Protein 5H06 (pdb70)

B-factor: mean 14.95, std 8.51, range [2.79, 91.76]

Secondary structure (DSSP, 8-state):
-PPPHHHHHHHHT-EEEEE-GGGS----TT------SSSS-S---HHHHHTTHHHHHHTT--EEEEPP-EE----TT--HHHHHHHHHSSS-SEEEEE-TTT--HHHHHHHHHHHHHTT-EEEEEE--S---TT----TTS----B-SSSBPTTTTHHHHHHHHHHHHHHH---EEEETTGGGS-HHHHHHHHHHHHHHHHT--EE-TTS-EE----EEEE---S-HHHHIIIIIEETTEES-SEEE-HHHHHHHHHHHSB-TTS-B---HHHHHHHHHGGGGS-TT-EEEEES--TTS--HHHHHHHTTS--TTSHHHHHHHHHHHHHHHTSSS-EEEETTGGGT---TT--S---TTHHHHT-STTTTT-PPP--BTTTB---HHHHHHHHHHHHHHHHHHH-HHHHHPEEEEEEESSSEEEEEEEETTEEEEEEEE-SSS-EEEEEEGGGTTBSS-EEETTT--EE--BTTEEEEEE-TT-EEEEEESSB-S--/-PPPHHHHHHHHT-EEEEE-GGGS----TT------SSSS-S---HHHHHHHHHHHHHTT--EEEEPP-EE----TT--HHHHHHHHH-SS-SEEEEE-TTT--HHHHHHHHHHHHHHT-EEEEEE--S---TT----TTS----B-SSSBPTTTTHHHHHHHHHHHHHHH---EEEETTGGGS-HHHHHHHHHHHHHHHHT--EE-TTS-EE----EEEE---S-HHHHIIIII-STTS-S-SEEE-HHHHHHHHHHHSB-TT--B---HHHHHHHHHGGGGS-TT-EEEEES--TTS--HHHHHHHTTS--TTSHHHHHHHHHHHHHHHHSSS-EEEETTGGGT---TT--S---TTHHHHT--TTTTT-PPP--BTTTB---HHHHHHHHHHHHHHHHHHH-HHHHHPEEEEEEESSSEEEEEEEETTEEEEEEEE-SSS-EEEEEEGGGTTBSS-EEETTT--EE--BTTEEEEEE-TT-EEEEEESSB-TT---/-PPPHHHHHHHHT-EEEEE-GGGS----TT------SSSS-S---HHHHHHHHHHHHHTT--EEEEPP-EE-PPPTT--HHHHHHHHHSSS-SEEEEE-TTT--HHHHHHHHHHHHHTT-EEEEEE--S---TT----TTS----B-SSSBPTTTTHHHHHHHHHHHHHHH---EEEETTGGGS-HHHHHHHHHHHHHHHHT--EE-TTS-EE----EEEE---S-HHHHIIIII-STTS-S-SEEE-HHHHHHHHHHHSB-TT--B---HHHHHHHHHGGGGS-TT-EEEEES--TTS--HHHHHHHTTS--TTSHHHHHHHHHHHHHHHT-SS-EEEETTGGGT---TT--S---TTHHHHT-STTTTT-PPP--BTTTB---HHHHHHHHHHHHHHHHHHH-HHHHHPEEEEEEESSSEEEEEEEETTEEEEEEEE-SSS-EEEEEEGGGGTBSS-EEETTT-PEEPPBTTEEEEEE-TT-EEEEEESSB-TT-/-PPPHHHHHHHHT-EEEEE-TTTS----TT------SSSS-S---HHHHHTTHHHHHHTT--EEEEPP-EE-PPPTT--HHHHHHHHHSSS-SEEEEE-TTT--HHHHHHHHHHHHHTT-EEEEEE--S---TT----TTS----B-SSSBPTTTTHHHHHHHHHHHHHHH---EEEETTGGGS-HHHHHHHHHHHHHHHHT--EE-TTS-EE----EEEE---S-HHHHIIIIIEETTEES-SEEB-HHHHHHHHHHHSB-TTS-B---HHHHHHHHHGGGGS-TT---BEES--TTS--HHHHHHHTTS--TTSHHHHHHHHHHHHHHHT-SS-EEEETTGGGT---TT--S---TTHHHHT-STTTTT-PPP--BTTTB---HHHHHHHHHHHHHHHHHHH-HHHHHPEEEEEEESSSEEEEEEEETTEEEEEEEE-SSS-EEEEEEGGGGTB-S-EEETTT--EE--BTTEEEEEE-TT-EEEEEESSB-S--

Structure (mmCIF, N/CA/C/O backbone):
data_5H06
#
_entry.id   5H06
#
_cell.length_a   79.870
_cell.length_b   130.532
_cell.length_c   217.530
_cell.angle_alpha   90.000
_cell.angle_beta   90.000
_cell.angle_gamma   90.000
#
_symmetry.space_group_name_H-M   'P 21 21 21'
#
loop_
_entity.id
_entity.type
_entity.pdbx_description
1 polymer AmyP
2 branched alpha-D-glucopyranose-(1-4)-alpha-D-glucopyranose
3 non-polymer 'CALCIUM ION'
4 water water
#
loop_
_atom_site.group_PDB
_atom_site.id
_atom_site.type_symbol
_atom_site.label_atom_id
_atom_site.label_alt_id
_atom_site.label_comp_id
_atom_site.label_asym_id
_atom_site.label_entity_id
_atom_site.label_seq_id
_atom_site.pdbx_PDB_ins_code
_atom_site.Cartn_x
_atom_site.Cartn_y
_atom_site.Cartn_z
_atom_site.occupancy
_atom_site.B_iso_or_equiv
_atom_site.auth_seq_id
_atom_site.auth_comp_id
_atom_site.auth_asym_id
_atom_site.auth_atom_id
_atom_site.pdbx_PDB_model_num
ATOM 1 N N . HIS A 1 1 ? 13.793 -41.875 -18.962 1.00 27.05 0 HIS A N 1
ATOM 2 C CA . HIS A 1 1 ? 14.666 -41.908 -17.799 1.00 29.65 0 HIS A CA 1
ATOM 3 C C . HIS A 1 1 ? 15.377 -40.568 -17.623 1.00 27.42 0 HIS A C 1
ATOM 4 O O . HIS A 1 1 ? 15.325 -39.687 -18.488 1.00 23.38 0 HIS A O 1
ATOM 6 N N . MET A 1 2 ? 16.056 -40.442 -16.490 1.00 26.84 1 MET A N 1
ATOM 7 C CA . MET A 1 2 ? 16.547 -39.156 -16.024 1.00 23.85 1 MET A CA 1
ATOM 8 C C . MET A 1 2 ? 17.626 -38.588 -16.936 1.00 18.89 1 MET A C 1
ATOM 9 O O . MET A 1 2 ? 18.355 -39.315 -17.623 1.00 19.06 1 MET A O 1
ATOM 14 N N . CYS A 1 3 ? 17.726 -37.264 -16.920 1.00 18.01 2 CYS A N 1
ATOM 15 C CA . CYS A 1 3 ? 18.876 -36.583 -17.495 1.00 20.16 2 CYS A CA 1
ATOM 16 C C . CYS A 1 3 ? 20.138 -37.084 -16.814 1.00 25.55 2 CYS A C 1
ATOM 17 O O . CYS A 1 3 ? 20.247 -37.026 -15.584 1.00 27.21 2 CYS A O 1
ATOM 20 N N . ASP A 1 4 ? 21.081 -37.607 -17.594 1.00 33.77 3 ASP A N 1
ATOM 21 C CA . ASP A 1 4 ? 22.231 -38.246 -16.967 1.00 33.65 3 ASP A CA 1
ATOM 22 C C . ASP A 1 4 ? 23.112 -37.171 -16.335 1.00 37.24 3 ASP A C 1
ATOM 23 O O . ASP A 1 4 ? 23.473 -36.178 -16.979 1.00 27.90 3 ASP A O 1
ATOM 28 N N . SER A 1 5 ? 23.398 -37.345 -15.041 1.00 29.08 4 SER A N 1
ATOM 29 C CA . SER A 1 5 ? 23.845 -36.229 -14.216 1.00 31.05 4 SER A CA 1
ATOM 30 C C . SER A 1 5 ? 25.293 -35.831 -14.471 1.00 27.31 4 SER A C 1
ATOM 31 O O . SER A 1 5 ? 25.674 -34.703 -14.136 1.00 27.88 4 SER A O 1
ATOM 34 N N . ALA A 1 6 ? 26.105 -36.714 -15.057 1.00 22.84 5 ALA A N 1
ATOM 35 C CA . ALA A 1 6 ? 27.465 -36.322 -15.412 1.00 31.65 5 ALA A CA 1
ATOM 36 C C . ALA A 1 6 ? 27.457 -35.310 -16.550 1.00 21.94 5 ALA A C 1
ATOM 37 O O . ALA A 1 6 ? 28.216 -34.336 -16.532 1.00 20.27 5 ALA A O 1
ATOM 39 N N . LEU A 1 7 ? 26.610 -35.539 -17.554 1.00 24.08 6 LEU A N 1
ATOM 40 C CA . LEU A 1 7 ? 26.430 -34.567 -18.624 1.00 23.54 6 LEU A CA 1
ATOM 41 C C . LEU A 1 7 ? 25.964 -33.224 -18.077 1.00 13.89 6 LEU A C 1
ATOM 42 O O . LEU A 1 7 ? 26.397 -32.169 -18.555 1.00 12.98 6 LEU A O 1
ATOM 47 N N . THR A 1 8 ? 25.088 -33.238 -17.069 1.00 14.95 7 THR A N 1
ATOM 48 C CA . THR A 1 8 ? 24.553 -31.981 -16.553 1.00 20.50 7 THR A CA 1
ATOM 49 C C . THR A 1 8 ? 25.676 -31.045 -16.114 1.00 14.74 7 THR A C 1
ATOM 50 O O . THR A 1 8 ? 25.710 -29.871 -16.503 1.00 14.60 7 THR A O 1
ATOM 54 N N . ALA A 1 9 ? 26.632 -31.561 -15.341 1.00 19.31 8 ALA A N 1
ATOM 55 C CA . ALA A 1 9 ? 27.761 -30.733 -14.924 1.00 18.10 8 ALA A CA 1
ATOM 56 C C . ALA A 1 9 ? 28.570 -30.273 -16.124 1.00 17.83 8 ALA A C 1
ATOM 57 O O . ALA A 1 9 ? 28.997 -29.117 -16.185 1.00 20.62 8 ALA A O 1
ATOM 59 N N . GLN A 1 10 ? 28.789 -31.167 -17.092 1.00 14.99 9 GLN A N 1
ATOM 60 C CA . GLN A 1 10 ? 29.555 -30.792 -18.272 1.00 15.48 9 GLN A CA 1
ATOM 61 C C . GLN A 1 10 ? 28.826 -29.729 -19.075 1.00 14.49 9 GLN A C 1
ATOM 62 O O . GLN A 1 10 ? 29.445 -28.784 -19.570 1.00 15.38 9 GLN A O 1
ATOM 68 N N . ALA A 1 11 ? 27.503 -29.849 -19.181 1.00 10.83 10 ALA A N 1
ATOM 69 C CA . ALA A 1 11 ? 26.744 -28.934 -20.027 1.00 11.90 10 ALA A CA 1
ATOM 70 C C . ALA A 1 11 ? 26.788 -27.502 -19.505 1.00 12.66 10 ALA A C 1
ATOM 71 O O . ALA A 1 11 ? 26.795 -26.556 -20.303 1.00 10.14 10 ALA A O 1
ATOM 73 N N . ASN A 1 12 ? 26.825 -27.313 -18.181 1.00 12.69 11 ASN A N 1
ATOM 74 C CA . ASN A 1 12 ? 26.893 -25.951 -17.654 1.00 13.76 11 ASN A CA 1
ATOM 75 C C . ASN A 1 12 ? 28.177 -25.247 -18.054 1.00 9.37 11 ASN A C 1
ATOM 76 O O . ASN A 1 12 ? 28.235 -24.012 -18.018 1.00 13.87 11 ASN A O 1
ATOM 81 N N . ASP A 1 13 ? 29.199 -25.997 -18.447 1.00 11.27 12 ASP A N 1
ATOM 82 C CA . ASP A 1 13 ? 30.468 -25.427 -18.871 1.00 14.68 12 ASP A CA 1
ATOM 83 C C . ASP A 1 13 ? 30.552 -25.152 -20.362 1.00 12.30 12 ASP A C 1
ATOM 84 O O . ASP A 1 13 ? 31.620 -24.753 -20.831 1.00 11.40 12 ASP A O 1
ATOM 89 N N . LEU A 1 14 ? 29.485 -25.363 -21.124 1.00 8.18 13 LEU A N 1
ATOM 90 C CA . LEU A 1 14 ? 29.606 -25.252 -22.575 1.00 8.97 13 LEU A CA 1
ATOM 91 C C . LEU A 1 14 ? 29.614 -23.784 -22.998 1.00 5.47 13 LEU A C 1
ATOM 92 O O . LEU A 1 14 ? 28.785 -22.992 -22.546 1.00 6.43 13 LEU A O 1
ATOM 97 N N . ARG A 1 15 ? 30.570 -23.428 -23.856 1.00 4.00 14 ARG A N 1
ATOM 98 C CA . ARG A 1 15 ? 30.653 -22.116 -24.491 1.00 5.47 14 ARG A CA 1
ATOM 99 C C . ARG A 1 15 ? 30.719 -22.406 -25.988 1.00 7.50 14 ARG A C 1
ATOM 100 O O . ARG A 1 15 ? 31.785 -22.714 -26.521 1.00 7.65 14 ARG A O 1
ATOM 108 N N . ILE A 1 16 ? 29.581 -22.336 -26.658 1.00 8.18 15 ILE A N 1
ATOM 109 C CA . ILE A 1 16 ? 29.431 -22.867 -28.008 1.00 9.29 15 ILE A CA 1
ATOM 110 C C . ILE A 1 16 ? 29.549 -21.743 -29.020 1.00 8.24 15 ILE A C 1
ATOM 111 O O . ILE A 1 16 ? 28.954 -20.675 -28.846 1.00 12.12 15 ILE A O 1
ATOM 116 N N . TYR A 1 17 ? 30.278 -21.998 -30.100 1.00 6.57 16 TYR A N 1
ATOM 117 C CA . TYR A 1 17 ? 30.376 -21.083 -31.234 1.00 7.58 16 TYR A CA 1
ATOM 118 C C . TYR A 1 17 ? 29.577 -21.663 -32.391 1.00 8.03 16 TYR A C 1
ATOM 119 O O . TYR A 1 17 ? 29.888 -22.758 -32.864 1.00 8.85 16 TYR A O 1
ATOM 128 N N . GLN A 1 18 ? 28.554 -20.939 -32.844 1.00 8.08 17 GLN A N 1
ATOM 129 C CA . GLN A 1 18 ? 27.694 -21.423 -33.923 1.00 6.71 17 GLN A CA 1
ATOM 130 C C . GLN A 1 18 ? 28.210 -20.931 -35.269 1.00 7.10 17 GLN A C 1
ATOM 131 O O . GLN A 1 18 ? 28.431 -19.728 -35.441 1.00 7.65 17 GLN A O 1
ATOM 137 N N . VAL A 1 19 ? 28.379 -21.845 -36.230 1.00 6.38 18 VAL A N 1
ATOM 138 C CA . VAL A 1 19 ? 28.716 -21.471 -37.604 1.00 9.42 18 VAL A CA 1
ATOM 139 C C . VAL A 1 19 ? 27.597 -21.927 -38.532 1.00 9.62 18 VAL A C 1
ATOM 140 O O . VAL A 1 19 ? 27.143 -23.077 -38.458 1.00 9.64 18 VAL A O 1
ATOM 144 N N . MET A 1 20 ? 27.148 -21.019 -39.391 1.00 7.55 19 MET A N 1
ATOM 145 C CA . MET A 1 20 ? 26.342 -21.391 -40.556 1.00 8.76 19 MET A CA 1
ATOM 146 C C . MET A 1 20 ? 27.303 -21.776 -41.674 1.00 7.68 19 MET A C 1
ATOM 147 O O . MET A 1 20 ? 28.029 -20.923 -42.187 1.00 7.47 19 MET A O 1
ATOM 152 N N . VAL A 1 21 ? 27.303 -23.049 -42.069 1.00 11.33 20 VAL A N 1
ATOM 153 C CA . VAL A 1 21 ? 28.398 -23.557 -42.890 1.00 5.73 20 VAL A CA 1
ATOM 154 C C . VAL A 1 21 ? 28.518 -22.776 -44.196 1.00 8.26 20 VAL A C 1
ATOM 155 O O . VAL A 1 21 ? 29.584 -22.232 -44.505 1.00 7.98 20 VAL A O 1
ATOM 159 N N . GLU A 1 22 ? 27.419 -22.661 -44.961 1.00 6.39 21 GLU A N 1
ATOM 160 C CA . GLU A 1 22 ? 27.521 -22.114 -46.321 1.00 6.29 21 GLU A CA 1
ATOM 161 C C . GLU A 1 22 ? 27.981 -20.662 -46.332 1.00 10.17 21 GLU A C 1
ATOM 162 O O . GLU A 1 22 ? 28.597 -20.215 -47.310 1.00 9.15 21 GLU A O 1
ATOM 168 N N . SER A 1 23 ? 27.687 -19.908 -45.276 1.00 6.45 22 SER A N 1
ATOM 169 C CA . SER A 1 23 ? 28.041 -18.498 -45.218 1.00 9.47 22 SER A CA 1
ATOM 170 C C . SER A 1 23 ? 29.274 -18.211 -44.364 1.00 9.08 22 SER A C 1
ATOM 171 O O . SER A 1 23 ? 29.594 -17.038 -44.146 1.00 7.90 22 SER A O 1
ATOM 174 N N . PHE A 1 24 ? 29.972 -19.236 -43.875 1.00 7.11 23 PHE A N 1
ATOM 175 C CA . PHE A 1 24 ? 31.060 -18.996 -42.925 1.00 9.17 23 PHE A CA 1
ATOM 176 C C . PHE A 1 24 ? 32.384 -18.736 -43.650 1.00 10.61 23 PHE A C 1
ATOM 177 O O . PHE A 1 24 ? 32.672 -17.589 -44.006 1.00 8.81 23 PHE A O 1
ATOM 185 N N . VAL A 1 25 ? 33.201 -19.760 -43.897 1.00 9.11 24 VAL A N 1
ATOM 186 C CA . VAL A 1 25 ? 34.519 -19.534 -44.492 1.00 11.47 24 VAL A CA 1
ATOM 187 C C . VAL A 1 25 ? 34.703 -20.432 -45.712 1.00 10.09 24 VAL A C 1
ATOM 188 O O . VAL A 1 25 ? 34.704 -21.662 -45.591 1.00 9.03 24 VAL A O 1
ATOM 192 N N . ASN A 1 26 ? 34.902 -19.809 -46.876 1.00 10.20 25 ASN A N 1
ATOM 193 C CA . ASN A 1 26 ? 35.163 -20.512 -48.132 1.00 12.12 25 ASN A CA 1
ATOM 194 C C . ASN A 1 26 ? 36.618 -20.968 -48.104 1.00 8.75 25 ASN A C 1
ATOM 195 O O . ASN A 1 26 ? 37.527 -20.301 -48.606 1.00 12.63 25 ASN A O 1
ATOM 200 N N . GLY A 1 27 ? 36.839 -22.123 -47.471 1.00 8.75 26 GLY A N 1
ATOM 201 C CA . GLY A 1 27 ? 38.190 -22.630 -47.295 1.00 9.35 26 GLY A CA 1
ATOM 202 C C . GLY A 1 27 ? 38.748 -23.371 -48.490 1.00 13.83 26 GLY A C 1
ATOM 203 O O . GLY A 1 27 ? 39.970 -23.506 -48.603 1.00 15.61 26 GLY A O 1
ATOM 204 N N . ASP A 1 28 ? 37.887 -23.847 -49.390 1.00 12.04 27 ASP A N 1
ATOM 205 C CA . ASP A 1 28 ? 38.316 -24.535 -50.611 1.00 9.50 27 ASP A CA 1
ATOM 206 C C . ASP A 1 28 ? 37.494 -23.954 -51.760 1.00 11.91 27 ASP A C 1
ATOM 207 O O . ASP A 1 28 ? 36.342 -24.340 -51.958 1.00 15.87 27 ASP A O 1
ATOM 212 N N . ASP A 1 29 ? 38.090 -23.044 -52.532 1.00 9.00 28 ASP A N 1
ATOM 213 C CA . ASP A 1 29 ? 37.348 -22.308 -53.551 1.00 11.95 28 ASP A CA 1
ATOM 214 C C . ASP A 1 29 ? 36.893 -23.190 -54.707 1.00 17.31 28 ASP A C 1
ATOM 215 O O . ASP A 1 29 ? 36.126 -22.724 -55.560 1.00 14.36 28 ASP A O 1
ATOM 220 N N . ALA A 1 30 ? 37.330 -24.448 -54.753 1.00 12.47 29 ALA A N 1
ATOM 221 C CA . ALA A 1 30 ? 36.892 -25.348 -55.808 1.00 17.99 29 ALA A CA 1
ATOM 222 C C . ALA A 1 30 ? 35.485 -25.881 -55.582 1.00 19.70 29 ALA A C 1
ATOM 223 O O . ALA A 1 30 ? 34.879 -26.389 -56.527 1.00 18.74 29 ALA A O 1
ATOM 225 N N . ILE A 1 31 ? 34.950 -25.788 -54.362 1.00 17.64 30 ILE A N 1
ATOM 226 C CA . ILE A 1 31 ? 33.634 -26.336 -54.058 1.00 13.18 30 ILE A CA 1
ATOM 227 C C . ILE A 1 31 ? 32.795 -25.263 -53.377 1.00 17.41 30 ILE A C 1
ATOM 228 O O . ILE A 1 31 ? 33.313 -24.297 -52.815 1.00 9.90 30 ILE A O 1
ATOM 233 N N . GLY A 1 32 ? 31.492 -25.439 -53.441 1.00 11.60 31 GLY A N 1
ATOM 234 C CA . GLY A 1 32 ? 30.582 -24.579 -52.710 1.00 14.35 31 GLY A CA 1
ATOM 235 C C . GLY A 1 32 ? 29.274 -24.446 -53.453 1.00 12.94 31 GLY A C 1
ATOM 236 O O . GLY A 1 32 ? 29.199 -24.546 -54.671 1.00 6.64 31 GLY A O 1
ATOM 237 N N . HIS A 1 33 ? 28.202 -24.232 -52.690 1.00 8.12 32 HIS A N 1
ATOM 238 C CA . HIS A 1 33 ? 26.896 -24.065 -53.309 1.00 10.54 32 HIS A CA 1
ATOM 239 C C . HIS A 1 33 ? 26.888 -22.893 -54.284 1.00 10.57 32 HIS A C 1
ATOM 240 O O . HIS A 1 33 ? 26.379 -23.010 -55.405 1.00 9.43 32 HIS A O 1
ATOM 247 N N . GLY A 1 34 ? 27.471 -21.762 -53.892 1.00 11.81 33 GLY A N 1
ATOM 248 C CA . GLY A 1 34 ? 27.514 -20.606 -54.770 1.00 11.48 33 GLY A CA 1
ATOM 249 C C . GLY A 1 34 ? 26.220 -19.834 -54.859 1.00 15.08 33 GLY A C 1
ATOM 250 O O . GLY A 1 34 ? 26.186 -18.782 -55.512 1.00 14.66 33 GLY A O 1
ATOM 251 N N . THR A 1 35 ? 25.150 -20.335 -54.246 1.00 8.73 34 THR A N 1
ATOM 252 C CA . THR A 1 35 ? 23.905 -19.608 -54.093 1.00 8.86 34 THR A CA 1
ATOM 253 C C . THR A 1 35 ? 23.281 -20.041 -52.769 1.00 9.61 34 THR A C 1
ATOM 254 O O . THR A 1 35 ? 23.699 -21.027 -52.158 1.00 10.98 34 THR A O 1
ATOM 258 N N . GLY A 1 36 ? 22.290 -19.288 -52.310 1.00 13.00 35 GLY A N 1
ATOM 259 C CA . GLY A 1 36 ? 21.683 -19.586 -51.030 1.00 7.60 35 GLY A CA 1
ATOM 260 C C . GLY A 1 36 ? 20.809 -18.438 -50.569 1.00 11.28 35 GLY A C 1
ATOM 261 O O . GLY A 1 36 ? 20.493 -17.524 -51.339 1.00 11.53 35 GLY A O 1
ATOM 262 N N . TYR A 1 37 ? 20.443 -18.491 -49.288 1.00 7.90 36 TYR A N 1
ATOM 263 C CA . TYR A 1 37 ? 19.609 -17.463 -48.669 1.00 10.12 36 TYR A CA 1
ATOM 264 C C . TYR A 1 37 ? 20.502 -16.611 -47.773 1.00 9.98 36 TYR A C 1
ATOM 265 O O . TYR A 1 37 ? 20.923 -17.060 -46.704 1.00 9.15 36 TYR A O 1
ATOM 274 N N . GLY A 1 38 ? 20.799 -15.394 -48.219 1.00 11.89 37 GLY A N 1
ATOM 275 C CA . GLY A 1 38 ? 21.722 -14.529 -47.509 1.00 10.38 37 GLY A CA 1
ATOM 276 C C . GLY A 1 38 ? 22.607 -13.772 -48.476 1.00 11.60 37 GLY A C 1
ATOM 277 O O . GLY A 1 38 ? 22.509 -13.981 -49.688 1.00 10.56 37 GLY A O 1
ATOM 278 N N . THR A 1 39 ? 23.469 -12.892 -47.963 1.00 6.52 38 THR A N 1
ATOM 279 C CA . THR A 1 39 ? 24.348 -12.082 -48.803 1.00 10.51 38 THR A CA 1
ATOM 280 C C . THR A 1 39 ? 25.767 -12.620 -48.872 1.00 11.25 38 THR A C 1
ATOM 281 O O . THR A 1 39 ? 26.640 -11.961 -49.449 1.00 7.42 38 THR A O 1
ATOM 285 N N . SER A 1 40 ? 26.020 -13.794 -48.301 1.00 8.29 39 SER A N 1
ATOM 286 C CA . SER A 1 40 ? 27.369 -14.320 -48.184 1.00 9.10 39 SER A CA 1
ATOM 287 C C . SER A 1 40 ? 27.878 -14.839 -49.525 1.00 11.27 39 SER A C 1
ATOM 288 O O . SER A 1 40 ? 27.175 -14.848 -50.538 1.00 8.69 39 SER A O 1
ATOM 291 N N . HIS A 1 41 ? 29.124 -15.304 -49.516 1.00 7.19 40 HIS A N 1
ATOM 292 C CA . HIS A 1 41 ? 29.722 -15.932 -50.687 1.00 11.21 40 HIS A CA 1
ATOM 293 C C . HIS A 1 41 ? 29.092 -17.275 -51.033 1.00 8.55 40 HIS A C 1
ATOM 294 O O . HIS A 1 41 ? 29.352 -17.777 -52.124 1.00 7.92 40 HIS A O 1
ATOM 301 N N . HIS A 1 42 ? 28.301 -17.872 -50.133 1.00 10.42 41 HIS A N 1
ATOM 302 C CA . HIS A 1 42 ? 27.606 -19.146 -50.358 1.00 11.30 41 HIS A CA 1
ATOM 303 C C . HIS A 1 42 ? 28.561 -20.282 -50.733 1.00 13.90 41 HIS A C 1
ATOM 304 O O . HIS A 1 42 ? 28.123 -21.304 -51.293 1.00 10.50 41 HIS A O 1
ATOM 311 N N . LYS A 1 43 ? 29.857 -20.124 -50.453 1.00 9.07 42 LYS A N 1
ATOM 312 C CA . LYS A 1 43 ? 30.839 -21.179 -50.688 1.00 11.40 42 LYS A CA 1
ATOM 313 C C . LYS A 1 43 ? 31.534 -21.610 -49.402 1.00 12.85 42 LYS A C 1
ATOM 314 O O . LYS A 1 43 ? 32.643 -22.163 -49.457 1.00 10.15 42 LYS A O 1
ATOM 320 N N . GLY A 1 44 ? 30.903 -21.378 -48.247 1.00 5.42 43 GLY A N 1
ATOM 321 C CA . GLY A 1 44 ? 31.461 -21.879 -46.999 1.00 4.95 43 GLY A CA 1
ATOM 322 C C . GLY A 1 44 ? 31.503 -23.396 -46.976 1.00 9.30 43 GLY A C 1
ATOM 323 O O . GLY A 1 44 ? 30.637 -24.077 -47.534 1.00 9.19 43 GLY A O 1
ATOM 324 N N . ASP A 1 45 ? 32.528 -23.947 -46.324 1.00 9.05 44 ASP A N 1
ATOM 325 C CA . ASP A 1 45 ? 32.753 -25.382 -46.422 1.00 7.47 44 ASP A CA 1
ATOM 326 C C . ASP A 1 45 ? 33.446 -25.893 -45.164 1.00 10.59 44 ASP A C 1
ATOM 327 O O . ASP A 1 45 ? 33.751 -25.132 -44.241 1.00 10.43 44 ASP A O 1
ATOM 332 N N . LEU A 1 46 ? 33.707 -27.207 -45.140 1.00 8.60 45 LEU A N 1
ATOM 333 C CA . LEU A 1 46 ? 34.331 -27.803 -43.968 1.00 8.72 45 LEU A CA 1
ATOM 334 C C . LEU A 1 46 ? 35.783 -27.353 -43.818 1.00 11.43 45 LEU A C 1
ATOM 335 O O . LEU A 1 46 ? 36.258 -27.139 -42.695 1.00 11.62 45 LEU A O 1
ATOM 340 N N . GLN A 1 47 ? 36.507 -27.209 -44.930 1.00 12.87 46 GLN A N 1
ATOM 341 C CA . GLN A 1 47 ? 37.887 -26.750 -44.833 1.00 8.95 46 GLN A CA 1
ATOM 342 C C . GLN A 1 47 ? 37.956 -25.385 -44.159 1.00 8.98 46 GLN A C 1
ATOM 343 O O . GLN A 1 47 ? 38.839 -25.136 -43.328 1.00 11.66 46 GLN A O 1
ATOM 349 N N . GLY A 1 48 ? 37.017 -24.494 -44.489 1.00 8.11 47 GLY A N 1
ATOM 350 C CA . GLY A 1 48 ? 36.978 -23.191 -43.849 1.00 9.10 47 GLY A CA 1
ATOM 351 C C . GLY A 1 48 ? 36.757 -23.257 -42.350 1.00 13.25 47 GLY A C 1
ATOM 352 O O . GLY A 1 48 ? 37.259 -22.407 -41.605 1.00 7.60 47 GLY A O 1
ATOM 353 N N . ILE A 1 49 ? 35.994 -24.248 -41.885 1.00 7.30 48 ILE A N 1
ATOM 354 C CA . ILE A 1 49 ? 35.823 -24.430 -40.449 1.00 7.54 48 ILE A CA 1
ATOM 355 C C . ILE A 1 49 ? 37.101 -24.985 -39.847 1.00 11.02 48 ILE A C 1
ATOM 356 O O . ILE A 1 49 ? 37.577 -24.505 -38.810 1.00 9.50 48 ILE A O 1
ATOM 361 N N . ILE A 1 50 ? 37.687 -25.992 -40.506 1.00 10.21 49 ILE A N 1
ATOM 362 C CA . ILE A 1 50 ? 38.970 -26.518 -40.063 1.00 10.74 49 ILE A CA 1
ATOM 363 C C . ILE A 1 50 ? 39.989 -25.397 -39.948 1.00 8.43 49 ILE A C 1
ATOM 364 O O . ILE A 1 50 ? 40.745 -25.327 -38.972 1.00 13.52 49 ILE A O 1
ATOM 369 N N . ASP A 1 51 ? 40.003 -24.482 -40.925 1.00 7.77 50 ASP A N 1
ATOM 370 C CA . ASP A 1 51 ? 40.924 -23.354 -40.890 1.00 9.70 50 ASP A CA 1
ATOM 371 C C . ASP A 1 51 ? 40.641 -22.397 -39.735 1.00 9.19 50 ASP A C 1
ATOM 372 O O . ASP A 1 51 ? 41.512 -21.595 -39.389 1.00 10.19 50 ASP A O 1
ATOM 377 N N . SER A 1 52 ? 39.444 -22.437 -39.156 1.00 11.01 51 SER A N 1
ATOM 378 C CA . SER A 1 52 ? 39.058 -21.452 -38.155 1.00 8.73 51 SER A CA 1
ATOM 379 C C . SER A 1 52 ? 39.166 -21.970 -36.725 1.00 10.04 51 SER A C 1
ATOM 380 O O . SER A 1 52 ? 38.873 -21.219 -35.783 1.00 11.21 51 SER A O 1
ATOM 383 N N . LEU A 1 53 ? 39.603 -23.217 -36.529 1.00 9.27 52 LEU A N 1
ATOM 384 C CA . LEU A 1 53 ? 39.535 -23.811 -35.191 1.00 10.62 52 LEU A CA 1
ATOM 385 C C . LEU A 1 53 ? 40.477 -23.116 -34.211 1.00 14.50 52 LEU A C 1
ATOM 386 O O . LEU A 1 53 ? 40.154 -22.994 -33.024 1.00 10.88 52 LEU A O 1
ATOM 391 N N . ASP A 1 54 ? 41.658 -22.688 -34.673 1.00 12.17 53 ASP A N 1
ATOM 392 C CA . ASP A 1 54 ? 42.569 -21.952 -33.796 1.00 13.00 53 ASP A CA 1
ATOM 393 C C . ASP A 1 54 ? 41.940 -20.639 -33.336 1.00 16.84 53 ASP A C 1
ATOM 394 O O . ASP A 1 54 ? 42.037 -20.266 -32.156 1.00 9.72 53 ASP A O 1
ATOM 399 N N . TYR A 1 55 ? 41.288 -19.928 -34.261 1.00 11.61 54 TYR A N 1
ATOM 400 C CA . TYR A 1 55 ? 40.579 -18.703 -33.911 1.00 10.08 54 TYR A CA 1
ATOM 401 C C . TYR A 1 55 ? 39.478 -18.970 -32.894 1.00 13.08 54 TYR A C 1
ATOM 402 O O . TYR A 1 55 ? 39.313 -18.218 -31.925 1.00 8.37 54 TYR A O 1
ATOM 411 N N . ILE A 1 56 ? 38.683 -20.016 -33.117 1.00 7.79 55 ILE A N 1
ATOM 412 C CA . ILE A 1 56 ? 37.553 -20.259 -32.224 1.00 9.52 55 ILE A CA 1
ATOM 413 C C . ILE A 1 56 ? 38.050 -20.597 -30.828 1.00 9.37 55 ILE A C 1
ATOM 414 O O . ILE A 1 56 ? 37.516 -20.107 -29.826 1.00 9.89 55 ILE A O 1
ATOM 419 N N . GLU A 1 57 ? 39.108 -21.406 -30.742 1.00 12.08 56 GLU A N 1
ATOM 420 C CA . GLU A 1 57 ? 39.657 -21.762 -29.441 1.00 12.32 56 GLU A CA 1
ATOM 421 C C . GLU A 1 57 ? 40.245 -20.543 -28.736 1.00 11.09 56 GLU A C 1
ATOM 422 O O . GLU A 1 57 ? 40.053 -20.363 -27.525 1.00 12.81 56 GLU A O 1
ATOM 428 N N . SER A 1 58 ? 40.947 -19.681 -29.474 1.00 11.58 57 SER A N 1
ATOM 429 C CA . SER A 1 58 ? 41.563 -18.513 -28.850 1.00 12.81 57 SER A CA 1
ATOM 430 C C . SER A 1 58 ? 40.529 -17.536 -28.313 1.00 13.68 57 SER A C 1
ATOM 431 O O . SER A 1 58 ? 40.861 -16.687 -27.482 1.00 10.56 57 SER A O 1
ATOM 434 N N . LEU A 1 59 ? 39.299 -17.603 -28.810 1.00 8.01 58 LEU A N 1
ATOM 435 C CA . LEU A 1 59 ? 38.203 -16.808 -28.274 1.00 10.49 58 LEU A CA 1
ATOM 436 C C . LEU A 1 59 ? 37.784 -17.268 -26.881 1.00 10.38 58 LEU A C 1
ATOM 437 O O . LEU A 1 59 ? 37.079 -16.532 -26.181 1.00 12.72 58 LEU A O 1
ATOM 442 N N . GLY A 1 60 ? 38.221 -18.453 -26.451 1.00 14.69 59 GLY A N 1
ATOM 443 C CA . GLY A 1 60 ? 37.782 -19.042 -25.200 1.00 11.81 59 GLY A CA 1
ATOM 444 C C . GLY A 1 60 ? 36.568 -19.939 -25.299 1.00 11.14 59 GLY A C 1
ATOM 445 O O . GLY A 1 60 ? 36.052 -20.378 -24.257 1.00 6.78 59 GLY A O 1
ATOM 446 N N . MET A 1 61 ? 36.082 -20.209 -26.509 1.00 7.78 60 MET A N 1
ATOM 447 C CA . MET A 1 61 ? 35.023 -21.190 -26.702 1.00 10.17 60 MET A CA 1
ATOM 448 C C . MET A 1 61 ? 35.566 -22.591 -26.458 1.00 12.35 60 MET A C 1
ATOM 449 O O . MET A 1 61 ? 36.757 -22.846 -26.626 1.00 11.17 60 MET A O 1
ATOM 454 N N . ASN A 1 62 ? 34.685 -23.509 -26.043 1.00 10.88 61 ASN A N 1
ATOM 455 C CA . ASN A 1 62 ? 35.096 -24.902 -25.890 1.00 11.14 61 ASN A CA 1
ATOM 456 C C . ASN A 1 62 ? 34.206 -25.856 -26.678 1.00 7.51 61 ASN A C 1
ATOM 457 O O . ASN A 1 62 ? 34.203 -27.060 -26.398 1.00 7.98 61 ASN A O 1
ATOM 462 N N . ALA A 1 63 ? 33.460 -25.351 -27.662 1.00 9.69 62 ALA A N 1
ATOM 463 C CA . ALA A 1 63 ? 32.614 -26.212 -28.481 1.00 7.21 62 ALA A CA 1
ATOM 464 C C . ALA A 1 63 ? 32.211 -25.463 -29.742 1.00 8.10 62 ALA A C 1
ATOM 465 O O . ALA A 1 63 ? 32.184 -24.231 -29.754 1.00 8.58 62 ALA A O 1
ATOM 467 N N . ILE A 1 64 ? 31.893 -26.215 -30.802 1.00 7.38 63 ILE A N 1
ATOM 468 C CA . ILE A 1 64 ? 31.372 -25.638 -32.042 1.00 9.22 63 ILE A CA 1
ATOM 469 C C . ILE A 1 64 ? 30.099 -26.365 -32.449 1.00 7.33 63 ILE A C 1
ATOM 470 O O . ILE A 1 64 ? 30.019 -27.596 -32.380 1.00 8.66 63 ILE A O 1
ATOM 475 N N . TRP A 1 65 ? 29.114 -25.602 -32.899 1.00 6.50 64 TRP A N 1
ATOM 476 C CA . TRP A 1 65 ? 27.883 -26.149 -33.450 1.00 5.33 64 TRP A CA 1
ATOM 477 C C . TRP A 1 65 ? 27.834 -25.782 -34.930 1.00 10.12 64 TRP A C 1
ATOM 478 O O . TRP A 1 65 ? 27.856 -24.594 -35.276 1.00 6.59 64 TRP A O 1
ATOM 489 N N . LEU A 1 66 ? 27.804 -26.806 -35.795 1.00 4.58 65 LEU A N 1
ATOM 490 C CA . LEU A 1 66 ? 27.664 -26.638 -37.238 1.00 7.54 65 LEU A CA 1
ATOM 491 C C . LEU A 1 66 ? 26.212 -26.848 -37.637 1.00 6.56 65 LEU A C 1
ATOM 492 O O . LEU A 1 66 ? 25.568 -27.804 -37.186 1.00 7.48 65 LEU A O 1
ATOM 497 N N . THR A 1 67 ? 25.708 -25.973 -38.506 1.00 9.07 66 THR A N 1
ATOM 498 C CA . THR A 1 67 ? 24.418 -26.203 -39.131 1.00 5.82 66 THR A CA 1
ATOM 499 C C . THR A 1 67 ? 24.552 -27.445 -40.023 1.00 6.27 66 THR A C 1
ATOM 500 O O . THR A 1 67 ? 25.654 -27.969 -40.195 1.00 6.23 66 THR A O 1
ATOM 504 N N . PRO A 1 68 ? 23.444 -28.007 -40.522 1.00 10.43 67 PRO A N 1
ATOM 505 C CA . PRO A 1 68 ? 23.511 -29.375 -41.063 1.00 9.36 67 PRO A CA 1
ATOM 506 C C . PRO A 1 68 ? 24.474 -29.475 -42.236 1.00 10.85 67 PRO A C 1
ATOM 507 O O . PRO A 1 68 ? 24.510 -28.604 -43.105 1.00 7.76 67 PRO A O 1
ATOM 511 N N . ILE A 1 69 ? 25.272 -30.544 -42.249 1.00 8.33 68 ILE A N 1
ATOM 512 C CA . ILE A 1 69 ? 26.256 -30.753 -43.306 1.00 7.17 68 ILE A CA 1
ATOM 513 C C . ILE A 1 69 ? 25.924 -31.972 -44.155 1.00 9.80 68 ILE A C 1
ATOM 514 O O . ILE A 1 69 ? 26.771 -32.421 -44.927 1.00 9.58 68 ILE A O 1
ATOM 519 N N . PHE A 1 70 ? 24.713 -32.519 -44.035 1.00 8.08 69 PHE A N 1
ATOM 520 C CA . PHE A 1 70 ? 24.367 -33.749 -44.741 1.00 11.68 69 PHE A CA 1
ATOM 521 C C . PHE A 1 70 ? 23.947 -33.450 -46.185 1.00 13.62 69 PHE A C 1
ATOM 522 O O . PHE A 1 70 ? 23.703 -32.303 -46.569 1.00 13.24 69 PHE A O 1
ATOM 530 N N . ASP A 1 71 ? 23.851 -34.509 -46.992 1.00 13.27 70 ASP A N 1
ATOM 531 C CA . ASP A 1 71 ? 23.799 -34.383 -48.450 1.00 10.52 70 ASP A CA 1
ATOM 532 C C . ASP A 1 71 ? 22.392 -34.022 -48.929 1.00 10.18 70 ASP A C 1
ATOM 533 O O . ASP A 1 71 ? 21.494 -34.871 -48.952 1.00 10.15 70 ASP A O 1
ATOM 538 N N . SER A 1 72 ? 22.208 -32.770 -49.340 1.00 7.88 71 SER A N 1
ATOM 539 C CA . SER A 1 72 ? 20.952 -32.302 -49.926 1.00 10.43 71 SER A CA 1
ATOM 540 C C . SER A 1 72 ? 21.101 -32.442 -51.435 1.00 10.68 71 SER A C 1
ATOM 541 O O . SER A 1 72 ? 21.724 -31.601 -52.087 1.00 12.45 71 SER A O 1
ATOM 544 N N . ILE A 1 73 ? 20.540 -33.516 -51.987 1.00 12.20 72 ILE A N 1
ATOM 545 C CA . ILE A 1 73 ? 20.788 -33.902 -53.374 1.00 8.33 72 ILE A CA 1
ATOM 546 C C . ILE A 1 73 ? 19.876 -33.109 -54.304 1.00 10.84 72 ILE A C 1
ATOM 547 O O . ILE A 1 73 ? 18.645 -33.152 -54.159 1.00 11.11 72 ILE A O 1
ATOM 552 N N . PRO A 1 74 ? 20.426 -32.378 -55.268 1.00 15.36 73 PRO A N 1
ATOM 553 C CA . PRO A 1 74 ? 19.572 -31.640 -56.203 1.00 10.71 73 PRO A CA 1
ATOM 554 C C . PRO A 1 74 ? 18.866 -32.589 -57.156 1.00 15.53 73 PRO A C 1
ATOM 555 O O . PRO A 1 74 ? 19.401 -33.632 -57.551 1.00 12.28 73 PRO A O 1
ATOM 559 N N . VAL A 1 75 ? 17.642 -32.221 -57.513 1.00 16.50 74 VAL A N 1
ATOM 560 C CA . VAL A 1 75 ? 16.810 -32.999 -58.423 1.00 14.84 74 VAL A CA 1
ATOM 561 C C . VAL A 1 75 ? 16.794 -32.286 -59.762 1.00 15.19 74 VAL A C 1
ATOM 562 O O . VAL A 1 75 ? 16.705 -31.052 -59.811 1.00 12.25 74 VAL A O 1
ATOM 566 N N . GLU A 1 76 ? 16.884 -33.061 -60.847 1.00 20.23 75 GLU A N 1
ATOM 567 C CA . GLU A 1 76 ? 16.954 -32.487 -62.187 1.00 23.41 75 GLU A CA 1
ATOM 568 C C . GLU A 1 76 ? 15.814 -31.507 -62.418 1.00 15.78 75 GLU A C 1
ATOM 569 O O . GLU A 1 76 ? 14.645 -31.824 -62.178 1.00 19.47 75 GLU A O 1
ATOM 575 N N . GLY A 1 77 ? 16.162 -30.303 -62.855 1.00 19.47 76 GLY A N 1
ATOM 576 C CA . GLY A 1 77 ? 15.150 -29.307 -63.157 1.00 16.91 76 GLY A CA 1
ATOM 577 C C . GLY A 1 77 ? 14.566 -28.565 -61.974 1.00 15.59 76 GLY A C 1
ATOM 578 O O . GLY A 1 77 ? 13.593 -27.826 -62.154 1.00 15.19 76 GLY A O 1
ATOM 579 N N . GLN A 1 78 ? 15.115 -28.725 -60.771 1.00 13.95 77 GLN A N 1
ATOM 580 C CA . GLN A 1 78 ? 14.579 -27.983 -59.635 1.00 11.36 77 GLN A CA 1
ATOM 581 C C . GLN A 1 78 ? 14.859 -26.489 -59.795 1.00 10.27 77 GLN A C 1
ATOM 582 O O . GLN A 1 78 ? 15.774 -26.079 -60.510 1.00 13.66 77 GLN A O 1
ATOM 588 N N . ASP A 1 79 ? 14.051 -25.659 -59.129 1.00 9.51 78 ASP A N 1
ATOM 589 C CA . ASP A 1 79 ? 14.201 -24.224 -59.355 1.00 12.88 78 ASP A CA 1
ATOM 590 C C . ASP A 1 79 ? 15.303 -23.648 -58.465 1.00 9.51 78 ASP A C 1
ATOM 591 O O . ASP A 1 79 ? 15.934 -24.355 -57.670 1.00 8.82 78 ASP A O 1
ATOM 596 N N . HIS A 1 80 ? 15.553 -22.339 -58.610 1.00 4.95 79 HIS A N 1
ATOM 597 C CA . HIS A 1 80 ? 16.662 -21.741 -57.875 1.00 8.01 79 HIS A CA 1
ATOM 598 C C . HIS A 1 80 ? 16.363 -21.658 -56.383 1.00 7.57 79 HIS A C 1
ATOM 599 O O . HIS A 1 80 ? 17.288 -21.698 -55.566 1.00 12.47 79 HIS A O 1
ATOM 606 N N . TRP A 1 81 ? 15.089 -21.555 -56.008 1.00 9.55 80 TRP A N 1
ATOM 607 C CA . TRP A 1 81 ? 14.731 -21.625 -54.593 1.00 8.99 80 TRP A CA 1
ATOM 608 C C . TRP A 1 81 ? 15.190 -22.948 -53.996 1.00 12.36 80 TRP A C 1
ATOM 609 O O . TRP A 1 81 ? 15.691 -22.999 -52.862 1.00 8.85 80 TRP A O 1
ATOM 620 N N . ALA A 1 82 ? 15.015 -24.040 -54.746 1.00 8.05 81 ALA A N 1
ATOM 621 C CA . ALA A 1 82 ? 15.464 -25.332 -54.246 1.00 7.98 81 ALA A CA 1
ATOM 622 C C . ALA A 1 82 ? 16.985 -25.388 -54.181 1.00 6.32 81 ALA A C 1
ATOM 623 O O . ALA A 1 82 ? 17.550 -25.952 -53.231 1.00 10.51 81 ALA A O 1
ATOM 625 N N . ASP A 1 83 ? 17.665 -24.813 -55.177 1.00 9.68 82 ASP A N 1
ATOM 626 C CA . ASP A 1 83 ? 19.119 -24.682 -55.113 1.00 5.87 82 ASP A CA 1
ATOM 627 C C . ASP A 1 83 ? 19.544 -23.936 -53.847 1.00 6.84 82 ASP A C 1
ATOM 628 O O . ASP A 1 83 ? 20.509 -24.319 -53.174 1.00 7.81 82 ASP A O 1
ATOM 633 N N . ARG A 1 84 ? 18.853 -22.845 -53.530 1.00 4.02 83 ARG A N 1
ATOM 634 C CA . ARG A 1 84 ? 19.189 -22.089 -52.331 1.00 6.95 83 ARG A CA 1
ATOM 635 C C . ARG A 1 84 ? 18.895 -22.897 -51.072 1.00 7.43 83 ARG A C 1
ATOM 636 O O . ARG A 1 84 ? 19.678 -22.874 -50.117 1.00 7.05 83 ARG A O 1
ATOM 644 N N . LEU A 1 85 ? 17.791 -23.638 -51.056 1.00 7.80 84 LEU A N 1
ATOM 645 C CA . LEU A 1 85 ? 17.474 -24.414 -49.863 1.00 8.54 84 LEU A CA 1
ATOM 646 C C . LEU A 1 85 ? 18.505 -25.524 -49.630 1.00 7.43 84 LEU A C 1
ATOM 647 O O . LEU A 1 85 ? 18.852 -25.812 -48.477 1.00 5.73 84 LEU A O 1
ATOM 652 N N . ASP A 1 86 ? 19.019 -26.150 -50.701 1.00 6.84 85 ASP A N 1
ATOM 653 C CA . ASP A 1 86 ? 20.097 -27.133 -50.525 1.00 8.89 85 ASP A CA 1
ATOM 654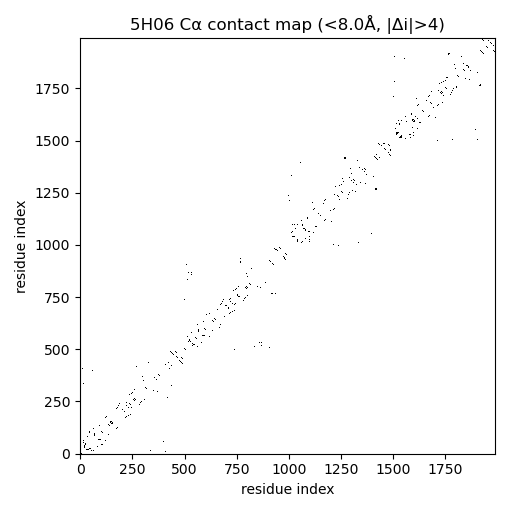 C C . ASP A 1 86 ? 21.289 -26.526 -49.806 1.00 7.68 85 ASP A C 1
ATOM 655 O O . ASP A 1 86 ? 21.965 -27.218 -49.040 1.00 10.73 85 ASP A O 1
ATOM 660 N N . ALA A 1 87 ? 21.571 -25.244 -50.043 1.00 4.90 86 ALA A N 1
ATOM 661 C CA . ALA A 1 87 ? 22.700 -24.613 -49.375 1.00 6.69 86 ALA A CA 1
ATOM 662 C C . ALA A 1 87 ? 22.497 -24.483 -47.864 1.00 6.96 86 ALA A C 1
ATOM 663 O O . ALA A 1 87 ? 23.488 -24.423 -47.128 1.00 11.43 86 ALA A O 1
ATOM 665 N N . THR A 1 88 ? 21.254 -24.446 -47.374 1.00 11.45 87 THR A N 1
ATOM 666 C CA . THR A 1 88 ? 21.056 -24.296 -45.929 1.00 7.28 87 THR A CA 1
ATOM 667 C C . THR A 1 88 ? 21.278 -25.583 -45.150 1.00 7.32 87 THR A C 1
ATOM 668 O O . THR A 1 88 ? 21.532 -25.515 -43.941 1.00 6.94 87 THR A O 1
ATOM 672 N N . GLY A 1 89 ? 21.145 -26.746 -45.787 1.00 7.10 88 GLY A N 1
ATOM 673 C CA . GLY A 1 89 ? 21.256 -28.014 -45.090 1.00 7.53 88 GLY A CA 1
ATOM 674 C C . GLY A 1 89 ? 20.020 -28.463 -44.333 1.00 8.07 88 GLY A C 1
ATOM 675 O O . GLY A 1 89 ? 19.990 -29.606 -43.843 1.00 5.87 88 GLY A O 1
ATOM 676 N N . TYR A 1 90 ? 18.991 -27.623 -44.215 1.00 7.08 89 TYR A N 1
ATOM 677 C CA . TYR A 1 90 ? 17.877 -27.966 -43.335 1.00 8.79 89 TYR A CA 1
ATOM 678 C C . TYR A 1 90 ? 16.809 -28.839 -43.994 1.00 7.88 89 TYR A C 1
ATOM 679 O O . TYR A 1 90 ? 15.890 -29.296 -43.295 1.00 9.70 89 TYR A O 1
ATOM 688 N N . PHE A 1 91 ? 16.900 -29.089 -45.298 1.00 5.59 90 PHE A N 1
ATOM 689 C CA . PHE A 1 91 ? 16.004 -30.017 -46.000 1.00 9.87 90 PHE A CA 1
ATOM 690 C C . PHE A 1 91 ? 16.892 -30.980 -46.776 1.00 10.53 90 PHE A C 1
ATOM 691 O O . PHE A 1 91 ? 17.171 -30.768 -47.958 1.00 11.65 90 PHE A O 1
ATOM 699 N N . THR A 1 92 ? 17.345 -32.031 -46.097 1.00 7.00 91 THR A N 1
ATOM 700 C CA . THR A 1 92 ? 18.405 -32.873 -46.618 1.00 10.48 91 THR A CA 1
ATOM 701 C C . THR A 1 92 ? 17.820 -34.121 -47.265 1.00 13.60 91 THR A C 1
ATOM 702 O O . THR A 1 92 ? 16.635 -34.426 -47.128 1.00 11.09 91 THR A O 1
ATOM 706 N N . SER A 1 93 ? 18.675 -34.838 -47.992 1.00 12.67 92 SER A N 1
ATOM 707 C CA . SER A 1 93 ? 18.298 -36.073 -48.664 1.00 8.11 92 SER A CA 1
ATOM 708 C C . SER A 1 93 ? 18.978 -37.286 -48.054 1.00 10.19 92 SER A C 1
ATOM 709 O O . SER A 1 93 ? 18.311 -38.272 -47.729 1.00 13.98 92 SER A O 1
ATOM 712 N N . ASN A 1 94 ? 20.288 -37.244 -47.882 1.00 9.70 93 ASN A N 1
ATOM 713 C CA . ASN A 1 94 ? 21.022 -38.377 -47.330 1.00 8.05 93 ASN A CA 1
ATOM 714 C C . ASN A 1 94 ? 21.598 -37.961 -45.983 1.00 9.26 93 ASN A C 1
ATOM 715 O O . ASN A 1 94 ? 22.635 -37.294 -45.921 1.00 8.98 93 ASN A O 1
ATOM 720 N N . TYR A 1 95 ? 20.930 -38.372 -44.907 1.00 7.98 94 TYR A N 1
ATOM 721 C CA . TYR A 1 95 ? 21.392 -38.032 -43.567 1.00 12.12 94 TYR A CA 1
ATOM 722 C C . TYR A 1 95 ? 22.718 -38.700 -43.207 1.00 13.86 94 TYR A C 1
ATOM 723 O O . TYR A 1 95 ? 23.331 -38.332 -42.196 1.00 10.16 94 TYR A O 1
ATOM 732 N N . PHE A 1 96 ? 23.175 -39.670 -43.995 1.00 7.58 95 PHE A N 1
ATOM 733 C CA . PHE A 1 96 ? 24.343 -40.464 -43.642 1.00 7.79 95 PHE A CA 1
ATOM 734 C C . PHE A 1 96 ? 25.556 -40.154 -44.516 1.00 15.43 95 PHE A C 1
ATOM 735 O O . PHE A 1 96 ? 26.548 -40.888 -44.470 1.00 11.74 95 PHE A O 1
ATOM 743 N N . ALA A 1 97 ? 25.511 -39.076 -45.296 1.00 10.25 96 ALA A N 1
ATOM 744 C CA . ALA A 1 97 ? 26.631 -38.662 -46.127 1.00 12.55 96 ALA A CA 1
ATOM 745 C C . ALA A 1 97 ? 26.829 -37.158 -45.996 1.00 10.15 96 ALA A C 1
ATOM 746 O O . ALA A 1 97 ? 25.908 -36.419 -45.637 1.00 12.60 96 ALA A O 1
ATOM 748 N N . VAL A 1 98 ? 28.029 -36.697 -46.320 1.00 10.78 97 VAL A N 1
ATOM 749 C CA . VAL A 1 98 ? 28.320 -35.265 -46.291 1.00 7.94 97 VAL A CA 1
ATOM 750 C C . VAL A 1 98 ? 27.972 -34.653 -47.640 1.00 9.87 97 VAL A C 1
ATOM 751 O O . VAL A 1 98 ? 28.285 -35.221 -48.688 1.00 9.20 97 VAL A O 1
ATOM 755 N N . ASP A 1 99 ? 27.317 -33.495 -47.626 1.00 9.56 98 ASP A N 1
ATOM 756 C CA . ASP A 1 99 ? 27.084 -32.762 -48.865 1.00 9.79 98 ASP A CA 1
ATOM 757 C C . ASP A 1 99 ? 28.420 -32.423 -49.532 1.00 12.51 98 ASP A C 1
ATOM 758 O O . ASP A 1 99 ? 29.273 -31.781 -48.898 1.00 11.66 98 ASP A O 1
ATOM 763 N N . PRO A 1 100 ? 28.640 -32.816 -50.794 1.00 15.47 99 PRO A N 1
ATOM 764 C CA . PRO A 1 100 ? 29.932 -32.528 -51.450 1.00 13.52 99 PRO A CA 1
ATOM 765 C C . PRO A 1 100 ? 30.193 -31.051 -51.704 1.00 13.76 99 PRO A C 1
ATOM 766 O O . PRO A 1 100 ? 31.334 -30.695 -52.044 1.00 13.65 99 PRO A O 1
ATOM 770 N N . ARG A 1 101 ? 29.194 -30.179 -51.571 1.00 11.05 100 ARG A N 1
ATOM 771 C CA . ARG A 1 101 ? 29.495 -28.758 -51.655 1.00 12.51 100 ARG A CA 1
ATOM 772 C C . ARG A 1 101 ? 30.147 -28.255 -50.371 1.00 12.43 100 ARG A C 1
ATOM 773 O O . ARG A 1 101 ? 30.762 -27.182 -50.386 1.00 12.47 100 ARG A O 1
ATOM 781 N N . PHE A 1 102 ? 30.041 -29.014 -49.276 1.00 12.22 101 PHE A N 1
ATOM 782 C CA . PHE A 1 102 ? 30.761 -28.749 -48.028 1.00 14.70 101 PHE A CA 1
ATOM 783 C C . PHE A 1 102 ? 32.067 -29.532 -47.908 1.00 10.65 101 PHE A C 1
ATOM 784 O O . PHE A 1 102 ? 33.062 -29.004 -47.400 1.00 10.19 101 PHE A O 1
ATOM 792 N N . GLY A 1 103 ? 32.092 -30.784 -48.340 1.00 11.65 102 GLY A N 1
ATOM 793 C CA . GLY A 1 103 ? 33.313 -31.565 -48.260 1.00 13.85 102 GLY A CA 1
ATOM 794 C C . GLY A 1 103 ? 32.995 -33.050 -48.304 1.00 18.54 102 GLY A C 1
ATOM 795 O O . GLY A 1 103 ? 31.927 -33.454 -48.755 1.00 12.56 102 GLY A O 1
ATOM 796 N N . THR A 1 104 ? 33.944 -33.842 -47.814 1.00 12.30 103 THR A N 1
ATOM 797 C CA . THR A 1 104 ? 33.842 -35.294 -47.820 1.00 13.34 103 THR A CA 1
ATOM 798 C C . THR A 1 104 ? 33.674 -35.833 -46.404 1.00 10.97 103 THR A C 1
ATOM 799 O O . THR A 1 104 ? 33.868 -35.126 -45.413 1.00 12.55 103 THR A O 1
ATOM 803 N N . MET A 1 105 ? 33.346 -37.124 -46.328 1.00 12.47 104 MET A N 1
ATOM 804 C CA . MET A 1 105 ? 33.310 -37.813 -45.043 1.00 10.44 104 MET A CA 1
ATOM 805 C C . MET A 1 105 ? 34.657 -37.722 -44.339 1.00 13.82 104 MET A C 1
ATOM 806 O O . MET A 1 105 ? 34.719 -37.492 -43.124 1.00 13.39 104 MET A O 1
ATOM 811 N N . GLU A 1 106 ? 35.750 -37.877 -45.097 1.00 15.61 105 GLU A N 1
ATOM 812 C CA . GLU A 1 106 ? 37.092 -37.812 -44.519 1.00 14.65 105 GLU A CA 1
ATOM 813 C C . GLU A 1 106 ? 37.389 -36.437 -43.924 1.00 16.93 105 GLU A C 1
ATOM 814 O O . GLU A 1 106 ? 38.046 -36.334 -42.878 1.00 15.10 105 GLU A O 1
ATOM 820 N N . GLN A 1 107 ? 36.942 -35.365 -44.588 1.00 12.43 106 GLN A N 1
ATOM 821 C CA . GLN A 1 107 ? 37.123 -34.024 -44.028 1.00 13.13 106 GLN A CA 1
ATOM 822 C C . GLN A 1 107 ? 36.237 -33.793 -42.812 1.00 12.06 106 GLN A C 1
ATOM 823 O O . GLN A 1 107 ? 36.629 -33.065 -41.895 1.00 14.29 106 GLN A O 1
ATOM 829 N N . ALA A 1 108 ? 35.034 -34.369 -42.792 1.00 10.90 107 ALA A N 1
ATOM 830 C CA . ALA A 1 108 ? 34.204 -34.260 -41.595 1.00 10.08 107 ALA A CA 1
ATOM 831 C C . ALA A 1 108 ? 34.842 -35.000 -40.429 1.00 17.19 107 ALA A C 1
ATOM 832 O O . ALA A 1 108 ? 34.808 -34.529 -39.287 1.00 9.73 107 ALA A O 1
ATOM 834 N N . LYS A 1 109 ? 35.433 -36.162 -40.703 1.00 12.94 108 LYS A N 1
ATOM 835 C CA . LYS A 1 109 ? 36.204 -36.867 -39.686 1.00 14.20 108 LYS A CA 1
ATOM 836 C C . LYS A 1 109 ? 37.391 -36.027 -39.219 1.00 17.96 108 LYS A C 1
ATOM 837 O O . LYS A 1 109 ? 37.592 -35.826 -38.014 1.00 12.37 108 LYS A O 1
ATOM 843 N N . GLU A 1 110 ? 38.177 -35.509 -40.173 1.00 14.71 109 GLU A N 1
ATOM 844 C CA . GLU A 1 110 ? 39.313 -34.646 -39.851 1.00 17.71 109 GLU A CA 1
ATOM 845 C C . GLU A 1 110 ? 38.892 -33.456 -38.991 1.00 15.52 109 GLU A C 1
ATOM 846 O O . GLU A 1 110 ? 39.587 -33.087 -38.036 1.00 11.37 109 GLU A O 1
ATOM 852 N N . LEU A 1 111 ? 37.757 -32.843 -39.317 1.00 10.57 110 LEU A N 1
ATOM 853 C CA . LEU A 1 111 ? 37.296 -31.685 -38.557 1.00 8.38 110 LEU A CA 1
ATOM 854 C C . LEU A 1 111 ? 37.042 -32.054 -37.102 1.00 11.10 110 LEU A C 1
ATOM 855 O O . LEU A 1 111 ? 37.463 -31.340 -36.187 1.00 6.88 110 LEU A O 1
ATOM 860 N N . VAL A 1 112 ? 36.340 -33.158 -36.867 1.00 9.72 111 VAL A N 1
ATOM 861 C CA . VAL A 1 112 ? 35.993 -33.500 -35.495 1.00 9.09 111 VAL A CA 1
ATOM 862 C C . VAL A 1 112 ? 37.241 -33.870 -34.703 1.00 12.78 111 VAL A C 1
ATOM 863 O O . VAL A 1 112 ? 37.397 -33.473 -33.537 1.00 9.99 111 VAL A O 1
ATOM 867 N N . GLU A 1 113 ? 38.153 -34.623 -35.324 1.00 10.79 112 GLU A N 1
ATOM 868 C CA . GLU A 1 113 ? 39.401 -34.997 -34.662 1.00 12.42 112 GLU A CA 1
ATOM 869 C C . GLU A 1 113 ? 40.230 -33.772 -34.296 1.00 13.82 112 GLU A C 1
ATOM 870 O O . GLU A 1 113 ? 40.770 -33.683 -33.187 1.00 11.38 112 GLU A O 1
ATOM 876 N N . LYS A 1 114 ? 40.369 -32.824 -35.227 1.00 10.32 113 LYS A N 1
ATOM 877 C CA . LYS A 1 114 ? 41.174 -31.645 -34.930 1.00 9.11 113 LYS A CA 1
ATOM 878 C C . LYS A 1 114 ? 40.494 -30.754 -33.896 1.00 13.57 113 LYS A C 1
ATOM 879 O O . LYS A 1 114 ? 41.166 -30.146 -33.053 1.00 12.19 113 LYS A O 1
ATOM 885 N N . ALA A 1 115 ? 39.164 -30.662 -33.940 1.00 10.00 114 ALA A N 1
ATOM 886 C CA . ALA A 1 115 ? 38.462 -29.903 -32.910 1.00 12.01 114 ALA A CA 1
ATOM 887 C C . ALA A 1 115 ? 38.722 -30.498 -31.533 1.00 9.83 114 ALA A C 1
ATOM 888 O O . ALA A 1 115 ? 39.114 -29.790 -30.598 1.00 7.76 114 ALA A O 1
ATOM 890 N N . HIS A 1 116 ? 38.547 -31.815 -31.402 1.00 10.26 115 HIS A N 1
ATOM 891 C CA . HIS A 1 116 ? 38.870 -32.488 -30.147 1.00 10.84 115 HIS A CA 1
ATOM 892 C C . HIS A 1 116 ? 40.326 -32.272 -29.748 1.00 12.25 115 HIS A C 1
ATOM 893 O O . HIS A 1 116 ? 40.617 -32.016 -28.574 1.00 13.04 115 HIS A O 1
ATOM 900 N N . GLU A 1 117 ? 41.252 -32.368 -30.709 1.00 12.61 116 GLU A N 1
ATOM 901 C CA . GLU A 1 117 ? 42.659 -32.083 -30.430 1.00 16.37 116 GLU A CA 1
ATOM 902 C C . GLU A 1 117 ? 42.834 -30.737 -29.748 1.00 16.89 116 GLU A C 1
ATOM 903 O O . GLU A 1 117 ? 43.627 -30.608 -28.809 1.00 13.82 116 GLU A O 1
ATOM 909 N N . LYS A 1 118 ? 42.105 -29.722 -30.210 1.00 12.68 117 LYS A N 1
ATOM 910 C CA . LYS A 1 118 ? 42.240 -28.377 -29.681 1.00 13.80 117 LYS A CA 1
ATOM 911 C C . LYS A 1 118 ? 41.313 -28.118 -28.502 1.00 15.52 117 LYS A C 1
ATOM 912 O O . LYS A 1 118 ? 41.215 -26.976 -28.052 1.00 15.03 117 LYS A O 1
ATOM 918 N N . GLY A 1 119 ? 40.645 -29.147 -27.987 1.00 9.15 118 GLY A N 1
ATOM 919 C CA . GLY A 1 119 ? 39.854 -28.989 -26.782 1.00 7.59 118 GLY A CA 1
ATOM 920 C C . GLY A 1 119 ? 38.450 -28.482 -27.000 1.00 9.57 118 GLY A C 1
ATOM 921 O O . GLY A 1 119 ? 37.867 -27.880 -26.087 1.00 12.62 118 GLY A O 1
ATOM 922 N N . LEU A 1 120 ? 37.879 -28.715 -28.179 1.00 7.27 119 LEU A N 1
ATOM 923 C CA . LEU A 1 120 ? 36.537 -28.260 -28.519 1.00 10.41 119 LEU A CA 1
ATOM 924 C C . LEU A 1 120 ? 35.597 -29.449 -28.659 1.00 12.95 119 LEU A C 1
ATOM 925 O O . LEU A 1 120 ? 35.938 -30.431 -29.326 1.00 12.31 119 LEU A O 1
ATOM 930 N N . TYR A 1 121 ? 34.413 -29.349 -28.054 1.00 7.49 120 TYR A N 1
ATOM 931 C CA . TYR A 1 121 ? 33.332 -30.263 -28.390 1.00 11.53 120 TYR A CA 1
ATOM 932 C C . TYR A 1 121 ? 32.757 -29.914 -29.760 1.00 9.42 120 TYR A C 1
ATOM 933 O O . TYR A 1 121 ? 32.813 -28.764 -30.202 1.00 7.11 120 TYR A O 1
ATOM 942 N N . VAL A 1 122 ? 32.197 -30.916 -30.443 1.00 9.08 121 VAL A N 1
ATOM 943 C CA . VAL A 1 122 ? 31.557 -30.712 -31.742 1.00 7.98 121 VAL A CA 1
ATOM 944 C C . VAL A 1 122 ? 30.110 -31.177 -31.669 1.00 9.14 121 VAL A C 1
ATOM 945 O O . VAL A 1 122 ? 29.847 -32.348 -31.368 1.00 8.01 121 VAL A O 1
ATOM 949 N N . PHE A 1 123 ? 29.183 -30.288 -32.034 1.00 7.57 122 PHE A N 1
ATOM 950 C CA . PHE A 1 123 ? 27.766 -30.618 -32.145 1.00 5.75 122 PHE A CA 1
ATOM 951 C C . PHE A 1 123 ? 27.312 -30.477 -33.593 1.00 10.28 122 PHE A C 1
ATOM 952 O O . PHE A 1 123 ? 27.630 -29.478 -34.255 1.00 5.37 122 PHE A O 1
ATOM 960 N N . PHE A 1 124 ? 26.572 -31.470 -34.080 1.00 5.35 123 PHE A N 1
ATOM 961 C CA . PHE A 1 124 ? 25.949 -31.396 -35.395 1.00 5.67 123 PHE A CA 1
ATOM 962 C C . PHE A 1 124 ? 24.492 -30.967 -35.260 1.00 5.67 123 PHE A C 1
ATOM 963 O O . PHE A 1 124 ? 23.933 -30.893 -34.165 1.00 8.16 123 PHE A O 1
ATOM 971 N N . ASP A 1 125 ? 23.871 -30.666 -36.400 1.00 8.55 124 ASP A N 1
ATOM 972 C CA . ASP A 1 125 ? 22.535 -30.080 -36.431 1.00 6.73 124 ASP A CA 1
ATOM 973 C C . ASP A 1 125 ? 21.582 -31.145 -36.976 1.00 8.46 124 ASP A C 1
ATOM 974 O O . ASP A 1 125 ? 21.683 -31.523 -38.150 1.00 9.57 124 ASP A O 1
ATOM 979 N N . GLY A 1 126 ? 20.689 -31.634 -36.128 1.00 7.61 125 GLY A N 1
ATOM 980 C CA . GLY A 1 126 ? 19.791 -32.711 -36.484 1.00 10.65 125 GLY A CA 1
ATOM 981 C C . GLY A 1 126 ? 18.386 -32.209 -36.737 1.00 9.84 125 GLY A C 1
ATOM 982 O O . GLY A 1 126 ? 17.746 -31.645 -35.849 1.00 8.40 125 GLY A O 1
ATOM 983 N N . VAL A 1 127 ? 17.914 -32.408 -37.956 1.00 5.83 126 VAL A N 1
ATOM 984 C CA . VAL A 1 127 ? 16.567 -32.014 -38.357 1.00 6.97 126 VAL A CA 1
ATOM 985 C C . VAL A 1 127 ? 15.752 -33.297 -38.406 1.00 12.84 126 VAL A C 1
ATOM 986 O O . VAL A 1 127 ? 15.788 -34.027 -39.396 1.00 6.92 126 VAL A O 1
ATOM 990 N N . PHE A 1 128 ? 15.044 -33.600 -37.318 1.00 8.79 127 PHE A N 1
ATOM 991 C CA . PHE A 1 128 ? 14.389 -34.893 -37.195 1.00 7.71 127 PHE A CA 1
ATOM 992 C C . PHE A 1 128 ? 12.884 -34.814 -37.439 1.00 7.68 127 PHE A C 1
ATOM 993 O O . PHE A 1 128 ? 12.184 -35.813 -37.256 1.00 11.70 127 PHE A O 1
ATOM 1001 N N . GLY A 1 129 ? 12.382 -33.667 -37.885 1.00 9.94 128 GLY A N 1
ATOM 1002 C CA . GLY A 1 129 ? 10.973 -33.508 -38.172 1.00 6.62 128 GLY A CA 1
ATOM 1003 C C . GLY A 1 129 ? 10.652 -33.343 -39.645 1.00 9.16 128 GLY A C 1
ATOM 1004 O O . GLY A 1 129 ? 9.483 -33.445 -40.028 1.00 10.08 128 GLY A O 1
ATOM 1005 N N . HIS A 1 130 ? 11.654 -33.074 -40.484 1.00 9.89 129 HIS A N 1
ATOM 1006 C CA . HIS A 1 130 ? 11.399 -32.829 -41.901 1.00 8.79 129 HIS A CA 1
ATOM 1007 C C . HIS A 1 130 ? 12.682 -33.038 -42.696 1.00 9.87 129 HIS A C 1
ATOM 1008 O O . HIS A 1 130 ? 13.780 -33.101 -42.138 1.00 8.18 129 HIS A O 1
ATOM 1015 N N . HIS A 1 131 ? 12.519 -33.131 -44.017 1.00 6.80 130 HIS A N 1
ATOM 1016 C CA . HIS A 1 131 ? 13.593 -33.462 -44.944 1.00 11.09 130 HIS A CA 1
ATOM 1017 C C . HIS A 1 131 ? 13.116 -33.151 -46.358 1.00 7.44 130 HIS A C 1
ATOM 1018 O O . HIS A 1 131 ? 11.946 -32.832 -46.582 1.00 8.43 130 HIS A O 1
ATOM 1025 N N . LYS A 1 132 ? 14.031 -33.266 -47.313 1.00 7.32 131 LYS A N 1
ATOM 1026 C CA . LYS A 1 132 ? 13.699 -33.052 -48.714 1.00 11.14 131 LYS A CA 1
ATOM 1027 C C . LYS A 1 132 ? 12.932 -34.257 -49.258 1.00 9.60 131 LYS A C 1
ATOM 1028 O O . LYS A 1 132 ? 13.064 -35.380 -48.763 1.00 13.90 131 LYS A O 1
ATOM 1034 N N . ASP A 1 133 ? 12.149 -34.021 -50.315 1.00 11.39 132 ASP A N 1
ATOM 1035 C CA . ASP A 1 133 ? 11.286 -35.081 -50.842 1.00 15.74 132 ASP A CA 1
ATOM 1036 C C . ASP A 1 133 ? 12.062 -36.311 -51.317 1.00 15.16 132 ASP A C 1
ATOM 1037 O O . ASP A 1 133 ? 11.522 -37.420 -51.298 1.00 19.73 132 ASP A O 1
ATOM 1042 N N . ASN A 1 134 ? 13.307 -36.149 -51.759 1.00 15.25 133 ASN A N 1
ATOM 1043 C CA . ASN A 1 134 ? 14.073 -37.272 -52.306 1.00 12.11 133 ASN A CA 1
ATOM 1044 C C . ASN A 1 134 ? 14.938 -37.962 -51.253 1.00 14.73 133 ASN A C 1
ATOM 1045 O O . ASN A 1 134 ? 16.062 -38.372 -51.556 1.00 14.24 133 ASN A O 1
ATOM 1050 N N . VAL A 1 135 ? 14.443 -38.104 -50.020 1.00 10.91 134 VAL A N 1
ATOM 1051 C CA . VAL A 1 135 ? 15.233 -38.711 -48.950 1.00 10.78 134 VAL A CA 1
ATOM 1052 C C . VAL A 1 135 ? 15.625 -40.137 -49.342 1.00 13.21 134 VAL A C 1
ATOM 1053 O O . VAL A 1 135 ? 14.887 -40.838 -50.042 1.00 16.42 134 VAL A O 1
ATOM 1057 N N . VAL A 1 136 ? 16.819 -40.554 -48.933 1.00 15.18 135 VAL A N 1
ATOM 1058 C CA . VAL A 1 136 ? 17.314 -41.865 -49.344 1.00 14.33 135 VAL A CA 1
ATOM 1059 C C . VAL A 1 136 ? 17.409 -42.783 -48.131 1.00 13.17 135 VAL A C 1
ATOM 1060 O O . VAL A 1 136 ? 17.582 -42.311 -46.998 1.00 11.87 135 VAL A O 1
ATOM 1064 N N . PRO A 1 137 ? 17.283 -44.090 -48.326 1.00 9.84 136 PRO A N 1
ATOM 1065 C CA . PRO A 1 137 ? 17.253 -45.008 -47.191 1.00 14.93 136 PRO A CA 1
ATOM 1066 C C . PRO A 1 137 ? 18.568 -45.017 -46.431 1.00 11.73 136 PRO A C 1
ATOM 1067 O O . PRO A 1 137 ? 19.648 -44.814 -46.991 1.00 10.21 136 PRO A O 1
ATOM 1071 N N . SER A 1 138 ? 18.448 -45.238 -45.128 1.00 11.68 137 SER A N 1
ATOM 1072 C CA . SER A 1 138 ? 19.565 -45.384 -44.208 1.00 12.32 137 SER A CA 1
ATOM 1073 C C . SER A 1 138 ? 20.433 -46.573 -44.601 1.00 16.78 137 SER A C 1
ATOM 1074 O O . SER A 1 138 ? 19.989 -47.427 -45.382 1.00 10.32 137 SER A O 1
ATOM 1077 N N . PRO A 1 139 ? 21.670 -46.661 -44.086 1.00 14.72 138 PRO A N 1
ATOM 1078 C CA . PRO A 1 139 ? 22.485 -47.859 -44.337 1.00 16.51 138 PRO A CA 1
ATOM 1079 C C . PRO A 1 139 ? 21.788 -49.142 -43.932 1.00 20.43 138 PRO A C 1
ATOM 1080 O O . PRO A 1 139 ? 21.975 -50.179 -44.582 1.00 19.73 138 PRO A O 1
ATOM 1084 N N . GLU A 1 140 ? 20.992 -49.106 -42.870 1.00 16.45 139 GLU A N 1
ATOM 1085 C CA . GLU A 1 140 ? 20.298 -50.287 -42.389 1.00 15.78 139 GLU A CA 1
ATOM 1086 C C . GLU A 1 140 ? 18.920 -50.455 -43.028 1.00 20.15 139 GLU A C 1
ATOM 1087 O O . GLU A 1 140 ? 18.126 -51.278 -42.555 1.00 21.06 139 GLU A O 1
ATOM 1093 N N . GLY A 1 141 ? 18.644 -49.712 -44.108 1.00 17.10 140 GLY A N 1
ATOM 1094 C CA . GLY A 1 141 ? 17.452 -49.899 -44.915 1.00 18.29 140 GLY A CA 1
ATOM 1095 C C . GLY A 1 141 ? 16.205 -49.206 -44.418 1.00 19.18 140 GLY A C 1
ATOM 1096 O O . GLY A 1 141 ? 15.096 -49.628 -44.760 1.00 17.53 140 GLY A O 1
ATOM 1097 N N . ARG A 1 142 ? 16.344 -48.152 -43.628 1.00 13.27 141 ARG A N 1
ATOM 1098 C CA . ARG A 1 142 ? 15.212 -47.497 -42.994 1.00 8.50 141 ARG A CA 1
ATOM 1099 C C . ARG A 1 142 ? 14.825 -46.228 -43.750 1.00 9.14 141 ARG A C 1
ATOM 1100 O O . ARG A 1 142 ? 15.646 -45.617 -44.433 1.00 11.92 141 ARG A O 1
ATOM 1108 N N . LEU A 1 143 ? 13.561 -45.835 -43.622 1.00 10.88 142 LEU A N 1
ATOM 1109 C CA . LEU A 1 143 ? 13.093 -44.565 -44.161 1.00 11.36 142 LEU A CA 1
ATOM 1110 C C . LEU A 1 143 ? 12.203 -43.878 -43.138 1.00 12.47 142 LEU A C 1
ATOM 1111 O O . LEU A 1 143 ? 11.534 -44.552 -42.340 1.00 17.38 142 LEU A O 1
ATOM 1116 N N . PRO A 1 144 ? 12.183 -42.543 -43.122 1.00 10.98 143 PRO A N 1
ATOM 1117 C CA . PRO A 1 144 ? 11.131 -41.842 -42.386 1.00 10.33 143 PRO A CA 1
ATOM 1118 C C . PRO A 1 144 ? 9.799 -42.085 -43.073 1.00 17.77 143 PRO A C 1
ATOM 1119 O O . PRO A 1 144 ? 9.738 -42.508 -44.229 1.00 11.45 143 PRO A O 1
ATOM 1123 N N . VAL A 1 145 ? 8.720 -41.845 -42.334 1.00 13.67 144 VAL A N 1
ATOM 1124 C CA . VAL A 1 145 ? 7.378 -42.196 -42.781 1.00 14.97 144 VAL A CA 1
ATOM 1125 C C . VAL A 1 145 ? 6.495 -40.957 -42.734 1.00 14.99 144 VAL A C 1
ATOM 1126 O O . VAL A 1 145 ? 6.557 -40.176 -41.778 1.00 13.86 144 VAL A O 1
ATOM 1130 N N . GLY A 1 146 ? 5.663 -40.786 -43.761 1.00 12.94 145 GLY A N 1
ATOM 1131 C CA . GLY A 1 146 ? 4.656 -39.745 -43.747 1.00 13.32 145 GLY A CA 1
ATOM 1132 C C . GLY A 1 146 ? 4.924 -38.627 -44.732 1.00 17.36 145 GLY A C 1
ATOM 1133 O O . GLY A 1 146 ? 5.518 -38.853 -45.786 1.00 20.53 145 GLY A O 1
ATOM 1134 N N . GLU A 1 147 ? 4.474 -37.420 -44.408 1.00 15.49 146 GLU A N 1
ATOM 1135 C CA . GLU A 1 147 ? 4.815 -36.256 -45.205 1.00 22.69 146 GLU A CA 1
ATOM 1136 C C . GLU A 1 147 ? 6.309 -35.967 -45.100 1.00 23.15 146 GLU A C 1
ATOM 1137 O O . GLU A 1 147 ? 7.011 -36.488 -44.231 1.00 18.45 146 GLU A O 1
ATOM 1143 N N . ASN A 1 148 ? 6.799 -35.122 -46.009 1.00 18.21 147 ASN A N 1
ATOM 1144 C CA . ASN A 1 148 ? 8.167 -34.635 -45.887 1.00 13.50 147 ASN A CA 1
ATOM 1145 C C . ASN A 1 148 ? 8.307 -33.618 -44.763 1.00 16.38 147 ASN A C 1
ATOM 1146 O O . ASN A 1 148 ? 9.406 -33.465 -44.220 1.00 11.90 147 ASN A O 1
ATOM 1151 N N . ASN A 1 149 ? 7.218 -32.940 -44.401 1.00 15.47 148 ASN A N 1
ATOM 1152 C CA . ASN A 1 149 ? 7.243 -31.881 -43.402 1.00 15.04 148 ASN A CA 1
ATOM 1153 C C . ASN A 1 149 ? 5.843 -31.610 -42.861 1.00 17.39 148 ASN A C 1
ATOM 1154 O O . ASN A 1 149 ? 5.035 -30.976 -43.533 1.00 21.68 148 ASN A O 1
ATOM 1159 N N . PRO A 1 150 ? 5.553 -32.066 -41.634 1.00 17.64 149 PRO A N 1
ATOM 1160 C CA . PRO A 1 150 ? 6.424 -32.857 -40.761 1.00 14.03 149 PRO A CA 1
ATOM 1161 C C . PRO A 1 150 ? 6.281 -34.365 -40.991 1.00 13.78 149 PRO A C 1
ATOM 1162 O O . PRO A 1 150 ? 5.231 -34.824 -41.452 1.00 13.81 149 PRO A O 1
ATOM 1166 N N . VAL A 1 151 ? 7.335 -35.122 -40.676 1.00 8.55 150 VAL A N 1
ATOM 1167 C CA . VAL A 1 151 ? 7.264 -36.583 -40.750 1.00 10.24 150 VAL A CA 1
ATOM 1168 C C . VAL A 1 151 ? 6.384 -37.123 -39.624 1.00 9.96 150 VAL A C 1
ATOM 1169 O O . VAL A 1 151 ? 6.115 -36.451 -38.625 1.00 9.83 150 VAL A O 1
ATOM 1173 N N . SER A 1 152 ? 5.941 -38.373 -39.780 1.00 12.28 151 SER A N 1
ATOM 1174 C CA . SER A 1 152 ? 5.038 -38.990 -38.810 1.00 10.02 151 SER A CA 1
ATOM 1175 C C . SER A 1 152 ? 5.810 -39.742 -37.740 1.00 11.98 151 SER A C 1
ATOM 1176 O O . SER A 1 152 ? 6.726 -40.513 -38.048 1.00 14.16 151 SER A O 1
ATOM 1179 N N . TYR A 1 153 ? 5.411 -39.532 -36.491 1.00 12.39 152 TYR A N 1
ATOM 1180 C CA . TYR A 1 153 ? 5.884 -40.305 -35.350 1.00 14.45 152 TYR A CA 1
ATOM 1181 C C . TYR A 1 153 ? 4.707 -41.089 -34.772 1.00 19.61 152 TYR A C 1
ATOM 1182 O O . TYR A 1 153 ? 3.579 -40.600 -34.765 1.00 17.87 152 TYR A O 1
ATOM 1191 N N . PRO A 1 154 ? 4.965 -42.293 -34.251 1.00 14.16 153 PRO A N 1
ATOM 1192 C CA . PRO A 1 154 ? 6.282 -42.904 -34.042 1.00 11.71 153 PRO A CA 1
ATOM 1193 C C . PRO A 1 154 ? 6.837 -43.651 -35.247 1.00 12.88 153 PRO A C 1
ATOM 1194 O O . PRO A 1 154 ? 7.894 -44.255 -35.133 1.00 11.50 153 PRO A O 1
ATOM 1198 N N . GLU A 1 155 ? 6.156 -43.603 -36.393 1.00 13.32 154 GLU A N 1
ATOM 1199 C CA . GLU A 1 155 ? 6.610 -44.400 -37.533 1.00 15.91 154 GLU A CA 1
ATOM 1200 C C . GLU A 1 155 ? 8.033 -44.052 -37.951 1.00 16.94 154 GLU A C 1
ATOM 1201 O O . GLU A 1 155 ? 8.791 -44.942 -38.360 1.00 14.20 154 GLU A O 1
ATOM 1207 N N . SER A 1 156 ? 8.425 -42.783 -37.834 1.00 10.64 155 SER A N 1
ATOM 1208 C CA . SER A 1 156 ? 9.744 -42.329 -38.252 1.00 9.72 155 SER A CA 1
ATOM 1209 C C . SER A 1 156 ? 10.820 -42.507 -37.186 1.00 10.29 155 SER A C 1
ATOM 1210 O O . SER A 1 156 ? 11.981 -42.200 -37.459 1.00 11.06 155 SER A O 1
ATOM 1213 N N . LEU A 1 157 ? 10.473 -42.992 -35.989 1.00 9.45 156 LEU A N 1
ATOM 1214 C CA . LEU A 1 157 ? 11.415 -42.959 -34.866 1.00 10.87 156 LEU A CA 1
ATOM 1215 C C . LEU A 1 157 ? 12.655 -43.808 -35.137 1.00 13.21 156 LEU A C 1
ATOM 1216 O O . LEU A 1 157 ? 13.787 -43.352 -34.926 1.00 10.12 156 LEU A O 1
ATOM 1221 N N . ALA A 1 158 ? 12.465 -45.049 -35.603 1.00 9.40 157 ALA A N 1
ATOM 1222 C CA . ALA A 1 158 ? 13.604 -45.936 -35.834 1.00 9.05 157 ALA A CA 1
ATOM 1223 C C . ALA A 1 158 ? 14.610 -45.307 -36.787 1.00 11.63 157 ALA A C 1
ATOM 1224 O O . ALA A 1 158 ? 15.822 -45.411 -36.580 1.00 9.73 157 ALA A O 1
ATOM 1226 N N . PHE A 1 159 ? 14.121 -44.640 -37.835 1.00 9.66 158 PHE A N 1
ATOM 1227 C CA . PHE A 1 159 ? 15.016 -43.981 -38.780 1.00 9.84 158 PHE A CA 1
ATOM 1228 C C . PHE A 1 159 ? 15.870 -42.923 -38.088 1.00 9.91 158 PHE A C 1
ATOM 1229 O O . PHE A 1 159 ? 17.091 -42.873 -38.278 1.00 10.18 158 PHE A O 1
ATOM 1237 N N . TYR A 1 160 ? 15.244 -42.062 -37.283 1.00 7.39 159 TYR A N 1
ATOM 1238 C CA . TYR A 1 160 ? 15.987 -40.946 -36.704 1.00 10.12 159 TYR A CA 1
ATOM 1239 C C . TYR A 1 160 ? 16.834 -41.379 -35.515 1.00 9.78 159 TYR A C 1
ATOM 1240 O O . TYR A 1 160 ? 17.854 -40.746 -35.225 1.00 11.27 159 TYR A O 1
ATOM 1249 N N . GLN A 1 161 ? 16.460 -42.466 -34.836 1.00 8.13 160 GLN A N 1
ATOM 1250 C CA . GLN A 1 161 ? 17.402 -43.075 -33.911 1.00 10.15 160 GLN A CA 1
ATOM 1251 C C . GLN A 1 161 ? 18.671 -43.502 -34.644 1.00 8.73 160 GLN A C 1
ATOM 1252 O O . GLN A 1 161 ? 19.786 -43.314 -34.140 1.00 7.16 160 GLN A O 1
ATOM 1258 N N . GLU A 1 162 ? 18.522 -44.047 -35.854 1.00 8.99 161 GLU A N 1
ATOM 1259 C CA . GLU A 1 162 ? 19.690 -44.485 -36.617 1.00 11.54 161 GLU A CA 1
ATOM 1260 C C . GLU A 1 162 ? 20.556 -43.305 -37.039 1.00 10.75 161 GLU A C 1
ATOM 1261 O O . GLU A 1 162 ? 21.791 -43.385 -36.981 1.00 8.43 161 GLU A O 1
ATOM 1267 N N . VAL A 1 163 ? 19.925 -42.222 -37.503 1.00 6.15 162 VAL A N 1
ATOM 1268 C CA . VAL A 1 163 ? 20.650 -40.986 -37.812 1.00 8.17 162 VAL A CA 1
ATOM 1269 C C . VAL A 1 163 ? 21.424 -40.501 -36.596 1.00 9.35 162 VAL A C 1
ATOM 1270 O O . VAL A 1 163 ? 22.620 -40.194 -36.676 1.00 10.04 162 VAL A O 1
ATOM 1274 N N . ALA A 1 164 ? 20.737 -40.391 -35.454 1.00 6.73 163 ALA A N 1
ATOM 1275 C CA . ALA A 1 164 ? 21.317 -39.724 -34.291 1.00 7.82 163 ALA A CA 1
ATOM 1276 C C . ALA A 1 164 ? 22.505 -40.490 -33.714 1.00 11.02 163 ALA A C 1
ATOM 1277 O O . ALA A 1 164 ? 23.441 -39.869 -33.188 1.00 9.21 163 ALA A O 1
ATOM 1279 N N . THR A 1 165 ? 22.496 -41.821 -33.798 1.00 8.81 164 THR A N 1
ATOM 1280 C CA . THR A 1 165 ? 23.604 -42.609 -33.271 1.00 7.40 164 THR A CA 1
ATOM 1281 C C . THR A 1 165 ? 24.713 -42.812 -34.290 1.00 8.76 164 THR A C 1
ATOM 1282 O O . THR A 1 165 ? 25.876 -42.951 -33.898 1.00 14.50 164 THR A O 1
ATOM 1286 N N . PHE A 1 166 ? 24.381 -42.807 -35.584 1.00 9.39 165 PHE A N 1
ATOM 1287 C CA . PHE A 1 166 ? 25.382 -42.993 -36.639 1.00 12.01 165 PHE A CA 1
ATOM 1288 C C . PHE A 1 166 ? 26.535 -41.996 -36.524 1.00 12.84 165 PHE A C 1
ATOM 1289 O O . PHE A 1 166 ? 27.709 -42.381 -36.547 1.00 11.23 165 PHE A O 1
ATOM 1297 N N . TRP A 1 167 ? 26.225 -40.704 -36.410 1.00 8.77 166 TRP A N 1
ATOM 1298 C CA . TRP A 1 167 ? 27.303 -39.722 -36.414 1.00 10.27 166 TRP A CA 1
ATOM 1299 C C . TRP A 1 167 ? 28.106 -39.763 -35.129 1.00 14.62 166 TRP A C 1
ATOM 1300 O O . TRP A 1 167 ? 29.296 -39.418 -35.133 1.00 12.94 166 TRP A O 1
ATOM 1311 N N . ILE A 1 168 ? 27.479 -40.175 -34.029 1.00 9.49 167 ILE A N 1
ATOM 1312 C CA . ILE A 1 168 ? 28.212 -40.369 -32.785 1.00 7.09 167 ILE A CA 1
ATOM 1313 C C . ILE A 1 168 ? 29.163 -41.555 -32.916 1.00 9.15 167 ILE A C 1
ATOM 1314 O O . ILE A 1 168 ? 30.353 -41.455 -32.603 1.00 11.21 167 ILE A O 1
ATOM 1319 N N . GLU A 1 169 ? 28.660 -42.690 -33.415 1.00 11.00 168 GLU A N 1
ATOM 1320 C CA . GLU A 1 169 ? 29.492 -43.887 -33.495 1.00 13.61 168 GLU A CA 1
ATOM 1321 C C . GLU A 1 169 ? 30.578 -43.762 -34.557 1.00 14.70 168 GLU A C 1
ATOM 1322 O O . GLU A 1 169 ? 31.670 -44.311 -34.380 1.00 16.03 168 GLU A O 1
ATOM 1328 N N . GLU A 1 170 ? 30.310 -43.046 -35.654 1.00 10.95 169 GLU A N 1
ATOM 1329 C CA . GLU A 1 170 ? 31.285 -42.949 -36.735 1.00 11.85 169 GLU A CA 1
ATOM 1330 C C . GLU A 1 170 ? 32.301 -41.832 -36.495 1.00 13.58 169 GLU A C 1
ATOM 1331 O O . GLU A 1 170 ? 33.507 -42.052 -36.638 1.00 14.45 169 GLU A O 1
ATOM 1337 N N . LEU A 1 171 ? 31.837 -40.627 -36.132 1.00 10.59 170 LEU A N 1
ATOM 1338 C CA . LEU A 1 171 ? 32.701 -39.452 -35.992 1.00 9.43 170 LEU A CA 1
ATOM 1339 C C . LEU A 1 171 ? 32.938 -39.008 -34.552 1.00 13.24 170 LEU A C 1
ATOM 1340 O O . LEU A 1 171 ? 33.705 -38.065 -34.333 1.00 10.22 170 LEU A O 1
ATOM 1345 N N . LYS A 1 172 ? 32.303 -39.644 -33.571 1.00 9.72 171 LYS A N 1
ATOM 1346 C CA . LYS A 1 172 ? 32.466 -39.277 -32.159 1.00 7.75 171 LYS A CA 1
ATOM 1347 C C . LYS A 1 172 ? 32.041 -37.831 -31.876 1.00 10.71 171 LYS A C 1
ATOM 1348 O O . LYS A 1 172 ? 32.630 -37.166 -31.015 1.00 9.36 171 LYS A O 1
ATOM 1354 N N . ILE A 1 173 ? 31.024 -37.317 -32.585 1.00 9.85 172 ILE A N 1
ATOM 1355 C CA . ILE A 1 173 ? 30.508 -35.985 -32.260 1.00 7.30 172 ILE A CA 1
ATOM 1356 C C . ILE A 1 173 ? 29.897 -36.001 -30.858 1.00 8.19 172 ILE A C 1
ATOM 1357 O O . ILE A 1 173 ? 29.413 -37.033 -30.369 1.00 8.40 172 ILE A O 1
ATOM 1362 N N . ASP A 1 174 ? 29.892 -34.842 -30.215 1.00 7.61 173 ASP A N 1
ATOM 1363 C CA . ASP A 1 174 ? 29.489 -34.737 -28.820 1.00 7.10 173 ASP A CA 1
ATOM 1364 C C . ASP A 1 174 ? 28.006 -34.447 -28.631 1.00 6.97 173 ASP A C 1
ATOM 1365 O O . ASP A 1 174 ? 27.567 -34.287 -27.490 1.00 7.65 173 ASP A O 1
ATOM 1370 N N . GLY A 1 175 ? 27.224 -34.387 -29.695 1.00 9.47 174 GLY A N 1
ATOM 1371 C CA . GLY A 1 175 ? 25.792 -34.293 -29.521 1.00 8.75 174 GLY A CA 1
ATOM 1372 C C . GLY A 1 175 ? 25.139 -33.538 -30.662 1.00 7.41 174 GLY A C 1
ATOM 1373 O O . GLY A 1 175 ? 25.730 -33.347 -31.721 1.00 6.52 174 GLY A O 1
ATOM 1374 N N . TRP A 1 176 ? 23.908 -33.098 -30.391 1.00 6.12 175 TRP A N 1
ATOM 1375 C CA . TRP A 1 176 ? 22.992 -32.627 -31.414 1.00 6.83 175 TRP A CA 1
ATOM 1376 C C . TRP A 1 176 ? 22.285 -31.355 -30.977 1.00 7.74 175 TRP A C 1
ATOM 1377 O O . TRP A 1 176 ? 21.740 -31.290 -29.876 1.00 6.67 175 TRP A O 1
ATOM 1388 N N . ARG A 1 177 ? 22.264 -30.364 -31.862 1.00 6.77 176 ARG A N 1
ATOM 1389 C CA . ARG A 1 177 ? 21.269 -29.311 -31.817 1.00 8.18 176 ARG A CA 1
ATOM 1390 C C . ARG A 1 177 ? 20.074 -29.802 -32.629 1.00 8.72 176 ARG A C 1
ATOM 1391 O O . ARG A 1 177 ? 20.246 -30.378 -33.707 1.00 8.40 176 ARG A O 1
ATOM 1399 N N . LEU A 1 178 ? 18.865 -29.612 -32.096 1.00 6.46 177 LEU A N 1
ATOM 1400 C CA . LEU A 1 178 ? 17.659 -30.238 -32.644 1.00 9.92 177 LEU A CA 1
ATOM 1401 C C . LEU A 1 178 ? 16.743 -29.169 -33.234 1.00 10.20 177 LEU A C 1
ATOM 1402 O O . LEU A 1 178 ? 16.085 -28.423 -32.500 1.00 8.32 177 LEU A O 1
ATOM 1407 N N . ASP A 1 179 ? 16.681 -29.128 -34.559 1.00 8.71 178 ASP A N 1
ATOM 1408 C CA . ASP A 1 179 ? 15.900 -28.126 -35.271 1.00 6.80 178 ASP A CA 1
ATOM 1409 C C . ASP A 1 179 ? 14.402 -28.333 -35.066 1.00 10.82 178 ASP A C 1
ATOM 1410 O O . ASP A 1 179 ? 13.902 -29.464 -35.130 1.00 9.72 178 ASP A O 1
ATOM 1415 N N . GLN A 1 180 ? 13.685 -27.233 -34.818 1.00 7.95 179 GLN A N 1
ATOM 1416 C CA . GLN A 1 180 ? 12.223 -27.238 -34.754 1.00 10.86 179 GLN A CA 1
ATOM 1417 C C . GLN A 1 180 ? 11.702 -28.429 -33.958 1.00 8.05 179 GLN A C 1
ATOM 1418 O O . GLN A 1 180 ? 10.885 -29.219 -34.438 1.00 8.17 179 GLN A O 1
ATOM 1424 N N . ALA A 1 181 ? 12.193 -28.552 -32.725 1.00 7.13 180 ALA A N 1
ATOM 1425 C CA . ALA A 1 181 ? 12.102 -29.816 -32.000 1.00 8.58 180 ALA A CA 1
ATOM 1426 C C . ALA A 1 181 ? 10.679 -30.182 -31.608 1.00 8.68 180 ALA A C 1
ATOM 1427 O O . ALA A 1 181 ? 10.413 -31.357 -31.321 1.00 6.63 180 ALA A O 1
ATOM 1429 N N . TYR A 1 182 ? 9.764 -29.214 -31.574 1.00 5.29 181 TYR A N 1
ATOM 1430 C CA . TYR A 1 182 ? 8.375 -29.531 -31.270 1.00 6.51 181 TYR A CA 1
ATOM 1431 C C . TYR A 1 182 ? 7.701 -30.337 -32.374 1.00 7.31 181 TYR A C 1
ATOM 1432 O O . TYR A 1 182 ? 6.576 -30.802 -32.169 1.00 9.17 181 TYR A O 1
ATOM 1441 N N . GLN A 1 183 ? 8.342 -30.503 -33.541 1.00 5.83 182 GLN A N 1
ATOM 1442 C CA . GLN A 1 183 ? 7.802 -31.405 -34.551 1.00 8.06 182 GLN A CA 1
ATOM 1443 C C . GLN A 1 183 ? 7.946 -32.867 -34.149 1.00 13.47 182 GLN A C 1
ATOM 1444 O O . GLN A 1 183 ? 7.299 -33.735 -34.751 1.00 10.84 182 GLN A O 1
ATOM 1450 N N . VAL A 1 184 ? 8.775 -33.153 -33.154 1.00 10.76 183 VAL A N 1
ATOM 1451 C CA . VAL A 1 184 ? 9.042 -34.503 -32.666 1.00 8.36 183 VAL A CA 1
ATOM 1452 C C . VAL A 1 184 ? 8.405 -34.616 -31.284 1.00 11.71 183 VAL A C 1
ATOM 1453 O O . VAL A 1 184 ? 8.729 -33.816 -30.394 1.00 9.46 183 VAL A O 1
ATOM 1457 N N . PRO A 1 185 ? 7.486 -35.550 -31.064 1.00 9.81 184 PRO A N 1
ATOM 1458 C CA . PRO A 1 185 ? 6.805 -35.629 -29.767 1.00 7.57 184 PRO A CA 1
ATOM 1459 C C . PRO A 1 185 ? 7.770 -36.001 -28.649 1.00 10.79 184 PRO A C 1
ATOM 1460 O O . PRO A 1 185 ? 8.823 -36.615 -28.867 1.00 10.15 184 PRO A O 1
ATOM 1464 N N . THR A 1 186 ? 7.385 -35.612 -27.426 1.00 8.08 185 THR A N 1
ATOM 1465 C CA . THR A 1 186 ? 8.251 -35.819 -26.267 1.00 11.36 185 THR A CA 1
ATOM 1466 C C . THR A 1 186 ? 8.579 -37.293 -26.045 1.00 12.72 185 THR A C 1
ATOM 1467 O O . THR A 1 186 ? 9.695 -37.618 -25.620 1.00 10.81 185 THR A O 1
ATOM 1471 N N . GLU A 1 187 ? 7.640 -38.203 -26.320 1.00 13.11 186 GLU A N 1
ATOM 1472 C CA . GLU A 1 187 ? 7.965 -39.622 -26.176 1.00 16.70 186 GLU A CA 1
ATOM 1473 C C . GLU A 1 187 ? 9.075 -40.026 -27.134 1.00 11.65 186 GLU A C 1
ATOM 1474 O O . GLU A 1 187 ? 9.932 -40.852 -26.799 1.00 13.53 186 GLU A O 1
ATOM 1480 N N . ALA A 1 188 ? 9.086 -39.451 -28.331 1.00 9.65 187 ALA A N 1
ATOM 1481 C CA . ALA A 1 188 ? 10.169 -39.766 -29.252 1.00 8.48 187 ALA A CA 1
ATOM 1482 C C . ALA A 1 188 ? 11.492 -39.173 -28.771 1.00 7.84 187 ALA A C 1
ATOM 1483 O O . ALA A 1 188 ? 12.533 -39.824 -28.879 1.00 9.75 187 ALA A O 1
ATOM 1485 N N . TRP A 1 189 ? 11.478 -37.945 -28.236 1.00 8.99 188 TRP A N 1
ATOM 1486 C CA . TRP A 1 189 ? 12.727 -37.367 -27.736 1.00 11.10 188 TRP A CA 1
ATOM 1487 C C . TRP A 1 189 ? 13.324 -38.218 -26.621 1.00 7.13 188 TRP A C 1
ATOM 1488 O O . TRP A 1 189 ? 14.544 -38.397 -26.560 1.00 9.20 188 TRP A O 1
ATOM 1499 N N . THR A 1 190 ? 12.484 -38.738 -25.723 1.00 7.79 189 THR A N 1
ATOM 1500 C CA . THR A 1 190 ? 12.995 -39.597 -24.660 1.00 11.12 189 THR A CA 1
ATOM 1501 C C . THR A 1 190 ? 13.731 -40.801 -25.239 1.00 13.32 189 THR A C 1
ATOM 1502 O O . THR A 1 190 ? 14.834 -41.139 -24.794 1.00 11.20 189 THR A O 1
ATOM 1506 N N . ALA A 1 191 ? 13.153 -41.430 -26.267 1.00 7.86 190 ALA A N 1
ATOM 1507 C CA . ALA A 1 191 ? 13.777 -42.600 -26.888 1.00 10.08 190 ALA A CA 1
ATOM 1508 C C . ALA A 1 191 ? 15.004 -42.219 -27.713 1.00 12.21 190 ALA A C 1
ATOM 1509 O O . ALA A 1 191 ? 15.998 -42.954 -27.727 1.00 11.09 190 ALA A O 1
ATOM 1511 N N . ILE A 1 192 ? 14.958 -41.078 -28.413 1.00 9.43 191 ILE A N 1
ATOM 1512 C CA . ILE A 1 192 ? 16.128 -40.641 -29.175 1.00 10.28 191 ILE A CA 1
ATOM 1513 C C . ILE A 1 192 ? 17.272 -40.302 -28.231 1.00 8.07 191 ILE A C 1
ATOM 1514 O O . ILE A 1 192 ? 18.432 -40.647 -28.490 1.00 9.41 191 ILE A O 1
ATOM 1519 N N . ARG A 1 193 ? 16.960 -39.640 -27.111 1.00 7.15 192 ARG A N 1
ATOM 1520 C CA . ARG A 1 193 ? 17.974 -39.336 -26.105 1.00 8.79 192 ARG A CA 1
ATOM 1521 C C . ARG A 1 193 ? 18.566 -40.603 -25.500 1.00 10.93 192 ARG A C 1
ATOM 1522 O O . ARG A 1 193 ? 19.766 -40.657 -25.211 1.00 9.11 192 ARG A O 1
ATOM 1530 N N . ALA A 1 194 ? 17.739 -41.632 -25.286 1.00 11.39 193 ALA A N 1
ATOM 1531 C CA . ALA A 1 194 ? 18.285 -42.904 -24.819 1.00 14.13 193 ALA A CA 1
ATOM 1532 C C . ALA A 1 194 ? 19.231 -43.496 -25.855 1.00 10.30 193 ALA A C 1
ATOM 1533 O O . ALA A 1 194 ? 20.319 -43.972 -25.509 1.00 11.37 193 ALA A O 1
ATOM 1535 N N . SER A 1 195 ? 18.846 -43.450 -27.139 1.00 6.86 194 SER A N 1
ATOM 1536 C CA . SER A 1 195 ? 19.740 -43.901 -28.202 1.00 14.96 194 SER A CA 1
ATOM 1537 C C . SER A 1 195 ? 21.043 -43.107 -28.208 1.00 13.45 194 SER A C 1
ATOM 1538 O O . SER A 1 195 ? 22.133 -43.681 -28.334 1.00 13.65 194 SER A O 1
ATOM 1541 N N . VAL A 1 196 ? 20.948 -41.779 -28.081 1.00 11.51 195 VAL A N 1
ATOM 1542 C CA . VAL A 1 196 ? 22.140 -40.926 -28.061 1.00 10.33 195 VAL A CA 1
ATOM 1543 C C . VAL A 1 196 ? 23.032 -41.258 -26.874 1.00 11.20 195 VAL A C 1
ATOM 1544 O O . VAL A 1 196 ? 24.262 -41.295 -27.005 1.00 9.16 195 VAL A O 1
ATOM 1548 N N . ASP A 1 197 ? 22.437 -41.457 -25.688 1.00 11.32 196 ASP A N 1
ATOM 1549 C CA . ASP A 1 197 ? 23.246 -41.749 -24.506 1.00 10.57 196 ASP A CA 1
ATOM 1550 C C . ASP A 1 197 ? 23.954 -43.084 -24.656 1.00 16.66 196 ASP A C 1
ATOM 1551 O O . ASP A 1 197 ? 25.142 -43.208 -24.328 1.00 12.09 196 ASP A O 1
ATOM 1556 N N . GLU A 1 198 ? 23.235 -44.091 -25.165 1.00 11.43 197 GLU A N 1
ATOM 1557 C CA . GLU A 1 198 ? 23.819 -45.414 -25.369 1.00 17.09 197 GLU A CA 1
ATOM 1558 C C . GLU A 1 198 ? 24.942 -45.386 -26.402 1.00 15.00 197 GLU A C 1
ATOM 1559 O O . GLU A 1 198 ? 25.992 -46.011 -26.205 1.00 11.20 197 GLU A O 1
ATOM 1565 N N . ALA A 1 199 ? 24.733 -44.694 -27.526 1.00 11.46 198 ALA A N 1
ATOM 1566 C CA . ALA A 1 199 ? 25.792 -44.607 -28.527 1.00 11.01 198 ALA A CA 1
ATOM 1567 C C . ALA A 1 199 ? 27.007 -43.867 -27.969 1.00 14.95 198 ALA A C 1
ATOM 1568 O O . ALA A 1 199 ? 28.154 -44.293 -28.165 1.00 16.31 198 ALA A O 1
ATOM 1570 N N . SER A 1 200 ? 26.775 -42.769 -27.249 1.00 6.85 199 SER A N 1
ATOM 1571 C CA . SER A 1 200 ? 27.887 -41.997 -26.703 1.00 10.01 199 SER A CA 1
ATOM 1572 C C . SER A 1 200 ? 28.703 -42.820 -25.711 1.00 12.84 199 SER A C 1
ATOM 1573 O O . SER A 1 200 ? 29.936 -42.755 -25.705 1.00 14.71 199 SER A O 1
ATOM 1576 N N . LYS A 1 201 ? 28.037 -43.601 -24.865 1.00 15.46 200 LYS A N 1
ATOM 1577 C CA . LYS A 1 201 ? 28.757 -44.403 -23.879 1.00 13.40 200 LYS A CA 1
ATOM 1578 C C . LYS A 1 201 ? 29.453 -45.601 -24.495 1.00 18.35 200 LYS A C 1
ATOM 1579 O O . LYS A 1 201 ? 30.214 -46.274 -23.796 1.00 18.66 200 LYS A O 1
ATOM 1585 N N . SER A 1 202 ? 29.200 -45.891 -25.769 1.00 15.94 201 SER A N 1
ATOM 1586 C CA . SER A 1 202 ? 29.771 -47.049 -26.435 1.00 15.78 201 SER A CA 1
ATOM 1587 C C . SER A 1 202 ? 31.071 -46.747 -27.180 1.00 17.77 201 SER A C 1
ATOM 1588 O O . SER A 1 202 ? 31.724 -47.682 -27.643 1.00 14.98 201 SER A O 1
ATOM 1591 N N . VAL A 1 203 ? 31.476 -45.480 -27.301 1.00 12.58 202 VAL A N 1
ATOM 1592 C CA . VAL A 1 203 ? 32.714 -45.111 -27.978 1.00 9.84 202 VAL A CA 1
ATOM 1593 C C . VAL A 1 203 ? 33.471 -44.116 -27.107 1.00 9.43 202 VAL A C 1
ATOM 1594 O O . VAL A 1 203 ? 32.905 -43.487 -26.208 1.00 11.49 202 VAL A O 1
ATOM 1598 N N . THR A 1 204 ? 34.768 -43.973 -27.382 1.00 8.09 203 THR A N 1
ATOM 1599 C CA . THR A 1 204 ? 35.560 -42.935 -26.726 1.00 10.69 203 THR A CA 1
ATOM 1600 C C . THR A 1 204 ? 36.453 -42.229 -27.735 1.00 11.79 203 THR A C 1
ATOM 1601 O O . THR A 1 204 ? 36.675 -42.704 -28.852 1.00 12.86 203 THR A O 1
ATOM 1605 N N . TYR A 1 205 ? 36.955 -41.068 -27.323 1.00 10.41 204 TYR A N 1
ATOM 1606 C CA . TYR A 1 205 ? 38.041 -40.393 -28.018 1.00 8.92 204 TYR A CA 1
ATOM 1607 C C . TYR A 1 205 ? 38.978 -39.810 -26.972 1.00 12.80 204 TYR A C 1
ATOM 1608 O O . TYR A 1 205 ? 38.623 -39.694 -25.796 1.00 12.00 204 TYR A O 1
ATOM 1617 N N . VAL A 1 206 ? 40.188 -39.465 -27.395 1.00 8.33 205 VAL A N 1
ATOM 1618 C CA . VAL A 1 206 ? 41.155 -38.829 -26.507 1.00 11.13 205 VAL A CA 1
ATOM 1619 C C . VAL A 1 206 ? 40.959 -37.318 -26.564 1.00 16.91 205 VAL A C 1
ATOM 1620 O O . VAL A 1 206 ? 41.151 -36.699 -27.622 1.00 14.74 205 VAL A O 1
ATOM 1624 N N . ASN A 1 207 ? 40.597 -36.718 -25.428 1.00 11.31 206 ASN A N 1
ATOM 1625 C CA . ASN A 1 207 ? 40.435 -35.273 -25.369 1.00 14.24 206 ASN A CA 1
ATOM 1626 C C . ASN A 1 207 ? 41.805 -34.596 -25.309 1.00 15.20 206 ASN A C 1
ATOM 1627 O O . ASN A 1 207 ? 42.853 -35.247 -25.274 1.00 12.50 206 ASN A O 1
ATOM 1632 N N . SER A 1 208 ? 41.799 -33.262 -25.289 1.00 12.98 207 SER A N 1
ATOM 1633 C CA . SER A 1 208 ? 43.056 -32.521 -25.321 1.00 13.03 207 SER A CA 1
ATOM 1634 C C . SER A 1 208 ? 43.873 -32.706 -24.051 1.00 16.47 207 SER A C 1
ATOM 1635 O O . SER A 1 208 ? 45.073 -32.415 -24.058 1.00 14.58 207 SER A O 1
ATOM 1638 N N . LYS A 1 209 ? 43.253 -33.166 -22.963 1.00 12.24 208 LYS A N 1
ATOM 1639 C CA . LYS A 1 209 ? 43.978 -33.407 -21.724 1.00 16.60 208 LYS A CA 1
ATOM 1640 C C . LYS A 1 209 ? 44.656 -34.767 -21.696 1.00 19.73 208 LYS A C 1
ATOM 1641 O O . LYS A 1 209 ? 45.390 -35.048 -20.743 1.00 18.97 208 LYS A O 1
ATOM 1647 N N . GLY A 1 210 ? 44.452 -35.595 -22.723 1.00 14.64 209 GLY A N 1
ATOM 1648 C CA . GLY A 1 210 ? 45.012 -36.928 -22.769 1.00 17.90 209 GLY A CA 1
ATOM 1649 C C . GLY A 1 210 ? 44.153 -38.018 -22.160 1.00 16.31 209 GLY A C 1
ATOM 1650 O O . GLY A 1 210 ? 44.651 -39.138 -21.967 1.00 13.77 209 GLY A O 1
ATOM 1651 N N . GLU A 1 211 ? 42.888 -37.734 -21.852 1.00 16.18 210 GLU A N 1
ATOM 1652 C CA . GLU A 1 211 ? 41.981 -38.705 -21.252 1.00 16.81 210 GLU A CA 1
ATOM 1653 C C . GLU A 1 211 ? 41.044 -39.271 -22.313 1.00 15.87 210 GLU A C 1
ATOM 1654 O O . GLU A 1 211 ? 40.551 -38.539 -23.178 1.00 13.53 210 GLU A O 1
ATOM 1660 N N . ALA A 1 212 ? 40.785 -40.577 -22.233 1.00 11.51 211 ALA A N 1
ATOM 1661 C CA . ALA A 1 212 ? 39.754 -41.197 -23.055 1.00 14.69 211 ALA A CA 1
ATOM 1662 C C . ALA A 1 212 ? 38.392 -40.852 -22.468 1.00 13.41 211 ALA A C 1
ATOM 1663 O O . ALA A 1 212 ? 38.120 -41.163 -21.304 1.00 13.76 211 ALA A O 1
ATOM 1665 N N . VAL A 1 213 ? 37.542 -40.198 -23.260 1.00 8.88 212 VAL A N 1
ATOM 1666 C CA . VAL A 1 213 ? 36.249 -39.724 -22.786 1.00 8.96 212 VAL A CA 1
ATOM 1667 C C . VAL A 1 213 ? 35.157 -40.196 -23.731 1.00 10.32 212 VAL A C 1
ATOM 1668 O O . VAL A 1 213 ? 35.389 -40.380 -24.930 1.00 11.26 212 VAL A O 1
ATOM 1672 N N . ASN A 1 214 ? 33.948 -40.398 -23.182 1.00 7.41 213 ASN A N 1
ATOM 1673 C CA . ASN A 1 214 ? 32.819 -40.603 -24.077 1.00 9.75 213 ASN A CA 1
ATOM 1674 C C . ASN A 1 214 ? 32.391 -39.264 -24.665 1.00 11.80 213 ASN A C 1
ATOM 1675 O O . ASN A 1 214 ? 32.531 -38.227 -24.014 1.00 12.57 213 ASN A O 1
ATOM 1680 N N . PRO A 1 215 ? 31.885 -39.258 -25.898 1.00 9.64 214 PRO A N 1
ATOM 1681 C CA . PRO A 1 215 ? 31.219 -38.056 -26.401 1.00 7.15 214 PRO A CA 1
ATOM 1682 C C . PRO A 1 215 ? 30.147 -37.612 -25.412 1.00 11.03 214 PRO A C 1
ATOM 1683 O O . PRO A 1 215 ? 29.549 -38.429 -24.709 1.00 10.12 214 PRO A O 1
ATOM 1687 N N . LEU A 1 216 ? 29.927 -36.295 -25.334 1.00 10.10 215 LEU A N 1
ATOM 1688 C CA . LEU A 1 216 ? 29.042 -35.762 -24.298 1.00 10.76 215 LEU A CA 1
ATOM 1689 C C . LEU A 1 216 ? 27.636 -36.352 -24.379 1.00 12.05 215 LEU A C 1
ATOM 1690 O O . LEU A 1 216 ? 27.014 -36.629 -23.347 1.00 9.28 215 LEU A O 1
ATOM 1695 N N . GLY A 1 217 ? 27.104 -36.528 -25.589 1.00 10.44 216 GLY A N 1
ATOM 1696 C CA . GLY A 1 217 ? 25.688 -36.838 -25.700 1.00 10.29 216 GLY A CA 1
ATOM 1697 C C . GLY A 1 217 ? 24.784 -35.644 -25.449 1.00 9.32 216 GLY A C 1
ATOM 1698 O O . GLY A 1 217 ? 23.613 -35.813 -25.099 1.00 8.87 216 GLY A O 1
ATOM 1699 N N . TYR A 1 218 ? 25.306 -34.434 -25.599 1.00 5.38 217 TYR A N 1
ATOM 1700 C CA . TYR A 1 218 ? 24.519 -33.239 -25.331 1.00 9.18 217 TYR A CA 1
ATOM 1701 C C . TYR A 1 218 ? 23.454 -33.076 -26.416 1.00 4.97 217 TYR A C 1
ATOM 1702 O O . TYR A 1 218 ? 23.704 -33.344 -27.588 1.00 8.02 217 TYR A O 1
ATOM 1711 N N . MET A 1 219 ? 22.248 -32.672 -26.016 1.00 9.32 218 MET A N 1
ATOM 1712 C CA . MET A 1 219 ? 21.165 -32.393 -26.960 1.00 10.78 218 MET A CA 1
ATOM 1713 C C . MET A 1 219 ? 20.471 -31.101 -26.549 1.00 11.21 218 MET A C 1
ATOM 1714 O O . MET A 1 219 ? 20.027 -30.974 -25.403 1.00 14.72 218 MET A O 1
ATOM 1719 N N . VAL A 1 220 ? 20.371 -30.143 -27.471 1.00 8.54 219 VAL A N 1
ATOM 1720 C CA . VAL A 1 220 ? 19.730 -28.868 -27.172 1.00 7.24 219 VAL A CA 1
ATOM 1721 C C . VAL A 1 220 ? 18.654 -28.614 -28.221 1.00 11.42 219 VAL A C 1
ATOM 1722 O O . VAL A 1 220 ? 18.930 -28.619 -29.430 1.00 10.12 219 VAL A O 1
ATOM 1726 N N . ALA A 1 221 ? 17.425 -28.408 -27.762 1.00 9.62 220 ALA A N 1
ATOM 1727 C CA . ALA A 1 221 ? 16.290 -28.235 -28.654 1.00 8.92 220 ALA A CA 1
ATOM 1728 C C . ALA A 1 221 ? 16.160 -26.778 -29.077 1.00 7.76 220 ALA A C 1
ATOM 1729 O O . ALA A 1 221 ? 16.371 -25.864 -28.273 1.00 6.06 220 ALA A O 1
ATOM 1731 N N . GLU A 1 222 ? 15.830 -26.565 -30.355 1.00 7.42 221 GLU A N 1
ATOM 1732 C CA . GLU A 1 222 ? 15.378 -25.259 -30.825 1.00 6.46 221 GLU A CA 1
ATOM 1733 C C . GLU A 1 222 ? 13.860 -25.255 -30.779 1.00 7.35 221 GLU A C 1
ATOM 1734 O O . GLU A 1 222 ? 13.209 -25.897 -31.613 1.00 9.06 221 GLU A O 1
ATOM 1740 N N . ILE A 1 223 ? 13.297 -24.518 -29.823 1.00 6.55 222 ILE A N 1
ATOM 1741 C CA . ILE A 1 223 ? 11.858 -24.330 -29.688 1.00 7.42 222 ILE A CA 1
ATOM 1742 C C . ILE A 1 223 ? 11.639 -22.829 -29.569 1.00 8.20 222 ILE A C 1
ATOM 1743 O O . ILE A 1 223 ? 11.780 -22.246 -28.487 1.00 5.90 222 ILE A O 1
ATOM 1748 N N . TRP A 1 224 ? 11.330 -22.196 -30.695 1.00 9.58 223 TRP A N 1
ATOM 1749 C CA . TRP A 1 224 ? 11.203 -20.747 -30.795 1.00 6.84 223 TRP A CA 1
ATOM 1750 C C . TRP A 1 224 ? 9.829 -20.362 -30.250 1.00 13.48 223 TRP A C 1
ATOM 1751 O O . TRP A 1 224 ? 8.847 -20.221 -30.985 1.00 10.25 223 TRP A O 1
ATOM 1762 N N . ASN A 1 225 ? 9.758 -20.216 -28.929 1.00 8.30 224 ASN A N 1
ATOM 1763 C CA . ASN A 1 225 ? 8.483 -19.993 -28.251 1.00 7.99 224 ASN A CA 1
ATOM 1764 C C . ASN A 1 225 ? 8.784 -19.603 -26.807 1.00 7.65 224 ASN A C 1
ATOM 1765 O O . ASN A 1 225 ? 9.944 -19.525 -26.403 1.00 10.24 224 ASN A O 1
ATOM 1770 N N . ASN A 1 226 ? 7.730 -19.353 -26.031 1.00 7.77 225 ASN A N 1
ATOM 1771 C CA . ASN A 1 226 ? 7.902 -18.950 -24.643 1.00 9.54 225 ASN A CA 1
ATOM 1772 C C . ASN A 1 226 ? 8.072 -20.176 -23.744 1.00 10.30 225 ASN A C 1
ATOM 1773 O O . ASN A 1 226 ? 7.990 -21.323 -24.192 1.00 9.52 225 ASN A O 1
ATOM 1778 N N . GLU A 1 227 ? 8.311 -19.924 -22.450 1.00 8.35 226 GLU A N 1
ATOM 1779 C CA . GLU A 1 227 ? 8.707 -20.986 -21.522 1.00 9.88 226 GLU A CA 1
ATOM 1780 C C . GLU A 1 227 ? 7.661 -22.091 -21.427 1.00 8.88 226 GLU A C 1
ATOM 1781 O O . GLU A 1 227 ? 8.003 -23.264 -21.235 1.00 7.14 226 GLU A O 1
ATOM 1787 N N . ASN A 1 228 ? 6.379 -21.741 -21.504 1.00 11.70 227 ASN A N 1
ATOM 1788 C CA . ASN A 1 228 ? 5.368 -22.785 -21.353 1.00 8.23 227 ASN A CA 1
ATOM 1789 C C . ASN A 1 228 ? 5.426 -23.784 -22.498 1.00 11.44 227 ASN A C 1
ATOM 1790 O O . ASN A 1 228 ? 5.200 -24.987 -22.285 1.00 8.37 227 ASN A O 1
ATOM 1795 N N . TYR A 1 229 ? 5.755 -23.310 -23.706 1.00 12.17 228 TYR A N 1
ATOM 1796 C CA . TYR A 1 229 ? 5.887 -24.197 -24.859 1.00 9.13 228 TYR A CA 1
ATOM 1797 C C . TYR A 1 229 ? 7.224 -24.930 -24.870 1.00 7.96 228 TYR A C 1
ATOM 1798 O O . TYR A 1 229 ? 7.290 -26.087 -25.294 1.00 5.68 228 TYR A O 1
ATOM 1807 N N . ILE A 1 230 ? 8.295 -24.287 -24.405 1.00 6.45 229 ILE A N 1
ATOM 1808 C CA . ILE A 1 230 ? 9.564 -24.993 -24.311 1.00 7.70 229 ILE A CA 1
ATOM 1809 C C . ILE A 1 230 ? 9.450 -26.126 -23.297 1.00 8.79 229 ILE A C 1
ATOM 1810 O O . ILE A 1 230 ? 10.011 -27.208 -23.490 1.00 8.65 229 ILE A O 1
ATOM 1815 N N . LYS A 1 231 ? 8.682 -25.915 -22.224 1.00 6.92 230 LYS A N 1
ATOM 1816 C CA . LYS A 1 231 ? 8.433 -27.007 -21.290 1.00 7.94 230 LYS A CA 1
ATOM 1817 C C . LYS A 1 231 ? 7.552 -28.080 -21.921 1.00 8.57 230 LYS A C 1
ATOM 1818 O O . LYS A 1 231 ? 7.900 -29.264 -21.911 1.00 7.66 230 LYS A O 1
ATOM 1824 N N . GLU A 1 232 ? 6.424 -27.680 -22.512 1.00 11.09 231 GLU A N 1
ATOM 1825 C CA . GLU A 1 232 ? 5.481 -28.660 -23.042 1.00 9.04 231 GLU A CA 1
ATOM 1826 C C . GLU A 1 232 ? 6.115 -29.551 -24.113 1.00 12.39 231 GLU A C 1
ATOM 1827 O O . GLU A 1 232 ? 5.876 -30.765 -24.135 1.00 9.93 231 GLU A O 1
ATOM 1833 N N . THR A 1 233 ? 6.937 -28.983 -25.002 1.00 9.85 232 THR A N 1
ATOM 1834 C CA . THR A 1 233 ? 7.411 -29.726 -26.169 1.00 6.90 232 THR A CA 1
ATOM 1835 C C . THR A 1 233 ? 8.900 -30.050 -26.128 1.00 10.55 232 THR A C 1
ATOM 1836 O O . THR A 1 233 ? 9.398 -30.736 -27.033 1.00 7.54 232 THR A O 1
ATOM 1840 N N . GLY A 1 234 ? 9.618 -29.612 -25.100 1.00 7.33 233 GLY A N 1
ATOM 1841 C CA . GLY A 1 234 ? 11.041 -29.856 -25.046 1.00 7.29 233 GLY A CA 1
ATOM 1842 C C . GLY A 1 234 ? 11.470 -30.522 -23.758 1.00 7.74 233 GLY A C 1
ATOM 1843 O O . GLY A 1 234 ? 11.929 -31.665 -23.789 1.00 11.15 233 GLY A O 1
ATOM 1844 N N . TYR A 1 235 ? 11.322 -29.834 -22.619 1.00 7.61 234 TYR A N 1
ATOM 1845 C CA . TYR A 1 235 ? 11.820 -30.397 -21.359 1.00 6.53 234 TYR A CA 1
ATOM 1846 C C . TYR A 1 235 ? 10.951 -31.539 -20.836 1.00 10.70 234 TYR A C 1
ATOM 1847 O O . TYR A 1 235 ? 11.463 -32.437 -20.158 1.00 10.71 234 TYR A O 1
ATOM 1856 N N . GLY A 1 236 ? 9.656 -31.526 -21.124 1.00 9.63 235 GLY A N 1
ATOM 1857 C CA . GLY A 1 236 ? 8.746 -32.479 -20.517 1.00 14.68 235 GLY A CA 1
ATOM 1858 C C . GLY A 1 236 ? 8.442 -32.148 -19.060 1.00 14.66 235 GLY A C 1
ATOM 1859 O O . GLY A 1 236 ? 8.913 -31.161 -18.480 1.00 13.56 235 GLY A O 1
ATOM 1860 N N . ALA A 1 237 ? 7.624 -33.007 -18.460 1.00 16.75 236 ALA A N 1
ATOM 1861 C CA . ALA A 1 237 ? 7.187 -32.775 -17.091 1.00 12.13 236 ALA A CA 1
ATOM 1862 C C . ALA A 1 237 ? 8.304 -33.055 -16.090 1.00 16.90 236 ALA A C 1
ATOM 1863 O O . ALA A 1 237 ? 9.256 -33.796 -16.357 1.00 13.64 236 ALA A O 1
ATOM 1865 N N . GLU A 1 238 ? 8.165 -32.449 -14.912 1.00 13.62 237 GLU A N 1
ATOM 1866 C CA . GLU A 1 238 ? 8.966 -32.824 -13.751 1.00 18.05 237 GLU A CA 1
ATOM 1867 C C . GLU A 1 238 ? 8.844 -34.323 -13.495 1.00 12.92 237 GLU A C 1
ATOM 1868 O O . GLU A 1 238 ? 7.744 -34.868 -13.446 1.00 15.66 237 GLU A O 1
ATOM 1874 N N . GLY A 1 239 ? 9.985 -34.991 -13.348 1.00 19.26 238 GLY A N 1
ATOM 1875 C CA . GLY A 1 239 ? 10.011 -36.419 -13.135 1.00 19.54 238 GLY A CA 1
ATOM 1876 C C . GLY A 1 239 ? 9.915 -37.266 -14.384 1.00 21.07 238 GLY A C 1
ATOM 1877 O O . GLY A 1 239 ? 10.182 -38.471 -14.315 1.00 20.07 238 GLY A O 1
ATOM 1878 N N . GLU A 1 240 ? 9.542 -36.686 -15.528 1.00 17.99 239 GLU A N 1
ATOM 1879 C CA . GLU A 1 240 ? 9.450 -37.414 -16.795 1.00 17.80 239 GLU A CA 1
ATOM 1880 C C . GLU A 1 240 ? 10.155 -36.618 -17.895 1.00 17.88 239 GLU A C 1
ATOM 1881 O O . GLU A 1 240 ? 9.514 -36.106 -18.816 1.00 17.80 239 GLU A O 1
ATOM 1883 N N . PRO A 1 241 ? 11.483 -36.494 -17.824 1.00 20.71 240 PRO A N 1
ATOM 1884 C CA . PRO A 1 241 ? 12.198 -35.619 -18.770 1.00 12.00 240 PRO A CA 1
ATOM 1885 C C . PRO A 1 241 ? 12.110 -36.119 -20.205 1.00 21.46 240 PRO A C 1
ATOM 1886 O O . PRO A 1 241 ? 12.265 -37.309 -20.480 1.00 16.14 240 PRO A O 1
ATOM 1890 N N . ALA A 1 242 ? 11.860 -35.186 -21.120 1.00 15.87 241 ALA A N 1
ATOM 1891 C CA . ALA A 1 242 ? 11.957 -35.460 -22.555 1.00 9.66 241 ALA A CA 1
ATOM 1892 C C . ALA A 1 242 ? 13.371 -35.127 -23.017 1.00 15.65 241 ALA A C 1
ATOM 1893 O O . ALA A 1 242 ? 14.186 -36.027 -23.238 1.00 14.77 241 ALA A O 1
ATOM 1895 N N . LEU A 1 243 ? 13.679 -33.834 -23.148 1.00 12.00 242 LEU A N 1
ATOM 1896 C CA . LEU A 1 243 ? 15.043 -33.371 -23.361 1.00 10.96 242 LEU A CA 1
ATOM 1897 C C . LEU A 1 243 ? 15.533 -32.588 -22.146 1.00 9.63 242 LEU A C 1
ATOM 1898 O O . LEU A 1 243 ? 14.748 -32.150 -21.295 1.00 11.43 242 LEU A O 1
ATOM 1903 N N . CYS A 1 244 ? 16.854 -32.406 -22.069 1.00 8.63 243 CYS A N 1
ATOM 1904 C CA . CYS A 1 244 ? 17.452 -31.761 -20.906 1.00 12.12 243 CYS A CA 1
ATOM 1905 C C . CYS A 1 244 ? 17.887 -30.323 -21.151 1.00 10.32 243 CYS A C 1
ATOM 1906 O O . CYS A 1 244 ? 18.106 -29.592 -20.180 1.00 12.59 243 CYS A O 1
ATOM 1909 N N . SER A 1 245 ? 18.004 -29.890 -22.408 1.00 10.83 244 SER A N 1
ATOM 1910 C CA . SER A 1 245 ? 18.472 -28.545 -22.710 1.00 9.05 244 SER A CA 1
ATOM 1911 C C . SER A 1 245 ? 17.715 -28.007 -23.915 1.00 6.48 244 SER A C 1
ATOM 1912 O O . SER A 1 245 ? 17.419 -28.753 -24.853 1.00 6.66 244 SER A O 1
ATOM 1915 N N . ALA A 1 246 ? 17.380 -26.717 -23.862 1.00 10.94 245 ALA A N 1
ATOM 1916 C CA . ALA A 1 246 ? 16.750 -26.006 -24.966 1.00 5.67 245 ALA A CA 1
ATOM 1917 C C . ALA A 1 246 ? 17.237 -24.561 -24.961 1.00 5.04 245 ALA A C 1
ATOM 1918 O O . ALA A 1 246 ? 17.616 -24.020 -23.915 1.00 5.42 245 ALA A O 1
ATOM 1920 N N . PHE A 1 247 ? 17.222 -23.937 -26.136 1.00 5.88 246 PHE A N 1
ATOM 1921 C CA . PHE A 1 247 ? 17.698 -22.565 -26.243 1.00 5.46 246 PHE A CA 1
ATOM 1922 C C . PHE A 1 247 ? 16.780 -21.630 -25.477 1.00 6.81 246 PHE A C 1
ATOM 1923 O O . PHE A 1 247 ? 15.557 -21.816 -25.444 1.00 5.54 246 PHE A O 1
ATOM 1931 N N . ASP A 1 248 ? 17.379 -20.629 -24.838 1.00 4.98 247 ASP A N 1
ATOM 1932 C CA . ASP A 1 248 ? 16.614 -19.683 -24.030 1.00 4.40 247 ASP A CA 1
ATOM 1933 C C . ASP A 1 248 ? 16.187 -18.508 -24.907 1.00 7.05 247 ASP A C 1
ATOM 1934 O O . ASP A 1 248 ? 16.671 -17.382 -24.780 1.00 7.27 247 ASP A O 1
ATOM 1939 N N . PHE A 1 249 ? 15.263 -18.794 -25.833 1.00 7.85 248 PHE A N 1
ATOM 1940 C CA . PHE A 1 249 ? 14.663 -17.705 -26.604 1.00 6.73 248 PHE A CA 1
ATOM 1941 C C . PHE A 1 249 ? 14.070 -16.619 -25.716 1.00 7.35 248 PHE A C 1
ATOM 1942 O O . PHE A 1 249 ? 14.335 -15.434 -25.977 1.00 8.46 248 PHE A O 1
ATOM 1950 N N . PRO A 1 250 ? 13.292 -16.930 -24.668 1.00 5.51 249 PRO A N 1
ATOM 1951 C CA . PRO A 1 250 ? 12.709 -15.842 -23.861 1.00 4.47 249 PRO A CA 1
ATOM 1952 C C . PRO A 1 250 ? 13.740 -14.871 -23.310 1.00 7.42 249 PRO A C 1
ATOM 1953 O O . PRO A 1 250 ? 13.553 -13.657 -23.428 1.00 6.16 249 PRO A O 1
ATOM 1957 N N . VAL A 1 251 ? 14.850 -15.364 -22.750 1.00 8.37 250 VAL A N 1
ATOM 1958 C CA . VAL A 1 251 ? 15.837 -14.433 -22.201 1.00 5.66 250 VAL A CA 1
ATOM 1959 C C . VAL A 1 251 ? 16.630 -13.744 -23.311 1.00 10.54 250 VAL A C 1
ATOM 1960 O O . VAL A 1 251 ? 17.003 -12.570 -23.169 1.00 6.50 250 VAL A O 1
ATOM 1964 N N . ARG A 1 252 ? 16.883 -14.433 -24.435 1.00 6.74 251 ARG A N 1
ATOM 1965 C CA . ARG A 1 252 ? 17.448 -13.749 -25.600 1.00 7.46 251 ARG A CA 1
ATOM 1966 C C . ARG A 1 252 ? 16.651 -12.495 -25.922 1.00 7.24 251 ARG A C 1
ATOM 1967 O O . ARG A 1 252 ? 17.217 -11.413 -26.133 1.00 8.05 251 ARG A O 1
ATOM 1975 N N . TYR A 1 253 ? 15.326 -12.631 -25.996 1.00 5.24 252 TYR A N 1
ATOM 1976 C CA . TYR A 1 253 ? 14.505 -11.473 -26.323 1.00 9.54 252 TYR A CA 1
ATOM 1977 C C . TYR A 1 253 ? 14.604 -10.413 -25.230 1.00 7.82 252 TYR A C 1
ATOM 1978 O O . TYR A 1 253 ? 14.714 -9.224 -25.533 1.00 6.85 252 TYR A O 1
ATOM 1987 N N . ARG A 1 254 ? 14.591 -10.820 -23.954 1.00 9.56 253 ARG A N 1
ATOM 1988 C CA . ARG A 1 254 ? 14.750 -9.830 -22.886 1.00 7.88 253 ARG A CA 1
ATOM 1989 C C . ARG A 1 254 ? 16.080 -9.089 -23.014 1.00 7.15 253 ARG A C 1
ATOM 1990 O O . ARG A 1 254 ? 16.153 -7.874 -22.792 1.00 3.99 253 ARG A O 1
ATOM 1998 N N . VAL A 1 255 ? 17.144 -9.799 -23.387 1.00 6.07 254 VAL A N 1
ATOM 1999 C CA . VAL A 1 255 ? 18.460 -9.168 -23.470 1.00 4.78 254 VAL A CA 1
ATOM 2000 C C . VAL A 1 255 ? 18.505 -8.164 -24.622 1.00 8.85 254 VAL A C 1
ATOM 2001 O O . VAL A 1 255 ? 18.943 -7.021 -24.445 1.00 5.84 254 VAL A O 1
ATOM 2005 N N . VAL A 1 256 ? 18.053 -8.561 -25.816 1.00 6.30 255 VAL A N 1
ATOM 2006 C CA . VAL A 1 256 ? 18.090 -7.608 -26.924 1.00 6.84 255 VAL A CA 1
ATOM 2007 C C . VAL A 1 256 ? 17.088 -6.476 -26.702 1.00 6.88 255 VAL A C 1
ATOM 2008 O O . VAL A 1 256 ? 17.287 -5.365 -27.197 1.00 7.69 255 VAL A O 1
ATOM 2012 N N . GLU A 1 257 ? 16.003 -6.726 -25.969 1.00 5.86 256 GLU A N 1
ATOM 2013 C CA . GLU A 1 257 ? 15.059 -5.654 -25.698 1.00 7.26 256 GLU A CA 1
ATOM 2014 C C . GLU A 1 257 ? 15.604 -4.676 -24.662 1.00 9.40 256 GLU A C 1
ATOM 2015 O O . GLU A 1 257 ? 15.141 -3.530 -24.599 1.00 9.07 256 GLU A O 1
ATOM 2021 N N . THR A 1 258 ? 16.594 -5.092 -23.877 1.00 8.48 257 THR A N 1
ATOM 2022 C CA . THR A 1 258 ? 17.251 -4.191 -22.938 1.00 9.07 257 THR A CA 1
ATOM 2023 C C . THR A 1 258 ? 18.396 -3.430 -23.597 1.00 9.82 257 THR A C 1
ATOM 2024 O O . THR A 1 258 ? 18.448 -2.197 -23.540 1.00 10.91 257 THR A O 1
ATOM 2028 N N . PHE A 1 259 ? 19.315 -4.144 -24.238 1.00 7.44 258 PHE A N 1
ATOM 2029 C CA . PHE A 1 259 ? 20.530 -3.508 -24.734 1.00 8.34 258 PHE A CA 1
ATOM 2030 C C . PHE A 1 259 ? 20.433 -3.047 -26.183 1.00 7.91 258 PHE A C 1
ATOM 2031 O O . PHE A 1 259 ? 21.313 -2.303 -26.642 1.00 8.29 258 PHE A O 1
ATOM 2039 N N . ALA A 1 260 ? 19.374 -3.436 -26.892 1.00 5.46 259 ALA A N 1
ATOM 2040 C CA . ALA A 1 260 ? 19.109 -2.988 -28.254 1.00 6.73 259 ALA A CA 1
ATOM 2041 C C . ALA A 1 260 ? 17.608 -2.783 -28.416 1.00 8.66 259 ALA A C 1
ATOM 2042 O O . ALA A 1 260 ? 16.973 -2.122 -27.587 1.00 5.21 259 ALA A O 1
ATOM 2044 N N . ALA A 1 261 ? 17.037 -3.345 -29.481 1.00 8.14 260 ALA A N 1
ATOM 2045 C CA . ALA A 1 261 ? 15.602 -3.562 -29.592 1.00 7.69 260 ALA A CA 1
ATOM 2046 C C . ALA A 1 261 ? 15.413 -4.846 -30.388 1.00 6.02 260 ALA A C 1
ATOM 2047 O O . ALA A 1 261 ? 16.292 -5.224 -31.156 1.00 9.35 260 ALA A O 1
ATOM 2049 N N . ASN A 1 262 ? 14.290 -5.534 -30.184 1.00 6.45 261 ASN A N 1
ATOM 2050 C CA . ASN A 1 262 ? 14.089 -6.785 -30.904 1.00 7.70 261 ASN A CA 1
ATOM 2051 C C . ASN A 1 262 ? 13.678 -6.488 -32.345 1.00 7.94 261 ASN A C 1
ATOM 2052 O O . ASN A 1 262 ? 13.581 -5.330 -32.761 1.00 8.95 261 ASN A O 1
ATOM 2057 N N . GLU A 1 263 ? 13.450 -7.550 -33.130 1.00 9.87 262 GLU A N 1
ATOM 2058 C CA . GLU A 1 263 ? 13.213 -7.362 -34.560 1.00 9.04 262 GLU A CA 1
ATOM 2059 C C . GLU A 1 263 ? 11.973 -6.510 -34.814 1.00 7.81 262 GLU A C 1
ATOM 2060 O O . GLU A 1 263 ? 11.926 -5.769 -35.803 1.00 6.49 262 GLU A O 1
ATOM 2066 N N . ASN A 1 264 ? 10.976 -6.590 -33.929 1.00 6.25 263 ASN A N 1
ATOM 2067 C CA . ASN A 1 264 ? 9.723 -5.846 -34.042 1.00 8.61 263 ASN A CA 1
ATOM 2068 C C . ASN A 1 264 ? 9.804 -4.453 -33.432 1.00 13.01 263 ASN A C 1
ATOM 2069 O O . ASN A 1 264 ? 8.820 -3.700 -33.493 1.00 10.88 263 ASN A O 1
ATOM 2074 N N . GLY A 1 265 ? 10.937 -4.096 -32.832 1.00 9.39 264 GLY A N 1
ATOM 2075 C CA . GLY A 1 265 ? 11.162 -2.741 -32.361 1.00 9.19 264 GLY A CA 1
ATOM 2076 C C . GLY A 1 265 ? 10.963 -2.502 -30.879 1.00 9.41 264 GLY A C 1
ATOM 2077 O O . GLY A 1 265 ? 11.105 -1.354 -30.437 1.00 7.76 264 GLY A O 1
ATOM 2078 N N . ILE A 1 266 ? 10.642 -3.530 -30.092 1.00 10.33 265 ILE A N 1
ATOM 2079 C CA . ILE A 1 266 ? 10.523 -3.352 -28.642 1.00 9.39 265 ILE A CA 1
ATOM 2080 C C . ILE A 1 266 ? 11.922 -3.273 -28.045 1.00 7.79 265 ILE A C 1
ATOM 2081 O O . ILE A 1 266 ? 12.731 -4.189 -28.224 1.00 8.25 265 ILE A O 1
ATOM 2086 N N . GLY A 1 267 ? 12.208 -2.184 -27.334 1.00 9.59 266 GLY A N 1
ATOM 2087 C CA . GLY A 1 267 ? 13.547 -1.944 -26.842 1.00 11.65 266 GLY A CA 1
ATOM 2088 C C . GLY A 1 267 ? 13.571 -0.887 -25.752 1.00 11.06 266 GLY A C 1
ATOM 2089 O O . GLY A 1 267 ? 12.531 -0.491 -25.219 1.00 8.77 266 GLY A O 1
ATOM 2090 N N . ASN A 1 268 ? 14.787 -0.452 -25.409 1.00 7.81 267 ASN A N 1
ATOM 2091 C CA . ASN A 1 268 ? 15.000 0.565 -24.376 1.00 11.56 267 ASN A CA 1
ATOM 2092 C C . ASN A 1 268 ? 14.506 0.089 -23.008 1.00 12.85 267 ASN A C 1
ATOM 2093 O O . ASN A 1 268 ? 14.099 0.894 -22.162 1.00 11.25 267 ASN A O 1
ATOM 2098 N N . LYS A 1 269 ? 14.516 -1.223 -22.772 1.00 8.86 268 LYS A N 1
ATOM 2099 C CA . LYS A 1 269 ? 14.116 -1.739 -21.468 1.00 11.76 268 LYS A CA 1
ATOM 2100 C C . LYS A 1 269 ? 15.285 -1.660 -20.482 1.00 9.98 268 LYS A C 1
ATOM 2101 O O . LYS A 1 269 ? 16.419 -1.333 -20.851 1.00 11.62 268 LYS A O 1
ATOM 2107 N N . GLY A 1 270 ? 15.002 -1.993 -19.213 1.00 12.49 269 GLY A N 1
ATOM 2108 C CA . GLY A 1 270 ? 16.000 -1.903 -18.155 1.00 8.41 269 GLY A CA 1
ATOM 2109 C C . GLY A 1 270 ? 16.269 -3.185 -17.379 1.00 8.11 269 GLY A C 1
ATOM 2110 O O . GLY A 1 270 ? 15.816 -4.268 -17.765 1.00 7.29 269 GLY A O 1
ATOM 2111 N N . GLY A 1 271 ? 17.016 -3.065 -16.272 1.00 9.70 270 GLY A N 1
ATOM 2112 C CA . GLY A 1 271 ? 17.305 -4.224 -15.439 1.00 8.15 270 GLY A CA 1
ATOM 2113 C C . GLY A 1 271 ? 16.062 -4.937 -14.941 1.00 10.16 270 GLY A C 1
ATOM 2114 O O . GLY A 1 271 ? 16.057 -6.162 -14.808 1.00 7.28 270 GLY A O 1
ATOM 2115 N N . LYS A 1 272 ? 14.992 -4.183 -14.667 1.00 7.91 271 LYS A N 1
ATOM 2116 C CA . LYS A 1 272 ? 13.738 -4.789 -14.227 1.00 9.74 271 LYS A CA 1
ATOM 2117 C C . LYS A 1 272 ? 13.214 -5.790 -15.255 1.00 11.95 271 LYS A C 1
ATOM 2118 O O . LYS A 1 272 ? 12.691 -6.856 -14.896 1.00 11.65 271 LYS A O 1
ATOM 2124 N N . TRP A 1 273 ? 13.349 -5.453 -16.543 1.00 8.97 272 TRP A N 1
ATOM 2125 C CA . TRP A 1 273 ? 12.911 -6.332 -17.619 1.00 6.92 272 TRP A CA 1
ATOM 2126 C C . TRP A 1 273 ? 13.755 -7.602 -17.655 1.00 9.60 272 TRP A C 1
ATOM 2127 O O . TRP A 1 273 ? 13.210 -8.709 -17.757 1.00 9.34 272 TRP A O 1
ATOM 2138 N N . LEU A 1 274 ? 15.083 -7.460 -17.540 1.00 5.89 273 LEU A N 1
ATOM 2139 C CA . LEU A 1 274 ? 15.972 -8.621 -17.532 1.00 8.13 273 LEU A CA 1
ATOM 2140 C C . LEU A 1 274 ? 15.666 -9.545 -16.360 1.00 9.25 273 LEU A C 1
ATOM 2141 O O . LEU A 1 274 ? 15.625 -10.774 -16.514 1.00 6.62 273 LEU A O 1
ATOM 2146 N N . ASP A 1 275 ? 15.511 -8.970 -15.160 1.00 10.89 274 ASP A N 1
ATOM 2147 C CA . ASP A 1 275 ? 15.227 -9.777 -13.975 1.00 7.44 274 ASP A CA 1
ATOM 2148 C C . ASP A 1 275 ? 13.932 -10.561 -14.152 1.00 8.14 274 ASP A C 1
ATOM 2149 O O . ASP A 1 275 ? 13.877 -11.762 -13.861 1.00 9.60 274 ASP A O 1
ATOM 2154 N N . GLU A 1 276 ? 12.879 -9.896 -14.645 1.00 8.91 275 GLU A N 1
ATOM 2155 C CA . GLU A 1 276 ? 11.603 -10.573 -14.873 1.00 10.58 275 GLU A CA 1
ATOM 2156 C C . GLU A 1 276 ? 11.771 -11.757 -15.812 1.00 11.84 275 GLU A C 1
ATOM 2157 O O . GLU A 1 276 ? 11.133 -12.801 -15.626 1.00 9.10 275 GLU A O 1
ATOM 2163 N N . GLY A 1 277 ? 12.633 -11.614 -16.820 1.00 11.42 276 GLY A N 1
ATOM 2164 C CA . GLY A 1 277 ? 12.867 -12.714 -17.741 1.00 8.99 276 GLY A CA 1
ATOM 2165 C C . GLY A 1 277 ? 13.600 -13.867 -17.084 1.00 10.92 276 GLY A C 1
ATOM 2166 O O . GLY A 1 277 ? 13.217 -15.024 -17.244 1.00 9.47 276 GLY A O 1
ATOM 2167 N N . MET A 1 278 ? 14.662 -13.564 -16.326 1.00 8.20 277 MET A N 1
ATOM 2168 C CA . MET A 1 278 ? 15.403 -14.613 -15.631 1.00 7.27 277 MET A CA 1
ATOM 2169 C C . MET A 1 278 ? 14.532 -15.320 -14.605 1.00 10.83 277 MET A C 1
ATOM 2170 O O . MET A 1 278 ? 14.683 -16.526 -14.379 1.00 7.19 277 MET A O 1
ATOM 2175 N N . ASN A 1 279 ? 13.630 -14.575 -13.956 1.00 8.62 278 ASN A N 1
ATOM 2176 C CA . ASN A 1 279 ? 12.759 -15.163 -12.948 1.00 11.02 278 ASN A CA 1
ATOM 2177 C C . ASN A 1 279 ? 11.817 -16.207 -13.533 1.00 10.07 278 ASN A C 1
ATOM 2178 O O . ASN A 1 279 ? 11.351 -17.082 -12.799 1.00 9.32 278 ASN A O 1
ATOM 2183 N N . LEU A 1 280 ? 11.512 -16.127 -14.832 1.00 8.02 279 LEU A N 1
ATOM 2184 C CA . LEU A 1 280 ? 10.617 -17.097 -15.442 1.00 9.80 279 LEU A CA 1
ATOM 2185 C C . LEU A 1 280 ? 11.258 -18.468 -15.588 1.00 10.27 279 LEU A C 1
ATOM 2186 O O . LEU A 1 280 ? 10.554 -19.426 -15.917 1.00 10.08 279 LEU A O 1
ATOM 2191 N N . HIS A 1 281 ? 12.556 -18.598 -15.305 1.00 9.62 280 HIS A N 1
ATOM 2192 C CA . HIS A 1 281 ? 13.153 -19.921 -15.224 1.00 11.06 280 HIS A CA 1
ATOM 2193 C C . HIS A 1 281 ? 12.460 -20.794 -14.188 1.00 13.28 280 HIS A C 1
ATOM 2194 O O . HIS A 1 281 ? 12.520 -22.022 -14.295 1.00 8.73 280 HIS A O 1
ATOM 2201 N N . ARG A 1 282 ? 11.784 -20.182 -13.206 1.00 10.08 281 ARG A N 1
ATOM 2202 C CA . ARG A 1 282 ? 11.018 -20.938 -12.216 1.00 13.60 281 ARG A CA 1
ATOM 2203 C C . ARG A 1 282 ? 9.912 -21.788 -12.841 1.00 11.83 281 ARG A C 1
ATOM 2204 O O . ARG A 1 282 ? 9.426 -22.717 -12.188 1.00 12.64 281 ARG A O 1
ATOM 2212 N N . LEU A 1 283 ? 9.496 -21.498 -14.077 1.00 7.68 282 LEU A N 1
ATOM 2213 C CA . LEU A 1 283 ? 8.467 -22.313 -14.712 1.00 10.10 282 LEU A CA 1
ATOM 2214 C C . LEU A 1 283 ? 9.004 -23.660 -15.175 1.00 13.43 282 LEU A C 1
ATOM 2215 O O . LEU A 1 283 ? 8.213 -24.586 -15.389 1.00 16.24 282 LEU A O 1
ATOM 2220 N N . TYR A 1 284 ? 10.320 -23.787 -15.344 1.00 10.16 283 TYR A N 1
ATOM 2221 C CA . TYR A 1 284 ? 10.915 -24.994 -15.899 1.00 6.81 283 TYR A CA 1
ATOM 2222 C C . TYR A 1 284 ? 11.017 -26.100 -14.848 1.00 9.06 283 TYR A C 1
ATOM 2223 O O . TYR A 1 284 ? 11.172 -25.820 -13.656 1.00 8.88 283 TYR A O 1
ATOM 2232 N N . PRO A 1 285 ? 10.962 -27.363 -15.266 1.00 10.75 284 PRO A N 1
ATOM 2233 C CA . PRO A 1 285 ? 11.212 -28.461 -14.323 1.00 10.95 284 PRO A CA 1
ATOM 2234 C C . PRO A 1 285 ? 12.663 -28.473 -13.866 1.00 15.16 284 PRO A C 1
ATOM 2235 O O . PRO A 1 285 ? 13.544 -27.842 -14.457 1.00 14.22 284 PRO A O 1
ATOM 2239 N N . SER A 1 286 ? 12.900 -29.224 -12.790 1.00 15.64 285 SER A N 1
ATOM 2240 C CA . SER A 1 286 ? 14.187 -29.169 -12.110 1.00 17.25 285 SER A CA 1
ATOM 2241 C C . SER A 1 286 ? 15.343 -29.572 -13.022 1.00 12.94 285 SER A C 1
ATOM 2242 O O . SER A 1 286 ? 16.475 -29.136 -12.803 1.00 12.16 285 SER A O 1
ATOM 2245 N N . HIS A 1 287 ? 15.088 -30.381 -14.051 1.00 13.16 286 HIS A N 1
ATOM 2246 C CA . HIS A 1 287 ? 16.161 -30.886 -14.900 1.00 11.32 286 HIS A CA 1
ATOM 2247 C C . HIS A 1 287 ? 16.483 -29.984 -16.088 1.00 9.16 286 HIS A C 1
ATOM 2248 O O . HIS A 1 287 ? 17.383 -30.309 -16.866 1.00 9.44 286 HIS A O 1
ATOM 2255 N N . ALA A 1 288 ? 15.757 -28.893 -16.271 1.00 10.35 287 ALA A N 1
ATOM 2256 C CA . ALA A 1 288 ? 15.962 -28.059 -17.447 1.00 8.70 287 ALA A CA 1
ATOM 2257 C C . ALA A 1 288 ? 17.282 -27.302 -17.352 1.00 11.94 287 ALA A C 1
ATOM 2258 O O . ALA A 1 288 ? 17.630 -26.778 -16.294 1.00 7.22 287 ALA A O 1
ATOM 2260 N N . GLN A 1 289 ? 18.021 -27.253 -18.470 1.00 9.25 288 GLN A N 1
ATOM 2261 C CA . GLN A 1 289 ? 19.270 -26.496 -18.584 1.00 8.46 288 GLN A CA 1
ATOM 2262 C C . GLN A 1 289 ? 19.173 -25.549 -19.771 1.00 8.77 288 GLN A C 1
ATOM 2263 O O . GLN A 1 289 ? 19.637 -25.866 -20.878 1.00 8.85 288 GLN A O 1
ATOM 2269 N N . PRO A 1 290 ? 18.581 -24.379 -19.576 1.00 7.94 289 PRO A N 1
ATOM 2270 C CA . PRO A 1 290 ? 18.410 -23.438 -20.692 1.00 6.79 289 PRO A CA 1
ATOM 2271 C C . PRO A 1 290 ? 19.759 -22.977 -21.220 1.00 8.99 289 PRO A C 1
ATOM 2272 O O . PRO A 1 290 ? 20.732 -22.839 -20.474 1.00 8.07 289 PRO A O 1
ATOM 2276 N N . ASN A 1 291 ? 19.804 -22.718 -22.523 1.00 8.60 290 ASN A N 1
ATOM 2277 C CA . ASN A 1 291 ? 21.036 -22.383 -23.231 1.00 6.55 290 ASN A CA 1
ATOM 2278 C C . ASN A 1 291 ? 20.837 -21.000 -23.834 1.00 7.82 290 ASN A C 1
ATOM 2279 O O . ASN A 1 291 ? 20.023 -20.833 -24.749 1.00 4.81 290 ASN A O 1
ATOM 2284 N N . LEU A 1 292 ? 21.558 -20.004 -23.321 1.00 7.73 291 LEU A N 1
ATOM 2285 C CA . LEU A 1 292 ? 21.338 -18.624 -23.751 1.00 8.08 291 LEU A CA 1
ATOM 2286 C C . LEU A 1 292 ? 22.192 -18.293 -24.969 1.00 7.81 291 LEU A C 1
ATOM 2287 O O . LEU A 1 292 ? 23.424 -18.411 -24.926 1.00 7.32 291 LEU A O 1
ATOM 2292 N N . MET A 1 293 ? 21.539 -17.845 -26.039 1.00 8.27 292 MET A N 1
ATOM 2293 C CA . MET A 1 293 ? 22.200 -17.194 -27.160 1.00 7.88 292 MET A CA 1
ATOM 2294 C C . MET A 1 293 ? 21.676 -15.771 -27.272 1.00 8.77 292 MET A C 1
ATOM 2295 O O . MET A 1 293 ? 20.620 -15.436 -26.735 1.00 7.65 292 MET A O 1
ATOM 2300 N N . LEU A 1 294 ? 22.431 -14.926 -27.969 1.00 7.37 293 LEU A N 1
ATOM 2301 C CA . LEU A 1 294 ? 21.963 -13.593 -28.309 1.00 8.64 293 LEU A CA 1
ATOM 2302 C C . LEU A 1 294 ? 21.375 -13.534 -29.707 1.00 8.49 293 LEU A C 1
ATOM 2303 O O . LEU A 1 294 ? 20.527 -12.679 -29.978 1.00 9.68 293 LEU A O 1
ATOM 2308 N N . GLY A 1 295 ? 21.806 -14.429 -30.587 1.00 9.00 294 GLY A N 1
ATOM 2309 C CA . GLY A 1 295 ? 21.366 -14.444 -31.969 1.00 6.33 294 GLY A CA 1
ATOM 2310 C C . GLY A 1 295 ? 21.625 -15.818 -32.543 1.00 5.43 294 GLY A C 1
ATOM 2311 O O . GLY A 1 295 ? 22.158 -16.706 -31.875 1.00 6.74 294 GLY A O 1
ATOM 2312 N N . ASN A 1 296 ? 21.212 -15.994 -33.792 1.00 8.25 295 ASN A N 1
ATOM 2313 C CA . ASN A 1 296 ? 21.552 -17.194 -34.550 1.00 8.85 295 ASN A CA 1
ATOM 2314 C C . ASN A 1 296 ? 21.336 -16.875 -36.030 1.00 8.07 295 ASN A C 1
ATOM 2315 O O . ASN A 1 296 ? 21.250 -15.702 -36.409 1.00 10.26 295 ASN A O 1
ATOM 2320 N N . HIS A 1 297 ? 21.258 -17.915 -36.859 1.00 5.60 296 HIS A N 1
ATOM 2321 C CA . HIS A 1 297 ? 21.131 -17.780 -38.304 1.00 7.28 296 HIS A CA 1
ATOM 2322 C C . HIS A 1 297 ? 19.716 -17.443 -38.756 1.00 9.78 296 HIS A C 1
ATOM 2323 O O . HIS A 1 297 ? 19.497 -17.275 -39.964 1.00 6.74 296 HIS A O 1
ATOM 2330 N N . ASP A 1 298 ? 18.758 -17.381 -37.831 1.00 7.89 297 ASP A N 1
ATOM 2331 C CA . ASP A 1 298 ? 17.369 -17.029 -38.117 1.00 9.93 297 ASP A CA 1
ATOM 2332 C C . ASP A 1 298 ? 16.982 -15.663 -37.558 1.00 10.70 297 ASP A C 1
ATOM 2333 O O . ASP A 1 298 ? 15.831 -15.253 -37.723 1.00 11.97 297 ASP A O 1
ATOM 2338 N N . LEU A 1 299 ? 17.894 -14.975 -36.863 1.00 8.72 298 LEU A N 1
ATOM 2339 C CA . LEU A 1 299 ? 17.620 -13.719 -36.170 1.00 5.89 298 LEU A CA 1
ATOM 2340 C C . LEU A 1 299 ? 18.538 -12.630 -36.712 1.00 8.96 298 LEU A C 1
ATOM 2341 O O . LEU A 1 299 ? 19.679 -12.901 -37.092 1.00 11.00 298 LEU A O 1
ATOM 2346 N N . VAL A 1 300 ? 18.037 -11.390 -36.736 1.00 6.21 299 VAL A N 1
ATOM 2347 C CA . VAL A 1 300 ? 18.852 -10.269 -37.190 1.00 5.60 299 VAL A CA 1
ATOM 2348 C C . VAL A 1 300 ? 20.063 -10.110 -36.278 1.00 7.38 299 VAL A C 1
ATOM 2349 O O . VAL A 1 300 ? 19.970 -10.275 -35.053 1.00 4.97 299 VAL A O 1
ATOM 2353 N N . ARG A 1 301 ? 21.219 -9.815 -36.876 1.00 5.74 300 ARG A N 1
ATOM 2354 C CA . ARG A 1 301 ? 22.414 -9.561 -36.077 1.00 7.52 300 ARG A CA 1
ATOM 2355 C C . ARG A 1 301 ? 22.160 -8.456 -35.060 1.00 8.52 300 ARG A C 1
ATOM 2356 O O . ARG A 1 301 ? 21.447 -7.488 -35.335 1.00 8.51 300 ARG A O 1
ATOM 2364 N N . PHE A 1 302 ? 22.748 -8.619 -33.874 1.00 4.46 301 PHE A N 1
ATOM 2365 C CA . PHE A 1 302 ? 22.595 -7.631 -32.805 1.00 8.58 301 PHE A CA 1
ATOM 2366 C C . PHE A 1 302 ? 22.928 -6.219 -33.285 1.00 6.98 301 PHE A C 1
ATOM 2367 O O . PHE A 1 302 ? 22.195 -5.267 -32.998 1.00 6.88 301 PHE A O 1
ATOM 2375 N N . GLY A 1 303 ? 24.025 -6.066 -34.036 1.00 7.84 302 GLY A N 1
ATOM 2376 C CA . GLY A 1 303 ? 24.414 -4.742 -34.516 1.00 7.70 302 GLY A CA 1
ATOM 2377 C C . GLY A 1 303 ? 23.449 -4.147 -35.527 1.00 8.64 302 GLY A C 1
ATOM 2378 O O . GLY A 1 303 ? 23.288 -2.921 -35.601 1.00 6.95 302 GLY A O 1
ATOM 2379 N N . ASP A 1 304 ? 22.815 -4.990 -36.339 1.00 7.48 303 ASP A N 1
ATOM 2380 C CA . ASP A 1 304 ? 21.774 -4.479 -37.221 1.00 6.52 303 ASP A CA 1
ATOM 2381 C C . ASP A 1 304 ? 20.519 -4.123 -36.439 1.00 6.22 303 ASP A C 1
ATOM 2382 O O . ASP A 1 304 ? 19.824 -3.164 -36.796 1.00 8.60 303 ASP A O 1
ATOM 2387 N N . LEU A 1 305 ? 20.218 -4.866 -35.368 1.00 6.98 304 LEU A N 1
ATOM 2388 C CA . LEU A 1 305 ? 19.117 -4.480 -34.489 1.00 6.65 304 LEU A CA 1
ATOM 2389 C C . LEU A 1 305 ? 19.365 -3.115 -33.872 1.00 6.73 304 LEU A C 1
ATOM 2390 O O . LEU A 1 305 ? 18.423 -2.337 -33.681 1.00 7.47 304 LEU A O 1
ATOM 2395 N N . LEU A 1 306 ? 20.621 -2.819 -33.522 1.00 3.49 305 LEU A N 1
ATOM 2396 C CA . LEU A 1 306 ? 20.928 -1.504 -32.960 1.00 6.13 305 LEU A CA 1
ATOM 2397 C C . LEU A 1 306 ? 20.651 -0.400 -33.974 1.00 9.65 305 LEU A C 1
ATOM 2398 O O . LEU A 1 306 ? 20.113 0.657 -33.625 1.00 9.36 305 LEU A O 1
ATOM 2403 N N . GLN A 1 307 ? 21.011 -0.631 -35.236 1.00 7.93 306 GLN A N 1
ATOM 2404 C CA . GLN A 1 307 ? 20.760 0.364 -36.273 1.00 8.58 306 GLN A CA 1
ATOM 2405 C C . GLN A 1 307 ? 19.274 0.446 -36.604 1.00 11.52 306 GLN A C 1
ATOM 2406 O O . GLN A 1 307 ? 18.742 1.537 -36.841 1.00 9.21 306 GLN A O 1
ATOM 2412 N N . ARG A 1 308 ? 18.591 -0.703 -36.631 1.00 7.92 307 ARG A N 1
ATOM 2413 C CA . ARG A 1 308 ? 17.167 -0.726 -36.944 1.00 10.36 307 ARG A CA 1
ATOM 2414 C C . ARG A 1 308 ? 16.370 0.105 -35.947 1.00 14.13 307 ARG A C 1
ATOM 2415 O O . ARG A 1 308 ? 15.414 0.794 -36.322 1.00 9.64 307 ARG A O 1
ATOM 2423 N N . GLY A 1 309 ? 16.727 0.033 -34.670 1.00 12.28 308 GLY A N 1
ATOM 2424 C CA . GLY A 1 309 ? 16.056 0.866 -33.698 1.00 15.69 308 GLY A CA 1
ATOM 2425 C C . GLY A 1 309 ? 16.597 2.269 -33.597 1.00 17.28 308 GLY A C 1
ATOM 2426 O O . GLY A 1 309 ? 16.242 2.996 -32.664 1.00 14.45 308 GLY A O 1
ATOM 2427 N N . ASN A 1 310 ? 17.459 2.667 -34.533 1.00 14.27 309 ASN A N 1
ATOM 2428 C CA . ASN A 1 310 ? 18.070 3.987 -34.521 1.00 16.87 309 ASN A CA 1
ATOM 2429 C C . ASN A 1 310 ? 18.742 4.258 -33.178 1.00 18.38 309 ASN A C 1
ATOM 2430 O O . ASN A 1 310 ? 18.722 5.376 -32.660 1.00 13.07 309 ASN A O 1
ATOM 2435 N N . ILE A 1 311 ? 19.322 3.207 -32.602 1.00 14.25 310 ILE A N 1
ATOM 2436 C CA . ILE A 1 311 ? 19.954 3.284 -31.290 1.00 11.40 310 ILE A CA 1
ATOM 2437 C C . ILE A 1 311 ? 21.429 3.627 -31.413 1.00 17.86 310 ILE A C 1
ATOM 2438 O O . ILE A 1 311 ? 21.919 4.538 -30.746 1.00 13.23 310 ILE A O 1
ATOM 2443 N N . ALA A 1 312 ? 22.151 2.918 -32.279 1.00 10.93 311 ALA A N 1
ATOM 2444 C CA . ALA A 1 312 ? 23.586 3.118 -32.438 1.00 9.91 311 ALA A CA 1
ATOM 2445 C C . ALA A 1 312 ? 24.031 2.440 -33.726 1.00 17.79 311 ALA A C 1
ATOM 2446 O O . ALA A 1 312 ? 23.363 1.532 -34.228 1.00 14.45 311 ALA A O 1
ATOM 2448 N N . SER A 1 313 ? 25.168 2.887 -34.248 1.00 12.84 312 SER A N 1
ATOM 2449 C CA . SER A 1 313 ? 25.813 2.318 -35.421 1.00 14.29 312 SER A CA 1
ATOM 2450 C C . SER A 1 313 ? 27.307 2.244 -35.139 1.00 14.69 312 SER A C 1
ATOM 2451 O O . SER A 1 313 ? 27.794 2.897 -34.208 1.00 15.63 312 SER A O 1
ATOM 2454 N N . PRO A 1 314 ? 28.059 1.435 -35.908 1.00 14.64 313 PRO A N 1
ATOM 2455 C CA . PRO A 1 314 ? 29.462 1.153 -35.535 1.00 11.53 313 PRO A CA 1
ATOM 2456 C C . PRO A 1 314 ? 30.352 2.377 -35.402 1.00 15.51 313 PRO A C 1
ATOM 2457 O O . PRO A 1 314 ? 31.406 2.284 -34.759 1.00 14.13 313 PRO A O 1
ATOM 2461 N N . GLU A 1 315 ? 29.989 3.516 -35.994 1.00 14.06 314 GLU A N 1
ATOM 2462 C CA . GLU A 1 315 ? 30.820 4.699 -35.826 1.00 18.69 314 GLU A CA 1
ATOM 2463 C C . GLU A 1 315 ? 30.722 5.304 -34.430 1.00 20.89 314 GLU A C 1
ATOM 2464 O O . GLU A 1 315 ? 31.546 6.158 -34.091 1.00 16.59 314 GLU A O 1
ATOM 2470 N N . GLN A 1 316 ? 29.780 4.862 -33.600 1.00 14.02 315 GLN A N 1
ATOM 2471 C CA . GLN A 1 316 ? 29.591 5.421 -32.267 1.00 15.52 315 GLN A CA 1
ATOM 2472 C C . GLN A 1 316 ? 30.071 4.465 -31.180 1.00 18.78 315 GLN A C 1
ATOM 2473 O O . GLN A 1 316 ? 29.868 3.247 -31.267 1.00 12.14 315 GLN A O 1
ATOM 2479 N N . ALA A 1 317 ? 30.685 5.031 -30.136 1.00 13.17 316 ALA A N 1
ATOM 2480 C CA . ALA A 1 317 ? 31.200 4.212 -29.043 1.00 11.18 316 ALA A CA 1
ATOM 2481 C C . ALA A 1 317 ? 30.096 3.369 -28.404 1.00 14.28 316 ALA A C 1
ATOM 2482 O O . ALA A 1 317 ? 30.326 2.209 -28.041 1.00 10.04 316 ALA A O 1
ATOM 2484 N N . GLU A 1 318 ? 28.883 3.926 -28.294 1.00 11.64 317 GLU A N 1
ATOM 2485 C CA . GLU A 1 318 ? 27.793 3.246 -27.592 1.00 9.92 317 GLU A CA 1
ATOM 2486 C C . GLU A 1 318 ? 27.390 1.943 -28.287 1.00 11.96 317 GLU A C 1
ATOM 2487 O O . GLU A 1 318 ? 26.910 1.012 -27.634 1.00 9.02 317 GLU A O 1
ATOM 2493 N N . TYR A 1 319 ? 27.544 1.875 -29.607 1.00 10.57 318 TYR A N 1
ATOM 2494 C CA . TYR A 1 319 ? 27.364 0.616 -30.323 1.00 7.75 318 TYR A CA 1
ATOM 2495 C C . TYR A 1 319 ? 28.186 -0.495 -29.690 1.00 9.04 318 TYR A C 1
ATOM 2496 O O . TYR A 1 319 ? 27.691 -1.608 -29.476 1.00 9.00 318 TYR A O 1
ATOM 2505 N N . TRP A 1 320 ? 29.431 -0.197 -29.345 1.00 8.85 319 TRP A N 1
ATOM 2506 C CA . TRP A 1 320 ? 30.304 -1.225 -28.800 1.00 11.23 319 TRP A CA 1
ATOM 2507 C C . TRP A 1 320 ? 30.014 -1.470 -27.321 1.00 11.74 319 TRP A C 1
ATOM 2508 O O . TRP A 1 320 ? 30.024 -2.624 -26.875 1.00 10.47 319 TRP A O 1
ATOM 2519 N N . GLU A 1 321 ? 29.703 -0.408 -26.563 1.00 10.66 320 GLU A N 1
ATOM 2520 C CA A GLU A 1 321 ? 29.321 -0.555 -25.156 0.44 10.21 320 GLU A CA 1
ATOM 2521 C CA B GLU A 1 321 ? 29.357 -0.606 -25.161 0.56 10.18 320 GLU A CA 1
ATOM 2522 C C . GLU A 1 321 ? 28.102 -1.459 -25.008 1.00 9.28 320 GLU A C 1
ATOM 2523 O O . GLU A 1 321 ? 28.039 -2.302 -24.106 1.00 8.24 320 GLU A O 1
ATOM 2534 N N . ARG A 1 322 ? 27.110 -1.283 -25.887 1.00 6.40 321 ARG A N 1
ATOM 2535 C CA . ARG A 1 322 ? 25.905 -2.105 -25.803 1.00 8.18 321 ARG A CA 1
ATOM 2536 C C . ARG A 1 322 ? 26.186 -3.563 -26.169 1.00 7.03 321 ARG A C 1
ATOM 2537 O O . ARG A 1 322 ? 25.622 -4.479 -25.548 1.00 6.99 321 ARG A O 1
ATOM 2545 N N . HIS A 1 323 ? 27.034 -3.807 -27.178 1.00 8.08 322 HIS A N 1
ATOM 2546 C CA . HIS A 1 323 ? 27.494 -5.176 -27.431 1.00 8.78 322 HIS A CA 1
ATOM 2547 C C . HIS A 1 323 ? 28.141 -5.766 -26.183 1.00 9.66 322 HIS A C 1
ATOM 2548 O O . HIS A 1 323 ? 27.822 -6.891 -25.766 1.00 6.98 322 HIS A O 1
ATOM 2555 N N . LYS A 1 324 ? 29.054 -5.013 -25.563 1.00 8.20 323 LYS A N 1
ATOM 2556 C CA . LYS A 1 324 ? 29.731 -5.518 -24.371 1.00 6.40 323 LYS A CA 1
ATOM 2557 C C . LYS A 1 324 ? 28.745 -5.819 -23.251 1.00 7.45 323 LYS A C 1
ATOM 2558 O O . LYS A 1 324 ? 28.888 -6.828 -22.549 1.00 6.71 323 LYS A O 1
ATOM 2564 N N . ALA A 1 325 ? 27.754 -4.952 -23.052 1.00 8.06 324 ALA A N 1
ATOM 2565 C CA . ALA A 1 325 ? 26.802 -5.186 -21.968 1.00 10.33 324 ALA A CA 1
ATOM 2566 C C . ALA A 1 325 ? 25.989 -6.449 -22.219 1.00 6.67 324 ALA A C 1
ATOM 2567 O O . ALA A 1 325 ? 25.780 -7.258 -21.306 1.00 4.10 324 ALA A O 1
ATOM 2569 N N . ALA A 1 326 ? 25.511 -6.627 -23.449 1.00 7.65 325 ALA A N 1
ATOM 2570 C CA . ALA A 1 326 ? 24.738 -7.821 -23.780 1.00 6.03 325 ALA A CA 1
ATOM 2571 C C . ALA A 1 326 ? 25.586 -9.081 -23.673 1.00 7.22 325 ALA A C 1
ATOM 2572 O O . ALA A 1 326 ? 25.129 -10.106 -23.144 1.00 5.46 325 ALA A O 1
ATOM 2574 N N . LEU A 1 327 ? 26.830 -9.025 -24.152 1.00 5.97 326 LEU A N 1
ATOM 2575 C CA . LEU A 1 327 ? 27.707 -10.190 -24.054 1.00 6.32 326 LEU A CA 1
ATOM 2576 C C . LEU A 1 327 ? 28.110 -10.460 -22.608 1.00 7.26 326 LEU A C 1
ATOM 2577 O O . LEU A 1 327 ? 28.260 -11.623 -22.212 1.00 9.80 326 LEU A O 1
ATOM 2582 N N . SER A 1 328 ? 28.261 -9.405 -21.803 1.00 8.14 327 SER A N 1
ATOM 2583 C CA . SER A 1 328 ? 28.556 -9.595 -20.387 1.00 6.60 327 SER A CA 1
ATOM 2584 C C . SER A 1 328 ? 27.405 -10.294 -19.674 1.00 5.35 327 SER A C 1
ATOM 2585 O O . SER A 1 328 ? 27.631 -11.109 -18.771 1.00 7.94 327 SER A O 1
ATOM 2588 N N . PHE A 1 329 ? 26.162 -9.992 -20.062 1.00 7.91 328 PHE A N 1
ATOM 2589 C CA . PHE A 1 329 ? 25.022 -10.672 -19.450 1.00 6.06 328 PHE A CA 1
ATOM 2590 C C . PHE A 1 329 ? 25.088 -12.164 -19.710 1.00 8.56 328 PHE A C 1
ATOM 2591 O O . PHE A 1 329 ? 24.855 -12.979 -18.805 1.00 11.10 328 PHE A O 1
ATOM 2599 N N . GLN A 1 330 ? 25.419 -12.538 -20.947 1.00 10.37 329 GLN A N 1
ATOM 2600 C CA . GLN A 1 330 ? 25.625 -13.939 -21.281 1.00 8.61 329 GLN A CA 1
ATOM 2601 C C . GLN A 1 330 ? 26.739 -14.554 -20.443 1.00 12.05 329 GLN A C 1
ATOM 2602 O O . GLN A 1 330 ? 26.613 -15.687 -19.964 1.00 7.74 329 GLN A O 1
ATOM 2608 N N . ALA A 1 331 ? 27.834 -13.817 -20.237 1.00 8.94 330 ALA A N 1
ATOM 2609 C CA . ALA A 1 331 ? 28.953 -14.348 -19.467 1.00 10.26 330 ALA A CA 1
ATOM 2610 C C . ALA A 1 331 ? 28.600 -14.603 -18.002 1.00 7.46 330 ALA A C 1
ATOM 2611 O O . ALA A 1 331 ? 29.235 -15.450 -17.378 1.00 10.40 330 ALA A O 1
ATOM 2613 N N . ALA A 1 332 ? 27.598 -13.911 -17.450 1.00 7.60 331 ALA A N 1
ATOM 2614 C CA . ALA A 1 332 ? 27.160 -14.115 -16.071 1.00 7.20 331 ALA A CA 1
ATOM 2615 C C . ALA A 1 332 ? 26.007 -15.106 -15.941 1.00 9.17 331 ALA A C 1
ATOM 2616 O O . ALA A 1 332 ? 25.530 -15.343 -14.825 1.00 10.89 331 ALA A O 1
ATOM 2618 N N . TYR A 1 333 ? 25.537 -15.670 -17.046 1.00 10.67 332 TYR A N 1
ATOM 2619 C CA . TYR A 1 333 ? 24.349 -16.513 -17.064 1.00 11.44 332 TYR A CA 1
ATOM 2620 C C . TYR A 1 333 ? 24.741 -17.964 -16.786 1.00 7.68 332 TYR A C 1
ATOM 2621 O O . TYR A 1 333 ? 25.577 -18.530 -17.498 1.00 8.95 332 TYR A O 1
ATOM 2630 N N . SER A 1 334 ? 24.133 -18.573 -15.768 1.00 9.67 333 SER A N 1
ATOM 2631 C CA . SER A 1 334 ? 24.469 -19.957 -15.432 1.00 6.58 333 SER A CA 1
ATOM 2632 C C . SER A 1 334 ? 23.898 -20.918 -16.471 1.00 9.94 333 SER A C 1
ATOM 2633 O O . SER A 1 334 ? 22.740 -20.790 -16.877 1.00 8.85 333 SER A O 1
ATOM 2636 N N . GLY A 1 335 ? 24.718 -21.880 -16.907 1.00 9.45 334 GLY A N 1
ATOM 2637 C CA . GLY A 1 335 ? 24.298 -22.877 -17.871 1.00 9.47 334 GLY A CA 1
ATOM 2638 C C . GLY A 1 335 ? 24.965 -22.687 -19.220 1.00 9.64 334 GLY A C 1
ATOM 2639 O O . GLY A 1 335 ? 25.742 -21.746 -19.425 1.00 7.28 334 GLY A O 1
ATOM 2640 N N . PRO A 1 336 ? 24.686 -23.583 -20.171 1.00 8.77 335 PRO A N 1
ATOM 2641 C CA . PRO A 1 336 ? 25.338 -23.480 -21.485 1.00 7.37 335 PRO A CA 1
ATOM 2642 C C . PRO A 1 336 ? 25.006 -22.156 -22.155 1.00 5.68 335 PRO A C 1
ATOM 2643 O O . PRO A 1 336 ? 23.910 -21.613 -21.992 1.00 6.06 335 PRO A O 1
ATOM 2647 N N . ILE A 1 337 ? 25.973 -21.634 -22.918 1.00 7.32 336 ILE A N 1
ATOM 2648 C CA . ILE A 1 337 ? 25.783 -20.424 -23.708 1.00 6.56 336 ILE A CA 1
ATOM 2649 C C . ILE A 1 337 ? 26.315 -20.643 -25.122 1.00 8.03 336 ILE A C 1
ATOM 2650 O O . ILE A 1 337 ? 27.210 -21.463 -25.355 1.00 7.13 336 ILE A O 1
ATOM 2655 N N . THR A 1 338 ? 25.770 -19.872 -26.067 1.00 4.28 337 THR A N 1
ATOM 2656 C CA . THR A 1 338 ? 26.061 -20.035 -27.488 1.00 6.21 337 THR A CA 1
ATOM 2657 C C . THR A 1 338 ? 26.288 -18.671 -28.123 1.00 6.96 337 THR A C 1
ATOM 2658 O O . THR A 1 338 ? 25.448 -17.769 -28.003 1.00 6.24 337 THR A O 1
ATOM 2662 N N . LEU A 1 339 ? 27.415 -18.527 -28.801 1.00 7.10 338 LEU A N 1
ATOM 2663 C CA . LEU A 1 339 ? 27.777 -17.297 -29.484 1.00 11.94 338 LEU A CA 1
ATOM 2664 C C . LEU A 1 339 ? 27.654 -17.513 -30.986 1.00 11.14 338 LEU A C 1
ATOM 2665 O O . LEU A 1 339 ? 28.169 -18.499 -31.518 1.00 11.10 338 LEU A O 1
ATOM 2670 N N . TYR A 1 340 ? 26.966 -16.601 -31.666 1.00 8.67 339 TYR A N 1
ATOM 2671 C CA . TYR A 1 340 ? 26.773 -16.700 -33.107 1.00 8.85 339 TYR A CA 1
ATOM 2672 C C . TYR A 1 340 ? 27.931 -15.997 -3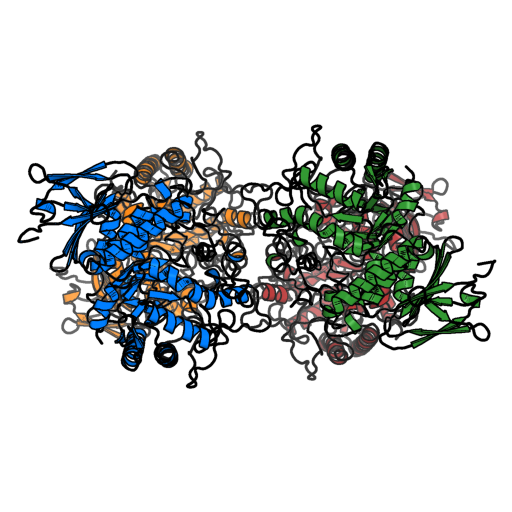3.801 1.00 10.86 339 TYR A C 1
ATOM 2673 O O . TYR A 1 340 ? 28.296 -14.883 -33.412 1.00 8.87 339 TYR A O 1
ATOM 2682 N N . TYR A 1 341 ? 28.506 -16.639 -34.823 1.00 4.80 340 TYR A N 1
ATOM 2683 C CA . TYR A 1 341 ? 29.754 -16.132 -35.393 1.00 6.86 340 TYR A CA 1
ATOM 2684 C C . TYR A 1 341 ? 29.594 -14.680 -35.824 1.00 8.96 340 TYR A C 1
ATOM 2685 O O . TYR A 1 341 ? 28.595 -14.302 -36.445 1.00 8.22 340 TYR A O 1
ATOM 2694 N N . GLY A 1 342 ? 30.563 -13.848 -35.441 1.00 7.91 341 GLY A N 1
ATOM 2695 C CA . GLY A 1 342 ? 30.548 -12.453 -35.783 1.00 7.76 341 GLY A CA 1
ATOM 2696 C C . GLY A 1 342 ? 30.033 -11.537 -34.693 1.00 9.64 341 GLY A C 1
ATOM 2697 O O . GLY A 1 342 ? 30.300 -10.335 -34.752 1.00 8.56 341 GLY A O 1
ATOM 2698 N N . GLU A 1 343 ? 29.310 -12.066 -33.699 1.00 8.17 342 GLU A N 1
ATOM 2699 C CA . GLU A 1 343 ? 28.908 -11.218 -32.578 1.00 9.97 342 GLU A CA 1
ATOM 2700 C C . GLU A 1 343 ? 30.127 -10.724 -31.809 1.00 11.01 342 GLU A C 1
ATOM 2701 O O . GLU A 1 343 ? 30.131 -9.591 -31.308 1.00 8.15 342 GLU A O 1
ATOM 2707 N N . GLU A 1 344 ? 31.183 -11.539 -31.753 1.00 8.95 343 GLU A N 1
ATOM 2708 C CA . GLU A 1 344 ? 32.396 -11.205 -31.023 1.00 6.78 343 GLU A CA 1
ATOM 2709 C C . GLU A 1 344 ? 33.153 -10.031 -31.629 1.00 8.87 343 GLU A C 1
ATOM 2710 O O . GLU A 1 344 ? 34.054 -9.507 -30.962 1.00 10.01 343 GLU A O 1
ATOM 2716 N N . ILE A 1 345 ? 32.815 -9.610 -32.857 1.00 6.11 344 ILE A N 1
ATOM 2717 C CA . ILE A 1 345 ? 33.401 -8.433 -33.486 1.00 10.22 344 ILE A CA 1
ATOM 2718 C C . ILE A 1 345 ? 32.348 -7.404 -33.878 1.00 10.67 344 ILE A C 1
ATOM 2719 O O . ILE A 1 345 ? 32.649 -6.477 -34.638 1.00 11.43 344 ILE A O 1
ATOM 2724 N N . GLY A 1 346 ? 31.127 -7.533 -33.370 1.00 7.63 345 GLY A N 1
ATOM 2725 C CA . GLY A 1 346 ? 30.103 -6.545 -33.665 1.00 8.58 345 GLY A CA 1
ATOM 2726 C C . GLY A 1 346 ? 29.716 -6.480 -35.127 1.00 8.20 345 GLY A C 1
ATOM 2727 O O . GLY A 1 346 ? 29.463 -5.386 -35.647 1.00 10.66 345 GLY A O 1
ATOM 2728 N N . ASP A 1 347 ? 29.648 -7.634 -35.800 1.00 8.30 346 ASP A N 1
ATOM 2729 C CA . ASP A 1 347 ? 29.271 -7.682 -37.213 1.00 7.56 346 ASP A CA 1
ATOM 2730 C C . ASP A 1 347 ? 27.902 -7.057 -37.460 1.00 8.01 346 ASP A C 1
ATOM 2731 O O . ASP A 1 347 ? 27.022 -7.048 -36.596 1.00 8.48 346 ASP A O 1
ATOM 2736 N N . GLU A 1 348 ? 27.725 -6.543 -38.674 1.00 10.78 347 GLU A N 1
ATOM 2737 C CA . GLU A 1 348 ? 26.459 -5.982 -39.115 1.00 10.12 347 GLU A CA 1
ATOM 2738 C C . GLU A 1 348 ? 26.546 -5.860 -40.627 1.00 10.43 347 GLU A C 1
ATOM 2739 O O . GLU A 1 348 ? 27.625 -5.647 -41.176 1.00 9.20 347 GLU A O 1
ATOM 2745 N N . LEU A 1 349 ? 25.415 -6.044 -41.290 1.00 8.89 348 LEU A N 1
ATOM 2746 C CA . LEU A 1 349 ? 25.378 -6.013 -42.743 1.00 11.83 348 LEU A CA 1
ATOM 2747 C C . LEU A 1 349 ? 25.398 -4.563 -43.221 1.00 9.57 348 LEU A C 1
ATOM 2748 O O . LEU A 1 349 ? 24.473 -3.794 -42.939 1.00 10.28 348 LEU A O 1
ATOM 2753 N N . GLU A 1 350 ? 26.459 -4.191 -43.927 1.00 14.31 349 GLU A N 1
ATOM 2754 C CA . GLU A 1 350 ? 26.556 -2.852 -44.498 1.00 12.55 349 GLU A CA 1
ATOM 2755 C C . GLU A 1 350 ? 25.389 -2.571 -45.442 1.00 14.62 349 GLU A C 1
ATOM 2756 O O . GLU A 1 350 ? 24.990 -3.422 -46.247 1.00 12.74 349 GLU A O 1
ATOM 2762 N N . GLY A 1 351 ? 24.833 -1.372 -45.330 1.00 10.43 350 GLY A N 1
ATOM 2763 C CA . GLY A 1 351 ? 23.743 -0.969 -46.197 1.00 12.80 350 GLY A CA 1
ATOM 2764 C C . GLY A 1 351 ? 22.389 -1.486 -45.787 1.00 10.93 350 GLY A C 1
ATOM 2765 O O . GLY A 1 351 ? 21.411 -1.258 -46.506 1.00 16.99 350 GLY A O 1
ATOM 2766 N N . TYR A 1 352 ? 22.293 -2.159 -44.644 1.00 9.07 351 TYR A N 1
ATOM 2767 C CA . TYR A 1 352 ? 21.072 -2.822 -44.217 1.00 12.88 351 TYR A CA 1
ATOM 2768 C C . TYR A 1 352 ? 20.774 -2.497 -42.759 1.00 8.56 351 TYR A C 1
ATOM 2769 O O . TYR A 1 352 ? 21.688 -2.454 -41.936 1.00 7.50 351 TYR A O 1
ATOM 2778 N N . ALA A 1 353 ? 19.496 -2.289 -42.432 1.00 7.59 352 ALA A N 1
ATOM 2779 C CA . ALA A 1 353 ? 19.097 -2.254 -41.025 1.00 10.56 352 ALA A CA 1
ATOM 2780 C C . ALA A 1 353 ? 17.598 -2.458 -40.879 1.00 11.39 352 ALA A C 1
ATOM 2781 O O . ALA A 1 353 ? 17.149 -3.375 -40.179 1.00 9.30 352 ALA A O 1
ATOM 2783 N N . GLN A 1 354 ? 16.823 -1.597 -41.531 1.00 9.39 353 GLN A N 1
ATOM 2784 C CA . GLN A 1 354 ? 15.376 -1.712 -41.493 1.00 11.30 353 GLN A CA 1
ATOM 2785 C C . GLN A 1 354 ? 14.929 -3.024 -42.121 1.00 14.23 353 GLN A C 1
ATOM 2786 O O . GLN A 1 354 ? 15.594 -3.574 -43.009 1.00 10.49 353 GLN A O 1
ATOM 2792 N N . LYS A 1 355 ? 13.791 -3.525 -41.641 1.00 12.05 354 LYS A N 1
ATOM 2793 C CA . LYS A 1 355 ? 13.253 -4.785 -42.138 1.00 10.68 354 LYS A CA 1
ATOM 2794 C C . LYS A 1 355 ? 12.947 -4.663 -43.624 1.00 14.22 354 LYS A C 1
ATOM 2795 O O . LYS A 1 355 ? 12.426 -3.643 -44.084 1.00 10.89 354 LYS A O 1
ATOM 2801 N N . VAL A 1 356 ? 13.300 -5.696 -44.382 1.00 7.51 355 VAL A N 1
ATOM 2802 C CA . VAL A 1 356 ? 13.049 -5.744 -45.817 1.00 13.12 355 VAL A CA 1
ATOM 2803 C C . VAL A 1 356 ? 12.079 -6.885 -46.077 1.00 12.46 355 VAL A C 1
ATOM 2804 O O . VAL A 1 356 ? 12.339 -8.025 -45.686 1.00 12.57 355 VAL A O 1
ATOM 2808 N N . GLU A 1 357 ? 10.965 -6.581 -46.738 1.00 10.97 356 GLU A N 1
ATOM 2809 C CA . GLU A 1 357 ? 9.901 -7.557 -46.933 1.00 14.94 356 GLU A CA 1
ATOM 2810 C C . GLU A 1 357 ? 9.774 -7.950 -48.399 1.00 12.80 356 GLU A C 1
ATOM 2811 O O . GLU A 1 357 ? 10.118 -9.080 -48.759 1.00 14.26 356 GLU A O 1
ATOM 2817 N N . GLN A 1 358 ? 9.319 -7.047 -49.267 1.00 10.85 357 GLN A N 1
ATOM 2818 C CA . GLN A 1 358 ? 9.110 -7.414 -50.663 1.00 9.75 357 GLN A CA 1
ATOM 2819 C C . GLN A 1 358 ? 10.416 -7.883 -51.303 1.00 12.15 357 GLN A C 1
ATOM 2820 O O . GLN A 1 358 ? 11.459 -7.243 -51.154 1.00 10.49 357 GLN A O 1
ATOM 2826 N N . ASP A 1 359 ? 10.360 -9.027 -51.997 1.00 11.18 358 ASP A N 1
ATOM 2827 C CA . ASP A 1 359 ? 11.520 -9.577 -52.705 1.00 9.29 358 ASP A CA 1
ATOM 2828 C C . ASP A 1 359 ? 12.725 -9.783 -51.790 1.00 10.36 358 ASP A C 1
ATOM 2829 O O . ASP A 1 359 ? 13.873 -9.731 -52.243 1.00 10.43 358 ASP A O 1
ATOM 2834 N N . CYS A 1 360 ? 12.507 -10.017 -50.498 1.00 8.10 359 CYS A N 1
ATOM 2835 C CA . CYS A 1 360 ? 13.665 -10.028 -49.607 1.00 5.89 359 CYS A CA 1
ATOM 2836 C C . CYS A 1 360 ? 14.542 -11.259 -49.837 1.00 6.34 359 CYS A C 1
ATOM 2837 O O . CYS A 1 360 ? 15.767 -11.173 -49.710 1.00 10.26 359 CYS A O 1
ATOM 2840 N N . ALA A 1 361 ? 13.947 -12.398 -50.216 1.00 10.00 360 ALA A N 1
ATOM 2841 C CA . ALA A 1 361 ? 14.707 -13.648 -50.245 1.00 8.60 360 ALA A CA 1
ATOM 2842 C C . ALA A 1 361 ? 15.723 -13.669 -51.383 1.00 10.34 360 ALA A C 1
ATOM 2843 O O . ALA A 1 361 ? 16.866 -14.087 -51.180 1.00 11.06 360 ALA A O 1
ATOM 2845 N N . VAL A 1 362 ? 15.337 -13.232 -52.586 1.00 8.27 361 VAL A N 1
ATOM 2846 C CA . VAL A 1 362 ? 16.309 -13.180 -53.675 1.00 11.36 361 VAL A CA 1
ATOM 2847 C C . VAL A 1 362 ? 17.430 -12.183 -53.377 1.00 11.09 361 VAL A C 1
ATOM 2848 O O . VAL A 1 362 ? 18.511 -12.276 -53.968 1.00 15.01 361 VAL A O 1
ATOM 2852 N N . GLN A 1 363 ? 17.213 -11.248 -52.449 1.00 7.90 362 GLN A N 1
ATOM 2853 C CA . GLN A 1 363 ? 18.242 -10.299 -52.044 1.00 10.93 362 GLN A CA 1
ATOM 2854 C C . GLN A 1 363 ? 19.088 -10.773 -50.867 1.00 10.83 362 GLN A C 1
ATOM 2855 O O . GLN A 1 363 ? 20.142 -10.183 -50.617 1.00 9.21 362 GLN A O 1
ATOM 2861 N N . GLY A 1 364 ? 18.674 -11.819 -50.155 1.00 10.43 363 GLY A N 1
ATOM 2862 C CA . GLY A 1 364 ? 19.385 -12.223 -48.961 1.00 9.48 363 GLY A CA 1
ATOM 2863 C C . GLY A 1 364 ? 19.101 -11.369 -47.748 1.00 12.12 363 GLY A C 1
ATOM 2864 O O . GLY A 1 364 ? 19.882 -11.390 -46.789 1.00 9.75 363 GLY A O 1
ATOM 2865 N N . LEU A 1 365 ? 17.979 -10.646 -47.746 1.00 8.55 364 LEU A N 1
ATOM 2866 C CA . LEU A 1 365 ? 17.701 -9.620 -46.754 1.00 6.77 364 LEU A CA 1
ATOM 2867 C C . LEU A 1 365 ? 16.494 -9.894 -45.852 1.00 9.01 364 LEU A C 1
ATOM 2868 O O . LEU A 1 365 ? 16.182 -9.045 -45.013 1.00 9.80 364 LEU A O 1
ATOM 2873 N N . CYS A 1 366 ? 15.803 -11.028 -45.987 1.00 6.42 365 CYS A N 1
ATOM 2874 C CA . CYS A 1 366 ? 14.711 -11.327 -45.056 1.00 6.08 365 CYS A CA 1
ATOM 2875 C C . CYS A 1 366 ? 15.236 -11.464 -43.628 1.00 7.16 365 CYS A C 1
ATOM 2876 O O . CYS A 1 366 ? 16.364 -11.899 -43.403 1.00 6.02 365 CYS A O 1
ATOM 2879 N N . ASP A 1 367 ? 14.387 -11.119 -42.648 1.00 7.15 366 ASP A N 1
ATOM 2880 C CA . ASP A 1 367 ? 14.805 -11.226 -41.249 1.00 8.87 366 ASP A CA 1
ATOM 2881 C C . ASP A 1 367 ? 15.280 -12.631 -40.898 1.00 8.09 366 ASP A C 1
ATOM 2882 O O . ASP A 1 367 ? 16.179 -12.786 -40.066 1.00 8.62 366 ASP A O 1
ATOM 2887 N N . ASP A 1 368 ? 14.717 -13.663 -41.528 1.00 8.99 367 ASP A N 1
ATOM 2888 C CA . ASP A 1 368 ? 15.022 -15.022 -41.089 1.00 10.37 367 ASP A CA 1
ATOM 2889 C C . ASP A 1 368 ? 16.309 -15.583 -41.689 1.00 8.44 367 ASP A C 1
ATOM 2890 O O . ASP A 1 368 ? 16.664 -16.726 -41.380 1.00 6.68 367 ASP A O 1
ATOM 2895 N N . HIS A 1 369 ? 17.015 -14.826 -42.534 1.00 6.43 368 HIS A N 1
ATOM 2896 C CA . HIS A 1 369 ? 18.334 -15.273 -42.971 1.00 7.12 368 HIS A CA 1
ATOM 2897 C C . HIS A 1 369 ? 19.335 -14.144 -43.182 1.00 8.92 368 HIS A C 1
ATOM 2898 O O . HIS A 1 369 ? 20.477 -14.429 -43.552 1.00 7.70 368 HIS A O 1
ATOM 2905 N N . VAL A 1 370 ? 18.957 -12.880 -42.977 1.00 6.88 369 VAL A N 1
ATOM 2906 C CA . VAL A 1 370 ? 19.869 -11.769 -43.247 1.00 8.34 369 VAL A CA 1
ATOM 2907 C C . VAL A 1 370 ? 21.155 -11.869 -42.428 1.00 7.32 369 VAL A C 1
ATOM 2908 O O . VAL A 1 370 ? 22.190 -11.336 -42.838 1.00 8.43 369 VAL A O 1
ATOM 2912 N N . ALA A 1 371 ? 21.139 -12.585 -41.299 1.00 5.30 370 ALA A N 1
ATOM 2913 C CA . ALA A 1 371 ? 22.368 -12.696 -40.520 1.00 10.11 370 ALA A CA 1
ATOM 2914 C C . ALA A 1 371 ? 23.376 -13.661 -41.128 1.00 9.04 370 ALA A C 1
ATOM 2915 O O . ALA A 1 371 ? 24.468 -13.807 -40.572 1.00 8.30 370 ALA A O 1
ATOM 2917 N N . ARG A 1 372 ? 23.042 -14.336 -42.229 1.00 7.20 371 ARG A N 1
ATOM 2918 C CA . ARG A 1 372 ? 23.949 -15.324 -42.817 1.00 7.59 371 ARG A CA 1
ATOM 2919 C C . ARG A 1 372 ? 24.924 -14.604 -43.748 1.00 9.64 371 ARG A C 1
ATOM 2920 O O . ARG A 1 372 ? 24.899 -14.739 -44.974 1.00 9.22 371 ARG A O 1
ATOM 2928 N N . THR A 1 373 ? 25.773 -13.797 -43.122 1.00 5.70 372 THR A N 1
ATOM 2929 C CA . THR A 1 373 ? 26.733 -12.950 -43.811 1.00 9.59 372 THR A CA 1
ATOM 2930 C C . THR A 1 373 ? 28.100 -13.627 -43.848 1.00 9.36 372 THR A C 1
ATOM 2931 O O . THR A 1 373 ? 28.404 -14.490 -43.019 1.00 9.67 372 THR A O 1
ATOM 2935 N N . SER A 1 374 ? 28.923 -13.235 -44.828 1.00 7.87 373 SER A N 1
ATOM 2936 C CA . SER A 1 374 ? 30.265 -13.805 -44.943 1.00 7.83 373 SER A CA 1
ATOM 2937 C C . SER A 1 374 ? 31.043 -13.569 -43.652 1.00 5.93 373 SER A C 1
ATOM 2938 O O . SER A 1 374 ? 31.082 -12.450 -43.140 1.00 10.63 373 SER A O 1
ATOM 2941 N N . ALA A 1 375 ? 31.651 -14.628 -43.116 1.00 11.02 374 ALA A N 1
ATOM 2942 C CA . ALA A 1 375 ? 32.326 -14.511 -41.829 1.00 11.52 374 ALA A CA 1
ATOM 2943 C C . ALA A 1 375 ? 33.601 -13.677 -41.934 1.00 9.77 374 ALA A C 1
ATOM 2944 O O . ALA A 1 375 ? 34.351 -13.769 -42.910 1.00 10.32 374 ALA A O 1
ATOM 2946 N N . ASN A 1 376 ? 33.858 -12.890 -40.895 1.00 8.80 375 ASN A N 1
ATOM 2947 C CA . ASN A 1 376 ? 35.048 -12.050 -40.772 1.00 8.33 375 ASN A CA 1
ATOM 2948 C C . ASN A 1 376 ? 35.929 -12.676 -39.692 1.00 9.91 375 ASN A C 1
ATOM 2949 O O . ASN A 1 376 ? 35.770 -12.398 -38.505 1.00 9.08 375 ASN A O 1
ATOM 2954 N N . ILE A 1 377 ? 36.843 -13.545 -40.107 1.00 11.44 376 ILE A N 1
ATOM 2955 C CA . ILE A 1 377 ? 37.694 -14.296 -39.189 1.00 11.82 376 ILE A CA 1
ATOM 2956 C C . ILE A 1 377 ? 39.093 -13.694 -39.259 1.00 10.78 376 ILE A C 1
ATOM 2957 O O . ILE A 1 377 ? 39.786 -13.817 -40.278 1.00 12.94 376 ILE A O 1
ATOM 2962 N N . ASP A 1 378 ? 39.507 -13.058 -38.163 1.00 12.99 377 ASP A N 1
ATOM 2963 C CA . ASP A 1 378 ? 40.789 -12.365 -38.096 1.00 17.58 377 ASP A CA 1
ATOM 2964 C C . ASP A 1 378 ? 41.933 -13.252 -38.566 1.00 19.33 377 ASP A C 1
ATOM 2965 O O . ASP A 1 378 ? 42.059 -14.401 -38.139 1.00 17.81 377 ASP A O 1
ATOM 2970 N N . GLY A 1 379 ? 42.770 -12.709 -39.455 1.00 23.27 378 GLY A N 1
ATOM 2971 C CA . GLY A 1 379 ? 43.895 -13.441 -39.993 1.00 18.93 378 GLY A CA 1
ATOM 2972 C C . GLY A 1 379 ? 43.554 -14.438 -41.076 1.00 24.99 378 GLY A C 1
ATOM 2973 O O . GLY A 1 379 ? 44.467 -14.972 -41.715 1.00 28.19 378 GLY A O 1
ATOM 2974 N N . LEU A 1 380 ? 42.278 -14.696 -41.317 1.00 18.01 379 LEU A N 1
ATOM 2975 C CA . LEU A 1 380 ? 41.833 -15.663 -42.307 1.00 18.39 379 LEU A CA 1
ATOM 2976 C C . LEU A 1 380 ? 41.058 -15.007 -43.436 1.00 20.20 379 LEU A C 1
ATOM 2977 O O . LEU A 1 380 ? 41.391 -15.198 -44.611 1.00 18.37 379 LEU A O 1
ATOM 2982 N N . THR A 1 381 ? 40.041 -14.205 -43.117 1.00 16.60 380 THR A N 1
ATOM 2983 C CA . THR A 1 381 ? 39.261 -13.520 -44.138 1.00 12.70 380 THR A CA 1
ATOM 2984 C C . THR A 1 381 ? 39.172 -12.019 -43.933 1.00 16.27 380 THR A C 1
ATOM 2985 O O . THR A 1 381 ? 38.473 -11.346 -44.698 1.00 17.02 380 THR A O 1
ATOM 2989 N N . VAL A 1 382 ? 39.849 -11.470 -42.927 1.00 15.05 381 VAL A N 1
ATOM 2990 C CA . VAL A 1 382 ? 39.696 -10.062 -42.595 1.00 15.87 381 VAL A CA 1
ATOM 2991 C C . VAL A 1 382 ? 40.885 -9.652 -41.742 1.00 17.90 381 VAL A C 1
ATOM 2992 O O . VAL A 1 382 ? 41.502 -10.482 -41.069 1.00 15.48 381 VAL A O 1
ATOM 2996 N N . ASN A 1 383 ? 41.223 -8.374 -41.789 1.00 20.96 382 ASN A N 1
ATOM 2997 C CA . ASN A 1 383 ? 42.081 -7.762 -40.780 1.00 22.27 382 ASN A CA 1
ATOM 2998 C C . ASN A 1 383 ? 41.206 -6.819 -39.963 1.00 18.95 382 ASN A C 1
ATOM 2999 O O . ASN A 1 383 ? 40.678 -5.835 -40.494 1.00 19.50 382 ASN A O 1
ATOM 3004 N N . LEU A 1 384 ? 41.029 -7.141 -38.686 1.00 13.25 383 LEU A N 1
ATOM 3005 C CA . LEU A 1 384 ? 40.108 -6.390 -37.848 1.00 13.26 383 LEU A CA 1
ATOM 3006 C C . LEU A 1 384 ? 40.611 -4.968 -37.618 1.00 17.32 383 LEU A C 1
ATOM 3007 O O . LEU A 1 384 ? 41.817 -4.701 -37.618 1.00 15.84 383 LEU A O 1
ATOM 3012 N N . ASN A 1 385 ? 39.667 -4.053 -37.412 1.00 15.00 384 ASN A N 1
ATOM 3013 C CA . ASN A 1 385 ? 40.004 -2.696 -37.008 1.00 16.93 384 ASN A CA 1
ATOM 3014 C C . ASN A 1 385 ? 40.106 -2.624 -35.481 1.00 17.41 384 ASN A C 1
ATOM 3015 O O . ASN A 1 385 ? 39.904 -3.615 -34.767 1.00 12.48 384 ASN A O 1
ATOM 3020 N N . GLU A 1 386 ? 40.420 -1.427 -34.974 1.00 14.57 385 GLU A N 1
ATOM 3021 C CA . GLU A 1 386 ? 40.698 -1.262 -33.550 1.00 17.28 385 GLU A CA 1
ATOM 3022 C C . GLU A 1 386 ? 39.484 -1.612 -32.689 1.00 13.66 385 GLU A C 1
ATOM 3023 O O . GLU A 1 386 ? 39.617 -2.312 -31.678 1.00 13.23 385 GLU A O 1
ATOM 3029 N N . LYS A 1 387 ? 38.292 -1.120 -33.058 1.00 11.75 386 LYS A N 1
ATOM 3030 C CA . LYS A 1 387 ? 37.093 -1.412 -32.265 1.00 9.73 386 LYS A CA 1
ATOM 3031 C C . LYS A 1 387 ? 36.722 -2.887 -32.335 1.00 12.84 386 LYS A C 1
ATOM 3032 O O . LYS A 1 387 ? 36.294 -3.473 -31.331 1.00 11.89 386 LYS A O 1
ATOM 3038 N N . GLN A 1 388 ? 36.855 -3.496 -33.520 1.00 11.63 387 GLN A N 1
ATOM 3039 C CA . GLN A 1 388 ? 36.615 -4.927 -33.648 1.00 14.16 387 GLN A CA 1
ATOM 3040 C C . GLN A 1 388 ? 37.588 -5.723 -32.791 1.00 14.63 387 GLN A C 1
ATOM 3041 O O . GLN A 1 388 ? 37.194 -6.680 -32.115 1.00 14.98 387 GLN A O 1
ATOM 3047 N N . ARG A 1 389 ? 38.876 -5.369 -32.834 1.00 12.04 388 ARG A N 1
ATOM 3048 C CA . ARG A 1 389 ? 39.839 -6.067 -31.987 1.00 12.30 388 ARG A CA 1
ATOM 3049 C C . ARG A 1 389 ? 39.517 -5.872 -30.511 1.00 16.05 388 ARG A C 1
ATOM 3050 O O . ARG A 1 389 ? 39.706 -6.787 -29.704 1.00 11.75 388 ARG A O 1
ATOM 3058 N N . ASP A 1 390 ? 39.036 -4.680 -30.139 1.00 10.41 389 ASP A N 1
ATOM 3059 C CA . ASP A 1 390 ? 38.746 -4.398 -28.735 1.00 8.99 389 ASP A CA 1
ATOM 3060 C C . ASP A 1 390 ? 37.585 -5.240 -28.220 1.00 10.47 389 ASP A C 1
ATOM 3061 O O . ASP A 1 390 ? 37.620 -5.716 -27.082 1.00 9.69 389 ASP A O 1
ATOM 3066 N N . LEU A 1 391 ? 36.537 -5.424 -29.033 1.00 8.81 390 LEU A N 1
ATOM 3067 C CA . LEU A 1 391 ? 35.414 -6.243 -28.584 1.00 9.16 390 LEU A CA 1
ATOM 3068 C C . LEU A 1 391 ? 35.804 -7.712 -28.530 1.00 7.89 390 LEU A C 1
ATOM 3069 O O . LEU A 1 391 ? 35.449 -8.422 -27.581 1.00 8.80 390 LEU A O 1
ATOM 3074 N N . LYS A 1 392 ? 36.549 -8.185 -29.536 1.00 7.84 391 LYS A N 1
ATOM 3075 C CA . LYS A 1 392 ? 36.956 -9.589 -29.560 1.00 10.61 391 LYS A CA 1
ATOM 3076 C C . LYS A 1 392 ? 37.857 -9.927 -28.381 1.00 14.31 391 LYS A C 1
ATOM 3077 O O . LYS A 1 392 ? 37.783 -11.027 -27.820 1.00 9.77 391 LYS A O 1
ATOM 3083 N N . GLN A 1 393 ? 38.730 -9.002 -27.998 1.00 12.57 392 GLN A N 1
ATOM 3084 C CA . GLN A 1 393 ? 39.534 -9.222 -26.803 1.00 13.06 392 GLN A CA 1
ATOM 3085 C C . GLN A 1 393 ? 38.660 -9.219 -25.548 1.00 9.17 392 GLN A C 1
ATOM 3086 O O . GLN A 1 393 ? 38.895 -9.992 -24.611 1.00 8.58 392 GLN A O 1
ATOM 3092 N N . TYR A 1 394 ? 37.633 -8.367 -25.514 1.00 8.49 393 TYR A N 1
ATOM 3093 C CA . TYR A 1 394 ? 36.722 -8.368 -24.368 1.00 9.78 393 TYR A CA 1
ATOM 3094 C C . TYR A 1 394 ? 35.995 -9.704 -24.240 1.00 10.62 393 TYR A C 1
ATOM 3095 O O . TYR A 1 394 ? 35.867 -10.250 -23.135 1.00 11.10 393 TYR A O 1
ATOM 3104 N N . VAL A 1 395 ? 35.524 -10.253 -25.363 1.00 7.34 394 VAL A N 1
ATOM 3105 C CA . VAL A 1 395 ? 34.828 -11.536 -25.333 1.00 7.72 394 VAL A CA 1
ATOM 3106 C C . VAL A 1 395 ? 35.764 -12.643 -24.872 1.00 7.78 394 VAL A C 1
ATOM 3107 O O . VAL A 1 395 ? 35.382 -13.505 -24.070 1.00 10.52 394 VAL A O 1
ATOM 3111 N N . SER A 1 396 ? 37.010 -12.625 -25.352 1.00 7.63 395 SER A N 1
ATOM 3112 C CA . SER A 1 396 ? 38.006 -13.579 -24.868 1.00 10.87 395 SER A CA 1
ATOM 3113 C C . SER A 1 396 ? 38.192 -13.466 -23.362 1.00 9.78 395 SER A C 1
ATOM 3114 O O . SER A 1 396 ? 38.327 -14.482 -22.666 1.00 15.10 395 SER A O 1
ATOM 3117 N N . GLN A 1 397 ? 38.196 -12.237 -22.837 1.00 10.06 396 GLN A N 1
ATOM 3118 C CA . GLN A 1 397 ? 38.264 -12.049 -21.390 1.00 10.48 396 GLN A CA 1
ATOM 3119 C C . GLN A 1 397 ? 37.060 -12.666 -20.684 1.00 12.12 396 GLN A C 1
ATOM 3120 O O . GLN A 1 397 ? 37.213 -13.321 -19.646 1.00 11.89 396 GLN A O 1
ATOM 3126 N N . LEU A 1 398 ? 35.852 -12.454 -21.221 1.00 12.56 397 LEU A N 1
ATOM 3127 C CA . LEU A 1 398 ? 34.642 -13.007 -20.607 1.00 8.08 397 LEU A CA 1
ATOM 3128 C C . LEU A 1 398 ? 34.663 -14.530 -20.592 1.00 9.98 397 LEU A C 1
ATOM 3129 O O . LEU A 1 398 ? 34.324 -15.159 -19.583 1.00 9.90 397 LEU A O 1
ATOM 3134 N N . MET A 1 399 ? 35.009 -15.147 -21.725 1.00 11.02 398 MET A N 1
ATOM 3135 C CA . MET A 1 399 ? 35.039 -16.605 -21.789 1.00 7.61 398 MET A CA 1
ATOM 3136 C C . MET A 1 399 ? 36.109 -17.170 -20.869 1.00 12.38 398 MET A C 1
ATOM 3137 O O . MET A 1 399 ? 35.901 -18.206 -20.227 1.00 12.92 398 MET A O 1
ATOM 3142 N N . THR A 1 400 ? 37.256 -16.494 -20.787 1.00 12.63 399 THR A N 1
ATOM 3143 C CA . THR A 1 400 ? 38.294 -16.901 -19.847 1.00 12.59 399 THR A CA 1
ATOM 3144 C C . THR A 1 400 ? 37.813 -16.770 -18.404 1.00 10.10 399 THR A C 1
ATOM 3145 O O . THR A 1 400 ? 37.950 -17.705 -17.606 1.00 9.13 399 THR A O 1
ATOM 3149 N N . LEU A 1 401 ? 37.245 -15.612 -18.051 1.00 8.78 400 LEU A N 1
ATOM 3150 C CA . LEU A 1 401 ? 36.687 -15.423 -16.710 1.00 8.21 400 LEU A CA 1
ATOM 3151 C C . LEU A 1 401 ? 35.662 -16.494 -16.380 1.00 7.88 400 LEU A C 1
ATOM 3152 O O . LEU A 1 401 ? 35.651 -17.051 -15.273 1.00 10.19 400 LEU A O 1
ATOM 3157 N N . ARG A 1 402 ? 34.787 -16.790 -17.337 1.00 9.19 401 ARG A N 1
ATOM 3158 C CA . ARG A 1 402 ? 33.763 -17.803 -17.147 1.00 8.47 401 ARG A CA 1
ATOM 3159 C C . ARG A 1 402 ? 34.378 -19.163 -16.850 1.00 11.38 401 ARG A C 1
ATOM 3160 O O . ARG A 1 402 ? 33.925 -19.881 -15.946 1.00 10.58 401 ARG A O 1
ATOM 3168 N N . ALA A 1 403 ? 35.420 -19.531 -17.597 1.00 9.37 402 ALA A N 1
ATOM 3169 C CA . ALA A 1 403 ? 36.080 -20.812 -17.383 1.00 11.71 402 ALA A CA 1
ATOM 3170 C C . ALA A 1 403 ? 36.671 -20.926 -15.984 1.00 9.42 402 ALA A C 1
ATOM 3171 O O . ALA A 1 403 ? 36.686 -22.018 -15.408 1.00 14.90 402 ALA A O 1
ATOM 3173 N N . ALA A 1 404 ? 37.155 -19.824 -15.421 1.00 16.27 403 ALA A N 1
ATOM 3174 C CA . ALA A 1 404 ? 37.844 -19.852 -14.137 1.00 12.25 403 ALA A CA 1
ATOM 3175 C C . ALA A 1 404 ? 36.917 -19.714 -12.935 1.00 17.40 403 ALA A C 1
ATOM 3176 O O . ALA A 1 404 ? 37.373 -19.907 -11.801 1.00 17.05 403 ALA A O 1
ATOM 3178 N N . HIS A 1 405 ? 35.644 -19.381 -13.138 1.00 13.62 404 HIS A N 1
ATOM 3179 C CA . HIS A 1 405 ? 34.756 -19.016 -12.035 1.00 11.10 404 HIS A CA 1
ATOM 3180 C C . HIS A 1 405 ? 33.451 -19.791 -12.084 1.00 14.98 404 HIS A C 1
ATOM 3181 O O . HIS A 1 405 ? 32.526 -19.402 -12.820 1.00 13.07 404 HIS A O 1
ATOM 3188 N N . PRO A 1 406 ? 33.329 -20.853 -11.277 1.00 12.60 405 PRO A N 1
ATOM 3189 C CA . PRO A 1 406 ? 32.072 -21.618 -11.220 1.00 14.34 405 PRO A CA 1
ATOM 3190 C C . PRO A 1 406 ? 30.850 -20.787 -10.889 1.00 14.08 405 PRO A C 1
ATOM 3191 O O . PRO A 1 406 ? 29.743 -21.156 -11.299 1.00 14.18 405 PRO A O 1
ATOM 3195 N N . ALA A 1 407 ? 31.007 -19.696 -10.131 1.00 9.58 406 ALA A N 1
ATOM 3196 C CA . ALA A 1 407 ? 29.883 -18.802 -9.871 1.00 9.11 406 ALA A CA 1
ATOM 3197 C C . ALA A 1 407 ? 29.229 -18.299 -11.159 1.00 10.38 406 ALA A C 1
ATOM 3198 O O . ALA A 1 407 ? 28.020 -18.042 -11.178 1.00 8.27 406 ALA A O 1
ATOM 3200 N N . LEU A 1 408 ? 30.000 -18.136 -12.241 1.00 8.34 407 LEU A N 1
ATOM 3201 C CA . LEU A 1 408 ? 29.398 -17.632 -13.472 1.00 6.34 407 LEU A CA 1
ATOM 3202 C C . LEU A 1 408 ? 28.655 -18.731 -14.217 1.00 6.76 407 LEU A C 1
ATOM 3203 O O . LEU A 1 408 ? 27.525 -18.524 -14.665 1.00 8.96 407 LEU A O 1
ATOM 3208 N N . SER A 1 409 ? 29.271 -19.905 -14.365 1.00 11.14 408 SER A N 1
ATOM 3209 C CA . SER A 1 409 ? 28.702 -20.950 -15.209 1.00 11.09 408 SER A CA 1
ATOM 3210 C C . SER A 1 409 ? 27.693 -21.827 -14.481 1.00 9.66 408 SER A C 1
ATOM 3211 O O . SER A 1 409 ? 26.771 -22.353 -15.113 1.00 9.01 408 SER A O 1
ATOM 3214 N N . ARG A 1 410 ? 27.855 -22.033 -13.175 1.00 10.98 409 ARG A N 1
ATOM 3215 C CA . ARG A 1 410 ? 26.904 -22.886 -12.472 1.00 7.36 409 ARG A CA 1
ATOM 3216 C C . ARG A 1 410 ? 26.501 -22.302 -11.124 1.00 10.06 409 ARG A C 1
ATOM 3217 O O . ARG A 1 410 ? 26.009 -23.042 -10.263 1.00 11.22 409 ARG A O 1
ATOM 3225 N N . GLY A 1 411 ? 26.670 -20.990 -10.923 1.00 7.58 410 GLY A N 1
ATOM 3226 C CA . GLY A 1 411 ? 26.350 -20.397 -9.642 1.00 11.63 410 GLY A CA 1
ATOM 3227 C C . GLY A 1 411 ? 24.858 -20.192 -9.439 1.00 14.90 410 GLY A C 1
ATOM 3228 O O . GLY A 1 411 ? 24.075 -20.076 -10.381 1.00 8.69 410 GLY A O 1
ATOM 3229 N N . GLU A 1 412 ? 24.455 -20.161 -8.171 1.00 10.81 411 GLU A N 1
ATOM 3230 C CA . GLU A 1 412 ? 23.090 -19.784 -7.831 1.00 14.42 411 GLU A CA 1
ATOM 3231 C C . GLU A 1 412 ? 22.926 -18.276 -7.984 1.00 13.01 411 GLU A C 1
ATOM 3232 O O . GLU A 1 412 ? 23.756 -17.498 -7.512 1.00 10.26 411 GLU A O 1
ATOM 3238 N N . ARG A 1 413 ? 21.851 -17.867 -8.635 1.00 8.48 412 ARG A N 1
ATOM 3239 C CA . ARG A 1 413 ? 21.599 -16.470 -8.932 1.00 9.98 412 ARG A CA 1
ATOM 3240 C C . ARG A 1 413 ? 20.689 -15.882 -7.865 1.00 9.58 412 ARG A C 1
ATOM 3241 O O . ARG A 1 413 ? 19.665 -16.482 -7.526 1.00 10.42 412 ARG A O 1
ATOM 3249 N N . THR A 1 414 ? 21.059 -14.719 -7.331 1.00 9.41 413 THR A N 1
ATOM 3250 C CA . THR A 1 414 ? 20.158 -13.933 -6.487 1.00 9.02 413 THR A CA 1
ATOM 3251 C C . THR A 1 414 ? 20.193 -12.498 -6.979 1.00 11.92 413 THR A C 1
ATOM 3252 O O . THR A 1 414 ? 21.250 -11.858 -6.942 1.00 11.01 413 THR A O 1
ATOM 3256 N N . ASN A 1 415 ? 19.053 -11.981 -7.430 1.00 10.31 414 ASN A N 1
ATOM 3257 C CA . ASN A 1 415 ? 19.059 -10.607 -7.914 1.00 15.03 414 ASN A CA 1
ATOM 3258 C C . ASN A 1 415 ? 19.105 -9.638 -6.744 1.00 11.25 414 ASN A C 1
ATOM 3259 O O . ASN A 1 415 ? 18.369 -9.801 -5.767 1.00 11.13 414 ASN A O 1
ATOM 3264 N N . ILE A 1 416 ? 19.973 -8.637 -6.846 1.00 8.44 415 ILE A N 1
ATOM 3265 C CA . ILE A 1 416 ? 20.142 -7.619 -5.812 1.00 13.73 415 ILE A CA 1
ATOM 3266 C C . ILE A 1 416 ? 19.430 -6.322 -6.187 1.00 15.37 415 ILE A C 1
ATOM 3267 O O . ILE A 1 416 ? 18.728 -5.731 -5.368 1.00 7.89 415 ILE A O 1
ATOM 3272 N N . VAL A 1 417 ? 19.626 -5.848 -7.419 1.00 8.33 416 VAL A N 1
ATOM 3273 C CA . VAL A 1 417 ? 18.960 -4.649 -7.922 1.00 8.88 416 VAL A CA 1
ATOM 3274 C C . VAL A 1 417 ? 18.507 -4.915 -9.351 1.00 10.30 416 VAL A C 1
ATOM 3275 O O . VAL A 1 417 ? 19.242 -5.511 -10.144 1.00 13.32 416 VAL A O 1
ATOM 3279 N N . ALA A 1 418 ? 17.296 -4.468 -9.686 1.00 6.73 417 ALA A N 1
ATOM 3280 C CA . ALA A 1 418 ? 16.824 -4.539 -11.070 1.00 10.40 417 ALA A CA 1
ATOM 3281 C C . ALA A 1 418 ? 15.854 -3.372 -11.263 1.00 9.63 417 ALA A C 1
ATOM 3282 O O . ALA A 1 418 ? 14.667 -3.489 -10.971 1.00 8.92 417 ALA A O 1
ATOM 3284 N N . ASN A 1 419 ? 16.375 -2.243 -11.729 1.00 8.57 418 ASN A N 1
ATOM 3285 C CA . ASN A 1 419 ? 15.542 -1.058 -11.908 1.00 9.10 418 ASN A CA 1
ATOM 3286 C C . ASN A 1 419 ? 15.762 -0.572 -13.338 1.00 11.19 418 ASN A C 1
ATOM 3287 O O . ASN A 1 419 ? 16.220 -1.316 -14.210 1.00 10.66 418 ASN A O 1
ATOM 3292 N N . GLU A 1 420 ? 15.433 0.692 -13.607 1.00 10.54 419 GLU A N 1
ATOM 3293 C CA . GLU A 1 420 ? 15.536 1.141 -14.988 1.00 13.79 419 GLU A CA 1
ATOM 3294 C C . GLU A 1 420 ? 16.974 1.392 -15.424 1.00 13.72 419 GLU A C 1
ATOM 3295 O O . GLU A 1 420 ? 17.236 1.435 -16.630 1.00 12.14 419 GLU A O 1
ATOM 3301 N N . THR A 1 421 ? 17.914 1.539 -14.489 1.00 9.30 420 THR A N 1
ATOM 3302 C CA . THR A 1 421 ? 19.262 1.967 -14.845 1.00 8.44 420 THR A CA 1
ATOM 3303 C C . THR A 1 421 ? 20.361 0.946 -14.563 1.00 7.79 420 THR A C 1
ATOM 3304 O O . THR A 1 421 ? 21.486 1.130 -15.045 1.00 9.52 420 THR A O 1
ATOM 3308 N N . VAL A 1 422 ? 20.100 -0.102 -13.787 1.00 7.44 421 VAL A N 1
ATOM 3309 C CA . VAL A 1 422 ? 21.153 -1.045 -13.428 1.00 8.71 421 VAL A CA 1
ATOM 3310 C C . VAL A 1 422 ? 20.534 -2.403 -13.135 1.00 9.32 421 VAL A C 1
ATOM 3311 O O . VAL A 1 422 ? 19.360 -2.519 -12.789 1.00 9.70 421 VAL A O 1
ATOM 3315 N N . TYR A 1 423 ? 21.349 -3.437 -13.286 1.00 7.21 422 TYR A N 1
ATOM 3316 C CA . TYR A 1 423 ? 20.974 -4.811 -13.004 1.00 8.65 422 TYR A CA 1
ATOM 3317 C C . TYR A 1 423 ? 22.143 -5.396 -12.231 1.00 6.65 422 TYR A C 1
ATOM 3318 O O . TYR A 1 423 ? 23.282 -5.323 -12.694 1.00 8.25 422 TYR A O 1
ATOM 3327 N N . ILE A 1 424 ? 21.879 -5.916 -11.040 1.00 6.47 423 ILE A N 1
ATOM 3328 C CA . ILE A 1 424 ? 22.928 -6.453 -10.184 1.00 8.69 423 ILE A CA 1
ATOM 3329 C C . ILE A 1 424 ? 22.487 -7.821 -9.704 1.00 10.42 423 ILE A C 1
ATOM 3330 O O . ILE A 1 424 ? 21.481 -7.933 -8.990 1.00 9.86 423 ILE A O 1
ATOM 3335 N N . ASP A 1 425 ? 23.246 -8.857 -10.080 1.00 10.17 424 ASP A N 1
ATOM 3336 C CA . ASP A 1 425 ? 23.041 -10.216 -9.600 1.00 6.08 424 ASP A CA 1
ATOM 3337 C C . ASP A 1 425 ? 24.176 -10.641 -8.680 1.00 8.44 424 ASP A C 1
ATOM 3338 O O . ASP A 1 425 ? 25.344 -10.341 -8.928 1.00 10.12 424 ASP A O 1
ATOM 3343 N N . HIS A 1 426 ? 23.824 -11.353 -7.625 1.00 5.70 425 HIS A N 1
ATOM 3344 C CA . HIS A 1 426 ? 24.796 -12.072 -6.814 1.00 8.76 425 HIS A CA 1
ATOM 3345 C C . HIS A 1 426 ? 24.903 -13.496 -7.356 1.00 5.29 425 HIS A C 1
ATOM 3346 O O . HIS A 1 426 ? 23.887 -14.176 -7.504 1.00 7.95 425 HIS A O 1
ATOM 3353 N N . LYS A 1 427 ? 26.115 -13.941 -7.681 1.00 7.37 426 LYS A N 1
ATOM 3354 C CA . LYS A 1 427 ? 26.336 -15.307 -8.161 1.00 7.58 426 LYS A CA 1
ATOM 3355 C C . LYS A 1 427 ? 27.229 -16.046 -7.169 1.00 11.43 426 LYS A C 1
ATOM 3356 O O . LYS A 1 427 ? 28.267 -15.525 -6.751 1.00 8.68 426 LYS A O 1
ATOM 3362 N N . GLN A 1 428 ? 26.842 -17.260 -6.796 1.00 12.31 427 GLN A N 1
ATOM 3363 C CA . GLN A 1 428 ? 27.647 -18.014 -5.845 1.00 11.25 427 GLN A CA 1
ATOM 3364 C C . GLN A 1 428 ? 27.648 -19.488 -6.203 1.00 9.23 427 GLN A C 1
ATOM 3365 O O . GLN A 1 428 ? 26.587 -20.073 -6.421 1.00 8.78 427 GLN A O 1
ATOM 3371 N N . ALA A 1 429 ? 28.840 -20.079 -6.248 1.00 13.81 428 ALA A N 1
ATOM 3372 C CA . ALA A 1 429 ? 29.007 -21.525 -6.345 1.00 14.44 428 ALA A CA 1
ATOM 3373 C C . ALA A 1 429 ? 30.083 -21.915 -5.348 1.00 16.32 428 ALA A C 1
ATOM 3374 O O . ALA A 1 429 ? 31.188 -21.363 -5.391 1.00 22.36 428 ALA A O 1
ATOM 3376 N N . ASP A 1 430 ? 29.750 -22.833 -4.437 1.00 21.25 429 ASP A N 1
ATOM 3377 C CA . ASP A 1 430 ? 30.661 -23.245 -3.371 1.00 29.71 429 ASP A CA 1
ATOM 3378 C C . ASP A 1 430 ? 31.337 -22.058 -2.689 1.00 29.21 429 ASP A C 1
ATOM 3379 O O . ASP A 1 430 ? 30.676 -21.260 -2.016 1.00 33.15 429 ASP A O 1
ATOM 3384 N N . ASP A 1 431 ? 32.655 -21.933 -2.866 1.00 28.19 430 ASP A N 1
ATOM 3385 C CA . ASP A 1 431 ? 33.425 -20.853 -2.254 1.00 44.45 430 ASP A CA 1
ATOM 3386 C C . ASP A 1 431 ? 33.857 -19.830 -3.300 1.00 40.70 430 ASP A C 1
ATOM 3387 O O . ASP A 1 431 ? 35.021 -19.410 -3.346 1.00 44.00 430 ASP A O 1
ATOM 3392 N N . ASP A 1 432 ? 32.915 -19.427 -4.142 1.00 32.83 431 ASP A N 1
ATOM 3393 C CA . ASP A 1 432 ? 33.157 -18.491 -5.236 1.00 27.32 431 ASP A CA 1
ATOM 3394 C C . ASP A 1 432 ? 31.906 -17.621 -5.248 1.00 20.93 431 ASP A C 1
ATOM 3395 O O . ASP A 1 432 ? 30.835 -18.099 -5.633 1.00 19.89 431 ASP A O 1
ATOM 3400 N N . ALA A 1 433 ? 32.019 -16.383 -4.753 1.00 16.11 432 ALA A N 1
ATOM 3401 C CA . ALA A 1 433 ? 30.885 -15.467 -4.714 1.00 14.77 432 ALA A CA 1
ATOM 3402 C C . ALA A 1 433 ? 31.300 -14.159 -5.357 1.00 9.79 432 ALA A C 1
ATOM 3403 O O . ALA A 1 433 ? 32.392 -13.649 -5.086 1.00 12.38 432 ALA A O 1
ATOM 3405 N N . LEU A 1 434 ? 30.442 -13.631 -6.222 1.00 9.00 433 LEU A N 1
ATOM 3406 C CA . LEU A 1 434 ? 30.769 -12.420 -6.954 1.00 9.07 433 LEU A CA 1
ATOM 3407 C C . LEU A 1 434 ? 29.494 -11.640 -7.215 1.00 7.83 433 LEU A C 1
ATOM 3408 O O . LEU A 1 434 ? 28.381 -12.159 -7.100 1.00 8.98 433 LEU A O 1
ATOM 3413 N N . ILE A 1 435 ? 29.675 -10.390 -7.617 1.00 8.25 434 ILE A N 1
ATOM 3414 C CA . ILE A 1 435 ? 28.589 -9.531 -8.058 1.00 9.22 434 ILE A CA 1
ATOM 3415 C C . ILE A 1 435 ? 28.748 -9.307 -9.557 1.00 8.59 434 ILE A C 1
ATOM 3416 O O . ILE A 1 435 ? 29.842 -8.983 -10.023 1.00 12.34 434 ILE A O 1
ATOM 3421 N N . TYR A 1 436 ? 27.664 -9.466 -10.306 1.00 5.78 435 TYR A N 1
ATOM 3422 C CA . TYR A 1 436 ? 27.607 -9.036 -11.694 1.00 7.71 435 TYR A CA 1
ATOM 3423 C C . TYR A 1 436 ? 26.733 -7.797 -11.751 1.00 7.20 435 TYR A C 1
ATOM 3424 O O . TYR A 1 436 ? 25.567 -7.848 -11.343 1.00 12.57 435 TYR A O 1
ATOM 3433 N N . MET A 1 437 ? 27.283 -6.685 -12.230 1.00 7.75 436 MET A N 1
ATOM 3434 C CA . MET A 1 437 ? 26.479 -5.480 -12.388 1.00 6.46 436 MET A CA 1
ATOM 3435 C C . MET A 1 437 ? 26.693 -4.870 -13.767 1.00 9.98 436 MET A C 1
ATOM 3436 O O . MET A 1 437 ? 27.819 -4.800 -14.264 1.00 9.09 436 MET A O 1
ATOM 3441 N N . VAL A 1 438 ? 25.594 -4.439 -14.385 1.00 8.80 437 VAL A N 1
ATOM 3442 C CA . VAL A 1 438 ? 25.616 -3.876 -15.728 1.00 7.62 437 VAL A CA 1
ATOM 3443 C C . VAL A 1 438 ? 24.649 -2.700 -15.780 1.00 10.59 437 VAL A C 1
ATOM 3444 O O . VAL A 1 438 ? 23.520 -2.785 -15.279 1.00 9.53 437 VAL A O 1
ATOM 3448 N N . SER A 1 439 ? 25.117 -1.587 -16.342 1.00 7.41 438 SER A N 1
ATOM 3449 C CA . SER A 1 439 ? 24.273 -0.428 -16.564 1.00 10.90 438 SER A CA 1
ATOM 3450 C C . SER A 1 439 ? 23.285 -0.720 -17.684 1.00 9.91 438 SER A C 1
ATOM 3451 O O . SER A 1 439 ? 23.625 -1.376 -18.671 1.00 11.48 438 SER A O 1
ATOM 3454 N N . THR A 1 440 ? 22.056 -0.224 -17.535 1.00 8.86 439 THR A N 1
ATOM 3455 C CA . THR A 1 440 ? 21.041 -0.360 -18.577 1.00 11.29 439 THR A CA 1
ATOM 3456 C C . THR A 1 440 ? 20.554 1.006 -19.059 1.00 13.21 439 THR A C 1
ATOM 3457 O O . THR A 1 440 ? 19.400 1.153 -19.469 1.00 14.10 439 THR A O 1
ATOM 3461 N N . THR A 1 441 ? 21.440 2.005 -19.032 1.00 11.51 440 THR A N 1
ATOM 3462 C CA . THR A 1 441 ? 21.093 3.386 -19.328 1.00 9.31 440 THR A CA 1
ATOM 3463 C C . THR A 1 441 ? 22.259 4.063 -20.037 1.00 15.34 440 THR A C 1
ATOM 3464 O O . THR A 1 441 ? 23.427 3.724 -19.820 1.00 11.79 440 THR A O 1
ATOM 3468 N N . ALA A 1 442 ? 21.932 5.017 -20.902 1.00 13.81 441 ALA A N 1
ATOM 3469 C CA . ALA A 1 442 ? 22.958 5.790 -21.591 1.00 17.22 441 ALA A CA 1
ATOM 3470 C C . ALA A 1 442 ? 23.584 6.865 -20.710 1.00 21.40 441 ALA A C 1
ATOM 3471 O O . ALA A 1 442 ? 24.443 7.610 -21.193 1.00 21.48 441 ALA A O 1
ATOM 3473 N N . ASP A 1 443 ? 23.185 6.954 -19.441 1.00 18.90 442 ASP A N 1
ATOM 3474 C CA . ASP A 1 443 ? 23.708 7.935 -18.498 1.00 17.70 442 ASP A CA 1
ATOM 3475 C C . ASP A 1 443 ? 24.712 7.286 -17.558 1.00 20.09 442 ASP A C 1
ATOM 3476 O O . ASP A 1 443 ? 24.441 6.222 -16.988 1.00 19.82 442 ASP A O 1
ATOM 3481 N N . GLN A 1 444 ? 25.850 7.947 -17.374 1.00 17.55 443 GLN A N 1
ATOM 3482 C CA . GLN A 1 444 ? 26.730 7.638 -16.256 1.00 19.41 443 GLN A CA 1
ATOM 3483 C C . GLN A 1 444 ? 25.951 7.697 -14.946 1.00 18.53 443 GLN A C 1
ATOM 3484 O O . GLN A 1 444 ? 25.065 8.538 -14.770 1.00 18.12 443 GLN A O 1
ATOM 3490 N N . ASP A 1 445 ? 26.265 6.789 -14.027 1.00 15.26 444 ASP A N 1
ATOM 3491 C CA . ASP A 1 445 ? 25.616 6.806 -12.724 1.00 20.40 444 ASP A CA 1
ATOM 3492 C C . ASP A 1 445 ? 26.564 6.198 -11.702 1.00 16.22 444 ASP A C 1
ATOM 3493 O O . ASP A 1 445 ? 27.474 5.440 -12.042 1.00 21.79 444 ASP A O 1
ATOM 3498 N N . THR A 1 446 ? 26.352 6.553 -10.445 1.00 19.36 445 THR A N 1
ATOM 3499 C CA . THR A 1 446 ? 27.135 6.008 -9.346 1.00 16.53 445 THR A CA 1
ATOM 3500 C C . THR A 1 446 ? 26.199 5.200 -8.464 1.00 19.78 445 THR A C 1
ATOM 3501 O O . THR A 1 446 ? 25.195 5.728 -7.973 1.00 17.04 445 THR A O 1
ATOM 3505 N N . VAL A 1 447 ? 26.522 3.925 -8.273 1.00 17.11 446 VAL A N 1
ATOM 3506 C CA . VAL A 1 447 ? 25.636 2.984 -7.598 1.00 15.12 446 VAL A CA 1
ATOM 3507 C C . VAL A 1 447 ? 26.048 2.869 -6.143 1.00 17.90 446 VAL A C 1
ATOM 3508 O O . VAL A 1 447 ? 27.186 2.494 -5.837 1.00 17.43 446 VAL A O 1
ATOM 3512 N N . GLU A 1 448 ? 25.119 3.185 -5.249 1.00 15.51 447 GLU A N 1
ATOM 3513 C CA . GLU A 1 448 ? 25.311 3.002 -3.816 1.00 14.49 447 GLU A CA 1
ATOM 3514 C C . GLU A 1 448 ? 24.807 1.613 -3.437 1.00 18.86 447 GLU A C 1
ATOM 3515 O O . GLU A 1 448 ? 23.640 1.289 -3.680 1.00 13.32 447 GLU A O 1
ATOM 3521 N N . LEU A 1 449 ? 25.688 0.790 -2.859 1.00 15.85 448 LEU A N 1
ATOM 3522 C CA . LEU A 1 449 ? 25.397 -0.618 -2.611 1.00 13.08 448 LEU A CA 1
ATOM 3523 C C . LEU A 1 449 ? 25.871 -0.995 -1.212 1.00 13.04 448 LEU A C 1
ATOM 3524 O O . LEU A 1 449 ? 27.057 -0.847 -0.899 1.00 12.92 448 LEU A O 1
ATOM 3529 N N . LYS A 1 450 ? 24.946 -1.471 -0.374 1.00 10.13 449 LYS A N 1
ATOM 3530 C CA . LYS A 1 450 ? 25.269 -1.871 0.990 1.00 10.29 449 LYS A CA 1
ATOM 3531 C C . LYS A 1 450 ? 25.980 -3.211 0.989 1.00 12.56 449 LYS A C 1
ATOM 3532 O O . LYS A 1 450 ? 25.514 -4.167 0.360 1.00 14.61 449 LYS A O 1
ATOM 3538 N N . ALA A 1 451 ? 27.104 -3.288 1.701 1.00 10.69 450 ALA A N 1
ATOM 3539 C CA . ALA A 1 451 ? 27.778 -4.574 1.846 1.00 12.41 450 ALA A CA 1
ATOM 3540 C C . ALA A 1 451 ? 26.850 -5.612 2.462 1.00 13.99 450 ALA A C 1
ATOM 3541 O O . ALA A 1 451 ? 26.922 -6.801 2.120 1.00 12.69 450 ALA A O 1
ATOM 3543 N N . SER A 1 452 ? 25.968 -5.176 3.362 1.00 13.73 451 SER A N 1
ATOM 3544 C CA . SER A 1 452 ? 25.026 -6.071 4.019 1.00 14.56 451 SER A CA 1
ATOM 3545 C C . SER A 1 452 ? 23.946 -6.568 3.071 1.00 12.84 451 SER A C 1
ATOM 3546 O O . SER A 1 452 ? 23.289 -7.569 3.373 1.00 14.40 451 SER A O 1
ATOM 3549 N N . ASP A 1 453 ? 23.752 -5.910 1.932 1.00 10.59 452 ASP A N 1
ATOM 3550 C CA . ASP A 1 453 ? 22.801 -6.414 0.957 1.00 13.35 452 ASP A CA 1
ATOM 3551 C C . ASP A 1 453 ? 23.405 -7.470 0.038 1.00 12.36 452 ASP A C 1
ATOM 3552 O O . ASP A 1 453 ? 22.665 -8.069 -0.745 1.00 14.40 452 ASP A O 1
ATOM 3557 N N . ILE A 1 454 ? 24.715 -7.721 0.111 1.00 14.08 453 ILE A N 1
ATOM 3558 C CA . ILE A 1 454 ? 25.337 -8.681 -0.798 1.00 13.42 453 ILE A CA 1
ATOM 3559 C C . ILE A 1 454 ? 26.203 -9.686 -0.047 1.00 11.17 453 ILE A C 1
ATOM 3560 O O . ILE A 1 454 ? 26.987 -10.413 -0.662 1.00 14.16 453 ILE A O 1
ATOM 3565 N N . ALA A 1 455 ? 26.053 -9.755 1.274 1.00 12.70 454 ALA A N 1
ATOM 3566 C CA . ALA A 1 455 ? 26.828 -10.676 2.104 1.00 15.55 454 ALA A CA 1
ATOM 3567 C C . ALA A 1 455 ? 28.322 -10.523 1.839 1.00 14.58 454 ALA A C 1
ATOM 3568 O O . ALA A 1 455 ? 29.045 -11.490 1.609 1.00 13.83 454 ALA A O 1
ATOM 3570 N N . SER A 1 456 ? 28.783 -9.280 1.847 1.00 16.74 455 SER A N 1
ATOM 3571 C CA . SER A 1 456 ? 30.199 -8.975 1.716 1.00 13.50 455 SER A CA 1
ATOM 3572 C C . SER A 1 456 ? 30.720 -8.466 3.054 1.00 17.11 455 SER A C 1
ATOM 3573 O O . SER A 1 456 ? 30.164 -7.517 3.621 1.00 18.23 455 SER A O 1
ATOM 3576 N N . ASP A 1 457 ? 31.772 -9.111 3.558 1.00 14.30 456 ASP A N 1
ATOM 3577 C CA . ASP A 1 457 ? 32.437 -8.724 4.799 1.00 26.68 456 ASP A CA 1
ATOM 3578 C C . ASP A 1 457 ? 33.700 -7.908 4.568 1.00 24.71 456 ASP A C 1
ATOM 3579 O O . ASP A 1 457 ? 34.355 -7.522 5.541 1.00 23.35 456 ASP A O 1
ATOM 3584 N N . GLY A 1 458 ? 34.075 -7.658 3.317 1.00 16.93 457 GLY A N 1
ATOM 3585 C CA . GLY A 1 458 ? 35.287 -6.909 3.054 1.00 19.54 457 GLY A CA 1
ATOM 3586 C C . GLY A 1 458 ? 35.215 -6.055 1.805 1.00 20.60 457 GLY A C 1
ATOM 3587 O O . GLY A 1 458 ? 34.234 -5.338 1.601 1.00 23.81 457 GLY A O 1
ATOM 3588 N N . GLN A 1 459 ? 36.248 -6.125 0.966 1.00 15.20 458 GLN A N 1
ATOM 3589 C CA . GLN A 1 459 ? 36.315 -5.365 -0.277 1.00 25.90 458 GLN A CA 1
ATOM 3590 C C . GLN A 1 459 ? 35.690 -6.145 -1.427 1.00 15.92 458 GLN A C 1
ATOM 3591 O O . GLN A 1 459 ? 35.505 -7.360 -1.353 1.00 15.70 458 GLN A O 1
ATOM 3597 N N . LEU A 1 460 ? 35.424 -5.430 -2.519 1.00 13.87 459 LEU A N 1
ATOM 3598 C CA . LEU A 1 460 ? 35.100 -6.028 -3.808 1.00 15.15 459 LEU A CA 1
ATOM 3599 C C . LEU A 1 460 ? 36.249 -5.745 -4.768 1.00 16.20 459 LEU A C 1
ATOM 3600 O O . LEU A 1 460 ? 36.800 -4.639 -4.775 1.00 14.69 459 LEU A O 1
ATOM 3605 N N . VAL A 1 461 ? 36.611 -6.737 -5.581 1.00 12.56 460 VAL A N 1
ATOM 3606 C CA . VAL A 1 461 ? 37.727 -6.616 -6.514 1.00 13.43 460 VAL A CA 1
ATOM 3607 C C . VAL A 1 461 ? 37.242 -6.933 -7.925 1.00 11.70 460 VAL A C 1
ATOM 3608 O O . VAL A 1 461 ? 36.732 -8.032 -8.178 1.00 8.76 460 VAL A O 1
ATOM 3612 N N . ASP A 1 462 ? 37.443 -5.990 -8.845 1.00 12.34 461 ASP A N 1
ATOM 3613 C CA . ASP A 1 462 ? 37.104 -6.212 -10.242 1.00 14.13 461 ASP A CA 1
ATOM 3614 C C . ASP A 1 462 ? 37.934 -7.358 -10.805 1.00 19.03 461 ASP A C 1
ATOM 3615 O O . ASP A 1 462 ? 39.167 -7.322 -10.769 1.00 15.37 461 ASP A O 1
ATOM 3620 N N . LEU A 1 463 ? 37.261 -8.374 -11.335 1.00 13.61 462 LEU A N 1
ATOM 3621 C CA . LEU A 1 463 ? 37.979 -9.553 -11.804 1.00 14.00 462 LEU A CA 1
ATOM 3622 C C . LEU A 1 463 ? 38.659 -9.361 -13.150 1.00 20.04 462 LEU A C 1
ATOM 3623 O O . LEU A 1 463 ? 39.473 -10.212 -13.528 1.00 19.19 462 LEU A O 1
ATOM 3628 N N . LEU A 1 464 ? 38.345 -8.296 -13.887 1.00 12.83 463 LEU A N 1
ATOM 3629 C CA . LEU A 1 464 ? 39.009 -8.034 -15.157 1.00 16.08 463 LEU A CA 1
ATOM 3630 C C . LEU A 1 464 ? 40.056 -6.932 -15.078 1.00 21.91 463 LEU A C 1
ATOM 3631 O O . LEU A 1 464 ? 41.070 -7.014 -15.776 1.00 20.19 463 LEU A O 1
ATOM 3636 N N . THR A 1 465 ? 39.847 -5.907 -14.246 1.00 14.68 464 THR A N 1
ATOM 3637 C CA . THR A 1 465 ? 40.791 -4.806 -14.138 1.00 20.70 464 THR A CA 1
ATOM 3638 C C . THR A 1 465 ? 41.557 -4.788 -12.830 1.00 22.80 464 THR A C 1
ATOM 3639 O O . THR A 1 465 ? 42.581 -4.107 -12.748 1.00 23.18 464 THR A O 1
ATOM 3643 N N . GLY A 1 466 ? 41.089 -5.507 -11.810 1.00 16.31 465 GLY A N 1
ATOM 3644 C CA . GLY A 1 466 ? 41.753 -5.518 -10.525 1.00 18.78 465 GLY A CA 1
ATOM 3645 C C . GLY A 1 466 ? 41.506 -4.298 -9.665 1.00 17.48 465 GLY A C 1
ATOM 3646 O O . GLY A 1 466 ? 42.084 -4.210 -8.573 1.00 18.62 465 GLY A O 1
ATOM 3647 N N . LYS A 1 467 ? 40.672 -3.358 -10.111 1.00 18.90 466 LYS A N 1
ATOM 3648 C CA . LYS A 1 467 ? 40.321 -2.216 -9.271 1.00 17.72 466 LYS A CA 1
ATOM 3649 C C . LYS A 1 467 ? 39.636 -2.686 -7.995 1.00 16.87 466 LYS A C 1
ATOM 3650 O O . LYS A 1 467 ? 38.748 -3.539 -8.032 1.00 15.50 466 LYS A O 1
ATOM 3656 N N . VAL A 1 468 ? 40.068 -2.141 -6.860 1.00 12.83 467 VAL A N 1
ATOM 3657 C CA . VAL A 1 468 ? 39.527 -2.494 -5.555 1.00 15.17 467 VAL A CA 1
ATOM 3658 C C . VAL A 1 468 ? 38.465 -1.474 -5.188 1.00 19.51 467 VAL A C 1
ATOM 3659 O O . VAL A 1 468 ? 38.667 -0.264 -5.359 1.00 20.18 467 VAL A O 1
ATOM 3663 N N . HIS A 1 469 ? 37.329 -1.955 -4.701 1.00 13.28 468 HIS A N 1
ATOM 3664 C CA . HIS A 1 469 ? 36.229 -1.091 -4.294 1.00 17.51 468 HIS A CA 1
ATOM 3665 C C . HIS A 1 469 ? 36.015 -1.290 -2.799 1.00 17.05 468 HIS A C 1
ATOM 3666 O O . HIS A 1 469 ? 35.548 -2.347 -2.375 1.00 16.64 468 HIS A O 1
ATOM 3673 N N . SER A 1 470 ? 36.377 -0.286 -2.001 1.00 19.48 469 SER A N 1
ATOM 3674 C CA . SER A 1 470 ? 36.283 -0.346 -0.548 1.00 17.90 469 SER A CA 1
ATOM 3675 C C . SER A 1 470 ? 34.987 0.286 -0.060 1.00 15.77 469 SER A C 1
ATOM 3676 O O . SER A 1 470 ? 34.462 1.219 -0.671 1.00 19.70 469 SER A O 1
ATOM 3679 N N . ALA A 1 471 ? 34.492 -0.211 1.072 1.00 23.11 470 ALA A N 1
ATOM 3680 C CA . ALA A 1 471 ? 33.291 0.334 1.687 1.00 15.88 470 ALA A CA 1
ATOM 3681 C C . ALA A 1 471 ? 33.627 1.443 2.681 1.00 19.09 470 ALA A C 1
ATOM 3682 O O . ALA A 1 471 ? 34.657 1.419 3.360 1.00 15.92 470 ALA A O 1
ATOM 3684 N N . ILE A 1 472 ? 32.744 2.432 2.742 1.00 9.20 471 ILE A N 1
ATOM 3685 C CA . ILE A 1 472 ? 32.754 3.462 3.771 1.00 14.82 471 ILE A CA 1
ATOM 3686 C C . ILE A 1 472 ? 31.425 3.363 4.500 1.00 15.01 471 ILE A C 1
ATOM 3687 O O . ILE A 1 472 ? 30.357 3.463 3.875 1.00 12.36 471 ILE A O 1
ATOM 3692 N N . ASN A 1 473 ? 31.485 3.123 5.809 1.00 13.96 472 ASN A N 1
ATOM 3693 C CA . ASN A 1 473 ? 30.281 2.937 6.618 1.00 14.49 472 ASN A CA 1
ATOM 3694 C C . ASN A 1 473 ? 29.416 1.812 6.051 1.00 14.64 472 ASN A C 1
ATOM 3695 O O . ASN A 1 473 ? 28.188 1.904 6.018 1.00 18.79 472 ASN A O 1
ATOM 3700 N N . GLY A 1 474 ? 30.065 0.751 5.574 1.00 10.88 473 GLY A N 1
ATOM 3701 C CA . GLY A 1 474 ? 29.348 -0.405 5.070 1.00 15.55 473 GLY A CA 1
ATOM 3702 C C . GLY A 1 474 ? 28.721 -0.254 3.700 1.00 16.08 473 GLY A C 1
ATOM 3703 O O . GLY A 1 474 ? 27.915 -1.108 3.312 1.00 15.14 473 GLY A O 1
ATOM 3704 N N . GLU A 1 475 ? 29.073 0.785 2.943 1.00 13.72 474 GLU A N 1
ATOM 3705 C CA . GLU A 1 475 ? 28.462 1.047 1.645 1.00 14.38 474 GLU A CA 1
ATOM 3706 C C . GLU A 1 475 ? 29.533 1.277 0.591 1.00 14.76 474 GLU A C 1
ATOM 3707 O O . GLU A 1 475 ? 30.480 2.034 0.824 1.00 16.99 474 GLU A O 1
ATOM 3713 N N . TYR A 1 476 ? 29.384 0.632 -0.565 1.00 12.38 475 TYR A N 1
ATOM 3714 C CA . TYR A 1 476 ? 30.242 0.908 -1.716 1.00 13.14 475 TYR A CA 1
ATOM 3715 C C . TYR A 1 476 ? 29.598 1.942 -2.630 1.00 14.67 475 TYR A C 1
ATOM 3716 O O . TYR A 1 476 ? 28.376 1.978 -2.791 1.00 19.64 475 TYR A O 1
ATOM 3725 N N . GLN A 1 477 ? 30.435 2.778 -3.241 1.00 11.26 476 GLN A N 1
ATOM 3726 C CA . GLN A 1 477 ? 30.005 3.729 -4.263 1.00 15.22 476 GLN A CA 1
ATOM 3727 C C . GLN A 1 477 ? 30.711 3.338 -5.557 1.00 19.59 476 GLN A C 1
ATOM 3728 O O . GLN A 1 477 ? 31.927 3.506 -5.673 1.00 16.30 476 GLN A O 1
ATOM 3734 N N . ILE A 1 478 ? 29.964 2.787 -6.513 1.00 15.03 477 ILE A N 1
ATOM 3735 C CA . ILE A 1 478 ? 30.535 2.232 -7.735 1.00 16.30 477 ILE A CA 1
ATOM 3736 C C . ILE A 1 478 ? 30.090 3.088 -8.911 1.00 17.55 477 ILE A C 1
ATOM 3737 O O . ILE A 1 478 ? 28.892 3.179 -9.206 1.00 17.57 477 ILE A O 1
ATOM 3742 N N . SER A 1 479 ? 31.053 3.691 -9.599 1.00 21.73 478 SER A N 1
ATOM 3743 C CA . SER A 1 479 ? 30.759 4.471 -10.792 1.00 19.36 478 SER A CA 1
ATOM 3744 C C . SER A 1 479 ? 30.582 3.530 -11.982 1.00 20.85 478 SER A C 1
ATOM 3745 O O . SER A 1 479 ? 31.498 2.773 -12.321 1.00 19.00 478 SER A O 1
ATOM 3748 N N . LEU A 1 480 ? 29.408 3.567 -12.611 1.00 19.83 479 LEU A N 1
ATOM 3749 C CA . LEU A 1 480 ? 29.136 2.785 -13.814 1.00 15.94 479 LEU A CA 1
ATOM 3750 C C . LEU A 1 480 ? 28.953 3.714 -15.008 1.00 13.40 479 LEU A C 1
ATOM 3751 O O . LEU A 1 480 ? 28.019 4.521 -15.034 1.00 10.75 479 LEU A O 1
ATOM 3756 N N . ALA A 1 481 ? 29.831 3.581 -15.998 1.00 13.03 480 ALA A N 1
ATOM 3757 C CA . ALA A 1 481 ? 29.661 4.272 -17.258 1.00 13.59 480 ALA A CA 1
ATOM 3758 C C . ALA A 1 481 ? 28.437 3.719 -17.992 1.00 14.36 480 ALA A C 1
ATOM 3759 O O . ALA A 1 481 ? 27.939 2.645 -17.653 1.00 12.15 480 ALA A O 1
ATOM 3761 N N . PRO A 1 482 ? 27.927 4.443 -18.993 1.00 17.29 481 PRO A N 1
ATOM 3762 C CA . PRO A 1 482 ? 26.762 3.946 -19.745 1.00 13.02 481 PRO A CA 1
ATOM 3763 C C . PRO A 1 482 ? 27.009 2.562 -20.330 1.00 11.97 481 PRO A C 1
ATOM 3764 O O . PRO A 1 482 ? 27.956 2.345 -21.092 1.00 11.32 481 PRO A O 1
ATOM 3768 N N . PHE A 1 483 ? 26.146 1.623 -19.946 1.00 12.78 482 PHE A N 1
ATOM 3769 C CA . PHE A 1 483 ? 26.169 0.233 -20.397 1.00 13.22 482 PHE A CA 1
ATOM 3770 C C . PHE A 1 483 ? 27.474 -0.473 -20.057 1.00 15.93 482 PHE A C 1
ATOM 3771 O O . PHE A 1 483 ? 27.828 -1.476 -20.692 1.00 13.12 482 PHE A O 1
ATOM 3779 N N . GLU A 1 484 ? 28.184 0.030 -19.048 1.00 8.84 483 GLU A N 1
ATOM 3780 C CA . GLU A 1 484 ? 29.348 -0.665 -18.525 1.00 12.15 483 GLU A CA 1
ATOM 3781 C C . GLU A 1 484 ? 28.919 -1.854 -17.674 1.00 8.26 483 GLU A C 1
ATOM 3782 O O . GLU A 1 484 ? 27.923 -1.788 -16.944 1.00 11.49 483 GLU A O 1
ATOM 3788 N N . ALA A 1 485 ? 29.685 -2.939 -17.763 1.00 8.06 484 ALA A N 1
ATOM 3789 C CA . ALA A 1 485 ? 29.547 -4.097 -16.891 1.00 13.75 484 ALA A CA 1
ATOM 3790 C C . ALA A 1 485 ? 30.788 -4.269 -16.018 1.00 13.05 484 ALA A C 1
ATOM 3791 O O . ALA A 1 485 ? 31.909 -3.969 -16.437 1.00 10.34 484 ALA A O 1
ATOM 3793 N N . LYS A 1 486 ? 30.575 -4.780 -14.805 1.00 10.22 485 LYS A N 1
ATOM 3794 C CA . LYS A 1 486 ? 31.647 -5.077 -13.865 1.00 8.00 485 LYS A CA 1
ATOM 3795 C C . LYS A 1 486 ? 31.394 -6.442 -13.248 1.00 8.82 485 LYS A C 1
ATOM 3796 O O . LYS A 1 486 ? 30.272 -6.739 -12.826 1.00 9.54 485 LYS A O 1
ATOM 3802 N N . PHE A 1 487 ? 32.443 -7.266 -13.208 1.00 8.82 486 PHE A N 1
ATOM 3803 C CA . PHE A 1 487 ? 32.469 -8.542 -12.502 1.00 12.18 486 PHE A CA 1
ATOM 3804 C C . PHE A 1 487 ? 33.315 -8.361 -11.240 1.00 13.71 486 PHE A C 1
ATOM 3805 O O . PHE A 1 487 ? 34.545 -8.285 -11.319 1.00 11.13 486 PHE A O 1
ATOM 3813 N N . LEU A 1 488 ? 32.660 -8.304 -10.082 1.00 11.31 487 LEU A N 1
ATOM 3814 C CA . LEU A 1 488 ? 33.298 -7.900 -8.831 1.00 9.04 487 LEU A CA 1
ATOM 3815 C C . LEU A 1 488 ? 33.348 -9.087 -7.881 1.00 15.25 487 LEU A C 1
ATOM 3816 O O . LEU A 1 488 ? 32.311 -9.541 -7.391 1.00 11.00 487 LEU A O 1
ATOM 3821 N N . LEU A 1 489 ? 34.552 -9.570 -7.603 1.00 10.97 488 LEU A N 1
ATOM 3822 C CA . LEU A 1 489 ? 34.720 -10.640 -6.631 1.00 8.53 488 LEU A CA 1
ATOM 3823 C C . LEU A 1 489 ? 34.359 -10.154 -5.229 1.00 11.26 488 LEU A C 1
ATOM 3824 O O . LEU A 1 489 ? 34.800 -9.088 -4.804 1.00 12.35 488 LEU A O 1
ATOM 3829 N N . ILE A 1 490 ? 33.552 -10.930 -4.507 1.00 9.19 489 ILE A N 1
ATOM 3830 C CA . ILE A 1 490 ? 33.317 -10.678 -3.084 1.00 10.60 489 ILE A CA 1
ATOM 3831 C C . ILE A 1 490 ? 34.472 -11.330 -2.323 1.00 13.31 489 ILE A C 1
ATOM 3832 O O . ILE A 1 490 ? 34.466 -12.534 -2.069 1.00 12.02 489 ILE A O 1
ATOM 3837 N N . GLU A 1 491 ? 35.476 -10.532 -1.957 1.00 10.59 490 GLU A N 1
ATOM 3838 C CA . GLU A 1 491 ? 36.736 -11.116 -1.507 1.00 17.06 490 GLU A CA 1
ATOM 3839 C C . GLU A 1 491 ? 36.581 -11.863 -0.191 1.00 15.88 490 GLU A C 1
ATOM 3840 O O . GLU A 1 491 ? 37.277 -12.858 0.043 1.00 17.82 490 GLU A O 1
ATOM 3846 N N . THR A 1 492 ? 35.659 -11.421 0.660 1.00 13.02 491 THR A N 1
ATOM 3847 C CA . THR A 1 492 ? 35.430 -12.030 1.968 1.00 16.86 491 THR A CA 1
ATOM 3848 C C . THR A 1 492 ? 33.926 -12.135 2.169 1.00 16.40 491 THR A C 1
ATOM 3849 O O . THR A 1 492 ? 33.291 -11.214 2.701 1.00 16.15 491 THR A O 1
ATOM 3853 N N . PRO A 1 493 ? 33.313 -13.226 1.709 1.00 14.63 492 PRO A N 1
ATOM 3854 C CA . PRO A 1 493 ? 31.865 -13.393 1.879 1.00 18.18 492 PRO A CA 1
ATOM 3855 C C . PRO A 1 493 ? 31.477 -13.562 3.335 1.00 19.80 492 PRO A C 1
ATOM 3856 O O . PRO A 1 493 ? 32.237 -14.084 4.150 1.00 20.22 492 PRO A O 1
ATOM 3860 N N . SER A 1 494 ? 30.265 -13.119 3.652 1.00 19.93 493 SER A N 1
ATOM 3861 C CA . SER A 1 494 ? 29.756 -13.227 5.009 1.00 25.53 493 SER A CA 1
ATOM 3862 C C . SER A 1 494 ? 29.562 -14.691 5.403 1.00 25.40 493 SER A C 1
ATOM 3863 O O . SER A 1 494 ? 29.440 -15.581 4.556 1.00 28.18 493 SER A O 1
ATOM 3866 N N . ALA A 1 495 ? 29.542 -14.932 6.717 1.00 33.46 494 ALA A N 1
ATOM 3867 C CA . ALA A 1 495 ? 29.303 -16.277 7.233 1.00 32.03 494 ALA A CA 1
ATOM 3868 C C . ALA A 1 495 ? 28.058 -16.889 6.610 1.00 37.80 494 ALA A C 1
ATOM 3869 O O . ALA A 1 495 ? 28.079 -18.034 6.147 1.00 36.52 494 ALA A O 1
ATOM 3871 N N . SER A 1 496 ? 26.966 -16.130 6.579 1.00 42.43 495 SER A N 1
ATOM 3872 C CA . SER A 1 496 ? 25.742 -16.513 5.888 1.00 49.99 495 SER A CA 1
ATOM 3873 C C . SER A 1 496 ? 25.413 -15.475 4.822 1.00 50.41 495 SER A C 1
ATOM 3874 O O . SER A 1 496 ? 25.566 -14.269 5.049 1.00 52.69 495 SER A O 1
ATOM 3877 N N . GLY A 1 497 ? 24.961 -15.946 3.662 1.00 43.64 496 GLY A N 1
ATOM 3878 C CA . GLY A 1 497 ? 24.597 -15.064 2.567 1.00 35.73 496 GLY A CA 1
ATOM 3879 C C . GLY A 1 497 ? 23.174 -15.218 2.058 1.00 38.50 496 GLY A C 1
ATOM 3880 O O . GLY A 1 497 ? 22.496 -14.233 1.762 1.00 34.31 496 GLY A O 1
ATOM 3881 N N . HIS B 1 1 ? -7.667 8.328 -14.785 1.00 41.34 0 HIS B N 1
ATOM 3882 C CA . HIS B 1 1 ? -6.895 7.344 -15.527 1.00 24.87 0 HIS B CA 1
ATOM 3883 C C . HIS B 1 1 ? -7.483 5.925 -15.399 1.00 25.95 0 HIS B C 1
ATOM 3884 O O . HIS B 1 1 ? -7.083 5.031 -16.134 1.00 21.21 0 HIS B O 1
ATOM 3891 N N . MET B 1 2 ? -8.414 5.712 -14.469 1.00 18.31 1 MET B N 1
ATOM 3892 C CA . MET B 1 2 ? -9.031 4.396 -14.321 1.00 14.41 1 MET B CA 1
ATOM 3893 C C . MET B 1 2 ? -9.785 4.004 -15.589 1.00 19.20 1 MET B C 1
ATOM 3894 O O . MET B 1 2 ? -10.247 4.857 -16.352 1.00 17.32 1 MET B O 1
ATOM 3899 N N . CYS B 1 3 ? -9.920 2.694 -15.807 1.00 18.26 2 CYS B N 1
ATOM 3900 C CA . CYS B 1 3 ? -10.789 2.206 -16.874 1.00 17.28 2 CYS B CA 1
ATOM 3901 C C . CYS B 1 3 ? -12.238 2.580 -16.580 1.00 19.97 2 CYS B C 1
ATOM 3902 O O . CYS B 1 3 ? -12.714 2.424 -15.454 1.00 23.53 2 CYS B O 1
ATOM 3905 N N . ASP B 1 4 ? -12.928 3.091 -17.597 1.00 18.94 3 ASP B N 1
ATOM 3906 C CA . ASP B 1 4 ? -14.327 3.493 -17.478 1.00 18.83 3 ASP B CA 1
ATOM 3907 C C . ASP B 1 4 ? -15.189 2.324 -17.001 1.00 20.17 3 ASP B C 1
ATOM 3908 O O . ASP B 1 4 ? -15.256 1.283 -17.662 1.00 16.04 3 ASP B O 1
ATOM 3913 N N . SER B 1 5 ? -15.865 2.491 -15.859 1.00 18.68 4 SER B N 1
ATOM 3914 C CA . SER B 1 5 ? -16.534 1.344 -15.239 1.00 13.19 4 SER B CA 1
ATOM 3915 C C . SER B 1 5 ? -17.770 0.914 -16.025 1.00 18.68 4 SER B C 1
ATOM 3916 O O . SER B 1 5 ? -18.029 -0.289 -16.169 1.00 21.92 4 SER B O 1
ATOM 3919 N N . ALA B 1 6 ? -18.557 1.876 -16.519 1.00 17.86 5 ALA B N 1
ATOM 3920 C CA . ALA B 1 6 ? -19.662 1.551 -17.421 1.00 15.05 5 ALA B CA 1
ATOM 3921 C C . ALA B 1 6 ? -19.169 0.739 -18.613 1.00 11.80 5 ALA B C 1
ATOM 3922 O O . ALA B 1 6 ? -19.754 -0.293 -18.967 1.00 13.61 5 ALA B O 1
ATOM 3924 N N . LEU B 1 7 ? -18.084 1.200 -19.244 1.00 13.69 6 LEU B N 1
ATOM 3925 C CA . LEU B 1 7 ? -17.536 0.514 -20.411 1.00 14.25 6 LEU B CA 1
ATOM 3926 C C . LEU B 1 7 ? -17.128 -0.921 -20.079 1.00 14.12 6 LEU B C 1
ATOM 3927 O O . LEU B 1 7 ? -17.297 -1.828 -20.905 1.00 16.81 6 LEU B O 1
ATOM 3932 N N . THR B 1 8 ? -16.597 -1.145 -18.875 1.00 12.49 7 THR B N 1
ATOM 3933 C CA . THR B 1 8 ? -16.180 -2.487 -18.478 1.00 13.74 7 THR B CA 1
ATOM 3934 C C . THR B 1 8 ? -17.336 -3.469 -18.594 1.00 15.87 7 THR B C 1
ATOM 3935 O O . THR B 1 8 ? -17.199 -4.543 -19.199 1.00 11.05 7 THR B O 1
ATOM 3939 N N . ALA B 1 9 ? -18.495 -3.104 -18.039 1.00 11.67 8 ALA B N 1
ATOM 3940 C CA . ALA B 1 9 ? -19.653 -3.988 -18.118 1.00 15.49 8 ALA B CA 1
ATOM 3941 C C . ALA B 1 9 ? -20.159 -4.106 -19.546 1.00 15.55 8 ALA B C 1
ATOM 3942 O O . ALA B 1 9 ? -20.530 -5.202 -19.982 1.00 14.94 8 ALA B O 1
ATOM 3944 N N . GLN B 1 10 ? -20.180 -2.998 -20.294 1.00 8.71 9 GLN B N 1
ATOM 3945 C CA . GLN B 1 10 ? -20.629 -3.071 -21.683 1.00 14.73 9 GLN B CA 1
ATOM 3946 C C . GLN B 1 10 ? -19.720 -3.985 -22.501 1.00 13.65 9 GLN B C 1
ATOM 3947 O O . GLN B 1 10 ? -20.199 -4.783 -23.317 1.00 14.42 9 GLN B O 1
ATOM 3953 N N . ALA B 1 11 ? -18.405 -3.919 -22.252 1.00 14.26 10 ALA B N 1
ATOM 3954 C CA . ALA B 1 11 ? -17.445 -4.671 -23.055 1.00 13.17 10 ALA B CA 1
ATOM 3955 C C . ALA B 1 11 ? -17.579 -6.176 -22.859 1.00 12.15 10 ALA B C 1
ATOM 3956 O O . ALA B 1 11 ? -17.345 -6.939 -23.803 1.00 13.12 10 ALA B O 1
ATOM 3958 N N . ASN B 1 12 ? -17.962 -6.635 -21.661 1.00 9.94 11 ASN B N 1
ATOM 3959 C CA . ASN B 1 12 ? -18.125 -8.075 -21.482 1.00 12.93 11 ASN B CA 1
ATOM 3960 C C . ASN B 1 12 ? -19.235 -8.631 -22.359 1.00 11.28 11 ASN B C 1
ATOM 3961 O O . ASN B 1 12 ? -19.240 -9.829 -22.641 1.00 13.45 11 ASN B O 1
ATOM 3966 N N . ASP B 1 13 ? -20.160 -7.786 -22.807 1.00 13.16 12 ASP B N 1
ATOM 3967 C CA . ASP B 1 13 ? -21.277 -8.189 -23.647 1.00 13.98 12 ASP B CA 1
ATOM 3968 C C . ASP B 1 13 ? -20.956 -8.157 -25.138 1.00 13.60 12 ASP B C 1
ATOM 3969 O O . ASP B 1 13 ? -21.846 -8.433 -25.946 1.00 16.11 12 ASP B O 1
ATOM 3974 N N . LEU B 1 14 ? -19.732 -7.808 -25.528 1.00 9.89 13 LEU B N 1
ATOM 3975 C CA . LEU B 1 14 ? -19.431 -7.609 -26.941 1.00 12.22 13 LEU B CA 1
ATOM 3976 C C . LEU B 1 14 ? -19.254 -8.943 -27.640 1.00 11.71 13 LEU B C 1
ATOM 3977 O O . LEU B 1 14 ? -18.509 -9.806 -27.169 1.00 9.78 13 LEU B O 1
ATOM 3982 N N . ARG B 1 15 ? -19.935 -9.096 -28.770 1.00 9.29 14 ARG B N 1
ATOM 3983 C CA . ARG B 1 15 ? -19.787 -10.240 -29.667 1.00 7.26 14 ARG B CA 1
ATOM 3984 C C . ARG B 1 15 ? -19.463 -9.644 -31.035 1.00 10.01 14 ARG B C 1
ATOM 3985 O O . ARG B 1 15 ? -20.366 -9.217 -31.764 1.00 10.54 14 ARG B O 1
ATOM 3993 N N . ILE B 1 16 ? -18.173 -9.585 -31.371 1.00 7.05 15 ILE B N 1
ATOM 3994 C CA . ILE B 1 16 ? -17.684 -8.767 -32.482 1.00 7.98 15 ILE B CA 1
ATOM 3995 C C . ILE B 1 16 ? -17.476 -9.623 -33.719 1.00 9.15 15 ILE B C 1
ATOM 3996 O O . ILE B 1 16 ? -16.894 -10.708 -33.651 1.00 8.50 15 ILE B O 1
ATOM 4001 N N . TYR B 1 17 ? -17.915 -9.112 -34.862 1.00 8.21 16 TYR B N 1
ATOM 4002 C CA . TYR B 1 17 ? -17.715 -9.751 -36.159 1.00 8.17 16 TYR B CA 1
ATOM 4003 C C . TYR B 1 17 ? -16.681 -8.938 -36.917 1.00 10.58 16 TYR B C 1
ATOM 4004 O O . TYR B 1 17 ? -16.901 -7.751 -37.178 1.00 9.41 16 TYR B O 1
ATOM 4013 N N . GLN B 1 18 ? -15.553 -9.561 -37.266 1.00 9.19 17 GLN B N 1
ATOM 4014 C CA . GLN B 1 18 ? -14.489 -8.844 -37.964 1.00 8.87 17 GLN B CA 1
ATOM 4015 C C . GLN B 1 18 ? -14.631 -9.015 -39.470 1.00 7.16 17 GLN B C 1
ATOM 4016 O O . GLN B 1 18 ? -14.788 -10.139 -39.957 1.00 8.40 17 GLN B O 1
ATOM 4022 N N . VAL B 1 19 ? -14.582 -7.901 -40.204 1.00 7.69 18 VAL B N 1
ATOM 4023 C CA . VAL B 1 19 ? -14.535 -7.928 -41.660 1.00 8.48 18 VAL B CA 1
ATOM 4024 C C . VAL B 1 19 ? -13.230 -7.303 -42.138 1.00 7.55 18 VAL B C 1
ATOM 4025 O O . VAL B 1 19 ? -12.851 -6.203 -41.699 1.00 7.19 18 VAL B O 1
ATOM 4029 N N . MET B 1 20 ? -12.532 -8.026 -43.017 1.00 7.72 19 MET B N 1
ATOM 4030 C CA . MET B 1 20 ? -11.460 -7.471 -43.839 1.00 6.76 19 MET B CA 1
ATOM 4031 C C . MET B 1 20 ? -12.096 -6.849 -45.078 1.00 10.72 19 MET B C 1
ATOM 4032 O O . MET B 1 20 ? -12.559 -7.566 -45.971 1.00 7.01 19 MET B O 1
ATOM 4037 N N . VAL B 1 21 ? -12.100 -5.519 -45.149 1.00 9.46 20 VAL B N 1
ATOM 4038 C CA . VAL B 1 21 ? -12.999 -4.827 -46.075 1.00 8.23 20 VAL B CA 1
ATOM 4039 C C . VAL B 1 21 ? -12.737 -5.240 -47.522 1.00 7.09 20 VAL B C 1
ATOM 4040 O O . VAL B 1 21 ? -13.670 -5.609 -48.245 1.00 7.07 20 VAL B O 1
ATOM 4044 N N . GLU B 1 22 ? -11.475 -5.168 -47.974 1.00 6.17 21 GLU B N 1
ATOM 4045 C CA . GLU B 1 22 ? -11.177 -5.421 -49.391 1.00 7.70 21 GLU B CA 1
ATOM 4046 C C . GLU B 1 22 ? -11.546 -6.832 -49.820 1.00 7.98 21 GLU B C 1
ATOM 4047 O O . GLU B 1 22 ? -11.866 -7.059 -50.999 1.00 11.14 21 GLU B O 1
ATOM 4053 N N . SER B 1 23 ? -11.502 -7.791 -48.901 1.00 10.31 22 SER B N 1
ATOM 4054 C CA . SER B 1 23 ? -11.733 -9.192 -49.231 1.00 9.45 22 SER B CA 1
ATOM 4055 C C . SER B 1 23 ? -13.127 -9.673 -48.851 1.00 10.94 22 SER B C 1
ATOM 4056 O O . SER B 1 23 ? -13.425 -10.859 -49.025 1.00 13.57 22 SER B O 1
ATOM 4059 N N . PHE B 1 24 ? -13.989 -8.786 -48.358 1.00 7.78 23 PHE B N 1
ATOM 4060 C CA . PHE B 1 24 ? -15.277 -9.199 -47.809 1.00 7.95 23 PHE B CA 1
ATOM 4061 C C . PHE B 1 24 ? -16.323 -9.298 -48.917 1.00 10.07 23 PHE B C 1
ATOM 4062 O O . PHE B 1 24 ? -16.439 -10.341 -49.567 1.00 10.08 23 PHE B O 1
ATOM 4070 N N . VAL B 1 25 ? -17.077 -8.231 -49.161 1.00 7.41 24 VAL B N 1
ATOM 4071 C CA . VAL B 1 25 ? -18.200 -8.274 -50.093 1.00 10.20 24 VAL B CA 1
ATOM 4072 C C . VAL B 1 25 ? -18.079 -7.112 -51.069 1.00 13.49 24 VAL B C 1
ATOM 4073 O O . VAL B 1 25 ? -18.156 -5.943 -50.664 1.00 9.93 24 VAL B O 1
ATOM 4077 N N . ASN B 1 26 ? -17.903 -7.433 -52.351 1.00 14.39 25 ASN B N 1
ATOM 4078 C CA . ASN B 1 26 ? -17.906 -6.447 -53.436 1.00 13.35 25 ASN B CA 1
ATOM 4079 C C . ASN B 1 26 ? -19.358 -6.042 -53.667 1.00 15.13 25 ASN B C 1
ATOM 4080 O O . ASN B 1 26 ? -20.090 -6.669 -54.438 1.00 12.70 25 ASN B O 1
ATOM 4085 N N . GLY B 1 27 ? -19.790 -4.993 -52.966 1.00 15.93 26 GLY B N 1
ATOM 4086 C CA . GLY B 1 27 ? -21.172 -4.554 -53.037 1.00 9.70 26 GLY B CA 1
ATOM 4087 C C . GLY B 1 27 ? -21.456 -3.608 -54.180 1.00 15.31 26 GLY B C 1
ATOM 4088 O O . GLY B 1 27 ? -22.606 -3.490 -54.622 1.00 17.78 26 GLY B O 1
ATOM 4089 N N . ASP B 1 28 ? -20.415 -2.942 -54.680 1.00 11.68 27 ASP B N 1
ATOM 4090 C CA . ASP B 1 28 ? -20.521 -2.015 -55.809 1.00 13.22 27 ASP B CA 1
ATOM 4091 C C . ASP B 1 28 ? -19.418 -2.369 -56.802 1.00 15.09 27 ASP B C 1
ATOM 4092 O O . ASP B 1 28 ? -18.267 -1.959 -56.638 1.00 14.02 27 ASP B O 1
ATOM 4097 N N . ASP B 1 29 ? -19.774 -3.090 -57.865 1.00 11.42 28 ASP B N 1
ATOM 4098 C CA . ASP B 1 29 ? -18.745 -3.577 -58.771 1.00 17.13 28 ASP B CA 1
ATOM 4099 C C . ASP B 1 29 ? -18.021 -2.456 -59.505 1.00 15.68 28 ASP B C 1
ATOM 4100 O O . ASP B 1 29 ? -16.997 -2.723 -60.142 1.00 15.84 28 ASP B O 1
ATOM 4105 N N . ALA B 1 30 ? -18.505 -1.216 -59.421 1.00 17.73 29 ALA B N 1
ATOM 4106 C CA . ALA B 1 30 ? -17.836 -0.121 -60.107 1.00 15.25 29 ALA B CA 1
ATOM 4107 C C . ALA B 1 30 ? -16.611 0.399 -59.363 1.00 16.90 29 ALA B C 1
ATOM 4108 O O . ALA B 1 30 ? -15.818 1.124 -59.966 1.00 15.67 29 ALA B O 1
ATOM 4110 N N . ILE B 1 31 ? -16.412 0.041 -58.089 1.00 15.45 30 ILE B N 1
ATOM 4111 C CA . ILE B 1 31 ? -15.233 0.479 -57.347 1.00 13.41 30 ILE B CA 1
ATOM 4112 C C . ILE B 1 31 ? -14.547 -0.731 -56.728 1.00 16.48 30 ILE B C 1
ATOM 4113 O O . ILE B 1 31 ? -15.151 -1.785 -56.525 1.00 13.29 30 ILE B O 1
ATOM 4118 N N . GLY B 1 32 ? -13.278 -0.573 -56.425 1.00 13.93 31 GLY B N 1
ATOM 4119 C CA . GLY B 1 32 ? -12.560 -1.621 -55.722 1.00 16.52 31 GLY B CA 1
ATOM 4120 C C . GLY B 1 32 ? -11.083 -1.555 -56.032 1.00 12.21 31 GLY B C 1
ATOM 4121 O O . GLY B 1 32 ? -10.646 -1.068 -57.068 1.00 12.49 31 GLY B O 1
ATOM 4122 N N . HIS B 1 33 ? -10.275 -2.044 -55.089 1.00 13.53 32 HIS B N 1
ATOM 4123 C CA . HIS B 1 33 ? -8.834 -2.013 -55.307 1.00 11.80 32 HIS B CA 1
ATOM 4124 C C . HIS B 1 33 ? -8.445 -2.894 -56.489 1.00 12.80 32 HIS B C 1
ATOM 4125 O O . HIS B 1 33 ? -7.615 -2.503 -57.314 1.00 9.58 32 HIS B O 1
ATOM 4132 N N . GLY B 1 34 ? -9.047 -4.079 -56.601 1.00 18.31 33 GLY B N 1
ATOM 4133 C CA . GLY B 1 34 ? -8.741 -4.988 -57.689 1.00 10.44 33 GLY B CA 1
ATOM 4134 C C . GLY B 1 34 ? -7.437 -5.740 -57.529 1.00 15.44 33 GLY B C 1
ATOM 4135 O O . GLY B 1 34 ? -7.143 -6.626 -58.341 1.00 12.52 33 GLY B O 1
ATOM 4136 N N . THR B 1 35 ? -6.639 -5.406 -56.520 1.00 14.64 34 THR B N 1
ATOM 4137 C CA . THR B 1 35 ? -5.455 -6.171 -56.168 1.00 10.83 34 THR B CA 1
ATOM 4138 C C . THR B 1 35 ? -5.300 -6.101 -54.659 1.00 13.26 34 THR B C 1
ATOM 4139 O O . THR B 1 35 ? -5.986 -5.337 -53.979 1.00 11.45 34 THR B O 1
ATOM 4143 N N . GLY B 1 36 ? -4.406 -6.925 -54.137 1.00 14.20 35 GLY B N 1
ATOM 4144 C CA . GLY B 1 36 ? -4.134 -6.921 -52.716 1.00 7.57 35 GLY B CA 1
ATOM 4145 C C . GLY B 1 36 ? -3.388 -8.183 -52.328 1.00 11.12 35 GLY B C 1
ATOM 4146 O O . GLY B 1 36 ? -2.818 -8.868 -53.178 1.00 11.54 35 GLY B O 1
ATOM 4147 N N . TYR B 1 37 ? -3.438 -8.482 -51.027 1.00 9.74 36 TYR B N 1
ATOM 4148 C CA . TYR B 1 37 ? -2.750 -9.629 -50.430 1.00 9.37 36 TYR B CA 1
ATOM 4149 C C . TYR B 1 37 ? -3.788 -10.657 -50.007 1.00 12.24 36 TYR B C 1
ATOM 4150 O O . TYR B 1 37 ? -4.385 -10.542 -48.932 1.00 10.69 36 TYR B O 1
ATOM 4159 N N . GLY B 1 38 ? -3.963 -11.683 -50.831 1.00 9.86 37 GLY B N 1
ATOM 4160 C CA . GLY B 1 38 ? -4.976 -12.695 -50.589 1.00 11.11 37 GLY B CA 1
ATOM 4161 C C . GLY B 1 38 ? -5.538 -13.161 -51.911 1.00 9.88 37 GLY B C 1
ATOM 4162 O O . GLY B 1 38 ? -5.136 -12.657 -52.965 1.00 10.68 37 GLY B O 1
ATOM 4163 N N . THR B 1 39 ? -6.462 -14.113 -51.877 1.00 11.39 38 THR B N 1
ATOM 4164 C CA . THR B 1 39 ? -7.027 -14.691 -53.087 1.00 11.32 38 THR B CA 1
ATOM 4165 C C . THR B 1 39 ? -8.399 -14.126 -53.417 1.00 12.03 38 THR B C 1
ATOM 4166 O O . THR B 1 39 ? -9.055 -14.621 -54.340 1.00 11.49 38 THR B O 1
ATOM 4170 N N . SER B 1 40 ? -8.845 -13.110 -52.686 1.00 10.10 39 SER B N 1
ATOM 4171 C CA . SER B 1 40 ? -10.204 -12.619 -52.821 1.00 11.95 39 SER B CA 1
ATOM 4172 C C . SER B 1 40 ? -10.357 -11.783 -54.089 1.00 10.94 39 SER B C 1
ATOM 4173 O O . SER B 1 40 ? -9.402 -11.527 -54.829 1.00 11.11 39 SER B O 1
ATOM 4176 N N . HIS B 1 41 ? -11.591 -11.342 -54.328 1.00 9.71 40 HIS B N 1
ATOM 4177 C CA . HIS B 1 41 ? -11.879 -10.452 -55.442 1.00 15.09 40 HIS B CA 1
ATOM 4178 C C . HIS B 1 41 ? -11.178 -9.105 -55.312 1.00 12.82 40 HIS B C 1
ATOM 4179 O O . HIS B 1 41 ? -11.039 -8.401 -56.315 1.00 13.95 40 HIS B O 1
ATOM 4186 N N . HIS B 1 42 ? -10.727 -8.734 -54.108 1.00 10.75 41 HIS B N 1
ATOM 4187 C CA . HIS B 1 42 ? -10.084 -7.446 -53.839 1.00 10.46 41 HIS B CA 1
ATOM 4188 C C . HIS B 1 42 ? -10.961 -6.254 -54.197 1.00 12.07 41 HIS B C 1
ATOM 4189 O O . HIS B 1 42 ? -10.447 -5.144 -54.351 1.00 9.84 41 HIS B O 1
ATOM 4196 N N . LYS B 1 43 ? -12.274 -6.449 -54.334 1.00 10.30 42 LYS B N 1
ATOM 4197 C CA . LYS B 1 43 ? -13.190 -5.348 -54.609 1.00 12.86 42 LYS B CA 1
ATOM 4198 C C . LYS B 1 43 ? -14.212 -5.161 -53.490 1.00 12.05 42 LYS B C 1
ATOM 4199 O O . LYS B 1 43 ? -15.272 -4.567 -53.713 1.00 12.05 42 LYS B O 1
ATOM 4205 N N . GLY B 1 44 ? -13.904 -5.637 -52.287 1.00 6.87 43 GLY B N 1
ATOM 4206 C CA . GLY B 1 44 ? -14.795 -5.412 -51.165 1.00 7.34 43 GLY B CA 1
ATOM 4207 C C . GLY B 1 44 ? -14.906 -3.936 -50.843 1.00 7.54 43 GLY B C 1
ATOM 4208 O O . GLY B 1 44 ? -13.967 -3.164 -51.039 1.00 8.38 43 GLY B O 1
ATOM 4209 N N . ASP B 1 45 ? -16.081 -3.533 -50.359 1.00 11.66 44 ASP B N 1
ATOM 4210 C CA . ASP B 1 45 ? -16.374 -2.115 -50.228 1.00 9.22 44 ASP B CA 1
ATOM 4211 C C . ASP B 1 45 ? -17.358 -1.889 -49.087 1.00 11.53 44 ASP B C 1
ATOM 4212 O O . ASP B 1 45 ? -17.857 -2.832 -48.463 1.00 8.23 44 ASP B O 1
ATOM 4217 N N . LEU B 1 46 ? -17.646 -0.608 -48.832 1.00 9.92 45 LEU B N 1
ATOM 4218 C CA . LEU B 1 46 ? -18.609 -0.251 -47.791 1.00 10.54 45 LEU B CA 1
ATOM 4219 C C . LEU B 1 46 ? -20.024 -0.710 -48.147 1.00 12.36 45 LEU B C 1
ATOM 4220 O O . LEU B 1 46 ? -20.762 -1.189 -47.278 1.00 9.18 45 LEU B O 1
ATOM 4225 N N . GLN B 1 47 ? -20.435 -0.543 -49.408 1.00 7.84 46 GLN B N 1
ATOM 4226 C CA . GLN B 1 47 ? -21.741 -1.047 -49.831 1.00 12.18 46 GLN B CA 1
ATOM 4227 C C . GLN B 1 47 ? -21.911 -2.517 -49.476 1.00 15.51 46 GLN B C 1
ATOM 4228 O O . GLN B 1 47 ? -22.997 -2.946 -49.061 1.00 13.22 46 GLN B O 1
ATOM 4234 N N . GLY B 1 48 ? -20.845 -3.308 -49.626 1.00 10.31 47 GLY B N 1
ATOM 4235 C CA . GLY B 1 48 ? -20.949 -4.730 -49.333 1.00 8.39 47 GLY B CA 1
ATOM 4236 C C . GLY B 1 48 ? -21.206 -5.020 -47.864 1.00 9.73 47 GLY B C 1
ATOM 4237 O O . GLY B 1 48 ? -21.972 -5.927 -47.521 1.00 10.92 47 GLY B O 1
ATOM 4238 N N . ILE B 1 49 ? -20.568 -4.260 -46.976 1.00 9.46 48 ILE B N 1
ATOM 4239 C CA . ILE B 1 49 ? -20.825 -4.405 -45.545 1.00 10.71 48 ILE B CA 1
ATOM 4240 C C . ILE B 1 49 ? -22.248 -3.972 -45.211 1.00 12.27 48 ILE B C 1
ATOM 4241 O O . ILE B 1 49 ? -22.966 -4.656 -44.470 1.00 10.97 48 ILE B O 1
ATOM 4246 N N . ILE B 1 50 ? -22.667 -2.813 -45.736 1.00 12.84 49 ILE B N 1
ATOM 4247 C CA . ILE B 1 50 ? -24.051 -2.374 -45.572 1.00 11.04 49 ILE B CA 1
ATOM 4248 C C . ILE B 1 50 ? -25.005 -3.491 -45.961 1.00 13.26 49 ILE B C 1
ATOM 4249 O O . ILE B 1 50 ? -25.968 -3.781 -45.243 1.00 14.02 49 ILE B O 1
ATOM 4254 N N . ASP B 1 51 ? -24.739 -4.156 -47.092 1.00 14.96 50 ASP B N 1
ATOM 4255 C CA . ASP B 1 51 ? -25.618 -5.227 -47.547 1.00 11.99 50 ASP B CA 1
ATOM 4256 C C . ASP B 1 51 ? -25.591 -6.447 -46.633 1.00 16.03 50 ASP B C 1
ATOM 4257 O O . ASP B 1 51 ? -26.505 -7.272 -46.700 1.00 15.27 50 ASP B O 1
ATOM 4262 N N . SER B 1 52 ? -24.574 -6.588 -45.788 1.00 11.86 51 SER B N 1
ATOM 4263 C CA . SER B 1 52 ? -24.416 -7.774 -44.953 1.00 11.74 51 SER B CA 1
ATOM 4264 C C . SER B 1 52 ? -24.804 -7.554 -43.500 1.00 10.92 51 SER B C 1
ATOM 4265 O O . SER B 1 52 ? -24.634 -8.471 -42.693 1.00 14.48 51 SER B O 1
ATOM 4268 N N . LEU B 1 53 ? -25.304 -6.366 -43.139 1.00 13.19 52 LEU B N 1
ATOM 4269 C CA . LEU B 1 53 ? -25.583 -6.080 -41.732 1.00 13.32 52 LEU B CA 1
ATOM 4270 C C . LEU B 1 53 ? -26.685 -6.982 -41.177 1.00 15.83 52 LEU B C 1
ATOM 4271 O O . LEU B 1 53 ? -26.595 -7.446 -40.032 1.00 14.30 52 LEU B O 1
ATOM 4276 N N . ASP B 1 54 ? -27.746 -7.229 -41.955 1.00 16.67 53 ASP B N 1
ATOM 4277 C CA . ASP B 1 54 ? -28.818 -8.097 -41.464 1.00 18.55 53 ASP B CA 1
ATOM 4278 C C . ASP B 1 54 ? -28.301 -9.499 -41.182 1.00 17.43 53 ASP B C 1
ATOM 4279 O O . ASP B 1 54 ? -28.725 -10.150 -40.213 1.00 15.30 53 ASP B O 1
ATOM 4284 N N . TYR B 1 55 ? -27.408 -9.990 -42.040 1.00 12.38 54 TYR B N 1
ATOM 4285 C CA . TYR B 1 55 ? -26.801 -11.303 -41.839 1.00 13.93 54 TYR B CA 1
ATOM 4286 C C . TYR B 1 55 ? -25.990 -11.338 -40.548 1.00 13.78 54 TYR B C 1
ATOM 4287 O O . TYR B 1 55 ? -26.135 -12.252 -39.727 1.00 13.27 54 TYR B O 1
ATOM 4296 N N . ILE B 1 56 ? -25.122 -10.345 -40.355 1.00 16.26 55 ILE B N 1
ATOM 4297 C CA . ILE B 1 56 ? -24.270 -10.327 -39.171 1.00 10.79 55 ILE B CA 1
ATOM 4298 C C . ILE B 1 56 ? -25.116 -10.312 -37.902 1.00 14.46 55 ILE B C 1
ATOM 4299 O O . ILE B 1 56 ? -24.825 -11.026 -36.932 1.00 13.81 55 ILE B O 1
ATOM 4304 N N . GLU B 1 57 ? -26.203 -9.534 -37.901 1.00 12.01 56 GLU B N 1
ATOM 4305 C CA . GLU B 1 57 ? -27.063 -9.472 -36.725 1.00 13.93 56 GLU B CA 1
ATOM 4306 C C . GLU B 1 57 ? -27.869 -10.753 -36.542 1.00 14.45 56 GLU B C 1
ATOM 4307 O O . GLU B 1 57 ? -28.180 -11.129 -35.406 1.00 15.09 56 GLU B O 1
ATOM 4313 N N . SER B 1 58 ? -28.211 -11.441 -37.631 1.00 12.97 57 SER B N 1
ATOM 4314 C CA . SER B 1 58 ? -28.905 -12.712 -37.493 1.00 16.64 57 SER B CA 1
ATOM 4315 C C . SER B 1 58 ? -28.022 -13.782 -36.851 1.00 15.64 57 SER B C 1
ATOM 4316 O O . SER B 1 58 ? -28.550 -14.755 -36.304 1.00 17.93 57 SER B O 1
ATOM 4319 N N . LEU B 1 59 ? -26.695 -13.631 -36.914 1.00 15.03 58 LEU B N 1
ATOM 4320 C CA . LEU B 1 59 ? -25.784 -14.542 -36.223 1.00 13.76 58 LEU B CA 1
ATOM 4321 C C . LEU B 1 59 ? -25.800 -14.351 -34.714 1.00 16.10 58 LEU B C 1
ATOM 4322 O O . LEU B 1 59 ? -25.224 -15.176 -33.990 1.00 16.23 58 LEU B O 1
ATOM 4327 N N . GLY B 1 60 ? -26.429 -13.286 -34.225 1.00 17.42 59 GLY B N 1
ATOM 4328 C CA . GLY B 1 60 ? -26.385 -12.959 -32.823 1.00 15.19 59 GLY B CA 1
ATOM 4329 C C . GLY B 1 60 ? -25.243 -12.050 -32.430 1.00 15.06 59 GLY B C 1
ATOM 4330 O O . GLY B 1 60 ? -25.073 -11.790 -31.232 1.00 11.01 59 GLY B O 1
ATOM 4331 N N . MET B 1 61 ? -24.445 -11.576 -33.392 1.00 12.84 60 MET B N 1
ATOM 4332 C CA . MET B 1 61 ? -23.409 -10.597 -33.092 1.00 14.17 60 MET B CA 1
ATOM 4333 C C . MET B 1 61 ? -24.055 -9.270 -32.717 1.00 9.10 60 MET B C 1
ATOM 4334 O O . MET B 1 61 ? -25.148 -8.943 -33.180 1.00 17.62 60 MET B O 1
ATOM 4339 N N . ASN B 1 62 ? -23.365 -8.487 -31.891 1.00 6.44 61 ASN B N 1
ATOM 4340 C CA . ASN B 1 62 ? -23.837 -7.148 -31.570 1.00 11.99 61 ASN B CA 1
ATOM 4341 C C . ASN B 1 62 ? -22.807 -6.076 -31.916 1.00 12.26 61 ASN B C 1
ATOM 4342 O O . ASN B 1 62 ? -22.912 -4.952 -31.421 1.00 9.79 61 ASN B O 1
ATOM 4347 N N . ALA B 1 63 ? -21.819 -6.392 -32.759 1.00 8.22 62 ALA B N 1
ATOM 4348 C CA . ALA B 1 63 ? -20.815 -5.404 -33.133 1.00 7.88 62 ALA B CA 1
ATOM 4349 C C . ALA B 1 63 ? -20.081 -5.859 -34.385 1.00 9.71 62 ALA B C 1
ATOM 4350 O O . ALA B 1 63 ? -19.933 -7.056 -34.634 1.00 10.51 62 ALA B O 1
ATOM 4352 N N . ILE B 1 64 ? -19.623 -4.887 -35.166 1.00 7.31 63 ILE B N 1
ATOM 4353 C CA . ILE B 1 64 ? -18.785 -5.140 -36.330 1.00 9.36 63 ILE B CA 1
ATOM 4354 C C . ILE B 1 64 ? -17.485 -4.360 -36.176 1.00 13.99 63 ILE B C 1
ATOM 4355 O O . ILE B 1 64 ? -17.491 -3.206 -35.733 1.00 11.86 63 ILE B O 1
ATOM 4360 N N . TRP B 1 65 ? -16.369 -5.002 -36.515 1.00 8.44 64 TRP B N 1
ATOM 4361 C CA . TRP B 1 65 ? -15.064 -4.356 -36.562 1.00 9.16 64 TRP B CA 1
ATOM 4362 C C . TRP B 1 65 ? -14.601 -4.370 -38.012 1.00 9.15 64 TRP B C 1
ATOM 4363 O O . TRP B 1 65 ? -14.469 -5.442 -38.613 1.00 7.31 64 TRP B O 1
ATOM 4374 N N . LEU B 1 66 ? -14.366 -3.179 -38.569 1.00 7.50 65 LEU B N 1
ATOM 4375 C CA . LEU B 1 66 ? -13.830 -3.016 -39.913 1.00 6.34 65 LEU B CA 1
ATOM 4376 C C . LEU B 1 66 ? -12.332 -2.743 -39.849 1.00 9.12 65 LEU B C 1
ATOM 4377 O O . LEU B 1 66 ? -11.879 -1.924 -39.046 1.00 8.78 65 LEU B O 1
ATOM 4382 N N . THR B 1 67 ? -11.563 -3.405 -40.714 1.00 8.36 66 THR B N 1
ATOM 4383 C CA . THR B 1 67 ? -10.160 -3.049 -40.900 1.00 6.01 66 THR B CA 1
ATOM 4384 C C . THR B 1 67 ? -10.125 -1.641 -41.502 1.00 7.37 66 THR B C 1
ATOM 4385 O O . THR B 1 67 ? -11.176 -1.109 -41.852 1.00 10.44 66 THR B O 1
ATOM 4389 N N . PRO B 1 68 ? -8.952 -0.987 -41.607 1.00 7.73 67 PRO B N 1
ATOM 4390 C CA . PRO B 1 68 ? -8.957 0.460 -41.883 1.00 11.16 67 PRO B CA 1
ATOM 4391 C C . PRO B 1 68 ? -9.614 0.802 -43.213 1.00 12.38 67 PRO B C 1
ATOM 4392 O O . PRO B 1 68 ? -9.384 0.145 -44.227 1.00 9.21 67 PRO B O 1
ATOM 4396 N N . ILE B 1 69 ? -10.417 1.866 -43.207 1.00 8.98 68 ILE B N 1
ATOM 4397 C CA . ILE B 1 69 ? -11.114 2.303 -44.407 1.00 8.63 68 ILE B CA 1
ATOM 4398 C C . ILE B 1 69 ? -10.606 3.655 -44.889 1.00 11.75 68 ILE B C 1
ATOM 4399 O O . ILE B 1 69 ? -11.221 4.268 -45.770 1.00 10.62 68 ILE B O 1
ATOM 4404 N N . PHE B 1 70 ? -9.492 4.131 -44.343 1.00 8.84 69 PHE B N 1
ATOM 4405 C CA . PHE B 1 70 ? -9.028 5.477 -44.625 1.00 8.80 69 PHE B CA 1
ATOM 4406 C C . PHE B 1 70 ? -8.200 5.500 -45.909 1.00 13.77 69 PHE B C 1
ATOM 4407 O O . PHE B 1 70 ? -7.788 4.467 -46.445 1.00 11.34 69 PHE B O 1
ATOM 4415 N N . ASP B 1 71 ? -7.991 6.706 -46.417 1.00 11.26 70 ASP B N 1
ATOM 4416 C CA . ASP B 1 71 ? -7.534 6.910 -47.787 1.00 11.34 70 ASP B CA 1
ATOM 4417 C C . ASP B 1 71 ? -6.049 6.596 -47.887 1.00 8.46 70 ASP B C 1
ATOM 4418 O O . ASP B 1 71 ? -5.211 7.391 -47.456 1.00 11.91 70 ASP B O 1
ATOM 4423 N N . SER B 1 72 ? -5.710 5.457 -48.486 1.00 9.13 71 SER B N 1
ATOM 4424 C CA . SER B 1 72 ? -4.324 5.155 -48.845 1.00 9.35 71 SER B CA 1
ATOM 4425 C C . SER B 1 72 ? -4.101 5.637 -50.275 1.00 10.61 71 SER B C 1
ATOM 4426 O O . SER B 1 72 ? -4.573 5.013 -51.235 1.00 13.50 71 SER B O 1
ATOM 4429 N N . ILE B 1 73 ? -3.391 6.747 -50.419 1.00 13.24 72 ILE B N 1
ATOM 4430 C CA . ILE B 1 73 ? -3.329 7.480 -51.679 1.00 9.32 72 ILE B CA 1
ATOM 4431 C C . ILE B 1 73 ? -2.175 6.922 -52.506 1.00 10.43 72 ILE B C 1
ATOM 4432 O O . ILE B 1 73 ? -1.023 6.968 -52.047 1.00 14.12 72 ILE B O 1
ATOM 4437 N N . PRO B 1 74 ? -2.427 6.417 -53.710 1.00 13.51 73 PRO B N 1
ATOM 4438 C CA . PRO B 1 74 ? -1.327 5.926 -54.550 1.00 12.80 73 PRO B CA 1
ATOM 4439 C C . PRO B 1 74 ? -0.387 7.046 -54.963 1.00 11.87 73 PRO B C 1
ATOM 4440 O O . PRO B 1 74 ? -0.781 8.205 -55.112 1.00 10.42 73 PRO B O 1
ATOM 4444 N N . VAL B 1 75 ? 0.885 6.690 -55.106 1.00 12.57 74 VAL B N 1
ATOM 4445 C CA . VAL B 1 75 ? 1.929 7.608 -55.551 1.00 15.80 74 VAL B CA 1
ATOM 4446 C C . VAL B 1 75 ? 2.296 7.231 -56.980 1.00 14.65 74 VAL B C 1
ATOM 4447 O O . VAL B 1 75 ? 2.427 6.045 -57.296 1.00 10.78 74 VAL B O 1
ATOM 4451 N N . GLU B 1 76 ? 2.414 8.232 -57.853 1.00 17.86 75 GLU B N 1
ATOM 4452 C CA . GLU B 1 76 ? 2.764 7.970 -59.246 1.00 15.79 75 GLU B CA 1
ATOM 4453 C C . GLU B 1 76 ? 3.991 7.075 -59.320 1.00 17.19 75 GLU B C 1
ATOM 4454 O O . GLU B 1 76 ? 5.004 7.338 -58.669 1.00 17.27 75 GLU B O 1
ATOM 4460 N N . GLY B 1 77 ? 3.885 5.995 -60.091 1.00 23.23 76 GLY B N 1
ATOM 4461 C CA . GLY B 1 77 ? 5.001 5.094 -60.297 1.00 20.10 76 GLY B CA 1
ATOM 4462 C C . GLY B 1 77 ? 5.260 4.082 -59.200 1.00 14.82 76 GLY B C 1
ATOM 4463 O O . GLY B 1 77 ? 6.244 3.335 -59.298 1.00 15.60 76 GLY B O 1
ATOM 4464 N N . GLN B 1 78 ? 4.432 4.027 -58.160 1.00 12.93 77 GLN B N 1
ATOM 4465 C CA . GLN B 1 78 ? 4.649 3.039 -57.103 1.00 9.17 77 GLN B CA 1
ATOM 4466 C C . GLN B 1 78 ? 4.452 1.621 -57.647 1.00 10.36 77 GLN B C 1
ATOM 4467 O O . GLN B 1 78 ? 3.696 1.397 -58.594 1.00 11.36 77 GLN B O 1
ATOM 4473 N N . ASP B 1 79 ? 5.153 0.659 -57.046 1.00 9.49 78 ASP B N 1
ATOM 4474 C CA . ASP B 1 79 ? 5.154 -0.696 -57.587 1.00 8.39 78 ASP B CA 1
ATOM 4475 C C . ASP B 1 79 ? 3.880 -1.442 -57.185 1.00 9.09 78 ASP B C 1
ATOM 4476 O O . ASP B 1 79 ? 3.050 -0.941 -56.421 1.00 7.09 78 ASP B O 1
ATOM 4481 N N . HIS B 1 80 ? 3.727 -2.667 -57.709 1.00 9.32 79 HIS B N 1
ATOM 4482 C CA . HIS B 1 80 ? 2.500 -3.407 -57.437 1.00 7.97 79 HIS B CA 1
ATOM 4483 C C . HIS B 1 80 ? 2.383 -3.833 -55.973 1.00 7.80 79 HIS B C 1
ATOM 4484 O O . HIS B 1 80 ? 1.262 -4.027 -55.488 1.00 9.17 79 HIS B O 1
ATOM 4491 N N . TRP B 1 81 ? 3.499 -3.981 -55.258 1.00 6.70 80 TRP B N 1
ATOM 4492 C CA . TRP B 1 81 ? 3.415 -4.251 -53.828 1.00 5.47 80 TRP B CA 1
ATOM 4493 C C . TRP B 1 81 ? 2.714 -3.107 -53.088 1.00 9.98 80 TRP B C 1
ATOM 4494 O O . TRP B 1 81 ? 1.873 -3.341 -52.209 1.00 6.27 80 TRP B O 1
ATOM 4505 N N . ALA B 1 82 ? 3.055 -1.863 -53.423 1.00 3.50 81 ALA B N 1
ATOM 4506 C CA . ALA B 1 82 ? 2.398 -0.719 -52.794 1.00 5.39 81 ALA B CA 1
ATOM 4507 C C . ALA B 1 82 ? 0.918 -0.638 -53.159 1.00 10.85 81 ALA B C 1
ATOM 4508 O O . ALA B 1 82 ? 0.098 -0.223 -52.328 1.00 9.27 81 ALA B O 1
ATOM 4510 N N . ASP B 1 83 ? 0.561 -0.986 -54.408 1.00 5.63 82 ASP B N 1
ATOM 4511 C CA . ASP B 1 83 ? -0.850 -1.090 -54.776 1.00 8.13 82 ASP B CA 1
ATOM 4512 C C . ASP B 1 83 ? -1.567 -2.101 -53.887 1.00 8.08 82 ASP B C 1
ATOM 4513 O O . ASP B 1 83 ? -2.696 -1.860 -53.434 1.00 6.52 82 ASP B O 1
ATOM 4518 N N . ARG B 1 84 ? -0.939 -3.257 -53.654 1.00 4.78 83 ARG B N 1
ATOM 4519 C CA . ARG B 1 84 ? -1.543 -4.259 -52.778 1.00 6.31 83 ARG B CA 1
ATOM 4520 C C . ARG B 1 84 ? -1.628 -3.761 -51.337 1.00 6.05 83 ARG B C 1
ATOM 4521 O O . ARG B 1 84 ? -2.606 -4.037 -50.631 1.00 7.97 83 ARG B O 1
ATOM 4529 N N . LEU B 1 85 ? -0.607 -3.043 -50.874 1.00 7.52 84 LEU B N 1
ATOM 4530 C CA . LEU B 1 85 ? -0.618 -2.566 -49.495 1.00 6.24 84 LEU B CA 1
ATOM 4531 C C . LEU B 1 85 ? -1.690 -1.498 -49.283 1.00 6.38 84 LEU B C 1
ATOM 4532 O O . LEU B 1 85 ? -2.302 -1.444 -48.208 1.00 9.82 84 LEU B O 1
ATOM 4537 N N . ASP B 1 86 ? -1.957 -0.667 -50.301 1.00 7.82 85 ASP B N 1
ATOM 4538 C CA . ASP B 1 86 ? -3.072 0.277 -50.224 1.00 6.91 85 ASP B CA 1
ATOM 4539 C C . ASP B 1 86 ? -4.399 -0.438 -49.986 1.00 10.00 85 ASP B C 1
ATOM 4540 O O . ASP B 1 86 ? -5.289 0.115 -49.325 1.00 7.96 85 ASP B O 1
ATOM 4545 N N . ALA B 1 87 ? -4.566 -1.652 -50.537 1.00 6.66 86 ALA B N 1
ATOM 4546 C CA . ALA B 1 87 ? -5.834 -2.361 -50.383 1.00 7.22 86 ALA B CA 1
ATOM 4547 C C . ALA B 1 87 ? -6.061 -2.858 -48.956 1.00 7.61 86 ALA B C 1
ATOM 4548 O O . ALA B 1 87 ? -7.216 -3.026 -48.540 1.00 8.01 86 ALA B O 1
ATOM 4550 N N . THR B 1 88 ? -4.990 -3.113 -48.194 1.00 7.64 87 THR B N 1
ATOM 4551 C CA . THR B 1 88 ? -5.161 -3.561 -46.808 1.00 5.63 87 THR B CA 1
ATOM 4552 C C . THR B 1 88 ? -5.632 -2.446 -45.885 1.00 10.50 87 THR B C 1
ATOM 4553 O O . THR B 1 88 ? -6.216 -2.732 -44.833 1.00 8.55 87 THR B O 1
ATOM 4557 N N . GLY B 1 89 ? -5.340 -1.185 -46.213 1.00 7.51 88 GLY B N 1
ATOM 4558 C CA . GLY B 1 89 ? -5.671 -0.083 -45.324 1.00 7.75 88 GLY B CA 1
ATOM 4559 C C . GLY B 1 89 ? -4.675 0.206 -44.206 1.00 10.54 88 GLY B C 1
ATOM 4560 O O . GLY B 1 89 ? -4.753 1.285 -43.599 1.00 7.91 88 GLY B O 1
ATOM 4561 N N . TYR B 1 90 ? -3.723 -0.695 -43.925 1.00 8.14 89 TYR B N 1
ATOM 4562 C CA . TYR B 1 90 ? -2.881 -0.542 -42.737 1.00 10.72 89 TYR B CA 1
ATOM 4563 C C . TYR B 1 90 ? -1.751 0.478 -42.888 1.00 8.60 89 TYR B C 1
ATOM 4564 O O . TYR B 1 90 ? -1.105 0.807 -41.886 1.00 11.30 89 TYR B O 1
ATOM 4573 N N . PHE B 1 91 ? -1.503 1.007 -44.091 1.00 6.47 90 PHE B N 1
ATOM 4574 C CA . PHE B 1 91 ? -0.498 2.055 -44.306 1.00 9.29 90 PHE B CA 1
ATOM 4575 C C . PHE B 1 91 ? -1.203 3.174 -45.056 1.00 11.46 90 PHE B C 1
ATOM 4576 O O . PHE B 1 91 ? -1.142 3.268 -46.290 1.00 11.70 90 PHE B O 1
ATOM 4584 N N . THR B 1 92 ? -1.901 4.021 -44.316 1.00 13.63 91 THR B N 1
ATOM 4585 C CA . THR B 1 92 ? -2.804 4.959 -44.963 1.00 9.33 91 THR B CA 1
ATOM 4586 C C . THR B 1 92 ? -2.147 6.324 -45.119 1.00 11.66 91 THR B C 1
ATOM 4587 O O . THR B 1 92 ? -1.054 6.589 -44.611 1.00 8.72 91 THR B O 1
ATOM 4591 N N . SER B 1 93 ? -2.824 7.189 -45.869 1.00 8.54 92 SER B N 1
ATOM 4592 C CA . SER B 1 93 ? -2.323 8.524 -46.152 1.00 10.23 92 SER B CA 1
ATOM 4593 C C . SER B 1 93 ? -3.149 9.595 -45.466 1.00 10.57 92 SER B C 1
ATOM 4594 O O . SER B 1 93 ? -2.595 10.465 -44.792 1.00 10.23 92 SER B O 1
ATOM 4597 N N . ASN B 1 94 ? -4.464 9.557 -45.644 1.00 11.50 93 ASN B N 1
ATOM 4598 C CA . ASN B 1 94 ? -5.365 10.529 -45.038 1.00 12.41 93 ASN B CA 1
ATOM 4599 C C . ASN B 1 94 ? -6.217 9.789 -44.020 1.00 10.55 93 ASN B C 1
ATOM 4600 O O . ASN B 1 94 ? -7.157 9.074 -44.385 1.00 8.33 93 ASN B O 1
ATOM 4605 N N . TYR B 1 95 ? -5.885 9.965 -42.739 1.00 8.02 94 TYR B N 1
ATOM 4606 C CA . TYR B 1 95 ? -6.644 9.338 -41.664 1.00 9.62 94 TYR B CA 1
ATOM 4607 C C . TYR B 1 95 ? -8.042 9.916 -41.510 1.00 9.31 94 TYR B C 1
ATOM 4608 O O . TYR B 1 95 ? -8.834 9.376 -40.730 1.00 12.13 94 TYR B O 1
ATOM 4617 N N . PHE B 1 96 ? -8.365 10.988 -42.230 1.00 10.20 95 PHE B N 1
ATOM 4618 C CA . PHE B 1 96 ? -9.610 11.720 -42.040 1.00 8.80 95 PHE B CA 1
ATOM 4619 C C . PHE B 1 96 ? -10.517 11.661 -43.262 1.00 18.12 95 PHE B C 1
ATOM 4620 O O . PHE B 1 96 ? -11.503 12.403 -43.327 1.00 12.29 95 PHE B O 1
ATOM 4628 N N . ALA B 1 97 ? -10.217 10.794 -44.226 1.00 11.70 96 ALA B N 1
ATOM 4629 C CA . ALA B 1 97 ? -11.043 10.616 -45.406 1.00 10.63 96 ALA B CA 1
ATOM 4630 C C . ALA B 1 97 ? -11.196 9.127 -45.671 1.00 11.32 96 ALA B C 1
ATOM 4631 O O . ALA B 1 97 ? -10.349 8.323 -45.288 1.00 11.14 96 ALA B O 1
ATOM 4633 N N . VAL B 1 98 ? -12.277 8.768 -46.319 1.00 8.77 97 VAL B N 1
ATOM 4634 C CA . VAL B 1 98 ? -12.508 7.376 -46.678 1.00 9.60 97 VAL B CA 1
ATOM 4635 C C . VAL B 1 98 ? -11.790 7.069 -47.983 1.00 12.17 97 VAL B C 1
ATOM 4636 O O . VAL B 1 98 ? -11.733 7.905 -48.897 1.00 11.21 97 VAL B O 1
ATOM 4640 N N . ASP B 1 99 ? -11.223 5.875 -48.073 1.00 11.39 98 ASP B N 1
ATOM 4641 C CA . ASP B 1 99 ? -10.598 5.470 -49.322 1.00 14.62 98 ASP B CA 1
ATOM 4642 C C . ASP B 1 99 ? -11.670 5.327 -50.397 1.00 10.89 98 ASP B C 1
ATOM 4643 O O . ASP B 1 99 ? -12.654 4.598 -50.197 1.00 11.40 98 ASP B O 1
ATOM 4648 N N . PRO B 1 100 ? -11.527 6.011 -51.531 1.00 9.74 99 PRO B N 1
ATOM 4649 C CA . PRO B 1 100 ? -12.551 5.921 -52.589 1.00 13.70 99 PRO B CA 1
ATOM 4650 C C . PRO B 1 100 ? -12.695 4.536 -53.192 1.00 12.02 99 PRO B C 1
ATOM 4651 O O . PRO B 1 100 ? -13.732 4.259 -53.810 1.00 11.11 99 PRO B O 1
ATOM 4655 N N . ARG B 1 101 ? -11.696 3.656 -53.042 1.00 10.34 100 ARG B N 1
ATOM 4656 C CA . ARG B 1 101 ? -11.881 2.273 -53.468 1.00 11.06 100 ARG B CA 1
ATOM 4657 C C . ARG B 1 101 ? -12.828 1.518 -52.545 1.00 13.39 100 ARG B C 1
ATOM 4658 O O . ARG B 1 101 ? -13.308 0.446 -52.920 1.00 14.81 100 ARG B O 1
ATOM 4666 N N . PHE B 1 102 ? -13.106 2.053 -51.352 1.00 10.04 101 PHE B N 1
ATOM 4667 C CA . PHE B 1 102 ? -14.098 1.488 -50.447 1.00 13.00 101 PHE B CA 1
ATOM 4668 C C . PHE B 1 102 ? -15.430 2.222 -50.483 1.00 13.59 101 PHE B C 1
ATOM 4669 O O . PHE B 1 102 ? -16.470 1.594 -50.265 1.00 11.92 101 PHE B O 1
ATOM 4677 N N . GLY B 1 103 ? -15.425 3.526 -50.721 1.00 10.69 102 GLY B N 1
ATOM 4678 C CA . GLY B 1 103 ? -16.652 4.297 -50.740 1.00 9.98 102 GLY B CA 1
ATOM 4679 C C . GLY B 1 103 ? -16.385 5.749 -50.393 1.00 13.94 102 GLY B C 1
ATOM 4680 O O . GLY B 1 103 ? -15.275 6.252 -50.553 1.00 14.51 102 GLY B O 1
ATOM 4681 N N . THR B 1 104 ? -17.433 6.410 -49.916 1.00 14.09 103 THR B N 1
ATOM 4682 C CA . THR B 1 104 ? -17.390 7.826 -49.593 1.00 19.19 103 THR B CA 1
ATOM 4683 C C . THR B 1 104 ? -17.688 8.035 -48.114 1.00 14.15 103 THR B C 1
ATOM 4684 O O . THR B 1 104 ? -18.209 7.150 -47.422 1.00 11.98 103 THR B O 1
ATOM 4688 N N . MET B 1 105 ? -17.364 9.244 -47.652 1.00 12.34 104 MET B N 1
ATOM 4689 C CA . MET B 1 105 ? -17.700 9.645 -46.287 1.00 15.68 104 MET B CA 1
ATOM 4690 C C . MET B 1 105 ? -19.191 9.499 -46.020 1.00 17.57 104 MET B C 1
ATOM 4691 O O . MET B 1 105 ? -19.600 9.096 -44.925 1.00 13.87 104 MET B O 1
ATOM 4696 N N . GLU B 1 106 ? -20.023 9.800 -47.018 1.00 19.58 105 GLU B N 1
ATOM 4697 C CA . GLU B 1 106 ? -21.461 9.664 -46.823 1.00 20.98 105 GLU B CA 1
ATOM 4698 C C . GLU B 1 106 ? -21.866 8.199 -46.663 1.00 16.14 105 GLU B C 1
ATOM 4699 O O . GLU B 1 106 ? -22.733 7.878 -45.842 1.00 18.79 105 GLU B O 1
ATOM 4705 N N . GLN B 1 107 ? -21.244 7.289 -47.420 1.00 15.34 106 GLN B N 1
ATOM 4706 C CA . GLN B 1 107 ? -21.546 5.872 -47.235 1.00 14.59 106 GLN B CA 1
ATOM 4707 C C . GLN B 1 107 ? -21.060 5.355 -45.883 1.00 13.03 106 GLN B C 1
ATOM 4708 O O . GLN B 1 107 ? -21.734 4.531 -45.253 1.00 13.63 106 GLN B O 1
ATOM 4714 N N . ALA B 1 108 ? -19.882 5.795 -45.432 1.00 14.07 107 ALA B N 1
ATOM 4715 C CA . ALA B 1 108 ? -19.411 5.381 -44.115 1.00 11.52 107 ALA B CA 1
ATOM 4716 C C . ALA B 1 108 ? -20.374 5.844 -43.034 1.00 14.64 107 ALA B C 1
ATOM 4717 O O . ALA B 1 108 ? -20.684 5.097 -42.097 1.00 10.82 107 ALA B O 1
ATOM 4719 N N . LYS B 1 109 ? -20.871 7.075 -43.156 1.00 12.49 108 LYS B N 1
ATOM 4720 C CA . LYS B 1 109 ? -21.891 7.549 -42.232 1.00 16.73 108 LYS B CA 1
ATOM 4721 C C . LYS B 1 109 ? -23.145 6.685 -42.326 1.00 16.43 108 LYS B C 1
ATOM 4722 O O . LYS B 1 109 ? -23.700 6.261 -41.305 1.00 13.84 108 LYS B O 1
ATOM 4728 N N . GLU B 1 110 ? -23.593 6.396 -43.556 1.00 11.14 109 GLU B N 1
ATOM 4729 C CA . GLU B 1 110 ? -24.742 5.516 -43.745 1.00 15.98 109 GLU B CA 1
ATOM 4730 C C . GLU B 1 110 ? -24.513 4.158 -43.083 1.00 20.08 109 GLU B C 1
ATOM 4731 O O . GLU B 1 110 ? -25.426 3.597 -42.462 1.00 13.82 109 GLU B O 1
ATOM 4737 N N . LEU B 1 111 ? -23.294 3.624 -43.197 1.00 13.48 110 LEU B N 1
ATOM 4738 C CA . LEU B 1 111 ? -22.993 2.313 -42.628 1.00 14.44 110 LEU B CA 1
ATOM 4739 C C . LEU B 1 111 ? -23.177 2.309 -41.113 1.00 10.40 110 LEU B C 1
ATOM 4740 O O . LEU B 1 111 ? -23.815 1.409 -40.556 1.00 11.84 110 LEU B O 1
ATOM 4745 N N . VAL B 1 112 ? -22.610 3.303 -40.427 1.00 11.69 111 VAL B N 1
ATOM 4746 C CA . VAL B 1 112 ? -22.693 3.324 -38.970 1.00 11.05 111 VAL B CA 1
ATOM 4747 C C . VAL B 1 112 ? -24.133 3.542 -38.521 1.00 15.85 111 VAL B C 1
ATOM 4748 O O . VAL B 1 112 ? -24.600 2.918 -37.559 1.00 11.65 111 VAL B O 1
ATOM 4752 N N . GLU B 1 113 ? -24.870 4.411 -39.224 1.00 13.92 112 GLU B N 1
ATOM 4753 C CA . GLU B 1 113 ? -26.272 4.631 -38.881 1.00 15.67 112 GLU B CA 1
ATOM 4754 C C . GLU B 1 113 ? -27.089 3.347 -39.020 1.00 11.84 112 GLU B C 1
ATOM 4755 O O . GLU B 1 113 ? -27.867 2.999 -38.123 1.00 15.74 112 GLU B O 1
ATOM 4761 N N . LYS B 1 114 ? -26.928 2.623 -40.136 1.00 12.86 113 LYS B N 1
ATOM 4762 C CA . LYS B 1 114 ? -27.712 1.406 -40.333 1.00 11.25 113 LYS B CA 1
ATOM 4763 C C . LYS B 1 114 ? -27.287 0.303 -39.374 1.00 16.25 113 LYS B C 1
ATOM 4764 O O . LYS B 1 114 ? -28.127 -0.494 -38.944 1.00 16.12 113 LYS B O 1
ATOM 4770 N N . ALA B 1 115 ? -25.998 0.236 -39.033 1.00 14.97 114 ALA B N 1
ATOM 4771 C CA . ALA B 1 115 ? -25.554 -0.727 -38.032 1.00 14.69 114 ALA B CA 1
ATOM 4772 C C . ALA B 1 115 ? -26.191 -0.430 -36.680 1.00 14.72 114 ALA B C 1
ATOM 4773 O O . ALA B 1 115 ? -26.746 -1.322 -36.030 1.00 13.60 114 ALA B O 1
ATOM 4775 N N . HIS B 1 116 ? -26.147 0.833 -36.257 1.00 13.51 115 HIS B N 1
ATOM 4776 C CA . HIS B 1 116 ? -26.766 1.204 -34.990 1.00 15.01 115 HIS B CA 1
ATOM 4777 C C . HIS B 1 116 ? -28.260 0.896 -34.990 1.00 18.92 115 HIS B C 1
ATOM 4778 O O . HIS B 1 116 ? -28.787 0.354 -34.011 1.00 18.99 115 HIS B O 1
ATOM 4785 N N . GLU B 1 117 ? -28.957 1.227 -36.085 1.00 21.42 116 GLU B N 1
ATOM 4786 C CA . GLU B 1 117 ? -30.386 0.937 -36.176 1.00 18.99 116 GLU B CA 1
ATOM 4787 C C . GLU B 1 117 ? -30.674 -0.555 -36.069 1.00 19.04 116 GLU B C 1
ATOM 4788 O O . GLU B 1 117 ? -31.728 -0.946 -35.555 1.00 20.34 116 GLU B O 1
ATOM 4794 N N . LYS B 1 118 ? -29.757 -1.401 -36.538 1.00 15.27 117 LYS B N 1
ATOM 4795 C CA . LYS B 1 118 ? -29.925 -2.841 -36.438 1.00 11.14 117 LYS B CA 1
ATOM 4796 C C . LYS B 1 118 ? -29.368 -3.421 -35.147 1.00 17.62 117 LYS B C 1
ATOM 4797 O O . LYS B 1 118 ? -29.483 -4.629 -34.935 1.00 21.20 117 LYS B O 1
ATOM 4803 N N . GLY B 1 119 ? -28.787 -2.599 -34.277 1.00 19.33 118 GLY B N 1
ATOM 4804 C CA . GLY B 1 119 ? -28.297 -3.079 -32.999 1.00 14.56 118 GLY B CA 1
ATOM 4805 C C . GLY B 1 119 ? -26.857 -3.527 -32.994 1.00 17.41 118 GLY B C 1
ATOM 4806 O O . GLY B 1 119 ? -26.479 -4.364 -32.162 1.00 15.17 118 GLY B O 1
ATOM 4807 N N . LEU B 1 120 ? -26.039 -3.015 -33.905 1.00 12.72 119 LEU B N 1
ATOM 4808 C CA . LEU B 1 120 ? -24.628 -3.353 -33.973 1.00 17.16 119 LEU B CA 1
ATOM 4809 C C . LEU B 1 120 ? -23.793 -2.141 -33.577 1.00 13.22 119 LEU B C 1
ATOM 4810 O O . LEU B 1 120 ? -23.965 -1.062 -34.147 1.00 13.66 119 LEU B O 1
ATOM 4815 N N . TYR B 1 121 ? -22.899 -2.317 -32.601 1.00 11.16 120 TYR B N 1
ATOM 4816 C CA . TYR B 1 121 ? -21.824 -1.354 -32.411 1.00 9.96 120 TYR B CA 1
ATOM 4817 C C . TYR B 1 121 ? -20.873 -1.417 -33.603 1.00 10.18 120 TYR B C 1
ATOM 4818 O O . TYR B 1 121 ? -20.761 -2.441 -34.273 1.00 8.57 120 TYR B O 1
ATOM 4827 N N . VAL B 1 122 ? -20.158 -0.321 -33.849 1.00 7.56 121 VAL B N 1
ATOM 4828 C CA . VAL B 1 122 ? -19.183 -0.252 -34.936 1.00 11.12 121 VAL B CA 1
ATOM 4829 C C . VAL B 1 122 ? -17.832 0.168 -34.373 1.00 12.36 121 VAL B C 1
ATOM 4830 O O . VAL B 1 122 ? -17.726 1.212 -33.714 1.00 9.40 121 VAL B O 1
ATOM 4834 N N . PHE B 1 123 ? -16.801 -0.627 -34.649 1.00 7.03 122 PHE B N 1
ATOM 4835 C CA . PHE B 1 123 ? -15.422 -0.258 -34.337 1.00 9.37 122 PHE B CA 1
ATOM 4836 C C . PHE B 1 123 ? -14.616 -0.089 -35.618 1.00 9.07 122 PHE B C 1
ATOM 4837 O O . PHE B 1 123 ? -14.735 -0.894 -36.548 1.00 9.23 122 PHE B O 1
ATOM 4845 N N . PHE B 1 124 ? -13.798 0.958 -35.660 1.00 10.02 123 PHE B N 1
ATOM 4846 C CA . PHE B 1 124 ? -12.821 1.132 -36.723 1.00 8.47 123 PHE B CA 1
ATOM 4847 C C . PHE B 1 124 ? -11.468 0.613 -36.262 1.00 8.62 123 PHE B C 1
ATOM 4848 O O . PHE B 1 124 ? -11.281 0.231 -35.103 1.00 8.13 123 PHE B O 1
ATOM 4856 N N . ASP B 1 125 ? -10.522 0.585 -37.200 1.00 7.48 124 ASP B N 1
ATOM 4857 C CA . ASP B 1 125 ? -9.208 -0.020 -36.994 1.00 9.05 124 ASP B CA 1
ATOM 4858 C C . ASP B 1 125 ? -8.182 1.106 -37.048 1.00 9.27 124 ASP B C 1
ATOM 4859 O O . ASP B 1 125 ? -7.944 1.678 -38.118 1.00 6.35 124 ASP B O 1
ATOM 4864 N N . GLY B 1 126 ? -7.599 1.434 -35.898 1.00 9.62 125 GLY B N 1
ATOM 4865 C CA . GLY B 1 126 ? -6.703 2.564 -35.777 1.00 12.43 125 GLY B CA 1
ATOM 4866 C C . GLY B 1 126 ? -5.252 2.131 -35.757 1.00 9.79 125 GLY B C 1
ATOM 4867 O O . GLY B 1 126 ? -4.827 1.380 -34.871 1.00 6.96 125 GLY B O 1
ATOM 4868 N N . VAL B 1 127 ? -4.492 2.607 -36.744 1.00 7.06 126 VAL B N 1
ATOM 4869 C CA . VAL B 1 127 ? -3.068 2.310 -36.864 1.00 7.52 126 VAL B CA 1
ATOM 4870 C C . VAL B 1 127 ? -2.303 3.558 -36.459 1.00 8.82 126 VAL B C 1
ATOM 4871 O O . VAL B 1 127 ? -2.085 4.460 -37.278 1.00 7.27 126 VAL B O 1
ATOM 4875 N N . PHE B 1 128 ? -1.917 3.639 -35.186 1.00 9.21 127 PHE B N 1
ATOM 4876 C CA . PHE B 1 128 ? -1.359 4.865 -34.629 1.00 8.44 127 PHE B CA 1
ATOM 4877 C C . PHE B 1 128 ? 0.151 4.787 -34.428 1.00 8.33 127 PHE B C 1
ATOM 4878 O O . PHE B 1 128 ? 0.733 5.697 -33.825 1.00 10.16 127 PHE B O 1
ATOM 4886 N N . GLY B 1 129 ? 0.796 3.740 -34.930 1.00 7.86 128 GLY B N 1
ATOM 4887 C CA . GLY B 1 129 ? 2.237 3.635 -34.872 1.00 9.49 128 GLY B CA 1
ATOM 4888 C C . GLY B 1 129 ? 2.916 3.731 -36.231 1.00 8.26 128 GLY B C 1
ATOM 4889 O O . GLY B 1 129 ? 4.136 3.894 -36.300 1.00 8.51 128 GLY B O 1
ATOM 4890 N N . HIS B 1 130 ? 2.164 3.649 -37.324 1.00 8.89 129 HIS B N 1
ATOM 4891 C CA . HIS B 1 130 ? 2.810 3.762 -38.624 1.00 7.03 129 HIS B CA 1
ATOM 4892 C C . HIS B 1 130 ? 1.797 4.193 -39.682 1.00 9.98 129 HIS B C 1
ATOM 4893 O O . HIS B 1 130 ? 0.581 4.192 -39.457 1.00 7.50 129 HIS B O 1
ATOM 4900 N N . HIS B 1 131 ? 2.326 4.596 -40.836 1.00 8.64 130 HIS B N 1
ATOM 4901 C CA . HIS B 1 131 ? 1.512 5.171 -41.897 1.00 7.77 130 HIS B CA 1
ATOM 4902 C C . HIS B 1 131 ? 2.329 5.167 -43.177 1.00 8.78 130 HIS B C 1
ATOM 4903 O O . HIS B 1 131 ? 3.540 4.917 -43.162 1.00 9.69 130 HIS B O 1
ATOM 4910 N N . LYS B 1 132 ? 1.655 5.468 -44.290 1.00 6.73 131 LYS B N 1
ATOM 4911 C CA . LYS B 1 132 ? 2.345 5.567 -45.571 1.00 9.86 131 LYS B CA 1
ATOM 4912 C C . LYS B 1 132 ? 3.151 6.866 -45.631 1.00 12.67 131 LYS B C 1
ATOM 4913 O O . LYS B 1 132 ? 2.858 7.846 -44.940 1.00 13.90 131 LYS B O 1
ATOM 4919 N N . ASP B 1 133 ? 4.181 6.874 -46.480 1.00 11.42 132 ASP B N 1
ATOM 4920 C CA . ASP B 1 133 ? 5.102 8.006 -46.490 1.00 14.86 132 ASP B CA 1
ATOM 4921 C C . ASP B 1 133 ? 4.432 9.314 -46.893 1.00 15.37 132 ASP B C 1
ATOM 4922 O O . ASP B 1 133 ? 4.928 10.387 -46.528 1.00 15.89 132 ASP B O 1
ATOM 4927 N N . ASN B 1 134 ? 3.315 9.257 -47.624 1.00 11.40 133 ASN B N 1
ATOM 4928 C CA . ASN B 1 134 ? 2.665 10.456 -48.148 1.00 12.79 133 ASN B CA 1
ATOM 4929 C C . ASN B 1 134 ? 1.504 10.918 -47.272 1.00 13.26 133 ASN B C 1
ATOM 4930 O O . ASN B 1 134 ? 0.509 11.448 -47.784 1.00 12.84 133 ASN B O 1
ATOM 4935 N N . VAL B 1 135 ? 1.628 10.733 -45.952 1.00 12.48 134 VAL B N 1
ATOM 4936 C CA . VAL B 1 135 ? 0.584 11.123 -45.016 1.00 13.23 134 VAL B CA 1
ATOM 4937 C C . VAL B 1 135 ? 0.289 12.610 -45.175 1.00 12.92 134 VAL B C 1
ATOM 4938 O O . VAL B 1 135 ? 1.169 13.413 -45.507 1.00 12.92 134 VAL B O 1
ATOM 4942 N N . VAL B 1 136 ? -0.967 12.978 -44.966 1.00 9.23 135 VAL B N 1
ATOM 4943 C CA . VAL B 1 136 ? -1.370 14.363 -45.190 1.00 15.39 135 VAL B CA 1
ATOM 4944 C C . VAL B 1 136 ? -1.767 14.988 -43.861 1.00 14.08 135 VAL B C 1
ATOM 4945 O O . VAL B 1 136 ? -2.166 14.270 -42.929 1.00 13.04 135 VAL B O 1
ATOM 4949 N N . PRO B 1 137 ? -1.654 16.307 -43.720 1.00 12.86 136 PRO B N 1
ATOM 4950 C CA . PRO B 1 137 ? -1.989 16.942 -42.443 1.00 9.46 136 PRO B CA 1
ATOM 4951 C C . PRO B 1 137 ? -3.459 16.787 -42.086 1.00 11.75 136 PRO B C 1
ATOM 4952 O O . PRO B 1 137 ? -4.327 16.637 -42.950 1.00 11.16 136 PRO B O 1
ATOM 4956 N N . SER B 1 138 ? -3.718 16.838 -40.780 1.00 8.48 137 SER B N 1
ATOM 4957 C CA . SER B 1 138 ? -5.043 16.700 -40.209 1.00 10.57 137 SER B CA 1
ATOM 4958 C C . SER B 1 138 ? -5.893 17.934 -40.510 1.00 12.83 137 SER B C 1
ATOM 4959 O O . SER B 1 138 ? -5.370 18.974 -40.923 1.00 8.89 137 SER B O 1
ATOM 4962 N N . PRO B 1 139 ? -7.210 17.868 -40.268 1.00 11.38 138 PRO B N 1
ATOM 4963 C CA . PRO B 1 139 ? -8.025 19.082 -40.451 1.00 14.33 138 PRO B CA 1
ATOM 4964 C C . PRO B 1 139 ? -7.522 20.256 -39.637 1.00 13.20 138 PRO B C 1
ATOM 4965 O O . PRO B 1 139 ? -7.544 21.400 -40.108 1.00 12.24 138 PRO B O 1
ATOM 4969 N N . GLU B 1 140 ? -7.013 20.000 -38.443 1.00 14.05 139 GLU B N 1
ATOM 4970 C CA . GLU B 1 140 ? -6.550 21.074 -37.585 1.00 15.06 139 GLU B CA 1
ATOM 4971 C C . GLU B 1 140 ? -5.084 21.405 -37.812 1.00 12.74 139 GLU B C 1
ATOM 4972 O O . GLU B 1 140 ? -4.551 22.294 -37.137 1.00 12.11 139 GLU B O 1
ATOM 4978 N N . GLY B 1 141 ? -4.433 20.740 -38.762 1.00 11.74 140 GLY B N 1
ATOM 4979 C CA . GLY B 1 141 ? -3.094 21.100 -39.173 1.00 9.43 140 GLY B CA 1
ATOM 4980 C C . GLY B 1 141 ? -1.973 20.342 -38.506 1.00 14.66 140 GLY B C 1
ATOM 4981 O O . GLY B 1 141 ? -0.859 20.875 -38.415 1.00 10.31 140 GLY B O 1
ATOM 4982 N N . ARG B 1 142 ? -2.226 19.124 -38.042 1.00 10.59 141 ARG B N 1
ATOM 4983 C CA . ARG B 1 142 ? -1.246 18.310 -37.342 1.00 10.10 141 ARG B CA 1
ATOM 4984 C C . ARG B 1 142 ? -0.696 17.217 -38.256 1.00 11.48 141 ARG B C 1
ATOM 4985 O O . ARG B 1 142 ? -1.340 16.787 -39.218 1.00 8.89 141 ARG B O 1
ATOM 4993 N N . LEU B 1 143 ? 0.507 16.762 -37.930 1.00 14.28 142 LEU B N 1
ATOM 4994 C CA . LEU B 1 143 ? 1.143 15.664 -38.640 1.00 11.57 142 LEU B CA 1
ATOM 4995 C C . LEU B 1 143 ? 1.790 14.726 -37.638 1.00 9.93 142 LEU B C 1
ATOM 4996 O O . LEU B 1 143 ? 2.243 15.170 -36.575 1.00 9.70 142 LEU B O 1
ATOM 5001 N N . PRO B 1 144 ? 1.863 13.431 -37.952 1.00 8.69 143 PRO B N 1
ATOM 5002 C CA . PRO B 1 144 ? 2.733 12.543 -37.178 1.00 8.05 143 PRO B CA 1
ATOM 5003 C C . PRO B 1 144 ? 4.180 12.942 -37.406 1.00 9.27 143 PRO B C 1
ATOM 5004 O O . PRO B 1 144 ? 4.513 13.639 -38.369 1.00 11.16 143 PRO B O 1
ATOM 5008 N N . VAL B 1 145 ? 5.044 12.519 -36.486 1.00 9.59 144 VAL B N 1
ATOM 5009 C CA . VAL B 1 145 ? 6.424 12.987 -36.443 1.00 15.15 144 VAL B CA 1
ATOM 5010 C C . VAL B 1 145 ? 7.365 11.793 -36.441 1.00 15.79 144 VAL B C 1
ATOM 5011 O O . VAL B 1 145 ? 7.129 10.804 -35.737 1.00 12.87 144 VAL B O 1
ATOM 5015 N N . GLY B 1 146 ? 8.434 11.889 -37.231 1.00 13.40 145 GLY B N 1
ATOM 5016 C CA . GLY B 1 146 ? 9.482 10.893 -37.197 1.00 17.70 145 GLY B CA 1
ATOM 5017 C C . GLY B 1 146 ? 9.544 10.042 -38.446 1.00 17.76 145 GLY B C 1
ATOM 5018 O O . GLY B 1 146 ? 9.217 10.500 -39.545 1.00 24.76 145 GLY B O 1
ATOM 5019 N N . GLU B 1 147 ? 9.985 8.802 -38.283 1.00 11.84 146 GLU B N 1
ATOM 5020 C CA . GLU B 1 147 ? 9.922 7.841 -39.371 1.00 18.62 146 GLU B CA 1
ATOM 5021 C C . GLU B 1 147 ? 8.477 7.474 -39.657 1.00 13.42 146 GLU B C 1
ATOM 5022 O O . GLU B 1 147 ? 7.578 7.696 -38.842 1.00 13.91 146 GLU B O 1
ATOM 5028 N N . ASN B 1 148 ? 8.261 6.898 -40.838 1.00 17.38 147 ASN B N 1
ATOM 5029 C CA . ASN B 1 148 ? 6.945 6.389 -41.190 1.00 12.65 147 ASN B CA 1
ATOM 5030 C C . ASN B 1 148 ? 6.575 5.139 -40.394 1.00 18.14 147 ASN B C 1
ATOM 5031 O O . ASN B 1 148 ? 5.382 4.855 -40.226 1.00 12.75 147 ASN B O 1
ATOM 5036 N N . ASN B 1 149 ? 7.560 4.398 -39.898 1.00 10.62 148 ASN B N 1
ATOM 5037 C CA . ASN B 1 149 ? 7.293 3.145 -39.199 1.00 12.35 148 ASN B CA 1
ATOM 5038 C C . ASN B 1 149 ? 8.504 2.724 -38.378 1.00 14.91 148 ASN B C 1
ATOM 5039 O O . ASN B 1 149 ? 9.458 2.187 -38.928 1.00 16.68 148 ASN B O 1
ATOM 5044 N N . PRO B 1 150 ? 8.459 2.935 -37.054 1.00 15.53 149 PRO B N 1
ATOM 5045 C CA . PRO B 1 150 ? 7.337 3.524 -36.319 1.00 12.49 149 PRO B CA 1
ATOM 5046 C C . PRO B 1 150 ? 7.486 5.028 -36.141 1.00 12.41 149 PRO B C 1
ATOM 5047 O O . PRO B 1 150 ? 8.590 5.562 -36.237 1.00 10.91 149 PRO B O 1
ATOM 5051 N N . VAL B 1 151 ? 6.378 5.706 -35.873 1.00 13.36 150 VAL B N 1
ATOM 5052 C CA . VAL B 1 151 ? 6.422 7.146 -35.658 1.00 11.91 150 VAL B CA 1
ATOM 5053 C C . VAL B 1 151 ? 6.996 7.410 -34.271 1.00 16.83 150 VAL B C 1
ATOM 5054 O O . VAL B 1 151 ? 7.102 6.496 -33.446 1.00 12.65 150 VAL B O 1
ATOM 5058 N N . SER B 1 152 ? 7.357 8.661 -33.999 1.00 17.75 151 SER B N 1
ATOM 5059 C CA . SER B 1 152 ? 7.934 9.029 -32.717 1.00 16.03 151 SER B CA 1
ATOM 5060 C C . SER B 1 152 ? 6.850 9.513 -31.767 1.00 13.17 151 SER B C 1
ATOM 5061 O O . SER B 1 152 ? 5.996 10.321 -32.145 1.00 11.85 151 SER B O 1
ATOM 5064 N N . TYR B 1 153 ? 6.892 9.015 -30.537 1.00 10.19 152 TYR B N 1
ATOM 5065 C CA . TYR B 1 153 ? 6.082 9.560 -29.465 1.00 9.55 152 TYR B CA 1
ATOM 5066 C C . TYR B 1 153 ? 7.039 10.201 -28.471 1.00 16.92 152 TYR B C 1
ATOM 5067 O O . TYR B 1 153 ? 8.177 9.735 -28.324 1.00 12.58 152 TYR B O 1
ATOM 5076 N N . PRO B 1 154 ? 6.595 11.269 -27.787 1.00 15.08 153 PRO B N 1
ATOM 5077 C CA . PRO B 1 154 ? 5.253 11.872 -27.768 1.00 13.94 153 PRO B CA 1
ATOM 5078 C C . PRO B 1 154 ? 4.916 12.814 -28.923 1.00 12.75 153 PRO B C 1
ATOM 5079 O O . PRO B 1 154 ? 3.802 13.332 -28.956 1.00 13.07 153 PRO B O 1
ATOM 5083 N N . GLU B 1 155 ? 5.855 13.036 -29.848 1.00 10.29 154 GLU B N 1
ATOM 5084 C CA . GLU B 1 155 ? 5.660 14.067 -30.864 1.00 13.91 154 GLU B CA 1
ATOM 5085 C C . GLU B 1 155 ? 4.430 13.804 -31.732 1.00 16.56 154 GLU B C 1
ATOM 5086 O O . GLU B 1 155 ? 3.772 14.753 -32.173 1.00 15.66 154 GLU B O 1
ATOM 5092 N N . SER B 1 156 ? 4.100 12.535 -31.988 1.00 11.01 155 SER B N 1
ATOM 5093 C CA . SER B 1 156 ? 2.930 12.174 -32.789 1.00 9.17 155 SER B CA 1
ATOM 5094 C C . SER B 1 156 ? 1.629 12.095 -31.985 1.00 8.45 155 SER B C 1
ATOM 5095 O O . SER B 1 156 ? 0.568 11.864 -32.576 1.00 11.26 155 SER B O 1
ATOM 5098 N N . LEU B 1 157 ? 1.677 12.261 -30.662 1.00 10.64 156 LEU B N 1
ATOM 5099 C CA . LEU B 1 157 ? 0.499 12.003 -29.833 1.00 13.27 156 LEU B CA 1
ATOM 5100 C C . LEU B 1 157 ? -0.684 12.887 -30.230 1.00 11.67 156 LEU B C 1
ATOM 5101 O O . LEU B 1 157 ? -1.820 12.406 -30.365 1.00 8.80 156 LEU B O 1
ATOM 5106 N N . ALA B 1 158 ? -0.440 14.188 -30.411 1.00 8.59 157 ALA B N 1
ATOM 5107 C CA . ALA B 1 158 ? -1.543 15.113 -30.661 1.00 11.97 157 ALA B CA 1
ATOM 5108 C C . ALA B 1 158 ? -2.270 14.766 -31.957 1.00 8.52 157 ALA B C 1
ATOM 5109 O O . ALA B 1 158 ? -3.505 14.821 -32.021 1.00 9.46 157 ALA B O 1
ATOM 5111 N N . PHE B 1 159 ? -1.516 14.391 -32.991 1.00 7.76 158 PHE B N 1
ATOM 5112 C CA . PHE B 1 159 ? -2.114 14.003 -34.264 1.00 9.45 158 PHE B CA 1
ATOM 5113 C C . PHE B 1 159 ? -3.052 12.814 -34.092 1.00 8.30 158 PHE B C 1
ATOM 5114 O O . PHE B 1 159 ? -4.186 12.822 -34.588 1.00 7.35 158 PHE B O 1
ATOM 5122 N N . TYR B 1 160 ? -2.594 11.773 -33.393 1.00 9.00 159 TYR B N 1
ATOM 5123 C CA . TYR B 1 160 ? -3.408 10.570 -33.260 1.00 6.84 159 TYR B CA 1
ATOM 5124 C C . TYR B 1 160 ? -4.550 10.743 -32.267 1.00 9.50 159 TYR B C 1
ATOM 5125 O O . TYR B 1 160 ? -5.580 10.080 -32.409 1.00 9.17 159 TYR B O 1
ATOM 5134 N N . GLN B 1 161 ? -4.412 11.634 -31.276 1.00 9.97 160 GLN B N 1
ATOM 5135 C CA . GLN B 1 161 ? -5.589 12.023 -30.508 1.00 8.22 160 GLN B CA 1
ATOM 5136 C C . GLN B 1 161 ? -6.631 12.651 -31.422 1.00 9.91 160 GLN B C 1
ATOM 5137 O O . GLN B 1 161 ? -7.832 12.373 -31.305 1.00 8.61 160 GLN B O 1
ATOM 5143 N N . GLU B 1 162 ? -6.185 13.490 -32.355 1.00 10.43 161 GLU B N 1
ATOM 5144 C CA . GLU B 1 162 ? -7.129 14.106 -33.280 1.00 9.71 161 GLU B CA 1
ATOM 5145 C C . GLU B 1 162 ? -7.792 13.053 -34.159 1.00 9.17 161 GLU B C 1
ATOM 5146 O O . GLU B 1 162 ? -9.012 13.096 -34.385 1.00 7.50 161 GLU B O 1
ATOM 5152 N N . VAL B 1 163 ? -7.004 12.084 -34.648 1.00 11.42 162 VAL B N 1
ATOM 5153 C CA . VAL B 1 163 ? -7.560 10.974 -35.421 1.00 9.51 162 VAL B CA 1
ATOM 5154 C C . VAL B 1 163 ? -8.575 10.205 -34.590 1.00 10.45 162 VAL B C 1
ATOM 5155 O O . VAL B 1 163 ? -9.693 9.909 -35.039 1.00 11.45 162 VAL B O 1
ATOM 5159 N N . ALA B 1 164 ? -8.176 9.827 -33.379 1.00 9.63 163 ALA B N 1
ATOM 5160 C CA . ALA B 1 164 ? -9.013 8.947 -32.575 1.00 7.41 163 ALA B CA 1
ATOM 5161 C C . ALA B 1 164 ? -10.359 9.600 -32.284 1.00 11.14 163 ALA B C 1
ATOM 5162 O O . ALA B 1 164 ? -11.395 8.922 -32.272 1.00 11.01 163 ALA B O 1
ATOM 5164 N N . THR B 1 165 ? -10.370 10.921 -32.078 1.00 8.55 164 THR B N 1
ATOM 5165 C CA . THR B 1 165 ? -11.595 11.615 -31.691 1.00 8.37 164 THR B CA 1
ATOM 5166 C C . THR B 1 165 ? -12.443 12.025 -32.892 1.00 13.34 164 THR B C 1
ATOM 5167 O O . THR B 1 165 ? -13.678 12.089 -32.777 1.00 10.73 164 THR B O 1
ATOM 5171 N N . PHE B 1 166 ? -11.805 12.263 -34.045 1.00 8.37 165 PHE B N 1
ATOM 5172 C CA . PHE B 1 166 ? -12.521 12.680 -35.251 1.00 9.41 165 PHE B CA 1
ATOM 5173 C C . PHE B 1 166 ? -13.663 11.725 -35.595 1.00 10.57 165 PHE B C 1
ATOM 5174 O O . PHE B 1 166 ? -14.816 12.144 -35.736 1.00 8.18 165 PHE B O 1
ATOM 5182 N N . TRP B 1 167 ? -13.368 10.428 -35.717 1.00 8.60 166 TRP B N 1
ATOM 5183 C CA . TRP B 1 167 ? -14.397 9.511 -36.206 1.00 8.34 166 TRP B CA 1
ATOM 5184 C C . TRP B 1 167 ? -15.486 9.264 -35.165 1.00 9.46 166 TRP B C 1
ATOM 5185 O O . TRP B 1 167 ? -16.632 8.980 -35.530 1.00 9.89 166 TRP B O 1
ATOM 5196 N N . ILE B 1 168 ? -15.167 9.403 -33.876 1.00 11.45 167 ILE B N 1
ATOM 5197 C CA . ILE B 1 168 ? -16.211 9.324 -32.859 1.00 12.93 167 ILE B CA 1
ATOM 5198 C C . ILE B 1 168 ? -17.109 10.553 -32.934 1.00 12.29 167 ILE B C 1
ATOM 5199 O O . ILE B 1 168 ? -18.338 10.443 -32.901 1.00 13.81 167 ILE B O 1
ATOM 5204 N N . GLU B 1 169 ? -16.518 11.740 -33.064 1.00 13.34 168 GLU B N 1
ATOM 5205 C CA . GLU B 1 169 ? -17.337 12.948 -33.102 1.00 20.27 168 GLU B CA 1
ATOM 5206 C C . GLU B 1 169 ? -18.103 13.073 -34.419 1.00 18.15 168 GLU B C 1
ATOM 5207 O O . GLU B 1 169 ? -19.252 13.524 -34.428 1.00 15.34 168 GLU B O 1
ATOM 5213 N N . GLU B 1 170 ? -17.502 12.655 -35.536 1.00 12.99 169 GLU B N 1
ATOM 5214 C CA . GLU B 1 170 ? -18.152 12.824 -36.836 1.00 17.31 169 GLU B CA 1
ATOM 5215 C C . GLU B 1 170 ? -19.156 11.712 -37.127 1.00 20.88 169 GLU B C 1
ATOM 5216 O O . GLU B 1 170 ? -20.283 11.987 -37.553 1.00 21.80 169 GLU B O 1
ATOM 5222 N N . LEU B 1 171 ? -18.757 10.445 -36.942 1.00 10.78 170 LEU B N 1
ATOM 5223 C CA . LEU B 1 171 ? -19.588 9.314 -37.334 1.00 9.45 170 LEU B CA 1
ATOM 5224 C C . LEU B 1 171 ? -20.191 8.553 -36.159 1.00 13.87 170 LEU B C 1
ATOM 5225 O O . LEU B 1 171 ? -21.013 7.658 -36.382 1.00 10.43 170 LEU B O 1
ATOM 52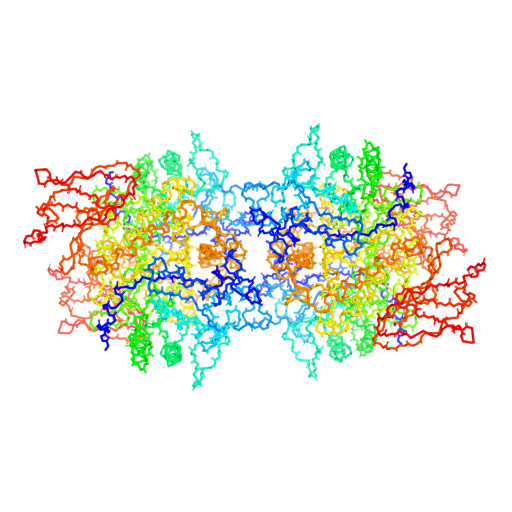30 N N . LYS B 1 172 ? -19.807 8.881 -34.928 1.00 10.07 171 LYS B N 1
ATOM 5231 C CA . LYS B 1 172 ? -20.309 8.207 -33.725 1.00 14.44 171 LYS B CA 1
ATOM 5232 C C . LYS B 1 172 ? -19.935 6.724 -33.688 1.00 12.33 171 LYS B C 1
ATOM 5233 O O . LYS B 1 172 ? -20.684 5.906 -33.149 1.00 10.26 171 LYS B O 1
ATOM 5239 N N . ILE B 1 173 ? -18.765 6.362 -34.234 1.00 7.05 172 ILE B N 1
ATOM 5240 C CA . ILE B 1 173 ? -18.279 4.996 -34.037 1.00 10.67 172 ILE B CA 1
ATOM 5241 C C . ILE B 1 173 ? -18.126 4.712 -32.539 1.00 12.26 172 ILE B C 1
ATOM 5242 O O . ILE B 1 173 ? -17.945 5.617 -31.716 1.00 13.17 172 ILE B O 1
ATOM 5247 N N . ASP B 1 174 ? -18.178 3.428 -32.193 1.00 6.91 173 ASP B N 1
ATOM 5248 C CA . ASP B 1 174 ? -18.173 3.002 -30.803 1.00 7.85 173 ASP B CA 1
ATOM 5249 C C . ASP B 1 174 ? -16.779 2.683 -30.273 1.00 9.09 173 ASP B C 1
ATOM 5250 O O . ASP B 1 174 ? -16.647 2.283 -29.109 1.00 9.57 173 ASP B O 1
ATOM 5255 N N . GLY B 1 175 ? -15.740 2.871 -31.073 1.00 11.54 174 GLY B N 1
ATOM 5256 C CA . GLY B 1 175 ? -14.391 2.716 -30.577 1.00 8.34 174 GLY B CA 1
ATOM 5257 C C . GLY B 1 175 ? -13.462 2.173 -31.650 1.00 10.04 174 GLY B C 1
ATOM 5258 O O . GLY B 1 175 ? -13.743 2.256 -32.850 1.00 7.30 174 GLY B O 1
ATOM 5259 N N . TRP B 1 176 ? -12.359 1.599 -31.173 1.00 8.92 175 TRP B N 1
ATOM 5260 C CA . TRP B 1 176 ? -11.179 1.356 -31.989 1.00 8.31 175 TRP B CA 1
ATOM 5261 C C . TRP B 1 176 ? -10.538 0.017 -31.654 1.00 11.09 175 TRP B C 1
ATOM 5262 O O . TRP B 1 176 ? -10.358 -0.311 -30.480 1.00 6.54 175 TRP B O 1
ATOM 5273 N N . ARG B 1 177 ? -10.176 -0.744 -32.685 1.00 8.56 176 ARG B N 1
ATOM 5274 C CA . ARG B 1 177 ? -9.156 -1.774 -32.553 1.00 9.20 176 ARG B CA 1
ATOM 5275 C C . ARG B 1 177 ? -7.815 -1.126 -32.889 1.00 6.79 176 ARG B C 1
ATOM 5276 O O . ARG B 1 177 ? -7.722 -0.333 -33.831 1.00 12.32 176 ARG B O 1
ATOM 5284 N N . LEU B 1 178 ? -6.787 -1.430 -32.099 1.00 8.19 177 LEU B N 1
ATOM 5285 C CA . LEU B 1 178 ? -5.508 -0.718 -32.154 1.00 9.13 177 LEU B CA 1
ATOM 5286 C C . LEU B 1 178 ? -4.435 -1.629 -32.732 1.00 9.49 177 LEU B C 1
ATOM 5287 O O . LEU B 1 178 ? -3.956 -2.546 -32.054 1.00 8.41 177 LEU B O 1
ATOM 5292 N N . ASP B 1 179 ? -4.029 -1.334 -33.958 1.00 8.19 178 ASP B N 1
ATOM 5293 C CA . ASP B 1 179 ? -3.049 -2.145 -34.666 1.00 10.15 178 ASP B CA 1
ATOM 5294 C C . ASP B 1 179 ? -1.676 -2.054 -34.014 1.00 7.05 178 ASP B C 1
ATOM 5295 O O . ASP B 1 179 ? -1.229 -0.970 -33.621 1.00 10.84 178 ASP B O 1
ATOM 5300 N N . GLN B 1 180 ? -0.999 -3.200 -33.919 1.00 5.97 179 GLN B N 1
ATOM 5301 C CA . GLN B 1 180 ? 0.394 -3.266 -33.488 1.00 8.86 179 GLN B CA 1
ATOM 5302 C C . GLN B 1 180 ? 0.651 -2.311 -32.318 1.00 12.27 179 GLN B C 1
ATOM 5303 O O . GLN B 1 180 ? 1.523 -1.439 -32.362 1.00 8.00 179 GLN B O 1
ATOM 5309 N N . ALA B 1 181 ? -0.147 -2.478 -31.258 1.00 8.61 180 ALA B N 1
ATOM 5310 C CA . ALA B 1 181 ? -0.287 -1.424 -30.261 1.00 4.01 180 ALA B CA 1
ATOM 5311 C C . ALA B 1 181 ? 1.003 -1.152 -29.502 1.00 8.74 180 ALA B C 1
ATOM 5312 O O . ALA B 1 181 ? 1.152 -0.056 -28.938 1.00 6.04 180 ALA B O 1
ATOM 5314 N N . TYR B 1 182 ? 1.928 -2.119 -29.456 1.00 4.81 181 TYR B N 1
ATOM 5315 C CA . TYR B 1 182 ? 3.178 -1.906 -28.734 1.00 7.92 181 TYR B CA 1
ATOM 5316 C C . TYR B 1 182 ? 4.062 -0.851 -29.388 1.00 5.74 181 TYR B C 1
ATOM 5317 O O . TYR B 1 182 ? 5.041 -0.419 -28.771 1.00 8.34 181 TYR B O 1
ATOM 5326 N N . GLN B 1 183 ? 3.743 -0.407 -30.604 1.00 5.95 182 GLN B N 1
ATOM 5327 C CA . GLN B 1 183 ? 4.517 0.689 -31.170 1.00 9.32 182 GLN B CA 1
ATOM 5328 C C . GLN B 1 183 ? 4.237 2.006 -30.465 1.00 8.12 182 GLN B C 1
ATOM 5329 O O . GLN B 1 183 ? 5.025 2.939 -30.596 1.00 8.10 182 GLN B O 1
ATOM 5335 N N . VAL B 1 184 ? 3.136 2.101 -29.741 1.00 6.32 183 VAL B N 1
ATOM 5336 C CA . VAL B 1 184 ? 2.712 3.326 -29.069 1.00 7.12 183 VAL B CA 1
ATOM 5337 C C . VAL B 1 184 ? 2.955 3.133 -27.576 1.00 10.75 183 VAL B C 1
ATOM 5338 O O . VAL B 1 184 ? 2.502 2.126 -27.015 1.00 7.58 183 VAL B O 1
ATOM 5342 N N . PRO B 1 185 ? 3.681 4.032 -26.903 1.00 9.70 184 PRO B N 1
ATOM 5343 C CA . PRO B 1 185 ? 4.008 3.793 -25.490 1.00 10.67 184 PRO B CA 1
ATOM 5344 C C . PRO B 1 185 ? 2.783 3.915 -24.592 1.00 10.01 184 PRO B C 1
ATOM 5345 O O . PRO B 1 185 ? 1.798 4.588 -24.907 1.00 9.10 184 PRO B O 1
ATOM 5349 N N . THR B 1 186 ? 2.872 3.249 -23.435 1.00 7.21 185 THR B N 1
ATOM 5350 C CA . THR B 1 186 ? 1.728 3.170 -22.525 1.00 9.25 185 THR B CA 1
ATOM 5351 C C . THR B 1 186 ? 1.235 4.552 -22.088 1.00 14.79 185 THR B C 1
ATOM 5352 O O . THR B 1 186 ? 0.025 4.760 -21.945 1.00 7.92 185 THR B O 1
ATOM 5356 N N . GLU B 1 187 ? 2.145 5.510 -21.857 1.00 9.86 186 GLU B N 1
ATOM 5357 C CA . GLU B 1 187 ? 1.665 6.834 -21.465 1.00 12.97 186 GLU B CA 1
ATOM 5358 C C . GLU B 1 187 ? 0.897 7.507 -22.596 1.00 13.11 186 GLU B C 1
ATOM 5359 O O . GLU B 1 187 ? -0.016 8.295 -22.331 1.00 11.94 186 GLU B O 1
ATOM 5365 N N . ALA B 1 188 ? 1.241 7.207 -23.853 1.00 8.38 187 ALA B N 1
ATOM 5366 C CA . ALA B 1 188 ? 0.449 7.695 -24.977 1.00 11.38 187 ALA B CA 1
ATOM 5367 C C . ALA B 1 188 ? -0.940 7.057 -25.010 1.00 7.90 187 ALA B C 1
ATOM 5368 O O . ALA B 1 188 ? -1.931 7.745 -25.287 1.00 7.80 187 ALA B O 1
ATOM 5370 N N . TRP B 1 189 ? -1.043 5.747 -24.719 1.00 9.49 188 TRP B N 1
ATOM 5371 C CA . TRP B 1 189 ? -2.354 5.098 -24.743 1.00 8.58 188 TRP B CA 1
ATOM 5372 C C . TRP B 1 189 ? -3.266 5.656 -23.661 1.00 6.66 188 TRP B C 1
ATOM 5373 O O . TRP B 1 189 ? -4.453 5.897 -23.904 1.00 8.23 188 TRP B O 1
ATOM 5384 N N . THR B 1 190 ? -2.728 5.855 -22.461 1.00 6.60 189 THR B N 1
ATOM 5385 C CA . THR B 1 190 ? -3.494 6.481 -21.387 1.00 9.79 189 THR B CA 1
ATOM 5386 C C . THR B 1 190 ? -4.099 7.812 -21.822 1.00 8.02 189 THR B C 1
ATOM 5387 O O . THR B 1 190 ? -5.278 8.088 -21.559 1.00 8.23 189 THR B O 1
ATOM 5391 N N . ALA B 1 191 ? -3.306 8.645 -22.503 1.00 8.03 190 ALA B N 1
ATOM 5392 C CA . ALA B 1 191 ? -3.806 9.932 -22.977 1.00 8.95 190 ALA B CA 1
ATOM 5393 C C . ALA B 1 191 ? -4.792 9.753 -24.130 1.00 10.75 190 ALA B C 1
ATOM 5394 O O . ALA B 1 191 ? -5.818 10.443 -24.186 1.00 11.06 190 ALA B O 1
ATOM 5396 N N . ILE B 1 192 ? -4.510 8.832 -25.057 1.00 10.57 191 ILE B N 1
ATOM 5397 C CA . ILE B 1 192 ? -5.457 8.593 -26.145 1.00 9.96 191 ILE B CA 1
ATOM 5398 C C . ILE B 1 192 ? -6.767 8.052 -25.598 1.00 7.61 191 ILE B C 1
ATOM 5399 O O . ILE B 1 192 ? -7.848 8.436 -26.057 1.00 9.81 191 ILE B O 1
ATOM 5404 N N . ARG B 1 193 ? -6.690 7.145 -24.614 1.00 7.95 192 ARG B N 1
ATOM 5405 C CA . ARG B 1 193 ? -7.895 6.612 -23.982 1.00 8.79 192 ARG B CA 1
ATOM 5406 C C . ARG B 1 193 ? -8.738 7.725 -23.357 1.00 12.86 192 ARG B C 1
ATOM 5407 O O . ARG B 1 193 ? -9.964 7.752 -23.520 1.00 8.66 192 ARG B O 1
ATOM 5415 N N . ALA B 1 194 ? -8.098 8.659 -22.640 1.00 8.53 193 ALA B N 1
ATOM 5416 C CA . ALA B 1 194 ? -8.850 9.790 -22.094 1.00 13.04 193 ALA B CA 1
ATOM 5417 C C . ALA B 1 194 ? -9.540 10.583 -23.201 1.00 10.89 193 ALA B C 1
ATOM 5418 O O . ALA B 1 194 ? -10.697 10.994 -23.045 1.00 11.35 193 ALA B O 1
ATOM 5420 N N . SER B 1 195 ? -8.855 10.793 -24.336 1.00 8.65 194 SER B N 1
ATOM 5421 C CA . SER B 1 195 ? -9.469 11.530 -25.436 1.00 9.55 194 SER B CA 1
ATOM 5422 C C . SER B 1 195 ? -10.664 10.775 -25.996 1.00 10.38 194 SER B C 1
ATOM 5423 O O . SER B 1 195 ? -11.688 11.377 -26.336 1.00 10.09 194 SER B O 1
ATOM 5426 N N . VAL B 1 196 ? -10.541 9.454 -26.120 1.00 9.23 195 VAL B N 1
ATOM 5427 C CA . VAL B 1 196 ? -11.625 8.648 -26.667 1.00 8.18 195 VAL B CA 1
ATOM 5428 C C . VAL B 1 196 ? -12.825 8.646 -25.731 1.00 9.75 195 VAL B C 1
ATOM 5429 O O . VAL B 1 196 ? -13.976 8.731 -26.179 1.00 13.43 195 VAL B O 1
ATOM 5433 N N . ASP B 1 197 ? -12.583 8.535 -24.420 1.00 9.87 196 ASP B N 1
ATOM 5434 C CA . ASP B 1 197 ? -13.686 8.539 -23.464 1.00 10.25 196 ASP B CA 1
ATOM 5435 C C . ASP B 1 197 ? -14.440 9.864 -23.503 1.00 15.26 196 ASP B C 1
ATOM 5436 O O . ASP B 1 197 ? -15.672 9.890 -23.524 1.00 12.24 196 ASP B O 1
ATOM 5441 N N . GLU B 1 198 ? -13.708 10.979 -23.529 1.00 11.27 197 GLU B N 1
ATOM 5442 C CA . GLU B 1 198 ? -14.338 12.296 -23.579 1.00 11.88 197 GLU B CA 1
ATOM 5443 C C . GLU B 1 198 ? -15.161 12.480 -24.853 1.00 17.18 197 GLU B C 1
ATOM 5444 O O . GLU B 1 198 ? -16.311 12.932 -24.803 1.00 12.47 197 GLU B O 1
ATOM 5450 N N . ALA B 1 199 ? -14.596 12.130 -26.014 1.00 7.59 198 ALA B N 1
ATOM 5451 C CA . ALA B 1 199 ? -15.346 12.317 -27.250 1.00 12.84 198 ALA B CA 1
ATOM 5452 C C . ALA B 1 199 ? -16.583 11.427 -27.277 1.00 14.75 198 ALA B C 1
ATOM 5453 O O . ALA B 1 199 ? -17.639 11.832 -27.779 1.00 13.92 198 ALA B O 1
ATOM 5455 N N . SER B 1 200 ? -16.482 10.218 -26.725 1.00 9.46 199 SER B N 1
ATOM 5456 C CA . SER B 1 200 ? -17.620 9.308 -26.770 1.00 12.68 199 SER B CA 1
ATOM 5457 C C . SER B 1 200 ? -18.762 9.808 -25.896 1.00 11.48 199 SER B C 1
ATOM 5458 O O . SER B 1 200 ? -19.928 9.632 -26.248 1.00 14.91 199 SER B O 1
ATOM 5461 N N . LYS B 1 201 ? -18.443 10.455 -24.775 1.00 12.41 200 LYS B N 1
ATOM 5462 C CA . LYS B 1 201 ? -19.456 11.074 -23.936 1.00 15.24 200 LYS B CA 1
ATOM 5463 C C . LYS B 1 201 ? -20.032 12.348 -24.537 1.00 18.44 200 LYS B C 1
ATOM 5464 O O . LYS B 1 201 ? -21.086 12.800 -24.082 1.00 20.74 200 LYS B O 1
ATOM 5470 N N . SER B 1 202 ? -19.388 12.929 -25.547 1.00 15.03 201 SER B N 1
ATOM 5471 C CA . SER B 1 202 ? -19.810 14.212 -26.091 1.00 14.17 201 SER B CA 1
ATOM 5472 C C . SER B 1 202 ? -20.880 14.094 -27.167 1.00 16.37 201 SER B C 1
ATOM 5473 O O . SER B 1 202 ? -21.340 15.125 -27.664 1.00 17.72 201 SER B O 1
ATOM 5476 N N . VAL B 1 203 ? -21.264 12.881 -27.572 1.00 15.15 202 VAL B N 1
ATOM 5477 C CA . VAL B 1 203 ? -22.241 12.696 -28.641 1.00 18.00 202 VAL B CA 1
ATOM 5478 C C . VAL B 1 203 ? -23.177 11.542 -28.311 1.00 14.97 202 VAL B C 1
ATOM 5479 O O . VAL B 1 203 ? -22.906 10.709 -27.447 1.00 14.14 202 VAL B O 1
ATOM 5483 N N . THR B 1 204 ? -24.284 11.487 -29.042 1.00 18.67 203 THR B N 1
ATOM 5484 C CA . THR B 1 204 ? -25.340 10.533 -28.760 1.00 15.17 203 THR B CA 1
ATOM 5485 C C . THR B 1 204 ? -25.927 10.047 -30.075 1.00 11.28 203 THR B C 1
ATOM 5486 O O . THR B 1 204 ? -25.964 10.783 -31.063 1.00 12.34 203 THR B O 1
ATOM 5490 N N . TYR B 1 205 ? -26.349 8.785 -30.090 1.00 15.70 204 TYR B N 1
ATOM 5491 C CA . TYR B 1 205 ? -27.144 8.248 -31.182 1.00 17.91 204 TYR B CA 1
ATOM 5492 C C . TYR B 1 205 ? -28.275 7.424 -30.581 1.00 18.99 204 TYR B C 1
ATOM 5493 O O . TYR B 1 205 ? -28.248 7.069 -29.397 1.00 20.04 204 TYR B O 1
ATOM 5502 N N . VAL B 1 206 ? -29.290 7.138 -31.393 1.00 16.33 205 VAL B N 1
ATOM 5503 C CA . VAL B 1 206 ? -30.424 6.341 -30.930 1.00 24.43 205 VAL B CA 1
ATOM 5504 C C . VAL B 1 206 ? -30.176 4.880 -31.287 1.00 22.44 205 VAL B C 1
ATOM 5505 O O . VAL B 1 206 ? -29.894 4.552 -32.445 1.00 25.32 205 VAL B O 1
ATOM 5509 N N . ASN B 1 207 ? -30.245 3.999 -30.289 1.00 24.49 206 ASN B N 1
ATOM 5510 C CA . ASN B 1 207 ? -29.941 2.592 -30.528 1.00 19.13 206 ASN B CA 1
ATOM 5511 C C . ASN B 1 207 ? -31.170 1.901 -31.122 1.00 24.80 206 ASN B C 1
ATOM 5512 O O . ASN B 1 207 ? -32.183 2.535 -31.431 1.00 25.73 206 ASN B O 1
ATOM 5517 N N . SER B 1 208 ? -31.091 0.580 -31.287 1.00 16.83 207 SER B N 1
ATOM 5518 C CA . SER B 1 208 ? -32.159 -0.149 -31.960 1.00 27.10 207 SER B CA 1
ATOM 5519 C C . SER B 1 208 ? -33.412 -0.266 -31.105 1.00 33.78 207 SER B C 1
ATOM 5520 O O . SER B 1 208 ? -34.491 -0.539 -31.643 1.00 38.63 207 SER B O 1
ATOM 5523 N N . LYS B 1 209 ? -33.291 -0.078 -29.793 1.00 31.93 208 LYS B N 1
ATOM 5524 C CA . LYS B 1 209 ? -34.426 -0.099 -28.884 1.00 33.38 208 LYS B CA 1
ATOM 5525 C C . LYS B 1 209 ? -35.029 1.286 -28.669 1.00 33.22 208 LYS B C 1
ATOM 5526 O O . LYS B 1 209 ? -35.920 1.442 -27.829 1.00 39.72 208 LYS B O 1
ATOM 5532 N N . GLY B 1 210 ? -34.556 2.294 -29.401 1.00 32.68 209 GLY B N 1
ATOM 5533 C CA . GLY B 1 210 ? -35.108 3.628 -29.332 1.00 30.19 209 GLY B CA 1
ATOM 5534 C C . GLY B 1 210 ? -34.511 4.543 -28.279 1.00 22.97 209 GLY B C 1
ATOM 5535 O O . GLY B 1 210 ? -34.839 5.738 -28.267 1.00 20.73 209 GLY B O 1
ATOM 5536 N N . GLU B 1 211 ? -33.659 4.044 -27.391 1.00 25.96 210 GLU B N 1
ATOM 5537 C CA . GLU B 1 211 ? -33.084 4.918 -26.379 1.00 24.80 210 GLU B CA 1
ATOM 5538 C C . GLU B 1 211 ? -31.809 5.582 -26.899 1.00 30.76 210 GLU B C 1
ATOM 5539 O O . GLU B 1 211 ? -31.106 5.051 -27.769 1.00 25.46 210 GLU B O 1
ATOM 5545 N N . ALA B 1 212 ? -31.539 6.775 -26.372 1.00 24.86 211 ALA B N 1
ATOM 5546 C CA . ALA B 1 212 ? -30.384 7.570 -26.767 1.00 22.81 211 ALA B CA 1
ATOM 5547 C C . ALA B 1 212 ? -29.177 7.155 -25.934 1.00 22.50 211 ALA B C 1
ATOM 5548 O O . ALA B 1 212 ? -29.269 7.067 -24.707 1.00 23.30 211 ALA B O 1
ATOM 5550 N N . VAL B 1 213 ? -28.056 6.873 -26.602 1.00 19.44 212 VAL B N 1
ATOM 5551 C CA . VAL B 1 213 ? -26.864 6.349 -25.945 1.00 13.31 212 VAL B CA 1
ATOM 5552 C C . VAL B 1 213 ? -25.631 7.075 -26.467 1.00 11.72 212 VAL B C 1
ATOM 5553 O O . VAL B 1 213 ? -25.607 7.563 -27.601 1.00 14.55 212 VAL B O 1
ATOM 5557 N N . ASN B 1 214 ? -24.590 7.130 -25.632 1.00 13.46 213 ASN B N 1
ATOM 5558 C CA . ASN B 1 214 ? -23.289 7.555 -26.122 1.00 12.93 213 ASN B CA 1
ATOM 5559 C C . ASN B 1 214 ? -22.571 6.376 -26.783 1.00 12.92 213 ASN B C 1
ATOM 5560 O O . ASN B 1 214 ? -22.787 5.222 -26.407 1.00 12.94 213 ASN B O 1
ATOM 5565 N N . PRO B 1 215 ? -21.716 6.639 -27.773 1.00 13.89 214 PRO B N 1
ATOM 5566 C CA . PRO B 1 215 ? -20.813 5.588 -28.269 1.00 8.64 214 PRO B CA 1
ATOM 5567 C C . PRO B 1 215 ? -19.996 4.981 -27.128 1.00 11.62 214 PRO B C 1
ATOM 5568 O O . PRO B 1 215 ? -19.729 5.633 -26.114 1.00 11.16 214 PRO B O 1
ATOM 5572 N N . LEU B 1 216 ? -19.591 3.716 -27.299 1.00 9.70 215 LEU B N 1
ATOM 5573 C CA . LEU B 1 216 ? -18.995 2.973 -26.183 1.00 8.04 215 LEU B CA 1
ATOM 5574 C C . LEU B 1 216 ? -17.639 3.539 -25.766 1.00 10.95 215 LEU B C 1
ATOM 5575 O O . LEU B 1 216 ? -17.328 3.592 -24.570 1.00 12.16 215 LEU B O 1
ATOM 5580 N N . GLY B 1 217 ? -16.799 3.918 -26.722 1.00 9.53 216 GLY B N 1
ATOM 5581 C CA . GLY B 1 217 ? -15.428 4.240 -26.381 1.00 9.72 216 GLY B CA 1
ATOM 5582 C C . GLY B 1 217 ? -14.566 3.016 -26.157 1.00 7.55 216 GLY B C 1
ATOM 5583 O O . GLY B 1 217 ? -13.515 3.109 -25.517 1.00 7.62 216 GLY B O 1
ATOM 5584 N N . TYR B 1 218 ? -14.972 1.877 -26.692 1.00 7.98 217 TYR B N 1
ATOM 5585 C CA . TYR B 1 218 ? -14.213 0.645 -26.529 1.00 8.31 217 TYR B CA 1
ATOM 5586 C C . TYR B 1 218 ? -12.887 0.714 -27.277 1.00 9.97 217 TYR B C 1
ATOM 5587 O O . TYR B 1 218 ? -12.819 1.186 -28.419 1.00 8.32 217 TYR B O 1
ATOM 5596 N N . MET B 1 219 ? -11.825 0.217 -26.642 1.00 8.61 218 MET B N 1
ATOM 5597 C CA . MET B 1 219 ? -10.524 0.134 -27.302 1.00 8.50 218 MET B CA 1
ATOM 5598 C C . MET B 1 219 ? -9.912 -1.224 -27.019 1.00 9.91 218 MET B C 1
ATOM 5599 O O . MET B 1 219 ? -9.746 -1.595 -25.853 1.00 11.27 218 MET B O 1
ATOM 5604 N N . VAL B 1 220 ? -9.564 -1.962 -28.073 1.00 9.23 219 VAL B N 1
ATOM 5605 C CA . VAL B 1 220 ? -8.934 -3.271 -27.930 1.00 3.61 219 VAL B CA 1
ATOM 5606 C C . VAL B 1 220 ? -7.606 -3.255 -28.681 1.00 6.50 219 VAL B C 1
ATOM 5607 O O . VAL B 1 220 ? -7.567 -2.970 -29.886 1.00 7.23 219 VAL B O 1
ATOM 5611 N N . ALA B 1 221 ? -6.519 -3.567 -27.965 1.00 6.95 220 ALA B N 1
ATOM 5612 C CA . ALA B 1 221 ? -5.177 -3.579 -28.537 1.00 4.83 220 ALA B CA 1
ATOM 5613 C C . ALA B 1 221 ? -4.861 -4.912 -29.212 1.00 8.62 220 ALA B C 1
ATOM 5614 O O . ALA B 1 221 ? -5.220 -5.979 -28.712 1.00 4.81 220 ALA B O 1
ATOM 5616 N N . GLU B 1 222 ? -4.154 -4.851 -30.339 1.00 9.74 221 GLU B N 1
ATOM 5617 C CA . GLU B 1 222 ? -3.552 -6.036 -30.939 1.00 6.59 221 GLU B CA 1
ATOM 5618 C C . GLU B 1 222 ? -2.081 -6.075 -30.545 1.00 6.82 221 GLU B C 1
ATOM 5619 O O . GLU B 1 222 ? -1.271 -5.300 -31.065 1.00 9.55 221 GLU B O 1
ATOM 5625 N N . ILE B 1 223 ? -1.728 -6.973 -29.637 1.00 5.63 222 ILE B N 1
ATOM 5626 C CA . ILE B 1 223 ? -0.339 -7.168 -29.243 1.00 6.46 222 ILE B CA 1
ATOM 5627 C C . ILE B 1 223 ? -0.079 -8.656 -29.403 1.00 9.60 222 ILE B C 1
ATOM 5628 O O . ILE B 1 223 ? -0.472 -9.459 -28.553 1.00 4.82 222 ILE B O 1
ATOM 5633 N N . TRP B 1 224 ? 0.541 -9.030 -30.520 1.00 8.69 223 TRP B N 1
ATOM 5634 C CA . TRP B 1 224 ? 0.731 -10.433 -30.879 1.00 9.16 223 TRP B CA 1
ATOM 5635 C C . TRP B 1 224 ? 1.941 -10.979 -30.129 1.00 8.94 223 TRP B C 1
ATOM 5636 O O . TRP B 1 224 ? 3.058 -11.062 -30.649 1.00 9.13 223 TRP B O 1
ATOM 5647 N N . ASN B 1 225 ? 1.703 -11.375 -28.883 1.00 9.51 224 ASN B N 1
ATOM 5648 C CA . ASN B 1 225 ? 2.775 -11.782 -27.980 1.00 9.93 224 ASN B CA 1
ATOM 5649 C C . ASN B 1 225 ? 2.131 -12.474 -26.779 1.00 11.73 224 ASN B C 1
ATOM 5650 O O . ASN B 1 225 ? 0.905 -12.617 -26.713 1.00 11.12 224 ASN B O 1
ATOM 5655 N N . ASN B 1 226 ? 2.963 -12.899 -25.821 1.00 10.14 225 ASN B N 1
ATOM 5656 C CA . ASN B 1 226 ? 2.460 -13.630 -24.657 1.00 7.93 225 ASN B CA 1
ATOM 5657 C C . ASN B 1 226 ? 1.994 -12.666 -23.563 1.00 8.37 225 ASN B C 1
ATOM 5658 O O . ASN B 1 226 ? 2.089 -11.444 -23.699 1.00 9.35 225 ASN B O 1
ATOM 5663 N N . GLU B 1 227 ? 1.487 -13.230 -22.453 1.00 9.32 226 GLU B N 1
ATOM 5664 C CA . GLU B 1 227 ? 0.827 -12.431 -21.419 1.00 12.75 226 GLU B CA 1
ATOM 5665 C C . GLU B 1 227 ? 1.737 -11.333 -20.864 1.00 9.44 226 GLU B C 1
ATOM 5666 O O . GLU B 1 227 ? 1.287 -10.199 -20.644 1.00 5.73 226 GLU B O 1
ATOM 5672 N N . ASN B 1 228 ? 3.008 -11.654 -20.601 1.00 9.18 227 ASN B N 1
ATOM 5673 C CA . ASN B 1 228 ? 3.899 -10.659 -20.008 1.00 8.49 227 ASN B CA 1
ATOM 5674 C C . ASN B 1 228 ? 4.089 -9.465 -20.935 1.00 9.97 227 ASN B C 1
ATOM 5675 O O . ASN B 1 228 ? 4.162 -8.321 -20.474 1.00 9.68 227 ASN B O 1
ATOM 5680 N N . TYR B 1 229 ? 4.160 -9.709 -22.245 1.00 6.92 228 TYR B N 1
ATOM 5681 C CA . TYR B 1 229 ? 4.316 -8.614 -23.197 1.00 7.66 228 TYR B CA 1
ATOM 5682 C C . TYR B 1 229 ? 3.020 -7.834 -23.377 1.00 8.63 228 TYR B C 1
ATOM 5683 O O . TYR B 1 229 ? 3.058 -6.619 -23.605 1.00 8.03 228 TYR B O 1
ATOM 5692 N N . ILE B 1 230 ? 1.871 -8.503 -23.276 1.00 7.20 229 ILE B N 1
ATOM 5693 C CA . ILE B 1 230 ? 0.601 -7.792 -23.391 1.00 7.44 229 ILE B CA 1
ATOM 5694 C C . ILE B 1 230 ? 0.378 -6.899 -22.168 1.00 9.49 229 ILE B C 1
ATOM 5695 O O . ILE B 1 230 ? -0.151 -5.788 -22.285 1.00 8.74 229 ILE B O 1
ATOM 5700 N N . LYS B 1 231 ? 0.802 -7.345 -20.981 1.00 7.68 230 LYS B N 1
ATOM 5701 C CA . LYS B 1 231 ? 0.740 -6.462 -19.816 1.00 6.49 230 LYS B CA 1
ATOM 5702 C C . LYS B 1 231 ? 1.713 -5.292 -19.968 1.00 9.86 230 LYS B C 1
ATOM 5703 O O . LYS B 1 231 ? 1.342 -4.123 -19.787 1.00 6.92 230 LYS B O 1
ATOM 5709 N N . GLU B 1 232 ? 2.956 -5.589 -20.352 1.00 5.74 231 GLU B N 1
ATOM 5710 C CA . GLU B 1 232 ? 3.998 -4.571 -20.377 1.00 6.50 231 GLU B CA 1
ATOM 5711 C C . GLU B 1 232 ? 3.681 -3.457 -21.369 1.00 7.05 231 GLU B C 1
ATOM 5712 O O . GLU B 1 232 ? 3.934 -2.282 -21.088 1.00 7.65 231 GLU B O 1
ATOM 5718 N N . THR B 1 233 ? 3.159 -3.801 -22.547 1.00 7.10 232 THR B N 1
ATOM 5719 C CA . THR B 1 233 ? 2.961 -2.814 -23.601 1.00 9.57 232 THR B CA 1
ATOM 5720 C C . THR B 1 233 ? 1.499 -2.463 -23.817 1.00 10.75 232 THR B C 1
ATOM 5721 O O . THR B 1 233 ? 1.209 -1.563 -24.614 1.00 7.87 232 THR B O 1
ATOM 5725 N N . GLY B 1 234 ? 0.577 -3.126 -23.121 1.00 7.45 233 GLY B N 1
ATOM 5726 C CA . GLY B 1 234 ? -0.841 -2.926 -23.356 1.00 8.02 233 GLY B CA 1
ATOM 5727 C C . GLY B 1 234 ? -1.616 -2.520 -22.115 1.00 8.90 233 GLY B C 1
ATOM 5728 O O . GLY B 1 234 ? -2.072 -1.372 -22.019 1.00 9.15 233 GLY B O 1
ATOM 5729 N N . TYR B 1 235 ? -1.768 -3.445 -21.159 1.00 5.32 234 TYR B N 1
ATOM 5730 C CA . TYR B 1 235 ? -2.602 -3.167 -19.996 1.00 5.54 234 TYR B CA 1
ATOM 5731 C C . TYR B 1 235 ? -1.934 -2.171 -19.057 1.00 8.29 234 TYR B C 1
ATOM 5732 O O . TYR B 1 235 ? -2.609 -1.322 -18.467 1.00 7.42 234 TYR B O 1
ATOM 5741 N N . GLY B 1 236 ? -0.613 -2.256 -18.912 1.00 9.93 235 GLY B N 1
ATOM 5742 C CA . GLY B 1 236 ? 0.095 -1.420 -17.966 1.00 7.03 235 GLY B CA 1
ATOM 5743 C C . GLY B 1 236 ? 0.010 -1.984 -16.560 1.00 10.17 235 GLY B C 1
ATOM 5744 O O . GLY B 1 236 ? -0.598 -3.022 -16.299 1.00 11.77 235 GLY B O 1
ATOM 5745 N N . ALA B 1 237 ? 0.614 -1.252 -15.629 1.00 11.39 236 ALA B N 1
ATOM 5746 C CA . ALA B 1 237 ? 0.754 -1.719 -14.257 1.00 12.93 236 ALA B CA 1
ATOM 5747 C C . ALA B 1 237 ? -0.582 -1.689 -13.504 1.00 13.61 236 ALA B C 1
ATOM 5748 O O . ALA B 1 237 ? -1.523 -0.970 -13.858 1.00 12.86 236 ALA B O 1
ATOM 5750 N N . GLU B 1 238 ? -0.653 -2.478 -12.437 1.00 12.75 237 GLU B N 1
ATOM 5751 C CA . GLU B 1 238 ? -1.808 -2.406 -11.552 1.00 14.01 237 GLU B CA 1
ATOM 5752 C C . GLU B 1 238 ? -1.912 -0.999 -10.970 1.00 14.82 237 GLU B C 1
ATOM 5753 O O . GLU B 1 238 ? -0.914 -0.426 -10.535 1.00 16.38 237 GLU B O 1
ATOM 5759 N N . GLY B 1 239 ? -3.118 -0.433 -10.987 1.00 15.52 238 GLY B N 1
ATOM 5760 C CA . GLY B 1 239 ? -3.339 0.931 -10.539 1.00 17.36 238 GLY B CA 1
ATOM 5761 C C . GLY B 1 239 ? -2.956 2.019 -11.523 1.00 20.95 238 GLY B C 1
ATOM 5762 O O . GLY B 1 239 ? -3.194 3.201 -11.241 1.00 18.29 238 GLY B O 1
ATOM 5763 N N . GLU B 1 240 ? -2.369 1.678 -12.663 1.00 12.20 239 GLU B N 1
ATOM 5764 C CA . GLU B 1 240 ? -1.966 2.671 -13.660 1.00 17.92 239 GLU B CA 1
ATOM 5765 C C . GLU B 1 240 ? -2.332 2.155 -15.045 1.00 14.16 239 GLU B C 1
ATOM 5766 O O . GLU B 1 240 ? -1.462 1.947 -15.896 1.00 14.72 239 GLU B O 1
ATOM 5772 N N . PRO B 1 241 ? -3.622 1.953 -15.310 1.00 13.37 240 PRO B N 1
ATOM 5773 C CA . PRO B 1 241 ? -4.015 1.294 -16.560 1.00 11.28 240 PRO B CA 1
ATOM 5774 C C . PRO B 1 241 ? -3.601 2.126 -17.757 1.00 13.42 240 PRO B C 1
ATOM 5775 O O . PRO B 1 241 ? -3.730 3.357 -17.769 1.00 12.59 240 PRO B O 1
ATOM 5779 N N . ALA B 1 242 ? -3.088 1.432 -18.767 1.00 11.57 241 ALA B N 1
ATOM 5780 C CA . ALA B 1 242 ? -2.790 2.060 -20.039 1.00 10.41 241 ALA B CA 1
ATOM 5781 C C . ALA B 1 242 ? -3.976 1.817 -20.963 1.00 15.00 241 ALA B C 1
ATOM 5782 O O . ALA B 1 242 ? -4.760 2.739 -21.208 1.00 12.30 241 ALA B O 1
ATOM 5784 N N . LEU B 1 243 ? -4.141 0.585 -21.453 1.00 6.43 242 LEU B N 1
ATOM 5785 C CA . LEU B 1 243 ? -5.366 0.172 -22.125 1.00 9.95 242 LEU B CA 1
ATOM 5786 C C . LEU B 1 243 ? -6.113 -0.843 -21.266 1.00 8.03 242 LEU B C 1
ATOM 5787 O O . LEU B 1 243 ? -5.560 -1.448 -20.343 1.00 11.13 242 LEU B O 1
ATOM 5792 N N . CYS B 1 244 ? -7.383 -1.039 -21.593 1.00 9.44 243 CYS B N 1
ATOM 5793 C CA . CYS B 1 244 ? -8.262 -1.870 -20.780 1.00 10.21 243 CYS B CA 1
ATOM 5794 C C . CYS B 1 244 ? -8.618 -3.198 -21.429 1.00 8.10 243 CYS B C 1
ATOM 5795 O O . CYS B 1 244 ? -9.179 -4.068 -20.756 1.00 11.59 243 CYS B O 1
ATOM 5798 N N . SER B 1 245 ? -8.290 -3.388 -22.703 1.00 10.11 244 SER B N 1
ATOM 5799 C CA . SER B 1 245 ? -8.677 -4.598 -23.405 1.00 9.45 244 SER B CA 1
ATOM 5800 C C . SER B 1 245 ? -7.633 -4.888 -24.477 1.00 7.73 244 SER B C 1
ATOM 5801 O O . SER B 1 245 ? -7.157 -3.973 -25.151 1.00 10.16 244 SER B O 1
ATOM 5804 N N . ALA B 1 246 ? -7.268 -6.158 -24.617 1.00 8.72 245 ALA B N 1
ATOM 5805 C CA . ALA B 1 246 ? -6.347 -6.581 -25.667 1.00 7.85 245 ALA B CA 1
ATOM 5806 C C . ALA B 1 246 ? -6.777 -7.954 -26.143 1.00 7.19 245 ALA B C 1
ATOM 5807 O O . ALA B 1 246 ? -7.416 -8.705 -25.404 1.00 7.21 245 ALA B O 1
ATOM 5809 N N . PHE B 1 247 ? -6.418 -8.294 -27.382 1.00 6.66 246 PHE B N 1
ATOM 5810 C CA . PHE B 1 247 ? -6.783 -9.619 -27.877 1.00 8.75 246 PHE B CA 1
ATOM 5811 C C . PHE B 1 247 ? -6.050 -10.709 -27.100 1.00 7.13 246 PHE B C 1
ATOM 5812 O O . PHE B 1 247 ? -4.885 -10.555 -26.718 1.00 6.39 246 PHE B O 1
ATOM 5820 N N . ASP B 1 248 ? -6.749 -11.816 -26.853 1.00 4.40 247 ASP B N 1
ATOM 5821 C CA . ASP B 1 248 ? -6.189 -12.937 -26.101 1.00 5.41 247 ASP B CA 1
ATOM 5822 C C . ASP B 1 248 ? -5.472 -13.891 -27.058 1.00 9.41 247 ASP B C 1
ATOM 5823 O O . ASP B 1 248 ? -5.920 -15.008 -27.333 1.00 8.98 247 ASP B O 1
ATOM 5828 N N . PHE B 1 249 ? -4.349 -13.418 -27.597 1.00 4.87 248 PHE B N 1
ATOM 5829 C CA . PHE B 1 249 ? -3.537 -14.302 -28.430 1.00 7.13 248 PHE B CA 1
ATOM 5830 C C . PHE B 1 249 ? -3.107 -15.568 -27.694 1.00 9.78 248 PHE B C 1
ATOM 5831 O O . PHE B 1 249 ? -3.152 -16.646 -28.314 1.00 8.03 248 PHE B O 1
ATOM 5839 N N . PRO B 1 250 ? -2.696 -15.535 -26.417 1.00 6.79 249 PRO B N 1
ATOM 5840 C CA . PRO B 1 250 ? -2.297 -16.800 -25.778 1.00 5.84 249 PRO B CA 1
ATOM 5841 C C . PRO B 1 250 ? -3.407 -17.837 -25.769 1.00 8.85 249 PRO B C 1
ATOM 5842 O O . PRO B 1 250 ? -3.153 -18.999 -26.116 1.00 7.83 249 PRO B O 1
ATOM 5846 N N . VAL B 1 251 ? -4.636 -17.454 -25.402 1.00 6.63 250 VAL B N 1
ATOM 5847 C CA . VAL B 1 251 ? -5.701 -18.451 -25.354 1.00 8.31 250 VAL B CA 1
ATOM 5848 C C . VAL B 1 251 ? -6.151 -18.833 -26.764 1.00 8.39 250 VAL B C 1
ATOM 5849 O O . VAL B 1 251 ? -6.498 -19.990 -27.005 1.00 10.33 250 VAL B O 1
ATOM 5853 N N . ARG B 1 252 ? -6.126 -17.898 -27.725 1.00 6.75 251 ARG B N 1
ATOM 5854 C CA . ARG B 1 252 ? -6.352 -18.303 -29.113 1.00 8.39 251 ARG B CA 1
ATOM 5855 C C . ARG B 1 252 ? -5.456 -19.476 -29.481 1.00 9.08 251 ARG B C 1
ATOM 5856 O O . ARG B 1 252 ? -5.920 -20.478 -30.044 1.00 6.16 251 ARG B O 1
ATOM 5864 N N . TYR B 1 253 ? -4.160 -19.362 -29.178 1.00 5.52 252 TYR B N 1
ATOM 5865 C CA . TYR B 1 253 ? -3.245 -20.440 -29.526 1.00 8.02 252 TYR B CA 1
ATOM 5866 C C . TYR B 1 253 ? -3.591 -21.719 -28.776 1.00 8.41 252 TYR B C 1
ATOM 5867 O O . TYR B 1 253 ? -3.585 -22.796 -29.372 1.00 8.50 252 TYR B O 1
ATOM 5876 N N . ARG B 1 254 ? -3.910 -21.627 -27.477 1.00 8.14 253 ARG B N 1
ATOM 5877 C CA . ARG B 1 254 ? -4.328 -22.824 -26.752 1.00 5.27 253 ARG B CA 1
ATOM 5878 C C . ARG B 1 254 ? -5.538 -23.474 -27.423 1.00 6.84 253 ARG B C 1
ATOM 5879 O O . ARG B 1 254 ? -5.572 -24.696 -27.611 1.00 8.53 253 ARG B O 1
ATOM 5887 N N . VAL B 1 255 ? -6.515 -22.665 -27.836 1.00 5.71 254 VAL B N 1
ATOM 5888 C CA . VAL B 1 255 ? -7.741 -23.216 -28.413 1.00 6.89 254 VAL B CA 1
ATOM 5889 C C . VAL B 1 255 ? -7.460 -23.918 -29.740 1.00 6.62 254 VAL B C 1
ATOM 5890 O O . VAL B 1 255 ? -7.901 -25.054 -29.950 1.00 6.98 254 VAL B O 1
ATOM 5894 N N . VAL B 1 256 ? -6.730 -23.277 -30.662 1.00 4.94 255 VAL B N 1
ATOM 5895 C CA . VAL B 1 256 ? -6.472 -24.006 -31.911 1.00 6.06 255 VAL B CA 1
ATOM 5896 C C . VAL B 1 256 ? -5.545 -25.196 -31.679 1.00 8.20 255 VAL B C 1
ATOM 5897 O O . VAL B 1 256 ? -5.635 -26.197 -32.395 1.00 4.45 255 VAL B O 1
ATOM 5901 N N . GLU B 1 257 ? -4.641 -25.121 -30.693 1.00 5.23 256 GLU B N 1
ATOM 5902 C CA . GLU B 1 257 ? -3.756 -26.254 -30.420 1.00 4.48 256 GLU B CA 1
ATOM 5903 C C . GLU B 1 257 ? -4.505 -27.431 -29.793 1.00 6.68 256 GLU B C 1
ATOM 5904 O O . GLU B 1 257 ? -4.019 -28.572 -29.852 1.00 6.22 256 GLU B O 1
ATOM 5910 N N . THR B 1 258 ? -5.684 -27.185 -29.228 1.00 6.76 257 THR B N 1
ATOM 5911 C CA . THR B 1 258 ? -6.520 -28.225 -28.633 1.00 7.06 257 THR B CA 1
ATOM 5912 C C . THR B 1 258 ? -7.491 -28.829 -29.653 1.00 8.02 257 THR B C 1
ATOM 5913 O O . THR B 1 258 ? -7.605 -30.054 -29.777 1.00 10.11 257 THR B O 1
ATOM 5917 N N . PHE B 1 259 ? -8.174 -27.994 -30.419 1.00 5.64 258 PHE B N 1
ATOM 5918 C CA . PHE B 1 259 ? -9.197 -28.492 -31.328 1.00 8.01 258 PHE B CA 1
ATOM 5919 C C . PHE B 1 259 ? -8.733 -28.599 -32.773 1.00 6.67 258 PHE B C 1
ATOM 5920 O O . PHE B 1 259 ? -9.447 -29.180 -33.600 1.00 7.70 258 PHE B O 1
ATOM 5928 N N . ALA B 1 260 ? -7.559 -28.068 -33.090 1.00 8.50 259 ALA B N 1
ATOM 5929 C CA . ALA B 1 260 ? -6.960 -28.233 -34.406 1.00 5.30 259 ALA B CA 1
ATOM 5930 C C . ALA B 1 260 ? -5.457 -28.355 -34.219 1.00 8.01 259 ALA B C 1
ATOM 5931 O O . ALA B 1 260 ? -4.999 -29.137 -33.387 1.00 5.60 259 ALA B O 1
ATOM 5933 N N . ALA B 1 261 ? -4.683 -27.577 -34.975 1.00 6.34 260 ALA B N 1
ATOM 5934 C CA . ALA B 1 261 ? -3.270 -27.372 -34.694 1.00 7.22 260 ALA B CA 1
ATOM 5935 C C . ALA B 1 261 ? -2.951 -25.932 -35.063 1.00 6.30 260 ALA B C 1
ATOM 5936 O O . ALA B 1 261 ? -3.655 -25.322 -35.871 1.00 6.73 260 ALA B O 1
ATOM 5938 N N . ASN B 1 262 ? -1.897 -25.379 -34.473 1.00 6.68 261 ASN B N 1
ATOM 5939 C CA . ASN B 1 262 ? -1.584 -24.001 -34.840 1.00 5.47 261 ASN B CA 1
ATOM 5940 C C . ASN B 1 262 ? -0.832 -23.980 -36.169 1.00 7.56 261 ASN B C 1
ATOM 5941 O O . ASN B 1 262 ? -0.595 -25.019 -36.794 1.00 6.78 261 ASN B O 1
ATOM 5946 N N . GLU B 1 263 ? -0.459 -22.767 -36.604 1.00 5.76 262 GLU B N 1
ATOM 5947 C CA . GLU B 1 263 ? 0.174 -22.608 -37.907 1.00 9.15 262 GLU B CA 1
ATOM 5948 C C . GLU B 1 263 ? 1.457 -23.426 -38.019 1.00 9.95 262 GLU B C 1
ATOM 5949 O O . GLU B 1 263 ? 1.795 -23.899 -39.110 1.00 11.74 262 GLU B O 1
ATOM 5955 N N . ASN B 1 264 ? 2.174 -23.610 -36.914 1.00 6.66 263 ASN B N 1
ATOM 5956 C CA . ASN B 1 264 ? 3.410 -24.386 -36.886 1.00 10.75 263 ASN B CA 1
ATOM 5957 C C . ASN B 1 264 ? 3.182 -25.884 -36.674 1.00 14.54 263 ASN B C 1
ATOM 5958 O O . ASN B 1 264 ? 4.150 -26.648 -36.678 1.00 11.39 263 ASN B O 1
ATOM 5963 N N . GLY B 1 265 ? 1.945 -26.328 -36.486 1.00 12.15 264 GLY B N 1
ATOM 5964 C CA . GLY B 1 265 ? 1.682 -27.746 -36.353 1.00 9.86 264 GLY B CA 1
ATOM 5965 C C . GLY B 1 265 ? 1.594 -28.296 -34.940 1.00 14.80 264 GLY B C 1
ATOM 5966 O O . GLY B 1 265 ? 1.425 -29.513 -34.786 1.00 10.34 264 GLY B O 1
ATOM 5967 N N . ILE B 1 266 ? 1.704 -27.461 -33.904 1.00 8.69 265 ILE B N 1
ATOM 5968 C CA . ILE B 1 266 ? 1.486 -27.963 -32.550 1.00 9.40 265 ILE B CA 1
ATOM 5969 C C . ILE B 1 266 ? -0.009 -28.185 -32.364 1.00 10.68 265 ILE B C 1
ATOM 5970 O O . ILE B 1 266 ? -0.810 -27.255 -32.512 1.00 8.36 265 ILE B O 1
ATOM 5975 N N . GLY B 1 267 ? -0.398 -29.424 -32.088 1.00 8.87 266 GLY B N 1
ATOM 5976 C CA . GLY B 1 267 ? -1.808 -29.714 -31.968 1.00 10.86 266 GLY B CA 1
ATOM 5977 C C . GLY B 1 267 ? -2.061 -30.932 -31.109 1.00 8.81 266 GLY B C 1
ATOM 5978 O O . GLY B 1 267 ? -1.170 -31.422 -30.412 1.00 6.20 266 GLY B O 1
ATOM 5979 N N . ASN B 1 268 ? -3.311 -31.395 -31.144 1.00 9.99 267 ASN B N 1
ATOM 5980 C CA . ASN B 1 268 ? -3.710 -32.612 -30.445 1.00 14.34 267 ASN B CA 1
ATOM 5981 C C . ASN B 1 268 ? -3.586 -32.457 -28.925 1.00 15.51 267 ASN B C 1
ATOM 5982 O O . ASN B 1 268 ? -3.395 -33.439 -28.209 1.00 12.95 267 ASN B O 1
ATOM 5987 N N . LYS B 1 269 ? -3.700 -31.230 -28.405 1.00 11.30 268 LYS B N 1
ATOM 5988 C CA . LYS B 1 269 ? -3.675 -31.032 -26.958 1.00 10.18 268 LYS B CA 1
ATOM 5989 C C . LYS B 1 269 ? -5.071 -31.252 -26.372 1.00 10.52 268 LYS B C 1
ATOM 5990 O O . LYS B 1 269 ? -6.050 -31.431 -27.095 1.00 12.17 268 LYS B O 1
ATOM 5996 N N . GLY B 1 270 ? -5.163 -31.225 -25.042 1.00 11.05 269 GLY B N 1
ATOM 5997 C CA . GLY B 1 270 ? -6.425 -31.513 -24.376 1.00 8.10 269 GLY B CA 1
ATOM 5998 C C . GLY B 1 270 ? -6.911 -30.444 -23.412 1.00 10.07 269 GLY B C 1
ATOM 5999 O O . GLY B 1 270 ? -6.424 -29.315 -23.434 1.00 8.58 269 GLY B O 1
ATOM 6000 N N . GLY B 1 271 ? -7.877 -30.796 -22.557 1.00 10.68 270 GLY B N 1
ATOM 6001 C CA . GLY B 1 271 ? -8.436 -29.821 -21.629 1.00 11.35 270 GLY B CA 1
ATOM 6002 C C . GLY B 1 271 ? -7.402 -29.253 -20.677 1.00 9.79 270 GLY B C 1
ATOM 6003 O O . GLY B 1 271 ? -7.441 -28.069 -20.336 1.00 9.58 270 GLY B O 1
ATOM 6004 N N . LYS B 1 272 ? -6.453 -30.084 -20.251 1.00 10.16 271 LYS B N 1
ATOM 6005 C CA . LYS B 1 272 ? -5.336 -29.611 -19.437 1.00 8.01 271 LYS B CA 1
ATOM 6006 C C . LYS B 1 272 ? -4.637 -28.416 -20.078 1.00 10.18 271 LYS B C 1
ATOM 6007 O O . LYS B 1 272 ? -4.280 -27.453 -19.388 1.00 9.00 271 LYS B O 1
ATOM 6013 N N . TRP B 1 273 ? -4.454 -28.457 -21.403 1.00 8.19 272 TRP B N 1
ATOM 6014 C CA . TRP B 1 273 ? -3.773 -27.382 -22.121 1.00 9.80 272 TRP B CA 1
ATOM 6015 C C . TRP B 1 273 ? -4.632 -26.115 -22.171 1.00 10.30 272 TRP B C 1
ATOM 6016 O O . TRP B 1 273 ? -4.118 -25.001 -22.006 1.00 9.24 272 TRP B O 1
ATOM 6027 N N . LEU B 1 274 ? -5.943 -26.263 -22.389 1.00 9.17 273 LEU B N 1
ATOM 6028 C CA . LEU B 1 274 ? -6.834 -25.110 -22.335 1.00 8.82 273 LEU B CA 1
ATOM 6029 C C . LEU B 1 274 ? -6.822 -24.469 -20.956 1.00 13.72 273 LEU B C 1
ATOM 6030 O O . LEU B 1 274 ? -6.768 -23.239 -20.833 1.00 10.23 273 LEU B O 1
ATOM 6035 N N . ASP B 1 275 ? -6.889 -25.289 -19.905 1.00 9.23 274 ASP B N 1
ATOM 6036 C CA . ASP B 1 275 ? -6.956 -24.763 -18.550 1.00 10.55 274 ASP B CA 1
ATOM 6037 C C . ASP B 1 275 ? -5.690 -23.997 -18.187 1.00 11.91 274 ASP B C 1
ATOM 6038 O O . ASP B 1 275 ? -5.763 -22.920 -17.588 1.00 9.60 274 ASP B O 1
ATOM 6043 N N . GLU B 1 276 ? -4.517 -24.538 -18.543 1.00 9.32 275 GLU B N 1
ATOM 6044 C CA . GLU B 1 276 ? -3.271 -23.830 -18.279 1.00 14.40 275 GLU B CA 1
ATOM 6045 C C . GLU B 1 276 ? -3.255 -22.465 -18.957 1.00 10.40 275 GLU B C 1
ATOM 6046 O O . GLU B 1 276 ? -2.732 -21.497 -18.392 1.00 14.27 275 GLU B O 1
ATOM 6052 N N . GLY B 1 277 ? -3.872 -22.355 -20.132 1.00 12.17 276 GLY B N 1
ATOM 6053 C CA . GLY B 1 277 ? -3.936 -21.068 -20.807 1.00 9.56 276 GLY B CA 1
ATOM 6054 C C . GLY B 1 277 ? -4.832 -20.079 -20.084 1.00 9.71 276 GLY B C 1
ATOM 6055 O O . GLY B 1 277 ? -4.453 -18.927 -19.871 1.00 5.01 276 GLY B O 1
ATOM 6056 N N . MET B 1 278 ? -6.029 -20.527 -19.676 1.00 5.86 277 MET B N 1
ATOM 6057 C CA . MET B 1 278 ? -6.950 -19.635 -18.976 1.00 8.22 277 MET B CA 1
ATOM 6058 C C . MET B 1 278 ? -6.400 -19.199 -17.626 1.00 9.90 277 MET B C 1
ATOM 6059 O O . MET B 1 278 ? -6.661 -18.071 -17.195 1.00 11.78 277 MET B O 1
ATOM 6064 N N . ASN B 1 279 ? -5.640 -20.074 -16.950 1.00 9.18 278 ASN B N 1
ATOM 6065 C CA . ASN B 1 279 ? -5.077 -19.730 -15.648 1.00 11.84 278 ASN B CA 1
ATOM 6066 C C . ASN B 1 279 ? -4.062 -18.595 -15.747 1.00 12.30 278 ASN B C 1
ATOM 6067 O O . ASN B 1 279 ? -3.924 -17.807 -14.804 1.00 11.13 278 ASN B O 1
ATOM 6072 N N . LEU B 1 280 ? -3.366 -18.472 -16.878 1.00 10.25 279 LEU B N 1
ATOM 6073 C CA . LEU B 1 280 ? -2.374 -17.414 -17.013 1.00 10.78 279 LEU B CA 1
ATOM 6074 C C . LEU B 1 280 ? -2.997 -16.018 -17.056 1.00 9.80 279 LEU B C 1
ATOM 6075 O O . LEU B 1 280 ? -2.256 -15.027 -17.015 1.00 7.71 279 LEU B O 1
ATOM 6080 N N . HIS B 1 281 ? -4.332 -15.912 -17.105 1.00 9.97 280 HIS B N 1
ATOM 6081 C CA . HIS B 1 281 ? -4.977 -14.615 -16.903 1.00 9.94 280 HIS B CA 1
ATOM 6082 C C . HIS B 1 281 ? -4.628 -14.016 -15.545 1.00 14.18 280 HIS B C 1
ATOM 6083 O O . HIS B 1 281 ? -4.792 -12.807 -15.355 1.00 12.74 280 HIS B O 1
ATOM 6090 N N . ARG B 1 282 ? -4.152 -14.840 -14.606 1.00 8.23 281 ARG B N 1
ATOM 6091 C CA . ARG B 1 282 ? -3.658 -14.344 -13.326 1.00 13.25 281 ARG B CA 1
ATOM 6092 C C . ARG B 1 282 ? -2.491 -13.379 -13.488 1.00 15.66 281 ARG B C 1
ATOM 6093 O O . ARG B 1 282 ? -2.237 -12.571 -12.590 1.00 18.39 281 ARG B O 1
ATOM 6101 N N . LEU B 1 283 ? -1.775 -13.443 -14.608 1.00 11.58 282 LEU B N 1
ATOM 6102 C CA . LEU B 1 283 ? -0.659 -12.533 -14.827 1.00 10.72 282 LEU B CA 1
ATOM 6103 C C . LEU B 1 283 ? -1.112 -11.108 -15.139 1.00 17.36 282 LEU B C 1
ATOM 6104 O O . LEU B 1 283 ? -0.297 -10.187 -15.042 1.00 13.27 282 LEU B O 1
ATOM 6109 N N . TYR B 1 284 ? -2.400 -10.906 -15.519 1.00 9.44 283 TYR B N 1
ATOM 6110 C CA . TYR B 1 284 ? -2.888 -9.600 -15.938 1.00 12.26 283 TYR B CA 1
ATOM 6111 C C . TYR B 1 284 ? -3.293 -8.757 -14.735 1.00 10.86 283 TYR B C 1
ATOM 6112 O O . TYR B 1 284 ? -3.713 -9.296 -13.708 1.00 11.03 283 TYR B O 1
ATOM 6121 N N . PRO B 1 285 ? -3.213 -7.432 -14.849 1.00 11.15 284 PRO B N 1
ATOM 6122 C CA . PRO B 1 285 ? -3.727 -6.579 -13.774 1.00 14.23 284 PRO B CA 1
ATOM 6123 C C . PRO B 1 285 ? -5.248 -6.636 -13.731 1.00 13.70 284 PRO B C 1
ATOM 6124 O O . PRO B 1 285 ? -5.914 -7.094 -14.667 1.00 10.06 284 PRO B O 1
ATOM 6128 N N . SER B 1 286 ? -5.797 -6.139 -12.620 1.00 13.14 285 SER B N 1
ATOM 6129 C CA . SER B 1 286 ? -7.205 -6.362 -12.306 1.00 12.73 285 SER B CA 1
ATOM 6130 C C . SER B 1 286 ? -8.141 -5.719 -13.319 1.00 10.96 285 SER B C 1
ATOM 6131 O O . SER B 1 286 ? -9.287 -6.163 -13.468 1.00 15.97 285 SER B O 1
ATOM 6134 N N . HIS B 1 287 ? -7.692 -4.678 -14.018 1.00 11.06 286 HIS B N 1
ATOM 6135 C CA . HIS B 1 287 ? -8.533 -3.997 -14.994 1.00 9.81 286 HIS B CA 1
ATOM 6136 C C . HIS B 1 287 ? -8.526 -4.657 -16.372 1.00 12.11 286 HIS B C 1
ATOM 6137 O O . HIS B 1 287 ? -9.230 -4.182 -17.269 1.00 8.86 286 HIS B O 1
ATOM 6144 N N . ALA B 1 288 ? -7.763 -5.727 -16.570 1.00 7.85 287 ALA B N 1
ATOM 6145 C CA . ALA B 1 288 ? -7.587 -6.270 -17.912 1.00 9.02 287 ALA B CA 1
ATOM 6146 C C . ALA B 1 288 ? -8.842 -7.010 -18.361 1.00 10.98 287 ALA B C 1
ATOM 6147 O O . ALA B 1 288 ? -9.386 -7.826 -17.617 1.00 9.17 287 ALA B O 1
ATOM 6149 N N . GLN B 1 289 ? -9.296 -6.733 -19.591 1.00 8.95 288 GLN B N 1
ATOM 6150 C CA . GLN B 1 289 ? -10.418 -7.437 -20.221 1.00 13.60 288 GLN B CA 1
ATOM 6151 C C . GLN B 1 289 ? -9.940 -8.104 -21.508 1.00 8.36 288 GLN B C 1
ATOM 6152 O O . GLN B 1 289 ? -10.111 -7.546 -22.601 1.00 10.47 288 GLN B O 1
ATOM 6158 N N . PRO B 1 290 ? -9.348 -9.297 -21.422 1.00 8.77 289 PRO B N 1
ATOM 6159 C CA . PRO B 1 290 ? -8.871 -9.965 -22.642 1.00 5.97 289 PRO B CA 1
ATOM 6160 C C . PRO B 1 290 ? -10.028 -10.264 -23.579 1.00 7.60 289 PRO B C 1
ATOM 6161 O O . PRO B 1 290 ? -11.135 -10.564 -23.136 1.00 5.96 289 PRO B O 1
ATOM 6165 N N . ASN B 1 291 ? -9.758 -10.175 -24.892 1.00 9.46 290 ASN B N 1
ATOM 6166 C CA . ASN B 1 291 ? -10.760 -10.344 -25.947 1.00 7.43 290 ASN B CA 1
ATOM 6167 C C . ASN B 1 291 ? -10.361 -11.575 -26.758 1.00 6.37 290 ASN B C 1
ATOM 6168 O O . ASN B 1 291 ? -9.321 -11.567 -27.427 1.00 5.85 290 ASN B O 1
ATOM 6173 N N . LEU B 1 292 ? -11.180 -12.626 -26.711 1.00 4.39 291 LEU B N 1
ATOM 6174 C CA . LEU B 1 292 ? -10.826 -13.897 -27.348 1.00 8.36 291 LEU B CA 1
ATOM 6175 C C . LEU B 1 292 ? -11.341 -13.968 -28.782 1.00 11.02 291 LEU B C 1
ATOM 6176 O O . LEU B 1 292 ? -12.555 -13.879 -29.015 1.00 5.88 291 LEU B O 1
ATOM 6181 N N . MET B 1 293 ? -10.418 -14.187 -29.728 1.00 7.32 292 MET B N 1
ATOM 6182 C CA . MET B 1 293 ? -10.727 -14.587 -31.091 1.00 12.03 292 MET B CA 1
ATOM 6183 C C . MET B 1 293 ? -10.152 -15.974 -31.366 1.00 11.84 292 MET B C 1
ATOM 6184 O O . MET B 1 293 ? -9.282 -16.469 -30.644 1.00 10.16 292 MET B O 1
ATOM 6189 N N . LEU B 1 294 ? -10.659 -16.608 -32.415 1.00 9.16 293 LEU B N 1
ATOM 6190 C CA . LEU B 1 294 ? -10.062 -17.844 -32.909 1.00 9.05 293 LEU B CA 1
ATOM 6191 C C . LEU B 1 294 ? -9.160 -17.614 -34.102 1.00 7.19 293 LEU B C 1
ATOM 6192 O O . LEU B 1 294 ? -8.253 -18.418 -34.346 1.00 8.48 293 LEU B O 1
ATOM 6197 N N . GLY B 1 295 ? -9.416 -16.545 -34.848 1.00 9.66 294 GLY B N 1
ATOM 6198 C CA . GLY B 1 295 ? -8.706 -16.236 -36.070 1.00 7.23 294 GLY B CA 1
ATOM 6199 C C . GLY B 1 295 ? -8.833 -14.751 -36.330 1.00 7.82 294 GLY B C 1
ATOM 6200 O O . GLY B 1 295 ? -9.524 -14.030 -35.611 1.00 7.71 294 GLY B O 1
ATOM 6201 N N . ASN B 1 296 ? -8.147 -14.300 -37.365 1.00 6.64 295 ASN B N 1
ATOM 6202 C CA . ASN B 1 296 ? -8.297 -12.940 -37.871 1.00 3.98 295 ASN B CA 1
ATOM 6203 C C . ASN B 1 296 ? -7.635 -12.912 -39.247 1.00 8.24 295 ASN B C 1
ATOM 6204 O O . ASN B 1 296 ? -7.314 -13.960 -39.818 1.00 7.11 295 ASN B O 1
ATOM 6209 N N . HIS B 1 297 ? -7.423 -11.712 -39.779 1.00 6.03 296 HIS B N 1
ATOM 6210 C CA . HIS B 1 297 ? -6.911 -11.557 -41.135 1.00 7.98 296 HIS B CA 1
ATOM 6211 C C . HIS B 1 297 ? -5.423 -11.861 -41.245 1.00 7.76 296 HIS B C 1
ATOM 6212 O O . HIS B 1 297 ? -4.888 -11.845 -42.362 1.00 9.98 296 HIS B O 1
ATOM 6219 N N . ASP B 1 298 ? -4.736 -12.083 -40.121 1.00 6.74 297 ASP B N 1
ATOM 6220 C CA . ASP B 1 298 ? -3.311 -12.394 -40.108 1.00 6.08 297 ASP B CA 1
ATOM 6221 C C . ASP B 1 298 ? -3.032 -13.855 -39.786 1.00 9.79 297 ASP B C 1
ATOM 6222 O O . ASP B 1 298 ? -1.860 -14.247 -39.718 1.00 7.31 297 ASP B O 1
ATOM 6227 N N . LEU B 1 299 ? -4.071 -14.652 -39.545 1.00 7.60 298 LEU B N 1
ATOM 6228 C CA . LEU B 1 299 ? -3.937 -16.032 -39.088 1.00 6.74 298 LEU B CA 1
ATOM 6229 C C . LEU B 1 299 ? -4.593 -16.955 -40.103 1.00 7.29 298 LEU B C 1
ATOM 6230 O O . LEU B 1 299 ? -5.537 -16.561 -40.784 1.00 10.21 298 LEU B O 1
ATOM 6235 N N . VAL B 1 300 ? -4.081 -18.181 -40.217 1.00 6.89 299 VAL B N 1
ATOM 6236 C CA . VAL B 1 300 ? -4.685 -19.142 -41.141 1.00 7.99 299 VAL B CA 1
ATOM 6237 C C . VAL B 1 300 ? -6.088 -19.501 -40.656 1.00 7.85 299 VAL B C 1
ATOM 6238 O O . VAL B 1 300 ? -6.345 -19.584 -39.448 1.00 11.50 299 VAL B O 1
ATOM 6242 N N . ARG B 1 301 ? -7.014 -19.692 -41.598 1.00 7.31 300 ARG B N 1
ATOM 6243 C CA . ARG B 1 301 ? -8.370 -20.088 -41.236 1.00 6.50 300 ARG B CA 1
ATOM 6244 C C . ARG B 1 301 ? -8.380 -21.401 -40.460 1.00 7.34 300 ARG B C 1
ATOM 6245 O O . ARG B 1 301 ? -7.658 -22.347 -40.791 1.00 9.21 300 ARG B O 1
ATOM 6253 N N . PHE B 1 302 ? -9.231 -21.459 -39.433 1.00 6.94 301 PHE B N 1
ATOM 6254 C CA . PHE B 1 302 ? -9.348 -22.659 -38.604 1.00 6.32 301 PHE B CA 1
ATOM 6255 C C . PHE B 1 302 ? -9.511 -23.924 -39.459 1.00 5.52 301 PHE B C 1
ATOM 6256 O O . PHE B 1 302 ? -8.830 -24.931 -39.239 1.00 7.40 301 PHE B O 1
ATOM 6264 N N . GLY B 1 303 ? -10.395 -23.884 -40.451 1.00 7.19 302 GLY B N 1
ATOM 6265 C CA . GLY B 1 303 ? -10.585 -25.056 -41.304 1.00 5.46 302 GLY B CA 1
ATOM 6266 C C . GLY B 1 303 ? -9.330 -25.456 -42.063 1.00 12.35 302 GLY B C 1
ATOM 6267 O O . GLY B 1 303 ? -9.063 -26.643 -42.264 1.00 7.40 302 GLY B O 1
ATOM 6268 N N . ASP B 1 304 ? -8.542 -24.473 -42.500 1.00 8.36 303 ASP B N 1
ATOM 6269 C CA . ASP B 1 304 ? -7.291 -24.800 -43.179 1.00 6.71 303 ASP B CA 1
ATOM 6270 C C . ASP B 1 304 ? -6.247 -25.345 -42.208 1.00 9.49 303 ASP B C 1
ATOM 6271 O O . ASP B 1 304 ? -5.416 -26.178 -42.598 1.00 9.25 303 ASP B O 1
ATOM 6276 N N . LEU B 1 305 ? -6.283 -24.909 -40.944 1.00 6.60 304 LEU B N 1
ATOM 6277 C CA . LEU B 1 305 ? -5.397 -25.495 -39.944 1.00 9.49 304 LEU B CA 1
ATOM 6278 C C . LEU B 1 305 ? -5.743 -26.959 -39.708 1.00 8.72 304 LEU B C 1
ATOM 6279 O O . LEU B 1 305 ? -4.852 -27.790 -39.489 1.00 7.81 304 LEU B O 1
ATOM 6284 N N . LEU B 1 306 ? -7.036 -27.290 -39.744 1.00 6.90 305 LEU B N 1
ATOM 6285 C CA . LEU B 1 306 ? -7.447 -28.683 -39.639 1.00 6.39 305 LEU B CA 1
ATOM 6286 C C . LEU B 1 306 ? -6.873 -29.502 -40.785 1.00 8.11 305 LEU B C 1
ATOM 6287 O O . LEU B 1 306 ? -6.373 -30.615 -40.576 1.00 9.42 305 LEU B O 1
ATOM 6292 N N . GLN B 1 307 ? -6.918 -28.961 -42.003 1.00 7.97 306 GLN B N 1
ATOM 6293 C CA . GLN B 1 307 ? -6.364 -29.683 -43.141 1.00 10.20 306 GLN B CA 1
ATOM 6294 C C . GLN B 1 307 ? -4.842 -29.719 -43.085 1.00 12.43 306 GLN B C 1
ATOM 6295 O O . GLN B 1 307 ? -4.229 -30.725 -43.461 1.00 13.38 306 GLN B O 1
ATOM 6301 N N . ARG B 1 308 ? -4.219 -28.630 -42.624 1.00 7.01 307 ARG B N 1
ATOM 6302 C CA . ARG B 1 308 ? -2.764 -28.558 -42.557 1.00 7.88 307 ARG B CA 1
ATOM 6303 C C . ARG B 1 308 ? -2.193 -29.690 -41.714 1.00 14.93 307 ARG B C 1
ATOM 6304 O O . ARG B 1 308 ? -1.229 -30.354 -42.118 1.00 12.60 307 ARG B O 1
ATOM 6312 N N . GLY B 1 309 ? -2.769 -29.912 -40.526 1.00 10.45 308 GLY B N 1
ATOM 6313 C CA . GLY B 1 309 ? -2.377 -30.951 -39.605 1.00 11.59 308 GLY B CA 1
ATOM 6314 C C . GLY B 1 309 ? -2.828 -32.344 -39.980 1.00 13.69 308 GLY B C 1
ATOM 6315 O O . GLY B 1 309 ? -2.602 -33.279 -39.214 1.00 17.54 308 GLY B O 1
ATOM 6316 N N . ASN B 1 310 ? -3.460 -32.501 -41.139 1.00 10.95 309 ASN B N 1
ATOM 6317 C CA . ASN B 1 310 ? -4.082 -33.760 -41.540 1.00 19.11 309 ASN B CA 1
ATOM 6318 C C . ASN B 1 310 ? -5.052 -34.253 -40.467 1.00 17.75 309 ASN B C 1
ATOM 6319 O O . ASN B 1 310 ? -5.179 -35.454 -40.206 1.00 15.35 309 ASN B O 1
ATOM 6324 N N . ILE B 1 311 ? -5.738 -33.306 -39.834 1.00 12.39 310 ILE B N 1
ATOM 6325 C CA . ILE B 1 311 ? -6.719 -33.620 -38.805 1.00 11.62 310 ILE B CA 1
ATOM 6326 C C . ILE B 1 311 ? -8.089 -33.898 -39.406 1.00 15.89 310 ILE B C 1
ATOM 6327 O O . ILE B 1 311 ? -8.718 -34.910 -39.101 1.00 16.01 310 ILE B O 1
ATOM 6332 N N . ALA B 1 312 ? -8.600 -32.996 -40.240 1.00 9.47 311 ALA B N 1
ATOM 6333 C CA . ALA B 1 312 ? -9.961 -33.149 -40.734 1.00 10.69 311 ALA B CA 1
ATOM 6334 C C . ALA B 1 312 ? -10.138 -32.276 -41.958 1.00 13.20 311 ALA B C 1
ATOM 6335 O O . ALA B 1 312 ? -9.396 -31.315 -42.171 1.00 12.74 311 ALA B O 1
ATOM 6337 N N . SER B 1 313 ? -11.149 -32.614 -42.746 1.00 10.63 312 SER B N 1
ATOM 6338 C CA . SER B 1 313 ? -11.454 -31.978 -44.013 1.00 12.33 312 SER B CA 1
ATOM 6339 C C . SER B 1 313 ? -12.965 -31.815 -44.091 1.00 10.72 312 SER B C 1
ATOM 6340 O O . SER B 1 313 ? -13.698 -32.572 -43.445 1.00 10.58 312 SER B O 1
ATOM 6343 N N . PRO B 1 314 ? -13.464 -30.825 -44.839 1.00 12.00 313 PRO B N 1
ATOM 6344 C CA . PRO B 1 314 ? -14.902 -30.514 -44.753 1.00 9.90 313 PRO B CA 1
ATOM 6345 C C . PRO B 1 314 ? -15.820 -31.672 -45.105 1.00 13.23 313 PRO B C 1
ATOM 6346 O O . PRO B 1 314 ? -16.997 -31.638 -44.725 1.00 13.05 313 PRO B O 1
ATOM 6350 N N . GLU B 1 315 ? -15.343 -32.692 -45.815 1.00 10.61 314 GLU B N 1
ATOM 6351 C CA . GLU B 1 315 ? -16.240 -33.808 -46.094 1.00 18.33 314 GLU B CA 1
ATOM 6352 C C . GLU B 1 315 ? -16.410 -34.749 -44.905 1.00 21.76 314 GLU B C 1
ATOM 6353 O O . GLU B 1 315 ? -17.279 -35.627 -44.953 1.00 22.77 314 GLU B O 1
ATOM 6359 N N . GLN B 1 316 ? -15.635 -34.572 -43.835 1.00 16.50 315 GLN B N 1
ATOM 6360 C CA . GLN B 1 316 ? -15.725 -35.410 -42.644 1.00 17.10 315 GLN B CA 1
ATOM 6361 C C . GLN B 1 316 ? -16.499 -34.707 -41.533 1.00 16.32 315 GLN B C 1
ATOM 6362 O O . GLN B 1 316 ? -16.338 -33.502 -41.316 1.00 13.51 315 GLN B O 1
ATOM 6368 N N . ALA B 1 317 ? -17.323 -35.473 -40.815 1.00 15.07 316 ALA B N 1
ATOM 6369 C CA . ALA B 1 317 ? -18.081 -34.904 -39.702 1.00 16.85 316 ALA B CA 1
ATOM 6370 C C . ALA B 1 317 ? -17.156 -34.283 -38.660 1.00 13.60 316 ALA B C 1
ATOM 6371 O O . ALA B 1 317 ? -17.469 -33.233 -38.093 1.00 14.95 316 ALA B O 1
ATOM 6373 N N . GLU B 1 318 ? -16.005 -34.916 -38.409 1.00 13.32 317 GLU B N 1
ATOM 6374 C CA . GLU B 1 318 ? -15.086 -34.453 -37.372 1.00 14.77 317 GLU B CA 1
ATOM 6375 C C . GLU B 1 318 ? -14.618 -33.019 -37.619 1.00 15.81 317 GLU B C 1
ATOM 6376 O O . GLU B 1 318 ? -14.314 -32.292 -36.665 1.00 11.96 317 GLU B O 1
ATOM 6382 N N . TYR B 1 319 ? -14.551 -32.600 -38.888 1.00 9.39 318 TYR B N 1
ATOM 6383 C CA . TYR B 1 319 ? -14.201 -31.220 -39.220 1.00 12.03 318 TYR B CA 1
ATOM 6384 C C . TYR B 1 319 ? -15.203 -30.250 -38.613 1.00 12.79 318 TYR B C 1
ATOM 6385 O O . TYR B 1 319 ? -14.833 -29.225 -38.020 1.00 10.69 318 TYR B O 1
ATOM 6394 N N . TRP B 1 320 ? -16.484 -30.565 -38.754 1.00 11.59 319 TRP B N 1
ATOM 6395 C CA . TRP B 1 320 ? -17.523 -29.697 -38.234 1.00 9.62 319 TRP B CA 1
ATOM 6396 C C . TRP B 1 320 ? -17.622 -29.789 -36.717 1.00 7.22 319 TRP B C 1
ATOM 6397 O O . TRP B 1 320 ? -17.853 -28.776 -36.050 1.00 8.35 319 TRP B O 1
ATOM 6408 N N . GLU B 1 321 ? -17.396 -30.973 -36.141 1.00 9.47 320 GLU B N 1
ATOM 6409 C CA . GLU B 1 321 ? -17.451 -31.066 -34.687 1.00 10.48 320 GLU B CA 1
ATOM 6410 C C . GLU B 1 321 ? -16.319 -30.277 -34.046 1.00 7.93 320 GLU B C 1
ATOM 6411 O O . GLU B 1 321 ? -16.509 -29.653 -32.998 1.00 7.21 320 GLU B O 1
ATOM 6417 N N . ARG B 1 322 ? -15.148 -30.250 -34.682 1.00 6.38 321 ARG B N 1
ATOM 6418 C CA . ARG B 1 322 ? -14.029 -29.518 -34.094 1.00 7.29 321 ARG B CA 1
ATOM 6419 C C . ARG B 1 322 ? -14.260 -28.012 -34.163 1.00 6.95 321 ARG B C 1
ATOM 6420 O O . ARG B 1 322 ? -13.871 -27.284 -33.243 1.00 6.97 321 ARG B O 1
ATOM 6428 N N . HIS B 1 323 ? -14.880 -27.523 -35.242 1.00 6.71 322 HIS B N 1
ATOM 6429 C CA . HIS B 1 323 ? -15.318 -26.127 -35.267 1.00 9.70 322 HIS B CA 1
ATOM 6430 C C . HIS B 1 323 ? -16.271 -25.844 -34.114 1.00 9.31 322 HIS B C 1
ATOM 6431 O O . HIS B 1 323 ? -16.106 -24.861 -33.386 1.00 6.71 322 HIS B O 1
ATOM 6438 N N . LYS B 1 324 ? -17.303 -26.684 -33.955 1.00 7.25 323 LYS B N 1
ATOM 6439 C CA . LYS B 1 324 ? -18.298 -26.441 -32.908 1.00 9.26 323 LYS B CA 1
ATOM 6440 C C . LYS B 1 324 ? -17.666 -26.425 -31.527 1.00 6.59 323 LYS B C 1
ATOM 6441 O O . LYS B 1 324 ? -18.050 -25.613 -30.683 1.00 5.31 323 LYS B O 1
ATOM 6447 N N . ALA B 1 325 ? -16.712 -27.327 -31.271 1.00 8.14 324 ALA B N 1
ATOM 6448 C CA . ALA B 1 325 ? -16.023 -27.330 -29.981 1.00 6.56 324 ALA B CA 1
ATOM 6449 C C . ALA B 1 325 ? -15.285 -26.014 -29.757 1.00 7.41 324 ALA B C 1
ATOM 6450 O O . ALA B 1 325 ? -15.437 -25.376 -28.709 1.00 8.52 324 ALA B O 1
ATOM 6452 N N . ALA B 1 326 ? -14.490 -25.581 -30.744 1.00 6.70 325 ALA B N 1
ATOM 6453 C CA . ALA B 1 326 ? -13.697 -24.365 -30.574 1.00 9.94 325 ALA B CA 1
ATOM 6454 C C . ALA B 1 326 ? -14.590 -23.145 -30.397 1.00 8.46 325 ALA B C 1
ATOM 6455 O O . ALA B 1 326 ? -14.335 -22.283 -29.540 1.00 7.10 325 ALA B O 1
ATOM 6457 N N . LEU B 1 327 ? -15.641 -23.055 -31.206 1.00 4.51 326 LEU B N 1
ATOM 6458 C CA . LEU B 1 327 ? -16.584 -21.958 -31.068 1.00 3.75 326 LEU B CA 1
ATOM 6459 C C . LEU B 1 327 ? -17.335 -22.031 -29.745 1.00 5.65 326 LEU B C 1
ATOM 6460 O O . LEU B 1 327 ? -17.630 -20.987 -29.147 1.00 8.95 326 LEU B O 1
ATOM 6465 N N . SER B 1 328 ? -17.625 -23.240 -29.253 1.00 6.54 327 SER B N 1
ATOM 6466 C CA . SER B 1 328 ? -18.300 -23.350 -27.958 1.00 6.87 327 SER B CA 1
ATOM 6467 C C . SER B 1 328 ? -17.405 -22.862 -26.833 1.00 8.60 327 SER B C 1
ATOM 6468 O O . SER B 1 328 ? -17.891 -22.271 -25.856 1.00 6.17 327 SER B O 1
ATOM 6471 N N . PHE B 1 329 ? -16.099 -23.086 -26.955 1.00 9.83 328 PHE B N 1
ATOM 6472 C CA . PHE B 1 329 ? -15.194 -22.593 -25.927 1.00 6.06 328 PHE B CA 1
ATOM 6473 C C . PHE B 1 329 ? -15.246 -21.080 -25.861 1.00 7.83 328 PHE B C 1
ATOM 6474 O O . PHE B 1 329 ? -15.283 -20.495 -24.773 1.00 10.80 328 PHE B O 1
ATOM 6482 N N . GLN B 1 330 ? -15.259 -20.430 -27.022 1.00 9.32 329 GLN B N 1
ATOM 6483 C CA . GLN B 1 330 ? -15.343 -18.981 -27.059 1.00 9.21 329 GLN B CA 1
ATOM 6484 C C . GLN B 1 330 ? -16.643 -18.501 -26.433 1.00 9.52 329 GLN B C 1
ATOM 6485 O O . GLN B 1 330 ? -16.653 -17.520 -25.682 1.00 7.16 329 GLN B O 1
ATOM 6491 N N . ALA B 1 331 ? -17.747 -19.199 -26.712 1.00 8.64 330 ALA B N 1
ATOM 6492 C CA . ALA B 1 331 ? -19.047 -18.811 -26.171 1.00 9.70 330 ALA B CA 1
ATOM 6493 C C . ALA B 1 331 ? -19.104 -18.916 -24.647 1.00 8.96 330 ALA B C 1
ATOM 6494 O O . ALA B 1 331 ? -19.913 -18.223 -24.020 1.00 8.10 330 ALA B O 1
ATOM 6496 N N . ALA B 1 332 ? -18.254 -19.742 -24.041 1.00 8.76 331 ALA B N 1
ATOM 6497 C CA . ALA B 1 332 ? -18.199 -19.890 -22.589 1.00 9.79 331 ALA B CA 1
ATOM 6498 C C . ALA B 1 332 ? -17.176 -18.969 -21.938 1.00 9.84 331 ALA B C 1
ATOM 6499 O O . ALA B 1 332 ? -17.096 -18.921 -20.701 1.00 10.01 331 ALA B O 1
ATOM 6501 N N . TYR B 1 333 ? -16.405 -18.236 -22.741 1.00 10.13 332 TYR B N 1
ATOM 6502 C CA . TYR B 1 333 ? -15.318 -17.393 -22.257 1.00 8.47 332 TYR B CA 1
ATOM 6503 C C . TYR B 1 333 ? -15.865 -16.046 -21.777 1.00 8.80 332 TYR B C 1
ATOM 6504 O O . TYR B 1 333 ? -16.461 -15.301 -22.559 1.00 7.94 332 TYR B O 1
ATOM 6513 N N . SER B 1 334 ? -15.653 -15.732 -20.498 1.00 7.45 333 SER B N 1
ATOM 6514 C CA . SER B 1 334 ? -16.051 -14.440 -19.940 1.00 8.86 333 SER B CA 1
ATOM 6515 C C . SER B 1 334 ? -15.263 -13.296 -20.579 1.00 10.00 333 SER B C 1
ATOM 6516 O O . SER B 1 334 ? -14.032 -13.348 -20.671 1.00 11.76 333 SER B O 1
ATOM 6519 N N . GLY B 1 335 ? -15.976 -12.258 -21.017 1.00 6.82 334 GLY B N 1
ATOM 6520 C CA . GLY B 1 335 ? -15.350 -11.094 -21.607 1.00 5.12 334 GLY B CA 1
ATOM 6521 C C . GLY B 1 335 ? -15.702 -10.946 -23.074 1.00 7.77 334 GLY B C 1
ATOM 6522 O O . GLY B 1 335 ? -16.400 -11.784 -23.660 1.00 8.90 334 GLY B O 1
ATOM 6523 N N . PRO B 1 336 ? -15.207 -9.884 -23.705 1.00 6.31 335 PRO B N 1
ATOM 6524 C CA . PRO B 1 336 ? -15.503 -9.672 -25.123 1.00 8.31 335 PRO B CA 1
ATOM 6525 C C . PRO B 1 336 ? -14.905 -10.771 -25.994 1.00 8.84 335 PRO B C 1
ATOM 6526 O O . PRO B 1 336 ? -13.841 -11.321 -25.696 1.00 7.82 335 PRO B O 1
ATOM 6530 N N . ILE B 1 337 ? -15.619 -11.103 -27.076 1.00 6.43 336 ILE B N 1
ATOM 6531 C CA . ILE B 1 337 ? -15.186 -12.124 -28.022 1.00 6.58 336 ILE B CA 1
ATOM 6532 C C . ILE B 1 337 ? -15.335 -11.583 -29.435 1.00 7.54 336 ILE B C 1
ATOM 6533 O O . ILE B 1 337 ? -16.169 -10.713 -29.704 1.00 9.35 336 ILE B O 1
ATOM 6538 N N . THR B 1 338 ? -14.521 -12.115 -30.347 1.00 7.61 337 THR B N 1
ATOM 6539 C CA . THR B 1 338 ? -14.489 -11.638 -31.722 1.00 7.94 337 THR B CA 1
ATOM 6540 C C . THR B 1 338 ? -14.472 -12.832 -32.658 1.00 10.75 337 THR B C 1
ATOM 6541 O O . THR B 1 338 ? -13.680 -13.758 -32.471 1.00 9.44 337 THR B O 1
ATOM 6545 N N . LEU B 1 339 ? -15.352 -12.816 -33.652 1.00 7.28 338 LEU B N 1
ATOM 6546 C CA . LEU B 1 339 ? -15.421 -13.884 -34.640 1.00 10.07 338 LEU B CA 1
ATOM 6547 C C . LEU B 1 339 ? -14.969 -13.360 -36.001 1.00 10.64 338 LEU B C 1
ATOM 6548 O O . LEU B 1 339 ? -15.436 -12.313 -36.454 1.00 8.58 338 LEU B O 1
ATOM 6553 N N . TYR B 1 340 ? -14.068 -14.091 -36.651 1.00 10.89 339 TYR B N 1
ATOM 6554 C CA . TYR B 1 340 ? -13.573 -13.716 -37.971 1.00 10.43 339 TYR B CA 1
ATOM 6555 C C . TYR B 1 340 ? -14.529 -14.227 -39.052 1.00 9.43 339 TYR B C 1
ATOM 6556 O O . TYR B 1 340 ? -14.950 -15.385 -39.010 1.00 8.60 339 TYR B O 1
ATOM 6565 N N . TYR B 1 341 ? -14.896 -13.349 -39.996 1.00 7.42 340 TYR B N 1
ATOM 6566 C CA . TYR B 1 341 ? -15.913 -13.676 -40.990 1.00 6.17 340 TYR B CA 1
ATOM 6567 C C . TYR B 1 341 ? -15.564 -14.978 -41.702 1.00 8.50 340 TYR B C 1
ATOM 6568 O O . TYR B 1 341 ? -14.423 -15.183 -42.129 1.00 8.99 340 TYR B O 1
ATOM 6577 N N . GLY B 1 342 ? -16.555 -15.858 -41.822 1.00 7.85 341 GLY B N 1
ATOM 6578 C CA . GLY B 1 342 ? -16.376 -17.164 -42.415 1.00 9.34 341 GLY B CA 1
ATOM 6579 C C . GLY B 1 342 ? -16.138 -18.278 -41.415 1.00 9.27 341 GLY B C 1
ATOM 6580 O O . GLY B 1 342 ? -16.387 -19.449 -41.738 1.00 9.02 341 GLY B O 1
ATOM 6581 N N . GLU B 1 343 ? -15.675 -17.952 -40.205 1.00 7.85 342 GLU B N 1
ATOM 6582 C CA . GLU B 1 343 ? -15.554 -18.994 -39.184 1.00 6.96 342 GLU B CA 1
ATOM 6583 C C . GLU B 1 343 ? -16.897 -19.651 -38.897 1.00 9.29 342 GLU B C 1
ATOM 6584 O O . GLU B 1 343 ? -16.952 -20.854 -38.607 1.00 10.43 342 GLU B O 1
ATOM 6590 N N . GLU B 1 344 ? -17.994 -18.897 -39.022 1.00 7.31 343 GLU B N 1
ATOM 6591 C CA . GLU B 1 344 ? -19.315 -19.397 -38.661 1.00 11.62 343 GLU B CA 1
ATOM 6592 C C . GLU B 1 344 ? -19.860 -20.435 -39.641 1.00 8.88 343 GLU B C 1
ATOM 6593 O O . GLU B 1 344 ? -20.825 -21.130 -39.299 1.00 9.83 343 GLU B O 1
ATOM 6599 N N . ILE B 1 345 ? -19.270 -20.565 -40.830 1.00 7.37 344 ILE B N 1
ATOM 6600 C CA . ILE B 1 345 ? -19.645 -21.577 -41.805 1.00 8.23 344 ILE B CA 1
ATOM 6601 C C . ILE B 1 345 ? -18.495 -22.531 -42.105 1.00 13.19 344 ILE B C 1
ATOM 6602 O O . ILE B 1 345 ? -18.585 -23.329 -43.040 1.00 10.46 344 ILE B O 1
ATOM 6607 N N . GLY B 1 346 ? -17.415 -22.466 -41.332 1.00 7.07 345 GLY B N 1
ATOM 6608 C CA . GLY B 1 346 ? -16.311 -23.389 -41.521 1.00 9.67 345 GLY B CA 1
ATOM 6609 C C . GLY B 1 346 ? -15.566 -23.156 -42.816 1.00 9.50 345 GLY B C 1
ATOM 6610 O O . GLY B 1 346 ? -15.153 -24.120 -43.477 1.00 9.89 345 GLY B O 1
ATOM 6611 N N . ASP B 1 347 ? -15.404 -21.894 -43.201 1.00 10.70 346 ASP B N 1
ATOM 6612 C CA . ASP B 1 347 ? -14.709 -21.545 -44.433 1.00 8.12 346 ASP B CA 1
ATOM 6613 C C . ASP B 1 347 ? -13.289 -22.094 -44.436 1.00 10.25 346 ASP B C 1
ATOM 6614 O O . ASP B 1 347 ? -12.663 -22.280 -43.390 1.00 8.11 346 ASP B O 1
ATOM 6619 N N . GLU B 1 348 ? -12.775 -22.328 -45.639 1.00 10.65 347 GLU B N 1
ATOM 6620 C CA . GLU B 1 348 ? -11.404 -22.768 -45.842 1.00 10.58 347 GLU B CA 1
ATOM 6621 C C . GLU B 1 348 ? -11.083 -22.543 -47.308 1.00 10.47 347 GLU B C 1
ATOM 6622 O O . GLU B 1 348 ? -11.960 -22.653 -48.166 1.00 13.47 347 GLU B O 1
ATOM 6628 N N . LEU B 1 349 ? -9.833 -22.208 -47.592 1.00 9.75 348 LEU B N 1
ATOM 6629 C CA . LEU B 1 349 ? -9.453 -21.924 -48.971 1.00 11.07 348 LEU B CA 1
ATOM 6630 C C . LEU B 1 349 ? -9.292 -23.230 -49.752 1.00 12.19 348 LEU B C 1
ATOM 6631 O O . LEU B 1 349 ? -8.461 -24.076 -49.399 1.00 8.14 348 LEU B O 1
ATOM 6636 N N . GLU B 1 350 ? -10.077 -23.382 -50.820 1.00 14.35 349 GLU B N 1
ATOM 6637 C CA . GLU B 1 350 ? -10.020 -24.582 -51.647 1.00 13.94 349 GLU B CA 1
ATOM 6638 C C . GLU B 1 350 ? -8.644 -24.761 -52.279 1.00 11.20 349 GLU B C 1
ATOM 6639 O O . GLU B 1 350 ? -8.049 -23.816 -52.804 1.00 10.78 349 GLU B O 1
ATOM 6645 N N . GLY B 1 351 ? -8.151 -25.997 -52.252 1.00 11.95 350 GLY B N 1
ATOM 6646 C CA . GLY B 1 351 ? -6.871 -26.291 -52.855 1.00 18.02 350 GLY B CA 1
ATOM 6647 C C . GLY B 1 351 ? -5.680 -25.809 -52.062 1.00 18.16 350 GLY B C 1
ATOM 6648 O O . GLY B 1 351 ? -4.584 -25.710 -52.614 1.00 15.82 350 GLY B O 1
ATOM 6649 N N . TYR B 1 352 ? -5.861 -25.507 -50.780 1.00 11.31 351 TYR B N 1
ATOM 6650 C CA . TYR B 1 352 ? -4.788 -24.980 -49.949 1.00 14.87 351 TYR B CA 1
ATOM 6651 C C . TYR B 1 352 ? -4.885 -25.563 -48.549 1.00 9.47 351 TYR B C 1
ATOM 6652 O O . TYR B 1 352 ? -5.982 -25.667 -48.003 1.00 9.36 351 TYR B O 1
ATOM 6661 N N . ALA B 1 353 ? -3.729 -25.882 -47.956 1.00 6.82 352 ALA B N 1
ATOM 6662 C CA . ALA B 1 353 ? -3.657 -26.252 -46.543 1.00 12.00 352 ALA B CA 1
ATOM 6663 C C . ALA B 1 353 ? -2.242 -26.079 -46.007 1.00 10.69 352 ALA B C 1
ATOM 6664 O O . ALA B 1 353 ? -2.019 -25.316 -45.058 1.00 14.21 352 ALA B O 1
ATOM 6666 N N . GLN B 1 354 ? -1.281 -26.781 -46.607 1.00 9.18 353 GLN B N 1
ATOM 6667 C CA . GLN B 1 354 ? 0.090 -26.706 -46.136 1.00 11.07 353 GLN B CA 1
ATOM 6668 C C . GLN B 1 354 ? 0.623 -25.301 -46.337 1.00 9.44 353 GLN B C 1
ATOM 6669 O O . GLN B 1 354 ? 0.192 -24.571 -47.236 1.00 8.71 353 GLN B O 1
ATOM 6675 N N . LYS B 1 355 ? 1.576 -24.937 -45.490 1.00 9.96 354 LYS B N 1
ATOM 6676 C CA . LYS B 1 355 ? 2.174 -23.619 -45.551 1.00 10.51 354 LYS B CA 1
ATOM 6677 C C . LYS B 1 355 ? 2.861 -23.436 -46.894 1.00 13.54 354 LYS B C 1
ATOM 6678 O O . LYS B 1 355 ? 3.542 -24.345 -47.379 1.00 12.68 354 LYS B O 1
ATOM 6684 N N . VAL B 1 356 ? 2.641 -22.275 -47.512 1.00 11.77 355 VAL B N 1
ATOM 6685 C CA . VAL B 1 356 ? 3.277 -21.899 -48.774 1.00 14.53 355 VAL B CA 1
ATOM 6686 C C . VAL B 1 356 ? 4.262 -20.771 -48.500 1.00 13.16 355 VAL B C 1
ATOM 6687 O O . VAL B 1 356 ? 3.889 -19.741 -47.924 1.00 13.20 355 VAL B O 1
ATOM 6691 N N . GLU B 1 357 ? 5.507 -20.948 -48.938 1.00 10.07 356 GLU B N 1
ATOM 6692 C CA . GLU B 1 357 ? 6.579 -20.010 -48.624 1.00 16.76 356 GLU B CA 1
ATOM 6693 C C . GLU B 1 357 ? 7.072 -19.267 -49.861 1.00 14.19 356 GLU B C 1
ATOM 6694 O O . GLU B 1 357 ? 6.843 -18.062 -49.977 1.00 12.88 356 GLU B O 1
ATOM 6700 N N . GLN B 1 358 ? 7.764 -19.939 -50.780 1.00 11.69 357 GLN B N 1
ATOM 6701 C CA . GLN B 1 358 ? 8.277 -19.246 -51.955 1.00 13.25 357 GLN B CA 1
ATOM 6702 C C . GLN B 1 358 ? 7.134 -18.620 -52.750 1.00 8.78 357 GLN B C 1
ATOM 6703 O O . GLN B 1 358 ? 6.096 -19.253 -52.988 1.00 7.56 357 GLN B O 1
ATOM 6709 N N . ASP B 1 359 ? 7.318 -17.350 -53.120 1.00 8.48 358 ASP B N 1
ATOM 6710 C CA . ASP B 1 359 ? 6.369 -16.619 -53.959 1.00 8.75 358 ASP B CA 1
ATOM 6711 C C . ASP B 1 359 ? 4.964 -16.623 -53.373 1.00 10.86 358 ASP B C 1
ATOM 6712 O O . ASP B 1 359 ? 3.983 -16.572 -54.108 1.00 9.46 358 ASP B O 1
ATOM 6717 N N . CYS B 1 360 ? 4.838 -16.693 -52.044 1.00 10.60 359 CYS B N 1
ATOM 6718 C CA . CYS B 1 360 ? 3.502 -16.857 -51.488 1.00 8.71 359 CYS B CA 1
ATOM 6719 C C . CYS B 1 360 ? 2.656 -15.599 -51.657 1.00 9.30 359 CYS B C 1
ATOM 6720 O O . CYS B 1 360 ? 1.430 -15.695 -51.807 1.00 10.00 359 CYS B O 1
ATOM 6723 N N . ALA B 1 361 ? 3.280 -14.421 -51.676 1.00 9.66 360 ALA B N 1
ATOM 6724 C CA . ALA B 1 361 ? 2.495 -13.191 -51.684 1.00 10.74 360 ALA B CA 1
ATOM 6725 C C . ALA B 1 361 ? 1.799 -12.971 -53.019 1.00 8.24 360 ALA B C 1
ATOM 6726 O O . ALA B 1 361 ? 0.635 -12.559 -53.045 1.00 8.33 360 ALA B O 1
ATOM 6728 N N . VAL B 1 362 ? 2.480 -13.228 -54.142 1.00 6.94 361 VAL B N 1
ATOM 6729 C CA . VAL B 1 362 ? 1.787 -13.058 -55.416 1.00 9.69 361 VAL B CA 1
ATOM 6730 C C . VAL B 1 362 ? 0.675 -14.079 -55.576 1.00 16.57 361 VAL B C 1
ATOM 6731 O O . VAL B 1 362 ? -0.240 -13.873 -56.384 1.00 15.32 361 VAL B O 1
ATOM 6735 N N . GLN B 1 363 ? 0.714 -15.170 -54.814 1.00 8.27 362 GLN B N 1
ATOM 6736 C CA . GLN B 1 363 ? -0.331 -16.180 -54.897 1.00 11.10 362 GLN B CA 1
ATOM 6737 C C . GLN B 1 363 ? -1.462 -15.929 -53.915 1.00 11.28 362 GLN B C 1
ATOM 6738 O O . GLN B 1 363 ? -2.506 -16.593 -54.006 1.00 12.46 362 GLN B O 1
ATOM 6744 N N . GLY B 1 364 ? -1.284 -14.983 -52.993 1.00 11.47 363 GLY B N 1
ATOM 6745 C CA . GLY B 1 364 ? -2.256 -14.771 -51.943 1.00 6.64 363 GLY B CA 1
ATOM 6746 C C . GLY B 1 364 ? -2.258 -15.856 -50.891 1.00 8.83 363 GLY B C 1
ATOM 6747 O O . GLY B 1 364 ? -3.265 -16.042 -50.213 1.00 7.64 363 GLY B O 1
ATOM 6748 N N . LEU B 1 365 ? -1.142 -16.557 -50.713 1.00 7.41 364 LEU B N 1
ATOM 6749 C CA . LEU B 1 365 ? -1.110 -17.777 -49.915 1.00 7.14 364 LEU B CA 1
ATOM 6750 C C . LEU B 1 365 ? -0.184 -17.717 -48.705 1.00 8.66 364 LEU B C 1
ATOM 6751 O O . LEU B 1 365 ? -0.018 -18.740 -48.034 1.00 8.51 364 LEU B O 1
ATOM 6756 N N . CYS B 1 366 ? 0.430 -16.576 -48.409 1.00 7.96 365 CYS B N 1
ATOM 6757 C CA . CYS B 1 366 ? 1.255 -16.487 -47.207 1.00 8.11 365 CYS B CA 1
ATOM 6758 C C . CYS B 1 366 ? 0.387 -16.643 -45.962 1.00 7.26 365 CYS B C 1
ATOM 6759 O O . CYS B 1 366 ? -0.765 -16.204 -45.925 1.00 7.84 365 CYS B O 1
ATOM 6762 N N . ASP B 1 367 ? 0.966 -17.243 -44.917 1.00 8.78 366 ASP B N 1
ATOM 6763 C CA . ASP B 1 367 ? 0.206 -17.444 -43.686 1.00 9.40 366 ASP B CA 1
ATOM 6764 C C . ASP B 1 367 ? -0.366 -16.137 -43.147 1.00 8.58 366 ASP B C 1
ATOM 6765 O O . ASP B 1 367 ? -1.448 -16.140 -42.551 1.00 9.20 366 ASP B O 1
ATOM 6770 N N . ASP B 1 368 ? 0.331 -15.012 -43.341 1.00 9.22 367 ASP B N 1
ATOM 6771 C CA . ASP B 1 368 ? -0.136 -13.775 -42.721 1.00 8.45 367 ASP B CA 1
ATOM 6772 C C . ASP B 1 368 ? -1.248 -13.087 -43.509 1.00 8.63 367 ASP B C 1
ATOM 6773 O O . ASP B 1 368 ? -1.704 -12.013 -43.089 1.00 9.40 367 ASP B O 1
ATOM 6778 N N . HIS B 1 369 ? -1.709 -13.660 -44.623 1.00 7.62 368 HIS B N 1
ATOM 6779 C CA . HIS B 1 369 ? -2.874 -13.087 -45.290 1.00 7.16 368 HIS B CA 1
ATOM 6780 C C . HIS B 1 369 ? -3.761 -14.104 -45.993 1.00 9.50 368 HIS B C 1
ATOM 6781 O O . HIS B 1 369 ? -4.787 -13.698 -46.554 1.00 8.29 368 HIS B O 1
ATOM 6788 N N . VAL B 1 370 ? -3.428 -15.397 -45.980 1.00 8.03 369 VAL B N 1
ATOM 6789 C CA . VAL B 1 370 ? -4.204 -16.375 -46.744 1.00 6.67 369 VAL B CA 1
ATOM 6790 C C . VAL B 1 370 ? -5.654 -16.424 -46.277 1.00 7.28 369 VAL B C 1
ATOM 6791 O O . VAL B 1 370 ? -6.538 -16.810 -47.048 1.00 7.15 369 VAL B O 1
ATOM 6795 N N . ALA B 1 371 ? -5.936 -15.997 -45.046 1.00 8.49 370 ALA B N 1
ATOM 6796 C CA . ALA B 1 371 ? -7.322 -15.978 -44.583 1.00 6.65 370 ALA B CA 1
ATOM 6797 C C . ALA B 1 371 ? -8.160 -14.855 -45.194 1.00 8.43 370 ALA B C 1
ATOM 6798 O O . ALA B 1 371 ? -9.365 -14.791 -44.921 1.00 5.30 370 ALA B O 1
ATOM 6800 N N . ARG B 1 372 ? -7.586 -13.987 -46.022 1.00 6.21 371 ARG B N 1
ATOM 6801 C CA . ARG B 1 372 ? -8.349 -12.882 -46.611 1.00 6.52 371 ARG B CA 1
ATOM 6802 C C . ARG B 1 372 ? -9.002 -13.343 -47.914 1.00 11.12 371 ARG B C 1
ATOM 6803 O O . ARG B 1 372 ? -8.660 -12.920 -49.029 1.00 9.61 371 ARG B O 1
ATOM 6811 N N . THR B 1 373 ? -9.971 -14.235 -47.745 1.00 8.82 372 THR B N 1
ATOM 6812 C CA . THR B 1 373 ? -10.666 -14.883 -48.845 1.00 7.71 372 THR B CA 1
ATOM 6813 C C . THR B 1 373 ? -12.020 -14.215 -49.083 1.00 11.82 372 THR B C 1
ATOM 6814 O O . THR B 1 373 ? -12.564 -13.538 -48.210 1.00 10.18 372 THR B O 1
ATOM 6818 N N . SER B 1 374 ? -12.548 -14.381 -50.299 1.00 10.92 373 SER B N 1
ATOM 6819 C CA . SER B 1 374 ? -13.825 -13.761 -50.633 1.00 8.79 373 SER B CA 1
ATOM 6820 C C . SER B 1 374 ? -14.911 -14.243 -49.676 1.00 9.79 373 SER B C 1
ATOM 6821 O O . SER B 1 374 ? -15.058 -15.444 -49.437 1.00 9.06 373 SER B O 1
ATOM 6824 N N . ALA B 1 375 ? -15.664 -13.302 -49.106 1.00 8.38 374 ALA B N 1
ATOM 6825 C CA . ALA B 1 375 ? -16.665 -13.680 -48.111 1.00 10.64 374 ALA B CA 1
ATOM 6826 C C . ALA B 1 375 ? -17.787 -14.498 -48.744 1.00 11.29 374 ALA B C 1
ATOM 6827 O O . ALA B 1 375 ? -18.265 -14.192 -49.841 1.00 12.42 374 ALA B O 1
ATOM 6829 N N . ASN B 1 376 ? -18.194 -15.554 -48.048 1.00 8.27 375 ASN B N 1
ATOM 6830 C CA . ASN B 1 376 ? -19.341 -16.374 -48.429 1.00 12.61 375 ASN B CA 1
ATOM 6831 C C . ASN B 1 376 ? -20.496 -15.999 -47.504 1.00 13.97 375 ASN B C 1
ATOM 6832 O O . ASN B 1 376 ? -20.603 -16.518 -46.392 1.00 15.18 375 ASN B O 1
ATOM 6837 N N . ILE B 1 377 ? -21.365 -15.100 -47.961 1.00 14.79 376 ILE B N 1
ATOM 6838 C CA . ILE B 1 377 ? -22.453 -14.561 -47.146 1.00 13.43 376 ILE B CA 1
ATOM 6839 C C . ILE B 1 377 ? -23.765 -15.133 -47.671 1.00 16.78 376 ILE B C 1
ATOM 6840 O O . ILE B 1 377 ? -24.117 -14.918 -48.837 1.00 18.12 376 ILE B O 1
ATOM 6845 N N . ASP B 1 378 ? -24.495 -15.837 -46.805 1.00 16.08 377 ASP B N 1
ATOM 6846 C CA . ASP B 1 378 ? -25.710 -16.544 -47.207 1.00 16.37 377 ASP B CA 1
ATOM 6847 C C . ASP B 1 378 ? -26.711 -15.606 -47.876 1.00 23.57 377 ASP B C 1
ATOM 6848 O O . ASP B 1 378 ? -27.021 -14.529 -47.357 1.00 21.01 377 ASP B O 1
ATOM 6853 N N . GLY B 1 379 ? -27.210 -16.014 -49.042 1.00 24.35 378 GLY B N 1
ATOM 6854 C CA . GLY B 1 379 ? -28.148 -15.198 -49.785 1.00 24.30 378 GLY B CA 1
ATOM 6855 C C . GLY B 1 379 ? -27.561 -13.966 -50.434 1.00 29.46 378 GLY B C 1
ATOM 6856 O O . GLY B 1 379 ? -28.311 -13.175 -51.015 1.00 34.40 378 GLY B O 1
ATOM 6857 N N . LEU B 1 380 ? -26.246 -13.774 -50.356 1.00 26.57 379 LEU B N 1
ATOM 6858 C CA . LEU B 1 380 ? -25.579 -12.627 -50.958 1.00 19.79 379 LEU B CA 1
ATOM 6859 C C . LEU B 1 380 ? -24.505 -13.060 -51.944 1.00 26.33 379 LEU B C 1
ATOM 6860 O O . LEU B 1 380 ? -24.576 -12.699 -53.124 1.00 28.08 379 LEU B O 1
ATOM 6865 N N . THR B 1 381 ? -23.512 -13.830 -51.499 1.00 17.85 380 THR B N 1
ATOM 6866 C CA . THR B 1 381 ? -22.430 -14.282 -52.359 1.00 19.76 380 THR B CA 1
ATOM 6867 C C . THR B 1 381 ? -22.353 -15.798 -52.470 1.00 21.52 380 THR B C 1
ATOM 6868 O O . THR B 1 381 ? -21.504 -16.306 -53.209 1.00 19.61 380 THR B O 1
ATOM 6872 N N . VAL B 1 382 ? -23.201 -16.537 -51.754 1.00 21.35 381 VAL B N 1
ATOM 6873 C CA . VAL B 1 382 ? -23.148 -17.995 -51.725 1.00 22.38 381 VAL B CA 1
ATOM 6874 C C . VAL B 1 382 ? -24.537 -18.511 -51.370 1.00 22.89 381 VAL B C 1
ATOM 6875 O O . VAL B 1 382 ? -25.382 -17.775 -50.854 1.00 23.90 381 VAL B O 1
ATOM 6879 N N . ASN B 1 383 ? -24.783 -19.782 -51.683 1.00 24.05 382 ASN B N 1
ATOM 6880 C CA . ASN B 1 383 ? -25.893 -20.540 -51.112 1.00 28.75 382 ASN B CA 1
ATOM 6881 C C . ASN B 1 383 ? -25.280 -21.683 -50.320 1.00 24.91 382 ASN B C 1
ATOM 6882 O O . ASN B 1 383 ? -24.675 -22.591 -50.899 1.00 23.19 382 ASN B O 1
ATOM 6887 N N . LEU B 1 384 ? -25.418 -21.624 -49.000 1.00 26.85 383 LEU B N 1
ATOM 6888 C CA . LEU B 1 384 ? -24.697 -22.545 -48.137 1.00 23.44 383 LEU B CA 1
ATOM 6889 C C . LEU B 1 384 ? -25.184 -23.974 -48.338 1.00 24.11 383 LEU B C 1
ATOM 6890 O O . LEU B 1 384 ? -26.372 -24.215 -48.579 1.00 23.47 383 LEU B O 1
ATOM 6895 N N . ASN B 1 385 ? -24.256 -24.924 -48.240 1.00 20.73 384 ASN B N 1
ATOM 6896 C CA . ASN B 1 385 ? -24.623 -26.330 -48.209 1.00 17.71 384 ASN B CA 1
ATOM 6897 C C . ASN B 1 385 ? -25.115 -26.697 -46.807 1.00 21.22 384 ASN B C 1
ATOM 6898 O O . ASN B 1 385 ? -25.133 -25.873 -45.889 1.00 19.02 384 ASN B O 1
ATOM 6903 N N . GLU B 1 386 ? -25.492 -27.966 -46.634 1.00 16.74 385 GLU B N 1
ATOM 6904 C CA . GLU B 1 386 ? -26.146 -28.401 -45.403 1.00 17.27 385 GLU B CA 1
ATOM 6905 C C . GLU B 1 386 ? -25.233 -28.264 -44.186 1.00 16.28 385 GLU B C 1
ATOM 6906 O O . GLU B 1 386 ? -25.689 -27.879 -43.103 1.00 16.21 385 GLU B O 1
ATOM 6912 N N . LYS B 1 387 ? -23.948 -28.599 -44.332 1.00 12.59 386 LYS B N 1
ATOM 6913 C CA . LYS B 1 387 ? -23.045 -28.576 -43.181 1.00 14.27 386 LYS B CA 1
ATOM 6914 C C . LYS B 1 387 ? -22.678 -27.149 -42.795 1.00 14.22 386 LYS B C 1
ATOM 6915 O O . LYS B 1 387 ? -22.569 -26.827 -41.602 1.00 10.69 386 LYS B O 1
ATOM 6921 N N . GLN B 1 388 ? -22.479 -26.278 -43.787 1.00 11.90 387 GLN B N 1
ATOM 6922 C CA . GLN B 1 388 ? -22.225 -24.875 -43.486 1.00 15.70 387 GLN B CA 1
ATOM 6923 C C . GLN B 1 388 ? -23.393 -24.261 -42.729 1.00 14.83 387 GLN B C 1
ATOM 6924 O O . GLN B 1 388 ? -23.197 -23.501 -41.772 1.00 14.93 387 GLN B O 1
ATOM 6930 N N . ARG B 1 389 ? -24.619 -24.564 -43.164 1.00 14.51 388 ARG B N 1
ATOM 6931 C CA . ARG B 1 389 ? -25.804 -23.981 -42.549 1.00 12.79 388 ARG B CA 1
ATOM 6932 C C . ARG B 1 389 ? -26.038 -24.556 -41.165 1.00 16.50 388 ARG B C 1
ATOM 6933 O O . ARG B 1 389 ? -26.569 -23.862 -40.294 1.00 13.92 388 ARG B O 1
ATOM 6941 N N . ASP B 1 390 ? -25.647 -25.817 -40.947 1.00 10.59 389 ASP B N 1
ATOM 6942 C CA . ASP B 1 390 ? -25.702 -26.391 -39.607 1.00 14.56 389 ASP B CA 1
ATOM 6943 C C . ASP B 1 390 ? -24.761 -25.654 -38.662 1.00 13.05 389 ASP B C 1
ATOM 6944 O O . ASP B 1 390 ? -25.122 -25.347 -37.520 1.00 17.50 389 ASP B O 1
ATOM 6949 N N . LEU B 1 391 ? -23.538 -25.376 -39.115 1.00 7.61 390 LEU B N 1
ATOM 6950 C CA . LEU B 1 391 ? -22.586 -24.690 -38.243 1.00 10.67 390 LEU B CA 1
ATOM 6951 C C . LEU B 1 391 ? -23.041 -23.267 -37.940 1.00 10.94 390 LEU B C 1
ATOM 6952 O O . LEU B 1 391 ? -22.956 -22.815 -36.788 1.00 9.72 390 LEU B O 1
ATOM 6957 N N . LYS B 1 392 ? -23.556 -22.555 -38.950 1.00 8.57 391 LYS B N 1
ATOM 6958 C CA . LYS B 1 392 ? -24.023 -21.185 -38.735 1.00 10.35 391 LYS B CA 1
ATOM 6959 C C . LYS B 1 392 ? -25.188 -21.139 -37.749 1.00 11.49 391 LYS B C 1
ATOM 6960 O O . LYS B 1 392 ? -25.267 -20.229 -36.914 1.00 14.68 391 LYS B O 1
ATOM 6966 N N . GLN B 1 393 ? -26.108 -22.105 -37.835 1.00 10.69 392 GLN B N 1
ATOM 6967 C CA . GLN B 1 393 ? -27.203 -22.173 -36.866 1.00 15.87 392 GLN B CA 1
ATOM 6968 C C . GLN B 1 393 ? -26.676 -22.391 -35.456 1.00 11.28 392 GLN B C 1
ATOM 6969 O O . GLN B 1 393 ? -27.220 -21.851 -34.488 1.00 14.02 392 GLN B O 1
ATOM 6975 N N . TYR B 1 394 ? -25.638 -23.209 -35.319 1.00 11.34 393 TYR B N 1
ATOM 6976 C CA . TYR B 1 394 ? -25.060 -23.470 -34.008 1.00 10.87 393 TYR B CA 1
ATOM 6977 C C . TYR B 1 394 ? -24.430 -22.207 -33.433 1.00 11.99 393 TYR B C 1
ATOM 6978 O O . TYR B 1 394 ? -24.644 -21.873 -32.261 1.00 10.73 393 TYR B O 1
ATOM 6987 N N . VAL B 1 395 ? -23.676 -21.469 -34.260 1.00 7.25 394 VAL B N 1
ATOM 6988 C CA . VAL B 1 395 ? -23.131 -20.184 -33.831 1.00 11.75 394 VAL B CA 1
ATOM 6989 C C . VAL B 1 395 ? -24.256 -19.251 -33.406 1.00 12.75 394 VAL B C 1
ATOM 6990 O O . VAL B 1 395 ? -24.171 -18.586 -32.366 1.00 12.59 394 VAL B O 1
ATOM 6994 N N . SER B 1 396 ? -25.343 -19.200 -34.184 1.00 13.03 395 SER B N 1
ATOM 6995 C CA . SER B 1 396 ? -26.466 -18.358 -33.780 1.00 13.75 395 SER B CA 1
ATOM 6996 C C . SER B 1 396 ? -27.018 -18.805 -32.436 1.00 10.87 395 SER B C 1
ATOM 6997 O O . SER B 1 396 ? -27.327 -17.971 -31.579 1.00 12.54 395 SER B O 1
ATOM 7000 N N . GLN B 1 397 ? -27.141 -20.121 -32.234 1.00 11.77 396 GLN B N 1
ATOM 7001 C CA . GLN B 1 397 ? -27.563 -20.649 -30.939 1.00 14.50 396 GLN B CA 1
ATOM 7002 C C . GLN B 1 397 ? -26.622 -20.204 -29.823 1.00 14.07 396 GLN B C 1
ATOM 7003 O O . GLN B 1 397 ? -27.073 -19.769 -28.754 1.00 12.61 396 GLN B O 1
ATOM 7009 N N . LEU B 1 398 ? -25.307 -20.361 -30.038 1.00 13.76 397 LEU B N 1
ATOM 7010 C CA . LEU B 1 398 ? -24.314 -19.994 -29.023 1.00 10.28 397 LEU B CA 1
ATOM 7011 C C . LEU B 1 398 ? -24.410 -18.526 -28.652 1.00 9.40 397 LEU B C 1
ATOM 7012 O O . LEU B 1 398 ? -24.310 -18.162 -27.470 1.00 10.12 397 LEU B O 1
ATOM 7017 N N . MET B 1 399 ? -24.566 -17.658 -29.652 1.00 11.91 398 MET B N 1
ATOM 7018 C CA . MET B 1 399 ? -24.593 -16.230 -29.375 1.00 10.45 398 MET B CA 1
ATOM 7019 C C . MET B 1 399 ? -25.884 -15.831 -28.674 1.00 14.52 398 MET B C 1
ATOM 7020 O O . MET B 1 399 ? -25.879 -14.953 -27.804 1.00 9.92 398 MET B O 1
ATOM 7025 N N . THR B 1 400 ? -27.002 -16.462 -29.038 1.00 16.27 399 THR B N 1
ATOM 7026 C CA . THR B 1 400 ? -28.242 -16.227 -28.307 1.00 13.22 399 THR B CA 1
ATOM 7027 C C . THR B 1 400 ? -28.089 -16.657 -26.854 1.00 10.98 399 THR B C 1
ATOM 7028 O O . THR B 1 400 ? -28.388 -15.894 -25.930 1.00 12.22 399 THR B O 1
ATOM 7032 N N . LEU B 1 401 ? -27.600 -17.875 -26.638 1.00 15.29 400 LEU B N 1
ATOM 7033 C CA . LEU B 1 401 ? -27.418 -18.381 -25.284 1.00 14.74 400 LEU B CA 1
ATOM 7034 C C . LEU B 1 401 ? -26.516 -17.460 -24.478 1.00 13.04 400 LEU B C 1
ATOM 7035 O O . LEU B 1 401 ? -26.842 -17.078 -23.349 1.00 11.72 400 LEU B O 1
ATOM 7040 N N . ARG B 1 402 ? -25.378 -17.077 -25.056 1.00 10.95 401 ARG B N 1
ATOM 7041 C CA . ARG B 1 402 ? -24.456 -16.187 -24.360 1.00 11.14 401 ARG B CA 1
ATOM 7042 C C . ARG B 1 402 ? -25.135 -14.876 -23.957 1.00 14.61 401 ARG B C 1
ATOM 7043 O O . ARG B 1 402 ? -24.922 -14.368 -22.848 1.00 12.32 401 ARG B O 1
ATOM 7051 N N . ALA B 1 403 ? -25.984 -14.327 -24.830 1.00 16.21 402 ALA B N 1
ATOM 7052 C CA . ALA B 1 403 ? -26.642 -13.058 -24.527 1.00 14.12 402 ALA B CA 1
ATOM 7053 C C . ALA B 1 403 ? -27.646 -13.179 -23.390 1.00 16.77 402 ALA B C 1
ATOM 7054 O O . ALA B 1 403 ? -27.956 -12.175 -22.743 1.00 19.23 402 ALA B O 1
ATOM 7056 N N . ALA B 1 404 ? -28.169 -14.377 -23.147 1.00 14.37 403 ALA B N 1
ATOM 7057 C CA . ALA B 1 404 ? -29.166 -14.603 -22.116 1.00 15.91 403 ALA B CA 1
ATOM 7058 C C . ALA B 1 404 ? -28.569 -15.065 -20.796 1.00 17.10 403 ALA B C 1
ATOM 7059 O O . ALA B 1 404 ? -29.289 -15.096 -19.798 1.00 16.94 403 ALA B O 1
ATOM 7061 N N . HIS B 1 405 ? -27.288 -15.422 -20.755 1.00 12.82 404 HIS B N 1
ATOM 7062 C CA . HIS B 1 405 ? -26.692 -15.997 -19.546 1.00 16.00 404 HIS B CA 1
ATOM 7063 C C . HIS B 1 405 ? -25.478 -15.219 -19.066 1.00 13.81 404 HIS B C 1
ATOM 7064 O O . HIS B 1 405 ? -24.369 -15.384 -19.606 1.00 12.05 404 HIS B O 1
ATOM 7071 N N . PRO B 1 406 ? -25.631 -14.400 -18.031 1.00 12.68 405 PRO B N 1
ATOM 7072 C CA . PRO B 1 406 ? -24.478 -13.672 -17.482 1.00 13.97 405 PRO B CA 1
ATOM 7073 C C . PRO B 1 406 ? -23.325 -14.569 -17.069 1.00 12.66 405 PRO B C 1
ATOM 7074 O O . PRO B 1 406 ? -22.173 -14.108 -17.050 1.00 10.10 405 PRO B O 1
ATOM 7078 N N . ALA B 1 407 ? -23.605 -15.823 -16.693 1.00 8.69 406 ALA B N 1
ATOM 7079 C CA . ALA B 1 407 ? -22.527 -16.744 -16.341 1.00 9.76 406 ALA B CA 1
ATOM 7080 C C . ALA B 1 407 ? -21.539 -16.898 -17.491 1.00 12.73 406 ALA B C 1
ATOM 7081 O O . ALA B 1 407 ? -20.325 -17.002 -17.269 1.00 6.65 406 ALA B O 1
ATOM 7083 N N . LEU B 1 408 ? -22.042 -16.897 -18.732 1.00 9.23 407 LEU B N 1
ATOM 7084 C CA . LEU B 1 408 ? -21.175 -17.065 -19.892 1.00 8.94 407 LEU B CA 1
ATOM 7085 C C . LEU B 1 408 ? -20.329 -15.823 -20.152 1.00 11.63 407 LEU B C 1
ATOM 7086 O O . LEU B 1 408 ? -19.106 -15.924 -20.312 1.00 12.33 407 LEU B O 1
ATOM 7091 N N . SER B 1 409 ? -20.957 -14.635 -20.194 1.00 9.53 408 SER B N 1
ATOM 7092 C CA . SER B 1 409 ? -20.243 -13.440 -20.638 1.00 8.04 408 SER B CA 1
ATOM 7093 C C . SER B 1 409 ? -19.468 -12.762 -19.514 1.00 10.13 408 SER B C 1
ATOM 7094 O O . SER B 1 409 ? -18.494 -12.049 -19.783 1.00 8.58 408 SER B O 1
ATOM 7097 N N . ARG B 1 410 ? -19.889 -12.934 -18.257 1.00 9.43 409 ARG B N 1
ATOM 7098 C CA . ARG B 1 410 ? -19.199 -12.240 -17.179 1.00 8.81 409 ARG B CA 1
ATOM 7099 C C . ARG B 1 410 ? -19.082 -13.108 -15.937 1.00 13.24 409 ARG B C 1
ATOM 7100 O O . ARG B 1 410 ? -18.794 -12.587 -14.857 1.00 17.05 409 ARG B O 1
ATOM 7108 N N . GLY B 1 411 ? -19.293 -14.417 -16.065 1.00 11.54 410 GLY B N 1
ATOM 7109 C CA . GLY B 1 411 ? -19.240 -15.286 -14.909 1.00 9.25 410 GLY B CA 1
ATOM 7110 C C . GLY B 1 411 ? -17.837 -15.466 -14.353 1.00 14.37 410 GLY B C 1
ATOM 7111 O O . GLY B 1 411 ? -16.826 -15.316 -15.047 1.00 13.09 410 GLY B O 1
ATOM 7112 N N . GLU B 1 412 ? -17.798 -15.778 -13.060 1.00 12.05 411 GLU B N 1
ATOM 7113 C CA . GLU B 1 412 ? -16.587 -16.253 -12.405 1.00 15.70 411 GLU B CA 1
ATOM 7114 C C . GLU B 1 412 ? -16.312 -17.694 -12.816 1.00 15.32 411 GLU B C 1
ATOM 7115 O O . GLU B 1 412 ? -17.190 -18.561 -12.727 1.00 14.26 411 GLU B O 1
ATOM 7121 N N . ARG B 1 413 ? -15.090 -17.951 -13.267 1.00 11.38 412 ARG B N 1
ATOM 7122 C CA . ARG B 1 413 ? -14.700 -19.259 -13.765 1.00 12.44 412 ARG B CA 1
ATOM 7123 C C . ARG B 1 413 ? -14.015 -20.059 -12.669 1.00 12.75 412 ARG B C 1
ATOM 7124 O O . ARG B 1 413 ? -13.105 -19.552 -12.007 1.00 9.59 412 ARG B O 1
ATOM 7132 N N . THR B 1 414 ? -14.456 -21.301 -12.478 1.00 8.83 413 THR B N 1
ATOM 7133 C CA . THR B 1 414 ? -13.741 -22.284 -11.666 1.00 7.27 413 THR B CA 1
ATOM 7134 C C . THR B 1 414 ? -13.572 -23.548 -12.494 1.00 11.44 413 THR B C 1
ATOM 7135 O O . THR B 1 414 ? -14.565 -24.200 -12.834 1.00 12.02 413 THR B O 1
ATOM 7139 N N . ASN B 1 415 ? -12.330 -23.909 -12.814 1.00 10.05 414 ASN B N 1
ATOM 7140 C CA . ASN B 1 415 ? -12.120 -25.146 -13.551 1.00 10.99 414 ASN B CA 1
ATOM 7141 C C . ASN B 1 415 ? -12.411 -26.350 -12.659 1.00 13.17 414 ASN B C 1
ATOM 7142 O O . ASN B 1 415 ? -11.982 -26.402 -11.497 1.00 10.37 414 ASN B O 1
ATOM 7147 N N . ILE B 1 416 ? -13.149 -27.309 -13.204 1.00 6.65 415 ILE B N 1
ATOM 7148 C CA . ILE B 1 416 ? -13.516 -28.534 -12.497 1.00 6.82 415 ILE B CA 1
ATOM 7149 C C . ILE B 1 416 ? -12.689 -29.719 -12.972 1.00 12.86 415 ILE B C 1
ATOM 7150 O O . ILE B 1 416 ? -12.170 -30.487 -12.164 1.00 6.91 415 ILE B O 1
ATOM 7155 N N . VAL B 1 417 ? -12.564 -29.894 -14.287 1.00 8.23 416 VAL B N 1
ATOM 7156 C CA . VAL B 1 417 ? -11.773 -30.979 -14.860 1.00 10.82 416 VAL B CA 1
ATOM 7157 C C . VAL B 1 417 ? -10.983 -30.426 -16.039 1.00 8.01 416 VAL B C 1
ATOM 7158 O O . VAL B 1 417 ? -11.496 -29.616 -16.818 1.00 7.41 416 VAL B O 1
ATOM 7162 N N . ALA B 1 418 ? -9.733 -30.862 -16.164 1.00 7.00 417 ALA B N 1
ATOM 7163 C CA . ALA B 1 418 ? -8.907 -30.520 -17.324 1.00 9.48 417 ALA B CA 1
ATOM 7164 C C . ALA B 1 418 ? -7.912 -31.663 -17.507 1.00 8.96 417 ALA B C 1
ATOM 7165 O O . ALA B 1 418 ? -6.854 -31.688 -16.876 1.00 13.58 417 ALA B O 1
ATOM 7167 N N . ASN B 1 419 ? -8.275 -32.623 -18.348 1.00 10.48 418 ASN B N 1
ATOM 7168 C CA . ASN B 1 419 ? -7.407 -33.763 -18.611 1.00 9.51 418 ASN B CA 1
ATOM 7169 C C . ASN B 1 419 ? -7.278 -33.885 -20.128 1.00 13.55 418 ASN B C 1
ATOM 7170 O O . ASN B 1 419 ? -7.596 -32.957 -20.885 1.00 12.63 418 ASN B O 1
ATOM 7175 N N . GLU B 1 420 ? -6.824 -35.050 -20.600 1.00 13.40 419 GLU B N 1
ATOM 7176 C CA . GLU B 1 420 ? -6.574 -35.200 -22.028 1.00 14.19 419 GLU B CA 1
ATOM 7177 C C . GLU B 1 420 ? -7.856 -35.344 -22.826 1.00 13.93 419 GLU B C 1
ATOM 7178 O O . GLU B 1 420 ? -7.838 -35.115 -24.037 1.00 10.51 419 GLU B O 1
ATOM 7184 N N . THR B 1 421 ? -8.968 -35.715 -22.184 1.00 6.61 420 THR B N 1
ATOM 7185 C CA . THR B 1 421 ? -10.187 -35.986 -22.932 1.00 12.76 420 THR B CA 1
ATOM 7186 C C . THR B 1 421 ? -11.319 -34.996 -22.699 1.00 7.09 420 THR B C 1
ATOM 7187 O O . THR B 1 421 ? -12.249 -34.968 -23.510 1.00 9.68 420 THR B O 1
ATOM 7191 N N . VAL B 1 422 ? -11.294 -34.203 -21.625 1.00 7.57 421 VAL B N 1
ATOM 7192 C CA . VAL B 1 422 ? -12.419 -33.307 -21.358 1.00 8.46 421 VAL B CA 1
ATOM 7193 C C . VAL B 1 422 ? -11.937 -32.036 -20.668 1.00 9.31 421 VAL B C 1
ATOM 7194 O O . VAL B 1 422 ? -10.902 -32.017 -19.992 1.00 7.77 421 VAL B O 1
ATOM 7198 N N . TYR B 1 423 ? -12.713 -30.966 -20.862 1.00 8.05 422 TYR B N 1
ATOM 7199 C CA . TYR B 1 423 ? -12.520 -29.672 -20.222 1.00 8.35 422 TYR B CA 1
ATOM 7200 C C . TYR B 1 423 ? -13.859 -29.256 -19.622 1.00 9.26 422 TYR B C 1
ATOM 7201 O O . TYR B 1 423 ? -14.855 -29.163 -20.345 1.00 8.07 422 TYR B O 1
ATOM 7210 N N . ILE B 1 424 ? -13.890 -29.027 -18.310 1.00 7.75 423 ILE B N 1
ATOM 7211 C CA . ILE B 1 424 ? -15.130 -28.753 -17.582 1.00 9.35 423 ILE B CA 1
ATOM 7212 C C . ILE B 1 424 ? -14.925 -27.514 -16.718 1.00 10.76 423 ILE B C 1
ATOM 7213 O O . ILE B 1 424 ? -14.131 -27.538 -15.767 1.00 10.84 423 ILE B O 1
ATOM 7218 N N . ASP B 1 425 ? -15.654 -26.445 -17.034 1.00 8.53 424 ASP B N 1
ATOM 7219 C CA . ASP B 1 425 ? -15.622 -25.184 -16.301 1.00 9.91 424 ASP B CA 1
ATOM 7220 C C . ASP B 1 425 ? -16.953 -24.957 -15.591 1.00 9.78 424 ASP B C 1
ATOM 7221 O O . ASP B 1 425 ? -18.025 -25.209 -16.157 1.00 10.35 424 ASP B O 1
ATOM 7226 N N . HIS B 1 426 ? -16.879 -24.484 -14.353 1.00 10.71 425 HIS B N 1
ATOM 7227 C CA . HIS B 1 426 ? -18.031 -23.951 -13.637 1.00 10.07 425 HIS B CA 1
ATOM 7228 C C . HIS B 1 426 ? -18.050 -22.439 -13.824 1.00 11.60 425 HIS B C 1
ATOM 7229 O O . HIS B 1 426 ? -17.039 -21.765 -13.599 1.00 12.28 425 HIS B O 1
ATOM 7236 N N . LYS B 1 427 ? -19.189 -21.911 -14.254 1.00 11.50 426 LYS B N 1
ATOM 7237 C CA . LYS B 1 427 ? -19.355 -20.488 -14.516 1.00 12.24 426 LYS B CA 1
ATOM 7238 C C . LYS B 1 427 ? -20.524 -19.992 -13.684 1.00 10.62 426 LYS B C 1
ATOM 7239 O O . LYS B 1 427 ? -21.563 -20.650 -13.617 1.00 12.44 426 LYS B O 1
ATOM 7245 N N . GLN B 1 428 ? -20.362 -18.824 -13.065 1.00 14.62 427 GLN B N 1
ATOM 7246 C CA . GLN B 1 428 ? -21.373 -18.341 -12.138 1.00 12.64 427 GLN B CA 1
ATOM 7247 C C . GLN B 1 428 ? -21.389 -16.822 -12.141 1.00 9.33 427 GLN B C 1
ATOM 7248 O O . GLN B 1 428 ? -20.335 -16.184 -12.087 1.00 10.28 427 GLN B O 1
ATOM 7254 N N . ALA B 1 429 ? -22.591 -16.255 -12.212 1.00 14.61 428 ALA B N 1
ATOM 7255 C CA . ALA B 1 429 ? -22.796 -14.821 -12.060 1.00 17.94 428 ALA B CA 1
ATOM 7256 C C . ALA B 1 429 ? -24.228 -14.603 -11.603 1.00 14.08 428 ALA B C 1
ATOM 7257 O O . ALA B 1 429 ? -25.145 -15.261 -12.107 1.00 12.23 428 ALA B O 1
ATOM 7259 N N . ASP B 1 430 ? -24.411 -13.688 -10.649 1.00 17.13 429 ASP B N 1
ATOM 7260 C CA . ASP B 1 430 ? -25.733 -13.415 -10.090 1.00 18.41 429 ASP B CA 1
ATOM 7261 C C . ASP B 1 430 ? -26.388 -14.712 -9.623 1.00 19.37 429 ASP B C 1
ATOM 7262 O O . ASP B 1 430 ? -25.839 -15.405 -8.766 1.00 22.89 429 ASP B O 1
ATOM 7267 N N . ASP B 1 431 ? -27.546 -15.068 -10.184 1.00 21.31 430 ASP B N 1
ATOM 7268 C CA . ASP B 1 431 ? -28.215 -16.319 -9.837 1.00 25.61 430 ASP B CA 1
ATOM 7269 C C . ASP B 1 431 ? -28.087 -17.372 -10.943 1.00 24.79 430 ASP B C 1
ATOM 7270 O O . ASP B 1 431 ? -28.869 -18.331 -10.986 1.00 24.37 430 ASP B O 1
ATOM 7275 N N . ASP B 1 432 ? -27.098 -17.215 -11.825 1.00 13.61 431 ASP B N 1
ATOM 7276 C CA . ASP B 1 432 ? -26.924 -18.025 -13.032 1.00 15.51 431 ASP B CA 1
ATOM 7277 C C . ASP B 1 432 ? -25.682 -18.876 -12.786 1.00 19.28 431 ASP B C 1
ATOM 7278 O O . ASP B 1 432 ? -24.578 -18.337 -12.651 1.00 16.22 431 ASP B O 1
ATOM 7283 N N . ALA B 1 433 ? -25.867 -20.189 -12.653 1.00 17.74 432 ALA B N 1
ATOM 7284 C CA . ALA B 1 433 ? -24.764 -21.122 -12.461 1.00 9.49 432 ALA B CA 1
ATOM 7285 C C . ALA B 1 433 ? -24.907 -22.252 -13.462 1.00 14.53 432 ALA B C 1
ATOM 7286 O O . ALA B 1 433 ? -25.986 -22.845 -13.587 1.00 12.79 432 ALA B O 1
ATOM 7288 N N . LEU B 1 434 ? -23.820 -22.564 -14.156 1.00 9.55 433 LEU B N 1
ATOM 7289 C CA . LEU B 1 434 ? -23.863 -23.598 -15.170 1.00 13.97 433 LEU B CA 1
ATOM 7290 C C . LEU B 1 434 ? -22.502 -24.264 -15.253 1.00 16.28 433 LEU B C 1
ATOM 7291 O O . LEU B 1 434 ? -21.502 -23.750 -14.742 1.00 10.59 433 LEU B O 1
ATOM 7296 N N . ILE B 1 435 ? -22.488 -25.408 -15.938 1.00 11.21 434 ILE B N 1
ATOM 7297 C CA . ILE B 1 435 ? -21.281 -26.145 -16.294 1.00 11.77 434 ILE B CA 1
ATOM 7298 C C . ILE B 1 435 ? -21.075 -26.012 -17.795 1.00 12.86 434 ILE B C 1
ATOM 7299 O O . ILE B 1 435 ? -22.020 -26.193 -18.570 1.00 9.24 434 ILE B O 1
ATOM 7304 N N . TYR B 1 436 ? -19.846 -25.710 -18.210 1.00 8.44 435 TYR B N 1
ATOM 7305 C CA . TYR B 1 436 ? -19.443 -25.842 -19.603 1.00 6.98 435 TYR B CA 1
ATOM 7306 C C . TYR B 1 436 ? -18.547 -27.065 -19.706 1.00 8.34 435 TYR B C 1
ATOM 7307 O O . TYR B 1 436 ? -17.490 -27.120 -19.067 1.00 8.63 435 TYR B O 1
ATOM 7316 N N . MET B 1 437 ? -18.961 -28.052 -20.495 1.00 9.29 436 MET B N 1
ATOM 7317 C CA . MET B 1 437 ? -18.112 -29.216 -20.703 1.00 9.59 436 MET B CA 1
ATOM 7318 C C . MET B 1 437 ? -17.921 -29.446 -22.195 1.00 10.57 436 MET B C 1
ATOM 7319 O O . MET B 1 437 ? -18.880 -29.352 -22.971 1.00 8.04 436 MET B O 1
ATOM 7324 N N . VAL B 1 438 ? -16.673 -29.690 -22.604 1.00 9.48 437 VAL B N 1
ATOM 7325 C CA . VAL B 1 438 ? -16.367 -29.963 -24.006 1.00 7.76 437 VAL B CA 1
ATOM 7326 C C . VAL B 1 438 ? -15.356 -31.100 -24.081 1.00 7.62 437 VAL B C 1
ATOM 7327 O O . VAL B 1 438 ? -14.389 -31.137 -23.316 1.00 7.13 437 VAL B O 1
ATOM 7331 N N . SER B 1 439 ? -15.600 -32.044 -24.984 1.00 9.13 438 SER B N 1
ATOM 7332 C CA . SER B 1 439 ? -14.673 -33.143 -25.192 1.00 8.33 438 SER B CA 1
ATOM 7333 C C . SER B 1 439 ? -13.461 -32.655 -25.975 1.00 8.72 438 SER B C 1
ATOM 7334 O O . SER B 1 439 ? -13.588 -31.852 -26.903 1.00 8.05 438 SER B O 1
ATOM 7337 N N . THR B 1 440 ? -12.273 -33.122 -25.585 1.00 5.99 439 THR B N 1
ATOM 7338 C CA . THR B 1 440 ? -11.057 -32.785 -26.311 1.00 9.59 439 THR B CA 1
ATOM 7339 C C . THR B 1 440 ? -10.422 -34.035 -26.907 1.00 10.42 439 THR B C 1
ATOM 7340 O O . THR B 1 440 ? -9.202 -34.131 -27.006 1.00 14.70 439 THR B O 1
ATOM 7344 N N . THR B 1 441 ? -11.245 -35.004 -27.317 1.00 8.18 440 THR B N 1
ATOM 7345 C CA . THR B 1 441 ? -10.745 -36.246 -27.887 1.00 11.16 440 THR B CA 1
ATOM 7346 C C . THR B 1 441 ? -11.650 -36.684 -29.029 1.00 10.38 440 THR B C 1
ATOM 7347 O O . THR B 1 441 ? -12.845 -36.367 -29.057 1.00 7.48 440 THR B O 1
ATOM 7351 N N . ALA B 1 442 ? -11.068 -37.417 -29.977 1.00 7.88 441 ALA B N 1
ATOM 7352 C CA . ALA B 1 442 ? -11.844 -37.938 -31.098 1.00 12.07 441 ALA B CA 1
ATOM 7353 C C . ALA B 1 442 ? -12.637 -39.194 -30.744 1.00 9.64 441 ALA B C 1
ATOM 7354 O O . ALA B 1 442 ? -13.382 -39.692 -31.594 1.00 11.67 441 ALA B O 1
ATOM 7356 N N . ASP B 1 443 ? -12.520 -39.701 -29.523 1.00 10.75 442 ASP B N 1
ATOM 7357 C CA . ASP B 1 443 ? -13.221 -40.906 -29.098 1.00 11.77 442 ASP B CA 1
ATOM 7358 C C . ASP B 1 443 ? -14.459 -40.548 -28.292 1.00 14.60 442 ASP B C 1
ATOM 7359 O O . ASP B 1 443 ? -14.503 -39.512 -27.624 1.00 13.47 442 ASP B O 1
ATOM 7364 N N . GLN B 1 444 ? -15.461 -41.422 -28.349 1.00 9.14 443 GLN B N 1
ATOM 7365 C CA . GLN B 1 444 ? -16.542 -41.378 -27.369 1.00 9.67 443 GLN B CA 1
ATOM 7366 C C . GLN B 1 444 ? -15.979 -41.602 -25.974 1.00 12.82 443 GLN B C 1
ATOM 7367 O O . GLN B 1 444 ? -15.039 -42.382 -25.791 1.00 11.96 443 GLN B O 1
ATOM 7373 N N . ASP B 1 445 ? -16.569 -40.940 -24.979 1.00 11.01 444 ASP B N 1
ATOM 7374 C CA . ASP B 1 445 ? -16.199 -41.208 -23.594 1.00 16.87 444 ASP B CA 1
ATOM 7375 C C . ASP B 1 445 ? -17.374 -40.857 -22.687 1.00 15.20 444 ASP B C 1
ATOM 7376 O O . ASP B 1 445 ? -18.355 -40.237 -23.113 1.00 19.85 444 ASP B O 1
ATOM 7381 N N . THR B 1 446 ? -17.283 -41.286 -21.434 1.00 12.63 445 THR B N 1
ATOM 7382 C CA . THR B 1 446 ? -18.287 -40.959 -20.432 1.00 16.07 445 THR B CA 1
ATOM 7383 C C . THR B 1 446 ? -17.597 -40.276 -19.271 1.00 16.71 445 THR B C 1
ATOM 7384 O O . THR B 1 446 ? -16.597 -40.785 -18.760 1.00 17.26 445 THR B O 1
ATOM 7388 N N . VAL B 1 447 ? -18.123 -39.130 -18.862 1.00 17.25 446 VAL B N 1
ATOM 7389 C CA . VAL B 1 447 ? -17.529 -38.355 -17.783 1.00 21.64 446 VAL B CA 1
ATOM 7390 C C . VAL B 1 447 ? -18.320 -38.625 -16.514 1.00 19.04 446 VAL B C 1
ATOM 7391 O O . VAL B 1 447 ? -19.555 -38.521 -16.493 1.00 17.70 446 VAL B O 1
ATOM 7395 N N . GLU B 1 448 ? -17.615 -39.026 -15.473 1.00 19.28 447 GLU B N 1
ATOM 7396 C CA . GLU B 1 448 ? -18.207 -39.236 -14.166 1.00 23.93 447 GLU B CA 1
ATOM 7397 C C . GLU B 1 448 ? -17.925 -37.982 -13.349 1.00 22.47 447 GLU B C 1
ATOM 7398 O O . GLU B 1 448 ? -16.759 -37.630 -13.133 1.00 21.74 447 GLU B O 1
ATOM 7404 N N . LEU B 1 449 ? -18.984 -37.292 -12.933 1.00 23.89 448 LEU B N 1
ATOM 7405 C CA . LEU B 1 449 ? -18.865 -35.979 -12.308 1.00 21.91 448 LEU B CA 1
ATOM 7406 C C . LEU B 1 449 ? -19.632 -35.996 -10.995 1.00 16.53 448 LEU B C 1
ATOM 7407 O O . LEU B 1 449 ? -20.846 -36.224 -10.991 1.00 16.99 448 LEU B O 1
ATOM 7412 N N . LYS B 1 450 ? -18.927 -35.779 -9.886 1.00 18.48 449 LYS B N 1
ATOM 7413 C CA . LYS B 1 450 ? -19.573 -35.750 -8.576 1.00 20.37 449 LYS B CA 1
ATOM 7414 C C . LYS B 1 450 ? -20.387 -34.477 -8.424 1.00 19.07 449 LYS B C 1
ATOM 7415 O O . LYS B 1 450 ? -19.894 -33.385 -8.708 1.00 17.33 449 LYS B O 1
ATOM 7421 N N . ALA B 1 451 ? -21.627 -34.614 -7.945 1.00 14.27 450 ALA B N 1
ATOM 7422 C CA . ALA B 1 451 ? -22.475 -33.442 -7.771 1.00 13.41 450 ALA B CA 1
ATOM 7423 C C . ALA B 1 451 ? -21.853 -32.452 -6.793 1.00 20.89 450 ALA B C 1
ATOM 7424 O O . ALA B 1 451 ? -21.965 -31.232 -6.969 1.00 17.41 450 ALA B O 1
ATOM 7426 N N . SER B 1 452 ? -21.174 -32.957 -5.767 1.00 12.41 451 SER B N 1
ATOM 7427 C CA . SER B 1 452 ? -20.591 -32.074 -4.769 1.00 16.45 451 SER B CA 1
ATOM 7428 C C . SER B 1 452 ? -19.373 -31.326 -5.293 1.00 16.80 451 SER B C 1
ATOM 7429 O O . SER B 1 452 ? -18.995 -30.311 -4.712 1.00 22.67 451 SER B O 1
ATOM 7432 N N . ASP B 1 453 ? -18.739 -31.805 -6.364 1.00 17.57 452 ASP B N 1
ATOM 7433 C CA . ASP B 1 453 ? -17.634 -31.065 -6.957 1.00 18.96 452 ASP B CA 1
ATOM 7434 C C . ASP B 1 453 ? -18.098 -29.873 -7.782 1.00 13.95 452 ASP B C 1
ATOM 7435 O O . ASP B 1 453 ? -17.288 -28.992 -8.073 1.00 14.67 452 ASP B O 1
ATOM 7440 N N . ILE B 1 454 ? -19.366 -29.829 -8.180 1.00 12.54 453 ILE B N 1
ATOM 7441 C CA . ILE B 1 454 ? -19.868 -28.724 -8.986 1.00 12.67 453 ILE B CA 1
ATOM 7442 C C . ILE B 1 454 ? -20.947 -27.936 -8.245 1.00 14.52 453 ILE B C 1
ATOM 7443 O O . ILE B 1 454 ? -21.676 -27.145 -8.856 1.00 15.95 453 ILE B O 1
ATOM 7448 N N . ALA B 1 455 ? -21.037 -28.133 -6.930 1.00 14.18 454 ALA B N 1
ATOM 7449 C CA . ALA B 1 455 ? -22.037 -27.491 -6.080 1.00 14.97 454 ALA B CA 1
ATOM 7450 C C . ALA B 1 455 ? -23.437 -27.574 -6.692 1.00 17.79 454 ALA B C 1
ATOM 7451 O O . ALA B 1 455 ? -24.139 -26.573 -6.821 1.00 13.85 454 ALA B O 1
ATOM 7453 N N . SER B 1 456 ? -23.854 -28.792 -7.045 1.00 10.56 455 SER B N 1
ATOM 7454 C CA . SER B 1 456 ? -25.176 -29.046 -7.620 1.00 15.72 455 SER B CA 1
ATOM 7455 C C . SER B 1 456 ? -25.970 -29.961 -6.700 1.00 19.51 455 SER B C 1
ATOM 7456 O O . SER B 1 456 ? -25.539 -31.083 -6.417 1.00 17.38 455 SER B O 1
ATOM 7459 N N . ASP B 1 457 ? -27.139 -29.495 -6.258 1.00 15.60 456 ASP B N 1
ATOM 7460 C CA . ASP B 1 457 ? -28.024 -30.320 -5.446 1.00 19.49 456 ASP B CA 1
ATOM 7461 C C . ASP B 1 457 ? -29.056 -31.089 -6.254 1.00 21.01 456 ASP B C 1
ATOM 7462 O O . ASP B 1 457 ? -29.746 -31.939 -5.684 1.00 26.58 456 ASP B O 1
ATOM 7467 N N . GLY B 1 458 ? -29.206 -30.807 -7.544 1.00 21.48 457 GLY B N 1
ATOM 7468 C CA . GLY B 1 458 ? -30.278 -31.436 -8.290 1.00 19.63 457 GLY B CA 1
ATOM 7469 C C . GLY B 1 458 ? -29.920 -31.904 -9.683 1.00 15.66 457 GLY B C 1
ATOM 7470 O O . GLY B 1 458 ? -28.964 -32.659 -9.863 1.00 20.18 457 GLY B O 1
ATOM 7471 N N . GLN B 1 459 ? -30.685 -31.473 -10.680 1.00 14.20 458 GLN B N 1
ATOM 7472 C CA . GLN B 1 459 ? -30.468 -31.909 -12.051 1.00 15.50 458 GLN B CA 1
ATOM 7473 C C . GLN B 1 459 ? -29.669 -30.876 -12.834 1.00 14.10 458 GLN B C 1
ATOM 7474 O O . GLN B 1 459 ? -29.605 -29.701 -12.473 1.00 15.63 458 GLN B O 1
ATOM 7480 N N . LEU B 1 460 ? -29.026 -31.352 -13.897 1.00 11.02 459 LEU B N 1
ATOM 7481 C CA . LEU B 1 460 ? -28.373 -30.518 -14.892 1.00 11.64 459 LEU B CA 1
ATOM 7482 C C . LEU B 1 460 ? -29.237 -30.519 -16.149 1.00 16.02 459 LEU B C 1
ATOM 7483 O O . LEU B 1 460 ? -29.735 -31.572 -16.566 1.00 14.53 459 LEU B O 1
ATOM 7488 N N . VAL B 1 461 ? -29.425 -29.341 -16.742 1.00 12.54 460 VAL B N 1
ATOM 7489 C CA . VAL B 1 461 ? -30.319 -29.168 -17.884 1.00 14.41 460 VAL B CA 1
ATOM 7490 C C . VAL B 1 461 ? -29.520 -28.589 -19.045 1.00 11.36 460 VAL B C 1
ATOM 7491 O O . VAL B 1 461 ? -28.951 -27.499 -18.928 1.00 13.22 460 VAL B O 1
ATOM 7495 N N . ASP B 1 462 ? -29.495 -29.301 -20.171 1.00 9.41 461 ASP B N 1
ATOM 7496 C CA . ASP B 1 462 ? -28.780 -28.813 -21.344 1.00 11.03 461 ASP B CA 1
ATOM 7497 C C . ASP B 1 462 ? -29.478 -27.567 -21.878 1.00 15.94 461 ASP B C 1
ATOM 7498 O O . ASP B 1 462 ? -30.641 -27.628 -22.289 1.00 13.49 461 ASP B O 1
ATOM 7503 N N . LEU B 1 463 ? -28.766 -26.433 -21.856 1.00 12.87 462 LEU B N 1
ATOM 7504 C CA . LEU B 1 463 ? -29.333 -25.152 -22.265 1.00 18.73 462 LEU B CA 1
ATOM 7505 C C . LEU B 1 463 ? -29.592 -25.064 -23.762 1.00 20.91 462 LEU B C 1
ATOM 7506 O O . LEU B 1 463 ? -30.322 -24.165 -24.198 1.00 14.79 462 LEU B O 1
ATOM 7511 N N . LEU B 1 464 ? -29.011 -25.957 -24.560 1.00 16.04 463 LEU B N 1
ATOM 7512 C CA . LEU B 1 464 ? -29.240 -25.945 -25.996 1.00 12.50 463 LEU B CA 1
ATOM 7513 C C . LEU B 1 464 ? -30.225 -27.019 -26.453 1.00 18.69 463 LEU B C 1
ATOM 7514 O O . LEU B 1 464 ? -31.055 -26.745 -27.317 1.00 18.73 463 LEU B O 1
ATOM 7519 N N . THR B 1 465 ? -30.192 -28.227 -25.881 1.00 14.86 464 THR B N 1
ATOM 7520 C CA . THR B 1 465 ? -31.128 -29.273 -26.305 1.00 16.36 464 THR B CA 1
ATOM 7521 C C . THR B 1 465 ? -32.286 -29.502 -25.339 1.00 14.08 464 THR B C 1
ATOM 7522 O O . THR B 1 465 ? -33.278 -30.127 -25.729 1.00 15.78 464 THR B O 1
ATOM 7526 N N . GLY B 1 466 ? -32.191 -29.026 -24.098 1.00 15.13 465 GLY B N 1
ATOM 7527 C CA . GLY B 1 466 ? -33.180 -29.320 -23.078 1.00 14.40 465 GLY B CA 1
ATOM 7528 C C . GLY B 1 466 ? -32.947 -30.598 -22.289 1.00 15.04 465 GLY B C 1
ATOM 7529 O O . GLY B 1 466 ? -33.622 -30.805 -21.270 1.00 15.38 465 GLY B O 1
ATOM 7530 N N . LYS B 1 467 ? -32.024 -31.458 -22.719 1.00 9.96 466 LYS B N 1
ATOM 7531 C CA . LYS B 1 467 ? -31.839 -32.752 -22.066 1.00 15.97 466 LYS B CA 1
ATOM 7532 C C . LYS B 1 467 ? -31.544 -32.600 -20.578 1.00 17.35 466 LYS B C 1
ATOM 7533 O O . LYS B 1 467 ? -30.738 -31.759 -20.165 1.00 17.50 466 LYS B O 1
ATOM 7539 N N . VAL B 1 468 ? -32.195 -33.438 -19.773 1.00 17.14 467 VAL B N 1
ATOM 7540 C CA . VAL B 1 468 ? -32.039 -33.434 -18.321 1.00 19.54 467 VAL B CA 1
ATOM 7541 C C . VAL B 1 468 ? -31.068 -34.542 -17.922 1.00 17.54 467 VAL B C 1
ATOM 7542 O O . VAL B 1 468 ? -31.190 -35.683 -18.380 1.00 13.25 467 VAL B O 1
ATOM 7546 N N . HIS B 1 469 ? -30.079 -34.203 -17.099 1.00 13.37 468 HIS B N 1
ATOM 7547 C CA . HIS B 1 469 ? -29.101 -35.168 -16.608 1.00 17.28 468 HIS B CA 1
ATOM 7548 C C . HIS B 1 469 ? -29.239 -35.265 -15.098 1.00 18.32 468 HIS B C 1
ATOM 7549 O O . HIS B 1 469 ? -29.160 -34.247 -14.404 1.00 13.36 468 HIS B O 1
ATOM 7556 N N . SER B 1 470 ? -29.446 -36.482 -14.598 1.00 17.85 469 SER B N 1
ATOM 7557 C CA . SER B 1 470 ? -29.694 -36.722 -13.185 1.00 16.19 469 SER B CA 1
ATOM 7558 C C . SER B 1 470 ? -28.510 -37.432 -12.539 1.00 22.65 469 SER B C 1
ATOM 7559 O O . SER B 1 470 ? -27.813 -38.222 -13.180 1.00 20.58 469 SER B O 1
ATOM 7562 N N . ALA B 1 471 ? -28.290 -37.142 -11.259 1.00 15.54 470 ALA B N 1
ATOM 7563 C CA . ALA B 1 471 ? -27.248 -37.807 -10.485 1.00 19.65 470 ALA B CA 1
ATOM 7564 C C . ALA B 1 471 ? -27.789 -39.075 -9.835 1.00 21.85 470 ALA B C 1
ATOM 7565 O O . ALA B 1 471 ? -28.923 -39.101 -9.352 1.00 20.14 470 ALA B O 1
ATOM 7567 N N . ILE B 1 472 ? -26.960 -40.117 -9.813 1.00 16.71 471 ILE B N 1
ATOM 7568 C CA . ILE B 1 472 ? -27.245 -41.369 -9.126 1.00 19.66 471 ILE B CA 1
ATOM 7569 C C . ILE B 1 472 ? -26.171 -41.562 -8.067 1.00 26.84 471 ILE B C 1
ATOM 7570 O O . ILE B 1 472 ? -24.980 -41.658 -8.392 1.00 18.69 471 ILE B O 1
ATOM 7575 N N . ASN B 1 473 ? -26.590 -41.636 -6.809 1.00 23.04 472 ASN B N 1
ATOM 7576 C CA . ASN B 1 473 ? -25.654 -41.722 -5.695 1.00 32.64 472 ASN B CA 1
ATOM 7577 C C . ASN B 1 473 ? -24.665 -40.559 -5.743 1.00 29.26 472 ASN B C 1
ATOM 7578 O O . ASN B 1 473 ? -23.457 -40.735 -5.582 1.00 19.23 472 ASN B O 1
ATOM 7583 N N . GLY B 1 474 ? -25.185 -39.364 -6.016 1.00 18.60 473 GLY B N 1
ATOM 7584 C CA . GLY B 1 474 ? -24.378 -38.162 -5.990 1.00 20.70 473 GLY B CA 1
ATOM 7585 C C . GLY B 1 474 ? -23.443 -37.980 -7.162 1.00 24.96 473 GLY B C 1
ATOM 7586 O O . GLY B 1 474 ? -22.531 -37.151 -7.083 1.00 22.35 473 GLY B O 1
ATOM 7587 N N . GLU B 1 475 ? -23.638 -38.722 -8.254 1.00 19.86 474 GLU B N 1
ATOM 7588 C CA . GLU B 1 475 ? -22.728 -38.663 -9.392 1.00 17.62 474 GLU B CA 1
ATOM 7589 C C . GLU B 1 475 ? -23.514 -38.612 -10.687 1.00 19.35 474 GLU B C 1
ATOM 7590 O O . GLU B 1 475 ? -24.437 -39.407 -10.884 1.00 21.96 474 GLU B O 1
ATOM 7596 N N . TYR B 1 476 ? -23.142 -37.688 -11.566 1.00 14.45 475 TYR B N 1
ATOM 7597 C CA . TYR B 1 476 ? -23.639 -37.684 -12.935 1.00 16.99 475 TYR B CA 1
ATOM 7598 C C . TYR B 1 476 ? -22.779 -38.606 -13.801 1.00 21.15 475 TYR B C 1
ATOM 7599 O O . TYR B 1 476 ? -21.579 -38.779 -13.563 1.00 17.86 475 TYR B O 1
ATOM 7608 N N . GLN B 1 477 ? -23.413 -39.212 -14.803 1.00 13.71 476 GLN B N 1
ATOM 7609 C CA . GLN B 1 477 ? -22.757 -40.155 -15.707 1.00 21.63 476 GLN B CA 1
ATOM 7610 C C . GLN B 1 477 ? -23.099 -39.678 -17.112 1.00 18.81 476 GLN B C 1
ATOM 7611 O O . GLN B 1 477 ? -24.091 -40.117 -17.696 1.00 24.83 476 GLN B O 1
ATOM 7617 N N . ILE B 1 478 ? -22.283 -38.782 -17.652 1.00 12.08 477 ILE B N 1
ATOM 7618 C CA . ILE B 1 478 ? -22.622 -38.039 -18.859 1.00 13.12 477 ILE B CA 1
ATOM 7619 C C . ILE B 1 478 ? -21.804 -38.593 -20.020 1.00 14.99 477 ILE B C 1
ATOM 7620 O O . ILE B 1 478 ? -20.568 -38.549 -19.997 1.00 14.36 477 ILE B O 1
ATOM 7625 N N . SER B 1 479 ? -22.500 -39.134 -21.024 1.00 15.15 478 SER B N 1
ATOM 7626 C CA . SER B 1 479 ? -21.854 -39.623 -22.233 1.00 18.72 478 SER B CA 1
ATOM 7627 C C . SER B 1 479 ? -21.543 -38.443 -23.145 1.00 14.08 478 SER B C 1
ATOM 7628 O O . SER B 1 479 ? -22.395 -37.575 -23.362 1.00 17.25 478 SER B O 1
ATOM 7631 N N . LEU B 1 480 ? -20.323 -38.402 -23.674 1.00 12.90 479 LEU B N 1
ATOM 7632 C CA . LEU B 1 480 ? -19.846 -37.242 -24.419 1.00 14.39 479 LEU B CA 1
ATOM 7633 C C . LEU B 1 480 ? -19.269 -37.695 -25.754 1.00 12.19 479 LEU B C 1
ATOM 7634 O O . LEU B 1 480 ? -18.271 -38.426 -25.789 1.00 10.93 479 LEU B O 1
ATOM 7639 N N . ALA B 1 481 ? -19.900 -37.272 -26.849 1.00 10.06 480 ALA B N 1
ATOM 7640 C CA . ALA B 1 481 ? -19.445 -37.664 -28.168 1.00 12.10 480 ALA B CA 1
ATOM 7641 C C . ALA B 1 481 ? -18.137 -36.939 -28.492 1.00 12.39 480 ALA B C 1
ATOM 7642 O O . ALA B 1 481 ? -17.781 -35.972 -27.816 1.00 10.42 480 ALA B O 1
ATOM 7644 N N . PRO B 1 482 ? -17.378 -37.410 -29.519 1.00 11.95 481 PRO B N 1
ATOM 7645 C CA . PRO B 1 482 ? -16.130 -36.722 -29.897 1.00 11.69 481 PRO B CA 1
ATOM 7646 C C . PRO B 1 482 ? -16.304 -35.225 -30.118 1.00 7.22 481 PRO B C 1
ATOM 7647 O O . PRO B 1 482 ? -17.066 -34.813 -31.000 1.00 11.59 481 PRO B O 1
ATOM 7651 N N . PHE B 1 483 ? -15.628 -34.409 -29.307 1.00 9.55 482 PHE B N 1
ATOM 7652 C CA . PHE B 1 483 ? -15.598 -32.948 -29.456 1.00 9.74 482 PHE B CA 1
ATOM 7653 C C . PHE B 1 483 ? -16.971 -32.313 -29.297 1.00 13.19 482 PHE B C 1
ATOM 7654 O O . PHE B 1 483 ? -17.199 -31.197 -29.768 1.00 14.81 482 PHE B O 1
ATOM 7662 N N . GLU B 1 484 ? -17.893 -33.026 -28.653 1.00 8.55 483 GLU B N 1
ATOM 7663 C CA . GLU B 1 484 ? -19.178 -32.463 -28.277 1.00 6.03 483 GLU B CA 1
ATOM 7664 C C . GLU B 1 484 ? -19.002 -31.487 -27.120 1.00 9.36 483 GLU B C 1
ATOM 7665 O O . GLU B 1 484 ? -18.189 -31.707 -26.217 1.00 7.73 483 GLU B O 1
ATOM 7671 N N . ALA B 1 485 ? -19.766 -30.403 -27.148 1.00 6.17 484 ALA B N 1
ATOM 7672 C CA . ALA B 1 485 ? -19.859 -29.489 -26.023 1.00 4.26 484 ALA B CA 1
ATOM 7673 C C . ALA B 1 485 ? -21.277 -29.497 -25.468 1.00 12.60 484 ALA B C 1
ATOM 7674 O O . ALA B 1 485 ? -22.252 -29.656 -26.211 1.00 9.64 484 ALA B O 1
ATOM 7676 N N . LYS B 1 486 ? -21.389 -29.311 -24.153 1.00 11.23 485 LYS B N 1
ATOM 7677 C CA . LYS B 1 486 ? -22.677 -29.204 -23.481 1.00 7.94 485 LYS B CA 1
ATOM 7678 C C . LYS B 1 486 ? -22.617 -28.022 -22.531 1.00 11.06 485 LYS B C 1
ATOM 7679 O O . LYS B 1 486 ? -21.643 -27.882 -21.786 1.00 10.65 485 LYS B O 1
ATOM 7685 N N . PHE B 1 487 ? -23.640 -27.165 -22.574 1.00 7.76 486 PHE B N 1
ATOM 7686 C CA . PHE B 1 487 ? -23.814 -26.085 -21.603 1.00 9.21 486 PHE B CA 1
ATOM 7687 C C . PHE B 1 487 ? -24.919 -26.541 -20.660 1.00 11.02 486 PHE B C 1
ATOM 7688 O O . PHE B 1 487 ? -26.087 -26.584 -21.054 1.00 14.69 486 PHE B O 1
ATOM 7696 N N . LEU B 1 488 ? -24.563 -26.897 -19.429 1.00 10.39 487 LEU B N 1
ATOM 7697 C CA . LEU B 1 488 ? -25.493 -27.584 -18.534 1.00 12.98 487 LEU B CA 1
ATOM 7698 C C . LEU B 1 488 ? -25.847 -26.662 -17.378 1.00 14.23 487 LEU B C 1
ATOM 7699 O O . LEU B 1 488 ? -24.987 -26.341 -16.550 1.00 12.06 487 LEU B O 1
ATOM 7704 N N . LEU B 1 489 ? -27.109 -26.246 -17.319 1.00 10.19 488 LEU B N 1
ATOM 7705 C CA . LEU B 1 489 ? -27.545 -25.373 -16.238 1.00 12.87 488 LEU B CA 1
ATOM 7706 C C . LEU B 1 489 ? -27.580 -26.156 -14.931 1.00 13.61 488 LEU B C 1
ATOM 7707 O O . LEU B 1 489 ? -28.125 -27.264 -14.878 1.00 14.10 488 LEU B O 1
ATOM 7712 N N . ILE B 1 490 ? -26.984 -25.594 -13.880 1.00 8.93 489 ILE B N 1
ATOM 7713 C CA . ILE B 1 490 ? -27.078 -26.201 -12.554 1.00 9.83 489 ILE B CA 1
ATOM 7714 C C . ILE B 1 490 ? -28.416 -25.750 -11.984 1.00 11.47 489 ILE B C 1
ATOM 7715 O O . ILE B 1 490 ? -28.554 -24.627 -11.504 1.00 13.29 489 ILE B O 1
ATOM 7720 N N . GLU B 1 491 ? -29.419 -26.621 -12.081 1.00 12.24 490 GLU B N 1
ATOM 7721 C CA . GLU B 1 491 ? -30.780 -26.198 -11.788 1.00 13.72 490 GLU B CA 1
ATOM 7722 C C . GLU B 1 491 ? -30.936 -25.802 -10.327 1.00 18.10 490 GLU B C 1
ATOM 7723 O O . GLU B 1 491 ? -31.649 -24.843 -10.012 1.00 16.74 490 GLU B O 1
ATOM 7729 N N . THR B 1 492 ? -30.260 -26.511 -9.423 1.00 16.95 491 THR B N 1
ATOM 7730 C CA . THR B 1 492 ? -30.354 -26.261 -7.985 1.00 21.31 491 THR B CA 1
ATOM 7731 C C . THR B 1 492 ? -28.950 -26.185 -7.407 1.00 17.03 491 THR B C 1
ATOM 7732 O O . THR B 1 492 ? -28.430 -27.188 -6.901 1.00 14.73 491 THR B O 1
ATOM 7736 N N . PRO B 1 493 ? -28.313 -25.015 -7.444 1.00 15.43 492 PRO B N 1
ATOM 7737 C CA . PRO B 1 493 ? -26.968 -24.906 -6.875 1.00 16.29 492 PRO B CA 1
ATOM 7738 C C . PRO B 1 493 ? -26.998 -25.108 -5.366 1.00 22.59 492 PRO B C 1
ATOM 7739 O O . PRO B 1 493 ? -27.966 -24.752 -4.689 1.00 15.95 492 PRO B O 1
ATOM 7743 N N . SER B 1 494 ? -25.923 -25.697 -4.841 1.00 16.65 493 SER B N 1
ATOM 7744 C CA . SER B 1 494 ? -25.843 -25.956 -3.411 1.00 21.11 493 SER B CA 1
ATOM 7745 C C . SER B 1 494 ? -25.779 -24.651 -2.631 1.00 24.19 493 SER B C 1
ATOM 7746 O O . SER B 1 494 ? -25.211 -23.654 -3.089 1.00 19.90 493 SER B O 1
ATOM 7749 N N . ALA B 1 495 ? -26.373 -24.679 -1.432 1.00 23.05 494 ALA B N 1
ATOM 7750 C CA . ALA B 1 495 ? -26.430 -23.492 -0.582 1.00 24.22 494 ALA B CA 1
ATOM 7751 C C . ALA B 1 495 ? -25.041 -22.930 -0.315 1.00 18.92 494 ALA B C 1
ATOM 7752 O O . ALA B 1 495 ? -24.855 -21.710 -0.261 1.00 26.25 494 ALA B O 1
ATOM 7754 N N . SER B 1 496 ? -24.053 -23.803 -0.153 1.00 21.23 495 SER B N 1
ATOM 7755 C CA . SER B 1 496 ? -22.707 -23.364 0.192 1.00 24.25 495 SER B CA 1
ATOM 7756 C C . SER B 1 496 ? -21.925 -22.832 -1.001 1.00 25.86 495 SER B C 1
ATOM 7757 O O . SER B 1 496 ? -20.951 -22.095 -0.807 1.00 28.16 495 SER B O 1
ATOM 7760 N N . GLY B 1 497 ? -22.311 -23.199 -2.220 1.00 22.54 496 GLY B N 1
ATOM 7761 C CA . GLY B 1 497 ? -21.462 -22.936 -3.360 1.00 27.91 496 GLY B CA 1
ATOM 7762 C C . GLY B 1 497 ? -20.222 -23.825 -3.364 1.00 22.87 496 GLY B C 1
ATOM 7763 O O . GLY B 1 497 ? -20.099 -24.804 -2.616 1.00 23.88 496 GLY B O 1
ATOM 7764 N N . LEU B 1 498 ? -19.286 -23.450 -4.231 1.00 19.37 497 LEU B N 1
ATOM 7765 C CA . LEU B 1 498 ? -18.058 -24.207 -4.418 1.00 26.16 497 LEU B CA 1
ATOM 7766 C C . LEU B 1 498 ? -17.092 -23.974 -3.260 1.00 36.97 497 LEU B C 1
ATOM 7767 O O . LEU B 1 498 ? -17.073 -22.901 -2.652 1.00 38.65 497 LEU B O 1
ATOM 7772 N N . THR B 1 499 ? -16.278 -24.992 -2.975 1.00 41.97 498 THR B N 1
ATOM 7773 C CA . THR B 1 499 ? -15.297 -24.975 -1.876 1.00 53.92 498 THR B CA 1
ATOM 7774 C C . THR B 1 499 ? -14.595 -23.627 -1.664 1.00 59.93 498 THR B C 1
ATOM 7775 O O . THR B 1 499 ? -13.669 -23.263 -2.394 1.00 61.21 498 THR B O 1
ATOM 7779 N N . HIS C 1 1 ? 23.916 18.165 -95.578 1.00 34.08 0 HIS C N 1
ATOM 7780 C CA . HIS C 1 1 ? 23.479 17.106 -94.667 1.00 35.18 0 HIS C CA 1
ATOM 7781 C C . HIS C 1 1 ? 23.906 15.722 -95.191 1.00 32.56 0 HIS C C 1
ATOM 7782 O O . HIS C 1 1 ? 23.508 14.679 -94.653 1.00 21.39 0 HIS C O 1
ATOM 7784 N N . MET C 1 2 ? 24.725 15.725 -96.243 1.00 27.69 1 MET C N 1
ATOM 7785 C CA . MET C 1 2 ? 25.216 14.478 -96.810 1.00 23.91 1 MET C CA 1
ATOM 7786 C C . MET C 1 2 ? 26.089 13.751 -95.796 1.00 25.71 1 MET C C 1
ATOM 7787 O O . MET C 1 2 ? 26.723 14.364 -94.930 1.00 23.31 1 MET C O 1
ATOM 7792 N N . CYS C 1 3 ? 26.113 12.426 -95.899 1.00 20.21 2 CYS C N 1
ATOM 7793 C CA . CYS C 1 3 ? 26.967 11.652 -95.007 1.00 23.45 2 CYS C CA 1
ATOM 7794 C C . CYS C 1 3 ? 28.423 12.011 -95.272 1.00 25.42 2 CYS C C 1
ATOM 7795 O O . CYS C 1 3 ? 28.871 12.023 -96.425 1.00 30.82 2 CYS C O 1
ATOM 7798 N N . ASP C 1 4 ? 29.144 12.360 -94.202 1.00 22.82 3 ASP C N 1
ATOM 7799 C CA . ASP C 1 4 ? 30.520 12.837 -94.326 1.00 28.40 3 ASP C CA 1
ATOM 7800 C C . ASP C 1 4 ? 31.346 11.864 -95.161 1.00 32.02 3 ASP C C 1
ATOM 7801 O O . ASP C 1 4 ? 31.420 10.672 -94.846 1.00 30.14 3 ASP C O 1
ATOM 7806 N N . SER C 1 5 ? 31.945 12.373 -96.246 1.00 21.04 4 SER C N 1
ATOM 7807 C CA . SER C 1 5 ? 32.510 11.485 -97.261 1.00 30.72 4 SER C CA 1
ATOM 7808 C C . SER C 1 5 ? 33.815 10.849 -96.792 1.00 25.26 4 SER C C 1
ATOM 7809 O O . SER C 1 5 ? 34.090 9.684 -97.105 1.00 32.90 4 SER C O 1
ATOM 7812 N N . ALA C 1 6 ? 34.634 11.599 -96.050 1.00 21.05 5 ALA C N 1
ATOM 7813 C CA . ALA C 1 6 ? 35.813 11.019 -95.414 1.00 22.04 5 ALA C CA 1
ATOM 7814 C C . ALA C 1 6 ? 35.426 9.902 -94.452 1.00 23.26 5 ALA C C 1
ATOM 7815 O O . ALA C 1 6 ? 36.003 8.808 -94.489 1.00 20.65 5 ALA C O 1
ATOM 7817 N N . LEU C 1 7 ? 34.448 10.168 -93.576 1.00 20.18 6 LEU C N 1
ATOM 7818 C CA . LEU C 1 7 ? 34.043 9.190 -92.569 1.00 19.81 6 LEU C CA 1
ATOM 7819 C C . LEU C 1 7 ? 33.541 7.911 -93.218 1.00 16.19 6 LEU C C 1
ATOM 7820 O O . LEU C 1 7 ? 33.759 6.814 -92.695 1.00 18.13 6 LEU C O 1
ATOM 7825 N N . THR C 1 8 ? 32.852 8.036 -94.349 1.00 15.56 7 THR C N 1
ATOM 7826 C CA . THR C 1 8 ? 32.382 6.857 -95.062 1.00 23.59 7 THR C CA 1
ATOM 7827 C C . THR C 1 8 ? 33.538 5.916 -95.371 1.00 22.00 7 THR C C 1
ATOM 7828 O O . THR C 1 8 ? 33.460 4.712 -95.107 1.00 18.57 7 THR C O 1
ATOM 7832 N N . ALA C 1 9 ? 34.638 6.459 -95.896 1.00 20.55 8 ALA C N 1
ATOM 7833 C CA . ALA C 1 9 ? 35.823 5.640 -96.143 1.00 20.99 8 ALA C CA 1
ATOM 7834 C C . ALA C 1 9 ? 36.378 5.072 -94.843 1.00 20.70 8 ALA C C 1
ATOM 7835 O O . ALA C 1 9 ? 36.723 3.886 -94.763 1.00 23.26 8 ALA C O 1
ATOM 7837 N N . GLN C 1 10 ? 36.483 5.912 -93.813 1.00 14.64 9 GLN C N 1
ATOM 7838 C CA . GLN C 1 10 ? 36.994 5.447 -92.533 1.00 19.78 9 GLN C CA 1
ATOM 7839 C C . GLN C 1 10 ? 36.075 4.403 -91.913 1.00 17.36 9 GLN C C 1
ATOM 7840 O O . GLN C 1 10 ? 36.552 3.468 -91.260 1.00 20.97 9 GLN C O 1
ATOM 7846 N N . ALA C 1 11 ? 34.760 4.530 -92.122 1.00 12.81 10 ALA C N 1
ATOM 7847 C CA . ALA C 1 11 ? 33.820 3.645 -91.434 1.00 15.06 10 ALA C CA 1
ATOM 7848 C C . ALA C 1 11 ? 33.876 2.216 -91.967 1.00 15.90 10 ALA C C 1
ATOM 7849 O O . ALA C 1 11 ? 33.660 1.266 -91.203 1.00 8.31 10 ALA C O 1
ATOM 7851 N N . ASN C 1 12 ? 34.142 2.035 -93.265 1.00 12.72 11 ASN C N 1
ATOM 7852 C CA . ASN C 1 12 ? 34.280 0.676 -93.780 1.00 13.42 11 ASN C CA 1
ATOM 7853 C C . ASN C 1 12 ? 35.473 -0.049 -93.169 1.00 13.18 11 ASN C C 1
ATOM 7854 O O . ASN C 1 12 ? 35.480 -1.284 -93.134 1.00 16.72 11 ASN C O 1
ATOM 7859 N N . ASP C 1 13 ? 36.466 0.677 -92.670 1.00 13.11 12 ASP C N 1
ATOM 7860 C CA . ASP C 1 13 ? 37.638 0.061 -92.063 1.00 11.87 12 ASP C CA 1
ATOM 7861 C C . ASP C 1 13 ? 37.434 -0.337 -90.611 1.00 11.97 12 ASP C C 1
ATOM 7862 O O . ASP C 1 13 ? 38.385 -0.839 -90.007 1.00 12.99 12 ASP C O 1
ATOM 7867 N N . LEU C 1 14 ? 36.255 -0.110 -90.024 1.00 10.00 13 LEU C N 1
ATOM 7868 C CA . LEU C 1 14 ? 36.085 -0.312 -88.590 1.00 7.49 13 LEU C CA 1
ATOM 7869 C C . LEU C 1 14 ? 35.907 -1.790 -88.257 1.00 8.02 13 LEU C C 1
ATOM 7870 O O . LEU C 1 14 ? 35.091 -2.485 -88.870 1.00 10.74 13 LEU C O 1
ATOM 7875 N N . ARG C 1 15 ? 36.664 -2.252 -87.265 1.00 10.04 14 ARG C N 1
ATOM 7876 C CA . ARG C 1 15 ? 36.568 -3.588 -86.683 1.00 8.69 14 ARG C CA 1
ATOM 7877 C C . ARG C 1 15 ? 36.375 -3.355 -85.183 1.00 7.34 14 ARG C C 1
ATOM 7878 O O . ARG C 1 15 ? 37.345 -3.163 -84.448 1.00 8.51 14 ARG C O 1
ATOM 7886 N N . ILE C 1 16 ? 35.115 -3.344 -84.742 1.00 6.14 15 ILE C N 1
ATOM 7887 C CA . ILE C 1 16 ? 34.722 -2.824 -83.427 1.00 4.52 15 ILE C CA 1
ATOM 7888 C C . ILE C 1 16 ? 34.577 -3.977 -82.438 1.00 10.49 15 ILE C C 1
ATOM 7889 O O . ILE C 1 16 ? 33.917 -4.974 -82.739 1.00 9.27 15 ILE C O 1
ATOM 7894 N N . TYR C 1 17 ? 35.162 -3.826 -81.245 1.00 9.40 16 TYR C N 1
ATOM 7895 C CA . TYR C 1 17 ? 35.024 -4.776 -80.139 1.00 7.86 16 TYR C CA 1
ATOM 7896 C C . TYR C 1 17 ? 34.044 -4.207 -79.114 1.00 10.23 16 TYR C C 1
ATOM 7897 O O . TYR C 1 17 ? 34.303 -3.144 -78.548 1.00 10.73 16 TYR C O 1
ATOM 7906 N N . GLN C 1 18 ? 32.919 -4.893 -78.871 1.00 7.59 17 GLN C N 1
ATOM 7907 C CA . GLN C 1 18 ? 31.915 -4.376 -77.936 1.00 7.61 17 GLN C CA 1
ATOM 7908 C C . GLN C 1 18 ? 32.118 -4.961 -76.542 1.00 13.39 17 GLN C C 1
ATOM 7909 O O . GLN C 1 18 ? 32.270 -6.180 -76.396 1.00 7.45 17 GLN C O 1
ATOM 7915 N N . VAL C 1 19 ? 32.095 -4.100 -75.519 1.00 7.01 18 VAL C N 1
ATOM 7916 C CA . VAL C 1 19 ? 32.118 -4.543 -74.124 1.00 8.98 18 VAL C CA 1
ATOM 7917 C C . VAL C 1 19 ? 30.881 -4.024 -73.396 1.00 8.91 18 VAL C C 1
ATOM 7918 O O . VAL C 1 19 ? 30.530 -2.841 -73.507 1.00 9.20 18 VAL C O 1
ATOM 7922 N N . MET C 1 20 ? 30.217 -4.922 -72.664 1.00 7.77 19 MET C N 1
ATOM 7923 C CA . MET C 1 20 ? 29.247 -4.557 -71.633 1.00 7.47 19 MET C CA 1
ATOM 7924 C C . MET C 1 20 ? 30.021 -4.254 -70.354 1.00 8.69 19 MET C C 1
ATOM 7925 O O . MET C 1 20 ? 30.544 -5.174 -69.712 1.00 9.73 19 MET C O 1
ATOM 7930 N N . VAL C 1 21 ? 30.075 -2.979 -69.961 1.00 8.66 20 VAL C N 1
ATOM 7931 C CA . VAL C 1 21 ? 31.025 -2.559 -68.933 1.00 6.90 20 VAL C CA 1
ATOM 7932 C C . VAL C 1 21 ? 30.851 -3.369 -67.649 1.00 10.17 20 VAL C C 1
ATOM 7933 O O . VAL C 1 21 ? 31.824 -3.898 -67.100 1.00 9.06 20 VAL C O 1
ATOM 7937 N N . GLU C 1 22 ? 29.611 -3.498 -67.160 1.00 9.19 21 GLU C N 1
ATOM 7938 C CA . GLU C 1 22 ? 29.402 -4.094 -65.839 1.00 9.14 21 GLU C CA 1
ATOM 7939 C C . GLU C 1 22 ? 29.828 -5.550 -65.789 1.00 11.35 21 GLU C C 1
ATOM 7940 O O . GLU C 1 22 ? 30.314 -6.016 -64.746 1.00 10.03 21 GLU C O 1
ATOM 7946 N N . SER C 1 23 ? 29.671 -6.284 -66.889 1.00 10.36 22 SER C N 1
ATOM 7947 C CA . SER C 1 23 ? 29.976 -7.705 -66.912 1.00 7.54 22 SER C CA 1
ATOM 7948 C C . SER C 1 23 ? 31.344 -8.018 -67.508 1.00 8.47 22 SER C C 1
ATOM 7949 O O . SER C 1 23 ? 31.702 -9.193 -67.609 1.00 9.33 22 SER C O 1
ATOM 7952 N N . PHE C 1 24 ? 32.123 -7.005 -67.898 1.00 8.95 23 PHE C N 1
ATOM 7953 C CA . PHE C 1 24 ? 33.380 -7.263 -68.595 1.00 10.00 23 PHE C CA 1
ATOM 7954 C C . PHE C 1 24 ? 34.474 -7.628 -67.591 1.00 14.20 23 PHE C C 1
ATOM 7955 O O . PHE C 1 24 ? 34.565 -8.791 -67.182 1.00 11.12 23 PHE C O 1
ATOM 7963 N N . VAL C 1 25 ? 35.290 -6.663 -67.162 1.00 11.72 24 VAL C N 1
ATOM 7964 C CA . VAL C 1 25 ? 36.460 -6.960 -66.340 1.00 11.83 24 VAL C CA 1
ATOM 7965 C C . VAL C 1 25 ? 36.456 -6.078 -65.096 1.00 13.12 24 VAL C C 1
ATOM 7966 O O . VAL C 1 25 ? 36.491 -4.844 -65.196 1.00 9.95 24 VAL C O 1
ATOM 7970 N N . ASN C 1 26 ? 36.432 -6.721 -63.932 1.00 13.18 25 ASN C N 1
ATOM 7971 C CA . ASN C 1 26 ? 36.515 -6.089 -62.614 1.00 15.87 25 ASN C CA 1
ATOM 7972 C C . ASN C 1 26 ? 37.972 -5.714 -62.375 1.00 15.23 25 ASN C C 1
ATOM 7973 O O . ASN C 1 26 ? 38.740 -6.468 -61.772 1.00 13.80 25 ASN C O 1
ATOM 7978 N N . GLY C 1 27 ? 38.365 -4.539 -62.885 1.00 12.49 26 GLY C N 1
ATOM 7979 C CA . GLY C 1 27 ? 39.745 -4.099 -62.752 1.00 15.87 26 GLY C CA 1
ATOM 7980 C C . GLY C 1 27 ? 40.087 -3.530 -61.396 1.00 21.13 26 GLY C C 1
ATOM 7981 O O . GLY C 1 27 ? 41.259 -3.544 -61.000 1.00 17.35 26 GLY C O 1
ATOM 7982 N N . ASP C 1 28 ? 39.089 -3.042 -60.668 1.00 18.02 27 ASP C N 1
ATOM 7983 C CA . ASP C 1 28 ? 39.290 -2.414 -59.367 1.00 20.62 27 ASP C CA 1
ATOM 7984 C C . ASP C 1 28 ? 38.244 -2.991 -58.418 1.00 16.81 27 ASP C C 1
ATOM 7985 O O . ASP C 1 28 ? 37.112 -2.511 -58.380 1.00 12.51 27 ASP C O 1
ATOM 7990 N N . ASP C 1 29 ? 38.633 -3.982 -57.612 1.00 17.69 28 ASP C N 1
ATOM 7991 C CA . ASP C 1 29 ? 37.658 -4.681 -56.779 1.00 14.64 28 ASP C CA 1
ATOM 7992 C C . ASP C 1 29 ? 37.016 -3.779 -55.728 1.00 14.68 28 ASP C C 1
ATOM 7993 O O . ASP C 1 29 ? 36.057 -4.208 -55.074 1.00 18.18 28 ASP C O 1
ATOM 7998 N N . ALA C 1 30 ? 37.493 -2.540 -55.568 1.00 15.51 29 ALA C N 1
ATOM 7999 C CA . ALA C 1 30 ? 36.916 -1.630 -54.584 1.00 17.18 29 ALA C CA 1
ATOM 8000 C C . ALA C 1 30 ? 35.626 -0.982 -55.062 1.00 17.34 29 ALA C C 1
ATOM 8001 O O . ALA C 1 30 ? 34.884 -0.423 -54.244 1.00 12.45 29 ALA C O 1
ATOM 8003 N N . ILE C 1 31 ? 35.346 -1.019 -56.362 1.00 14.35 30 ILE C N 1
ATOM 8004 C CA . ILE C 1 31 ? 34.128 -0.423 -56.887 1.00 16.02 30 ILE C CA 1
ATOM 8005 C C . ILE C 1 31 ? 33.414 -1.442 -57.762 1.00 18.25 30 ILE C C 1
ATOM 8006 O O . ILE C 1 31 ? 33.990 -2.441 -58.197 1.00 11.55 30 ILE C O 1
ATOM 8011 N N . GLY C 1 32 ? 32.154 -1.168 -58.025 1.00 13.50 31 GLY C N 1
ATOM 8012 C CA . GLY C 1 32 ? 31.339 -2.015 -58.873 1.00 13.52 31 GLY C CA 1
ATOM 8013 C C . GLY C 1 32 ? 29.901 -1.998 -58.407 1.00 12.93 31 GLY C C 1
ATOM 8014 O O . GLY C 1 32 ? 29.584 -1.784 -57.237 1.00 16.27 31 GLY C O 1
ATOM 8015 N N . HIS C 1 33 ? 28.993 -2.232 -59.354 1.00 13.01 32 HIS C N 1
ATOM 8016 C CA . HIS C 1 33 ? 27.573 -2.273 -59.013 1.00 18.61 32 HIS C CA 1
ATOM 8017 C C . HIS C 1 33 ? 27.259 -3.454 -58.101 1.00 12.44 32 HIS C C 1
ATOM 8018 O O . HIS C 1 33 ? 26.456 -3.333 -57.164 1.00 11.98 32 HIS C O 1
ATOM 8025 N N . GLY C 1 34 ? 27.876 -4.601 -58.363 1.00 11.34 33 GLY C N 1
ATOM 8026 C CA . GLY C 1 34 ? 27.672 -5.795 -57.573 1.00 12.93 33 GLY C CA 1
ATOM 8027 C C . GLY C 1 34 ? 26.335 -6.478 -57.755 1.00 14.35 33 GLY C C 1
ATOM 8028 O O . GLY C 1 34 ? 26.094 -7.501 -57.109 1.00 13.69 33 GLY C O 1
ATOM 8029 N N . THR C 1 35 ? 25.445 -5.923 -58.574 1.00 11.10 34 THR C N 1
ATOM 8030 C CA . THR C 1 35 ? 24.204 -6.573 -58.969 1.00 10.59 34 THR C CA 1
ATOM 8031 C C . THR C 1 35 ? 23.917 -6.120 -60.394 1.00 9.98 34 THR C C 1
ATOM 8032 O O . THR C 1 35 ? 24.553 -5.200 -60.902 1.00 9.65 34 THR C O 1
ATOM 8036 N N . GLY C 1 36 ? 22.965 -6.775 -61.046 1.00 10.28 35 GLY C N 1
ATOM 8037 C CA . GLY C 1 36 ? 22.627 -6.394 -62.406 1.00 7.79 35 GLY C CA 1
ATOM 8038 C C . GLY C 1 36 ? 21.809 -7.483 -63.073 1.00 10.26 35 GLY C C 1
ATOM 8039 O O . GLY C 1 36 ? 21.238 -8.341 -62.403 1.00 12.13 35 GLY C O 1
ATOM 8040 N N . TYR C 1 37 ? 21.757 -7.434 -64.399 1.00 10.26 36 TYR C N 1
ATOM 8041 C CA . TYR C 1 37 ? 20.991 -8.404 -65.180 1.00 8.75 36 TYR C CA 1
ATOM 8042 C C . TYR C 1 37 ? 21.983 -9.291 -65.918 1.00 10.27 36 TYR C C 1
ATOM 8043 O O . TYR C 1 37 ? 22.577 -8.873 -66.916 1.00 9.63 36 TYR C O 1
ATOM 8052 N N . GLY C 1 38 ? 22.158 -10.510 -65.427 1.00 11.14 37 GLY C N 1
ATOM 8053 C CA . GLY C 1 38 ? 23.134 -11.426 -66.000 1.00 10.41 37 GLY C CA 1
ATOM 8054 C C . GLY C 1 38 ? 23.841 -12.190 -64.900 1.00 10.16 37 GLY C C 1
ATOM 8055 O O . GLY C 1 38 ? 23.603 -11.924 -63.721 1.00 8.59 37 GLY C O 1
ATOM 8056 N N . THR C 1 39 ? 24.704 -13.136 -65.263 1.00 12.02 38 THR C N 1
ATOM 8057 C CA . THR C 1 39 ? 25.364 -14.009 -64.301 1.00 12.24 38 THR C CA 1
ATOM 8058 C C . THR C 1 39 ? 26.777 -13.548 -63.951 1.00 10.42 38 THR C C 1
ATOM 8059 O O . THR C 1 39 ? 27.486 -14.251 -63.222 1.00 8.87 38 THR C O 1
ATOM 8063 N N . SER C 1 40 ? 27.203 -12.385 -64.441 1.00 12.04 39 SER C N 1
ATOM 8064 C CA . SER C 1 40 ? 28.583 -11.965 -64.235 1.00 11.38 39 SER C CA 1
ATOM 8065 C C . SER C 1 40 ? 28.817 -11.484 -62.801 1.00 11.51 39 SER C C 1
ATOM 8066 O O . SER C 1 40 ? 27.927 -11.485 -61.948 1.00 8.49 39 SER C O 1
ATOM 8069 N N . HIS C 1 41 ? 30.050 -11.035 -62.557 1.00 11.00 40 HIS C N 1
ATOM 8070 C CA . HIS C 1 41 ? 30.429 -10.476 -61.265 1.00 13.82 40 HIS C CA 1
ATOM 8071 C C . HIS C 1 41 ? 29.774 -9.122 -61.001 1.00 14.84 40 HIS C C 1
ATOM 8072 O O . HIS C 1 41 ? 29.764 -8.666 -59.847 1.00 11.93 40 HIS C O 1
ATOM 8079 N N . HIS C 1 42 ? 29.240 -8.466 -62.040 1.00 9.35 41 HIS C N 1
ATOM 8080 C CA . HIS C 1 42 ? 28.589 -7.164 -61.916 1.00 10.20 41 HIS C CA 1
ATOM 8081 C C . HIS C 1 42 ? 29.524 -6.104 -61.339 1.00 11.24 41 HIS C C 1
ATOM 8082 O O . HIS C 1 42 ? 29.071 -5.088 -60.802 1.00 12.39 41 HIS C O 1
ATOM 8089 N N . LYS C 1 43 ? 30.833 -6.318 -61.422 1.00 6.58 42 LYS C N 1
ATOM 8090 C CA . LYS C 1 43 ? 31.790 -5.346 -60.904 1.00 11.97 42 LYS C CA 1
ATOM 8091 C C . LYS C 1 43 ? 32.732 -4.830 -61.988 1.00 10.28 42 LYS C C 1
ATOM 8092 O O . LYS C 1 43 ? 33.730 -4.180 -61.661 1.00 10.52 42 LYS C O 1
ATOM 8098 N N . GLY C 1 44 ? 32.440 -5.089 -63.263 1.00 9.61 43 GLY C N 1
ATOM 8099 C CA . GLY C 1 44 ? 33.257 -4.528 -64.331 1.00 9.78 43 GLY C CA 1
ATOM 8100 C C . GLY C 1 44 ? 33.327 -3.011 -64.255 1.00 10.56 43 GLY C C 1
ATOM 8101 O O . GLY C 1 44 ? 32.381 -2.335 -63.835 1.00 11.11 43 GLY C O 1
ATOM 8102 N N . ASP C 1 45 ? 34.467 -2.462 -64.670 1.00 11.78 44 ASP C N 1
ATOM 8103 C CA . ASP C 1 45 ? 34.725 -1.044 -64.470 1.00 8.95 44 ASP C CA 1
ATOM 8104 C C . ASP C 1 45 ? 35.664 -0.530 -65.555 1.00 11.42 44 ASP C C 1
AT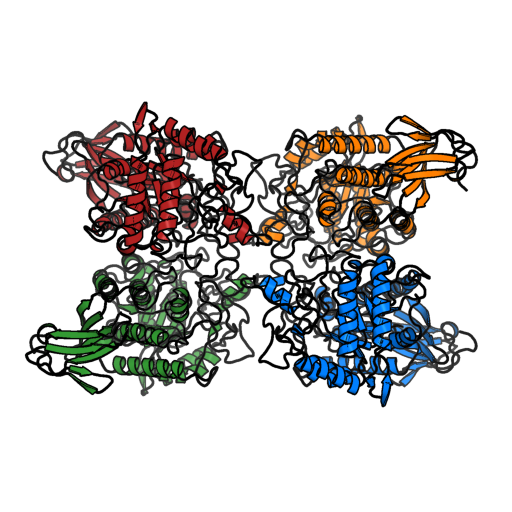OM 8105 O O . ASP C 1 45 ? 36.123 -1.284 -66.418 1.00 10.26 44 ASP C O 1
ATOM 8110 N N . LEU C 1 46 ? 35.942 0.781 -65.514 1.00 11.81 45 LEU C N 1
ATOM 8111 C CA . LEU C 1 46 ? 36.806 1.361 -66.542 1.00 13.39 45 LEU C CA 1
ATOM 8112 C C . LEU C 1 46 ? 38.236 0.858 -66.407 1.00 14.34 45 LEU C C 1
ATOM 8113 O O . LEU C 1 46 ? 38.935 0.695 -67.417 1.00 11.77 45 LEU C O 1
ATOM 8118 N N . GLN C 1 47 ? 38.689 0.608 -65.176 1.00 14.47 46 GLN C N 1
ATOM 8119 C CA . GLN C 1 47 ? 40.024 0.050 -64.988 1.00 14.48 46 GLN C CA 1
ATOM 8120 C C . GLN C 1 47 ? 40.172 -1.276 -65.716 1.00 13.55 46 GLN C C 1
ATOM 8121 O O . GLN C 1 47 ? 41.227 -1.562 -66.298 1.00 13.80 46 GLN C O 1
ATOM 8127 N N . GLY C 1 48 ? 39.130 -2.108 -65.675 1.00 13.08 47 GLY C N 1
ATOM 8128 C CA . GLY C 1 48 ? 39.205 -3.402 -66.331 1.00 14.20 47 GLY C CA 1
ATOM 8129 C C . GLY C 1 48 ? 39.327 -3.289 -67.836 1.00 13.66 47 GLY C C 1
ATOM 8130 O O . GLY C 1 48 ? 40.043 -4.073 -68.474 1.00 13.31 47 GLY C O 1
ATOM 8131 N N . ILE C 1 49 ? 38.620 -2.326 -68.430 1.00 10.53 48 ILE C N 1
ATOM 8132 C CA . ILE C 1 49 ? 38.735 -2.118 -69.868 1.00 10.48 48 ILE C CA 1
ATOM 8133 C C . ILE C 1 49 ? 40.111 -1.574 -70.210 1.00 16.51 48 ILE C C 1
ATOM 8134 O O . ILE C 1 49 ? 40.722 -1.981 -71.204 1.00 14.72 48 ILE C O 1
ATOM 8139 N N . ILE C 1 50 ? 40.620 -0.645 -69.393 1.00 12.06 49 ILE C N 1
ATOM 8140 C CA . ILE C 1 50 ? 41.973 -0.138 -69.593 1.00 11.06 49 ILE C CA 1
ATOM 8141 C C . ILE C 1 50 ? 42.972 -1.289 -69.579 1.00 13.48 49 ILE C C 1
ATOM 8142 O O . ILE C 1 50 ? 43.848 -1.384 -70.444 1.00 13.43 49 ILE C O 1
ATOM 8147 N N . ASP C 1 51 ? 42.829 -2.198 -68.609 1.00 13.91 50 ASP C N 1
ATOM 8148 C CA . ASP C 1 51 ? 43.690 -3.369 -68.510 1.00 13.35 50 ASP C CA 1
ATOM 8149 C C . ASP C 1 51 ? 43.548 -4.315 -69.697 1.00 16.26 50 ASP C C 1
ATOM 8150 O O . ASP C 1 51 ? 44.416 -5.171 -69.897 1.00 16.18 50 ASP C O 1
ATOM 8155 N N . SER C 1 52 ? 42.470 -4.211 -70.468 1.00 12.39 51 SER C N 1
ATOM 8156 C CA . SER C 1 52 ? 42.216 -5.141 -71.564 1.00 12.20 51 SER C CA 1
ATOM 8157 C C . SER C 1 52 ? 42.539 -4.566 -72.938 1.00 14.38 51 SER C C 1
ATOM 8158 O O . SER C 1 52 ? 42.350 -5.265 -73.942 1.00 13.28 51 SER C O 1
ATOM 8161 N N . LEU C 1 53 ? 43.031 -3.322 -73.012 1.00 13.15 52 LEU C N 1
ATOM 8162 C CA . LEU C 1 53 ? 43.220 -2.678 -74.312 1.00 12.70 52 LEU C CA 1
ATOM 8163 C C . LEU C 1 53 ? 44.276 -3.390 -75.148 1.00 13.94 52 LEU C C 1
ATOM 8164 O O . LEU C 1 53 ? 44.117 -3.523 -76.367 1.00 13.36 52 LEU C O 1
ATOM 8169 N N . ASP C 1 54 ? 45.367 -3.842 -74.524 1.00 12.61 53 ASP C N 1
ATOM 8170 C CA . ASP C 1 54 ? 46.401 -4.528 -75.296 1.00 19.49 53 ASP C CA 1
ATOM 8171 C C . ASP C 1 54 ? 45.868 -5.823 -75.891 1.00 15.51 53 ASP C C 1
ATOM 8172 O O . ASP C 1 54 ? 46.203 -6.186 -77.027 1.00 13.60 53 ASP C O 1
ATOM 8177 N N . TYR C 1 55 ? 45.053 -6.542 -75.125 1.00 12.66 54 TYR C N 1
ATOM 8178 C CA . TYR C 1 55 ? 44.438 -7.759 -75.634 1.00 12.83 54 TYR C CA 1
ATOM 8179 C C . TYR C 1 55 ? 43.574 -7.457 -76.848 1.00 13.66 54 TYR C C 1
ATOM 8180 O O . TYR C 1 55 ? 43.649 -8.146 -77.873 1.00 14.97 54 TYR C O 1
ATOM 8189 N N . ILE C 1 56 ? 42.744 -6.417 -76.748 1.00 11.95 55 ILE C N 1
ATOM 8190 C CA . ILE C 1 56 ? 41.795 -6.107 -77.813 1.00 11.43 55 ILE C CA 1
ATOM 8191 C C . ILE C 1 56 ? 42.535 -5.737 -79.087 1.00 14.90 55 ILE C C 1
ATOM 8192 O O . ILE C 1 56 ? 42.206 -6.212 -80.184 1.00 14.18 55 ILE C O 1
ATOM 8197 N N . GLU C 1 57 ? 43.543 -4.877 -78.961 1.00 12.17 56 GLU C N 1
ATOM 8198 C CA . GLU C 1 57 ? 44.347 -4.519 -80.123 1.00 13.81 56 GLU C CA 1
ATOM 8199 C C . GLU C 1 57 ? 45.005 -5.747 -80.730 1.00 15.68 56 GLU C C 1
ATOM 8200 O O . GLU C 1 57 ? 45.194 -5.812 -81.952 1.00 14.38 56 GLU C O 1
ATOM 8206 N N . SER C 1 58 ? 45.335 -6.736 -79.898 1.00 13.69 57 SER C N 1
ATOM 8207 C CA . SER C 1 58 ? 46.056 -7.914 -80.373 1.00 18.10 57 SER C CA 1
ATOM 8208 C C . SER C 1 58 ? 45.167 -8.823 -81.207 1.00 21.98 57 SER C C 1
ATOM 8209 O O . SER C 1 58 ? 45.680 -9.596 -82.027 1.00 15.98 57 SER C O 1
ATOM 8212 N N . LEU C 1 59 ? 43.846 -8.766 -80.989 1.00 17.67 58 LEU C N 1
ATOM 8213 C CA . LEU C 1 59 ? 42.869 -9.410 -81.861 1.00 12.37 58 LEU C CA 1
ATOM 8214 C C . LEU C 1 59 ? 42.829 -8.813 -83.260 1.00 16.37 58 LEU C C 1
ATOM 8215 O O . LEU C 1 59 ? 42.190 -9.394 -84.143 1.00 17.88 58 LEU C O 1
ATOM 8220 N N . GLY C 1 60 ? 43.474 -7.675 -83.487 1.00 16.58 59 GLY C N 1
ATOM 8221 C CA . GLY C 1 60 ? 43.342 -6.974 -84.745 1.00 13.35 59 GLY C CA 1
ATOM 8222 C C . GLY C 1 60 ? 42.165 -6.030 -84.817 1.00 10.28 59 GLY C C 1
ATOM 8223 O O . GLY C 1 60 ? 41.876 -5.501 -85.896 1.00 10.99 59 GLY C O 1
ATOM 8224 N N . MET C 1 61 ? 41.454 -5.830 -83.717 1.00 11.72 60 MET C N 1
ATOM 8225 C CA . MET C 1 61 ? 40.411 -4.822 -83.676 1.00 10.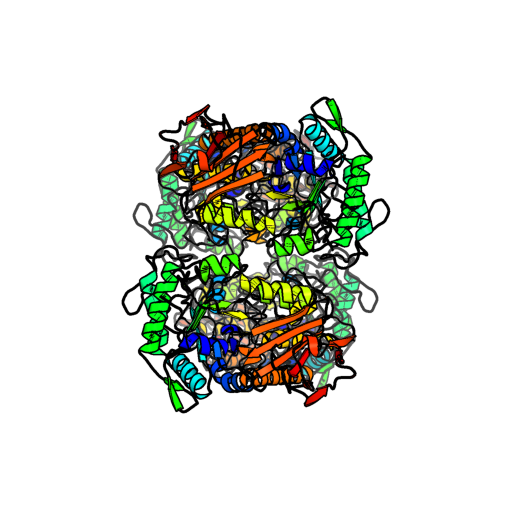08 60 MET C CA 1
ATOM 8226 C C . MET C 1 61 ? 41.044 -3.440 -83.753 1.00 12.48 60 MET C C 1
ATOM 8227 O O . MET C 1 61 ? 42.206 -3.252 -83.384 1.00 13.16 60 MET C O 1
ATOM 8232 N N . ASN C 1 62 ? 40.280 -2.468 -84.262 1.00 6.53 61 ASN C N 1
ATOM 8233 C CA . ASN C 1 62 ? 40.743 -1.083 -84.271 1.00 14.00 61 ASN C CA 1
ATOM 8234 C C . ASN C 1 62 ? 39.746 -0.125 -83.620 1.00 8.49 61 ASN C C 1
ATOM 8235 O O . ASN C 1 62 ? 39.884 1.094 -83.768 1.00 6.81 61 ASN C O 1
ATOM 8240 N N . ALA C 1 63 ? 38.760 -0.635 -82.889 1.00 6.58 62 ALA C N 1
ATOM 8241 C CA . ALA C 1 63 ? 37.838 0.233 -82.174 1.00 6.27 62 ALA C CA 1
ATOM 8242 C C . ALA C 1 63 ? 37.211 -0.560 -81.049 1.00 7.76 62 ALA C C 1
ATOM 8243 O O . ALA C 1 63 ? 37.138 -1.790 -81.110 1.00 6.46 62 ALA C O 1
ATOM 8245 N N . ILE C 1 64 ? 36.771 0.160 -80.021 1.00 10.37 63 ILE C N 1
ATOM 8246 C CA . ILE C 1 64 ? 36.002 -0.407 -78.921 1.00 7.35 63 ILE C CA 1
ATOM 8247 C C . ILE C 1 64 ? 34.716 0.385 -78.793 1.00 9.38 63 ILE C C 1
ATOM 8248 O O . ILE C 1 64 ? 34.715 1.615 -78.920 1.00 13.23 63 ILE C O 1
ATOM 8253 N N . TRP C 1 65 ? 33.623 -0.321 -78.541 1.00 12.25 64 TRP C N 1
ATOM 8254 C CA . TRP C 1 65 ? 32.352 0.296 -78.185 1.00 9.12 64 TRP C CA 1
ATOM 8255 C C . TRP C 1 65 ? 32.019 -0.111 -76.754 1.00 8.49 64 TRP C C 1
ATOM 8256 O O . TRP C 1 65 ? 31.903 -1.304 -76.455 1.00 7.54 64 TRP C O 1
ATOM 8267 N N . LEU C 1 66 ? 31.889 0.884 -75.876 1.00 5.58 65 LEU C N 1
ATOM 8268 C CA . LEU C 1 66 ? 31.517 0.700 -74.480 1.00 8.24 65 LEU C CA 1
ATOM 8269 C C . LEU C 1 66 ? 30.038 1.017 -74.325 1.00 8.53 65 LEU C C 1
ATOM 8270 O O . LEU C 1 66 ? 29.572 2.045 -74.818 1.00 8.09 65 LEU C O 1
ATOM 8275 N N . THR C 1 67 ? 29.303 0.141 -73.637 1.00 9.06 66 THR C N 1
ATOM 8276 C CA . THR C 1 67 ? 27.918 0.410 -73.264 1.00 6.39 66 THR C CA 1
ATOM 8277 C C . THR C 1 67 ? 27.917 1.633 -72.344 1.00 7.20 66 THR C C 1
ATOM 8278 O O . THR C 1 67 ? 29.001 2.078 -71.956 1.00 4.75 66 THR C O 1
ATOM 8282 N N . PRO C 1 68 ? 26.766 2.242 -72.013 1.00 6.36 67 PRO C N 1
ATOM 8283 C CA . PRO C 1 68 ? 26.806 3.584 -71.394 1.00 9.61 67 PRO C CA 1
ATOM 8284 C C . PRO C 1 68 ? 27.522 3.580 -70.048 1.00 12.84 67 PRO C C 1
ATOM 8285 O O . PRO C 1 68 ? 27.325 2.688 -69.226 1.00 7.55 67 PRO C O 1
ATOM 8289 N N . ILE C 1 69 ? 28.367 4.592 -69.830 1.00 13.15 68 ILE C N 1
ATOM 8290 C CA . ILE C 1 69 ? 29.132 4.711 -68.593 1.00 9.00 68 ILE C CA 1
ATOM 8291 C C . ILE C 1 69 ? 28.687 5.908 -67.762 1.00 8.79 68 ILE C C 1
ATOM 8292 O O . ILE C 1 69 ? 29.373 6.285 -66.806 1.00 11.36 68 ILE C O 1
ATOM 8297 N N . PHE C 1 70 ? 27.558 6.518 -68.101 1.00 9.15 69 PHE C N 1
ATOM 8298 C CA . PHE C 1 70 ? 27.144 7.749 -67.449 1.00 8.41 69 PHE C CA 1
ATOM 8299 C C . PHE C 1 70 ? 26.469 7.450 -66.110 1.00 10.14 69 PHE C C 1
ATOM 8300 O O . PHE C 1 70 ? 26.131 6.311 -65.790 1.00 9.28 69 PHE C O 1
ATOM 8308 N N . ASP C 1 71 ? 26.306 8.491 -65.300 1.00 12.52 70 ASP C N 1
ATOM 8309 C CA . ASP C 1 71 ? 25.970 8.309 -63.889 1.00 13.95 70 ASP C CA 1
ATOM 8310 C C . ASP C 1 71 ? 24.480 8.005 -63.737 1.00 11.78 70 ASP C C 1
ATOM 8311 O O . ASP C 1 71 ? 23.638 8.895 -63.881 1.00 11.79 70 ASP C O 1
ATOM 8316 N N . SER C 1 72 ? 24.147 6.757 -63.423 1.00 10.94 71 SER C N 1
ATOM 8317 C CA . SER C 1 72 ? 22.775 6.397 -63.075 1.00 10.89 71 SER C CA 1
ATOM 8318 C C . SER C 1 72 ? 22.652 6.522 -61.559 1.00 13.65 71 SER C C 1
ATOM 8319 O O . SER C 1 72 ? 23.113 5.657 -60.813 1.00 13.68 71 SER C O 1
ATOM 8322 N N . ILE C 1 73 ? 22.031 7.598 -61.098 1.00 11.04 72 ILE C N 1
ATOM 8323 C CA . ILE C 1 73 ? 22.050 7.944 -59.677 1.00 12.73 72 ILE C CA 1
ATOM 8324 C C . ILE C 1 73 ? 20.960 7.180 -58.929 1.00 8.94 72 ILE C C 1
ATOM 8325 O O . ILE C 1 73 ? 19.781 7.284 -59.289 1.00 11.98 72 ILE C O 1
ATOM 8330 N N . PRO C 1 74 ? 21.299 6.411 -57.891 1.00 13.19 73 PRO C N 1
ATOM 8331 C CA . PRO C 1 74 ? 20.265 5.702 -57.124 1.00 13.88 73 PRO C CA 1
ATOM 8332 C C . PRO C 1 74 ? 19.372 6.669 -56.365 1.00 17.55 73 PRO C C 1
ATOM 8333 O O . PRO C 1 74 ? 19.841 7.657 -55.798 1.00 15.31 73 PRO C O 1
ATOM 8337 N N . VAL C 1 75 ? 18.078 6.358 -56.346 1.00 14.93 74 VAL C N 1
ATOM 8338 C CA . VAL C 1 75 ? 17.075 7.129 -55.626 1.00 17.40 74 VAL C CA 1
ATOM 8339 C C . VAL C 1 75 ? 16.799 6.421 -54.309 1.00 14.26 74 VAL C C 1
ATOM 8340 O O . VAL C 1 75 ? 16.662 5.191 -54.275 1.00 13.64 74 VAL C O 1
ATOM 8344 N N . GLU C 1 76 ? 16.734 7.183 -53.220 1.00 15.57 75 GLU C N 1
ATOM 8345 C CA . GLU C 1 76 ? 16.537 6.562 -51.917 1.00 16.10 75 GLU C CA 1
ATOM 8346 C C . GLU C 1 76 ? 15.256 5.735 -51.921 1.00 15.31 75 GLU C C 1
ATOM 8347 O O . GLU C 1 76 ? 14.208 6.186 -52.398 1.00 19.27 75 GLU C O 1
ATOM 8353 N N . GLY C 1 77 ? 15.360 4.503 -51.426 1.00 21.22 76 GLY C N 1
ATOM 8354 C CA . GLY C 1 77 ? 14.238 3.588 -51.392 1.00 16.41 76 GLY C CA 1
ATOM 8355 C C . GLY C 1 77 ? 13.976 2.803 -52.663 1.00 17.52 76 GLY C C 1
ATOM 8356 O O . GLY C 1 77 ? 13.039 1.994 -52.677 1.00 18.29 76 GLY C O 1
ATOM 8357 N N . GLN C 1 78 ? 14.761 2.994 -53.726 1.00 11.23 77 GLN C N 1
ATOM 8358 C CA . GLN C 1 78 ? 14.463 2.312 -54.978 1.00 8.78 77 GLN C CA 1
ATOM 8359 C C . GLN C 1 78 ? 14.635 0.804 -54.812 1.00 11.40 77 GLN C C 1
ATOM 8360 O O . GLN C 1 78 ? 15.405 0.339 -53.967 1.00 8.43 77 GLN C O 1
ATOM 8366 N N . ASP C 1 79 ? 13.906 0.038 -55.628 1.00 11.92 78 ASP C N 1
ATOM 8367 C CA . ASP C 1 79 ? 13.909 -1.411 -55.490 1.00 13.59 78 ASP C CA 1
ATOM 8368 C C . ASP C 1 79 ? 15.128 -2.029 -56.169 1.00 10.83 78 ASP C C 1
ATOM 8369 O O . ASP C 1 79 ? 15.917 -1.354 -56.836 1.00 11.40 78 ASP C O 1
ATOM 8374 N N . HIS C 1 80 ? 15.275 -3.348 -55.990 1.00 8.18 79 HIS C N 1
ATOM 8375 C CA . HIS C 1 80 ? 16.432 -4.037 -56.539 1.00 6.33 79 HIS C CA 1
ATOM 8376 C C . HIS C 1 80 ? 16.421 -4.030 -58.062 1.00 9.14 79 HIS C C 1
ATOM 8377 O O . HIS C 1 80 ? 17.487 -4.058 -58.684 1.00 8.73 79 HIS C O 1
ATOM 8384 N N . TRP C 1 81 ? 15.241 -3.977 -58.681 1.00 7.91 80 TRP C N 1
ATOM 8385 C CA . TRP C 1 81 ? 15.201 -3.848 -60.135 1.00 10.40 80 TRP C CA 1
ATOM 8386 C C . TRP C 1 81 ? 15.915 -2.581 -60.590 1.00 10.51 80 TRP C C 1
ATOM 8387 O O . TRP C 1 81 ? 16.661 -2.597 -61.578 1.00 7.28 80 TRP C O 1
ATOM 8398 N N . ALA C 1 82 ? 15.698 -1.473 -59.877 1.00 9.21 81 ALA C N 1
ATOM 8399 C CA . ALA C 1 82 ? 16.366 -0.219 -60.216 1.00 9.14 81 ALA C CA 1
ATOM 8400 C C . ALA C 1 82 ? 17.872 -0.299 -59.983 1.00 9.64 81 ALA C C 1
ATOM 8401 O O . ALA C 1 82 ? 18.648 0.297 -60.739 1.00 9.53 81 ALA C O 1
ATOM 8403 N N . ASP C 1 83 ? 18.305 -0.998 -58.921 1.00 8.57 82 ASP C N 1
ATOM 8404 C CA . ASP C 1 83 ? 19.731 -1.236 -58.728 1.00 6.72 82 ASP C CA 1
ATOM 8405 C C . ASP C 1 83 ? 20.319 -1.993 -59.912 1.00 7.79 82 ASP C C 1
ATOM 8406 O O . ASP C 1 83 ? 21.412 -1.665 -60.388 1.00 11.43 82 ASP C O 1
ATOM 8411 N N . ARG C 1 84 ? 19.615 -3.024 -60.387 1.00 2.79 83 ARG C N 1
ATOM 8412 C CA . ARG C 1 84 ? 20.113 -3.801 -61.520 1.00 5.27 83 ARG C CA 1
ATOM 8413 C C . ARG C 1 84 ? 20.144 -2.956 -62.783 1.00 7.62 83 ARG C C 1
ATOM 8414 O O . ARG C 1 84 ? 21.092 -3.039 -63.572 1.00 7.28 83 ARG C O 1
ATOM 8422 N N . LEU C 1 85 ? 19.130 -2.117 -62.973 1.00 7.08 84 LEU C N 1
ATOM 8423 C CA . LEU C 1 85 ? 19.054 -1.321 -64.191 1.00 9.76 84 LEU C CA 1
ATOM 8424 C C . LEU C 1 85 ? 20.114 -0.220 -64.207 1.00 8.82 84 LEU C C 1
ATOM 8425 O O . LEU C 1 85 ? 20.661 0.094 -65.276 1.00 6.49 84 LEU C O 1
ATOM 8430 N N . ASP C 1 86 ? 20.436 0.349 -63.035 1.00 7.53 85 ASP C N 1
ATOM 8431 C CA . ASP C 1 86 ? 21.564 1.274 -62.928 1.00 8.77 85 ASP C CA 1
ATOM 8432 C C . ASP C 1 86 ? 22.854 0.637 -63.433 1.00 10.34 85 ASP C C 1
ATOM 8433 O O . ASP C 1 86 ? 23.695 1.317 -64.036 1.00 8.21 85 ASP C O 1
ATOM 8438 N N . ALA C 1 87 ? 23.047 -0.660 -63.163 1.00 8.15 86 ALA C N 1
ATOM 8439 C CA . ALA C 1 87 ? 24.237 -1.354 -63.641 1.00 6.57 86 ALA C CA 1
ATOM 8440 C C . ALA C 1 87 ? 24.291 -1.467 -65.161 1.00 10.05 86 ALA C C 1
ATOM 8441 O O . ALA C 1 87 ? 25.380 -1.672 -65.714 1.00 7.58 86 ALA C O 1
ATOM 8443 N N . THR C 1 88 ? 23.150 -1.403 -65.853 1.00 10.67 87 THR C N 1
ATOM 8444 C CA . THR C 1 88 ? 23.220 -1.546 -67.307 1.00 8.06 87 THR C CA 1
ATOM 8445 C C . THR C 1 88 ? 23.724 -0.279 -67.978 1.00 10.35 87 THR C C 1
ATOM 8446 O O . THR C 1 88 ? 24.282 -0.354 -69.076 1.00 8.83 87 THR C O 1
ATOM 8450 N N . GLY C 1 89 ? 23.535 0.880 -67.346 1.00 12.04 88 GLY C N 1
ATOM 8451 C CA . GLY C 1 89 ? 23.823 2.160 -67.964 1.00 9.41 88 GLY C CA 1
ATOM 8452 C C . GLY C 1 89 ? 22.720 2.716 -68.844 1.00 9.74 88 GLY C C 1
ATOM 8453 O O . GLY C 1 89 ? 22.776 3.902 -69.198 1.00 11.39 88 GLY C O 1
ATOM 8454 N N . TYR C 1 90 ? 21.702 1.921 -69.194 1.00 6.21 89 TYR C N 1
ATOM 8455 C CA . TYR C 1 90 ? 20.782 2.334 -70.254 1.00 6.76 89 TYR C CA 1
ATOM 8456 C C . TYR C 1 90 ? 19.677 3.285 -69.797 1.00 9.34 89 TYR C C 1
ATOM 8457 O O . TYR C 1 90 ? 18.978 3.840 -70.654 1.00 10.89 89 TYR C O 1
ATOM 8466 N N . PHE C 1 91 ? 19.511 3.519 -68.492 1.00 6.50 90 PHE C N 1
ATOM 8467 C CA . PHE C 1 91 ? 18.540 4.490 -67.978 1.00 12.24 90 PHE C CA 1
ATOM 8468 C C . PHE C 1 91 ? 19.309 5.371 -67.005 1.00 11.87 90 PHE C C 1
ATOM 8469 O O . PHE C 1 91 ? 19.277 5.151 -65.787 1.00 9.67 90 PHE C O 1
ATOM 8477 N N . THR C 1 92 ? 19.983 6.378 -67.553 1.00 8.72 91 THR C N 1
ATOM 8478 C CA . THR C 1 92 ? 20.950 7.153 -66.794 1.00 11.01 91 THR C CA 1
ATOM 8479 C C . THR C 1 92 ? 20.301 8.406 -66.203 1.00 8.89 91 THR C C 1
ATOM 8480 O O . THR C 1 92 ? 19.150 8.734 -66.487 1.00 9.12 91 THR C O 1
ATOM 8484 N N . SER C 1 93 ? 21.049 9.088 -65.334 1.00 7.80 92 SER C N 1
ATOM 8485 C CA . SER C 1 93 ? 20.598 10.312 -64.685 1.00 9.33 92 SER C CA 1
ATOM 8486 C C . SER C 1 93 ? 21.407 11.520 -65.124 1.00 11.98 92 SER C C 1
ATOM 8487 O O . SER C 1 93 ? 20.841 12.535 -65.535 1.00 12.55 92 SER C O 1
ATOM 8490 N N . ASN C 1 94 ? 22.727 11.430 -65.062 1.00 10.21 93 ASN C N 1
ATOM 8491 C CA . ASN C 1 94 ? 23.595 12.537 -65.445 1.00 15.29 93 ASN C CA 1
ATOM 8492 C C . ASN C 1 94 ? 24.412 12.107 -66.661 1.00 10.01 93 ASN C C 1
ATOM 8493 O O . ASN C 1 94 ? 25.433 11.427 -66.521 1.00 10.14 93 ASN C O 1
ATOM 8498 N N . TYR C 1 95 ? 23.974 12.523 -67.857 1.00 10.57 94 TYR C N 1
ATOM 8499 C CA . TYR C 1 95 ? 24.716 12.206 -69.075 1.00 8.54 94 TYR C CA 1
ATOM 8500 C C . TYR C 1 95 ? 26.105 12.829 -69.113 1.00 16.53 94 TYR C C 1
ATOM 8501 O O . TYR C 1 95 ? 26.888 12.497 -70.012 1.00 14.19 94 TYR C O 1
ATOM 8510 N N . PHE C 1 96 ? 26.432 13.720 -68.179 1.00 12.99 95 PHE C N 1
ATOM 8511 C CA . PHE C 1 96 ? 27.669 14.487 -68.250 1.00 12.02 95 PHE C CA 1
ATOM 8512 C C . PHE C 1 96 ? 28.666 14.083 -67.176 1.00 15.69 95 PHE C C 1
ATOM 8513 O O . PHE C 1 96 ? 29.665 14.777 -66.982 1.00 11.71 95 PHE C O 1
ATOM 8521 N N . ALA C 1 97 ? 28.437 12.964 -66.498 1.00 10.30 96 ALA C N 1
ATOM 8522 C CA . ALA C 1 97 ? 29.369 12.467 -65.500 1.00 10.51 96 ALA C CA 1
ATOM 8523 C C . ALA C 1 97 ? 29.498 10.959 -65.646 1.00 14.48 96 ALA C C 1
ATOM 8524 O O . ALA C 1 97 ? 28.625 10.291 -66.196 1.00 8.03 96 ALA C O 1
ATOM 8526 N N . VAL C 1 98 ? 30.607 10.437 -65.146 1.00 12.86 97 VAL C N 1
ATOM 8527 C CA . VAL C 1 98 ? 30.878 9.009 -65.160 1.00 14.77 97 VAL C CA 1
ATOM 8528 C C . VAL C 1 98 ? 30.255 8.389 -63.921 1.00 16.77 97 VAL C C 1
ATOM 8529 O O . VAL C 1 98 ? 30.368 8.939 -62.822 1.00 12.05 97 VAL C O 1
ATOM 8533 N N . ASP C 1 99 ? 29.606 7.241 -64.089 1.00 13.84 98 ASP C N 1
ATOM 8534 C CA . ASP C 1 99 ? 29.051 6.531 -62.946 1.00 11.97 98 ASP C CA 1
ATOM 8535 C C . ASP C 1 99 ? 30.172 6.105 -62.003 1.00 15.68 98 ASP C C 1
ATOM 8536 O O . ASP C 1 99 ? 31.128 5.447 -62.440 1.00 9.62 98 ASP C O 1
ATOM 8541 N N . PRO C 1 100 ? 30.107 6.465 -60.717 1.00 14.01 99 PRO C N 1
ATOM 8542 C CA . PRO C 1 100 ? 31.203 6.103 -59.809 1.00 12.07 99 PRO C CA 1
ATOM 8543 C C . PRO C 1 100 ? 31.400 4.609 -59.657 1.00 13.53 99 PRO C C 1
ATOM 8544 O O . PRO C 1 100 ? 32.498 4.196 -59.264 1.00 13.75 99 PRO C O 1
ATOM 8548 N N . ARG C 1 101 ? 30.392 3.775 -59.950 1.00 11.93 100 ARG C N 1
ATOM 8549 C CA . ARG C 1 101 ? 30.632 2.337 -59.879 1.00 10.35 100 ARG C CA 1
ATOM 8550 C C . ARG C 1 101 ? 31.521 1.849 -61.022 1.00 15.05 100 ARG C C 1
ATOM 8551 O O . ARG C 1 101 ? 32.051 0.737 -60.945 1.00 15.21 100 ARG C O 1
ATOM 8559 N N . PHE C 1 102 ? 31.704 2.655 -62.071 1.00 10.40 101 PHE C N 1
ATOM 8560 C CA . PHE C 1 102 ? 32.596 2.341 -63.184 1.00 12.05 101 PHE C CA 1
ATOM 8561 C C . PHE C 1 102 ? 33.954 3.022 -63.060 1.00 14.54 101 PHE C C 1
ATOM 8562 O O . PHE C 1 102 ? 34.983 2.416 -63.373 1.00 14.18 101 PHE C O 1
ATOM 8570 N N . GLY C 1 103 ? 33.977 4.273 -62.615 1.00 16.63 102 GLY C N 1
ATOM 8571 C CA . GLY C 1 103 ? 35.222 5.001 -62.446 1.00 13.83 102 GLY C CA 1
ATOM 8572 C C . GLY C 1 103 ? 34.942 6.491 -62.353 1.00 11.60 102 GLY C C 1
ATOM 8573 O O . GLY C 1 103 ? 33.810 6.906 -62.120 1.00 14.31 102 GLY C O 1
ATOM 8574 N N . THR C 1 104 ? 36.002 7.274 -62.538 1.00 15.53 103 THR C N 1
ATOM 8575 C CA . THR C 1 104 ? 35.954 8.729 -62.491 1.00 15.36 103 THR C CA 1
ATOM 8576 C C . THR C 1 104 ? 36.095 9.316 -63.891 1.00 17.64 103 THR C C 1
ATOM 8577 O O . THR C 1 104 ? 36.443 8.627 -64.856 1.00 14.12 103 THR C O 1
ATOM 8581 N N . MET C 1 105 ? 35.847 10.627 -63.981 1.00 13.30 104 MET C N 1
ATOM 8582 C CA . MET C 1 105 ? 36.069 11.338 -65.237 1.00 14.21 104 MET C CA 1
ATOM 8583 C C . MET C 1 105 ? 37.522 11.224 -65.681 1.00 17.87 104 MET C C 1
ATOM 8584 O O . MET C 1 105 ? 37.803 11.073 -66.877 1.00 17.05 104 MET C O 1
ATOM 8589 N N . GLU C 1 106 ? 38.461 11.290 -64.729 1.00 19.64 105 GLU C N 1
ATOM 8590 C CA . GLU C 1 106 ? 39.878 11.152 -65.062 1.00 15.11 105 GLU C CA 1
ATOM 8591 C C . GLU C 1 106 ? 40.176 9.798 -65.690 1.00 15.34 105 GLU C C 1
ATOM 8592 O O . GLU C 1 106 ? 41.029 9.695 -66.581 1.00 17.07 105 GLU C O 1
ATOM 8598 N N . GLN C 1 107 ? 39.505 8.740 -65.228 1.00 16.99 106 GLN C N 1
ATOM 8599 C CA . GLN C 1 107 ? 39.777 7.417 -65.783 1.00 14.53 106 GLN C CA 1
ATOM 8600 C C . GLN C 1 107 ? 39.160 7.250 -67.163 1.00 14.13 106 GLN C C 1
ATOM 8601 O O . GLN C 1 107 ? 39.747 6.587 -68.027 1.00 19.04 106 GLN C O 1
ATOM 8607 N N . ALA C 1 108 ? 37.964 7.804 -67.382 1.00 14.09 107 ALA C N 1
ATOM 8608 C CA . ALA C 1 108 ? 37.402 7.795 -68.728 1.00 13.31 107 ALA C CA 1
ATOM 8609 C C . ALA C 1 108 ? 38.344 8.484 -69.699 1.00 16.67 107 ALA C C 1
ATOM 8610 O O . ALA C 1 108 ? 38.615 7.971 -70.789 1.00 14.24 107 ALA C O 1
ATOM 8612 N N . LYS C 1 109 ? 38.869 9.647 -69.304 1.00 13.60 108 LYS C N 1
ATOM 8613 C CA . LYS C 1 109 ? 39.860 10.332 -70.133 1.00 16.01 108 LYS C CA 1
ATOM 8614 C C . LYS C 1 109 ? 41.107 9.475 -70.327 1.00 15.15 108 LYS C C 1
ATOM 8615 O O . LYS C 1 109 ? 41.631 9.371 -71.443 1.00 14.41 108 LYS C O 1
ATOM 8621 N N . GLU C 1 110 ? 41.582 8.838 -69.254 1.00 15.67 109 GLU C N 1
ATOM 8622 C CA . GLU C 1 110 ? 42.716 7.923 -69.356 1.00 14.45 109 GLU C CA 1
ATOM 8623 C C . GLU C 1 110 ? 42.420 6.780 -70.316 1.00 19.12 109 GLU C C 1
ATOM 8624 O O . GLU C 1 110 ? 43.278 6.389 -71.119 1.00 15.46 109 GLU C O 1
ATOM 8630 N N . LEU C 1 111 ? 41.216 6.219 -70.233 1.00 12.87 110 LEU C N 1
ATOM 8631 C CA . LEU C 1 111 ? 40.843 5.116 -71.111 1.00 13.69 110 LEU C CA 1
ATOM 8632 C C . LEU C 1 111 ? 40.923 5.537 -72.577 1.00 11.77 110 LEU C C 1
ATOM 8633 O O . LEU C 1 111 ? 41.508 4.832 -73.409 1.00 14.80 110 LEU C O 1
ATOM 8638 N N . VAL C 1 112 ? 40.357 6.702 -72.909 1.00 11.12 111 VAL C N 1
ATOM 8639 C CA . VAL C 1 112 ? 40.329 7.133 -74.306 1.00 11.74 111 VAL C CA 1
ATOM 8640 C C . VAL C 1 112 ? 41.734 7.447 -74.805 1.00 16.10 111 VAL C C 1
ATOM 8641 O O . VAL C 1 112 ? 42.112 7.050 -75.916 1.00 11.36 111 VAL C O 1
ATOM 8645 N N . GLU C 1 113 ? 42.532 8.162 -73.997 1.00 13.79 112 GLU C N 1
ATOM 8646 C CA . GLU C 1 113 ? 43.894 8.488 -74.408 1.00 12.81 112 GLU C CA 1
ATOM 8647 C C . GLU C 1 113 ? 44.728 7.229 -74.605 1.00 17.32 112 GLU C C 1
ATOM 8648 O O . GLU C 1 113 ? 45.509 7.140 -75.559 1.00 14.38 112 GLU C O 1
ATOM 8654 N N . LYS C 1 114 ? 44.587 6.243 -73.708 1.00 14.47 113 LYS C N 1
ATOM 8655 C CA . LYS C 1 114 ? 45.356 5.013 -73.867 1.00 15.15 113 LYS C CA 1
ATOM 8656 C C . LYS C 1 114 ? 44.867 4.216 -75.068 1.00 15.02 113 LYS C C 1
ATOM 8657 O O . LYS C 1 114 ? 45.674 3.634 -75.801 1.00 18.57 113 LYS C O 1
ATOM 8663 N N . ALA C 1 115 ? 43.548 4.160 -75.272 1.00 14.15 114 ALA C N 1
ATOM 8664 C CA . ALA C 1 115 ? 43.018 3.472 -76.442 1.00 17.13 114 ALA C CA 1
ATOM 8665 C C . ALA C 1 115 ? 43.577 4.080 -77.718 1.00 11.64 114 ALA C C 1
ATOM 8666 O O . ALA C 1 115 ? 44.072 3.361 -78.595 1.00 12.86 114 ALA C O 1
ATOM 8668 N N . HIS C 1 116 ? 43.522 5.414 -77.822 1.00 13.24 115 HIS C N 1
ATOM 8669 C CA . HIS C 1 116 ? 44.041 6.106 -78.999 1.00 13.68 115 HIS C CA 1
ATOM 8670 C C . HIS C 1 116 ? 45.524 5.827 -79.196 1.00 19.02 115 HIS C C 1
ATOM 8671 O O . HIS C 1 116 ? 45.974 5.566 -80.316 1.00 15.31 115 HIS C O 1
ATOM 8678 N N . GLU C 1 117 ? 46.294 5.863 -78.108 1.00 15.04 116 GLU C N 1
ATOM 8679 C CA . GLU C 1 117 ? 47.721 5.570 -78.175 1.00 20.79 116 GLU C CA 1
ATOM 8680 C C . GLU C 1 117 ? 47.984 4.207 -78.797 1.00 19.43 116 GLU C C 1
ATOM 8681 O O . GLU C 1 117 ? 48.967 4.027 -79.526 1.00 16.26 116 GLU C O 1
ATOM 8687 N N . LYS C 1 118 ? 47.117 3.234 -78.526 1.00 14.65 117 LYS C N 1
ATOM 8688 C CA . LYS C 1 118 ? 47.293 1.888 -79.051 1.00 17.28 117 LYS C CA 1
ATOM 8689 C C . LYS C 1 118 ? 46.657 1.690 -80.421 1.00 19.61 117 LYS C C 1
ATOM 8690 O O . LYS C 1 118 ? 46.746 0.589 -80.965 1.00 22.25 117 LYS C O 1
ATOM 8696 N N . GLY C 1 119 ? 46.021 2.714 -80.993 1.00 13.56 118 GLY C N 1
ATOM 8697 C CA . GLY C 1 119 ? 45.407 2.590 -82.305 1.00 15.52 118 GLY C CA 1
ATOM 8698 C C . GLY C 1 119 ? 43.955 2.154 -82.323 1.00 13.61 118 GLY C C 1
ATOM 8699 O O . GLY C 1 119 ? 43.496 1.616 -83.337 1.00 14.65 118 GLY C O 1
ATOM 8700 N N . LEU C 1 120 ? 43.215 2.374 -81.243 1.00 8.90 119 LEU C N 1
ATOM 8701 C CA . LEU C 1 120 ? 41.805 2.021 -81.144 1.00 10.07 119 LEU C CA 1
ATOM 8702 C C . LEU C 1 120 ? 40.948 3.280 -81.119 1.00 10.74 119 LEU C C 1
ATOM 8703 O O . LEU C 1 120 ? 41.196 4.185 -80.314 1.00 15.29 119 LEU C O 1
ATOM 8708 N N . TYR C 1 121 ? 39.956 3.346 -82.010 1.00 12.44 120 TYR C N 1
ATOM 8709 C CA . TYR C 1 121 ? 38.893 4.327 -81.852 1.00 9.66 120 TYR C CA 1
ATOM 8710 C C . TYR C 1 121 ? 38.016 3.958 -80.653 1.00 9.83 120 TYR C C 1
ATOM 8711 O O . TYR C 1 121 ? 37.964 2.805 -80.220 1.00 9.26 120 TYR C O 1
ATOM 8720 N N . VAL C 1 122 ? 37.308 4.947 -80.119 1.00 6.91 121 VAL C N 1
ATOM 8721 C CA . VAL C 1 122 ? 36.461 4.728 -78.951 1.00 8.45 121 VAL C CA 1
ATOM 8722 C C . VAL C 1 122 ? 35.080 5.262 -79.258 1.00 9.83 121 VAL C C 1
ATOM 8723 O O . VAL C 1 122 ? 34.924 6.449 -79.575 1.00 8.26 121 VAL C O 1
ATOM 8727 N N . PHE C 1 123 ? 34.078 4.403 -79.122 1.00 7.31 122 PHE C N 1
ATOM 8728 C CA . PHE C 1 123 ? 32.687 4.786 -79.305 1.00 9.05 122 PHE C CA 1
ATOM 8729 C C . PHE C 1 123 ? 31.963 4.648 -77.972 1.00 10.98 122 PHE C C 1
ATOM 8730 O O . PHE C 1 123 ? 32.130 3.646 -77.265 1.00 6.95 122 PHE C O 1
ATOM 8738 N N . PHE C 1 124 ? 31.190 5.663 -77.619 1.00 12.07 123 PHE C N 1
ATOM 8739 C CA . PHE C 1 124 ? 30.329 5.606 -76.448 1.00 10.95 123 PHE C CA 1
ATOM 8740 C C . PHE C 1 124 ? 28.920 5.227 -76.886 1.00 9.73 123 PHE C C 1
ATOM 8741 O O . PHE C 1 124 ? 28.614 5.161 -78.077 1.00 9.33 123 PHE C O 1
ATOM 8749 N N . ASP C 1 125 ? 28.054 4.975 -75.906 1.00 9.43 124 ASP C N 1
ATOM 8750 C CA . ASP C 1 125 ? 26.715 4.434 -76.152 1.00 7.89 124 ASP C CA 1
ATOM 8751 C C . ASP C 1 125 ? 25.703 5.509 -75.750 1.00 7.05 124 ASP C C 1
ATOM 8752 O O . ASP C 1 125 ? 25.595 5.862 -74.567 1.00 7.84 124 ASP C O 1
ATOM 8757 N N . GLY C 1 126 ? 24.992 6.052 -76.731 1.00 9.48 125 GLY C N 1
ATOM 8758 C CA . GLY C 1 126 ? 24.135 7.193 -76.484 1.00 9.32 125 GLY C CA 1
ATOM 8759 C C . GLY C 1 126 ? 22.668 6.828 -76.487 1.00 13.25 125 GLY C C 1
ATOM 8760 O O . GLY C 1 126 ? 22.136 6.357 -77.501 1.00 9.41 125 GLY C O 1
ATOM 8761 N N . VAL C 1 127 ? 22.009 7.022 -75.353 1.00 8.32 126 VAL C N 1
ATOM 8762 C CA . VAL C 1 127 ? 20.597 6.690 -75.207 1.00 11.14 126 VAL C CA 1
ATOM 8763 C C . VAL C 1 127 ? 19.849 8.019 -75.238 1.00 11.22 126 VAL C C 1
ATOM 8764 O O . VAL C 1 127 ? 19.690 8.686 -74.215 1.00 8.99 126 VAL C O 1
ATOM 8768 N N . PHE C 1 128 ? 19.407 8.423 -76.430 1.00 8.53 127 PHE C N 1
ATOM 8769 C CA . PHE C 1 128 ? 18.868 9.763 -76.652 1.00 9.99 127 PHE C CA 1
ATOM 8770 C C . PHE C 1 128 ? 17.350 9.767 -76.747 1.00 6.81 127 PHE C C 1
ATOM 8771 O O . PHE C 1 128 ? 16.754 10.800 -77.093 1.00 8.75 127 PHE C O 1
ATOM 8779 N N . GLY C 1 129 ? 16.716 8.636 -76.440 1.00 8.62 128 GLY C N 1
ATOM 8780 C CA . GLY C 1 129 ? 15.274 8.518 -76.455 1.00 7.73 128 GLY C CA 1
ATOM 8781 C C . GLY C 1 129 ? 14.651 8.304 -75.086 1.00 10.46 128 GLY C C 1
ATOM 8782 O O . GLY C 1 129 ? 13.435 8.454 -74.956 1.00 8.03 128 GLY C O 1
ATOM 8783 N N . HIS C 1 130 ? 15.445 7.968 -74.064 1.00 7.00 129 HIS C N 1
ATOM 8784 C CA . HIS C 1 130 ? 14.904 7.734 -72.726 1.00 8.19 129 HIS C CA 1
ATOM 8785 C C . HIS C 1 130 ? 16.008 7.862 -71.678 1.00 9.50 129 HIS C C 1
ATOM 8786 O O . HIS C 1 130 ? 17.198 7.878 -71.995 1.00 7.87 129 HIS C O 1
ATOM 8793 N N . HIS C 1 131 ? 15.589 7.941 -70.412 1.00 8.89 130 HIS C N 1
ATOM 8794 C CA . HIS C 1 131 ? 16.492 8.207 -69.295 1.00 6.46 130 HIS C CA 1
ATOM 8795 C C . HIS C 1 131 ? 15.762 7.893 -67.994 1.00 10.05 130 HIS C C 1
ATOM 8796 O O . HIS C 1 131 ? 14.544 7.690 -67.976 1.00 8.24 130 HIS C O 1
ATOM 8803 N N . LYS C 1 132 ? 16.516 7.905 -66.897 1.00 5.97 131 LYS C N 1
ATOM 8804 C CA . LYS C 1 132 ? 15.938 7.674 -65.582 1.00 9.38 131 LYS C CA 1
ATOM 8805 C C . LYS C 1 132 ? 15.159 8.904 -65.126 1.00 14.85 131 LYS C C 1
ATOM 8806 O O . LYS C 1 132 ? 15.458 10.039 -65.512 1.00 11.72 131 LYS C O 1
ATOM 8812 N N . ASP C 1 133 ? 14.133 8.668 -64.304 1.00 15.95 132 ASP C N 1
ATOM 8813 C CA . ASP C 1 133 ? 13.255 9.761 -63.887 1.00 17.08 132 ASP C CA 1
ATOM 8814 C C . ASP C 1 133 ? 14.006 10.891 -63.185 1.00 12.89 132 ASP C C 1
ATOM 8815 O O . ASP C 1 133 ? 13.549 12.032 -63.212 1.00 14.45 132 ASP C O 1
ATOM 8820 N N . ASN C 1 134 ? 15.154 10.622 -62.575 1.00 12.99 133 ASN C N 1
ATOM 8821 C CA . ASN C 1 134 ? 15.868 11.654 -61.824 1.00 13.35 133 ASN C CA 1
ATOM 8822 C C . ASN C 1 134 ? 16.958 12.324 -62.661 1.00 16.24 133 ASN C C 1
ATOM 8823 O O . ASN C 1 134 ? 18.024 12.657 -62.142 1.00 11.98 133 ASN C O 1
ATOM 8828 N N . VAL C 1 135 ? 16.706 12.532 -63.958 1.00 12.26 134 VAL C N 1
ATOM 8829 C CA . VAL C 1 135 ? 17.696 13.145 -64.844 1.00 14.07 134 VAL C CA 1
ATOM 8830 C C . VAL C 1 135 ? 18.066 14.532 -64.334 1.00 16.44 134 VAL C C 1
ATOM 8831 O O . VAL C 1 135 ? 17.213 15.284 -63.845 1.00 18.50 134 VAL C O 1
ATOM 8835 N N . VAL C 1 136 ? 19.352 14.869 -64.413 1.00 13.18 135 VAL C N 1
ATOM 8836 C CA . VAL C 1 136 ? 19.817 16.157 -63.899 1.00 17.96 135 VAL C CA 1
ATOM 8837 C C . VAL C 1 136 ? 20.111 17.112 -65.050 1.00 10.51 135 VAL C C 1
ATOM 8838 O O . VAL C 1 136 ? 20.396 16.670 -66.175 1.00 12.11 135 VAL C O 1
ATOM 8842 N N . PRO C 1 137 ? 20.050 18.419 -64.821 1.00 16.15 136 PRO C N 1
ATOM 8843 C CA . PRO C 1 137 ? 20.313 19.366 -65.908 1.00 12.93 136 PRO C CA 1
ATOM 8844 C C . PRO C 1 137 ? 21.761 19.317 -66.368 1.00 11.25 136 PRO C C 1
ATOM 8845 O O . PRO C 1 137 ? 22.674 18.997 -65.605 1.00 14.92 136 PRO C O 1
ATOM 8849 N N . SER C 1 138 ? 21.946 19.631 -67.650 1.00 12.42 137 SER C N 1
ATOM 8850 C CA . SER C 1 138 ? 23.243 19.693 -68.296 1.00 14.49 137 SER C CA 1
ATOM 8851 C C . SER C 1 138 ? 24.078 20.842 -67.738 1.00 18.98 137 SER C C 1
ATOM 8852 O O . SER C 1 138 ? 23.555 21.727 -67.061 1.00 17.07 137 SER C O 1
ATOM 8855 N N . PRO C 1 139 ? 25.382 20.869 -68.038 1.00 23.35 138 PRO C N 1
ATOM 8856 C CA . PRO C 1 139 ? 26.206 22.030 -67.661 1.00 23.86 138 PRO C CA 1
ATOM 8857 C C . PRO C 1 139 ? 25.661 23.357 -68.148 1.00 26.55 138 PRO C C 1
ATOM 8858 O O . PRO C 1 139 ? 25.962 24.401 -67.555 1.00 20.78 138 PRO C O 1
ATOM 8862 N N . GLU C 1 140 ? 24.878 23.363 -69.220 1.00 23.87 139 GLU C N 1
ATOM 8863 C CA . GLU C 1 140 ? 24.340 24.604 -69.743 1.00 19.02 139 GLU C CA 1
ATOM 8864 C C . GLU C 1 140 ? 22.884 24.818 -69.343 1.00 22.16 139 GLU C C 1
ATOM 8865 O O . GLU C 1 140 ? 22.216 25.688 -69.905 1.00 21.16 139 GLU C O 1
ATOM 8871 N N . GLY C 1 141 ? 22.395 24.062 -68.360 1.00 22.99 140 GLY C N 1
ATOM 8872 C CA . GLY C 1 141 ? 21.078 24.290 -67.800 1.00 18.31 140 GLY C CA 1
ATOM 8873 C C . GLY C 1 141 ? 19.932 23.674 -68.560 1.00 22.64 140 GLY C C 1
ATOM 8874 O O . GLY C 1 141 ? 18.779 24.062 -68.342 1.00 24.23 140 GLY C O 1
ATOM 8875 N N . ARG C 1 142 ? 20.202 22.720 -69.438 1.00 17.31 141 ARG C N 1
ATOM 8876 C CA . ARG C 1 142 ? 19.171 22.128 -70.271 1.00 14.75 141 ARG C CA 1
ATOM 8877 C C . ARG C 1 142 ? 18.687 20.813 -69.668 1.00 14.08 141 ARG C C 1
ATOM 8878 O O . ARG C 1 142 ? 19.411 20.139 -68.936 1.00 12.39 141 ARG C O 1
ATOM 8886 N N . LEU C 1 143 ? 17.456 20.453 -69.998 1.00 15.88 142 LEU C N 1
ATOM 8887 C CA . LEU C 1 143 ? 16.880 19.172 -69.626 1.00 13.88 142 LEU C CA 1
ATOM 8888 C C . LEU C 1 143 ? 16.161 18.623 -70.844 1.00 15.34 142 LEU C C 1
ATOM 8889 O O . LEU C 1 143 ? 15.784 19.385 -71.741 1.00 15.56 142 LEU C O 1
ATOM 8894 N N . PRO C 1 144 ? 15.971 17.308 -70.917 1.00 11.84 143 PRO C N 1
ATOM 8895 C CA . PRO C 1 144 ? 15.044 16.758 -71.912 1.00 10.10 143 PRO C CA 1
ATOM 8896 C C . PRO C 1 144 ? 13.619 17.116 -71.527 1.00 11.74 143 PRO C C 1
ATOM 8897 O O . PRO C 1 144 ? 13.344 17.598 -70.426 1.00 13.16 143 PRO C O 1
ATOM 8901 N N . VAL C 1 145 ? 12.702 16.899 -72.459 1.00 12.89 144 VAL C N 1
ATOM 8902 C CA . VAL C 1 145 ? 11.324 17.334 -72.298 1.00 11.14 144 VAL C CA 1
ATOM 8903 C C . VAL C 1 145 ? 10.388 16.180 -72.624 1.00 15.48 144 VAL C C 1
ATOM 8904 O O . VAL C 1 145 ? 10.589 15.462 -73.612 1.00 15.05 144 VAL C O 1
ATOM 8908 N N . GLY C 1 146 ? 9.362 16.008 -71.789 1.00 14.34 145 GLY C N 1
ATOM 8909 C CA . GLY C 1 146 ? 8.333 15.018 -72.012 1.00 14.02 145 GLY C CA 1
ATOM 8910 C C . GLY C 1 146 ? 8.404 13.875 -71.025 1.00 17.64 145 GLY C C 1
ATOM 8911 O O . GLY C 1 146 ? 8.906 14.031 -69.906 1.00 12.84 145 GLY C O 1
ATOM 8912 N N . GLU C 1 147 ? 7.913 12.714 -71.443 1.00 19.27 146 GLU C N 1
ATOM 8913 C CA . GLU C 1 147 ? 8.011 11.525 -70.617 1.00 19.75 146 GLU C CA 1
ATOM 8914 C C . GLU C 1 147 ? 9.473 11.106 -70.471 1.00 22.65 146 GLU C C 1
ATOM 8915 O O . GLU C 1 147 ? 10.367 11.594 -71.173 1.00 18.55 146 GLU C O 1
ATOM 8921 N N . ASN C 1 148 ? 9.709 10.193 -69.524 1.00 16.13 147 ASN C N 1
ATOM 8922 C CA . ASN C 1 148 ? 11.040 9.626 -69.363 1.00 13.80 147 ASN C CA 1
ATOM 8923 C C . ASN C 1 148 ? 11.366 8.661 -70.498 1.00 14.10 147 ASN C C 1
ATOM 8924 O O . ASN C 1 148 ? 12.545 8.451 -70.813 1.00 8.66 147 ASN C O 1
ATOM 8929 N N . ASN C 1 149 ? 10.343 8.074 -71.119 1.00 13.59 148 ASN C N 1
ATOM 8930 C CA . ASN C 1 149 ? 10.522 7.061 -72.162 1.00 11.58 148 ASN C CA 1
ATOM 8931 C C . ASN C 1 149 ? 9.251 6.845 -72.992 1.00 16.84 148 ASN C C 1
ATOM 8932 O O . ASN C 1 149 ? 8.314 6.195 -72.527 1.00 16.85 148 ASN C O 1
ATOM 8937 N N . PRO C 1 150 ? 9.223 7.367 -74.235 1.00 18.88 149 PRO C N 1
ATOM 8938 C CA . PRO C 1 150 ? 10.297 8.150 -74.861 1.00 13.79 149 PRO C CA 1
ATOM 8939 C C . PRO C 1 150 ? 10.160 9.645 -74.597 1.00 13.34 149 PRO C C 1
ATOM 8940 O O . PRO C 1 150 ? 9.060 10.111 -74.314 1.00 12.65 149 PRO C O 1
ATOM 8944 N N . VAL C 1 151 ? 11.266 10.385 -74.702 1.00 12.23 150 VAL C N 1
ATOM 8945 C CA . VAL C 1 151 ? 11.227 11.838 -74.600 1.00 9.66 150 VAL C CA 1
ATOM 8946 C C . VAL C 1 151 ? 10.560 12.400 -75.851 1.00 10.48 150 VAL C C 1
ATOM 8947 O O . VAL C 1 151 ? 10.324 11.681 -76.831 1.00 14.25 150 VAL C O 1
ATOM 8951 N N . SER C 1 152 ? 10.279 13.693 -75.830 1.00 8.19 151 SER C N 1
ATOM 8952 C CA . SER C 1 152 ? 9.617 14.372 -76.932 1.00 13.29 151 SER C CA 1
ATOM 8953 C C . SER C 1 152 ? 10.656 15.133 -77.739 1.00 9.91 151 SER C C 1
ATOM 8954 O O . SER C 1 152 ? 11.512 15.811 -77.165 1.00 9.59 151 SER C O 1
ATOM 8957 N N . TYR C 1 153 ? 10.591 14.994 -79.057 1.00 9.64 152 TYR C N 1
ATOM 8958 C CA . TYR C 1 153 ? 11.372 15.817 -79.980 1.00 9.87 152 TYR C CA 1
ATOM 8959 C C . TYR C 1 153 ? 10.413 16.702 -80.774 1.00 8.06 152 TYR C C 1
ATOM 8960 O O . TYR C 1 153 ? 9.287 16.308 -81.029 1.00 11.76 152 TYR C O 1
ATOM 8969 N N . PRO C 1 154 ? 10.857 17.899 -81.181 1.00 10.87 153 PRO C N 1
ATOM 8970 C CA . PRO C 1 154 ? 12.183 18.516 -81.037 1.00 7.71 153 PRO C CA 1
ATOM 8971 C C . PRO C 1 154 ? 12.475 19.147 -79.662 1.00 10.45 153 PRO C C 1
ATOM 8972 O O . PRO C 1 154 ? 13.557 19.685 -79.468 1.00 13.34 153 PRO C O 1
ATOM 8976 N N . GLU C 1 155 ? 11.536 19.064 -78.719 1.00 10.84 154 GLU C N 1
ATOM 8977 C CA . GLU C 1 155 ? 11.748 19.702 -77.423 1.00 12.47 154 GLU C CA 1
ATOM 8978 C C . GLU C 1 155 ? 13.033 19.218 -76.754 1.00 12.41 154 GLU C C 1
ATOM 8979 O O . GLU C 1 155 ? 13.718 19.995 -76.087 1.00 11.95 154 GLU C O 1
ATOM 8985 N N . SER C 1 156 ? 13.392 17.943 -76.927 1.00 12.11 155 SER C N 1
ATOM 8986 C CA . SER C 1 156 ? 14.592 17.429 -76.273 1.00 10.65 155 SER C CA 1
ATOM 8987 C C . SER C 1 156 ? 15.863 17.584 -77.109 1.00 9.65 155 SER C C 1
ATOM 8988 O O . SER C 1 156 ? 16.938 17.170 -76.658 1.00 12.98 155 SER C O 1
ATOM 8991 N N . LEU C 1 157 ? 15.776 18.165 -78.306 1.00 7.90 156 LEU C N 1
ATOM 8992 C CA . LEU C 1 157 ? 16.920 18.140 -79.220 1.00 9.65 156 LEU C CA 1
ATOM 8993 C C . LEU C 1 157 ? 18.103 18.940 -78.679 1.00 8.59 156 LEU C C 1
ATOM 8994 O O . LEU C 1 157 ? 19.252 18.491 -78.769 1.00 9.46 156 LEU C O 1
ATOM 8999 N N . ALA C 1 158 ? 17.859 20.124 -78.105 1.00 7.21 157 ALA C N 1
ATOM 9000 C CA . ALA C 1 158 ? 18.989 20.914 -77.623 1.00 9.72 157 ALA C CA 1
ATOM 9001 C C . ALA C 1 158 ? 19.737 20.180 -76.508 1.00 8.40 157 ALA C C 1
ATOM 9002 O O . ALA C 1 158 ? 20.971 20.216 -76.450 1.00 6.94 157 ALA C O 1
ATOM 9004 N N . PHE C 1 159 ? 19.011 19.477 -75.634 1.00 6.60 158 PHE C N 1
ATOM 9005 C CA . PHE C 1 159 ? 19.669 18.703 -74.579 1.00 8.13 158 PHE C CA 1
ATOM 9006 C C . PHE C 1 159 ? 20.561 17.617 -75.169 1.00 5.76 158 PHE C C 1
ATOM 9007 O O . PHE C 1 159 ? 21.732 17.493 -74.796 1.00 9.45 158 PHE C O 1
ATOM 9015 N N . TYR C 1 160 ? 20.026 16.813 -76.097 1.00 7.96 159 TYR C N 1
ATOM 9016 C CA . TYR C 1 160 ? 20.802 15.678 -76.587 1.00 10.71 159 TYR C CA 1
ATOM 9017 C C . TYR C 1 160 ? 21.894 16.097 -77.567 1.00 11.16 159 TYR C C 1
ATOM 9018 O O . TYR C 1 160 ? 22.912 15.408 -77.664 1.00 9.18 159 TYR C O 1
ATOM 9027 N N . GLN C 1 161 ? 21.735 17.224 -78.273 1.00 13.30 160 GLN C N 1
ATOM 9028 C CA . GLN C 1 161 ? 22.885 17.798 -78.968 1.00 9.86 160 GLN C CA 1
ATOM 9029 C C . GLN C 1 161 ? 24.001 18.116 -77.984 1.00 11.53 160 GLN C C 1
ATOM 9030 O O . GLN C 1 161 ? 25.181 17.874 -78.265 1.00 11.78 160 GLN C O 1
ATOM 9036 N N . GLU C 1 162 ? 23.649 18.655 -76.817 1.00 11.92 161 GLU C N 1
ATOM 9037 C CA . GLU C 1 162 ? 24.671 18.965 -75.829 1.00 11.59 161 GLU C CA 1
ATOM 9038 C C . GLU C 1 162 ? 25.355 17.695 -75.332 1.00 11.41 161 GLU C C 1
ATOM 9039 O O . GLU C 1 162 ? 26.584 17.664 -75.172 1.00 8.98 161 GLU C O 1
ATOM 9045 N N . VAL C 1 163 ? 24.576 16.633 -75.093 1.00 9.53 162 VAL C N 1
ATOM 9046 C CA . VAL C 1 163 ? 25.160 15.347 -74.715 1.00 6.89 162 VAL C CA 1
ATOM 9047 C C . VAL C 1 163 ? 26.094 14.848 -75.813 1.00 9.72 162 VAL C C 1
ATOM 9048 O O . VAL C 1 163 ? 27.233 14.442 -75.550 1.00 9.26 162 VAL C O 1
ATOM 9052 N N . ALA C 1 164 ? 25.604 14.827 -77.056 1.00 6.46 163 ALA C N 1
ATOM 9053 C CA . ALA C 1 164 ? 26.360 14.192 -78.132 1.00 7.60 163 ALA C CA 1
ATOM 9054 C C . ALA C 1 164 ? 27.699 14.879 -78.338 1.00 9.47 163 ALA C C 1
ATOM 9055 O O . ALA C 1 164 ? 28.722 14.212 -78.535 1.00 14.08 163 ALA C O 1
ATOM 9057 N N . THR C 1 165 ? 27.718 16.216 -78.255 1.00 9.74 164 THR C N 1
ATOM 9058 C CA . THR C 1 165 ? 28.944 16.967 -78.509 1.00 12.79 164 THR C CA 1
ATOM 9059 C C . THR C 1 165 ? 29.852 17.029 -77.283 1.00 13.07 164 THR C C 1
ATOM 9060 O O . THR C 1 165 ? 31.076 17.150 -77.428 1.00 15.31 164 THR C O 1
ATOM 9064 N N . PHE C 1 166 ? 29.288 16.922 -76.079 1.00 13.50 165 PHE C N 1
ATOM 9065 C CA . PHE C 1 166 ? 30.081 17.098 -74.863 1.00 9.18 165 PHE C CA 1
ATOM 9066 C C . PHE C 1 166 ? 31.219 16.085 -74.791 1.00 12.68 165 PHE C C 1
ATOM 9067 O O . PHE C 1 166 ? 32.376 16.446 -74.556 1.00 14.90 165 PHE C O 1
ATOM 9075 N N . TRP C 1 167 ? 30.909 14.803 -74.961 1.00 14.01 166 TRP C N 1
ATOM 9076 C CA . TRP C 1 167 ? 31.956 13.801 -74.796 1.00 10.31 166 TRP C CA 1
ATOM 9077 C C . TRP C 1 167 ? 32.974 13.861 -75.928 1.00 9.41 166 TRP C C 1
ATOM 9078 O O . TRP C 1 167 ? 34.143 13.533 -75.717 1.00 9.22 166 TRP C O 1
ATOM 9089 N N . ILE C 1 168 ? 32.555 14.269 -77.128 1.00 11.46 167 ILE C N 1
ATOM 9090 C CA . ILE C 1 168 ? 33.514 14.474 -78.215 1.00 10.77 167 ILE C CA 1
ATOM 9091 C C . ILE C 1 168 ? 34.465 15.618 -77.875 1.00 15.62 167 ILE C C 1
ATOM 9092 O O . ILE C 1 168 ? 35.691 15.475 -77.944 1.00 15.22 167 ILE C O 1
ATOM 9097 N N . GLU C 1 169 ? 33.917 16.763 -77.476 1.00 15.18 168 GLU C N 1
ATOM 9098 C CA . GLU C 1 169 ? 34.780 17.905 -77.192 1.00 21.12 168 GLU C CA 1
ATOM 9099 C C . GLU C 1 169 ? 35.633 17.673 -75.950 1.00 12.38 168 GLU C C 1
ATOM 9100 O O . GLU C 1 169 ? 36.794 18.093 -75.912 1.00 16.82 168 GLU C O 1
ATOM 9106 N N . GLU C 1 170 ? 35.095 16.976 -74.937 1.00 15.63 169 GLU C N 1
ATOM 9107 C CA . GLU C 1 170 ? 35.820 16.812 -73.676 1.00 15.07 169 GLU C CA 1
ATOM 9108 C C . GLU C 1 170 ? 36.802 15.644 -73.707 1.00 19.94 169 GLU C C 1
ATOM 9109 O O . GLU C 1 170 ? 37.918 15.765 -73.195 1.00 16.40 169 GLU C O 1
ATOM 9115 N N . LEU C 1 171 ? 36.396 14.490 -74.247 1.00 15.17 170 LEU C N 1
ATOM 9116 C CA . LEU C 1 171 ? 37.232 13.291 -74.202 1.00 15.36 170 LEU C CA 1
ATOM 9117 C C . LEU C 1 171 ? 37.771 12.868 -75.561 1.00 14.15 170 LEU C C 1
ATOM 9118 O O . LEU C 1 171 ? 38.607 11.955 -75.622 1.00 8.90 170 LEU C O 1
ATOM 9123 N N . LYS C 1 172 ? 37.331 13.504 -76.644 1.00 11.58 171 LYS C N 1
ATOM 9124 C CA . LYS C 1 172 ? 37.780 13.169 -77.992 1.00 12.09 171 LYS C CA 1
ATOM 9125 C C . LYS C 1 172 ? 37.339 11.766 -78.403 1.00 14.85 171 LYS C C 1
ATOM 9126 O O . LYS C 1 172 ? 38.048 11.083 -79.153 1.00 10.91 171 LYS C O 1
ATOM 9132 N N . ILE C 1 173 ? 36.171 11.314 -77.925 1.00 11.01 172 ILE C N 1
ATOM 9133 C CA . ILE C 1 173 ? 35.645 10.038 -78.424 1.00 9.13 172 ILE C CA 1
ATOM 9134 C C . ILE C 1 173 ? 35.319 10.153 -79.914 1.00 6.66 172 ILE C C 1
ATOM 9135 O O . ILE C 1 173 ? 35.072 11.241 -80.457 1.00 9.80 172 ILE C O 1
ATOM 9140 N N . ASP C 1 174 ? 35.317 8.999 -80.578 1.00 9.94 173 ASP C N 1
ATOM 9141 C CA . ASP C 1 174 ? 35.236 8.908 -82.028 1.00 9.05 173 ASP C CA 1
ATOM 9142 C C . ASP C 1 174 ? 33.815 8.721 -82.531 1.00 9.27 173 ASP C C 1
ATOM 9143 O O . ASP C 1 174 ? 33.608 8.653 -83.743 1.00 8.35 173 ASP C O 1
ATOM 9148 N N . GLY C 1 175 ? 32.837 8.636 -81.652 1.00 9.19 174 GLY C N 1
ATOM 9149 C CA . GLY C 1 175 ? 31.472 8.529 -82.105 1.00 8.43 174 GLY C CA 1
ATOM 9150 C C . GLY C 1 175 ? 30.590 7.814 -81.101 1.00 8.60 174 GLY C C 1
ATOM 9151 O O . GLY C 1 175 ? 30.969 7.563 -79.957 1.00 7.22 174 GLY C O 1
ATOM 9152 N N . TRP C 1 176 ? 29.392 7.491 -81.577 1.00 6.89 175 TRP C N 1
ATOM 9153 C CA . TRP C 1 176 ? 28.290 7.053 -80.740 1.00 8.55 175 TRP C CA 1
ATOM 9154 C C . TRP C 1 176 ? 27.607 5.855 -81.367 1.00 7.15 175 TRP C C 1
ATOM 9155 O O . TRP C 1 176 ? 27.291 5.871 -82.554 1.00 6.01 175 TRP C O 1
ATOM 9166 N N . ARG C 1 177 ? 27.352 4.836 -80.563 1.00 8.84 176 ARG C N 1
ATOM 9167 C CA . ARG C 1 177 ? 26.336 3.853 -80.887 1.00 5.46 176 ARG C CA 1
ATOM 9168 C C . ARG C 1 177 ? 25.017 4.355 -80.312 1.00 7.04 176 ARG C C 1
ATOM 9169 O O . ARG C 1 177 ? 24.967 4.796 -79.160 1.00 9.64 176 ARG C O 1
ATOM 9177 N N . LEU C 1 178 ? 23.952 4.311 -81.107 1.00 8.91 177 LEU C N 1
ATOM 9178 C CA . LEU C 1 178 ? 22.691 4.937 -80.715 1.00 9.69 177 LEU C CA 1
ATOM 9179 C C . LEU C 1 178 ? 21.660 3.874 -80.341 1.00 7.30 177 LEU C C 1
ATOM 9180 O O . LEU C 1 178 ? 21.164 3.146 -81.205 1.00 7.47 177 LEU C O 1
ATOM 9185 N N . ASP C 1 179 ? 21.323 3.822 -79.057 1.00 7.61 178 ASP C N 1
ATOM 9186 C CA . ASP C 1 179 ? 20.348 2.868 -78.543 1.00 9.76 178 ASP C CA 1
ATOM 9187 C C . ASP C 1 179 ? 18.940 3.186 -79.039 1.00 9.51 178 ASP C C 1
ATOM 9188 O O . ASP C 1 179 ? 18.538 4.353 -79.072 1.00 12.12 178 ASP C O 1
ATOM 9193 N N . GLN C 1 180 ? 18.196 2.141 -79.427 1.00 6.64 179 GLN C N 1
ATOM 9194 C CA . GLN C 1 180 ? 16.776 2.226 -79.809 1.00 12.17 179 GLN C CA 1
ATOM 9195 C C . GLN C 1 180 ? 16.481 3.464 -80.648 1.00 9.47 179 GLN C C 1
ATOM 9196 O O . GLN C 1 180 ? 15.639 4.299 -80.308 1.00 10.08 179 GLN C O 1
ATOM 9202 N N . ALA C 1 181 ? 17.182 3.552 -81.773 1.00 9.11 180 ALA C N 1
ATOM 9203 C CA . ALA C 1 181 ? 17.315 4.815 -82.477 1.00 8.03 180 ALA C CA 1
ATOM 9204 C C . ALA C 1 181 ? 16.001 5.312 -83.068 1.00 10.85 180 ALA C C 1
ATOM 9205 O O . ALA C 1 181 ? 15.840 6.526 -83.242 1.00 9.97 180 ALA C O 1
ATOM 9207 N N . TYR C 1 182 ? 15.049 4.415 -83.351 1.00 7.38 181 TYR C N 1
ATOM 9208 C CA . TYR C 1 182 ? 13.748 4.827 -83.879 1.00 8.39 181 TYR C CA 1
ATOM 9209 C C . TYR C 1 182 ? 12.928 5.650 -82.883 1.00 8.77 181 TYR C C 1
ATOM 9210 O O . TYR C 1 182 ? 11.897 6.199 -83.279 1.00 8.27 181 TYR C O 1
ATOM 9219 N N . GLN C 1 183 ? 13.332 5.733 -81.609 1.00 4.95 182 GLN C N 1
ATOM 9220 C CA . GLN C 1 183 ? 12.648 6.637 -80.686 1.00 8.94 182 GLN C CA 1
ATOM 9221 C C . GLN C 1 183 ? 12.907 8.106 -81.009 1.00 10.59 182 GLN C C 1
ATOM 9222 O O . GLN C 1 183 ? 12.123 8.972 -80.597 1.00 9.02 182 GLN C O 1
ATOM 9228 N N . VAL C 1 184 ? 13.978 8.398 -81.729 1.00 8.67 183 VAL C N 1
ATOM 9229 C CA . VAL C 1 184 ? 14.368 9.760 -82.097 1.00 4.81 183 VAL C CA 1
ATOM 9230 C C . VAL C 1 184 ? 14.035 9.964 -83.571 1.00 11.82 183 VAL C C 1
ATOM 9231 O O . VAL C 1 184 ? 14.491 9.178 -84.409 1.00 7.87 183 VAL C O 1
ATOM 9235 N N . PRO C 1 185 ? 13.262 10.990 -83.930 1.00 8.34 184 PRO C N 1
ATOM 9236 C CA . PRO C 1 185 ? 12.826 11.136 -85.323 1.00 9.05 184 PRO C CA 1
ATOM 9237 C C . PRO C 1 185 ? 13.992 11.443 -86.253 1.00 8.02 184 PRO C C 1
ATOM 9238 O O . PRO C 1 185 ? 15.033 11.963 -85.847 1.00 7.17 184 PRO C O 1
ATOM 9242 N N . THR C 1 186 ? 13.789 11.126 -87.533 1.00 8.23 185 THR C N 1
ATOM 9243 C CA . THR C 1 186 ? 14.874 11.265 -88.500 1.00 11.56 185 THR C CA 1
ATOM 9244 C C . THR C 1 186 ? 15.365 12.703 -88.599 1.00 13.56 185 THR C C 1
ATOM 9245 O O . THR C 1 186 ? 16.573 12.939 -88.725 1.00 9.88 185 THR C O 1
ATOM 9249 N N . GLU C 1 187 ? 14.449 13.681 -88.554 1.00 13.64 186 GLU C N 1
ATOM 9250 C CA . GLU C 1 187 ? 14.891 15.077 -88.610 1.00 13.66 186 GLU C CA 1
ATOM 9251 C C . GLU C 1 187 ? 15.775 15.428 -87.427 1.00 10.60 186 GLU C C 1
ATOM 9252 O O . GLU C 1 187 ? 16.687 16.245 -87.560 1.00 9.23 186 GLU C O 1
ATOM 9258 N N . ALA C 1 188 ? 15.516 14.839 -86.259 1.00 10.50 187 ALA C N 1
ATOM 9259 C CA . ALA C 1 188 ? 16.416 15.053 -85.133 1.00 7.95 187 ALA C CA 1
ATOM 9260 C C . ALA C 1 188 ? 17.771 14.390 -85.371 1.00 8.09 187 ALA C C 1
ATOM 9261 O O . ALA C 1 188 ? 18.815 14.961 -85.030 1.00 7.88 187 ALA C O 1
ATOM 9263 N N . TRP C 1 189 ? 17.790 13.182 -85.950 1.00 8.73 188 TRP C N 1
ATOM 9264 C CA . TRP C 1 189 ? 19.076 12.525 -86.181 1.00 7.40 188 TRP C CA 1
ATOM 9265 C C . TRP C 1 189 ? 19.936 13.322 -87.161 1.00 7.79 188 TRP C C 1
ATOM 9266 O O . TRP C 1 189 ? 21.149 13.440 -86.972 1.00 5.46 188 TRP C O 1
ATOM 9277 N N . THR C 1 190 ? 19.328 13.874 -88.216 1.00 8.61 189 THR C N 1
ATOM 9278 C CA . THR C 1 190 ? 20.099 14.717 -89.129 1.00 11.38 189 THR C CA 1
ATOM 9279 C C . THR C 1 190 ? 20.786 15.850 -88.374 1.00 10.44 189 THR C C 1
ATOM 9280 O O . THR C 1 190 ? 21.981 16.114 -88.575 1.00 10.61 189 THR C O 1
ATOM 9284 N N . ALA C 1 191 ? 20.057 16.500 -87.465 1.00 7.88 190 ALA C N 1
ATOM 9285 C CA . ALA C 1 191 ? 20.618 17.618 -86.709 1.00 10.97 190 ALA C CA 1
ATOM 9286 C C . ALA C 1 191 ? 21.652 17.149 -85.697 1.00 11.93 190 ALA C C 1
ATOM 9287 O O . ALA C 1 191 ? 22.698 17.787 -85.525 1.00 9.19 190 ALA C O 1
ATOM 9289 N N . ILE C 1 192 ? 21.365 16.059 -84.985 1.00 10.28 191 ILE C N 1
ATOM 9290 C CA . ILE C 1 192 ? 22.357 15.519 -84.063 1.00 7.19 191 ILE C CA 1
ATOM 9291 C C . ILE C 1 192 ? 23.626 15.133 -84.816 1.00 11.60 191 ILE C C 1
ATOM 9292 O O . ILE C 1 192 ? 24.738 15.450 -84.380 1.00 8.87 191 ILE C O 1
ATOM 9297 N N . ARG C 1 193 ? 23.480 14.492 -85.986 1.00 8.72 192 ARG C N 1
ATOM 9298 C CA . ARG C 1 193 ? 24.655 14.116 -86.777 1.00 11.81 192 ARG C CA 1
ATOM 9299 C C . ARG C 1 193 ? 25.457 15.341 -87.199 1.00 11.32 192 ARG C C 1
ATOM 9300 O O . ARG C 1 193 ? 26.695 15.308 -87.195 1.00 10.05 192 ARG C O 1
ATOM 9308 N N . ALA C 1 194 ? 24.774 16.427 -87.576 1.00 12.76 193 ALA C N 1
ATOM 9309 C CA . ALA C 1 194 ? 25.487 17.654 -87.928 1.00 10.21 193 ALA C CA 1
ATOM 9310 C C . ALA C 1 194 ? 26.258 18.206 -86.729 1.00 16.48 193 ALA C C 1
ATOM 9311 O O . ALA C 1 194 ? 27.387 18.688 -86.881 1.00 13.77 193 ALA C O 1
ATOM 9313 N N . SER C 1 195 ? 25.668 18.124 -85.526 1.00 7.52 194 SER C N 1
ATOM 9314 C CA . SER C 1 195 ? 26.358 18.533 -84.301 1.00 15.36 194 SER C CA 1
ATOM 9315 C C . SER C 1 195 ? 27.587 17.680 -84.049 1.00 12.88 194 SER C C 1
ATOM 9316 O O . SER C 1 195 ? 28.644 18.193 -83.658 1.00 12.71 194 SER C O 1
ATOM 9319 N N . VAL C 1 196 ? 27.452 16.364 -84.229 1.00 9.79 195 VAL C N 1
ATOM 9320 C CA . VAL C 1 196 ? 28.580 15.463 -84.019 1.00 10.93 195 VAL C CA 1
ATOM 9321 C C . VAL C 1 196 ? 29.687 15.733 -85.030 1.00 7.69 195 VAL C C 1
ATOM 9322 O O . VAL C 1 196 ? 30.868 15.755 -84.672 1.00 14.64 195 VAL C O 1
ATOM 9326 N N . ASP C 1 197 ? 29.330 15.932 -86.307 1.00 12.01 196 ASP C N 1
ATOM 9327 C CA . ASP C 1 197 ? 30.349 16.207 -87.322 1.00 15.02 196 ASP C CA 1
ATOM 9328 C C . ASP C 1 197 ? 31.078 17.506 -87.015 1.00 13.42 196 ASP C C 1
ATOM 9329 O O . ASP C 1 197 ? 32.311 17.566 -87.058 1.00 13.03 196 ASP C O 1
ATOM 9334 N N . GLU C 1 198 ? 30.321 18.557 -86.694 1.00 14.37 197 GLU C N 1
ATOM 9335 C CA . GLU C 1 198 ? 30.928 19.840 -86.357 1.00 19.85 197 GLU C CA 1
ATOM 9336 C C . GLU C 1 198 ? 31.862 19.709 -85.157 1.00 14.93 197 GLU C C 1
ATOM 9337 O O . GLU C 1 198 ? 33.014 20.154 -85.205 1.00 13.72 197 GLU C O 1
ATOM 9343 N N . ALA C 1 199 ? 31.387 19.082 -84.072 1.00 11.67 198 ALA C N 1
ATOM 9344 C CA . ALA C 1 199 ? 32.224 18.939 -82.881 1.00 16.83 198 ALA C CA 1
ATOM 9345 C C . ALA C 1 199 ? 33.445 18.073 -83.147 1.00 16.38 198 ALA C C 1
ATOM 9346 O O . ALA C 1 199 ? 34.511 18.301 -82.558 1.00 16.51 198 ALA C O 1
ATOM 9348 N N . SER C 1 200 ? 33.308 17.057 -83.997 1.00 11.21 199 SER C N 1
ATOM 9349 C CA . SER C 1 200 ? 34.451 16.199 -84.282 1.00 12.24 199 SER C CA 1
ATOM 9350 C C . SER C 1 200 ? 35.496 16.950 -85.092 1.00 11.20 199 SER C C 1
ATOM 9351 O O . SER C 1 200 ? 36.694 16.853 -84.811 1.00 15.71 199 SER C O 1
ATOM 9354 N N . LYS C 1 201 ? 35.058 17.712 -86.101 1.00 15.03 200 LYS C N 1
ATOM 9355 C CA . LYS C 1 201 ? 36.002 18.493 -86.897 1.00 16.05 200 LYS C CA 1
ATOM 9356 C C . LYS C 1 201 ? 36.610 19.635 -86.109 1.00 20.42 200 LYS C C 1
ATOM 9357 O O . LYS C 1 201 ? 37.592 20.226 -86.564 1.00 23.66 200 LYS C O 1
ATOM 9363 N N . SER C 1 202 ? 36.056 19.951 -84.942 1.00 16.93 201 SER C N 1
ATOM 9364 C CA . SER C 1 202 ? 36.516 21.087 -84.162 1.00 21.16 201 SER C CA 1
ATOM 9365 C C . SER C 1 202 ? 37.603 20.728 -83.162 1.00 19.50 201 SER C C 1
ATOM 9366 O O . SER C 1 202 ? 38.132 21.632 -82.512 1.00 25.42 201 SER C O 1
ATOM 9369 N N . VAL C 1 203 ? 37.938 19.444 -82.993 1.00 15.60 202 VAL C N 1
ATOM 9370 C CA . VAL C 1 203 ? 38.958 19.033 -82.032 1.00 9.85 202 VAL C CA 1
ATOM 9371 C C . VAL C 1 203 ? 39.856 17.974 -82.665 1.00 14.58 202 VAL C C 1
ATOM 9372 O O . VAL C 1 203 ? 39.505 17.354 -83.672 1.00 18.10 202 VAL C O 1
ATOM 9376 N N . THR C 1 204 ? 41.030 17.763 -82.056 1.00 14.02 203 THR C N 1
ATOM 9377 C CA . THR C 1 204 ? 41.976 16.762 -82.544 1.00 15.95 203 THR C CA 1
ATOM 9378 C C . THR C 1 204 ? 42.604 16.009 -81.380 1.00 19.25 203 THR C C 1
ATOM 9379 O O . THR C 1 204 ? 42.631 16.483 -80.241 1.00 20.91 203 THR C O 1
ATOM 9383 N N . TYR C 1 205 ? 43.084 14.803 -81.691 1.00 15.54 204 TYR C N 1
ATOM 9384 C CA . TYR C 1 205 ? 43.990 14.056 -80.832 1.00 16.17 204 TYR C CA 1
ATOM 9385 C C . TYR C 1 205 ? 45.096 13.465 -81.686 1.00 12.58 204 TYR C C 1
ATOM 9386 O O . TYR C 1 205 ? 44.967 13.342 -82.905 1.00 18.47 204 TYR C O 1
ATOM 9395 N N . VAL C 1 206 ? 46.178 13.067 -81.029 1.00 15.79 205 VAL C N 1
ATOM 9396 C CA . VAL C 1 206 ? 47.303 12.431 -81.702 1.00 19.39 205 VAL C CA 1
ATOM 9397 C C . VAL C 1 206 ? 47.059 10.928 -81.746 1.00 18.67 205 VAL C C 1
ATOM 9398 O O . VAL C 1 206 ? 46.868 10.292 -80.702 1.00 19.20 205 VAL C O 1
ATOM 9402 N N . ASN C 1 207 ? 47.066 10.360 -82.949 1.00 16.47 206 ASN C N 1
ATOM 9403 C CA . ASN C 1 207 ? 46.801 8.940 -83.105 1.00 19.66 206 ASN C CA 1
ATOM 9404 C C . ASN C 1 207 ? 48.058 8.136 -82.787 1.00 24.17 206 ASN C C 1
ATOM 9405 O O . ASN C 1 207 ? 49.107 8.682 -82.438 1.00 22.95 206 ASN C O 1
ATOM 9410 N N . SER C 1 208 ? 47.952 6.814 -82.941 1.00 18.84 207 SER C N 1
ATOM 9411 C CA . SER C 1 208 ? 49.028 5.881 -82.628 1.00 20.99 207 SER C CA 1
ATOM 9412 C C . SER C 1 208 ? 50.228 6.020 -83.545 1.00 30.00 207 SER C C 1
ATOM 9413 O O . SER C 1 208 ? 51.189 5.264 -83.381 1.00 31.12 207 SER C O 1
ATOM 9416 N N . LYS C 1 209 ? 50.198 6.944 -84.502 1.00 31.03 208 LYS C N 1
ATOM 9417 C CA . LYS C 1 209 ? 51.312 7.154 -85.414 1.00 30.26 208 LYS C CA 1
ATOM 9418 C C . LYS C 1 209 ? 51.743 8.612 -85.428 1.00 30.69 208 LYS C C 1
ATOM 9419 O O . LYS C 1 209 ? 52.281 9.095 -86.423 1.00 47.11 208 LYS C O 1
ATOM 9425 N N . GLY C 1 210 ? 51.497 9.329 -84.334 1.00 26.44 209 GLY C N 1
ATOM 9426 C CA . GLY C 1 210 ? 52.017 10.663 -84.139 1.00 31.67 209 GLY C CA 1
ATOM 9427 C C . GLY C 1 210 ? 51.180 11.792 -84.707 1.00 34.93 209 GLY C C 1
ATOM 9428 O O . GLY C 1 210 ? 51.368 12.945 -84.294 1.00 31.27 209 GLY C O 1
ATOM 9429 N N . GLU C 1 211 ? 50.260 11.501 -85.627 1.00 31.43 210 GLU C N 1
ATOM 9430 C CA . GLU C 1 211 ? 49.527 12.530 -86.358 1.00 30.55 210 GLU C CA 1
ATOM 9431 C C . GLU C 1 211 ? 48.300 12.995 -85.588 1.00 27.42 210 GLU C C 1
ATOM 9432 O O . GLU C 1 211 ? 47.556 12.185 -85.030 1.00 23.75 210 GLU C O 1
ATOM 9438 N N . ALA C 1 212 ? 48.095 14.307 -85.567 1.00 21.94 211 ALA C N 1
ATOM 9439 C CA . ALA C 1 212 ? 46.883 14.895 -85.007 1.00 19.28 211 ALA C CA 1
ATOM 9440 C C . ALA C 1 212 ? 45.714 14.692 -85.974 1.00 30.64 211 ALA C C 1
ATOM 9441 O O . ALA C 1 212 ? 45.758 15.165 -87.113 1.00 21.39 211 ALA C O 1
ATOM 9443 N N . VAL C 1 213 ? 44.662 14.001 -85.521 1.00 20.61 212 VAL C N 1
ATOM 9444 C CA . VAL C 1 213 ? 43.512 13.669 -86.354 1.00 13.49 212 VAL C CA 1
ATOM 9445 C C . VAL C 1 213 ? 42.248 14.161 -85.664 1.00 12.70 212 VAL C C 1
ATOM 9446 O O . VAL C 1 213 ? 42.207 14.326 -84.446 1.00 11.12 212 VAL C O 1
ATOM 9450 N N . ASN C 1 214 ? 41.191 14.373 -86.456 1.00 17.35 213 ASN C N 1
ATOM 9451 C CA . ASN C 1 214 ? 39.915 14.631 -85.803 1.00 10.94 213 ASN C CA 1
ATOM 9452 C C . ASN C 1 214 ? 39.274 13.313 -85.378 1.00 13.73 213 ASN C C 1
ATOM 9453 O O . ASN C 1 214 ? 39.537 12.267 -85.979 1.00 14.36 213 ASN C O 1
ATOM 9458 N N . PRO C 1 215 ? 38.454 13.330 -84.327 1.00 14.59 214 PRO C N 1
ATOM 9459 C CA . PRO C 1 215 ? 37.618 12.161 -84.042 1.00 11.01 214 PRO C CA 1
ATOM 9460 C C . PRO C 1 215 ? 36.746 11.835 -85.247 1.00 14.00 214 PRO C C 1
ATOM 9461 O O . PRO C 1 215 ? 36.384 12.711 -86.039 1.00 12.44 214 PRO C O 1
ATOM 9465 N N . LEU C 1 216 ? 36.438 10.543 -85.404 1.00 12.69 215 LEU C N 1
ATOM 9466 C CA . LEU C 1 216 ? 35.717 10.105 -86.599 1.00 13.43 215 LEU C CA 1
ATOM 9467 C C . LEU C 1 216 ? 34.347 10.768 -86.722 1.00 9.51 215 LEU C C 1
ATOM 9468 O O . LEU C 1 216 ? 33.925 11.136 -87.828 1.00 9.78 215 LEU C O 1
ATOM 9473 N N . GLY C 1 217 ? 33.624 10.901 -85.607 1.00 8.50 216 GLY C N 1
ATOM 9474 C CA . GLY C 1 217 ? 32.215 11.256 -85.684 1.00 9.24 216 GLY C CA 1
ATOM 9475 C C . GLY C 1 217 ? 31.316 10.140 -86.176 1.00 11.16 216 GLY C C 1
ATOM 9476 O O . GLY C 1 217 ? 30.239 10.410 -86.716 1.00 8.75 216 GLY C O 1
ATOM 9477 N N . TYR C 1 218 ? 31.728 8.886 -86.016 1.00 7.63 217 TYR C N 1
ATOM 9478 C CA . TYR C 1 218 ? 30.933 7.764 -86.504 1.00 10.06 217 TYR C CA 1
ATOM 9479 C C . TYR C 1 218 ? 29.679 7.609 -85.649 1.00 8.96 217 TYR C C 1
ATOM 9480 O O . TYR C 1 218 ? 29.725 7.764 -84.431 1.00 8.98 217 TYR C O 1
ATOM 9489 N N . MET C 1 219 ? 28.545 7.339 -86.287 1.00 7.27 218 MET C N 1
ATOM 9490 C CA . MET C 1 219 ? 27.313 7.084 -85.550 1.00 11.82 218 MET C CA 1
ATOM 9491 C C . MET C 1 219 ? 26.650 5.853 -86.133 1.00 10.43 218 MET C C 1
ATOM 9492 O O . MET C 1 219 ? 26.438 5.782 -87.350 1.00 8.92 218 MET C O 1
ATOM 9497 N N . VAL C 1 220 ? 26.316 4.889 -85.272 1.00 9.44 219 VAL C N 1
ATOM 9498 C CA . VAL C 1 220 ? 25.677 3.657 -85.719 1.00 8.22 219 VAL C CA 1
ATOM 9499 C C . VAL C 1 220 ? 24.399 3.456 -84.909 1.00 7.72 219 VAL C C 1
ATOM 9500 O O . VAL C 1 220 ? 24.427 3.444 -83.673 1.00 7.22 219 VAL C O 1
ATOM 9504 N N . ALA C 1 221 ? 23.279 3.320 -85.609 1.00 7.31 220 ALA C N 1
ATOM 9505 C CA . ALA C 1 221 ? 21.979 3.182 -84.974 1.00 6.91 220 ALA C CA 1
ATOM 9506 C C . ALA C 1 221 ? 21.692 1.722 -84.652 1.00 8.35 220 ALA C C 1
ATOM 9507 O O . ALA C 1 221 ? 21.982 0.829 -85.456 1.00 7.64 220 ALA C O 1
ATOM 9509 N N . GLU C 1 222 ? 21.100 1.484 -83.477 1.00 6.86 221 GLU C N 1
ATOM 9510 C CA . GLU C 1 222 ? 20.517 0.185 -83.146 1.00 6.12 221 GLU C CA 1
ATOM 9511 C C . GLU C 1 222 ? 19.035 0.251 -83.475 1.00 8.14 221 GLU C C 1
ATOM 9512 O O . GLU C 1 222 ? 18.269 0.907 -82.762 1.00 8.58 221 GLU C O 1
ATOM 9518 N N . ILE C 1 223 ? 18.631 -0.437 -84.543 1.00 6.70 222 ILE C N 1
ATOM 9519 C CA . ILE C 1 223 ? 17.230 -0.558 -84.930 1.00 7.55 222 ILE C CA 1
ATOM 9520 C C . ILE C 1 223 ? 16.962 -2.045 -85.144 1.00 11.10 222 ILE C C 1
ATOM 9521 O O . ILE C 1 223 ? 17.328 -2.616 -86.182 1.00 5.19 222 ILE C O 1
ATOM 9526 N N . TRP C 1 224 ? 16.331 -2.678 -84.153 1.00 5.95 223 TRP C N 1
ATOM 9527 C CA . TRP C 1 224 ? 16.153 -4.127 -84.125 1.00 6.56 223 TRP C CA 1
ATOM 9528 C C . TRP C 1 224 ? 14.882 -4.450 -84.901 1.00 10.26 223 TRP C C 1
ATOM 9529 O O . TRP C 1 224 ? 13.808 -4.671 -84.346 1.00 9.17 223 TRP C O 1
ATOM 9540 N N . ASN C 1 225 ? 15.018 -4.451 -86.221 1.00 11.11 224 ASN C N 1
ATOM 9541 C CA . ASN C 1 225 ? 13.884 -4.632 -87.116 1.00 11.99 224 ASN C CA 1
ATOM 9542 C C . ASN C 1 225 ? 14.451 -4.990 -88.487 1.00 11.47 224 ASN C C 1
ATOM 9543 O O . ASN C 1 225 ? 15.668 -5.105 -88.664 1.00 8.49 224 ASN C O 1
ATOM 9548 N N . ASN C 1 226 ? 13.563 -5.155 -89.462 1.00 6.33 225 ASN C N 1
ATOM 9549 C CA . ASN C 1 226 ? 13.987 -5.576 -90.787 1.00 7.61 225 ASN C CA 1
ATOM 9550 C C . ASN C 1 226 ? 14.332 -4.359 -91.650 1.00 11.28 225 ASN C C 1
ATOM 9551 O O . ASN C 1 226 ? 14.205 -3.202 -91.229 1.00 5.40 225 ASN C O 1
ATOM 9556 N N . GLU C 1 227 ? 14.770 -4.628 -92.885 1.00 9.31 226 GLU C N 1
ATOM 9557 C CA . GLU C 1 227 ? 15.371 -3.587 -93.719 1.00 8.94 226 GLU C CA 1
ATOM 9558 C C . GLU C 1 227 ? 14.446 -2.390 -93.900 1.00 10.79 226 GLU C C 1
ATOM 9559 O O . GLU C 1 227 ? 14.893 -1.234 -93.869 1.00 6.58 226 GLU C O 1
ATOM 9565 N N . ASN C 1 228 ? 13.157 -2.640 -94.119 1.00 9.54 227 ASN C N 1
ATOM 9566 C CA . ASN C 1 228 ? 12.275 -1.515 -94.396 1.00 11.57 227 ASN C CA 1
ATOM 9567 C C . ASN C 1 228 ? 12.130 -0.600 -93.189 1.00 12.39 227 ASN C C 1
ATOM 9568 O O . ASN C 1 228 ? 11.981 0.619 -93.357 1.00 7.77 227 ASN C O 1
ATOM 9573 N N . TYR C 1 229 ? 12.224 -1.150 -91.974 1.00 7.69 228 TYR C N 1
ATOM 9574 C CA . TYR C 1 229 ? 12.132 -0.318 -90.781 1.00 8.92 228 TYR C CA 1
ATOM 9575 C C . TYR C 1 229 ? 13.438 0.415 -90.500 1.00 9.59 228 TYR C C 1
ATOM 9576 O O . TYR C 1 229 ? 13.416 1.547 -89.991 1.00 8.75 228 TYR C O 1
ATOM 9585 N N . ILE C 1 230 ? 14.572 -0.197 -90.846 1.00 4.89 229 ILE C N 1
ATOM 9586 C CA . ILE C 1 230 ? 15.863 0.453 -90.663 1.00 6.15 229 ILE C CA 1
ATOM 9587 C C . ILE C 1 230 ? 16.021 1.635 -91.618 1.00 8.56 229 ILE C C 1
ATOM 9588 O O . ILE C 1 230 ? 16.598 2.668 -91.254 1.00 7.40 229 ILE C O 1
ATOM 9593 N N . LYS C 1 231 ? 15.529 1.518 -92.854 1.00 6.44 230 LYS C N 1
ATOM 9594 C CA . LYS C 1 231 ? 15.587 2.702 -93.710 1.00 6.61 230 LYS C CA 1
ATOM 9595 C C . LYS C 1 231 ? 14.575 3.760 -93.260 1.00 12.10 230 LYS C C 1
ATOM 9596 O O . LYS C 1 231 ? 14.901 4.950 -93.227 1.00 9.38 230 LYS C O 1
ATOM 9602 N N . GLU C 1 232 ? 13.370 3.347 -92.845 1.00 9.66 231 GLU C N 1
ATOM 9603 C CA . GLU C 1 232 ? 12.341 4.324 -92.499 1.00 7.70 231 GLU C CA 1
ATOM 9604 C C . GLU C 1 232 ? 12.730 5.148 -91.274 1.00 12.79 231 GLU C C 1
ATOM 9605 O O . GLU C 1 232 ? 12.518 6.372 -91.250 1.00 11.48 231 GLU C O 1
ATOM 9611 N N . THR C 1 233 ? 13.284 4.501 -90.240 1.00 8.33 232 THR C N 1
ATOM 9612 C CA . THR C 1 233 ? 13.597 5.167 -88.980 1.00 10.40 232 THR C CA 1
ATOM 9613 C C . THR C 1 233 ? 15.091 5.396 -88.763 1.00 12.78 232 THR C C 1
ATOM 9614 O O . THR C 1 233 ? 15.463 6.045 -87.779 1.00 12.53 232 THR C O 1
ATOM 9618 N N . GLY C 1 234 ? 15.959 4.889 -89.633 1.00 7.56 233 GLY C N 1
ATOM 9619 C CA . GLY C 1 234 ? 17.374 5.072 -89.390 1.00 8.07 233 GLY C CA 1
ATOM 9620 C C . GLY C 1 234 ? 18.133 5.752 -90.506 1.00 8.71 233 GLY C C 1
ATOM 9621 O O . GLY C 1 234 ? 18.744 6.803 -90.285 1.00 8.54 233 GLY C O 1
ATOM 9622 N N . TYR C 1 235 ? 18.133 5.155 -91.700 1.00 9.19 234 TYR C N 1
ATOM 9623 C CA . TYR C 1 235 ? 18.904 5.745 -92.787 1.00 8.07 234 TYR C CA 1
ATOM 9624 C C . TYR C 1 235 ? 18.230 6.979 -93.363 1.00 9.73 234 TYR C C 1
ATOM 9625 O O . TYR C 1 235 ? 18.924 7.917 -93.777 1.00 8.76 234 TYR C O 1
ATOM 9634 N N . GLY C 1 236 ? 16.896 7.000 -93.395 1.00 8.01 235 GLY C N 1
ATOM 9635 C CA . GLY C 1 236 ? 16.174 8.082 -94.030 1.00 13.87 235 GLY C CA 1
ATOM 9636 C C . GLY C 1 236 ? 16.178 7.933 -95.539 1.00 11.97 235 GLY C C 1
ATOM 9637 O O . GLY C 1 236 ? 16.802 7.041 -96.109 1.00 11.58 235 GLY C O 1
ATOM 9638 N N . ALA C 1 237 ? 15.458 8.840 -96.194 1.00 15.77 236 ALA C N 1
ATOM 9639 C CA . ALA C 1 237 ? 15.321 8.809 -97.643 1.00 13.97 236 ALA C CA 1
ATOM 9640 C C . ALA C 1 237 ? 16.646 9.093 -98.343 1.00 14.93 236 ALA C C 1
ATOM 9641 O O . ALA C 1 237 ? 17.503 9.828 -97.839 1.00 12.48 236 ALA C O 1
ATOM 9643 N N . GLU C 1 238 ? 16.799 8.502 -99.527 1.00 15.40 237 GLU C N 1
ATOM 9644 C CA . GLU C 1 238 ? 17.806 8.967 -100.466 1.00 15.15 237 GLU C CA 1
ATOM 9645 C C . GLU C 1 238 ? 17.712 10.480 -100.600 1.00 19.59 237 GLU C C 1
ATOM 9646 O O . GLU C 1 238 ? 16.620 11.033 -100.767 1.00 20.37 237 GLU C O 1
ATOM 9652 N N . GLY C 1 239 ? 18.854 11.154 -100.505 1.00 12.53 238 GLY C N 1
ATOM 9653 C CA . GLY C 1 239 ? 18.852 12.598 -100.623 1.00 17.54 238 GLY C CA 1
ATOM 9654 C C . GLY C 1 239 ? 18.491 13.355 -99.361 1.00 25.93 238 GLY C C 1
ATOM 9655 O O . GLY C 1 239 ? 18.706 14.575 -99.313 1.00 22.07 238 GLY C O 1
ATOM 9656 N N . GLU C 1 240 ? 17.940 12.689 -98.347 1.00 17.88 239 GLU C N 1
ATOM 9657 C CA . GLU C 1 240 ? 17.675 13.300 -97.041 1.00 21.06 239 GLU C CA 1
ATOM 9658 C C . GLU C 1 240 ? 18.186 12.388 -95.933 1.00 16.68 239 GLU C C 1
ATOM 9659 O O . GLU C 1 240 ? 17.408 11.900 -95.103 1.00 14.32 239 GLU C O 1
ATOM 9665 N N . PRO C 1 241 ? 19.498 12.145 -95.878 1.00 12.57 240 PRO C N 1
ATOM 9666 C CA . PRO C 1 241 ? 20.013 11.147 -94.930 1.00 11.94 240 PRO C CA 1
ATOM 9667 C C . PRO C 1 241 ? 19.785 11.573 -93.490 1.00 15.32 240 PRO C C 1
ATOM 9668 O O . PRO C 1 241 ? 19.976 12.735 -93.124 1.00 11.59 240 PRO C O 1
ATOM 9672 N N . ALA C 1 242 ? 19.346 10.614 -92.683 1.00 9.37 241 ALA C N 1
ATOM 9673 C CA . ALA C 1 242 ? 19.196 10.811 -91.242 1.00 11.14 241 ALA C CA 1
ATOM 9674 C C . ALA C 1 242 ? 20.477 10.334 -90.566 1.00 14.06 241 ALA C C 1
ATOM 9675 O O . ALA C 1 242 ? 21.282 11.141 -90.097 1.00 13.30 241 ALA C O 1
ATOM 9677 N N . LEU C 1 243 ? 20.684 9.023 -90.527 1.00 11.33 242 LEU C N 1
ATOM 9678 C CA . LEU C 1 243 ? 21.932 8.445 -90.066 1.00 9.64 242 LEU C CA 1
ATOM 9679 C C . LEU C 1 243 ? 22.582 7.700 -91.228 1.00 9.48 242 LEU C C 1
ATOM 9680 O O . LEU C 1 243 ? 21.929 7.368 -92.221 1.00 13.89 242 LEU C O 1
ATOM 9685 N N . CYS C 1 244 ? 23.885 7.457 -91.103 1.00 12.08 243 CYS C N 1
ATOM 9686 C CA . CYS C 1 244 ? 24.660 6.834 -92.171 1.00 15.67 243 CYS C CA 1
ATOM 9687 C C . CYS C 1 244 ? 24.985 5.367 -91.919 1.00 11.22 243 CYS C C 1
ATOM 9688 O O . CYS C 1 244 ? 25.366 4.669 -92.865 1.00 6.73 243 CYS C O 1
ATOM 9691 N N . SER C 1 245 ? 24.833 4.881 -90.686 1.00 6.01 244 SER C N 1
ATOM 9692 C CA . SER C 1 245 ? 25.163 3.498 -90.373 1.00 8.35 244 SER C CA 1
ATOM 9693 C C . SER C 1 245 ? 24.180 2.937 -89.352 1.00 7.89 244 SER C C 1
ATOM 9694 O O . SER C 1 245 ? 23.694 3.654 -88.477 1.00 9.27 244 SER C O 1
ATOM 9697 N N . ALA C 1 246 ? 23.878 1.644 -89.481 1.00 8.98 245 ALA C N 1
ATOM 9698 C CA . ALA C 1 246 ? 22.987 0.962 -88.544 1.00 10.72 245 ALA C CA 1
ATOM 9699 C C . ALA C 1 246 ? 23.325 -0.521 -88.543 1.00 6.83 245 ALA C C 1
ATOM 9700 O O . ALA C 1 246 ? 23.793 -1.064 -89.545 1.00 7.68 245 ALA C O 1
ATOM 9702 N N . PHE C 1 247 ? 23.086 -1.176 -87.415 1.00 4.31 246 PHE C N 1
ATOM 9703 C CA . PHE C 1 247 ? 23.465 -2.576 -87.314 1.00 6.00 246 PHE C CA 1
ATOM 9704 C C . PHE C 1 247 ? 22.654 -3.429 -88.283 1.00 7.85 246 PHE C C 1
ATOM 9705 O O . PHE C 1 247 ? 21.459 -3.192 -88.516 1.00 6.08 246 PHE C O 1
ATOM 9713 N N . ASP C 1 248 ? 23.328 -4.407 -88.877 1.00 5.44 247 ASP C N 1
ATOM 9714 C CA . ASP C 1 248 ? 22.692 -5.291 -89.845 1.00 7.80 247 ASP C CA 1
ATOM 9715 C C . ASP C 1 248 ? 22.054 -6.458 -89.098 1.00 9.55 247 ASP C C 1
ATOM 9716 O O . ASP C 1 248 ? 22.519 -7.602 -89.132 1.00 9.36 247 ASP C O 1
ATOM 9721 N N . PHE C 1 249 ? 20.965 -6.143 -88.402 1.00 6.16 248 PHE C N 1
ATOM 9722 C CA . PHE C 1 249 ? 20.188 -7.212 -87.780 1.00 12.87 248 PHE C CA 1
ATOM 9723 C C . PHE C 1 249 ? 19.690 -8.242 -88.794 1.00 8.47 248 PHE C C 1
ATOM 9724 O O . PHE C 1 249 ? 19.804 -9.447 -88.505 1.00 9.22 248 PHE C O 1
ATOM 9732 N N . PRO C 1 250 ? 19.159 -7.871 -89.967 1.00 8.52 249 PRO C N 1
ATOM 9733 C CA . PRO C 1 250 ? 18.724 -8.915 -90.919 1.00 5.36 249 PRO C CA 1
ATOM 9734 C C . PRO C 1 250 ? 19.821 -9.908 -91.282 1.00 7.57 249 PRO C C 1
ATOM 9735 O O . PRO C 1 250 ? 19.580 -11.116 -91.266 1.00 8.99 249 PRO C O 1
ATOM 9739 N N . VAL C 1 251 ? 21.030 -9.439 -91.581 1.00 5.06 250 VAL C N 1
ATOM 9740 C CA . VAL C 1 251 ? 22.063 -10.382 -91.974 1.00 6.62 250 VAL C CA 1
ATOM 9741 C C . VAL C 1 251 ? 22.600 -11.125 -90.756 1.00 9.81 250 VAL C C 1
ATOM 9742 O O . VAL C 1 251 ? 22.973 -12.297 -90.863 1.00 6.01 250 VAL C O 1
ATOM 9746 N N . ARG C 1 252 ? 22.608 -10.496 -89.578 1.00 7.47 251 ARG C N 1
ATOM 9747 C CA . ARG C 1 252 ? 22.966 -11.246 -88.375 1.00 8.10 251 ARG C CA 1
ATOM 9748 C C . ARG C 1 252 ? 22.105 -12.494 -88.253 1.00 8.25 251 ARG C C 1
ATOM 9749 O O . ARG C 1 252 ? 22.617 -13.603 -88.062 1.00 6.05 251 ARG C O 1
ATOM 9757 N N . TYR C 1 253 ? 20.789 -12.333 -88.397 1.00 5.62 252 TYR C N 1
ATOM 9758 C CA . TYR C 1 253 ? 19.906 -13.485 -88.323 1.00 7.68 252 TYR C CA 1
ATOM 9759 C C . TYR C 1 253 ? 20.241 -14.518 -89.401 1.00 11.23 252 TYR C C 1
ATOM 9760 O O . TYR C 1 253 ? 20.360 -15.709 -89.103 1.00 9.57 252 TYR C O 1
ATOM 9769 N N . ARG C 1 254 ? 20.463 -14.087 -90.644 1.00 10.29 253 ARG C N 1
ATOM 9770 C CA . ARG C 1 254 ? 20.797 -15.065 -91.685 1.00 8.05 253 ARG C CA 1
ATOM 9771 C C . ARG C 1 254 ? 22.051 -15.856 -91.330 1.00 6.17 253 ARG C C 1
ATOM 9772 O O . ARG C 1 254 ? 22.100 -17.081 -91.525 1.00 5.05 253 ARG C O 1
ATOM 9780 N N . VAL C 1 255 ? 23.066 -15.176 -90.792 1.00 7.28 254 VAL C N 1
ATOM 9781 C CA . VAL C 1 255 ? 24.315 -15.844 -90.428 1.00 6.13 254 VAL C CA 1
ATOM 9782 C C . VAL C 1 255 ? 24.085 -16.876 -89.332 1.00 5.93 254 VAL C C 1
ATOM 9783 O O . VAL C 1 255 ? 24.541 -18.022 -89.439 1.00 9.48 254 VAL C O 1
ATOM 9787 N N . VAL C 1 256 ? 23.410 -16.489 -88.243 1.00 6.40 255 VAL C N 1
ATOM 9788 C CA . VAL C 1 256 ? 23.251 -17.471 -87.171 1.00 4.67 255 VAL C CA 1
ATOM 9789 C C . VAL C 1 256 ? 22.287 -18.570 -87.605 1.00 9.83 255 VAL C C 1
ATOM 9790 O O . VAL C 1 256 ? 22.407 -19.718 -87.161 1.00 6.95 255 VAL C O 1
ATOM 9794 N N . GLU C 1 257 ? 21.344 -18.258 -88.501 1.00 4.95 256 GLU C N 1
ATOM 9795 C CA . GLU C 1 257 ? 20.416 -19.272 -88.999 1.00 7.29 256 GLU C CA 1
ATOM 9796 C C . GLU C 1 257 ? 21.088 -20.224 -89.989 1.00 8.50 256 GLU C C 1
ATOM 9797 O O . GLU C 1 257 ? 20.588 -21.336 -90.202 1.00 7.47 256 GLU C O 1
ATOM 9803 N N . THR C 1 258 ? 22.219 -19.821 -90.571 1.00 6.95 257 THR C N 1
ATOM 9804 C CA . THR C 1 258 ? 23.026 -20.668 -91.444 1.00 7.37 257 THR C CA 1
ATOM 9805 C C . THR C 1 258 ? 24.043 -21.502 -90.666 1.00 9.64 257 THR C C 1
ATOM 9806 O O . THR C 1 258 ? 24.145 -22.718 -90.874 1.00 10.70 257 THR C O 1
ATOM 9810 N N . PHE C 1 259 ? 24.798 -20.882 -89.756 1.00 8.41 258 PHE C N 1
ATOM 9811 C CA . PHE C 1 259 ? 25.875 -21.609 -89.091 1.00 12.40 258 PHE C CA 1
ATOM 9812 C C . PHE C 1 259 ? 25.502 -22.109 -87.703 1.00 12.17 258 PHE C C 1
ATOM 9813 O O . PHE C 1 259 ? 26.231 -22.940 -87.147 1.00 10.00 258 PHE C O 1
ATOM 9821 N N . ALA C 1 260 ? 24.363 -21.675 -87.161 1.00 9.03 259 ALA C N 1
ATOM 9822 C CA . ALA C 1 260 ? 23.833 -22.215 -85.914 1.00 7.89 259 ALA C CA 1
ATOM 9823 C C . ALA C 1 260 ? 22.319 -22.325 -86.030 1.00 8.80 259 ALA C C 1
ATOM 9824 O O . ALA C 1 260 ? 21.809 -22.883 -87.004 1.00 7.00 259 ALA C O 1
ATOM 9826 N N . ALA C 1 261 ? 21.598 -21.801 -85.038 1.00 4.99 260 ALA C N 1
ATOM 9827 C CA . ALA C 1 261 ? 20.178 -21.494 -85.154 1.00 9.03 260 ALA C CA 1
ATOM 9828 C C . ALA C 1 261 ? 19.934 -20.199 -84.387 1.00 7.94 260 ALA C C 1
ATOM 9829 O O . ALA C 1 261 ? 20.708 -19.867 -83.492 1.00 9.25 260 ALA C O 1
ATOM 9831 N N . ASN C 1 262 ? 18.886 -19.449 -84.753 1.00 6.62 261 ASN C N 1
ATOM 9832 C CA . ASN C 1 262 ? 18.585 -18.221 -84.014 1.00 7.83 261 ASN C CA 1
ATOM 9833 C C . ASN C 1 262 ? 17.926 -18.569 -82.679 1.00 8.71 261 ASN C C 1
ATOM 9834 O O . ASN C 1 262 ? 17.684 -19.738 -82.370 1.00 7.79 261 ASN C O 1
ATOM 9839 N N . GLU C 1 263 ? 17.631 -17.533 -81.875 1.00 9.56 262 GLU C N 1
ATOM 9840 C CA . GLU C 1 263 ? 17.113 -17.738 -80.524 1.00 12.49 262 GLU C CA 1
ATOM 9841 C C . GLU C 1 263 ? 15.828 -18.558 -80.505 1.00 13.17 262 GLU C C 1
ATOM 9842 O O . GLU C 1 263 ? 15.561 -19.254 -79.517 1.00 9.34 262 GLU C O 1
ATOM 9848 N N . ASN C 1 264 ? 15.015 -18.477 -81.561 1.00 7.75 263 ASN C N 1
ATOM 9849 C CA . ASN C 1 264 ? 13.786 -19.262 -81.671 1.00 10.88 263 ASN C CA 1
ATOM 9850 C C . ASN C 1 264 ? 13.995 -20.642 -82.302 1.00 11.98 263 ASN C C 1
ATOM 9851 O O . ASN C 1 264 ? 13.013 -21.364 -82.501 1.00 12.45 263 ASN C O 1
ATOM 9856 N N . GLY C 1 265 ? 15.224 -21.014 -82.643 1.00 10.63 264 GLY C N 1
ATOM 9857 C CA . GLY C 1 265 ? 15.502 -22.332 -83.185 1.00 8.56 264 GLY C CA 1
ATOM 9858 C C . GLY C 1 265 ? 15.421 -22.469 -84.694 1.00 10.18 264 GLY C C 1
ATOM 9859 O O . GLY C 1 265 ? 15.523 -23.594 -85.199 1.00 9.88 264 GLY C O 1
ATOM 9860 N N . ILE C 1 266 ? 15.258 -21.379 -85.439 1.00 7.86 265 ILE C N 1
ATOM 9861 C CA . ILE C 1 266 ? 15.300 -21.475 -86.896 1.00 8.35 265 ILE C CA 1
ATOM 9862 C C . ILE C 1 266 ? 16.756 -21.612 -87.325 1.00 10.32 265 ILE C C 1
ATOM 9863 O O . ILE C 1 266 ? 17.593 -20.765 -87.002 1.00 8.20 265 ILE C O 1
ATOM 9868 N N . GLY C 1 267 ? 17.069 -22.673 -88.050 1.00 7.78 266 GLY C N 1
ATOM 9869 C CA . GLY C 1 267 ? 18.453 -22.874 -88.419 1.00 13.73 266 GLY C CA 1
ATOM 9870 C C . GLY C 1 267 ? 18.627 -23.947 -89.462 1.00 6.40 266 GLY C C 1
ATOM 9871 O O . GLY C 1 267 ? 17.671 -24.336 -90.134 1.00 11.49 266 GLY C O 1
ATOM 9872 N N . ASN C 1 268 ? 19.882 -24.391 -89.591 1.00 7.69 267 ASN C N 1
ATOM 9873 C CA . ASN C 1 268 ? 20.318 -25.356 -90.610 1.00 13.39 267 ASN C CA 1
ATOM 9874 C C . ASN C 1 268 ? 20.127 -24.819 -92.024 1.00 13.28 267 ASN C C 1
ATOM 9875 O O . ASN C 1 268 ? 19.941 -25.589 -92.973 1.00 14.60 267 ASN C O 1
ATOM 9880 N N . LYS C 1 269 ? 20.187 -23.501 -92.199 1.00 9.54 268 LYS C N 1
ATOM 9881 C CA . LYS C 1 269 ? 20.055 -22.937 -93.537 1.00 9.84 268 LYS C CA 1
ATOM 9882 C C . LYS C 1 269 ? 21.388 -23.033 -94.288 1.00 16.18 268 LYS C C 1
ATOM 9883 O O . LYS C 1 269 ? 22.414 -23.456 -93.741 1.00 10.91 268 LYS C O 1
ATOM 9889 N N . GLY C 1 270 ? 21.382 -22.641 -95.566 1.00 13.14 269 GLY C N 1
ATOM 9890 C CA . GLY C 1 270 ? 22.580 -22.764 -96.379 1.00 10.55 269 GLY C CA 1
ATOM 9891 C C . GLY C 1 270 ? 23.021 -21.475 -97.041 1.00 12.20 269 GLY C C 1
ATOM 9892 O O . GLY C 1 270 ? 22.525 -20.401 -96.696 1.00 10.54 269 GLY C O 1
ATOM 9893 N N . GLY C 1 271 ? 23.946 -21.578 -98.006 1.00 11.11 270 GLY C N 1
ATOM 9894 C CA . GLY C 1 271 ? 24.440 -20.393 -98.698 1.00 11.01 270 GLY C CA 1
ATOM 9895 C C . GLY C 1 271 ? 23.354 -19.591 -99.387 1.00 11.05 270 GLY C C 1
ATOM 9896 O O . GLY C 1 271 ? 23.430 -18.356 -99.450 1.00 8.51 270 GLY C O 1
ATOM 9897 N N . LYS C 1 272 ? 22.324 -20.271 -99.896 1.00 11.75 271 LYS C N 1
ATOM 9898 C CA . LYS C 1 272 ? 21.197 -19.571 -100.509 1.00 9.73 271 LYS C CA 1
ATOM 9899 C C . LYS C 1 272 ? 20.557 -18.593 -99.531 1.00 10.54 271 LYS C C 1
ATOM 9900 O O . LYS C 1 272 ? 20.172 -17.481 -99.911 1.00 11.47 271 LYS C O 1
ATOM 9906 N N . TRP C 1 273 ? 20.441 -18.995 -98.263 1.00 9.69 272 TRP C N 1
ATOM 9907 C CA . TRP C 1 273 ? 19.860 -18.142 -97.232 1.00 7.94 272 TRP C CA 1
ATOM 9908 C C . TRP C 1 273 ? 20.720 -16.901 -96.988 1.00 9.87 272 TRP C C 1
ATOM 9909 O O . TRP C 1 273 ? 20.195 -15.786 -96.882 1.00 14.82 272 TRP C O 1
ATOM 9920 N N . LEU C 1 274 ? 22.045 -17.081 -96.912 1.00 9.20 273 LEU C N 1
ATOM 9921 C CA . LEU C 1 274 ? 22.970 -15.963 -96.729 1.00 9.94 273 LEU C CA 1
ATOM 9922 C C . LEU C 1 274 ? 22.857 -14.954 -97.864 1.00 10.11 273 LEU C C 1
ATOM 9923 O O . LEU C 1 274 ? 22.798 -13.739 -97.635 1.00 11.12 273 LEU C O 1
ATOM 9928 N N . ASP C 1 275 ? 22.880 -15.446 -99.101 1.00 6.01 274 ASP C N 1
ATOM 9929 C CA . ASP C 1 275 ? 22.808 -14.580 -100.272 1.00 8.29 274 ASP C CA 1
ATOM 9930 C C . ASP C 1 275 ? 21.498 -13.802 -100.311 1.00 9.59 274 ASP C C 1
ATOM 9931 O O . ASP C 1 275 ? 21.485 -12.623 -100.681 1.00 10.63 274 ASP C O 1
ATOM 9936 N N . GLU C 1 276 ? 20.385 -14.439 -99.928 1.00 10.85 275 GLU C N 1
ATOM 9937 C CA . GLU C 1 276 ? 19.103 -13.742 -99.960 1.00 15.05 275 GLU C CA 1
ATOM 9938 C C . GLU C 1 276 ? 19.103 -12.557 -99.001 1.00 11.70 275 GLU C C 1
ATOM 9939 O O . GLU C 1 276 ? 18.574 -11.488 -99.325 1.00 9.96 275 GLU C O 1
ATOM 9945 N N . GLY C 1 277 ? 19.742 -12.705 -97.844 1.00 10.75 276 GLY C N 1
ATOM 9946 C CA . GLY C 1 277 ? 19.850 -11.580 -96.930 1.00 10.36 276 GLY C CA 1
ATOM 9947 C C . GLY C 1 277 ? 20.749 -10.476 -97.450 1.00 12.88 276 GLY C C 1
ATOM 9948 O O . GLY C 1 277 ? 20.402 -9.295 -97.368 1.00 9.54 276 GLY C O 1
ATOM 9949 N N . MET C 1 278 ? 21.917 -10.841 -97.988 1.00 8.65 277 MET C N 1
ATOM 9950 C CA . MET C 1 278 ? 22.849 -9.846 -98.513 1.00 10.15 277 MET C CA 1
ATOM 9951 C C . MET C 1 278 ? 22.253 -9.101 -99.698 1.00 12.55 277 MET C C 1
ATOM 9952 O O . MET C 1 278 ? 22.500 -7.904 -99.882 1.00 11.05 277 MET C O 1
ATOM 9957 N N . ASN C 1 279 ? 21.464 -9.800 -100.510 1.00 8.06 278 ASN C N 1
ATOM 9958 C CA . ASN C 1 279 ? 20.822 -9.192 -101.669 1.00 9.58 278 ASN C CA 1
ATOM 9959 C C . ASN C 1 279 ? 19.868 -8.078 -101.262 1.00 11.94 278 ASN C C 1
ATOM 9960 O O . ASN C 1 279 ? 19.691 -7.103 -102.007 1.00 11.16 278 ASN C O 1
ATOM 9965 N N . LEU C 1 280 ? 19.262 -8.193 -100.078 1.00 6.52 279 LEU C N 1
ATOM 9966 C CA . LEU C 1 280 ? 18.299 -7.207 -99.617 1.00 11.22 279 LEU C CA 1
ATOM 9967 C C . LEU C 1 280 ? 18.948 -5.878 -99.243 1.00 10.17 279 LEU C C 1
ATOM 9968 O O . LEU C 1 280 ? 18.223 -4.921 -98.952 1.00 12.45 279 LEU C O 1
ATOM 9973 N N . HIS C 1 281 ? 20.284 -5.790 -99.244 1.00 6.86 280 HIS C N 1
ATOM 9974 C CA . HIS C 1 281 ? 20.943 -4.492 -99.124 1.00 9.68 280 HIS C CA 1
ATOM 9975 C C . HIS C 1 281 ? 20.553 -3.541 -100.250 1.00 8.69 280 HIS C C 1
ATOM 9976 O O . HIS C 1 281 ? 20.682 -2.324 -100.088 1.00 8.51 280 HIS C O 1
ATOM 9983 N N . ARG C 1 282 ? 20.087 -4.065 -101.384 1.00 7.40 281 ARG C N 1
ATOM 9984 C CA . ARG C 1 282 ? 19.626 -3.200 -102.470 1.00 12.29 281 ARG C CA 1
ATOM 9985 C C . ARG C 1 282 ? 18.444 -2.321 -102.059 1.00 11.38 281 ARG C C 1
ATOM 9986 O O . ARG C 1 282 ? 18.140 -1.346 -102.755 1.00 10.08 281 ARG C O 1
ATOM 9994 N N . LEU C 1 283 ? 17.757 -2.642 -100.955 1.00 11.62 282 LEU C N 1
ATOM 9995 C CA . LEU C 1 283 ? 16.663 -1.785 -100.501 1.00 10.85 282 LEU C CA 1
ATOM 9996 C C . LEU C 1 283 ? 17.170 -0.484 -99.891 1.00 11.51 282 LEU C C 1
ATOM 9997 O O . LEU C 1 283 ? 16.443 0.517 -99.884 1.00 10.82 282 LEU C O 1
ATOM 10002 N N . TYR C 1 284 ? 18.392 -0.483 -99.361 1.00 6.88 283 TYR C N 1
ATOM 10003 C CA . TYR C 1 284 ? 18.897 0.666 -98.624 1.00 6.38 283 TYR C CA 1
ATOM 10004 C C . TYR C 1 284 ? 19.245 1.818 -99.568 1.00 10.74 283 TYR C C 1
ATOM 10005 O O . TYR C 1 284 ? 19.689 1.587 -100.700 1.00 9.34 283 TYR C O 1
ATOM 10014 N N . PRO C 1 285 ? 19.063 3.070 -99.123 1.00 7.35 284 PRO C N 1
ATOM 10015 C CA . PRO C 1 285 ? 19.567 4.208 -99.897 1.00 7.95 284 PRO C CA 1
ATOM 10016 C C . PRO C 1 285 ? 21.075 4.125 -100.063 1.00 11.45 284 PRO C C 1
ATOM 10017 O O . PRO C 1 285 ? 21.771 3.419 -99.328 1.00 7.68 284 PRO C O 1
ATOM 10021 N N . SER C 1 286 ? 21.588 4.896 -101.028 1.00 11.15 285 SER C N 1
ATOM 10022 C CA . SER C 1 286 ? 22.993 4.759 -101.402 1.00 12.73 285 SER C CA 1
ATOM 10023 C C . SER C 1 286 ? 23.941 5.159 -100.280 1.00 10.74 285 SER C C 1
ATOM 10024 O O . SER C 1 286 ? 25.088 4.699 -100.261 1.00 11.43 285 SER C O 1
ATOM 10027 N N . HIS C 1 287 ? 23.500 5.992 -99.341 1.00 7.18 286 HIS C N 1
ATOM 10028 C CA . HIS C 1 287 ? 24.400 6.430 -98.288 1.00 6.93 286 HIS C CA 1
ATOM 10029 C C . HIS C 1 287 ? 24.521 5.425 -97.156 1.00 7.02 286 HIS C C 1
ATOM 10030 O O . HIS C 1 287 ? 25.401 5.589 -96.305 1.00 12.21 286 HIS C O 1
ATOM 10037 N N . ALA C 1 288 ? 23.689 4.389 -97.147 1.00 5.03 287 ALA C N 1
ATOM 10038 C CA . ALA C 1 288 ? 23.598 3.491 -96.001 1.00 9.16 287 ALA C CA 1
ATOM 10039 C C . ALA C 1 288 ? 24.844 2.633 -95.869 1.00 10.46 287 ALA C C 1
ATOM 10040 O O . ALA C 1 288 ? 25.373 2.132 -96.863 1.00 7.25 287 ALA C O 1
ATOM 10042 N N . GLN C 1 289 ? 25.303 2.446 -94.628 1.00 6.70 288 GLN C N 1
ATOM 10043 C CA . GLN C 1 289 ? 26.493 1.642 -94.330 1.00 13.28 288 GLN C CA 1
ATOM 10044 C C . GLN C 1 289 ? 26.172 0.639 -93.230 1.00 10.73 288 GLN C C 1
ATOM 10045 O O . GLN C 1 289 ? 26.457 0.889 -92.053 1.00 8.54 288 GLN C O 1
ATOM 10051 N N . PRO C 1 290 ? 25.577 -0.500 -93.571 1.00 8.29 289 PRO C N 1
ATOM 10052 C CA . PRO C 1 290 ? 25.234 -1.476 -92.526 1.00 10.74 289 PRO C CA 1
ATOM 10053 C C . PRO C 1 290 ? 26.470 -2.018 -91.822 1.00 8.85 289 PRO C C 1
ATOM 10054 O O . PRO C 1 290 ? 27.543 -2.163 -92.411 1.00 8.28 289 PRO C O 1
ATOM 10058 N N . ASN C 1 291 ? 26.303 -2.306 -90.535 1.00 8.22 290 ASN C N 1
ATOM 10059 C CA . ASN C 1 291 ? 27.378 -2.751 -89.653 1.00 7.38 290 ASN C CA 1
ATOM 10060 C C . ASN C 1 291 ? 27.000 -4.150 -89.176 1.00 5.19 290 ASN C C 1
ATOM 10061 O O . ASN C 1 291 ? 26.035 -4.299 -88.423 1.00 3.64 290 ASN C O 1
ATOM 10066 N N . LEU C 1 292 ? 27.742 -5.183 -89.612 1.00 3.68 291 LEU C N 1
ATOM 10067 C CA . LEU C 1 292 ? 27.394 -6.561 -89.263 1.00 6.94 291 LEU C CA 1
ATOM 10068 C C . LEU C 1 292 ? 27.977 -6.952 -87.908 1.00 8.26 291 LEU C C 1
ATOM 10069 O O . LEU C 1 292 ? 29.192 -6.873 -87.696 1.00 8.54 291 LEU C O 1
ATOM 10074 N N . MET C 1 293 ? 27.107 -7.387 -86.995 1.00 9.82 292 MET C N 1
ATOM 10075 C CA . MET C 1 293 ? 27.532 -8.125 -85.820 1.00 8.79 292 MET C CA 1
ATOM 10076 C C . MET C 1 293 ? 26.962 -9.536 -85.887 1.00 10.27 292 MET C C 1
ATOM 10077 O O . MET C 1 293 ? 26.003 -9.806 -86.614 1.00 13.33 292 MET C O 1
ATOM 10082 N N . LEU C 1 294 ? 27.556 -10.440 -85.114 1.00 8.79 293 LEU C N 1
ATOM 10083 C CA . LEU C 1 294 ? 26.954 -11.747 -84.888 1.00 7.53 293 LEU C CA 1
ATOM 10084 C C . LEU C 1 294 ? 26.150 -11.793 -83.599 1.00 10.46 293 LEU C C 1
ATOM 10085 O O . LEU C 1 294 ? 25.186 -12.558 -83.508 1.00 5.56 293 LEU C O 1
ATOM 10090 N N . GLY C 1 295 ? 26.522 -10.980 -82.611 1.00 5.33 294 GLY C N 1
ATOM 10091 C CA . GLY C 1 295 ? 25.845 -10.984 -81.333 1.00 12.52 294 GLY C CA 1
ATOM 10092 C C . GLY C 1 295 ? 26.031 -9.632 -80.683 1.00 10.26 294 GLY C C 1
ATOM 10093 O O . GLY C 1 295 ? 26.697 -8.747 -81.226 1.00 6.70 294 GLY C O 1
ATOM 10094 N N . ASN C 1 296 ? 25.406 -9.479 -79.522 1.00 6.85 295 ASN C N 1
ATOM 10095 C CA . ASN C 1 296 ? 25.581 -8.294 -78.688 1.00 6.33 295 ASN C CA 1
ATOM 10096 C C . ASN C 1 296 ? 25.081 -8.641 -77.291 1.00 9.27 295 ASN C C 1
ATOM 10097 O O . ASN C 1 296 ? 24.805 -9.806 -76.983 1.00 7.36 295 ASN C O 1
ATOM 10102 N N . HIS C 1 297 ? 24.968 -7.628 -76.440 1.00 8.98 296 HIS C N 1
ATOM 10103 C CA . HIS C 1 297 ? 24.565 -7.832 -75.054 1.00 9.26 296 HIS C CA 1
ATOM 10104 C C . HIS C 1 297 ? 23.084 -8.153 -74.908 1.00 10.49 296 HIS C C 1
ATOM 10105 O O . HIS C 1 297 ? 22.643 -8.397 -73.783 1.00 11.29 296 HIS C O 1
ATOM 10112 N N . ASP C 1 298 ? 22.313 -8.132 -75.996 1.00 9.60 297 ASP C N 1
ATOM 10113 C CA . ASP C 1 298 ? 20.887 -8.440 -75.976 1.00 7.86 297 ASP C CA 1
ATOM 10114 C C . ASP C 1 298 ? 20.570 -9.779 -76.623 1.00 8.21 297 ASP C C 1
ATOM 10115 O O . ASP C 1 298 ? 19.400 -10.176 -76.661 1.00 10.63 297 ASP C O 1
ATOM 10120 N N . LEU C 1 299 ? 21.569 -10.462 -77.169 1.00 8.35 298 LEU C N 1
ATOM 10121 C CA . LEU C 1 299 ? 21.370 -11.672 -77.948 1.00 7.07 298 LEU C CA 1
ATOM 10122 C C . LEU C 1 299 ? 22.072 -12.830 -77.250 1.00 9.81 298 LEU C C 1
ATOM 10123 O O . LEU C 1 299 ? 23.042 -12.625 -76.520 1.00 9.15 298 LEU C O 1
ATOM 10128 N N . VAL C 1 300 ? 21.559 -14.047 -77.451 1.00 8.99 299 VAL C N 1
ATOM 10129 C CA . VAL C 1 300 ? 22.164 -15.213 -76.824 1.00 8.48 299 VAL C CA 1
ATOM 10130 C C . VAL C 1 300 ? 23.525 -15.464 -77.456 1.00 6.91 299 VAL C C 1
ATOM 10131 O O . VAL C 1 300 ? 23.720 -15.229 -78.651 1.00 6.92 299 VAL C O 1
ATOM 10135 N N . ARG C 1 301 ? 24.501 -15.893 -76.652 1.00 7.23 300 ARG C N 1
ATOM 10136 C CA . ARG C 1 301 ? 25.821 -16.145 -77.223 1.00 6.00 300 ARG C CA 1
ATOM 10137 C C . ARG C 1 301 ? 25.747 -17.190 -78.329 1.00 7.03 300 ARG C C 1
ATOM 10138 O O . ARG C 1 301 ? 25.005 -18.175 -78.227 1.00 8.65 300 ARG C O 1
ATOM 10146 N N . PHE C 1 302 ? 26.519 -16.953 -79.399 1.00 8.10 301 PHE C N 1
ATOM 10147 C CA . PHE C 1 302 ? 26.570 -17.871 -80.536 1.00 7.74 301 PHE C CA 1
ATOM 10148 C C . PHE C 1 302 ? 26.791 -19.307 -80.084 1.00 10.65 301 PHE C C 1
ATOM 10149 O O . PHE C 1 302 ? 26.126 -20.233 -80.572 1.00 11.59 301 PHE C O 1
ATOM 10157 N N . GLY C 1 303 ? 27.721 -19.509 -79.150 1.00 8.22 302 GLY C N 1
ATOM 10158 C CA . GLY C 1 303 ? 27.996 -20.854 -78.673 1.00 11.63 302 GLY C CA 1
ATOM 10159 C C . GLY C 1 303 ? 26.826 -21.457 -77.920 1.00 10.20 302 GLY C C 1
ATOM 10160 O O . GLY C 1 303 ? 26.577 -22.663 -78.008 1.00 9.68 302 GLY C O 1
ATOM 10161 N N . ASP C 1 304 ? 26.088 -20.629 -77.172 1.00 7.59 303 ASP C N 1
ATOM 10162 C CA . ASP C 1 304 ? 24.880 -21.116 -76.510 1.00 7.66 303 ASP C CA 1
ATOM 10163 C C . ASP C 1 304 ? 23.772 -21.406 -77.516 1.00 7.02 303 ASP C C 1
ATOM 10164 O O . ASP C 1 304 ? 22.982 -22.340 -77.317 1.00 11.31 303 ASP C O 1
ATOM 10169 N N . LEU C 1 305 ? 23.725 -20.648 -78.612 1.00 6.96 304 LEU C N 1
ATOM 10170 C CA . LEU C 1 305 ? 22.800 -20.949 -79.706 1.00 7.90 304 LEU C CA 1
ATOM 10171 C C . LEU C 1 305 ? 23.087 -22.312 -80.323 1.00 9.46 304 LEU C C 1
ATOM 10172 O O . LEU C 1 305 ? 22.158 -23.047 -80.683 1.00 8.64 304 LEU C O 1
ATOM 10177 N N . LEU C 1 306 ? 24.368 -22.656 -80.487 1.00 7.11 305 LEU C N 1
ATOM 10178 C CA . LEU C 1 306 ? 24.707 -23.964 -81.032 1.00 9.89 305 LEU C CA 1
ATOM 10179 C C . LEU C 1 306 ? 24.186 -25.077 -80.132 1.00 11.35 305 LEU C C 1
ATOM 10180 O O . LEU C 1 306 ? 23.603 -26.063 -80.609 1.00 9.28 305 LEU C O 1
ATOM 10185 N N . GLN C 1 307 ? 24.384 -24.925 -78.821 1.00 6.81 306 GLN C N 1
ATOM 10186 C CA . GLN C 1 307 ? 23.914 -25.921 -77.861 1.00 12.63 306 GLN C CA 1
ATOM 10187 C C . GLN C 1 307 ? 22.393 -25.956 -77.790 1.00 11.90 306 GLN C C 1
ATOM 10188 O O . GLN C 1 307 ? 21.800 -27.042 -77.736 1.00 11.25 306 GLN C O 1
ATOM 10194 N N . ARG C 1 308 ? 21.747 -24.782 -77.768 1.00 9.89 307 ARG C N 1
ATOM 10195 C CA . ARG C 1 308 ? 20.283 -24.725 -77.729 1.00 12.98 307 ARG C CA 1
ATOM 10196 C C . ARG C 1 308 ? 19.665 -25.543 -78.852 1.00 14.85 307 ARG C C 1
ATOM 10197 O O . ARG C 1 308 ? 18.699 -26.286 -78.638 1.00 16.24 307 ARG C O 1
ATOM 10205 N N . GLY C 1 309 ? 20.202 -25.407 -80.056 1.00 11.46 308 GLY C N 1
ATOM 10206 C CA . GLY C 1 309 ? 19.722 -26.134 -81.213 1.00 13.10 308 GLY C CA 1
ATOM 10207 C C . GLY C 1 309 ? 20.143 -27.583 -81.285 1.00 16.55 308 GLY C C 1
ATOM 10208 O O . GLY C 1 309 ? 19.788 -28.268 -82.250 1.00 18.64 308 GLY C O 1
ATOM 10209 N N . ASN C 1 310 ? 20.884 -28.071 -80.289 1.00 18.43 309 ASN C N 1
ATOM 10210 C CA . ASN C 1 310 ? 21.450 -29.417 -80.312 1.00 17.79 309 ASN C CA 1
ATOM 10211 C C . ASN C 1 310 ? 22.364 -29.611 -81.520 1.00 20.05 309 ASN C C 1
ATOM 10212 O O . ASN C 1 310 ? 22.464 -30.705 -82.076 1.00 16.43 309 ASN C O 1
ATOM 10217 N N . ILE C 1 311 ? 23.024 -28.540 -81.944 1.00 16.71 310 ILE C N 1
ATOM 10218 C CA . ILE C 1 311 ? 23.868 -28.570 -83.129 1.00 12.37 310 ILE C CA 1
ATOM 10219 C C . ILE C 1 311 ? 25.287 -28.975 -82.777 1.00 15.94 310 ILE C C 1
ATOM 10220 O O . ILE C 1 311 ? 25.854 -29.899 -83.370 1.00 16.36 310 ILE C O 1
ATOM 10225 N N . ALA C 1 312 ? 25.866 -28.300 -81.789 1.00 12.25 311 ALA C N 1
ATOM 10226 C CA . ALA C 1 312 ? 27.253 -28.528 -81.429 1.00 13.92 311 ALA C CA 1
ATOM 10227 C C . ALA C 1 312 ? 27.496 -28.007 -80.019 1.00 14.93 311 ALA C C 1
ATOM 10228 O O . ALA C 1 312 ? 26.804 -27.106 -79.532 1.00 10.42 311 ALA C O 1
ATOM 10230 N N . SER C 1 313 ? 28.502 -28.582 -79.382 1.00 11.68 312 SER C N 1
ATOM 10231 C CA A SER C 1 313 ? 28.905 -28.248 -78.026 0.39 14.48 312 SER C CA 1
ATOM 10232 C CA B SER C 1 313 ? 28.906 -28.261 -78.026 0.61 14.48 312 SER C CA 1
ATOM 10233 C C . SER C 1 313 ? 30.421 -28.122 -77.998 1.00 12.99 312 SER C C 1
ATOM 10234 O O . SER C 1 313 ? 31.111 -28.705 -78.844 1.00 12.22 312 SER C O 1
ATOM 10239 N N . PRO C 1 314 ? 30.971 -27.360 -77.044 1.00 10.73 313 PRO C N 1
ATOM 10240 C CA . PRO C 1 314 ? 32.413 -27.041 -77.102 1.00 15.02 313 PRO C CA 1
ATOM 10241 C C . PRO C 1 314 ? 33.342 -28.242 -77.136 1.00 17.45 313 PRO C C 1
ATOM 10242 O O . PRO C 1 314 ? 34.511 -28.085 -77.506 1.00 12.44 313 PRO C O 1
ATOM 10246 N N . GLU C 1 315 ? 32.889 -29.425 -76.747 1.00 15.11 314 GLU C N 1
ATOM 10247 C CA . GLU C 1 315 ? 33.795 -30.563 -76.779 1.00 18.52 314 GLU C CA 1
ATOM 10248 C C . GLU C 1 315 ? 33.876 -31.205 -78.158 1.00 24.70 314 GLU C C 1
ATOM 10249 O O . GLU C 1 315 ? 34.652 -32.146 -78.337 1.00 24.95 314 GLU C O 1
ATOM 10255 N N . GLN C 1 316 ? 33.112 -30.711 -79.131 1.00 16.08 315 GLN C N 1
ATOM 10256 C CA . GLN C 1 316 ? 33.107 -31.234 -80.487 1.00 18.79 315 GLN C CA 1
ATOM 10257 C C . GLN C 1 316 ? 33.786 -30.248 -81.428 1.00 21.69 315 GLN C C 1
ATOM 10258 O O . GLN C 1 316 ? 33.633 -29.029 -81.286 1.00 13.36 315 GLN C O 1
ATOM 10264 N N . ALA C 1 317 ? 34.523 -30.780 -82.402 1.00 14.65 316 ALA C N 1
ATOM 10265 C CA . ALA C 1 317 ? 35.229 -29.919 -83.343 1.00 16.42 316 ALA C CA 1
ATOM 10266 C C . ALA C 1 317 ? 34.262 -29.030 -84.121 1.00 12.32 316 ALA C C 1
ATOM 10267 O O . ALA C 1 317 ? 34.568 -27.863 -84.400 1.00 13.33 316 ALA C O 1
ATOM 10269 N N . GLU C 1 318 ? 33.089 -29.561 -84.470 1.00 14.88 317 GLU C N 1
ATOM 10270 C CA . GLU C 1 318 ? 32.141 -28.812 -85.297 1.00 17.55 317 GLU C CA 1
ATOM 10271 C C . GLU C 1 318 ? 31.710 -27.503 -84.630 1.00 15.57 317 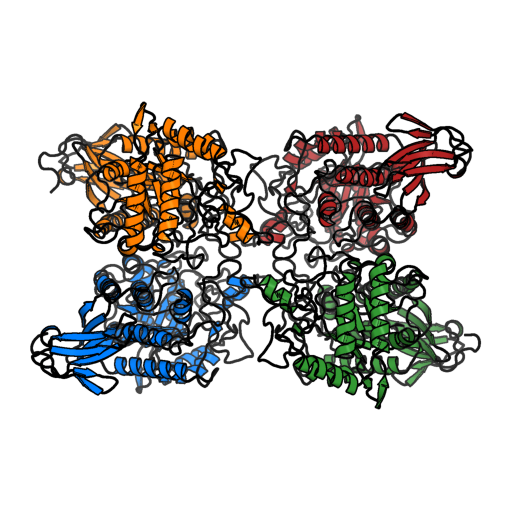GLU C C 1
ATOM 10272 O O . GLU C 1 318 ? 31.447 -26.511 -85.322 1.00 13.44 317 GLU C O 1
ATOM 10278 N N . TYR C 1 319 ? 31.637 -27.482 -83.293 1.00 14.72 318 TYR C N 1
ATOM 10279 C CA . TYR C 1 319 ? 31.376 -26.244 -82.558 1.00 12.46 318 TYR C CA 1
ATOM 10280 C C . TYR C 1 319 ? 32.339 -25.146 -82.981 1.00 11.90 318 TYR C C 1
ATOM 10281 O O . TYR C 1 319 ? 31.937 -23.999 -83.219 1.00 7.51 318 TYR C O 1
ATOM 10290 N N . TRP C 1 320 ? 33.617 -25.495 -83.110 1.00 12.61 319 TRP C N 1
ATOM 10291 C CA . TRP C 1 320 ? 34.629 -24.498 -83.406 1.00 11.26 319 TRP C CA 1
ATOM 10292 C C . TRP C 1 320 ? 34.650 -24.167 -84.888 1.00 12.27 319 TRP C C 1
ATOM 10293 O O . TRP C 1 320 ? 34.792 -22.992 -85.250 1.00 11.48 319 TRP C O 1
ATOM 10304 N N . GLU C 1 321 ? 34.445 -25.171 -85.752 1.00 12.20 320 GLU C N 1
ATOM 10305 C CA A GLU C 1 321 ? 34.317 -24.927 -87.191 0.46 12.60 320 GLU C CA 1
ATOM 10306 C CA B GLU C 1 321 ? 34.370 -24.865 -87.173 0.54 12.61 320 GLU C CA 1
ATOM 10307 C C . GLU C 1 321 ? 33.190 -23.946 -87.477 1.00 13.41 320 GLU C C 1
ATOM 10308 O O . GLU C 1 321 ? 33.302 -23.075 -88.346 1.00 8.45 320 GLU C O 1
ATOM 10319 N N . ARG C 1 322 ? 32.071 -24.099 -86.765 1.00 9.77 321 ARG C N 1
ATOM 10320 C CA . ARG C 1 322 ? 30.914 -23.254 -87.052 1.00 10.28 321 ARG C CA 1
ATOM 10321 C C . ARG C 1 322 ? 31.145 -21.819 -86.591 1.00 7.16 321 ARG C C 1
ATOM 10322 O O . ARG C 1 322 ? 30.675 -20.881 -87.246 1.00 7.88 321 ARG C O 1
ATOM 10330 N N . HIS C 1 323 ? 31.866 -21.633 -85.484 1.00 6.29 322 HIS C N 1
ATOM 10331 C CA . HIS C 1 323 ? 32.327 -20.297 -85.109 1.00 9.19 322 HIS C CA 1
ATOM 10332 C C . HIS C 1 323 ? 33.198 -19.695 -86.203 1.00 10.53 322 HIS C C 1
ATOM 10333 O O . HIS C 1 323 ? 32.964 -18.566 -86.650 1.00 7.50 322 HIS C O 1
ATOM 10340 N N . LYS C 1 324 ? 34.222 -20.437 -86.641 1.00 10.03 323 LYS C N 1
ATOM 10341 C CA . LYS C 1 324 ? 35.114 -19.938 -87.683 1.00 9.52 323 LYS C CA 1
ATOM 10342 C C . LYS C 1 324 ? 34.344 -19.554 -88.940 1.00 10.51 323 LYS C C 1
ATOM 10343 O O . LYS C 1 324 ? 34.629 -18.521 -89.563 1.00 9.29 323 LYS C O 1
ATOM 10349 N N . ALA C 1 325 ? 33.363 -20.366 -89.335 1.00 9.01 324 ALA C N 1
ATOM 10350 C CA . ALA C 1 325 ? 32.632 -20.059 -90.563 1.00 9.63 324 ALA C CA 1
ATOM 10351 C C . ALA C 1 325 ? 31.865 -18.752 -90.421 1.00 8.47 324 ALA C C 1
ATOM 10352 O O . ALA C 1 325 ? 31.946 -17.874 -91.287 1.00 7.51 324 ALA C O 1
ATOM 10354 N N . ALA C 1 326 ? 31.127 -18.596 -89.320 1.00 9.78 325 ALA C N 1
ATOM 10355 C CA . ALA C 1 326 ? 30.369 -17.362 -89.120 1.00 8.76 325 ALA C CA 1
ATOM 10356 C C . ALA C 1 326 ? 31.298 -16.159 -89.033 1.00 7.41 325 ALA C C 1
ATOM 10357 O O . ALA C 1 326 ? 31.043 -15.122 -89.653 1.00 11.23 325 ALA C O 1
ATOM 10359 N N . LEU C 1 327 ? 32.402 -16.286 -88.295 1.00 7.53 326 LEU C N 1
ATOM 10360 C CA . LEU C 1 327 ? 33.335 -15.170 -88.211 1.00 10.28 326 LEU C CA 1
ATOM 10361 C C . LEU C 1 327 ? 33.961 -14.880 -89.568 1.00 7.79 326 LEU C C 1
ATOM 10362 O O . LEU C 1 327 ? 34.213 -13.717 -89.896 1.00 12.78 326 LEU C O 1
ATOM 10367 N N . SER C 1 328 ? 34.182 -15.913 -90.388 1.00 8.65 327 SER C N 1
ATOM 10368 C CA . SER C 1 328 ? 34.741 -15.679 -91.716 1.00 6.95 327 SER C CA 1
ATOM 10369 C C . SER C 1 328 ? 33.772 -14.898 -92.594 1.00 8.47 327 SER C C 1
ATOM 10370 O O . SER C 1 328 ? 34.199 -14.043 -93.378 1.00 8.65 327 SER C O 1
ATOM 10373 N N . PHE C 1 329 ? 32.464 -15.168 -92.473 1.00 6.14 328 PHE C N 1
ATOM 10374 C CA . PHE C 1 329 ? 31.485 -14.393 -93.229 1.00 7.16 328 PHE C CA 1
ATOM 10375 C C . PHE C 1 329 ? 31.554 -12.918 -92.856 1.00 9.38 328 PHE C C 1
ATOM 10376 O O . PHE C 1 329 ? 31.506 -12.035 -93.723 1.00 8.94 328 PHE C O 1
ATOM 10384 N N . GLN C 1 330 ? 31.682 -12.638 -91.567 1.00 10.07 329 GLN C N 1
ATOM 10385 C CA . GLN C 1 330 ? 31.842 -11.266 -91.123 1.00 7.93 329 GLN C CA 1
ATOM 10386 C C . GLN C 1 330 ? 33.097 -10.645 -91.714 1.00 10.21 329 GLN C C 1
ATOM 10387 O O . GLN C 1 330 ? 33.102 -9.467 -92.088 1.00 12.69 329 GLN C O 1
ATOM 10393 N N . ALA C 1 331 ? 34.176 -11.426 -91.805 1.00 9.88 330 ALA C N 1
ATOM 10394 C CA . ALA C 1 331 ? 35.451 -10.920 -92.293 1.00 11.37 330 ALA C CA 1
ATOM 10395 C C . ALA C 1 331 ? 35.406 -10.584 -93.777 1.00 10.12 330 ALA C C 1
ATOM 10396 O O . ALA C 1 331 ? 36.233 -9.796 -94.251 1.00 11.54 330 ALA C O 1
ATOM 10398 N N . ALA C 1 332 ? 34.447 -11.138 -94.509 1.00 8.11 331 ALA C N 1
ATOM 10399 C CA . ALA C 1 332 ? 34.297 -10.913 -95.941 1.00 12.07 331 ALA C CA 1
ATOM 10400 C C . ALA C 1 332 ? 33.247 -9.859 -96.255 1.00 10.18 331 ALA C C 1
ATOM 10401 O O . ALA C 1 332 ? 33.041 -9.525 -97.433 1.00 9.43 331 ALA C O 1
ATOM 10403 N N . TYR C 1 333 ? 32.603 -9.322 -95.223 1.00 9.35 332 TYR C N 1
ATOM 10404 C CA . TYR C 1 333 ? 31.466 -8.419 -95.343 1.00 9.23 332 TYR C CA 1
ATOM 10405 C C . TYR C 1 333 ? 31.957 -6.985 -95.516 1.00 10.34 332 TYR C C 1
ATOM 10406 O O . TYR C 1 333 ? 32.668 -6.461 -94.651 1.00 10.46 332 TYR C O 1
ATOM 10415 N N . SER C 1 334 ? 31.578 -6.349 -96.623 1.00 8.92 333 SER C N 1
ATOM 10416 C CA . SER C 1 334 ? 31.953 -4.954 -96.841 1.00 9.66 333 SER C CA 1
ATOM 10417 C C . SER C 1 334 ? 31.214 -4.044 -95.854 1.00 10.08 333 SER C C 1
ATOM 10418 O O . SER C 1 334 ? 29.983 -4.103 -95.732 1.00 11.84 333 SER C O 1
ATOM 10421 N N . GLY C 1 335 ? 31.964 -3.210 -95.145 1.00 9.45 334 GLY C N 1
ATOM 10422 C CA . GLY C 1 335 ? 31.377 -2.272 -94.215 1.00 9.13 334 GLY C CA 1
ATOM 10423 C C . GLY C 1 335 ? 31.895 -2.484 -92.810 1.00 11.78 334 GLY C C 1
ATOM 10424 O O . GLY C 1 335 ? 32.668 -3.414 -92.549 1.00 11.55 334 GLY C O 1
ATOM 10425 N N . PRO C 1 336 ? 31.493 -1.621 -91.872 1.00 7.81 335 PRO C N 1
ATOM 10426 C CA . PRO C 1 336 ? 31.957 -1.784 -90.490 1.00 6.95 335 PRO C CA 1
ATOM 10427 C C . PRO C 1 336 ? 31.447 -3.096 -89.922 1.00 7.63 335 PRO C C 1
ATOM 10428 O O . PRO C 1 336 ? 30.383 -3.590 -90.305 1.00 7.47 335 PRO C O 1
ATOM 10432 N N . ILE C 1 337 ? 32.232 -3.685 -89.021 1.00 9.62 336 ILE C N 1
ATOM 10433 C CA . ILE C 1 337 ? 31.843 -4.937 -88.383 1.00 8.42 336 ILE C CA 1
ATOM 10434 C C . ILE C 1 337 ? 32.112 -4.849 -86.889 1.00 7.76 336 ILE C C 1
ATOM 10435 O O . ILE C 1 337 ? 33.028 -4.153 -86.434 1.00 8.29 336 ILE C O 1
ATOM 10440 N N . THR C 1 338 ? 31.302 -5.571 -86.118 1.00 7.96 337 THR C N 1
ATOM 10441 C CA . THR C 1 338 ? 31.355 -5.493 -84.665 1.00 8.70 337 THR C CA 1
ATOM 10442 C C . THR C 1 338 ? 31.384 -6.895 -84.075 1.00 9.41 337 THR C C 1
ATOM 10443 O O . THR C 1 338 ? 30.552 -7.739 -84.426 1.00 6.55 337 THR C O 1
ATOM 10447 N N . LEU C 1 339 ? 32.325 -7.140 -83.166 1.00 7.83 338 LEU C N 1
ATOM 10448 C CA . LEU C 1 339 ? 32.433 -8.425 -82.480 1.00 5.35 338 LEU C CA 1
ATOM 10449 C C . LEU C 1 339 ? 32.085 -8.236 -81.008 1.00 5.35 338 LEU C C 1
ATOM 10450 O O . LEU C 1 339 ? 32.580 -7.306 -80.371 1.00 7.97 338 LEU C O 1
ATOM 10455 N N . TYR C 1 340 ? 31.240 -9.116 -80.469 1.00 4.79 339 TYR C N 1
ATOM 10456 C CA . TYR C 1 340 ? 30.870 -9.065 -79.061 1.00 8.00 339 TYR C CA 1
ATOM 10457 C C . TYR C 1 340 ? 31.905 -9.817 -78.231 1.00 13.72 339 TYR C C 1
ATOM 10458 O O . TYR C 1 340 ? 32.362 -10.894 -78.631 1.00 6.44 339 TYR C O 1
ATOM 10467 N N . TYR C 1 341 ? 32.292 -9.241 -77.084 1.00 9.12 340 TYR C N 1
ATOM 10468 C CA . TYR C 1 341 ? 33.391 -9.823 -76.313 1.00 8.37 340 TYR C CA 1
ATOM 10469 C C . TYR C 1 341 ? 33.091 -11.284 -75.977 1.00 12.25 340 TYR C C 1
ATOM 10470 O O . TYR C 1 341 ? 31.971 -11.634 -75.593 1.00 8.21 340 TYR C O 1
ATOM 10479 N N . GLY C 1 342 ? 34.089 -12.149 -76.166 1.00 9.26 341 GLY C N 1
ATOM 10480 C CA . GLY C 1 342 ? 33.938 -13.563 -75.932 1.00 10.71 341 GLY C CA 1
ATOM 10481 C C . GLY C 1 342 ? 33.639 -14.384 -77.167 1.00 8.84 341 GLY C C 1
ATOM 10482 O O . GLY C 1 342 ? 33.874 -15.594 -77.151 1.00 7.22 341 GLY C O 1
ATOM 10483 N N . GLU C 1 343 ? 33.112 -13.767 -78.233 1.00 8.69 342 GLU C N 1
ATOM 10484 C CA . GLU C 1 343 ? 32.907 -14.520 -79.465 1.00 12.14 342 GLU C CA 1
ATOM 10485 C C . GLU C 1 343 ? 34.227 -15.058 -80.003 1.00 11.20 342 GLU C C 1
ATOM 10486 O O . GLU C 1 343 ? 34.278 -16.175 -80.539 1.00 7.49 342 GLU C O 1
ATOM 10492 N N . GLU C 1 344 ? 35.312 -14.288 -79.844 1.00 9.03 343 GLU C N 1
ATOM 10493 C CA . GLU C 1 344 ? 36.608 -14.671 -80.395 1.00 9.58 343 GLU C CA 1
ATOM 10494 C C . GLU C 1 344 ? 37.203 -15.892 -79.708 1.00 8.99 343 GLU C C 1
ATOM 10495 O O . GLU C 1 344 ? 38.156 -16.471 -80.241 1.00 6.85 343 GLU C O 1
ATOM 10501 N N . ILE C 1 345 ? 36.660 -16.315 -78.562 1.00 11.49 344 ILE C N 1
ATOM 10502 C CA . ILE C 1 345 ? 37.122 -17.526 -77.897 1.00 6.32 344 ILE C CA 1
ATOM 10503 C C . ILE C 1 345 ? 36.021 -18.568 -77.765 1.00 10.26 344 ILE C C 1
ATOM 10504 O O . ILE C 1 345 ? 36.170 -19.516 -76.997 1.00 11.36 344 ILE C O 1
ATOM 10509 N N . GLY C 1 346 ? 34.916 -18.414 -78.495 1.00 10.31 345 GLY C N 1
ATOM 10510 C CA . GLY C 1 346 ? 33.838 -19.394 -78.430 1.00 8.49 345 GLY C CA 1
ATOM 10511 C C . GLY C 1 346 ? 33.158 -19.465 -77.080 1.00 15.09 345 GLY C C 1
ATOM 10512 O O . GLY C 1 346 ? 32.763 -20.556 -76.644 1.00 10.83 345 GLY C O 1
ATOM 10513 N N . ASP C 1 347 ? 33.020 -18.325 -76.402 1.00 11.97 346 ASP C N 1
ATOM 10514 C CA . ASP C 1 347 ? 32.410 -18.293 -75.082 1.00 11.12 346 ASP C CA 1
ATOM 10515 C C . ASP C 1 347 ? 30.974 -18.818 -75.130 1.00 13.92 346 ASP C C 1
ATOM 10516 O O . ASP C 1 347 ? 30.269 -18.690 -76.139 1.00 12.61 346 ASP C O 1
ATOM 10521 N N . GLU C 1 348 ? 30.548 -19.420 -74.022 1.00 10.64 347 GLU C N 1
ATOM 10522 C CA . GLU C 1 348 ? 29.174 -19.866 -73.808 1.00 8.97 347 GLU C CA 1
ATOM 10523 C C . GLU C 1 348 ? 28.991 -20.036 -72.311 1.00 13.97 347 GLU C C 1
ATOM 10524 O O . GLU C 1 348 ? 29.961 -20.276 -71.595 1.00 12.72 347 GLU C O 1
ATOM 10530 N N . LEU C 1 349 ? 27.752 -19.901 -71.836 1.00 8.24 348 LEU C N 1
ATOM 10531 C CA . LEU C 1 349 ? 27.498 -19.952 -70.398 1.00 9.09 348 LEU C CA 1
ATOM 10532 C C . LEU C 1 349 ? 27.347 -21.404 -69.934 1.00 13.17 348 LEU C C 1
ATOM 10533 O O . LEU C 1 349 ? 26.452 -22.131 -70.393 1.00 14.16 348 LEU C O 1
ATOM 10538 N N . GLU C 1 350 ? 28.217 -21.820 -69.017 1.00 18.93 349 GLU C N 1
ATOM 10539 C CA . GLU C 1 350 ? 28.213 -23.202 -68.546 1.00 17.52 349 GLU C CA 1
ATOM 10540 C C . GLU C 1 350 ? 26.902 -23.534 -67.843 1.00 13.61 349 GLU C C 1
ATOM 10541 O O . GLU C 1 350 ? 26.387 -22.746 -67.044 1.00 10.76 349 GLU C O 1
ATOM 10547 N N . GLY C 1 351 ? 26.351 -24.706 -68.155 1.00 13.23 350 GLY C N 1
ATOM 10548 C CA . GLY C 1 351 ? 25.095 -25.124 -67.565 1.00 13.12 350 GLY C CA 1
ATOM 10549 C C . GLY C 1 351 ? 23.863 -24.448 -68.123 1.00 17.59 350 GLY C C 1
ATOM 10550 O O . GLY C 1 351 ? 22.788 -24.561 -67.523 1.00 16.85 350 GLY C O 1
ATOM 10551 N N . TYR C 1 352 ? 23.975 -23.749 -69.250 1.00 13.65 351 TYR C N 1
ATOM 10552 C CA . TYR C 1 352 ? 22.855 -23.028 -69.828 1.00 10.92 351 TYR C CA 1
ATOM 10553 C C . TYR C 1 352 ? 22.829 -23.282 -71.326 1.00 10.08 351 TYR C C 1
ATOM 10554 O O . TYR C 1 352 ? 23.879 -23.402 -71.957 1.00 11.91 351 TYR C O 1
ATOM 10563 N N . ALA C 1 353 ? 21.620 -23.347 -71.899 1.00 10.20 352 ALA C N 1
ATOM 10564 C CA . ALA C 1 353 ? 21.482 -23.349 -73.353 1.00 6.93 352 ALA C CA 1
ATOM 10565 C C . ALA C 1 353 ? 20.037 -23.108 -73.779 1.00 8.97 352 ALA C C 1
ATOM 10566 O O . ALA C 1 353 ? 19.753 -22.139 -74.493 1.00 10.07 352 ALA C O 1
ATOM 10568 N N . GLN C 1 354 ? 19.130 -23.992 -73.363 1.00 9.65 353 GLN C N 1
ATOM 10569 C CA . GLN C 1 354 ? 17.710 -23.835 -73.656 1.00 10.10 353 GLN C CA 1
ATOM 10570 C C . GLN C 1 354 ? 17.185 -22.542 -73.059 1.00 14.43 353 GLN C C 1
ATOM 10571 O O . GLN C 1 354 ? 17.704 -22.042 -72.053 1.00 13.09 353 GLN C O 1
ATOM 10577 N N . LYS C 1 355 ? 16.136 -22.004 -73.687 1.00 7.85 354 LYS C N 1
ATOM 10578 C CA . LYS C 1 355 ? 15.582 -20.733 -73.243 1.00 13.90 354 LYS C CA 1
ATOM 10579 C C . LYS C 1 355 ? 14.998 -20.867 -71.841 1.00 12.64 354 LYS C C 1
ATOM 10580 O O . LYS C 1 355 ? 14.293 -21.833 -71.533 1.00 15.24 354 LYS C O 1
ATOM 10586 N N . VAL C 1 356 ? 15.336 -19.909 -70.982 1.00 13.34 355 VAL C N 1
ATOM 10587 C CA . VAL C 1 356 ? 14.851 -19.844 -69.608 1.00 12.06 355 VAL C CA 1
ATOM 10588 C C . VAL C 1 356 ? 13.907 -18.660 -69.536 1.00 17.23 355 VAL C C 1
ATOM 10589 O O . VAL C 1 356 ? 14.317 -17.522 -69.789 1.00 13.02 355 VAL C O 1
ATOM 10593 N N . GLU C 1 357 ? 12.642 -18.923 -69.216 1.00 11.13 356 GLU C N 1
ATOM 10594 C CA . GLU C 1 357 ? 11.629 -17.881 -69.197 1.00 21.88 356 GLU C CA 1
ATOM 10595 C C . GLU C 1 357 ? 11.175 -17.528 -67.787 1.00 18.28 356 GLU C C 1
ATOM 10596 O O . GLU C 1 357 ? 11.389 -16.396 -67.344 1.00 22.77 356 GLU C O 1
ATOM 10602 N N . GLN C 1 358 ? 10.548 -18.456 -67.069 1.00 15.55 357 GLN C N 1
ATOM 10603 C CA . GLN C 1 358 ? 9.991 -18.120 -65.760 1.00 17.83 357 GLN C CA 1
ATOM 10604 C C . GLN C 1 358 ? 11.094 -17.666 -64.810 1.00 14.53 357 GLN C C 1
ATOM 10605 O O . GLN C 1 358 ? 12.136 -18.317 -64.689 1.00 18.56 357 GLN C O 1
ATOM 10611 N N . ASP C 1 359 ? 10.890 -16.499 -64.190 1.00 9.04 358 ASP C N 1
ATOM 10612 C CA . ASP C 1 359 ? 11.793 -15.991 -63.156 1.00 13.21 358 ASP C CA 1
ATOM 10613 C C . ASP C 1 359 ? 13.228 -15.826 -63.665 1.00 11.89 358 ASP C C 1
ATOM 10614 O O . ASP C 1 359 ? 14.181 -15.930 -62.897 1.00 14.48 358 ASP C O 1
ATOM 10619 N N . CYS C 1 360 ? 13.415 -15.571 -64.963 1.00 10.81 359 CYS C N 1
ATOM 10620 C CA . CYS C 1 360 ? 14.767 -15.624 -65.511 1.00 9.53 359 CYS C CA 1
ATOM 10621 C C . CYS C 1 360 ? 15.613 -14.421 -65.106 1.00 9.57 359 CYS C C 1
ATOM 10622 O O . CYS C 1 360 ? 16.841 -14.537 -65.022 1.00 10.74 359 CYS C O 1
ATOM 10625 N N . ALA C 1 361 ? 14.994 -13.261 -64.853 1.00 9.49 360 ALA C N 1
ATOM 10626 C CA . ALA C 1 361 ? 15.781 -12.039 -64.710 1.00 8.96 360 ALA C CA 1
ATOM 10627 C C . ALA C 1 361 ? 16.621 -12.052 -63.436 1.00 11.39 360 ALA C C 1
ATOM 10628 O O . ALA C 1 361 ? 17.797 -11.672 -63.469 1.00 15.51 360 ALA C O 1
ATOM 10630 N N . VAL C 1 362 ? 16.046 -12.476 -62.304 1.00 7.75 361 VAL C N 1
ATOM 10631 C CA . VAL C 1 362 ? 16.838 -12.529 -61.074 1.00 9.95 361 VAL C CA 1
ATOM 10632 C C . VAL C 1 362 ? 17.938 -13.583 -61.152 1.00 12.34 361 VAL C C 1
ATOM 10633 O O . VAL C 1 362 ? 18.935 -13.485 -60.430 1.00 14.44 361 VAL C O 1
ATOM 10637 N N . GLN C 1 363 ? 17.808 -14.574 -62.029 1.00 8.83 362 GLN C N 1
ATOM 10638 C CA . GLN C 1 363 ? 18.868 -15.555 -62.226 1.00 10.04 362 GLN C CA 1
ATOM 10639 C C . GLN C 1 363 ? 19.880 -15.144 -63.290 1.00 13.66 362 GLN C C 1
ATOM 10640 O O . GLN C 1 363 ? 20.907 -15.818 -63.437 1.00 12.38 362 GLN C O 1
ATOM 10646 N N . GLY C 1 364 ? 19.604 -14.087 -64.056 1.00 11.54 363 GLY C N 1
ATOM 10647 C CA . GLY C 1 364 ? 20.503 -13.669 -65.117 1.00 9.24 363 GLY C CA 1
ATOM 10648 C C . GLY C 1 364 ? 20.445 -14.519 -66.366 1.00 10.96 363 GLY C C 1
ATOM 10649 O O . GLY C 1 364 ? 21.425 -14.561 -67.122 1.00 10.12 363 GLY C O 1
ATOM 10650 N N . LEU C 1 365 ? 19.315 -15.184 -66.616 1.00 7.50 364 LEU C N 1
ATOM 10651 C CA . LEU C 1 365 ? 19.194 -16.183 -67.671 1.00 8.18 364 LEU C CA 1
ATOM 10652 C C . LEU C 1 365 ? 18.206 -15.830 -68.775 1.00 8.78 364 LEU C C 1
ATOM 10653 O O . LEU C 1 365 ? 17.998 -16.654 -69.677 1.00 8.01 364 LEU C O 1
ATOM 10658 N N . CYS C 1 366 ? 17.578 -14.656 -68.735 1.00 6.81 365 CYS C N 1
ATOM 10659 C CA . CYS C 1 366 ? 16.704 -14.267 -69.838 1.00 8.77 365 CYS C CA 1
ATOM 10660 C C . CYS C 1 366 ? 17.507 -14.106 -71.122 1.00 9.27 365 CYS C C 1
ATOM 10661 O O . CYS C 1 366 ? 18.668 -13.691 -71.105 1.00 11.35 365 CYS C O 1
ATOM 10664 N N . ASP C 1 367 ? 16.858 -14.399 -72.255 1.00 7.69 366 ASP C N 1
ATOM 10665 C CA . ASP C 1 367 ? 17.518 -14.248 -73.547 1.00 10.51 366 ASP C CA 1
ATOM 10666 C C . ASP C 1 367 ? 18.057 -12.838 -73.771 1.00 10.31 366 ASP C C 1
ATOM 10667 O O . ASP C 1 367 ? 19.082 -12.674 -74.447 1.00 11.32 366 ASP C O 1
ATOM 10672 N N . ASP C 1 368 ? 17.396 -11.809 -73.237 1.00 10.82 367 ASP C N 1
ATOM 10673 C CA . ASP C 1 368 ? 17.837 -10.454 -73.558 1.00 8.15 367 ASP C CA 1
ATOM 10674 C C . ASP C 1 368 ? 19.047 -10.003 -72.753 1.00 8.99 367 ASP C C 1
ATOM 10675 O O . ASP C 1 368 ? 19.537 -8.894 -72.993 1.00 7.46 367 ASP C O 1
ATOM 10680 N N . HIS C 1 369 ? 19.553 -10.813 -71.820 1.00 5.86 368 HIS C N 1
ATOM 10681 C CA . HIS C 1 369 ? 20.745 -10.398 -71.085 1.00 7.75 368 HIS C CA 1
ATOM 10682 C C . HIS C 1 369 ? 21.666 -11.546 -70.705 1.00 6.54 368 HIS C C 1
ATOM 10683 O O . HIS C 1 369 ? 22.688 -11.292 -70.059 1.00 7.31 368 HIS C O 1
ATOM 10690 N N . VAL C 1 370 ? 21.353 -12.787 -71.077 1.00 7.57 369 VAL C N 1
ATOM 10691 C CA . VAL C 1 370 ? 22.155 -13.927 -70.660 1.00 7.83 369 VAL C CA 1
ATOM 10692 C C . VAL C 1 370 ? 23.570 -13.861 -71.220 1.00 9.46 369 VAL C C 1
ATOM 10693 O O . VAL C 1 370 ? 24.483 -14.466 -70.648 1.00 9.02 369 VAL C O 1
ATOM 10697 N N . ALA C 1 371 ? 23.791 -13.123 -72.315 1.00 6.52 370 ALA C N 1
ATOM 10698 C CA . ALA C 1 371 ? 25.137 -13.015 -72.876 1.00 7.02 370 ALA C CA 1
ATOM 10699 C C . ALA C 1 371 ? 26.064 -12.148 -72.035 1.00 8.51 370 ALA C C 1
ATOM 10700 O O . ALA C 1 371 ? 27.258 -12.092 -72.333 1.00 8.74 370 ALA C O 1
ATOM 10702 N N . ARG C 1 372 ? 25.550 -11.465 -71.009 1.00 6.67 371 ARG C N 1
ATOM 10703 C CA . ARG C 1 372 ? 26.366 -10.564 -70.195 1.00 5.37 371 ARG C CA 1
ATOM 10704 C C . ARG C 1 372 ? 27.049 -11.389 -69.108 1.00 10.26 371 ARG C C 1
ATOM 10705 O O . ARG C 1 372 ? 26.719 -11.324 -67.925 1.00 8.01 371 ARG C O 1
ATOM 10713 N N . THR C 1 373 ? 27.970 -12.230 -69.563 1.00 8.21 372 THR C N 1
ATOM 10714 C CA . THR C 1 373 ? 28.741 -13.110 -68.702 1.00 12.38 372 THR C CA 1
ATOM 10715 C C . THR C 1 373 ? 30.106 -12.487 -68.422 1.00 9.47 372 THR C C 1
ATOM 10716 O O . THR C 1 373 ? 30.619 -11.701 -69.222 1.00 10.14 372 THR C O 1
ATOM 10720 N N . SER C 1 374 ? 30.697 -12.860 -67.285 1.00 9.86 373 SER C N 1
ATOM 10721 C CA . SER C 1 374 ? 32.018 -12.356 -66.911 1.00 10.47 373 SER C CA 1
ATOM 10722 C C . SER C 1 374 ? 33.038 -12.637 -68.012 1.00 7.39 373 SER C C 1
ATOM 10723 O O . SER C 1 374 ? 33.127 -13.757 -68.528 1.00 10.69 373 SER C O 1
ATOM 10726 N N . ALA C 1 375 ? 33.815 -11.617 -68.375 1.00 9.58 374 ALA C N 1
ATOM 10727 C CA . ALA C 1 375 ? 34.678 -11.737 -69.545 1.00 8.44 374 ALA C CA 1
ATOM 10728 C C . ALA C 1 375 ? 35.880 -12.635 -69.270 1.00 13.64 374 ALA C C 1
ATOM 10729 O O . ALA C 1 375 ? 36.467 -12.613 -68.184 1.00 11.59 374 ALA C O 1
ATOM 10731 N N . ASN C 1 376 ? 36.242 -13.435 -70.268 1.00 11.47 375 ASN C N 1
ATOM 10732 C CA . ASN C 1 376 ? 37.437 -14.271 -70.210 1.00 14.25 375 ASN C CA 1
ATOM 10733 C C . ASN C 1 376 ? 38.497 -13.614 -71.087 1.00 7.59 375 ASN C C 1
ATOM 10734 O O . ASN C 1 376 ? 38.556 -13.846 -72.289 1.00 9.90 375 ASN C O 1
ATOM 10739 N N . ILE C 1 377 ? 39.345 -12.790 -70.478 1.00 11.04 376 ILE C N 1
ATOM 10740 C CA . ILE C 1 377 ? 40.433 -12.118 -71.185 1.00 13.76 376 ILE C CA 1
ATOM 10741 C C . ILE C 1 377 ? 41.738 -12.839 -70.872 1.00 12.79 376 ILE C C 1
ATOM 10742 O O . ILE C 1 377 ? 42.182 -12.869 -69.716 1.00 18.20 376 ILE C O 1
ATOM 10747 N N . ASP C 1 378 ? 42.361 -13.400 -71.906 1.00 16.00 377 ASP C N 1
ATOM 10748 C CA . ASP C 1 378 ? 43.555 -14.223 -71.728 1.00 17.93 377 ASP C CA 1
ATOM 10749 C C . ASP C 1 378 ? 44.654 -13.477 -70.974 1.00 21.43 377 ASP C C 1
ATOM 10750 O O . ASP C 1 378 ? 44.974 -12.323 -71.282 1.00 25.36 377 ASP C O 1
ATOM 10755 N N . GLY C 1 379 ? 45.249 -14.155 -69.997 1.00 24.61 378 GLY C N 1
ATOM 10756 C CA . GLY C 1 379 ? 46.280 -13.554 -69.179 1.00 23.66 378 GLY C CA 1
ATOM 10757 C C . GLY C 1 379 ? 45.791 -12.533 -68.181 1.00 26.10 378 GLY C C 1
ATOM 10758 O O . GLY C 1 379 ? 46.617 -11.921 -67.496 1.00 36.46 378 GLY C O 1
ATOM 10759 N N . LEU C 1 380 ? 44.482 -12.326 -68.075 1.00 21.22 379 LEU C N 1
ATOM 10760 C CA . LEU C 1 380 ? 43.900 -11.376 -67.138 1.00 18.38 379 LEU C CA 1
ATOM 10761 C C . LEU C 1 380 ? 42.870 -12.027 -66.231 1.00 23.61 379 LEU C C 1
ATOM 10762 O O . LEU C 1 380 ? 42.978 -11.932 -65.002 1.00 20.67 379 LEU C O 1
ATOM 10767 N N . THR C 1 381 ? 41.866 -12.696 -66.800 1.00 18.44 380 THR C N 1
ATOM 10768 C CA . THR C 1 381 ? 40.856 -13.376 -66.002 1.00 17.59 380 THR C CA 1
ATOM 10769 C C . THR C 1 381 ? 40.735 -14.852 -66.358 1.00 20.86 380 THR C C 1
ATOM 10770 O O . THR C 1 381 ? 39.842 -15.528 -65.836 1.00 22.49 380 THR C O 1
ATOM 10774 N N . VAL C 1 382 ? 41.608 -15.370 -67.224 1.00 18.60 381 VAL C N 1
ATOM 10775 C CA . VAL C 1 382 ? 41.484 -16.736 -67.712 1.00 15.73 381 VAL C CA 1
ATOM 10776 C C . VAL C 1 382 ? 42.820 -17.146 -68.307 1.00 21.69 381 VAL C C 1
ATOM 10777 O O . VAL C 1 382 ? 43.600 -16.302 -68.758 1.00 21.24 381 VAL C O 1
ATOM 10781 N N . ASN C 1 383 ? 43.094 -18.451 -68.283 1.00 20.71 382 ASN C N 1
ATOM 10782 C CA . ASN C 1 383 ? 44.115 -19.077 -69.119 1.00 21.01 382 ASN C CA 1
ATOM 10783 C C . ASN C 1 383 ? 43.373 -19.917 -70.150 1.00 19.87 382 ASN C C 1
ATOM 10784 O O . ASN C 1 383 ? 42.709 -20.899 -69.793 1.00 20.89 382 ASN C O 1
ATOM 10789 N N . LEU C 1 384 ? 43.462 -19.514 -71.417 1.00 16.81 383 LEU C N 1
ATOM 10790 C CA . LEU C 1 384 ? 42.697 -20.162 -72.475 1.00 14.65 383 LEU C CA 1
ATOM 10791 C C . LEU C 1 384 ? 43.193 -21.579 -72.725 1.00 23.77 383 LEU C C 1
ATOM 10792 O O . LEU C 1 384 ? 44.393 -21.862 -72.642 1.00 19.14 383 LEU C O 1
ATOM 10797 N N . ASN C 1 385 ? 42.254 -22.467 -73.066 1.00 16.42 384 ASN C N 1
ATOM 10798 C CA . ASN C 1 385 ? 42.597 -23.817 -73.489 1.00 18.55 384 ASN C CA 1
ATOM 10799 C C . ASN C 1 385 ? 42.985 -23.800 -74.961 1.00 21.26 384 ASN C C 1
ATOM 10800 O O . ASN C 1 385 ? 43.004 -22.751 -75.610 1.00 22.61 384 ASN C O 1
ATOM 10805 N N . GLU C 1 386 ? 43.301 -24.981 -75.500 1.00 15.54 385 GLU C N 1
ATOM 10806 C CA . GLU C 1 386 ? 43.862 -25.039 -76.848 1.00 19.37 385 GLU C CA 1
ATOM 10807 C C . GLU C 1 386 ? 42.835 -24.669 -77.913 1.00 14.41 385 GLU C C 1
ATOM 10808 O O . GLU C 1 386 ? 43.183 -24.057 -78.930 1.00 16.05 385 GLU C O 1
ATOM 10814 N N . LYS C 1 387 ? 41.573 -25.053 -77.724 1.00 17.17 386 LYS C N 1
ATOM 10815 C CA . LYS C 1 387 ? 40.565 -24.716 -78.728 1.00 17.28 386 LYS C CA 1
ATOM 10816 C C . LYS C 1 387 ? 40.219 -23.228 -78.685 1.00 18.89 386 LYS C C 1
ATOM 10817 O O . LYS C 1 387 ? 40.053 -22.592 -79.735 1.00 16.23 386 LYS C O 1
ATOM 10823 N N . GLN C 1 388 ? 40.114 -22.658 -77.480 1.00 16.21 387 GLN C N 1
ATOM 10824 C CA . GLN C 1 388 ? 39.867 -21.227 -77.352 1.00 16.73 387 GLN C CA 1
ATOM 10825 C C . GLN C 1 388 ? 40.987 -20.430 -77.985 1.00 13.00 387 GLN C C 1
ATOM 10826 O O . GLN C 1 388 ? 40.742 -19.456 -78.705 1.00 13.88 387 GLN C O 1
ATOM 10832 N N . ARG C 1 389 ? 42.228 -20.837 -77.729 1.00 14.76 388 ARG C N 1
ATOM 10833 C CA . ARG C 1 389 ? 43.368 -20.127 -78.281 1.00 12.25 388 ARG C CA 1
ATOM 10834 C C . ARG C 1 389 ? 43.424 -20.276 -79.797 1.00 17.23 388 ARG C C 1
ATOM 10835 O O . ARG C 1 389 ? 43.779 -19.326 -80.507 1.00 10.87 388 ARG C O 1
ATOM 10843 N N . ASP C 1 390 ? 43.058 -21.457 -80.312 1.00 16.79 389 ASP C N 1
ATOM 10844 C CA . ASP C 1 390 ? 43.015 -21.658 -81.758 1.00 13.71 389 ASP C CA 1
ATOM 10845 C C . ASP C 1 390 ? 42.009 -20.727 -82.424 1.00 15.64 389 ASP C C 1
ATOM 10846 O O . ASP C 1 390 ? 42.293 -20.149 -83.482 1.00 14.60 389 ASP C O 1
ATOM 10851 N N . LEU C 1 391 ? 40.820 -20.576 -81.833 1.00 15.96 390 LEU C N 1
ATOM 10852 C CA . LEU C 1 391 ? 39.819 -19.703 -82.442 1.00 8.96 390 LEU C CA 1
ATOM 10853 C C . LEU C 1 391 ? 40.242 -18.245 -82.361 1.00 11.00 390 LEU C C 1
ATOM 10854 O O . LEU C 1 391 ? 39.984 -17.465 -83.286 1.00 12.80 390 LEU C O 1
ATOM 10859 N N . LYS C 1 392 ? 40.896 -17.860 -81.264 1.00 9.96 391 LYS C N 1
ATOM 10860 C CA . LYS C 1 392 ? 41.315 -16.473 -81.113 1.00 11.39 391 LYS C CA 1
ATOM 10861 C C . LYS C 1 392 ? 42.395 -16.114 -82.123 1.00 17.93 391 LYS C C 1
ATOM 10862 O O . LYS C 1 392 ? 42.355 -15.036 -82.721 1.00 12.23 391 LYS C O 1
ATOM 10868 N N . GLN C 1 393 ? 43.357 -17.015 -82.340 1.00 16.28 392 GLN C N 1
ATOM 10869 C CA . GLN C 1 393 ? 44.360 -16.797 -83.376 1.00 16.65 392 GLN C CA 1
ATOM 10870 C C . GLN C 1 393 ? 43.713 -16.712 -84.758 1.00 15.76 392 GLN C C 1
ATOM 10871 O O . GLN C 1 393 ? 44.125 -15.903 -85.596 1.00 13.29 392 GLN C O 1
ATOM 10877 N N . TYR C 1 394 ? 42.674 -17.518 -85.001 1.00 14.55 393 TYR C N 1
ATOM 10878 C CA . TYR C 1 394 ? 41.953 -17.456 -86.270 1.00 12.87 393 TYR C CA 1
ATOM 10879 C C . TYR C 1 394 ? 41.301 -16.093 -86.461 1.00 11.21 393 TYR C C 1
ATOM 10880 O O . TYR C 1 394 ? 41.356 -15.513 -87.555 1.00 13.79 393 TYR C O 1
ATOM 10889 N N . VAL C 1 395 ? 40.661 -15.570 -85.411 1.00 11.48 394 VAL C N 1
ATOM 10890 C CA . VAL C 1 395 ? 40.087 -14.231 -85.493 1.00 12.56 394 VAL C CA 1
ATOM 10891 C C . VAL C 1 395 ? 41.171 -13.208 -85.790 1.00 10.25 394 VAL C C 1
ATOM 10892 O O . VAL C 1 395 ? 41.002 -12.336 -86.652 1.00 9.97 394 VAL C O 1
ATOM 10896 N N . SER C 1 396 ? 42.292 -13.285 -85.064 1.00 13.58 395 SER C N 1
ATOM 10897 C CA . SER C 1 396 ? 43.408 -12.384 -85.324 1.00 15.13 395 SER C CA 1
ATOM 10898 C C . SER C 1 396 ? 43.842 -12.462 -86.774 1.00 16.57 395 SER C C 1
ATOM 10899 O O . SER C 1 396 ? 44.106 -11.432 -87.400 1.00 12.51 395 SER C O 1
ATOM 10902 N N . GLN C 1 397 ? 43.886 -13.674 -87.337 1.00 12.77 396 GLN C N 1
ATOM 10903 C CA . GLN C 1 397 ? 44.231 -13.825 -88.750 1.00 17.33 396 GLN C CA 1
ATOM 10904 C C . GLN C 1 397 ? 43.209 -13.141 -89.647 1.00 15.16 396 GLN C C 1
ATOM 10905 O O . GLN C 1 397 ? 43.572 -12.455 -90.611 1.00 12.21 396 GLN C O 1
ATOM 10911 N N . LEU C 1 398 ? 41.920 -13.369 -89.372 1.00 9.51 397 LEU C N 1
ATOM 10912 C CA . LEU C 1 398 ? 40.857 -12.750 -90.154 1.00 13.55 397 LEU C CA 1
ATOM 10913 C C . LEU C 1 398 ? 40.986 -11.234 -90.144 1.00 11.28 397 LEU C C 1
ATOM 10914 O O . LEU C 1 398 ? 40.878 -10.582 -91.185 1.00 12.34 397 LEU C O 1
ATOM 10919 N N . MET C 1 399 ? 41.208 -10.653 -88.966 1.00 14.74 398 MET C N 1
ATOM 10920 C CA . MET C 1 399 ? 41.238 -9.198 -88.860 1.00 14.71 398 MET C CA 1
ATOM 10921 C C . MET C 1 399 ? 42.470 -8.621 -89.537 1.00 12.45 398 MET C C 1
ATOM 10922 O O . MET C 1 399 ? 42.399 -7.547 -90.136 1.00 14.90 398 MET C O 1
ATOM 10927 N N . THR C 1 400 ? 43.593 -9.332 -89.480 1.00 12.39 399 THR C N 1
ATOM 10928 C CA . THR C 1 400 ? 44.787 -8.885 -90.191 1.00 19.37 399 THR C CA 1
ATOM 10929 C C . THR C 1 400 ? 44.561 -8.910 -91.699 1.00 17.34 399 THR C C 1
ATOM 10930 O O . THR C 1 400 ? 44.847 -7.928 -92.400 1.00 13.40 399 THR C O 1
ATOM 10934 N N . LEU C 1 401 ? 44.036 -10.029 -92.214 1.00 12.29 400 LEU C N 1
ATOM 10935 C CA . LEU C 1 401 ? 43.743 -10.134 -93.638 1.00 14.58 400 LEU C CA 1
ATOM 10936 C C . LEU C 1 401 ? 42.765 -9.054 -94.071 1.00 15.59 400 LEU C C 1
ATOM 10937 O O . LEU C 1 401 ? 42.917 -8.462 -95.145 1.00 15.24 400 LEU C O 1
ATOM 10942 N N . ARG C 1 402 ? 41.742 -8.797 -93.252 1.00 12.87 401 ARG C N 1
ATOM 10943 C CA . ARG C 1 402 ? 40.763 -7.773 -93.592 1.00 11.72 401 ARG C CA 1
ATOM 10944 C C . ARG C 1 402 ? 41.415 -6.396 -93.659 1.00 14.75 401 ARG C C 1
ATOM 10945 O O . ARG C 1 402 ? 41.148 -5.615 -94.583 1.00 14.39 401 ARG C O 1
ATOM 10953 N N . ALA C 1 403 ? 42.300 -6.092 -92.705 1.00 12.53 402 ALA C N 1
ATOM 10954 C CA . ALA C 1 403 ? 42.971 -4.800 -92.717 1.00 16.76 402 ALA C CA 1
ATOM 10955 C C . ALA C 1 403 ? 43.828 -4.619 -93.963 1.00 16.93 402 ALA C C 1
ATOM 10956 O O . ALA C 1 403 ? 44.061 -3.487 -94.391 1.00 20.54 402 ALA C O 1
ATOM 10958 N N . ALA C 1 404 ? 44.303 -5.710 -94.562 1.00 12.11 403 ALA C N 1
ATOM 10959 C CA . ALA C 1 404 ? 45.215 -5.604 -95.691 1.00 16.44 403 ALA C CA 1
ATOM 10960 C C . ALA C 1 404 ? 44.525 -5.643 -97.051 1.00 20.23 403 ALA C C 1
ATOM 10961 O O . ALA C 1 404 ? 45.173 -5.351 -98.059 1.00 17.94 403 ALA C O 1
ATOM 10963 N N . HIS C 1 405 ? 43.242 -5.986 -97.122 1.00 14.19 404 HIS C N 1
ATOM 10964 C CA . HIS C 1 405 ? 42.584 -6.203 -98.409 1.00 13.03 404 HIS C CA 1
ATOM 10965 C C . HIS C 1 405 ? 41.317 -5.378 -98.536 1.00 13.37 404 HIS C C 1
ATOM 10966 O O . HIS C 1 405 ? 40.258 -5.789 -98.032 1.00 13.35 404 HIS C O 1
ATOM 10973 N N . PRO C 1 406 ? 41.373 -4.250 -99.246 1.00 14.89 405 PRO C N 1
ATOM 10974 C CA . PRO C 1 406 ? 40.158 -3.446 -99.456 1.00 16.46 405 PRO C CA 1
ATOM 10975 C C . PRO C 1 406 ? 39.017 -4.208 -100.107 1.00 13.26 405 PRO C C 1
ATOM 10976 O O . PRO C 1 406 ? 37.856 -3.814 -99.936 1.00 12.60 405 PRO C O 1
ATOM 10980 N N . ALA C 1 407 ? 39.302 -5.261 -100.880 1.00 11.91 406 ALA C N 1
ATOM 10981 C CA . ALA C 1 407 ? 38.217 -6.089 -101.397 1.00 10.95 406 ALA C CA 1
ATOM 10982 C C . ALA C 1 407 ? 37.346 -6.632 -100.272 1.00 8.14 406 ALA C C 1
ATOM 10983 O O . ALA C 1 407 ? 36.132 -6.782 -100.447 1.00 11.20 406 ALA C O 1
ATOM 10985 N N . LEU C 1 408 ? 37.936 -6.929 -99.115 1.00 8.43 407 LEU C N 1
ATOM 10986 C CA . LEU C 1 408 ? 37.132 -7.462 -98.016 1.00 8.46 407 LEU C CA 1
ATOM 10987 C C . LEU C 1 408 ? 36.317 -6.370 -97.332 1.00 10.14 407 LEU C C 1
ATOM 10988 O O . LEU C 1 408 ? 35.123 -6.551 -97.076 1.00 8.50 407 LEU C O 1
ATOM 10993 N N . SER C 1 409 ? 36.941 -5.228 -97.034 1.00 8.14 408 SER C N 1
ATOM 10994 C CA . SER C 1 409 ? 36.275 -4.204 -96.232 1.00 9.97 408 SER C CA 1
ATOM 10995 C C . SER C 1 409 ? 35.399 -3.276 -97.066 1.00 9.79 408 SER C C 1
ATOM 10996 O O . SER C 1 409 ? 34.380 -2.781 -96.574 1.00 12.37 408 SER C O 1
ATOM 10999 N N . ARG C 1 410 ? 35.760 -3.025 -98.318 1.00 9.66 409 ARG C N 1
ATOM 11000 C CA . ARG C 1 410 ? 34.975 -2.088 -99.105 1.00 13.29 409 ARG C CA 1
ATOM 11001 C C . ARG C 1 410 ? 34.720 -2.588 -100.523 1.00 13.78 409 ARG C C 1
ATOM 11002 O O . ARG C 1 410 ? 34.204 -1.826 -101.353 1.00 9.93 409 ARG C O 1
ATOM 11010 N N . GLY C 1 411 ? 34.997 -3.856 -100.811 1.00 9.71 410 GLY C N 1
ATOM 11011 C CA . GLY C 1 411 ? 34.843 -4.342 -102.161 1.00 10.22 410 GLY C CA 1
ATOM 11012 C C . GLY C 1 411 ? 33.390 -4.404 -102.593 1.00 14.00 410 GLY C C 1
ATOM 11013 O O . GLY C 1 411 ? 32.473 -4.571 -101.789 1.00 12.30 410 GLY C O 1
ATOM 11014 N N . GLU C 1 412 ? 33.188 -4.258 -103.897 1.00 12.09 411 GLU C N 1
ATOM 11015 C CA . GLU C 1 412 ? 31.910 -4.585 -104.502 1.00 9.82 411 GLU C CA 1
ATOM 11016 C C . GLU C 1 412 ? 31.689 -6.090 -104.469 1.00 15.13 411 GLU C C 1
ATOM 11017 O O . GLU C 1 412 ? 32.582 -6.869 -104.823 1.00 17.76 411 GLU C O 1
ATOM 11023 N N . ARG C 1 413 ? 30.492 -6.501 -104.065 1.00 12.36 412 ARG C N 1
ATOM 11024 C CA . ARG C 1 413 ? 30.146 -7.907 -103.923 1.00 11.15 412 ARG C CA 1
ATOM 11025 C C . ARG C 1 413 ? 29.415 -8.402 -105.168 1.00 13.16 412 ARG C C 1
ATOM 11026 O O . ARG C 1 413 ? 28.490 -7.745 -105.646 1.00 14.17 412 ARG C O 1
ATOM 11034 N N . THR C 1 414 ? 29.822 -9.559 -105.687 1.00 11.14 413 THR C N 1
ATOM 11035 C CA . THR C 1 414 ? 29.028 -10.295 -106.670 1.00 13.85 413 THR C CA 1
ATOM 11036 C C . THR C 1 414 ? 28.951 -11.748 -106.235 1.00 12.94 413 THR C C 1
ATOM 11037 O O . THR C 1 414 ? 29.982 -12.423 -106.131 1.00 10.80 413 THR C O 1
ATOM 11041 N N . ASN C 1 415 ? 27.741 -12.236 -105.988 1.00 9.84 414 ASN C N 1
ATOM 11042 C CA . ASN C 1 415 ? 27.618 -13.630 -105.616 1.00 9.47 414 ASN C CA 1
ATOM 11043 C C . ASN C 1 415 ? 27.867 -14.512 -106.830 1.00 15.69 414 ASN C C 1
ATOM 11044 O O . ASN C 1 415 ? 27.405 -14.217 -107.932 1.00 11.42 414 ASN C O 1
ATOM 11049 N N . ILE C 1 416 ? 28.619 -15.590 -106.626 1.00 11.38 415 ILE C N 1
ATOM 11050 C CA . ILE C 1 416 ? 28.912 -16.564 -107.671 1.00 10.82 415 ILE C CA 1
ATOM 11051 C C . ILE C 1 416 ? 28.096 -17.835 -107.483 1.00 15.00 415 ILE C C 1
ATOM 11052 O O . ILE C 1 416 ? 27.489 -18.341 -108.429 1.00 18.95 415 ILE C O 1
ATOM 11057 N N . VAL C 1 417 ? 28.081 -18.371 -106.270 1.00 8.55 416 VAL C N 1
ATOM 11058 C CA . VAL C 1 417 ? 27.290 -19.546 -105.938 1.00 9.67 416 VAL C CA 1
ATOM 11059 C C . VAL C 1 417 ? 26.619 -19.314 -104.594 1.00 13.38 416 VAL C C 1
ATOM 11060 O O . VAL C 1 417 ? 27.223 -18.760 -103.668 1.00 11.09 416 VAL C O 1
ATOM 11064 N N . ALA C 1 418 ? 25.370 -19.746 -104.481 1.00 7.08 417 ALA C N 1
ATOM 11065 C CA . ALA C 1 418 ? 24.718 -19.784 -103.171 1.00 13.14 417 ALA C CA 1
ATOM 11066 C C . ALA C 1 418 ? 23.696 -20.916 -103.209 1.00 12.76 417 ALA C C 1
ATOM 11067 O O . ALA C 1 418 ? 22.581 -20.738 -103.711 1.00 12.78 417 ALA C O 1
ATOM 11069 N N . ASN C 1 419 ? 24.092 -22.080 -102.710 1.00 10.37 418 ASN C N 1
ATOM 11070 C CA . ASN C 1 419 ? 23.213 -23.239 -102.732 1.00 9.47 418 ASN C CA 1
ATOM 11071 C C . ASN C 1 419 ? 23.173 -23.777 -101.307 1.00 13.35 418 ASN C C 1
ATOM 11072 O O . ASN C 1 419 ? 23.448 -23.063 -100.335 1.00 9.36 418 ASN C O 1
ATOM 11077 N N . GLU C 1 420 ? 22.812 -25.052 -101.154 1.00 8.23 419 GLU C N 1
ATOM 11078 C CA . GLU C 1 420 ? 22.619 -25.554 -99.801 1.00 10.48 419 GLU C CA 1
ATOM 11079 C C . GLU C 1 420 ? 23.929 -25.935 -99.130 1.00 11.99 419 GLU C C 1
ATOM 11080 O O . GLU C 1 420 ? 23.952 -26.080 -97.907 1.00 10.34 419 GLU C O 1
ATOM 11086 N N . THR C 1 421 ? 25.017 -26.098 -99.888 1.00 10.87 420 THR C N 1
ATOM 11087 C CA . THR C 1 421 ? 26.278 -26.538 -99.308 1.00 9.46 420 THR C CA 1
ATOM 11088 C C . THR C 1 421 ? 27.413 -25.524 -99.386 1.00 10.51 420 THR C C 1
ATOM 11089 O O . THR C 1 421 ? 28.436 -25.727 -98.722 1.00 11.50 420 THR C O 1
ATOM 11093 N N . VAL C 1 422 ? 27.295 -24.457 -100.168 1.00 10.20 421 VAL C N 1
ATOM 11094 C CA . VAL C 1 422 ? 28.416 -23.530 -100.273 1.00 10.96 421 VAL C CA 1
ATOM 11095 C C . VAL C 1 422 ? 27.906 -22.132 -100.576 1.00 13.13 421 VAL C C 1
ATOM 11096 O O . VAL C 1 422 ? 26.839 -21.943 -101.167 1.00 9.05 421 VAL C O 1
ATOM 11100 N N . TYR C 1 423 ? 28.699 -21.149 -100.168 1.00 11.63 422 TYR C N 1
ATOM 11101 C CA . TYR C 1 423 ? 28.441 -19.747 -100.441 1.00 12.64 422 TYR C CA 1
ATOM 11102 C C . TYR C 1 423 ? 29.720 -19.181 -101.019 1.00 9.83 422 TYR C C 1
ATOM 11103 O O . TYR C 1 423 ? 30.761 -19.219 -100.357 1.00 12.41 422 TYR C O 1
ATOM 11112 N N . ILE C 1 424 ? 29.658 -18.670 -102.245 1.00 7.33 423 ILE C N 1
ATOM 11113 C CA . ILE C 1 424 ? 30.844 -18.117 -102.891 1.00 10.05 423 ILE C CA 1
ATOM 11114 C C . ILE C 1 424 ? 30.550 -16.707 -103.382 1.00 9.23 423 ILE C C 1
ATOM 11115 O O . ILE C 1 424 ? 29.663 -16.511 -104.218 1.00 11.40 423 ILE C O 1
ATOM 11120 N N . ASP C 1 425 ? 31.330 -15.742 -102.901 1.00 10.68 424 ASP C N 1
ATOM 11121 C CA . ASP C 1 425 ? 31.229 -14.341 -103.286 1.00 12.13 424 ASP C CA 1
ATOM 11122 C C . ASP C 1 425 ? 32.493 -13.901 -104.012 1.00 14.96 424 ASP C C 1
ATOM 11123 O O . ASP C 1 425 ? 33.610 -14.225 -103.588 1.00 15.47 424 ASP C O 1
ATOM 11128 N N . HIS C 1 426 ? 32.315 -13.133 -105.082 1.00 7.91 425 HIS C N 1
ATOM 11129 C CA . HIS C 1 426 ? 33.409 -12.368 -105.678 1.00 13.66 425 HIS C CA 1
ATOM 11130 C C . HIS C 1 426 ? 33.444 -10.978 -105.044 1.00 12.36 425 HIS C C 1
ATOM 11131 O O . HIS C 1 426 ? 32.420 -10.287 -105.001 1.00 16.00 425 HIS C O 1
ATOM 11138 N N . LYS C 1 427 ? 34.613 -10.571 -104.552 1.00 12.71 426 LYS C N 1
ATOM 11139 C CA . LYS C 1 427 ? 34.815 -9.250 -103.955 1.00 8.54 426 LYS C CA 1
ATOM 11140 C C . LYS C 1 427 ? 35.895 -8.506 -104.731 1.00 14.74 426 LYS C C 1
ATOM 11141 O O . LYS C 1 427 ? 36.970 -9.057 -104.985 1.00 13.73 426 LYS C O 1
ATOM 11147 N N . GLN C 1 428 ? 35.626 -7.251 -105.084 1.00 10.11 427 GLN C N 1
ATOM 11148 C CA . GLN C 1 428 ? 36.590 -6.463 -105.840 1.00 13.62 427 GLN C CA 1
ATOM 11149 C C . GLN C 1 428 ? 36.642 -5.032 -105.331 1.00 16.81 427 GLN C C 1
ATOM 11150 O O . GLN C 1 428 ? 35.610 -4.361 -105.246 1.00 11.23 427 GLN C O 1
ATOM 11156 N N . ALA C 1 429 ? 37.852 -4.571 -105.013 1.00 15.86 428 ALA C N 1
ATOM 11157 C CA . ALA C 1 429 ? 38.119 -3.164 -104.741 1.00 19.27 428 ALA C CA 1
ATOM 11158 C C . ALA C 1 429 ? 39.315 -2.748 -105.582 1.00 22.70 428 ALA C C 1
ATOM 11159 O O . ALA C 1 429 ? 40.410 -3.297 -105.418 1.00 25.16 428 ALA C O 1
ATOM 11161 N N . ASP C 1 430 ? 39.099 -1.802 -106.498 1.00 23.01 429 ASP C N 1
ATOM 11162 C CA . ASP C 1 430 ? 40.148 -1.329 -107.398 1.00 25.68 429 ASP C CA 1
ATOM 11163 C C . ASP C 1 430 ? 40.732 -2.496 -108.194 1.00 33.25 429 ASP C C 1
ATOM 11164 O O . ASP C 1 430 ? 40.024 -3.106 -109.002 1.00 42.75 429 ASP C O 1
ATOM 11169 N N . ASP C 1 431 ? 42.004 -2.834 -107.968 1.00 37.99 430 ASP C N 1
ATOM 11170 C CA . ASP C 1 431 ? 42.620 -3.991 -108.614 1.00 42.30 430 ASP C CA 1
ATOM 11171 C C . ASP C 1 431 ? 42.665 -5.231 -107.725 1.00 42.90 430 ASP C C 1
ATOM 11172 O O . ASP C 1 431 ? 42.922 -6.328 -108.231 1.00 50.37 430 ASP C O 1
ATOM 11177 N N . ASP C 1 432 ? 42.435 -5.078 -106.422 1.00 38.39 431 ASP C N 1
ATOM 11178 C CA . ASP C 1 432 ? 42.301 -6.186 -105.475 1.00 28.33 431 ASP C CA 1
ATOM 11179 C C . ASP C 1 432 ? 40.999 -6.939 -105.767 1.00 25.85 431 ASP C C 1
ATOM 11180 O O . ASP C 1 432 ? 39.907 -6.397 -105.575 1.00 21.60 431 ASP C O 1
ATOM 11185 N N . ALA C 1 433 ? 41.102 -8.173 -106.279 1.00 24.55 432 ALA C N 1
ATOM 11186 C CA . ALA C 1 433 ? 39.947 -9.045 -106.482 1.00 14.43 432 ALA C CA 1
ATOM 11187 C C . ALA C 1 433 ? 40.212 -10.386 -105.817 1.00 15.96 432 ALA C C 1
ATOM 11188 O O . ALA C 1 433 ? 41.325 -10.916 -105.904 1.00 13.21 432 ALA C O 1
ATOM 11190 N N . LEU C 1 434 ? 39.196 -10.938 -105.153 1.00 11.02 433 LEU C N 1
ATOM 11191 C CA . LEU C 1 434 ? 39.361 -12.238 -104.519 1.00 9.91 433 LEU C CA 1
ATOM 11192 C C . LEU C 1 434 ? 38.027 -12.974 -104.472 1.00 14.04 433 LEU C C 1
ATOM 11193 O O . LEU C 1 434 ? 36.957 -12.416 -104.747 1.00 13.15 433 LEU C O 1
ATOM 11198 N N . ILE C 1 435 ? 38.117 -14.251 -104.116 1.00 10.86 434 ILE C N 1
ATOM 11199 C CA . ILE C 1 435 ? 36.968 -15.115 -103.910 1.00 7.61 434 ILE C CA 1
ATOM 11200 C C . ILE C 1 435 ? 36.885 -15.436 -102.431 1.00 10.31 434 ILE C C 1
ATOM 11201 O O . ILE C 1 435 ? 37.881 -15.848 -101.821 1.00 13.70 434 ILE C O 1
ATOM 11206 N N . TYR C 1 436 ? 35.711 -15.237 -101.853 1.00 10.88 435 TYR C N 1
ATOM 11207 C CA . TYR C 1 436 ? 35.408 -15.717 -100.515 1.00 7.77 435 TYR C CA 1
ATOM 11208 C C . TYR C 1 436 ? 34.477 -16.906 -100.672 1.00 11.40 435 TYR C C 1
ATOM 11209 O O . TYR C 1 436 ? 33.408 -16.778 -101.272 1.00 11.58 435 TYR C O 1
ATOM 11218 N N . MET C 1 437 ? 34.866 -18.052 -100.121 1.00 11.20 436 MET C N 1
ATOM 11219 C CA . MET C 1 437 ? 34.020 -19.232 -100.192 1.00 11.66 436 MET C CA 1
ATOM 11220 C C . MET C 1 437 ? 33.930 -19.885 -98.817 1.00 14.18 436 MET C C 1
ATOM 11221 O O . MET C 1 437 ? 34.939 -20.019 -98.117 1.00 10.66 436 MET C O 1
ATOM 11226 N N . VAL C 1 438 ? 32.719 -20.277 -98.420 1.00 10.59 437 VAL C N 1
ATOM 11227 C CA . VAL C 1 438 ? 32.524 -20.919 -97.123 1.00 10.46 437 VAL C CA 1
ATOM 11228 C C . VAL C 1 438 ? 31.534 -22.063 -97.282 1.00 12.49 437 VAL C C 1
ATOM 11229 O O . VAL C 1 438 ? 30.499 -21.921 -97.945 1.00 9.66 437 VAL C O 1
ATOM 11233 N N . SER C 1 439 ? 31.877 -23.211 -96.714 1.00 11.24 438 SER C N 1
ATOM 11234 C CA . SER C 1 439 ? 30.971 -24.347 -96.721 1.00 10.44 438 SER C CA 1
ATOM 11235 C C . SER C 1 439 ? 29.839 -24.115 -95.728 1.00 9.29 438 SER C C 1
ATOM 11236 O O . SER C 1 439 ? 30.051 -23.582 -94.638 1.00 11.51 438 SER C O 1
ATOM 11239 N N . THR C 1 440 ? 28.627 -24.509 -96.115 1.00 10.35 439 THR C N 1
ATOM 11240 C CA . THR C 1 440 ? 27.465 -24.436 -95.237 1.00 12.20 439 THR C CA 1
ATOM 11241 C C . THR C 1 440 ? 26.914 -25.829 -94.956 1.00 9.64 439 THR C C 1
ATOM 11242 O O . THR C 1 440 ? 25.716 -26.000 -94.728 1.00 15.68 439 THR C O 1
ATOM 11246 N N . THR C 1 441 ? 27.783 -26.837 -94.971 1.00 12.05 440 THR C N 1
ATOM 11247 C CA . THR C 1 441 ? 27.358 -28.210 -94.775 1.00 16.31 440 THR C CA 1
ATOM 11248 C C . THR C 1 441 ? 28.375 -28.963 -93.929 1.00 14.60 440 THR C C 1
ATOM 11249 O O . THR C 1 441 ? 29.569 -28.645 -93.918 1.00 11.61 440 THR C O 1
ATOM 11253 N N . ALA C 1 442 ? 27.886 -29.973 -93.213 1.00 17.98 441 ALA C N 1
ATOM 11254 C CA . ALA C 1 442 ? 28.760 -30.791 -92.389 1.00 18.51 441 ALA C CA 1
ATOM 11255 C C . ALA C 1 442 ? 29.501 -31.853 -93.193 1.00 16.99 441 ALA C C 1
ATOM 11256 O O . ALA C 1 442 ? 30.289 -32.601 -92.605 1.00 24.23 441 ALA C O 1
ATOM 11258 N N . ASP C 1 443 ? 29.278 -31.934 -94.509 1.00 21.13 442 ASP C N 1
ATOM 11259 C CA . ASP C 1 443 ? 30.018 -32.844 -95.381 1.00 19.36 442 ASP C CA 1
ATOM 11260 C C . ASP C 1 443 ? 31.228 -32.160 -96.003 1.00 25.82 442 ASP C C 1
ATOM 11261 O O . ASP C 1 443 ? 31.156 -31.002 -96.424 1.00 18.53 442 ASP C O 1
ATOM 11266 N N . GLN C 1 444 ? 32.330 -32.898 -96.093 1.00 19.05 443 GLN C N 1
ATOM 11267 C CA . GLN C 1 444 ? 33.409 -32.502 -96.984 1.00 22.31 443 GLN C CA 1
ATOM 11268 C C . GLN C 1 444 ? 32.882 -32.436 -98.411 1.00 19.82 443 GLN C C 1
ATOM 11269 O O . GLN C 1 444 ? 32.049 -33.252 -98.816 1.00 24.21 443 GLN C O 1
ATOM 11275 N N . ASP C 1 445 ? 33.354 -31.457 -99.180 1.00 20.68 444 ASP C N 1
ATOM 11276 C CA . ASP C 1 445 ? 32.956 -31.408 -100.580 1.00 21.32 444 ASP C CA 1
ATOM 11277 C C . ASP C 1 445 ? 34.038 -30.740 -101.413 1.00 21.67 444 ASP C C 1
ATOM 11278 O O . ASP C 1 445 ? 34.872 -29.988 -100.905 1.00 21.63 444 ASP C O 1
ATOM 11283 N N . THR C 1 446 ? 34.017 -31.052 -102.706 1.00 23.26 445 THR C N 1
ATOM 11284 C CA . THR C 1 446 ? 34.927 -30.489 -103.693 1.00 24.13 445 THR C CA 1
ATOM 11285 C C . THR C 1 446 ? 34.132 -29.571 -104.607 1.00 24.57 445 THR C C 1
ATOM 11286 O O . THR C 1 446 ? 33.165 -30.009 -105.239 1.00 29.71 445 THR C O 1
ATOM 11290 N N . VAL C 1 447 ? 34.537 -28.305 -104.674 1.00 19.84 446 VAL C N 1
ATOM 11291 C CA . VAL C 1 447 ? 33.804 -27.280 -105.406 1.00 16.29 446 VAL C CA 1
ATOM 11292 C C . VAL C 1 447 ? 34.475 -27.059 -106.752 1.00 22.01 446 VAL C C 1
ATOM 11293 O O . VAL C 1 447 ? 35.694 -26.852 -106.827 1.00 19.36 446 VAL C O 1
ATOM 11297 N N . GLU C 1 448 ? 33.668 -27.088 -107.804 1.00 22.72 447 GLU C N 1
ATOM 11298 C CA . GLU C 1 448 ? 34.101 -26.889 -109.179 1.00 26.03 447 GLU C CA 1
ATOM 11299 C C . GLU C 1 448 ? 33.752 -25.460 -109.588 1.00 27.23 447 GLU C C 1
ATOM 11300 O O . GLU C 1 448 ? 32.583 -25.063 -109.525 1.00 25.23 447 GLU C O 1
ATOM 11306 N N . LEU C 1 449 ? 34.756 -24.686 -109.995 1.00 19.76 448 LEU C N 1
ATOM 11307 C CA . LEU C 1 449 ? 34.579 -23.262 -110.273 1.00 22.18 448 LEU C CA 1
ATOM 11308 C C . LEU C 1 449 ? 35.203 -22.907 -111.620 1.00 25.33 448 LEU C C 1
ATOM 11309 O O . LEU C 1 449 ? 36.428 -22.976 -111.776 1.00 22.63 448 LEU C O 1
ATOM 11314 N N . LYS C 1 450 ? 34.365 -22.513 -112.586 1.00 20.02 449 LYS C N 1
ATOM 11315 C CA . LYS C 1 450 ? 34.848 -22.069 -113.891 1.00 21.56 449 LYS C CA 1
ATOM 11316 C C . LYS C 1 450 ? 35.615 -20.764 -113.750 1.00 19.29 449 LYS C C 1
ATOM 11317 O O . LYS C 1 450 ? 35.089 -19.787 -113.214 1.00 20.44 449 LYS C O 1
ATOM 11323 N N . ALA C 1 451 ? 36.845 -20.736 -114.267 1.00 16.60 450 ALA C N 1
ATOM 11324 C CA . ALA C 1 451 ? 37.644 -19.516 -114.201 1.00 18.23 450 ALA C CA 1
ATOM 11325 C C . ALA C 1 451 ? 36.945 -18.351 -114.890 1.00 23.65 450 ALA C C 1
ATOM 11326 O O . ALA C 1 451 ? 37.067 -17.204 -114.446 1.00 18.63 450 ALA C O 1
ATOM 11328 N N . SER C 1 452 ? 36.205 -18.624 -115.970 1.00 22.66 451 SER C N 1
ATOM 11329 C CA . SER C 1 452 ? 35.483 -17.562 -116.668 1.00 22.09 451 SER C CA 1
ATOM 11330 C C . SER C 1 452 ? 34.340 -16.995 -115.830 1.00 19.39 451 SER C C 1
ATOM 11331 O O . SER C 1 452 ? 33.938 -15.845 -116.036 1.00 20.19 451 SER C O 1
ATOM 11334 N N . ASP C 1 453 ? 33.794 -17.774 -114.897 1.00 20.10 452 ASP C N 1
ATOM 11335 C CA . ASP C 1 453 ? 32.714 -17.251 -114.065 1.00 20.75 452 ASP C CA 1
ATOM 11336 C C . ASP C 1 453 ? 33.199 -16.293 -112.981 1.00 21.19 452 ASP C C 1
ATOM 11337 O O . ASP C 1 453 ? 32.362 -15.661 -112.328 1.00 20.82 452 ASP C O 1
ATOM 11342 N N . ILE C 1 454 ? 34.512 -16.155 -112.771 1.00 17.44 453 ILE C N 1
ATOM 11343 C CA . ILE C 1 454 ? 35.014 -15.266 -111.724 1.00 16.28 453 ILE C CA 1
ATOM 11344 C C . ILE C 1 454 ? 36.038 -14.280 -112.273 1.00 19.03 453 ILE C C 1
ATOM 11345 O O . ILE C 1 454 ? 36.793 -13.672 -111.506 1.00 15.26 453 ILE C O 1
ATOM 11350 N N . ALA C 1 455 ? 36.067 -14.108 -113.595 1.00 13.99 454 ALA C N 1
ATOM 11351 C CA . ALA C 1 455 ? 36.971 -13.156 -114.239 1.00 15.60 454 ALA C CA 1
ATOM 11352 C C . ALA C 1 455 ? 38.417 -13.381 -113.801 1.00 15.36 454 ALA C C 1
ATOM 11353 O O . ALA C 1 455 ? 39.123 -12.456 -113.389 1.00 16.45 454 ALA C O 1
ATOM 11355 N N . SER C 1 456 ? 38.857 -14.635 -113.889 1.00 16.63 455 SER C N 1
ATOM 11356 C CA . SER C 1 456 ? 40.196 -15.033 -113.471 1.00 20.41 455 SER C CA 1
ATOM 11357 C C . SER C 1 456 ? 40.953 -15.567 -114.679 1.00 20.89 455 SER C C 1
ATOM 11358 O O . SER C 1 456 ? 40.533 -16.556 -115.290 1.00 18.47 455 SER C O 1
ATOM 11361 N N . ASP C 1 457 ? 42.065 -14.915 -115.016 1.00 23.08 456 ASP C N 1
ATOM 11362 C CA . ASP C 1 457 ? 42.911 -15.345 -116.120 1.00 23.99 456 ASP C CA 1
ATOM 11363 C C . ASP C 1 457 ? 44.081 -16.208 -115.679 1.00 24.75 456 ASP C C 1
ATOM 11364 O O . ASP C 1 457 ? 44.760 -16.781 -116.536 1.00 27.22 456 ASP C O 1
ATOM 11369 N N . GLY C 1 458 ? 44.329 -16.329 -114.378 1.00 17.74 457 GLY C N 1
ATOM 11370 C CA . GLY C 1 458 ? 45.477 -17.082 -113.913 1.00 22.04 457 GLY C CA 1
ATOM 11371 C C . GLY C 1 458 ? 45.167 -18.017 -112.766 1.00 19.41 457 GLY C C 1
ATOM 11372 O O . GLY C 1 458 ? 44.199 -18.782 -112.822 1.00 17.76 457 GLY C O 1
ATOM 11373 N N . GLN C 1 459 ? 45.976 -17.962 -111.716 1.00 16.52 458 GLN C N 1
ATOM 11374 C CA . GLN C 1 459 ? 45.825 -18.843 -110.571 1.00 17.70 458 GLN C CA 1
ATOM 11375 C C . GLN C 1 459 ? 45.088 -18.143 -109.434 1.00 16.31 458 GLN C C 1
ATOM 11376 O O . GLN C 1 459 ? 45.063 -16.912 -109.340 1.00 15.81 458 GLN C O 1
ATOM 11382 N N . LEU C 1 460 ? 44.496 -18.955 -108.561 1.00 18.33 459 LEU C N 1
ATOM 11383 C CA . LEU C 1 460 ? 43.974 -18.507 -107.274 1.00 15.36 459 LEU C CA 1
ATOM 11384 C C . LEU C 1 460 ? 44.987 -18.835 -106.184 1.00 16.44 459 LEU C C 1
ATOM 11385 O O . LEU C 1 460 ? 45.540 -19.938 -106.154 1.00 18.54 459 LEU C O 1
ATOM 11390 N N . VAL C 1 461 ? 45.231 -17.889 -105.283 1.00 13.61 460 VAL C N 1
ATOM 11391 C CA . VAL C 1 461 ? 46.218 -18.086 -104.229 1.00 10.75 460 VAL C CA 1
ATOM 11392 C C . VAL C 1 461 ? 45.539 -17.912 -102.878 1.00 16.98 460 VAL C C 1
ATOM 11393 O O . VAL C 1 461 ? 44.997 -16.840 -102.582 1.00 14.00 460 VAL C O 1
ATOM 11397 N N . ASP C 1 462 ? 45.575 -18.961 -102.055 1.00 14.45 461 ASP C N 1
ATOM 11398 C CA . ASP C 1 462 ? 44.999 -18.876 -100.715 1.00 14.28 461 ASP C CA 1
ATOM 11399 C C . ASP C 1 462 ? 45.701 -17.787 -99.909 1.00 15.07 461 ASP C C 1
ATOM 11400 O O . ASP C 1 462 ? 46.917 -17.838 -99.699 1.00 13.14 461 ASP C O 1
ATOM 11405 N N . LEU C 1 463 ? 44.931 -16.801 -99.449 1.00 12.76 462 LEU C N 1
ATOM 11406 C CA . LEU C 1 463 ? 45.535 -15.664 -98.763 1.00 16.63 462 LEU C CA 1
ATOM 11407 C C . LEU C 1 463 ? 46.030 -16.009 -97.362 1.00 17.45 462 LEU C C 1
ATOM 11408 O O . LEU C 1 463 ? 46.813 -15.243 -96.792 1.00 18.79 462 LEU C O 1
ATOM 11413 N N . LEU C 1 464 ? 45.609 -17.141 -96.799 1.00 21.85 463 LEU C N 1
ATOM 11414 C CA . LEU C 1 464 ? 46.032 -17.527 -95.458 1.00 19.74 463 LEU C CA 1
ATOM 11415 C C . LEU C 1 464 ? 47.078 -18.633 -95.439 1.00 25.01 463 LEU C C 1
ATOM 11416 O O . LEU C 1 464 ? 47.833 -18.729 -94.467 1.00 27.03 463 LEU C O 1
ATOM 11421 N N . THR C 1 465 ? 47.147 -19.461 -96.476 1.00 18.59 464 THR C N 1
ATOM 11422 C CA . THR C 1 465 ? 48.099 -20.557 -96.521 1.00 19.43 464 THR C CA 1
ATOM 11423 C C . THR C 1 465 ? 49.105 -20.445 -97.658 1.00 25.22 464 THR C C 1
ATOM 11424 O O . THR C 1 465 ? 50.108 -21.167 -97.644 1.00 25.10 464 THR C O 1
ATOM 11428 N N . GLY C 1 466 ? 48.883 -19.558 -98.626 1.00 18.41 465 GLY C N 1
ATOM 11429 C CA . GLY C 1 466 ? 49.734 -19.490 -99.790 1.00 18.89 465 GLY C CA 1
ATOM 11430 C C . GLY C 1 466 ? 49.515 -20.595 -100.801 1.00 20.39 465 GLY C C 1
ATOM 11431 O O . GLY C 1 466 ? 50.221 -20.626 -101.816 1.00 21.41 465 GLY C O 1
ATOM 11432 N N . LYS C 1 467 ? 48.570 -21.504 -100.562 1.00 17.38 466 LYS C N 1
ATOM 11433 C CA . LYS C 1 467 ? 48.321 -22.576 -101.518 1.00 23.59 466 LYS C CA 1
ATOM 11434 C C . LYS C 1 467 ? 47.916 -21.995 -102.865 1.00 22.80 466 LYS C C 1
ATOM 11435 O O . LYS C 1 467 ? 47.087 -21.083 -102.940 1.00 19.26 466 LYS C O 1
ATOM 11441 N N . VAL C 1 468 ? 48.518 -22.508 -103.930 1.00 18.35 467 VAL C N 1
ATOM 11442 C CA . VAL C 1 468 ? 48.228 -22.055 -105.285 1.00 17.15 467 VAL C CA 1
ATOM 11443 C C . VAL C 1 468 ? 47.278 -23.050 -105.935 1.00 24.59 467 VAL C C 1
ATOM 11444 O O . VAL C 1 468 ? 47.608 -24.234 -106.075 1.00 25.22 467 VAL C O 1
ATOM 11448 N N . HIS C 1 469 ? 46.098 -22.577 -106.332 1.00 18.02 468 HIS C N 1
ATOM 11449 C CA . HIS C 1 469 ? 45.131 -23.386 -107.069 1.00 24.03 468 HIS C CA 1
ATOM 11450 C C . HIS C 1 469 ? 45.216 -23.018 -108.542 1.00 24.88 468 HIS C C 1
ATOM 11451 O O . HIS C 1 469 ? 45.019 -21.852 -108.910 1.00 20.47 468 HIS C O 1
ATOM 11458 N N . SER C 1 470 ? 45.524 -23.997 -109.382 1.00 21.60 469 SER C N 1
ATOM 11459 C CA . SER C 1 470 ? 45.628 -23.742 -110.808 1.00 26.26 469 SER C CA 1
ATOM 11460 C C . SER C 1 470 ? 44.345 -24.168 -111.507 1.00 20.61 469 SER C C 1
ATOM 11461 O O . SER C 1 470 ? 43.615 -25.040 -111.033 1.00 23.20 469 SER C O 1
ATOM 11464 N N . ALA C 1 471 ? 44.057 -23.512 -112.621 1.00 18.45 470 ALA C N 1
ATOM 11465 C CA . ALA C 1 471 ? 42.925 -23.882 -113.450 1.00 18.70 470 ALA C CA 1
ATOM 11466 C C . ALA C 1 471 ? 43.388 -24.939 -114.444 1.00 21.08 470 ALA C C 1
ATOM 11467 O O . ALA C 1 471 ? 44.442 -24.788 -115.069 1.00 24.56 470 ALA C O 1
ATOM 11469 N N . ILE C 1 472 ? 42.631 -26.021 -114.552 1.00 17.45 471 ILE C N 1
ATOM 11470 C CA . ILE C 1 472 ? 42.906 -27.068 -115.528 1.00 21.72 471 ILE C CA 1
ATOM 11471 C C . ILE C 1 472 ? 41.811 -27.000 -116.575 1.00 19.71 471 ILE C C 1
ATOM 11472 O O . ILE C 1 472 ? 40.633 -27.213 -116.261 1.00 17.60 471 ILE C O 1
ATOM 11477 N N . ASN C 1 473 ? 42.202 -26.667 -117.806 1.00 17.94 472 ASN C N 1
ATOM 11478 C CA . ASN C 1 473 ? 41.260 -26.460 -118.899 1.00 20.75 472 ASN C CA 1
ATOM 11479 C C . ASN C 1 473 ? 40.112 -25.550 -118.462 1.00 21.69 472 ASN C C 1
ATOM 11480 O O . ASN C 1 473 ? 38.935 -25.830 -118.697 1.00 14.91 472 ASN C O 1
ATOM 11485 N N . GLY C 1 474 ? 40.468 -24.462 -117.777 1.00 18.53 473 GLY C N 1
ATOM 11486 C CA . GLY C 1 474 ? 39.517 -23.437 -117.395 1.00 22.58 473 GLY C CA 1
ATOM 11487 C C . GLY C 1 474 ? 38.740 -23.659 -116.109 1.00 26.47 473 GLY C C 1
ATOM 11488 O O . GLY C 1 474 ? 37.855 -22.850 -115.803 1.00 22.56 473 GLY C O 1
ATOM 11489 N N . GLU C 1 475 ? 39.031 -24.709 -115.338 1.00 20.17 474 GLU C N 1
ATOM 11490 C CA . GLU C 1 475 ? 38.236 -24.996 -114.149 1.00 23.60 474 GLU C CA 1
ATOM 11491 C C . GLU C 1 475 ? 39.116 -25.236 -112.938 1.00 21.05 474 GLU C C 1
ATOM 11492 O O . GLU C 1 475 ? 40.139 -25.919 -113.028 1.00 20.92 474 GLU C O 1
ATOM 11498 N N . TYR C 1 476 ? 38.700 -24.680 -111.804 1.00 17.80 475 TYR C N 1
ATOM 11499 C CA . TYR C 1 476 ? 39.354 -24.913 -110.528 1.00 14.97 475 TYR C CA 1
ATOM 11500 C C . TYR C 1 476 ? 38.623 -26.022 -109.780 1.00 15.69 475 TYR C C 1
ATOM 11501 O O . TYR C 1 476 ? 37.407 -26.180 -109.907 1.00 27.13 475 TYR C O 1
ATOM 11510 N N . GLN C 1 477 ? 39.378 -26.815 -109.023 1.00 20.49 476 GLN C N 1
ATOM 11511 C CA . GLN C 1 477 ? 38.819 -27.881 -108.193 1.00 17.74 476 GLN C CA 1
ATOM 11512 C C . GLN C 1 477 ? 39.317 -27.647 -106.774 1.00 25.25 476 GLN C C 1
ATOM 11513 O O . GLN C 1 477 ? 40.493 -27.889 -106.481 1.00 27.64 476 GLN C O 1
ATOM 11519 N N . ILE C 1 478 ? 38.431 -27.174 -105.898 1.00 24.00 477 ILE C N 1
ATOM 11520 C CA . ILE C 1 478 ? 38.807 -26.699 -104.570 1.00 20.46 477 ILE C CA 1
ATOM 11521 C C . ILE C 1 478 ? 38.077 -27.538 -103.535 1.00 17.90 477 ILE C C 1
ATOM 11522 O O . ILE C 1 478 ? 36.842 -27.574 -103.514 1.00 20.55 477 ILE C O 1
ATOM 11527 N N . SER C 1 479 ? 38.843 -28.232 -102.700 1.00 19.45 478 SER C N 1
ATOM 11528 C CA . SER C 1 479 ? 38.276 -29.078 -101.664 1.00 24.35 478 SER C CA 1
ATOM 11529 C C . SER C 1 479 ? 37.917 -28.214 -100.462 1.00 18.05 478 SER C C 1
ATOM 11530 O O . SER C 1 479 ? 38.718 -27.380 -100.030 1.00 23.15 478 SER C O 1
ATOM 11533 N N . LEU C 1 480 ? 36.703 -28.388 -99.941 1.00 25.07 479 LEU C N 1
ATOM 11534 C CA . LEU C 1 480 ? 36.223 -27.632 -98.787 1.00 19.56 479 LEU C CA 1
ATOM 11535 C C . LEU C 1 480 ? 35.806 -28.594 -97.683 1.00 17.27 479 LEU C C 1
ATOM 11536 O O . LEU C 1 480 ? 34.853 -29.359 -97.857 1.00 17.80 479 LEU C O 1
ATOM 11541 N N . ALA C 1 481 ? 36.512 -28.543 -96.548 1.00 14.59 480 ALA C N 1
ATOM 11542 C CA . ALA C 1 481 ? 36.134 -29.286 -95.351 1.00 16.72 480 ALA C CA 1
ATOM 11543 C C . ALA C 1 481 ? 34.811 -28.744 -94.800 1.00 17.92 480 ALA C C 1
ATOM 11544 O O . ALA C 1 481 ? 34.365 -27.664 -95.190 1.00 16.72 480 ALA C O 1
ATOM 11546 N N . PRO C 1 482 ? 34.160 -29.479 -93.895 1.00 17.61 481 PRO C N 1
ATOM 11547 C CA . PRO C 1 482 ? 32.887 -29.011 -93.317 1.00 16.03 481 PRO C CA 1
ATOM 11548 C C . PRO C 1 482 ? 33.008 -27.652 -92.648 1.00 11.97 481 PRO C C 1
ATOM 11549 O O . PRO C 1 482 ? 33.792 -27.464 -91.714 1.00 13.88 481 PRO C O 1
ATOM 11553 N N . PHE C 1 483 ? 32.215 -26.702 -93.147 1.00 12.10 482 PHE C N 1
ATOM 11554 C CA . PHE C 1 483 ? 32.155 -25.331 -92.640 1.00 11.61 482 PHE C CA 1
ATOM 11555 C C . PHE C 1 483 ? 33.504 -24.636 -92.716 1.00 11.91 482 PHE C C 1
ATOM 11556 O O . PHE C 1 483 ? 33.780 -23.701 -91.963 1.00 13.92 482 PHE C O 1
ATOM 11564 N N . GLU C 1 484 ? 34.351 -25.069 -93.642 1.00 9.81 483 GLU C N 1
ATOM 11565 C CA . GLU C 1 484 ? 35.611 -24.385 -93.874 1.00 12.56 483 GLU C CA 1
ATOM 11566 C C . GLU C 1 484 ? 35.403 -23.168 -94.766 1.00 10.14 483 GLU C C 1
ATOM 11567 O O . GLU C 1 484 ? 34.639 -23.214 -95.734 1.00 12.11 483 GLU C O 1
ATOM 11573 N N . ALA C 1 485 ? 36.119 -22.089 -94.460 1.00 7.99 484 ALA C N 1
ATOM 11574 C CA . ALA C 1 485 ? 36.138 -20.905 -95.300 1.00 11.31 484 ALA C CA 1
ATOM 11575 C C . ALA C 1 485 ? 37.513 -20.730 -95.927 1.00 15.85 484 ALA C C 1
ATOM 11576 O O . ALA C 1 485 ? 38.538 -21.062 -95.322 1.00 10.13 484 ALA C O 1
ATOM 11578 N N . LYS C 1 486 ? 37.530 -20.215 -97.154 1.00 9.98 485 LYS C N 1
ATOM 11579 C CA . LYS C 1 486 ? 38.777 -19.903 -97.829 1.00 11.41 485 LYS C CA 1
ATOM 11580 C C . LYS C 1 486 ? 38.689 -18.515 -98.442 1.00 10.96 485 LYS C C 1
ATOM 11581 O O . LYS C 1 486 ? 37.624 -18.103 -98.910 1.00 10.28 485 LYS C O 1
ATOM 11587 N N . PHE C 1 487 ? 39.819 -17.805 -98.421 1.00 6.50 486 PHE C N 1
ATOM 11588 C CA . PHE C 1 487 ? 39.980 -16.499 -99.057 1.00 9.01 486 PHE C CA 1
ATOM 11589 C C . PHE C 1 487 ? 41.029 -16.672 -100.149 1.00 10.25 486 PHE C C 1
ATOM 11590 O O . PHE C 1 487 ? 42.205 -16.909 -99.849 1.00 14.97 486 PHE C O 1
ATOM 11598 N N . LEU C 1 488 ? 40.614 -16.558 -101.410 1.00 14.53 487 LEU C N 1
ATOM 11599 C CA . LEU C 1 488 ? 41.467 -16.893 -102.550 1.00 17.00 487 LEU C CA 1
ATOM 11600 C C . LEU C 1 488 ? 41.704 -15.650 -103.398 1.00 16.41 487 LEU C C 1
ATOM 11601 O O . LEU C 1 488 ? 40.769 -15.118 -104.010 1.00 10.86 487 LEU C O 1
ATOM 11606 N N . LEU C 1 489 ? 42.955 -15.199 -103.437 1.00 16.58 488 LEU C N 1
ATOM 11607 C CA . LEU C 1 489 ? 43.330 -14.086 -104.295 1.00 12.75 488 LEU C CA 1
ATOM 11608 C C . LEU C 1 489 ? 43.181 -14.470 -105.755 1.00 13.49 488 LEU C C 1
ATOM 11609 O O . LEU C 1 489 ? 43.670 -15.512 -106.191 1.00 15.01 488 LEU C O 1
ATOM 11614 N N . ILE C 1 490 ? 42.491 -13.627 -106.513 1.00 11.19 489 ILE C N 1
ATOM 11615 C CA . ILE C 1 490 ? 42.487 -13.758 -107.961 1.00 15.18 489 ILE C CA 1
ATOM 11616 C C . ILE C 1 490 ? 43.748 -13.035 -108.421 1.00 18.11 489 ILE C C 1
ATOM 11617 O O . ILE C 1 490 ? 43.796 -11.810 -108.485 1.00 22.45 489 ILE C O 1
ATOM 11622 N N . GLU C 1 491 ? 44.800 -13.812 -108.670 1.00 15.16 490 GLU C N 1
ATOM 11623 C CA . GLU C 1 491 ? 46.124 -13.246 -108.883 1.00 21.73 490 GLU C CA 1
ATOM 11624 C C . GLU C 1 491 ? 46.213 -12.490 -110.202 1.00 23.71 490 GLU C C 1
ATOM 11625 O O . GLU C 1 491 ? 46.934 -11.490 -110.297 1.00 22.04 490 GLU C O 1
ATOM 11631 N N . THR C 1 492 ? 45.481 -12.932 -111.220 1.00 17.88 491 THR C N 1
ATOM 11632 C CA . THR C 1 492 ? 45.474 -12.277 -112.527 1.00 20.57 491 THR C CA 1
ATOM 11633 C C . THR C 1 492 ? 44.030 -12.091 -112.970 1.00 17.90 491 THR C C 1
ATOM 11634 O O . THR C 1 492 ? 43.484 -12.911 -113.723 1.00 19.54 491 THR C O 1
ATOM 11638 N N . PRO C 1 493 ? 43.379 -11.026 -112.513 1.00 17.55 492 PRO C N 1
ATOM 11639 C CA . PRO C 1 493 ? 42.000 -10.764 -112.937 1.00 20.93 492 PRO C CA 1
ATOM 11640 C C . PRO C 1 493 ? 41.941 -10.381 -114.408 1.00 23.44 492 PRO C C 1
ATOM 11641 O O . PRO C 1 493 ? 42.850 -9.737 -114.939 1.00 19.51 492 PRO C O 1
ATOM 11645 N N . SER C 1 494 ? 40.848 -10.780 -115.062 1.00 20.31 493 SER C N 1
ATOM 11646 C CA . SER C 1 494 ? 40.620 -10.376 -116.444 1.00 21.91 493 SER C CA 1
ATOM 11647 C C . SER C 1 494 ? 40.522 -8.858 -116.526 1.00 24.51 493 SER C C 1
ATOM 11648 O O . SER C 1 494 ? 40.004 -8.207 -115.618 1.00 33.44 493 SER C O 1
ATOM 11651 N N . ALA C 1 495 ? 41.031 -8.292 -117.624 1.00 33.52 494 ALA C N 1
ATOM 11652 C CA . ALA C 1 495 ? 41.071 -6.838 -117.754 1.00 30.22 494 ALA C CA 1
ATOM 11653 C C . ALA C 1 495 ? 39.675 -6.242 -117.845 1.00 29.34 494 ALA C C 1
ATOM 11654 O O . ALA C 1 495 ? 39.467 -5.087 -117.460 1.00 31.71 494 ALA C O 1
ATOM 11656 N N . SER C 1 496 ? 38.711 -7.007 -118.348 1.00 29.31 495 SER C N 1
ATOM 11657 C CA . SER C 1 496 ? 37.338 -6.539 -118.441 1.00 29.13 495 SER C CA 1
ATOM 11658 C C . SER C 1 496 ? 36.583 -6.637 -117.123 1.00 36.50 495 SER C C 1
ATOM 11659 O O . SER C 1 496 ? 35.515 -6.026 -116.994 1.00 39.97 495 SER C O 1
ATOM 11662 N N . GLY C 1 497 ? 37.104 -7.377 -116.148 1.00 30.76 496 GLY C N 1
ATOM 11663 C CA . GLY C 1 497 ? 36.396 -7.599 -114.903 1.00 30.99 496 GLY C CA 1
ATOM 11664 C C . GLY C 1 497 ? 35.260 -8.585 -115.085 1.00 26.16 496 GLY C C 1
ATOM 11665 O O . GLY C 1 497 ? 35.093 -9.140 -116.173 1.00 26.21 496 GLY C O 1
ATOM 11666 N N . HIS D 1 1 ? -0.220 -32.293 -103.126 1.00 39.60 0 HIS D N 1
ATOM 11667 C CA . HIS D 1 1 ? 0.477 -31.294 -102.324 1.00 27.94 0 HIS D CA 1
ATOM 11668 C C . HIS D 1 1 ? -0.057 -29.894 -102.611 1.00 27.76 0 HIS D C 1
ATOM 11669 O O . HIS D 1 1 ? 0.148 -28.978 -101.825 1.00 17.40 0 HIS D O 1
ATOM 11676 N N . MET D 1 2 ? -0.759 -29.729 -103.728 1.00 24.72 1 MET D N 1
ATOM 11677 C CA . MET D 1 2 ? -1.369 -28.442 -104.020 1.00 21.11 1 MET D CA 1
ATOM 11678 C C . MET D 1 2 ? -2.416 -28.081 -102.966 1.00 19.82 1 MET D C 1
ATOM 11679 O O . MET D 1 2 ? -3.018 -28.947 -102.325 1.00 17.78 1 MET D O 1
ATOM 11684 N N . CYS D 1 3 ? -2.628 -26.784 -102.782 1.00 19.26 2 CYS D N 1
ATOM 11685 C CA . CYS D 1 3 ? -3.668 -26.340 -101.867 1.00 23.12 2 CYS D CA 1
ATOM 11686 C C . CYS D 1 3 ? -5.042 -26.716 -102.411 1.00 25.22 2 CYS D C 1
ATOM 11687 O O . CYS D 1 3 ? -5.313 -26.562 -103.603 1.00 26.73 2 CYS D O 1
ATOM 11690 N N . ASP D 1 4 ? -5.902 -27.233 -101.533 1.00 20.75 3 ASP D N 1
ATOM 11691 C CA . ASP D 1 4 ? -7.263 -27.594 -101.927 1.00 23.82 3 ASP D CA 1
ATOM 11692 C C . ASP D 1 4 ? -8.015 -26.358 -102.406 1.00 31.29 3 ASP D C 1
ATOM 11693 O O . ASP D 1 4 ? -8.161 -25.385 -101.658 1.00 22.68 3 ASP D O 1
ATOM 11698 N N . SER D 1 5 ? -8.510 -26.401 -103.648 1.00 27.88 4 SER D N 1
ATOM 11699 C CA . SER D 1 5 ? -9.032 -25.185 -104.270 1.00 24.45 4 SER D CA 1
ATOM 11700 C C . SER D 1 5 ? -10.431 -24.826 -103.780 1.00 17.01 4 SER D C 1
ATOM 11701 O O . SER D 1 5 ? -10.764 -23.641 -103.711 1.00 18.92 4 SER D O 1
ATOM 11704 N N . ALA D 1 6 ? -11.259 -25.814 -103.433 1.00 23.88 5 ALA D N 1
ATOM 11705 C CA . ALA D 1 6 ? -12.528 -25.508 -102.780 1.00 17.69 5 ALA D CA 1
ATOM 11706 C C . ALA D 1 6 ? -12.298 -24.787 -101.460 1.00 21.26 5 ALA D C 1
ATOM 11707 O O . ALA D 1 6 ? -12.995 -23.815 -101.138 1.00 12.72 5 ALA D O 1
ATOM 11709 N N . LEU D 1 7 ? -11.334 -25.267 -100.672 1.00 17.27 6 LEU D N 1
ATOM 11710 C CA . LEU D 1 7 ? -11.015 -24.611 -99.412 1.00 18.20 6 LEU D CA 1
ATOM 11711 C C . LEU D 1 7 ? -10.508 -23.198 -99.655 1.00 14.87 6 LEU D C 1
ATOM 11712 O O . LEU D 1 7 ? -10.804 -22.282 -98.881 1.00 16.57 6 LEU D O 1
ATOM 11717 N N . THR D 1 8 ? -9.767 -22.993 -100.745 1.00 17.48 7 THR D N 1
ATOM 11718 C CA . THR D 1 8 ? -9.257 -21.657 -101.027 1.00 19.07 7 THR D CA 1
ATOM 11719 C C . THR D 1 8 ? -10.397 -20.653 -101.128 1.00 18.01 7 THR D C 1
ATOM 11720 O O . THR D 1 8 ? -10.340 -19.577 -100.527 1.00 15.45 7 THR D O 1
ATOM 11724 N N . ALA D 1 9 ? -11.465 -21.008 -101.849 1.00 18.79 8 ALA D N 1
ATOM 11725 C CA . ALA D 1 9 ? -12.608 -20.105 -101.967 1.00 16.63 8 ALA D CA 1
ATOM 11726 C C . ALA D 1 9 ? -13.291 -19.885 -100.622 1.00 15.63 8 ALA D C 1
ATOM 11727 O O . ALA D 1 9 ? -13.649 -18.751 -100.282 1.00 20.50 8 ALA D O 1
ATOM 11729 N N . GLN D 1 10 ? -13.482 -20.954 -99.842 1.00 11.91 9 GLN D N 1
ATOM 11730 C CA . GLN D 1 10 ? -14.142 -20.810 -98.546 1.00 17.27 9 GLN D CA 1
ATOM 11731 C C . GLN D 1 10 ? -13.320 -19.950 -97.591 1.00 16.42 9 GLN D C 1
ATOM 11732 O O . GLN D 1 10 ? -13.873 -19.128 -96.849 1.00 16.78 9 GLN D O 1
ATOM 11738 N N . ALA D 1 11 ? -11.994 -20.113 -97.604 1.00 17.72 10 ALA D N 1
ATOM 11739 C CA . ALA D 1 11 ? -11.164 -19.415 -96.624 1.00 12.48 10 ALA D CA 1
ATOM 11740 C C . ALA D 1 11 ? -11.218 -17.905 -96.809 1.00 13.52 10 ALA D C 1
ATOM 11741 O O . ALA D 1 11 ? -11.139 -17.159 -95.828 1.00 10.69 10 ALA D O 1
ATOM 11743 N N . ASN D 1 12 ? -11.350 -17.434 -98.053 1.00 15.55 11 ASN D N 1
ATOM 11744 C CA . ASN D 1 12 ? -11.482 -16.001 -98.306 1.00 14.38 11 ASN D CA 1
ATOM 11745 C C . ASN D 1 12 ? -12.718 -15.419 -97.646 1.00 16.26 11 ASN D C 1
ATOM 11746 O O . ASN D 1 12 ? -12.748 -14.215 -97.379 1.00 15.95 11 ASN D O 1
ATOM 11751 N N . ASP D 1 13 ? -13.742 -16.238 -97.391 1.00 13.81 12 ASP D N 1
ATOM 11752 C CA . ASP D 1 13 ? -14.964 -15.789 -96.738 1.00 15.67 12 ASP D CA 1
ATOM 11753 C C . ASP D 1 13 ? -14.857 -15.760 -95.218 1.00 13.51 12 ASP D C 1
ATOM 11754 O O . ASP D 1 13 ? -15.829 -15.379 -94.564 1.00 14.03 12 ASP D O 1
ATOM 11759 N N . LEU D 1 14 ? -13.734 -16.172 -94.636 1.00 12.54 13 LEU D N 1
ATOM 11760 C CA . LEU D 1 14 ? -13.688 -16.363 -93.189 1.00 14.04 13 LEU D CA 1
ATOM 11761 C C . LEU D 1 14 ? -13.620 -15.031 -92.457 1.00 10.64 13 LEU D C 1
ATOM 11762 O O . LEU D 1 14 ? -12.789 -14.173 -92.770 1.00 8.91 13 LEU D O 1
ATOM 11767 N N . ARG D 1 15 ? -14.491 -14.869 -91.469 1.00 7.69 14 ARG D N 1
ATOM 11768 C CA . ARG D 1 15 ? -14.450 -13.737 -90.545 1.00 11.94 14 ARG D CA 1
ATOM 11769 C C . ARG D 1 15 ? -14.389 -14.325 -89.138 1.00 8.63 14 ARG D C 1
ATOM 11770 O O . ARG D 1 15 ? -15.428 -14.705 -88.590 1.00 8.16 14 ARG D O 1
ATOM 11778 N N . ILE D 1 16 ? -13.183 -14.355 -88.536 1.00 8.67 15 ILE D N 1
ATOM 11779 C CA . ILE D 1 16 ? -12.876 -15.197 -87.370 1.00 11.38 15 ILE D CA 1
ATOM 11780 C C . ILE D 1 16 ? -12.818 -14.369 -86.090 1.00 12.31 15 ILE D C 1
ATOM 11781 O O . ILE D 1 16 ? -12.113 -13.352 -86.023 1.00 10.44 15 ILE D O 1
ATOM 11786 N N . TYR D 1 17 ? -13.518 -14.836 -85.053 1.00 8.82 16 TYR D N 1
ATOM 11787 C CA . TYR D 1 17 ? -13.489 -14.226 -83.729 1.00 8.40 16 TYR D CA 1
ATOM 11788 C C . TYR D 1 17 ? -12.577 -15.073 -82.850 1.00 6.63 16 TYR D C 1
ATOM 11789 O O . TYR D 1 17 ? -12.837 -16.264 -82.664 1.00 9.00 16 TYR D O 1
ATOM 11798 N N . GLN D 1 18 ? -11.496 -14.484 -82.337 1.00 9.14 17 GLN D N 1
ATOM 11799 C CA . GLN D 1 18 ? -10.553 -15.238 -81.511 1.00 8.70 17 GLN D CA 1
ATOM 11800 C C . GLN D 1 18 ? -10.896 -15.054 -80.042 1.00 6.53 17 GLN D C 1
ATOM 11801 O O . GLN D 1 18 ? -11.035 -13.919 -79.574 1.00 7.63 17 GLN D O 1
ATOM 11807 N N . VAL D 1 19 ? -10.992 -16.165 -79.309 1.00 6.41 18 VAL D N 1
ATOM 11808 C CA . VAL D 1 19 ? -11.192 -16.122 -77.862 1.00 9.56 18 VAL D CA 1
ATOM 11809 C C . VAL D 1 19 ? -10.018 -16.811 -77.170 1.00 9.49 18 VAL D C 1
ATOM 11810 O O . VAL D 1 19 ? -9.642 -17.937 -77.527 1.00 9.33 18 VAL D O 1
ATOM 11814 N N . MET D 1 20 ? -9.417 -16.110 -76.207 1.00 8.33 19 MET D N 1
ATOM 11815 C CA . MET D 1 20 ? -8.500 -16.723 -75.253 1.00 7.95 19 MET D CA 1
ATOM 11816 C C . MET D 1 20 ? -9.345 -17.345 -74.150 1.00 8.36 19 MET D C 1
ATOM 11817 O O . MET D 1 20 ? -9.979 -16.623 -73.373 1.00 9.90 19 MET D O 1
ATOM 11822 N N . VAL D 1 21 ? -9.351 -18.679 -74.070 1.00 8.51 20 VAL D N 1
ATOM 11823 C CA . VAL D 1 21 ? -10.381 -19.369 -73.293 1.00 7.69 20 VAL D CA 1
ATOM 11824 C C . VAL D 1 21 ? -10.371 -18.919 -71.831 1.00 7.67 20 VAL D C 1
ATOM 11825 O O . VAL D 1 21 ? -11.391 -18.450 -71.314 1.00 9.45 20 VAL D O 1
ATOM 11829 N N . GLU D 1 22 ? -9.222 -19.060 -71.141 1.00 7.31 21 GLU D N 1
ATOM 11830 C CA . GLU D 1 22 ? -9.172 -18.783 -69.699 1.00 7.99 21 GLU D CA 1
ATOM 11831 C C . GLU D 1 22 ? -9.605 -17.357 -69.361 1.00 8.37 21 GLU D C 1
ATOM 11832 O O . GLU D 1 22 ? -10.206 -17.135 -68.303 1.00 9.37 21 GLU D O 1
ATOM 11838 N N . SER D 1 23 ? -9.333 -16.387 -70.231 1.00 6.49 22 SER D N 1
ATOM 11839 C CA . SER D 1 23 ? -9.624 -14.989 -69.924 1.00 6.73 22 SER D CA 1
ATOM 11840 C C . SER D 1 23 ? -10.945 -14.482 -70.508 1.00 9.76 22 SER D C 1
ATOM 11841 O O . SER D 1 23 ? -11.248 -13.289 -70.363 1.00 9.88 22 SER D O 1
ATOM 11844 N N . PHE D 1 24 ? -11.740 -15.341 -71.149 1.00 8.64 23 PHE D N 1
ATOM 11845 C CA . PHE D 1 24 ? -12.897 -14.871 -71.909 1.00 8.39 23 PHE D CA 1
ATOM 11846 C C . PHE D 1 24 ? -14.103 -14.729 -70.993 1.00 8.97 23 PHE D C 1
ATOM 11847 O O . PHE D 1 24 ? -14.288 -13.674 -70.383 1.00 10.47 23 PHE D O 1
ATOM 11855 N N . VAL D 1 25 ? -14.921 -15.772 -70.859 1.00 9.88 24 VAL D N 1
ATOM 11856 C CA . VAL D 1 25 ? -16.156 -15.682 -70.085 1.00 9.01 24 VAL D CA 1
ATOM 11857 C C . VAL D 1 25 ? -16.224 -16.848 -69.108 1.00 13.40 24 VAL D C 1
ATOM 11858 O O . VAL D 1 25 ? -16.135 -18.015 -69.513 1.00 11.98 24 VAL D O 1
ATOM 11862 N N . ASN D 1 26 ? -16.401 -16.525 -67.832 1.00 10.39 25 ASN D N 1
ATOM 11863 C CA . ASN D 1 26 ? -16.567 -17.500 -66.752 1.00 10.20 25 ASN D CA 1
ATOM 11864 C C . ASN D 1 26 ? -18.029 -17.935 -66.773 1.00 14.07 25 ASN D C 1
ATOM 11865 O O . ASN D 1 26 ? -18.892 -17.350 -66.119 1.00 11.54 25 ASN D O 1
ATOM 11870 N N . GLY D 1 27 ? -18.324 -18.956 -67.577 1.00 9.16 26 GLY D N 1
ATOM 11871 C CA . GLY D 1 27 ? -19.703 -19.385 -67.732 1.00 13.22 26 GLY D CA 1
ATOM 11872 C C . GLY D 1 27 ? -20.169 -20.313 -66.633 1.00 17.52 26 GLY D C 1
ATOM 11873 O O . GLY D 1 27 ? -21.372 -20.385 -66.354 1.00 17.73 26 GLY D O 1
ATOM 11874 N N . ASP D 1 28 ? -19.238 -21.028 -66.002 1.00 14.38 27 ASP D N 1
ATOM 11875 C CA . ASP D 1 28 ? -19.529 -21.963 -64.911 1.00 9.64 27 ASP D CA 1
ATOM 11876 C C . ASP D 1 28 ? -18.564 -21.654 -63.769 1.00 14.98 27 ASP D C 1
ATOM 11877 O O . ASP D 1 28 ? -17.420 -22.117 -63.766 1.00 14.83 27 ASP D O 1
ATOM 11882 N N . ASP D 1 29 ? -19.038 -20.892 -62.779 1.00 14.18 28 ASP D N 1
ATOM 11883 C CA . ASP D 1 29 ? -18.172 -20.445 -61.693 1.00 14.85 28 ASP D CA 1
ATOM 11884 C C . ASP D 1 29 ? -17.673 -21.585 -60.810 1.00 15.77 28 ASP D C 1
ATOM 11885 O O . ASP D 1 29 ? -16.818 -21.345 -59.952 1.00 14.43 28 ASP D O 1
ATOM 11890 N N . ALA D 1 30 ? -18.162 -22.809 -60.993 1.00 13.63 29 ALA D N 1
ATOM 11891 C CA . ALA D 1 30 ? -17.611 -23.920 -60.227 1.00 15.34 29 ALA D CA 1
ATOM 11892 C C . ALA D 1 30 ? -16.273 -24.408 -60.767 1.00 18.44 29 ALA D C 1
ATOM 11893 O O . ALA D 1 30 ? -15.566 -25.128 -60.056 1.00 14.66 29 ALA D O 1
ATOM 11895 N N . ILE D 1 31 ? -15.889 -24.023 -61.986 1.00 11.70 30 ILE D N 1
ATOM 11896 C CA . ILE D 1 31 ? -14.659 -24.509 -62.588 1.00 11.10 30 ILE D CA 1
ATOM 11897 C C . ILE D 1 31 ? -13.843 -23.323 -63.084 1.00 16.07 30 ILE D C 1
ATOM 11898 O O . ILE D 1 31 ? -14.360 -22.232 -63.318 1.00 14.24 30 ILE D O 1
ATOM 11903 N N . GLY D 1 32 ? -12.561 -23.553 -63.254 1.00 12.64 31 GLY D N 1
ATOM 11904 C CA . GLY D 1 32 ? -11.681 -22.533 -63.784 1.00 14.74 31 GLY D CA 1
ATOM 11905 C C . GLY D 1 32 ? -10.303 -22.671 -63.178 1.00 15.37 31 GLY D C 1
ATOM 11906 O O . GLY D 1 32 ? -10.119 -23.161 -62.065 1.00 13.99 31 GLY D O 1
ATOM 11907 N N . HIS D 1 33 ? -9.298 -22.240 -63.944 1.00 14.07 32 HIS D N 1
ATOM 11908 C CA . HIS D 1 33 ? -7.932 -22.295 -63.439 1.00 9.83 32 HIS D CA 1
ATOM 11909 C C . HIS D 1 33 ? -7.758 -21.382 -62.236 1.00 12.74 32 HIS D C 1
ATOM 11910 O O . HIS D 1 33 ? -7.104 -21.757 -61.258 1.00 13.16 32 HIS D O 1
ATOM 11917 N N . GLY D 1 34 ? -8.332 -20.176 -62.290 1.00 10.27 33 GLY D N 1
ATOM 11918 C CA . GLY D 1 34 ? -8.189 -19.215 -61.215 1.00 12.91 33 GLY D CA 1
ATOM 11919 C C . GLY D 1 34 ? -6.876 -18.458 -61.188 1.00 15.16 33 GLY D C 1
ATOM 11920 O O . GLY D 1 34 ? -6.772 -17.468 -60.463 1.00 17.72 33 GLY D O 1
ATOM 11921 N N . THR D 1 35 ? -5.862 -18.901 -61.926 1.00 13.30 34 THR D N 1
ATOM 11922 C CA . THR D 1 35 ? -4.627 -18.148 -62.084 1.00 12.11 34 THR D CA 1
ATOM 11923 C C . THR D 1 35 ? -4.247 -18.215 -63.551 1.00 15.07 34 THR D C 1
ATOM 11924 O O . THR D 1 35 ? -4.873 -18.933 -64.333 1.00 9.85 34 THR D O 1
ATOM 11928 N N . GLY D 1 36 ? -3.229 -17.456 -63.928 1.00 11.86 35 GLY D N 1
ATOM 11929 C CA . GLY D 1 36 ? -2.797 -17.419 -65.309 1.00 8.74 35 GLY D CA 1
ATOM 11930 C C . GLY D 1 36 ? -1.942 -16.191 -65.556 1.00 10.07 35 GLY D C 1
ATOM 11931 O O . GLY D 1 36 ? -1.506 -15.515 -64.624 1.00 11.53 35 GLY D O 1
ATOM 11932 N N . TYR D 1 37 ? -1.703 -15.927 -66.838 1.00 9.79 36 TYR D N 1
ATOM 11933 C CA . TYR D 1 37 ? -0.906 -14.773 -67.264 1.00 7.38 36 TYR D CA 1
ATOM 11934 C C . TYR D 1 37 ? -1.840 -13.740 -67.873 1.00 10.33 36 TYR D C 1
ATOM 11935 O O . TYR D 1 37 ? -2.306 -13.914 -69.005 1.00 8.88 36 TYR D O 1
ATOM 11944 N N . GLY D 1 38 ? -2.083 -12.662 -67.134 1.00 8.73 37 GLY D N 1
ATOM 11945 C CA . GLY D 1 38 ? -3.055 -11.642 -67.496 1.00 7.51 37 GLY D CA 1
ATOM 11946 C C . GLY D 1 38 ? -3.870 -11.179 -66.300 1.00 8.66 37 GLY D C 1
ATOM 11947 O O . GLY D 1 38 ? -3.695 -11.697 -65.194 1.00 7.67 37 GLY D O 1
ATOM 11948 N N . THR D 1 39 ? -4.770 -10.215 -66.499 1.00 9.13 38 THR D N 1
ATOM 11949 C CA . THR D 1 39 ? -5.511 -9.599 -65.401 1.00 12.34 38 THR D CA 1
ATOM 11950 C C . THR D 1 39 ? -6.943 -10.099 -65.310 1.00 13.12 38 THR D C 1
ATOM 11951 O O . THR D 1 39 ? -7.737 -9.554 -64.528 1.00 8.89 38 THR D O 1
ATOM 11955 N N . SER D 1 40 ? -7.289 -11.111 -66.091 1.00 6.27 39 SER D N 1
ATOM 11956 C CA . SER D 1 40 ? -8.652 -11.600 -66.145 1.00 9.22 39 SER D CA 1
ATOM 11957 C C . SER D 1 40 ? -8.998 -12.402 -64.892 1.00 10.08 39 SER D C 1
ATOM 11958 O O . SER D 1 40 ? -8.165 -12.649 -64.007 1.00 7.00 39 SER D O 1
ATOM 11961 N N . HIS D 1 41 ? -10.253 -12.839 -64.848 1.00 6.46 40 HIS D N 1
ATOM 11962 C CA . HIS D 1 41 ? -10.729 -13.735 -63.801 1.00 11.47 40 HIS D CA 1
ATOM 11963 C C . HIS D 1 41 ? -10.041 -15.097 -63.831 1.00 12.80 40 HIS D C 1
ATOM 11964 O O . HIS D 1 41 ? -10.110 -15.831 -62.836 1.00 7.21 40 HIS D O 1
ATOM 11971 N N . HIS D 1 42 ? -9.405 -15.463 -64.952 1.00 7.03 41 HIS D N 1
ATOM 11972 C CA . HIS D 1 42 ? -8.747 -16.759 -65.120 1.00 9.48 41 HIS D CA 1
ATOM 11973 C C . HIS D 1 42 ? -9.703 -17.928 -64.912 1.00 10.13 41 HIS D C 1
ATOM 11974 O O . HIS D 1 42 ? -9.269 -19.047 -64.600 1.00 9.47 41 HIS D O 1
ATOM 11981 N N . LYS D 1 43 ? -11.004 -17.695 -65.050 1.00 7.32 42 LYS D N 1
ATOM 11982 C CA . LYS D 1 43 ? -11.989 -18.755 -64.896 1.00 11.64 42 LYS D CA 1
ATOM 11983 C C . LYS D 1 43 ? -12.817 -18.953 -66.159 1.00 12.57 42 LYS D C 1
ATOM 11984 O O . LYS D 1 43 ? -13.885 -19.571 -66.101 1.00 12.04 42 LYS D O 1
ATOM 11990 N N . GLY D 1 44 ? -12.351 -18.439 -67.299 1.00 6.91 43 GLY D N 1
ATOM 11991 C CA . GLY D 1 44 ? -13.082 -18.639 -68.537 1.00 9.30 43 GLY D CA 1
ATOM 11992 C C . GLY D 1 44 ? -13.172 -20.110 -68.894 1.00 10.35 43 GLY D C 1
ATOM 11993 O O . GLY D 1 44 ? -12.272 -20.899 -68.604 1.00 7.55 43 GLY D O 1
ATOM 11994 N N . ASP D 1 45 ? -14.282 -20.489 -69.526 1.00 8.99 44 ASP D N 1
ATOM 11995 C CA . ASP D 1 45 ? -14.568 -21.901 -69.720 1.00 9.61 44 ASP D CA 1
ATOM 11996 C C . ASP D 1 45 ? -15.381 -22.085 -70.994 1.00 12.05 44 ASP D C 1
ATOM 11997 O O . ASP D 1 45 ? -15.756 -21.117 -71.669 1.00 12.02 44 ASP D O 1
ATOM 12002 N N . LEU D 1 46 ? -15.657 -23.353 -71.314 1.00 9.90 45 LEU D N 1
ATOM 12003 C CA . LEU D 1 46 ? -16.424 -23.665 -72.513 1.00 11.44 45 LEU D CA 1
ATOM 12004 C C . LEU D 1 46 ? -17.858 -23.184 -72.396 1.00 12.53 45 LEU D C 1
ATOM 12005 O O . LEU D 1 46 ? -18.452 -22.743 -73.386 1.00 14.75 45 LEU D O 1
ATOM 12010 N N . GLN D 1 47 ? -18.438 -23.285 -71.203 1.00 15.94 46 GLN D N 1
ATOM 12011 C CA . GLN D 1 47 ? -19.794 -22.787 -71.012 1.00 11.66 46 GLN D CA 1
ATOM 12012 C C . GLN D 1 47 ? -19.879 -21.305 -71.342 1.00 14.33 46 GLN D C 1
ATOM 12013 O O . GLN D 1 47 ? -20.855 -20.848 -71.950 1.00 13.55 46 GLN D O 1
ATOM 12019 N N . GLY D 1 48 ? -18.867 -20.537 -70.944 1.00 11.64 47 GLY D N 1
ATOM 12020 C CA . GLY D 1 48 ? -18.855 -19.125 -71.272 1.00 15.61 47 GLY D CA 1
ATOM 12021 C C . GLY D 1 48 ? -18.829 -18.874 -72.767 1.00 15.47 47 GLY D C 1
ATOM 12022 O O . GLY D 1 48 ? -19.465 -17.937 -73.259 1.00 15.40 47 GLY D O 1
ATOM 12023 N N . ILE D 1 49 ? -18.092 -19.704 -73.512 1.00 11.20 48 ILE D N 1
ATOM 12024 C CA . ILE D 1 49 ? -18.062 -19.557 -74.966 1.00 10.29 48 ILE D CA 1
ATOM 12025 C C . ILE D 1 49 ? -19.414 -19.929 -75.552 1.00 13.15 48 ILE D C 1
ATOM 12026 O O . ILE D 1 49 ? -19.959 -19.212 -76.402 1.00 12.58 48 ILE D O 1
ATOM 12031 N N . ILE D 1 50 ? -19.984 -21.048 -75.088 1.00 10.48 49 ILE D N 1
ATOM 12032 C CA . ILE D 1 50 ? -21.333 -21.431 -75.501 1.00 13.38 49 ILE D CA 1
ATOM 12033 C C . ILE D 1 50 ? -22.306 -20.282 -75.277 1.00 13.42 49 ILE D C 1
ATOM 12034 O O . ILE D 1 50 ? -23.105 -19.938 -76.157 1.00 14.35 49 ILE D O 1
ATOM 12039 N N . ASP D 1 51 ? -22.245 -19.663 -74.097 1.00 12.87 50 ASP D N 1
ATOM 12040 C CA . ASP D 1 51 ? -23.142 -18.550 -73.805 1.00 18.90 50 ASP D CA 1
ATOM 12041 C C . ASP D 1 51 ? -22.896 -17.333 -74.683 1.00 17.45 50 ASP D C 1
ATOM 12042 O O . ASP D 1 51 ? -23.745 -16.434 -74.704 1.00 12.78 50 ASP D O 1
ATOM 12047 N N . SER D 1 52 ? -21.772 -17.277 -75.401 1.00 16.65 51 SER D N 1
ATOM 12048 C CA . SER D 1 52 ? -21.438 -16.110 -76.204 1.00 18.01 51 SER D CA 1
ATOM 12049 C C . SER D 1 52 ? -21.629 -16.320 -77.700 1.00 16.28 51 SER D C 1
ATOM 12050 O O . SER D 1 52 ? -21.391 -15.386 -78.471 1.00 14.11 51 SER D O 1
ATOM 12053 N N . LEU D 1 53 ? -22.055 -17.507 -78.132 1.00 15.13 52 LEU D N 1
ATOM 12054 C CA . LEU D 1 53 ? -22.138 -17.790 -79.563 1.00 16.29 52 LEU D CA 1
ATOM 12055 C C . LEU D 1 53 ? -23.128 -16.869 -80.270 1.00 17.41 52 LEU D C 1
ATOM 12056 O O . LEU D 1 53 ? -22.893 -16.461 -81.414 1.00 17.62 52 LEU D O 1
ATOM 12061 N N . ASP D 1 54 ? -24.243 -16.535 -79.613 1.00 14.78 53 ASP D N 1
ATOM 12062 C CA . ASP D 1 54 ? -25.209 -15.621 -80.223 1.00 19.66 53 ASP D CA 1
ATOM 12063 C C . ASP D 1 54 ? -24.609 -14.238 -80.426 1.00 18.40 53 ASP D C 1
ATOM 12064 O O . ASP D 1 54 ? -24.797 -13.621 -81.481 1.00 19.78 53 ASP D O 1
ATOM 12069 N N . TYR D 1 55 ? -23.896 -13.728 -79.421 1.00 11.54 54 TYR D N 1
ATOM 12070 C CA . TYR D 1 55 ? -23.247 -12.428 -79.560 1.00 15.04 54 TYR D CA 1
ATOM 12071 C C . TYR D 1 55 ? -22.249 -12.435 -80.709 1.00 14.46 54 TYR D C 1
ATOM 12072 O O . TYR D 1 55 ? -22.194 -11.485 -81.501 1.00 15.87 54 TYR D O 1
ATOM 12081 N N . ILE D 1 56 ? -21.450 -13.497 -80.818 1.00 13.89 55 ILE D N 1
ATOM 12082 C CA . ILE D 1 56 ? -20.436 -13.545 -81.872 1.00 11.22 55 ILE D CA 1
ATOM 12083 C C . ILE D 1 56 ? -21.088 -13.593 -83.252 1.00 18.17 55 ILE D C 1
ATOM 12084 O O . ILE D 1 56 ? -20.631 -12.936 -84.197 1.00 14.13 55 ILE D O 1
ATOM 12089 N N . GLU D 1 57 ? -22.156 -14.377 -83.397 1.00 16.74 56 GLU D N 1
ATOM 12090 C CA . GLU D 1 57 ? -22.866 -14.399 -84.670 1.00 14.84 56 GLU D CA 1
ATOM 12091 C C . GLU D 1 57 ? -23.506 -13.054 -84.971 1.00 17.56 56 GLU D C 1
ATOM 12092 O O . GLU D 1 57 ? -23.550 -12.643 -86.139 1.00 15.62 56 GLU D O 1
ATOM 12098 N N . SER D 1 58 ? -23.984 -12.340 -83.947 1.00 12.00 57 SER D N 1
ATOM 12099 C CA . SER D 1 58 ? -24.628 -11.056 -84.209 1.00 16.29 57 SER D CA 1
ATOM 12100 C C . SER D 1 58 ? -23.640 -10.013 -84.702 1.00 17.35 57 SER D C 1
ATOM 12101 O O . SER D 1 58 ? -24.049 -9.083 -85.399 1.00 12.71 57 SER D O 1
ATOM 12104 N N . LEU D 1 59 ? -22.354 -10.156 -84.374 1.00 12.36 58 LEU D N 1
ATOM 12105 C CA . LEU D 1 59 ? -21.334 -9.270 -84.926 1.00 17.31 58 LEU D CA 1
ATOM 12106 C C . LEU D 1 59 ? -21.136 -9.467 -86.426 1.00 17.19 58 LEU D C 1
ATOM 12107 O O . LEU D 1 59 ? -20.516 -8.616 -87.073 1.00 14.64 58 LEU D O 1
ATOM 12112 N N . GLY D 1 60 ? -21.604 -10.576 -86.981 1.00 14.50 59 GLY D N 1
ATOM 12113 C CA . GLY D 1 60 ? -21.362 -10.883 -88.373 1.00 12.96 59 GLY D CA 1
ATOM 12114 C C . GLY D 1 60 ? -20.163 -11.763 -88.626 1.00 15.64 59 GLY D C 1
ATOM 12115 O O . GLY D 1 60 ? -19.803 -11.969 -89.792 1.00 11.64 59 GLY D O 1
ATOM 12116 N N . MET D 1 61 ? -19.519 -12.268 -87.576 1.00 13.14 60 MET D N 1
ATOM 12117 C CA . MET D 1 61 ? -18.486 -13.279 -87.748 1.00 15.59 60 MET D CA 1
ATOM 12118 C C . MET D 1 61 ? -19.117 -14.588 -88.202 1.00 12.01 60 MET D C 1
ATOM 12119 O O . MET D 1 61 ? -20.269 -14.886 -87.883 1.00 17.07 60 MET D O 1
ATOM 12124 N N . ASN D 1 62 ? -18.344 -15.389 -88.932 1.00 14.24 61 ASN D N 1
ATOM 12125 C CA . ASN D 1 62 ? -18.782 -16.724 -89.313 1.00 13.48 61 ASN D CA 1
ATOM 12126 C C . ASN D 1 62 ? -17.831 -17.805 -88.818 1.00 9.82 61 ASN D C 1
ATOM 12127 O O . ASN D 1 62 ? -17.885 -18.926 -89.322 1.00 11.01 61 ASN D O 1
ATOM 12132 N N . ALA D 1 63 ? -16.971 -17.503 -87.841 1.00 8.82 62 ALA D N 1
ATOM 12133 C CA . ALA D 1 63 ? -16.093 -18.532 -87.291 1.00 8.49 62 ALA D CA 1
ATOM 12134 C C . ALA D 1 63 ? -15.549 -18.089 -85.941 1.00 12.35 62 ALA D C 1
ATOM 12135 O O . ALA D 1 63 ? -15.432 -16.895 -85.662 1.00 8.39 62 ALA D O 1
ATOM 12137 N N . ILE D 1 64 ? -15.209 -19.070 -85.111 1.00 11.13 63 ILE D N 1
ATOM 12138 C CA . ILE D 1 64 ? -14.557 -18.822 -83.833 1.00 10.07 63 ILE D CA 1
ATOM 12139 C C . ILE D 1 64 ? -13.284 -19.660 -83.776 1.00 10.65 63 ILE D C 1
ATOM 12140 O O . ILE D 1 64 ? -13.267 -20.818 -84.210 1.00 12.68 63 ILE D O 1
ATOM 12145 N N . TRP D 1 65 ? -12.210 -19.063 -83.279 1.00 7.90 64 TRP D N 1
ATOM 12146 C CA . TRP D 1 65 ? -10.963 -19.769 -83.013 1.00 13.08 64 TRP D CA 1
ATOM 12147 C C . TRP D 1 65 ? -10.759 -19.749 -81.507 1.00 8.85 64 TRP D C 1
ATOM 12148 O O . TRP D 1 65 ? -10.656 -18.673 -80.907 1.00 8.74 64 TRP D O 1
ATOM 12159 N N . LEU D 1 66 ? -10.735 -20.936 -80.905 1.00 7.29 65 LEU D N 1
ATOM 12160 C CA . LEU D 1 66 ? -10.411 -21.118 -79.497 1.00 10.05 65 LEU D CA 1
ATOM 12161 C C . LEU D 1 66 ? -8.931 -21.448 -79.329 1.00 10.62 65 LEU D C 1
ATOM 12162 O O . LEU D 1 66 ? -8.398 -22.327 -80.019 1.00 13.27 65 LEU D O 1
ATOM 12167 N N . THR D 1 67 ? -8.288 -20.787 -78.378 1.00 9.70 66 THR D N 1
ATOM 12168 C CA . THR D 1 67 ? -6.948 -21.167 -77.957 1.00 9.47 66 THR D CA 1
ATOM 12169 C C . THR D 1 67 ? -7.015 -22.594 -77.395 1.00 8.92 66 THR D C 1
ATOM 12170 O O . THR D 1 67 ? -8.120 -23.120 -77.210 1.00 7.02 66 THR D O 1
ATOM 12174 N N . PRO D 1 68 ? -5.890 -23.275 -77.142 1.00 11.39 67 PRO D N 1
ATOM 12175 C CA . PRO D 1 68 ? -5.968 -24.722 -76.864 1.00 10.36 67 PRO D CA 1
ATOM 12176 C C . PRO D 1 68 ? -6.812 -25.032 -75.633 1.00 11.59 67 PRO D C 1
ATOM 12177 O O . PRO D 1 68 ? -6.714 -24.360 -74.605 1.00 10.06 67 PRO D O 1
ATOM 12181 N N . ILE D 1 69 ? -7.644 -26.072 -75.744 1.00 9.91 68 ILE D N 1
ATOM 12182 C CA . ILE D 1 69 ? -8.538 -26.477 -74.664 1.00 8.04 68 ILE D CA 1
ATOM 12183 C C . ILE D 1 69 ? -8.174 -27.853 -74.115 1.00 7.79 68 ILE D C 1
ATOM 12184 O O . ILE D 1 69 ? -8.948 -28.440 -73.350 1.00 9.08 68 ILE D O 1
ATOM 12189 N N . PHE D 1 70 ? -7.002 -28.372 -74.466 1.00 6.70 69 PHE D N 1
ATOM 12190 C CA . PHE D 1 70 ? -6.640 -29.739 -74.135 1.00 11.21 69 PHE D CA 1
ATOM 12191 C C . PHE D 1 70 ? -6.088 -29.816 -72.716 1.00 10.84 69 PHE D C 1
ATOM 12192 O O . PHE D 1 70 ? -5.800 -28.801 -72.071 1.00 10.39 69 PHE D O 1
ATOM 12200 N N . ASP D 1 71 ? -5.942 -31.042 -72.226 1.00 9.42 70 ASP D N 1
ATOM 12201 C CA . ASP D 1 71 ? -5.714 -31.263 -70.798 1.00 8.85 70 ASP D CA 1
ATOM 12202 C C . ASP D 1 71 ? -4.252 -31.005 -70.445 1.00 9.02 70 ASP D C 1
ATOM 12203 O O . ASP D 1 71 ? -3.378 -31.821 -70.745 1.00 10.93 70 ASP D O 1
ATOM 12208 N N . SER D 1 72 ? -3.984 -29.882 -69.789 1.00 8.48 71 SER D N 1
ATOM 12209 C CA . SER D 1 72 ? -2.659 -29.588 -69.249 1.00 8.95 71 SER D CA 1
ATOM 12210 C C . SER D 1 72 ? -2.667 -30.063 -67.803 1.00 12.49 71 SER D C 1
ATOM 12211 O O . SER D 1 72 ? -3.246 -29.413 -66.934 1.00 12.39 71 SER D O 1
ATOM 12214 N N . ILE D 1 73 ? -2.032 -31.204 -67.547 1.00 10.57 72 ILE D N 1
ATOM 12215 C CA . ILE D 1 73 ? -2.182 -31.902 -66.272 1.00 8.15 72 ILE D CA 1
ATOM 12216 C C . ILE D 1 73 ? -1.163 -31.403 -65.257 1.00 7.40 72 ILE D C 1
ATOM 12217 O O . ILE D 1 73 ? 0.045 -31.407 -65.536 1.00 9.27 72 ILE D O 1
ATOM 12222 N N . PRO D 1 74 ? -1.605 -30.971 -64.076 1.00 11.96 73 PRO D N 1
ATOM 12223 C CA . PRO D 1 74 ? -0.661 -30.489 -63.065 1.00 13.45 73 PRO D CA 1
ATOM 12224 C C . PRO D 1 74 ? 0.167 -31.624 -62.489 1.00 16.13 73 PRO D C 1
ATOM 12225 O O . PRO D 1 74 ? -0.335 -32.723 -62.241 1.00 16.21 73 PRO D O 1
ATOM 12229 N N . VAL D 1 75 ? 1.449 -31.342 -62.288 1.00 12.19 74 VAL D N 1
ATOM 12230 C CA . VAL D 1 75 ? 2.377 -32.257 -61.642 1.00 10.81 74 VAL D CA 1
ATOM 12231 C C . VAL D 1 75 ? 2.464 -31.894 -60.165 1.00 13.20 74 VAL D C 1
ATOM 12232 O O . VAL D 1 75 ? 2.547 -30.713 -59.809 1.00 12.56 74 VAL D O 1
ATOM 12236 N N . GLU D 1 76 ? 2.443 -32.907 -59.301 1.00 13.94 75 GLU D N 1
ATOM 12237 C CA . GLU D 1 76 ? 2.620 -32.687 -57.868 1.00 12.04 75 GLU D CA 1
ATOM 12238 C C . GLU D 1 76 ? 3.852 -31.833 -57.589 1.00 11.63 75 GLU D C 1
ATOM 12239 O O . GLU D 1 76 ? 4.956 -32.124 -58.063 1.00 10.94 75 GLU D O 1
ATOM 12245 N N . GLY D 1 77 ? 3.653 -30.763 -56.836 1.00 13.69 76 GLY D N 1
ATOM 12246 C CA . GLY D 1 77 ? 4.736 -29.894 -56.445 1.00 15.61 76 GLY D CA 1
ATOM 12247 C C . GLY D 1 77 ? 5.091 -28.788 -57.417 1.00 15.58 76 GLY D C 1
ATOM 12248 O O . GLY D 1 77 ? 6.021 -28.024 -57.130 1.00 13.71 76 GLY D O 1
ATOM 12249 N N . GLN D 1 78 ? 4.403 -28.675 -58.557 1.00 10.59 77 GLN D N 1
ATOM 12250 C CA . GLN D 1 78 ? 4.790 -27.687 -59.559 1.00 9.14 77 GLN D CA 1
ATOM 12251 C C . GLN D 1 78 ? 4.540 -26.276 -59.031 1.00 6.14 77 GLN D C 1
ATOM 12252 O O . GLN D 1 78 ? 3.693 -26.057 -58.158 1.00 10.83 77 GLN D O 1
ATOM 12258 N N . ASP D 1 79 ? 5.322 -25.316 -59.533 1.00 9.28 78 ASP D N 1
ATOM 12259 C CA . ASP D 1 79 ? 5.268 -23.960 -58.997 1.00 9.01 78 ASP D CA 1
ATOM 12260 C C . ASP D 1 79 ? 4.120 -23.172 -59.633 1.00 9.72 78 ASP D C 1
ATOM 12261 O O . ASP D 1 79 ? 3.411 -23.660 -60.514 1.00 6.91 78 ASP D O 1
ATOM 12266 N N . HIS D 1 80 ? 3.927 -21.929 -59.169 1.00 4.69 79 HIS D N 1
ATOM 12267 C CA . HIS D 1 80 ? 2.792 -21.161 -59.659 1.00 7.88 79 HIS D CA 1
ATOM 12268 C C . HIS D 1 80 ? 2.973 -20.801 -61.127 1.00 8.31 79 HIS D C 1
ATOM 12269 O O . HIS D 1 80 ? 1.984 -20.709 -61.868 1.00 8.50 79 HIS D O 1
ATOM 12276 N N . TRP D 1 81 ? 4.225 -20.642 -61.574 1.00 5.94 80 TRP D N 1
ATOM 12277 C CA . TRP D 1 81 ? 4.475 -20.439 -62.995 1.00 9.54 80 TRP D CA 1
ATOM 12278 C C . TRP D 1 81 ? 3.859 -21.569 -63.818 1.00 8.54 80 TRP D C 1
ATOM 12279 O O . TRP D 1 81 ? 3.211 -21.315 -64.835 1.00 7.22 80 TRP D O 1
ATOM 12290 N N . ALA D 1 82 ? 4.020 -22.826 -63.370 1.00 6.71 81 ALA D N 1
ATOM 12291 C CA . ALA D 1 82 ? 3.450 -23.951 -64.112 1.00 6.04 81 ALA D CA 1
ATOM 12292 C C . ALA D 1 82 ? 1.925 -23.962 -64.052 1.00 11.28 81 ALA D C 1
ATOM 12293 O O . ALA D 1 82 ? 1.270 -24.376 -65.017 1.00 9.01 81 ALA D O 1
ATOM 12295 N N . ASP D 1 83 ? 1.340 -23.565 -62.915 1.00 7.90 82 ASP D N 1
ATOM 12296 C CA . ASP D 1 83 ? -0.113 -23.407 -62.848 1.00 7.87 82 ASP D CA 1
ATOM 12297 C C . ASP D 1 83 ? -0.593 -22.378 -63.860 1.00 8.65 82 ASP D C 1
ATOM 12298 O O . ASP D 1 83 ? -1.614 -22.575 -64.531 1.00 9.05 82 ASP D O 1
ATOM 12303 N N . ARG D 1 84 ? 0.101 -21.244 -63.942 1.00 7.38 83 ARG D N 1
ATOM 12304 C CA . ARG D 1 84 ? -0.287 -20.232 -64.919 1.00 8.02 83 ARG D CA 1
ATOM 12305 C C . ARG D 1 84 ? -0.143 -20.757 -66.341 1.00 6.36 83 ARG D C 1
ATOM 12306 O O . ARG D 1 84 ? -1.024 -20.540 -67.178 1.00 8.53 83 ARG D O 1
ATOM 12314 N N . LEU D 1 85 ? 0.954 -21.452 -66.634 1.00 7.31 84 LEU D N 1
ATOM 12315 C CA . LEU D 1 85 ? 1.137 -21.965 -67.989 1.00 8.33 84 LEU D CA 1
ATOM 12316 C C . LEU D 1 85 ? 0.049 -22.977 -68.341 1.00 9.97 84 LEU D C 1
ATOM 12317 O O . LEU D 1 85 ? -0.409 -23.023 -69.488 1.00 7.98 84 LEU D O 1
ATOM 12322 N N . ASP D 1 86 ? -0.387 -23.792 -67.365 1.00 7.71 85 ASP D N 1
ATOM 12323 C CA . ASP D 1 86 ? -1.498 -24.716 -67.613 1.00 12.09 85 ASP D CA 1
ATOM 12324 C C . ASP D 1 86 ? -2.735 -23.964 -68.088 1.00 8.79 85 ASP D C 1
ATOM 12325 O O . ASP D 1 86 ? -3.482 -24.453 -68.946 1.00 7.21 85 ASP D O 1
ATOM 12330 N N . ALA D 1 87 ? -2.977 -22.786 -67.515 1.00 7.43 86 ALA D N 1
ATOM 12331 C CA . ALA D 1 87 ? -4.148 -21.993 -67.860 1.00 6.57 86 ALA D CA 1
ATOM 12332 C C . ALA D 1 87 ? -4.109 -21.469 -69.293 1.00 7.94 86 ALA D C 1
ATOM 12333 O O . ALA D 1 87 ? -5.172 -21.187 -69.858 1.00 12.10 86 ALA D O 1
ATOM 12335 N N . THR D 1 88 ? -2.921 -21.337 -69.899 1.00 11.56 87 THR D N 1
ATOM 12336 C CA . THR D 1 88 ? -2.850 -20.838 -71.273 1.00 6.97 87 THR D CA 1
ATOM 12337 C C . THR D 1 88 ? -3.214 -21.911 -72.290 1.00 11.08 87 THR D C 1
ATOM 12338 O O . THR D 1 88 ? -3.648 -21.578 -73.400 1.00 7.68 87 THR D O 1
ATOM 12342 N N . GLY D 1 89 ? -3.042 -23.194 -71.937 1.00 6.02 88 GLY D N 1
ATOM 12343 C CA . GLY D 1 89 ? -3.288 -24.293 -72.848 1.00 5.54 88 GLY D CA 1
ATOM 12344 C C . GLY D 1 89 ? -2.169 -24.600 -73.824 1.00 9.04 88 GLY D C 1
ATOM 12345 O O . GLY D 1 89 ? -2.249 -25.612 -74.528 1.00 10.37 88 GLY D O 1
ATOM 12346 N N . TYR D 1 90 ? -1.126 -23.776 -73.893 1.00 6.33 89 TYR D N 1
ATOM 12347 C CA . TYR D 1 90 ? -0.120 -23.927 -74.939 1.00 7.72 89 TYR D CA 1
ATOM 12348 C C . TYR D 1 90 ? 0.970 -24.933 -74.595 1.00 9.97 89 TYR D C 1
ATOM 12349 O O . TYR D 1 90 ? 1.825 -25.200 -75.441 1.00 7.60 89 TYR D O 1
ATOM 12358 N N . PHE D 1 91 ? 0.982 -25.485 -73.374 1.00 5.90 90 PHE D N 1
ATOM 12359 C CA . PHE D 1 91 ? 1.937 -26.533 -73.001 1.00 9.56 90 PHE D CA 1
ATOM 12360 C C . PHE D 1 91 ? 1.105 -27.643 -72.389 1.00 8.64 90 PHE D C 1
ATOM 12361 O O . PHE D 1 91 ? 0.981 -27.734 -71.168 1.00 8.50 90 PHE D O 1
ATOM 12369 N N . THR D 1 92 ? 0.514 -28.463 -73.247 1.00 7.30 91 THR D N 1
ATOM 12370 C CA . THR D 1 92 ? -0.520 -29.382 -72.811 1.00 9.49 91 THR D CA 1
ATOM 12371 C C . THR D 1 92 ? 0.066 -30.763 -72.542 1.00 7.13 91 THR D C 1
ATOM 12372 O O . THR D 1 92 ? 1.192 -31.074 -72.938 1.00 5.03 91 THR D O 1
ATOM 12376 N N . SER D 1 93 ? -0.713 -31.583 -71.841 1.00 6.66 92 SER D N 1
ATOM 12377 C CA . SER D 1 93 ? -0.323 -32.947 -71.508 1.00 8.97 92 SER D CA 1
ATOM 12378 C C . SER D 1 93 ? -1.053 -33.989 -72.344 1.00 11.37 92 SER D C 1
ATOM 12379 O O . SER D 1 93 ? -0.420 -34.878 -72.926 1.00 7.62 92 SER D O 1
ATOM 12382 N N . ASN D 1 94 ? -2.378 -33.914 -72.416 1.00 8.21 93 ASN D N 1
ATOM 12383 C CA . ASN D 1 94 ? -3.171 -34.906 -73.137 1.00 7.39 93 ASN D CA 1
ATOM 12384 C C . ASN D 1 94 ? -3.859 -34.195 -74.292 1.00 7.19 93 ASN D C 1
ATOM 12385 O O . ASN D 1 94 ? -4.885 -33.536 -74.093 1.00 7.27 93 ASN D O 1
ATOM 12390 N N . TYR D 1 95 ? -3.295 -34.328 -75.488 1.00 8.66 94 TYR D N 1
ATOM 12391 C CA . TYR D 1 95 ? -3.877 -33.704 -76.670 1.00 10.13 94 TYR D CA 1
ATOM 12392 C C . TYR D 1 95 ? -5.241 -34.266 -77.039 1.00 13.71 94 TYR D C 1
ATOM 12393 O O . TYR D 1 95 ? -5.856 -33.756 -77.983 1.00 10.47 94 TYR D O 1
ATOM 12402 N N . PHE D 1 96 ? -5.734 -35.296 -76.346 1.00 12.17 95 PHE D N 1
ATOM 12403 C CA . PHE D 1 96 ? -6.946 -35.988 -76.774 1.00 9.96 95 PHE D CA 1
ATOM 12404 C C . PHE D 1 96 ? -8.045 -35.915 -75.729 1.00 12.54 95 PHE D C 1
ATOM 12405 O O . PHE D 1 96 ? -8.991 -36.701 -75.778 1.00 15.79 95 PHE D O 1
ATOM 12413 N N . ALA D 1 97 ? -7.940 -34.992 -74.783 1.00 9.10 96 ALA D N 1
ATOM 12414 C CA . ALA D 1 97 ? -8.994 -34.792 -73.808 1.00 9.53 96 ALA D CA 1
ATOM 12415 C C . ALA D 1 97 ? -9.093 -33.304 -73.496 1.00 10.44 96 ALA D C 1
ATOM 12416 O O . ALA D 1 97 ? -8.150 -32.541 -73.712 1.00 10.21 96 ALA D O 1
ATOM 12418 N N . VAL D 1 98 ? -10.258 -32.896 -73.000 1.00 7.90 97 VAL D N 1
ATOM 12419 C CA . VAL D 1 98 ? -10.509 -31.502 -72.662 1.00 7.50 97 VAL D CA 1
ATOM 12420 C C . VAL D 1 98 ? -10.028 -31.246 -71.241 1.00 10.13 97 VAL D C 1
ATOM 12421 O O . VAL D 1 98 ? -10.273 -32.053 -70.335 1.00 7.85 97 VAL D O 1
ATOM 12425 N N . ASP D 1 99 ? -9.334 -30.130 -71.047 1.00 10.72 98 ASP D N 1
ATOM 12426 C CA . ASP D 1 99 ? -8.920 -29.729 -69.706 1.00 10.19 98 ASP D CA 1
ATOM 12427 C C . ASP D 1 99 ? -10.146 -29.545 -68.815 1.00 11.38 98 ASP D C 1
ATOM 12428 O O . ASP D 1 99 ? -11.069 -28.807 -69.185 1.00 8.60 98 ASP D O 1
ATOM 12433 N N . PRO D 1 100 ? -10.194 -30.189 -67.644 1.00 15.97 99 PRO D N 1
ATOM 12434 C CA . PRO D 1 100 ? -11.401 -30.099 -66.811 1.00 8.87 99 PRO D CA 1
ATOM 12435 C C . PRO D 1 100 ? -11.642 -28.719 -66.227 1.00 9.66 99 PRO D C 1
ATOM 12436 O O . PRO D 1 100 ? -12.784 -28.417 -65.868 1.00 15.78 99 PRO D O 1
ATOM 12440 N N . ARG D 1 101 ? -10.624 -27.865 -66.128 1.00 10.65 100 ARG D N 1
ATOM 12441 C CA . ARG D 1 101 ? -10.882 -26.484 -65.756 1.00 11.29 100 ARG D CA 1
ATOM 12442 C C . ARG D 1 101 ? -11.617 -25.714 -66.857 1.00 14.09 100 ARG D C 1
ATOM 12443 O O . ARG D 1 101 ? -12.126 -24.624 -66.589 1.00 15.11 100 ARG D O 1
ATOM 12451 N N . PHE D 1 102 ? -11.674 -26.237 -68.084 1.00 12.80 101 PHE D N 1
ATOM 12452 C CA . PHE D 1 102 ? -12.480 -25.622 -69.138 1.00 15.99 101 PHE D CA 1
ATOM 12453 C C . PHE D 1 102 ? -13.839 -26.285 -69.294 1.00 9.93 101 PHE D C 1
ATOM 12454 O O . PHE D 1 102 ? -14.827 -25.610 -69.590 1.00 12.57 101 PHE D O 1
ATOM 12462 N N . GLY D 1 103 ? -13.905 -27.593 -69.114 1.00 10.14 102 GLY D N 1
ATOM 12463 C CA . GLY D 1 103 ? -15.137 -28.332 -69.262 1.00 10.55 102 GLY D CA 1
ATOM 12464 C C . GLY D 1 103 ? -14.841 -29.775 -69.628 1.00 13.10 102 GLY D C 1
ATOM 12465 O O . GLY D 1 103 ? -13.756 -30.282 -69.372 1.00 11.79 102 GLY D O 1
ATOM 12466 N N . THR D 1 104 ? -15.832 -30.412 -70.242 1.00 16.39 103 THR D N 1
ATOM 12467 C CA . THR D 1 104 ? -15.791 -31.832 -70.554 1.00 16.52 103 THR D CA 1
ATOM 12468 C C . THR D 1 104 ? -15.815 -32.045 -72.060 1.00 16.24 103 THR D C 1
ATOM 12469 O O . THR D 1 104 ? -16.167 -31.148 -72.834 1.00 14.45 103 THR D O 1
ATOM 12473 N N . MET D 1 105 ? -15.458 -33.270 -72.463 1.00 16.05 104 MET D N 1
ATOM 12474 C CA . MET D 1 105 ? -15.576 -33.661 -73.865 1.00 17.12 104 MET D CA 1
ATOM 12475 C C . MET D 1 105 ? -16.986 -33.428 -74.395 1.00 19.41 104 MET D C 1
ATOM 12476 O O . MET D 1 105 ? -17.162 -32.965 -75.527 1.00 15.38 104 MET D O 1
ATOM 12481 N N . GLU D 1 106 ? -18.009 -33.741 -73.591 1.00 21.59 105 GLU D N 1
ATOM 12482 C CA . GLU D 1 106 ? -19.383 -33.544 -74.049 1.00 17.35 105 GLU D CA 1
ATOM 12483 C C . GLU D 1 106 ? -19.694 -32.065 -74.224 1.00 16.88 105 GLU D C 1
ATOM 12484 O O . GLU D 1 106 ? -20.429 -31.686 -75.140 1.00 14.29 105 GLU D O 1
ATOM 12490 N N . GLN D 1 107 ? -19.154 -31.212 -73.348 1.00 17.64 106 GLN D N 1
ATOM 12491 C CA . GLN D 1 107 ? -19.368 -29.778 -73.511 1.00 14.34 106 GLN D CA 1
ATOM 12492 C C . GLN D 1 107 ? -18.688 -29.253 -74.764 1.00 16.52 106 GLN D C 1
ATOM 12493 O O . GLN D 1 107 ? -19.239 -28.386 -75.457 1.00 13.65 106 GLN D O 1
ATOM 12499 N N . ALA D 1 108 ? -17.480 -29.742 -75.053 1.00 13.82 107 ALA D N 1
ATOM 12500 C CA . ALA D 1 108 ? -16.795 -29.339 -76.277 1.00 9.67 107 ALA D CA 1
ATOM 12501 C C . ALA D 1 108 ? -17.585 -29.778 -77.500 1.00 17.65 107 ALA D C 1
ATOM 12502 O O . ALA D 1 108 ? -17.696 -29.037 -78.483 1.00 13.21 107 ALA D O 1
ATOM 12504 N N . LYS D 1 109 ? -18.140 -30.986 -77.461 1.00 15.26 108 LYS D N 1
ATOM 12505 C CA . LYS D 1 109 ? -18.977 -31.421 -78.566 1.00 12.05 108 LYS D CA 1
ATOM 12506 C C . LYS D 1 109 ? -20.218 -30.542 -78.664 1.00 14.71 108 LYS D C 1
ATOM 12507 O O . LYS D 1 109 ? -20.610 -30.129 -79.760 1.00 16.17 108 LYS D O 1
ATOM 12513 N N . GLU D 1 110 ? -20.820 -30.205 -77.519 1.00 17.23 109 GLU D N 1
ATOM 12514 C CA . GLU D 1 110 ? -21.967 -29.301 -77.523 1.00 11.99 109 GLU D CA 1
ATOM 12515 C C . GLU D 1 110 ? -21.608 -27.952 -78.140 1.00 16.81 109 GLU D C 1
ATOM 12516 O O . GLU D 1 110 ? -22.369 -27.401 -78.945 1.00 14.22 109 GLU D O 1
ATOM 12522 N N . LEU D 1 111 ? -20.448 -27.411 -77.778 1.00 11.23 110 LEU D N 1
ATOM 12523 C CA . LEU D 1 111 ? -20.026 -26.114 -78.305 1.00 13.85 110 LEU D CA 1
ATOM 12524 C C . LEU D 1 111 ? -19.915 -26.140 -79.828 1.00 10.35 110 LEU D C 1
ATOM 12525 O O . LEU D 1 111 ? -20.371 -25.213 -80.509 1.00 10.40 110 LEU D O 1
ATOM 12530 N N . VAL D 1 112 ? -19.284 -27.180 -80.376 1.00 11.99 111 VAL D N 1
ATOM 12531 C CA . VAL D 1 112 ? -19.093 -27.245 -81.818 1.00 12.00 111 VAL D CA 1
ATOM 12532 C C . VAL D 1 112 ? -20.435 -27.409 -82.525 1.00 15.98 111 VAL D C 1
ATOM 12533 O O . VAL D 1 112 ? -20.682 -26.793 -83.569 1.00 13.45 111 VAL D O 1
ATOM 12537 N N . GLU D 1 113 ? -21.328 -28.231 -81.966 1.00 13.23 112 GLU D N 1
ATOM 12538 C CA . GLU D 1 113 ? -22.637 -28.416 -82.584 1.00 14.06 112 GLU D CA 1
ATOM 12539 C C . GLU D 1 113 ? -23.454 -27.131 -82.549 1.00 15.90 112 GLU D C 1
ATOM 12540 O O . GLU D 1 113 ? -24.081 -26.760 -83.550 1.00 17.62 112 GLU D O 1
ATOM 12546 N N . LYS D 1 114 ? -23.468 -26.439 -81.410 1.00 12.41 113 LYS D N 1
ATOM 12547 C CA . LYS D 1 114 ? -24.224 -25.198 -81.347 1.00 15.72 113 LYS D CA 1
ATOM 12548 C C . LYS D 1 114 ? -23.601 -24.116 -82.220 1.00 13.18 113 LYS D C 1
ATOM 12549 O O . LYS D 1 114 ? -24.324 -23.292 -82.793 1.00 17.96 113 LYS D O 1
ATOM 12555 N N . ALA D 1 115 ? -22.274 -24.097 -82.341 1.00 13.93 114 ALA D N 1
ATOM 12556 C CA . ALA D 1 115 ? -21.652 -23.116 -83.225 1.00 15.28 114 ALA D CA 1
ATOM 12557 C C . ALA D 1 115 ? -22.047 -23.373 -84.671 1.00 15.52 114 ALA D C 1
ATOM 12558 O O . ALA D 1 115 ? -22.407 -22.443 -85.403 1.00 17.27 114 ALA D O 1
ATOM 12560 N N . HIS D 1 116 ? -22.005 -24.635 -85.093 1.00 13.46 115 HIS D N 1
ATOM 12561 C CA . HIS D 1 116 ? -22.433 -24.979 -86.442 1.00 14.75 115 HIS D CA 1
ATOM 12562 C C . HIS D 1 116 ? -23.901 -24.661 -86.659 1.00 15.20 115 HIS D C 1
ATOM 12563 O O . HIS D 1 116 ? -24.288 -24.161 -87.721 1.00 18.02 115 HIS D O 1
ATOM 12570 N N . GLU D 1 117 ? -24.736 -24.974 -85.674 1.00 15.91 116 GLU D N 1
ATOM 12571 C CA . GLU D 1 117 ? -26.153 -24.663 -85.777 1.00 22.67 116 GLU D CA 1
ATOM 12572 C C . GLU D 1 117 ? -26.378 -23.170 -85.987 1.00 22.84 116 GLU D C 1
ATOM 12573 O O . GLU D 1 117 ? -27.294 -22.776 -86.720 1.00 19.63 116 GLU D O 1
ATOM 12579 N N . LYS D 1 118 ? -25.540 -22.327 -85.389 1.00 16.90 117 LYS D N 1
ATOM 12580 C CA . LYS D 1 118 ? -25.712 -20.883 -85.488 1.00 18.65 117 LYS D CA 1
ATOM 12581 C C . LYS D 1 118 ? -24.952 -20.253 -86.650 1.00 17.31 117 LYS D C 1
ATOM 12582 O O . LYS D 1 118 ? -24.967 -19.023 -86.777 1.00 18.70 117 LYS D O 1
ATOM 12588 N N . GLY D 1 119 ? -24.276 -21.047 -87.478 1.00 12.91 118 GLY D N 1
ATOM 12589 C CA . GLY D 1 119 ? -23.595 -20.516 -88.647 1.00 17.66 118 GLY D CA 1
ATOM 12590 C C . GLY D 1 119 ? -22.137 -20.154 -88.459 1.00 16.26 118 GLY D C 1
ATOM 12591 O O . GLY D 1 119 ? -21.605 -19.366 -89.248 1.00 15.26 118 GLY D O 1
ATOM 12592 N N . LEU D 1 120 ? -21.469 -20.707 -87.455 1.00 12.72 119 LEU D N 1
ATOM 12593 C CA . LEU D 1 120 ? -20.073 -20.407 -87.165 1.00 11.84 119 LEU D CA 1
ATOM 12594 C C . LEU D 1 120 ? -19.217 -21.647 -87.388 1.00 17.23 119 LEU D C 1
ATOM 12595 O O . LEU D 1 120 ? -19.538 -22.726 -86.872 1.00 19.93 119 LEU D O 1
ATOM 12600 N N . TYR D 1 121 ? -18.137 -21.496 -88.151 1.00 11.92 120 TYR D N 1
ATOM 12601 C CA . TYR D 1 121 ? -17.095 -22.515 -88.164 1.00 9.92 120 TYR D CA 1
ATOM 12602 C C . TYR D 1 121 ? -16.358 -22.510 -86.829 1.00 6.79 120 TYR D C 1
ATOM 12603 O O . TYR D 1 121 ? -16.358 -21.513 -86.105 1.00 10.69 120 TYR D O 1
ATOM 12612 N N . VAL D 1 122 ? -15.703 -23.630 -86.506 1.00 10.76 121 VAL D N 1
ATOM 12613 C CA . VAL D 1 122 ? -14.938 -23.732 -85.262 1.00 12.14 121 VAL D CA 1
ATOM 12614 C C . VAL D 1 122 ? -13.519 -24.183 -85.569 1.00 7.94 121 VAL D C 1
ATOM 12615 O O . VAL D 1 122 ? -13.325 -25.243 -86.171 1.00 10.30 121 VAL D O 1
ATOM 12619 N N . PHE D 1 123 ? -12.532 -23.414 -85.101 1.00 8.50 122 PHE D N 1
ATOM 12620 C CA . PHE D 1 123 ? -11.121 -23.757 -85.247 1.00 8.39 122 PHE D CA 1
ATOM 12621 C C . PHE D 1 123 ? -10.508 -23.986 -83.874 1.00 5.80 122 PHE D C 1
ATOM 12622 O O . PHE D 1 123 ? -10.722 -23.193 -82.954 1.00 8.39 122 PHE D O 1
ATOM 12630 N N . PHE D 1 124 ? -9.739 -25.056 -83.738 1.00 8.81 123 PHE D N 1
ATOM 12631 C CA . PHE D 1 124 ? -8.970 -25.308 -82.528 1.00 8.56 123 PHE D CA 1
ATOM 12632 C C . PHE D 1 124 ? -7.522 -24.867 -82.731 1.00 11.91 123 PHE D C 1
ATOM 12633 O O . PHE D 1 124 ? -7.070 -24.596 -83.848 1.00 12.85 123 PHE D O 1
ATOM 12641 N N . ASP D 1 125 ? -6.790 -24.796 -81.632 1.00 6.94 124 ASP D N 1
ATOM 12642 C CA . ASP D 1 125 ? -5.438 -24.248 -81.634 1.00 10.49 124 ASP D CA 1
ATOM 12643 C C . ASP D 1 125 ? -4.478 -25.419 -81.472 1.00 9.20 124 ASP D C 1
ATOM 12644 O O . ASP D 1 125 ? -4.480 -26.080 -80.426 1.00 9.44 124 ASP D O 1
ATOM 12649 N N . GLY D 1 126 ? -3.678 -25.688 -82.498 1.00 7.63 125 GLY D N 1
ATOM 12650 C CA . GLY D 1 126 ? -2.816 -26.857 -82.513 1.00 10.12 125 GLY D CA 1
ATOM 12651 C C . GLY D 1 126 ? -1.363 -26.498 -82.277 1.00 7.13 125 GLY D C 1
ATOM 12652 O O . GLY D 1 126 ? -0.750 -25.795 -83.076 1.00 8.69 125 GLY D O 1
ATOM 12653 N N . VAL D 1 127 ? -0.816 -26.993 -81.177 1.00 6.96 126 VAL D N 1
ATOM 12654 C CA . VAL D 1 127 ? 0.575 -26.732 -80.807 1.00 8.69 126 VAL D CA 1
ATOM 12655 C C . VAL D 1 127 ? 1.349 -28.003 -81.134 1.00 6.64 126 VAL D C 1
ATOM 12656 O O . VAL D 1 127 ? 1.438 -28.932 -80.326 1.00 7.31 126 VAL D O 1
ATOM 12660 N N . PHE D 1 128 ? 1.916 -28.050 -82.334 1.00 3.62 127 PHE D N 1
ATOM 12661 C CA . PHE D 1 128 ? 2.520 -29.273 -82.827 1.00 6.41 127 PHE D CA 1
ATOM 12662 C C . PHE D 1 128 ? 4.038 -29.283 -82.707 1.00 5.82 127 PHE D C 1
ATOM 12663 O O . PHE D 1 128 ? 4.679 -30.250 -83.142 1.00 7.93 127 PHE D O 1
ATOM 12671 N N . GLY D 1 129 ? 4.622 -28.273 -82.080 1.00 5.27 128 GLY D N 1
ATOM 12672 C CA . GLY D 1 129 ? 6.059 -28.277 -81.919 1.00 7.16 128 GLY D CA 1
ATOM 12673 C C . GLY D 1 129 ? 6.548 -28.388 -80.490 1.00 10.29 128 GLY D C 1
ATOM 12674 O O . GLY D 1 129 ? 7.758 -28.536 -80.267 1.00 8.06 128 GLY D O 1
ATOM 12675 N N . HIS D 1 130 ? 5.646 -28.307 -79.511 1.00 5.24 129 HIS D N 1
ATOM 12676 C CA . HIS D 1 130 ? 6.057 -28.405 -78.113 1.00 10.40 129 HIS D CA 1
ATOM 12677 C C . HIS D 1 130 ? 4.860 -28.785 -77.252 1.00 6.56 129 HIS D C 1
ATOM 12678 O O . HIS D 1 130 ? 3.709 -28.719 -77.685 1.00 6.90 129 HIS D O 1
ATOM 12685 N N . HIS D 1 131 ? 5.157 -29.183 -76.018 1.00 5.37 130 HIS D N 1
ATOM 12686 C CA . HIS D 1 131 ? 4.170 -29.710 -75.082 1.00 7.62 130 HIS D CA 1
ATOM 12687 C C . HIS D 1 131 ? 4.809 -29.755 -73.696 1.00 7.79 130 HIS D C 1
ATOM 12688 O O . HIS D 1 131 ? 6.025 -29.590 -73.548 1.00 4.65 130 HIS D O 1
ATOM 12695 N N . LYS D 1 132 ? 3.972 -29.991 -72.686 1.00 7.90 131 LYS D N 1
ATOM 12696 C CA . LYS D 1 132 ? 4.431 -30.171 -71.312 1.00 6.88 131 LYS D CA 1
ATOM 12697 C C . LYS D 1 132 ? 5.149 -31.512 -71.149 1.00 11.81 131 LYS D C 1
ATOM 12698 O O . LYS D 1 132 ? 4.879 -32.480 -71.865 1.00 9.15 131 LYS D O 1
ATOM 12704 N N . ASP D 1 133 ? 6.070 -31.568 -70.179 1.00 12.62 132 ASP D N 1
ATOM 12705 C CA . ASP D 1 133 ? 6.924 -32.745 -70.020 1.00 15.64 132 ASP D CA 1
ATOM 12706 C C . ASP D 1 133 ? 6.149 -34.018 -69.673 1.00 15.42 132 ASP D C 1
ATOM 12707 O O . ASP D 1 133 ? 6.659 -35.118 -69.904 1.00 13.66 132 ASP D O 1
ATOM 12712 N N . ASN D 1 134 ? 4.941 -33.912 -69.126 1.00 10.90 133 ASN D N 1
ATOM 12713 C CA . ASN D 1 134 ? 4.187 -35.101 -68.729 1.00 10.97 133 ASN D CA 1
ATOM 12714 C C . ASN D 1 134 ? 3.177 -35.528 -69.793 1.00 10.58 133 ASN D C 1
ATOM 12715 O O . ASN D 1 134 ? 2.082 -35.996 -69.461 1.00 8.19 133 ASN D O 1
ATOM 12720 N N . VAL D 1 135 ? 3.537 -35.396 -71.077 1.00 10.55 134 VAL D N 1
ATOM 12721 C CA . VAL D 1 135 ? 2.616 -35.704 -72.171 1.00 9.09 134 VAL D CA 1
ATOM 12722 C C . VAL D 1 135 ? 2.228 -37.177 -72.120 1.00 12.22 134 VAL D C 1
ATOM 12723 O O . VAL D 1 135 ? 3.036 -38.036 -71.751 1.00 16.79 134 VAL D O 1
ATOM 12727 N N . VAL D 1 136 ? 0.979 -37.482 -72.467 1.00 11.68 135 VAL D N 1
ATOM 12728 C CA . VAL D 1 136 ? 0.510 -38.862 -72.339 1.00 13.82 135 VAL D CA 1
ATOM 12729 C C . VAL D 1 136 ? 0.322 -39.489 -73.717 1.00 14.67 135 VAL D C 1
ATOM 12730 O O . VAL D 1 136 ? 0.104 -38.776 -74.708 1.00 11.24 135 VAL D O 1
ATOM 12734 N N . PRO D 1 137 ? 0.420 -40.813 -73.830 1.00 13.07 136 PRO D N 1
ATOM 12735 C CA . PRO D 1 137 ? 0.240 -41.447 -75.134 1.00 11.76 136 PRO D CA 1
ATOM 12736 C C . PRO D 1 137 ? -1.156 -41.200 -75.683 1.00 13.86 136 PRO D C 1
ATOM 12737 O O . PRO D 1 137 ? -2.142 -41.134 -74.943 1.00 9.30 136 PRO D O 1
ATOM 12741 N N . SER D 1 138 ? -1.217 -41.069 -77.005 1.00 9.70 137 SER D N 1
ATOM 12742 C CA . SER D 1 138 ? -2.433 -40.977 -77.811 1.00 14.99 137 SER D CA 1
ATOM 12743 C C . SER D 1 138 ? -3.322 -42.214 -77.677 1.00 17.27 137 SER D C 1
ATOM 12744 O O . SER D 1 138 ? -2.867 -43.255 -77.191 1.00 15.64 137 SER D O 1
ATOM 12747 N N . PRO D 1 139 ? -4.587 -42.140 -78.110 1.00 16.80 138 PRO D N 1
ATOM 12748 C CA . PRO D 1 139 ? -5.434 -43.344 -78.119 1.00 24.49 138 PRO D CA 1
ATOM 12749 C C . PRO D 1 139 ? -4.813 -44.531 -78.837 1.00 17.54 138 PRO D C 1
ATOM 12750 O O . PRO D 1 139 ? -4.953 -45.665 -78.365 1.00 19.18 138 PRO D O 1
ATOM 12754 N N . GLU D 1 140 ? -4.109 -44.308 -79.944 1.00 20.53 139 GLU D N 1
ATOM 12755 C CA . GLU D 1 140 ? -3.421 -45.383 -80.644 1.00 20.13 139 GLU D CA 1
ATOM 12756 C C . GLU D 1 140 ? -2.022 -45.659 -80.084 1.00 15.97 139 GLU D C 1
ATOM 12757 O O . GLU D 1 140 ? -1.238 -46.370 -80.720 1.00 16.13 139 GLU D O 1
ATOM 12763 N N . GLY D 1 141 ? -1.701 -45.125 -78.910 1.00 14.78 140 GLY D N 1
ATOM 12764 C CA . GLY D 1 141 ? -0.475 -45.472 -78.221 1.00 14.76 140 GLY D CA 1
ATOM 12765 C C . GLY D 1 141 ? 0.753 -44.701 -78.641 1.00 16.64 140 GLY D C 1
ATOM 12766 O O . GLY D 1 141 ? 1.864 -45.067 -78.229 1.00 15.91 140 GLY D O 1
ATOM 12767 N N . ARG D 1 142 ? 0.596 -43.658 -79.446 1.00 12.69 141 ARG D N 1
ATOM 12768 C CA . ARG D 1 142 ? 1.710 -42.891 -79.982 1.00 14.02 141 ARG D CA 1
ATOM 12769 C C . ARG D 1 142 ? 2.167 -41.809 -79.006 1.00 10.21 141 ARG D C 1
ATOM 12770 O O . ARG D 1 142 ? 1.399 -41.325 -78.173 1.00 8.25 141 ARG D O 1
ATOM 12778 N N . LEU D 1 143 ? 3.429 -41.403 -79.152 1.00 10.50 142 LEU D N 1
ATOM 12779 C CA . LEU D 1 143 ? 4.019 -40.311 -78.383 1.00 9.19 142 LEU D CA 1
ATOM 12780 C C . LEU D 1 143 ? 4.880 -39.465 -79.310 1.00 12.05 142 LEU D C 1
ATOM 12781 O O . LEU D 1 143 ? 5.478 -39.994 -80.257 1.00 11.17 142 LEU D O 1
ATOM 12786 N N . PRO D 1 144 ? 4.986 -38.163 -79.049 1.00 10.02 143 PRO D N 1
ATOM 12787 C CA . PRO D 1 144 ? 5.986 -37.355 -79.751 1.00 10.91 143 PRO D CA 1
ATOM 12788 C C . PRO D 1 144 ? 7.375 -37.767 -79.293 1.00 14.39 143 PRO D C 1
ATOM 12789 O O . PRO D 1 144 ? 7.552 -38.508 -78.325 1.00 13.87 143 PRO D O 1
ATOM 12793 N N . VAL D 1 145 ? 8.380 -37.292 -80.007 1.00 14.04 144 VAL D N 1
ATOM 12794 C CA . VAL D 1 145 ? 9.739 -37.775 -79.813 1.00 14.64 144 VAL D CA 1
ATOM 12795 C C . VAL D 1 145 ? 10.675 -36.590 -79.661 1.00 16.43 144 VAL D C 1
ATOM 12796 O O . VAL D 1 145 ? 10.547 -35.595 -80.383 1.00 17.82 144 VAL D O 1
ATOM 12800 N N . GLY D 1 146 ? 11.608 -36.698 -78.712 1.00 15.07 145 GLY D N 1
ATOM 12801 C CA . GLY D 1 146 ? 12.663 -35.722 -78.534 1.00 16.01 145 GLY D CA 1
ATOM 12802 C C . GLY D 1 146 ? 12.508 -34.875 -77.288 1.00 19.58 145 GLY D C 1
ATOM 12803 O O . GLY D 1 146 ? 12.011 -35.338 -76.258 1.00 13.81 145 GLY D O 1
ATOM 12804 N N . GLU D 1 147 ? 12.967 -33.633 -77.374 1.00 16.66 146 GLU D N 1
ATOM 12805 C CA . GLU D 1 147 ? 12.757 -32.668 -76.312 1.00 24.60 146 GLU D CA 1
ATOM 12806 C C . GLU D 1 147 ? 11.294 -32.257 -76.284 1.00 21.01 146 GLU D C 1
ATOM 12807 O O . GLU D 1 147 ? 10.558 -32.448 -77.250 1.00 14.19 146 GLU D O 1
ATOM 12813 N N . ASN D 1 148 ? 10.876 -31.682 -75.156 1.00 13.00 147 ASN D N 1
ATOM 12814 C CA . ASN D 1 148 ? 9.510 -31.177 -75.049 1.00 16.96 147 ASN D CA 1
ATOM 12815 C C . ASN D 1 148 ? 9.309 -29.905 -75.855 1.00 18.32 147 ASN D C 1
ATOM 12816 O O . ASN D 1 148 ? 8.162 -29.573 -76.190 1.00 7.99 147 ASN D O 1
ATOM 12821 N N . ASN D 1 149 ? 10.387 -29.176 -76.138 1.00 12.24 148 ASN D N 1
ATOM 12822 C CA . ASN D 1 149 ? 10.303 -27.895 -76.825 1.00 14.08 148 ASN D CA 1
ATOM 12823 C C . ASN D 1 149 ? 11.659 -27.533 -77.427 1.00 16.66 148 ASN D C 1
ATOM 12824 O O . ASN D 1 149 ? 12.568 -27.123 -76.703 1.00 18.44 148 ASN D O 1
ATOM 12829 N N . PRO D 1 150 ? 11.807 -27.711 -78.750 1.00 14.50 149 PRO D N 1
ATOM 12830 C CA . PRO D 1 150 ? 10.793 -28.278 -79.636 1.00 13.17 149 PRO D CA 1
ATOM 12831 C C . PRO D 1 150 ? 10.924 -29.796 -79.808 1.00 13.36 149 PRO D C 1
ATOM 12832 O O . PRO D 1 150 ? 11.994 -30.353 -79.564 1.00 13.87 149 PRO D O 1
ATOM 12836 N N . VAL D 1 151 ? 9.861 -30.455 -80.264 1.00 9.54 150 VAL D N 1
ATOM 12837 C CA . VAL D 1 151 ? 9.920 -31.895 -80.510 1.00 12.00 150 VAL D CA 1
ATOM 12838 C C . VAL D 1 151 ? 10.762 -32.136 -81.757 1.00 11.16 150 VAL D C 1
ATOM 12839 O O . VAL D 1 151 ? 11.134 -31.190 -82.461 1.00 7.82 150 VAL D O 1
ATOM 12843 N N . SER D 1 152 ? 11.076 -33.395 -82.037 1.00 12.21 151 SER D N 1
ATOM 12844 C CA . SER D 1 152 ? 11.853 -33.751 -83.216 1.00 11.70 151 SER D CA 1
ATOM 12845 C C . SER D 1 152 ? 10.932 -34.266 -84.313 1.00 12.21 151 SER D C 1
ATOM 12846 O O . SER D 1 152 ? 10.031 -35.071 -84.055 1.00 11.59 151 SER D O 1
ATOM 12849 N N . TYR D 1 153 ? 11.173 -33.802 -85.538 1.00 9.22 152 TYR D N 1
ATOM 12850 C CA . TYR D 1 153 ? 10.535 -34.330 -86.738 1.00 10.04 152 TYR D CA 1
ATOM 12851 C C . TYR D 1 153 ? 11.616 -34.978 -87.591 1.00 13.13 152 TYR D C 1
ATOM 12852 O O . TYR D 1 153 ? 12.771 -34.554 -87.538 1.00 16.46 152 TYR D O 1
ATOM 12861 N N . PRO D 1 154 ? 11.264 -36.005 -88.385 1.00 15.98 153 PRO D N 1
ATOM 12862 C CA . PRO D 1 154 ? 9.953 -36.614 -88.650 1.00 11.57 153 PRO D CA 1
ATOM 12863 C C . PRO D 1 154 ? 9.416 -37.508 -87.529 1.00 13.23 153 PRO D C 1
ATOM 12864 O O . PRO D 1 154 ? 8.285 -37.962 -87.630 1.00 15.83 153 PRO D O 1
ATOM 12868 N N . GLU D 1 155 ? 10.209 -37.753 -86.484 1.00 10.76 154 GLU D N 1
ATOM 12869 C CA . GLU D 1 155 ? 9.837 -38.765 -85.499 1.00 17.03 154 GLU D CA 1
ATOM 12870 C C . GLU D 1 155 ? 8.501 -38.464 -84.822 1.00 13.89 154 GLU D C 1
ATOM 12871 O O . GLU D 1 155 ? 7.749 -39.392 -84.502 1.00 14.00 154 GLU D O 1
ATOM 12877 N N . SER D 1 156 ? 8.179 -37.191 -84.599 1.00 8.09 155 SER D N 1
ATOM 12878 C CA . SER D 1 156 ? 6.918 -36.831 -83.956 1.00 11.83 155 SER D CA 1
ATOM 12879 C C . SER D 1 156 ? 5.757 -36.708 -84.940 1.00 8.53 155 SER D C 1
ATOM 12880 O O . SER D 1 156 ? 4.638 -36.403 -84.520 1.00 9.96 155 SER D O 1
ATOM 12883 N N . LEU D 1 157 ? 5.984 -36.947 -86.230 1.00 11.11 156 LEU D N 1
ATOM 12884 C CA . LEU D 1 157 ? 4.952 -36.658 -87.228 1.00 12.22 156 LEU D CA 1
ATOM 12885 C C . LEU D 1 157 ? 3.703 -37.528 -87.041 1.00 13.12 156 LEU D C 1
ATOM 12886 O O . LEU D 1 157 ? 2.575 -37.017 -87.055 1.00 7.94 156 LEU D O 1
ATOM 12891 N N . ALA D 1 158 ? 3.877 -38.844 -86.861 1.00 13.04 157 ALA D N 1
ATOM 12892 C CA . ALA D 1 158 ? 2.711 -39.720 -86.694 1.00 12.82 157 ALA D CA 1
ATOM 12893 C C . ALA D 1 158 ? 1.835 -39.270 -85.535 1.00 10.49 157 ALA D C 1
ATOM 12894 O O . ALA D 1 158 ? 0.603 -39.296 -85.632 1.00 9.17 157 ALA D O 1
ATOM 12896 N N . PHE D 1 159 ? 2.448 -38.849 -84.430 1.00 10.18 158 PHE D N 1
ATOM 12897 C CA . PHE D 1 159 ? 1.675 -38.423 -83.271 1.00 9.39 158 PHE D CA 1
ATOM 12898 C C . PHE D 1 159 ? 0.811 -37.216 -83.603 1.00 6.97 158 PHE D C 1
ATOM 12899 O O . PHE D 1 159 ? -0.369 -37.171 -83.244 1.00 8.85 158 PHE D O 1
ATOM 12907 N N . TYR D 1 160 ? 1.377 -36.216 -84.282 1.00 6.26 159 TYR D N 1
ATOM 12908 C CA . TYR D 1 160 ? 0.589 -35.011 -84.498 1.00 5.52 159 TYR D CA 1
ATOM 12909 C C . TYR D 1 160 ? -0.377 -35.138 -85.668 1.00 6.74 159 TYR D C 1
ATOM 12910 O O . TYR D 1 160 ? -1.403 -34.449 -85.677 1.00 9.43 159 TYR D O 1
ATOM 12919 N N . GLN D 1 161 ? -0.110 -36.025 -86.626 1.00 8.17 160 GLN D N 1
ATOM 12920 C CA . GLN D 1 161 ? -1.165 -36.402 -87.560 1.00 7.57 160 GLN D CA 1
ATOM 12921 C C . GLN D 1 161 ? -2.355 -36.988 -86.819 1.00 9.38 160 GLN D C 1
ATOM 12922 O O . GLN D 1 161 ? -3.510 -36.687 -87.140 1.00 11.39 160 GLN D O 1
ATOM 12928 N N . GLU D 1 162 ? -2.092 -37.812 -85.803 1.00 10.52 161 GLU D N 1
ATOM 12929 C CA . GLU D 1 162 ? -3.188 -38.385 -85.032 1.00 11.57 161 GLU D CA 1
ATOM 12930 C C . GLU D 1 162 ? -3.964 -37.298 -84.303 1.00 9.84 161 GLU D C 1
ATOM 12931 O O . GLU D 1 162 ? -5.199 -37.327 -84.269 1.00 9.00 161 GLU D O 1
ATOM 12937 N N . VAL D 1 163 ? -3.254 -36.320 -83.729 1.00 8.37 162 VAL D N 1
ATOM 12938 C CA . VAL D 1 163 ? -3.912 -35.217 -83.028 1.00 7.56 162 VAL D CA 1
ATOM 12939 C C . VAL D 1 163 ? -4.775 -34.404 -83.982 1.00 8.30 162 VAL D C 1
ATOM 12940 O O . VAL D 1 163 ? -5.927 -34.072 -83.675 1.00 11.75 162 VAL D O 1
ATOM 12944 N N . ALA D 1 164 ? -4.201 -34.006 -85.122 1.00 9.71 163 ALA D N 1
ATOM 12945 C CA . ALA D 1 164 ? -4.919 -33.147 -86.056 1.00 9.34 163 ALA D CA 1
ATOM 12946 C C . ALA D 1 164 ? -6.171 -33.835 -86.581 1.00 14.74 163 ALA D C 1
ATOM 12947 O O . ALA D 1 164 ? -7.205 -33.186 -86.793 1.00 14.06 163 ALA D O 1
ATOM 12949 N N . THR D 1 165 ? -6.101 -35.155 -86.741 1.00 10.26 164 THR D N 1
ATOM 12950 C CA . THR D 1 165 ? -7.199 -35.964 -87.253 1.00 12.08 164 THR D CA 1
ATOM 12951 C C . THR D 1 165 ? -8.276 -36.197 -86.207 1.00 13.18 164 THR D C 1
ATOM 12952 O O . THR D 1 165 ? -9.472 -36.152 -86.525 1.00 12.90 164 THR D O 1
ATOM 12956 N N . PHE D 1 166 ? -7.860 -36.436 -84.957 1.00 11.49 165 PHE D N 1
ATOM 12957 C CA . PHE D 1 166 ? -8.783 -36.834 -83.900 1.00 10.37 165 PHE D CA 1
ATOM 12958 C C . PHE D 1 166 ? -9.918 -35.836 -83.738 1.00 12.20 165 PHE D C 1
ATOM 12959 O O . PHE D 1 166 ? -11.096 -36.214 -83.725 1.00 10.62 165 PHE D O 1
ATOM 12967 N N . TRP D 1 167 ? -9.585 -34.550 -83.600 1.00 9.03 166 TRP D N 1
ATOM 12968 C CA . TRP D 1 167 ? -10.614 -33.582 -83.233 1.00 9.74 166 TRP D CA 1
ATOM 12969 C C . TRP D 1 167 ? -11.568 -33.302 -84.385 1.00 11.37 166 TRP D C 1
ATOM 12970 O O . TRP D 1 167 ? -12.742 -32.992 -84.150 1.00 11.09 166 TRP D O 1
ATOM 12981 N N . ILE D 1 168 ? -11.088 -33.420 -85.624 1.00 8.11 167 ILE D N 1
ATOM 12982 C CA . ILE D 1 168 ? -11.969 -33.321 -86.788 1.00 7.31 167 ILE D CA 1
ATOM 12983 C C . ILE D 1 168 ? -12.923 -34.511 -86.843 1.00 14.92 167 ILE D C 1
ATOM 12984 O O . ILE D 1 168 ? -14.137 -34.350 -87.001 1.00 13.95 167 ILE D O 1
ATOM 12989 N N . GLU D 1 169 ? -12.387 -35.729 -86.724 1.00 15.36 168 GLU D N 1
ATOM 12990 C CA . GLU D 1 169 ? -13.224 -36.919 -86.866 1.00 13.93 168 GLU D CA 1
ATOM 12991 C C . GLU D 1 169 ? -14.203 -37.074 -85.710 1.00 13.04 168 GLU D C 1
ATOM 12992 O O . GLU D 1 169 ? -15.293 -37.614 -85.900 1.00 18.06 168 GLU D O 1
ATOM 12998 N N . GLU D 1 170 ? -13.841 -36.612 -84.515 1.00 13.49 169 GLU D N 1
ATOM 12999 C CA . GLU D 1 170 ? -14.683 -36.791 -83.339 1.00 12.38 169 GLU D CA 1
ATOM 13000 C C . GLU D 1 170 ? -15.658 -35.639 -83.135 1.00 16.37 169 GLU D C 1
ATOM 13001 O O . GLU D 1 170 ? -16.827 -35.873 -82.817 1.00 13.11 169 GLU D O 1
ATOM 13007 N N . LEU D 1 171 ? -15.209 -34.395 -83.316 1.00 13.29 170 LEU D N 1
ATOM 13008 C CA . LEU D 1 171 ? -16.047 -33.235 -83.047 1.00 12.39 170 LEU D CA 1
ATOM 13009 C C . LEU D 1 171 ? -16.435 -32.449 -84.292 1.00 12.40 170 LEU D C 1
ATOM 13010 O O . LEU D 1 171 ? -17.274 -31.547 -84.192 1.00 14.68 170 LEU D O 1
ATOM 13015 N N . LYS D 1 172 ? -15.868 -32.772 -85.454 1.00 8.28 171 LYS D N 1
ATOM 13016 C CA . LYS D 1 172 ? -16.182 -32.099 -86.723 1.00 15.96 171 LYS D CA 1
ATOM 13017 C C . LYS D 1 172 ? -15.750 -30.632 -86.711 1.00 12.95 171 LYS D C 1
ATOM 13018 O O . LYS D 1 172 ? -16.424 -29.781 -87.296 1.00 10.77 171 LYS D O 1
ATOM 13024 N N . ILE D 1 173 ? -14.635 -30.318 -86.037 1.00 11.07 172 ILE D N 1
ATOM 13025 C CA . ILE D 1 173 ? -14.109 -28.963 -86.112 1.00 11.06 172 ILE D CA 1
ATOM 13026 C C . ILE D 1 173 ? -13.668 -28.687 -87.551 1.00 12.24 172 ILE D C 1
ATOM 13027 O O . ILE D 1 173 ? -13.383 -29.603 -88.336 1.00 11.98 172 ILE D O 1
ATOM 13032 N N . ASP D 1 174 ? -13.616 -27.400 -87.894 1.00 9.74 173 ASP D N 1
ATOM 13033 C CA . ASP D 1 174 ? -13.371 -26.961 -89.264 1.00 6.27 173 ASP D CA 1
ATOM 13034 C C . ASP D 1 174 ? -11.912 -26.633 -89.544 1.00 10.88 173 ASP D C 1
ATOM 13035 O O . ASP D 1 174 ? -11.598 -26.190 -90.652 1.00 12.53 173 ASP D O 1
ATOM 13040 N N . GLY D 1 175 ? -11.011 -26.862 -88.596 1.00 10.06 174 GLY D N 1
ATOM 13041 C CA . GLY D 1 175 ? -9.603 -26.740 -88.891 1.00 11.67 174 GLY D CA 1
ATOM 13042 C C . GLY D 1 175 ? -8.817 -26.256 -87.684 1.00 8.50 174 GLY D C 1
ATOM 13043 O O . GLY D 1 175 ? -9.316 -26.254 -86.563 1.00 7.37 174 GLY D O 1
ATOM 13044 N N . TRP D 1 176 ? -7.591 -25.801 -87.966 1.00 10.28 175 TRP D N 1
ATOM 13045 C CA . TRP D 1 176 ? -6.566 -25.589 -86.948 1.00 7.56 175 TRP D CA 1
ATOM 13046 C C . TRP D 1 176 ? -5.826 -24.280 -87.159 1.00 10.02 175 TRP D C 1
ATOM 13047 O O . TRP D 1 176 ? -5.411 -23.978 -88.277 1.00 8.56 175 TRP D O 1
ATOM 13058 N N . ARG D 1 177 ? -5.646 -23.519 -86.083 1.00 7.94 176 ARG D N 1
ATOM 13059 C CA . ARG D 1 177 ? -4.628 -22.480 -86.028 1.00 11.39 176 ARG D CA 1
ATOM 13060 C C . ARG D 1 177 ? -3.355 -23.136 -85.508 1.00 7.99 176 ARG D C 1
ATOM 13061 O O . ARG D 1 177 ? -3.414 -23.920 -84.558 1.00 7.28 176 ARG D O 1
ATOM 13069 N N . LEU D 1 178 ? -2.211 -22.858 -86.143 1.00 5.41 177 LEU D N 1
ATOM 13070 C CA . LEU D 1 178 ? -0.986 -23.606 -85.844 1.00 5.77 177 LEU D CA 1
ATOM 13071 C C . LEU D 1 178 ? 0.007 -22.711 -85.108 1.00 6.30 177 LEU D C 1
ATOM 13072 O O . LEU D 1 178 ? 0.588 -21.789 -85.698 1.00 6.62 177 LEU D O 1
ATOM 13077 N N . ASP D 1 179 ? 0.214 -23.013 -83.829 1.00 9.23 178 ASP D N 1
ATOM 13078 C CA . ASP D 1 179 ? 1.092 -22.218 -82.978 1.00 9.28 178 ASP D CA 1
ATOM 13079 C C . ASP D 1 179 ? 2.555 -22.390 -83.373 1.00 7.58 178 ASP D C 1
ATOM 13080 O O . ASP D 1 179 ? 3.001 -23.502 -83.669 1.00 8.77 178 ASP D O 1
ATOM 13085 N N . GLN D 1 180 ? 3.295 -21.282 -83.388 1.00 7.97 179 GLN D N 1
ATOM 13086 C CA . GLN D 1 180 ? 4.746 -21.277 -83.600 1.00 8.52 179 GLN D CA 1
ATOM 13087 C C . GLN D 1 180 ? 5.147 -22.246 -84.717 1.00 6.71 179 GLN D C 1
ATOM 13088 O O . GLN D 1 180 ? 5.967 -23.146 -84.538 1.00 7.46 179 GLN D O 1
ATOM 13094 N N . ALA D 1 181 ? 4.535 -22.048 -85.887 1.00 8.54 180 ALA D N 1
ATOM 13095 C CA . ALA D 1 181 ? 4.526 -23.088 -86.915 1.00 3.89 180 ALA D CA 1
ATOM 13096 C C . ALA D 1 181 ? 5.904 -23.393 -87.491 1.00 8.50 180 ALA D C 1
ATOM 13097 O O . ALA D 1 181 ? 6.105 -24.501 -88.008 1.00 6.92 180 ALA D O 1
ATOM 13099 N N . TYR D 1 182 ? 6.848 -22.443 -87.429 1.00 7.74 181 TYR D N 1
ATOM 13100 C CA . TYR D 1 182 ? 8.201 -22.687 -87.918 1.00 7.93 181 TYR D CA 1
ATOM 13101 C C . TYR D 1 182 ? 8.934 -23.769 -87.138 1.00 9.53 181 TYR D C 1
ATOM 13102 O O . TYR D 1 182 ? 10.008 -24.190 -87.578 1.00 9.73 181 TYR D O 1
ATOM 13111 N N . GLN D 1 183 ? 8.413 -24.204 -85.986 1.00 4.85 182 GLN D N 1
ATOM 13112 C CA . GLN D 1 183 ? 9.030 -25.328 -85.286 1.00 9.29 182 GLN D CA 1
ATOM 13113 C C . GLN D 1 183 ? 8.814 -26.648 -86.011 1.00 7.54 182 GLN D C 1
ATOM 13114 O O . GLN D 1 183 ? 9.587 -27.587 -85.795 1.00 9.38 182 GLN D O 1
ATOM 13120 N N . VAL D 1 184 ? 7.778 -26.733 -86.830 1.00 7.16 183 VAL D N 1
ATOM 13121 C CA . VAL D 1 184 ? 7.451 -27.928 -87.611 1.00 5.93 183 VAL D CA 1
ATOM 13122 C C . VAL D 1 184 ? 7.959 -27.720 -89.036 1.00 7.73 183 VAL D C 1
ATOM 13123 O O . VAL D 1 184 ? 7.628 -26.695 -89.649 1.00 5.89 183 VAL D O 1
ATOM 13127 N N . PRO D 1 185 ? 8.737 -28.650 -89.602 1.00 11.06 184 PRO D N 1
ATOM 13128 C CA . PRO D 1 185 ? 9.301 -28.424 -90.941 1.00 8.61 184 PRO D CA 1
ATOM 13129 C C . PRO D 1 185 ? 8.248 -28.523 -92.040 1.00 9.22 184 PRO D C 1
ATOM 13130 O O . PRO D 1 185 ? 7.176 -29.106 -91.871 1.00 7.56 184 PRO D O 1
ATOM 13134 N N . THR D 1 186 ? 8.591 -27.946 -93.200 1.00 11.14 185 THR D N 1
ATOM 13135 C CA . THR D 1 186 ? 7.638 -27.856 -94.307 1.00 12.41 185 THR D CA 1
ATOM 13136 C C . THR D 1 186 ? 7.187 -29.236 -94.780 1.00 10.84 185 THR D C 1
ATOM 13137 O O . THR D 1 186 ? 6.013 -29.420 -95.121 1.00 11.94 185 THR D O 1
ATOM 13141 N N . GLU D 1 187 ? 8.098 -30.220 -94.822 1.00 14.65 186 GLU D N 1
ATOM 13142 C CA . GLU D 1 187 ? 7.675 -31.563 -95.231 1.00 16.48 186 GLU D CA 1
ATOM 13143 C C . GLU D 1 187 ? 6.663 -32.138 -94.256 1.00 15.83 186 GLU D C 1
ATOM 13144 O O . GLU D 1 187 ? 5.772 -32.894 -94.658 1.00 11.32 186 GLU D O 1
ATOM 13150 N N . ALA D 1 188 ? 6.795 -31.810 -92.971 1.00 9.28 187 ALA D N 1
ATOM 13151 C CA . ALA D 1 188 ? 5.822 -32.288 -91.999 1.00 12.21 187 ALA D CA 1
ATOM 13152 C C . ALA D 1 188 ? 4.470 -31.610 -92.198 1.00 8.95 187 ALA D C 1
ATOM 13153 O O . ALA D 1 188 ? 3.424 -32.272 -92.144 1.00 8.71 187 ALA D O 1
ATOM 13155 N N . TRP D 1 189 ? 4.470 -30.294 -92.447 1.00 7.94 188 TRP D N 1
ATOM 13156 C CA . TRP D 1 189 ? 3.203 -29.586 -92.614 1.00 7.59 188 TRP D CA 1
ATOM 13157 C C . TRP D 1 189 ? 2.419 -30.137 -93.795 1.00 10.77 188 TRP D C 1
ATOM 13158 O O . TRP D 1 189 ? 1.196 -30.296 -93.710 1.00 11.59 188 TRP D O 1
ATOM 13169 N N . THR D 1 190 ? 3.104 -30.427 -94.906 1.00 9.71 189 THR D N 1
ATOM 13170 C CA . THR D 1 190 ? 2.420 -31.001 -96.064 1.00 17.63 189 THR D CA 1
ATOM 13171 C C . THR D 1 190 ? 1.724 -32.306 -95.693 1.00 10.66 189 THR D C 1
ATOM 13172 O O . THR D 1 190 ? 0.587 -32.554 -96.115 1.00 12.96 189 THR D O 1
ATOM 13176 N N . ALA D 1 191 ? 2.394 -33.145 -94.895 1.00 9.27 190 ALA D N 1
ATOM 13177 C CA . ALA D 1 191 ? 1.804 -34.408 -94.452 1.00 13.49 190 ALA D CA 1
ATOM 13178 C C . ALA D 1 191 ? 0.627 -34.183 -93.498 1.00 16.97 190 ALA D C 1
ATOM 13179 O O . ALA D 1 191 ? -0.412 -34.852 -93.610 1.00 12.69 190 ALA D O 1
ATOM 13181 N N . ILE D 1 192 ? 0.762 -33.241 -92.557 1.00 11.57 191 ILE D N 1
ATOM 13182 C CA . ILE D 1 192 ? -0.337 -32.953 -91.635 1.00 9.89 191 ILE D CA 1
ATOM 13183 C C . ILE D 1 192 ? -1.532 -32.399 -92.397 1.00 10.72 191 ILE D C 1
ATOM 13184 O O . ILE D 1 192 ? -2.688 -32.758 -92.128 1.00 10.38 191 ILE D O 1
ATOM 13189 N N . ARG D 1 193 ? -1.268 -31.530 -93.373 1.00 10.25 192 ARG D N 1
ATOM 13190 C CA . ARG D 1 193 ? -2.339 -30.958 -94.177 1.00 9.74 192 ARG D CA 1
ATOM 13191 C C . ARG D 1 193 ? -3.060 -32.035 -94.977 1.00 14.18 192 ARG D C 1
ATOM 13192 O O . ARG D 1 193 ? -4.286 -31.987 -95.128 1.00 9.95 192 ARG D O 1
ATOM 13200 N N . ALA D 1 194 ? -2.315 -33.011 -95.502 1.00 11.30 193 ALA D N 1
ATOM 13201 C CA . ALA D 1 194 ? -2.956 -34.135 -96.175 1.00 17.36 193 ALA D CA 1
ATOM 13202 C C . ALA D 1 194 ? -3.865 -34.894 -95.213 1.00 15.36 193 ALA D C 1
ATOM 13203 O O . ALA D 1 194 ? -5.015 -35.218 -95.551 1.00 14.21 193 ALA D O 1
ATOM 13205 N N . SER D 1 195 ? -3.371 -35.172 -93.999 1.00 9.91 194 SER D N 1
ATOM 13206 C CA . SER D 1 195 ? -4.182 -35.859 -92.999 1.00 16.23 194 SER D CA 1
ATOM 13207 C C . SER D 1 195 ? -5.424 -35.054 -92.651 1.00 11.71 194 SER D C 1
ATOM 13208 O O . SER D 1 195 ? -6.518 -35.616 -92.502 1.00 10.95 194 SER D O 1
ATOM 13211 N N . VAL D 1 196 ? -5.268 -33.736 -92.497 1.00 11.44 195 VAL D N 1
ATOM 13212 C CA . VAL D 1 196 ? -6.397 -32.872 -92.163 1.00 7.04 195 VAL D CA 1
ATOM 13213 C C . VAL D 1 196 ? -7.408 -32.852 -93.302 1.00 11.46 195 VAL D C 1
ATOM 13214 O O . VAL D 1 196 ? -8.618 -32.943 -93.075 1.00 14.54 195 VAL D O 1
ATOM 13218 N N . ASP D 1 197 ? -6.929 -32.755 -94.550 1.00 11.61 196 ASP D N 1
ATOM 13219 C CA . ASP D 1 197 ? -7.848 -32.711 -95.684 1.00 12.78 196 ASP D CA 1
ATOM 13220 C C . ASP D 1 197 ? -8.642 -34.010 -95.800 1.00 15.92 196 ASP D C 1
ATOM 13221 O O . ASP D 1 197 ? -9.854 -33.984 -96.040 1.00 19.22 196 ASP D O 1
ATOM 13226 N N . GLU D 1 198 ? -7.980 -35.154 -95.612 1.00 14.85 197 GLU D N 1
ATOM 13227 C CA . GLU D 1 198 ? -8.669 -36.438 -95.695 1.00 15.29 197 GLU D CA 1
ATOM 13228 C C . GLU D 1 198 ? -9.665 -36.617 -94.553 1.00 18.06 197 GLU D C 1
ATOM 13229 O O . GLU D 1 198 ? -10.788 -37.092 -94.766 1.00 15.20 197 GLU D O 1
ATOM 13235 N N . ALA D 1 199 ? -9.279 -36.247 -93.335 1.00 11.27 198 ALA D N 1
ATOM 13236 C CA . ALA D 1 199 ? -10.206 -36.394 -92.222 1.00 14.52 198 ALA D CA 1
ATOM 13237 C C . ALA D 1 199 ? -11.414 -35.483 -92.395 1.00 15.23 198 ALA D C 1
ATOM 13238 O O . ALA D 1 199 ? -12.546 -35.896 -92.120 1.00 12.74 198 ALA D O 1
ATOM 13240 N N . SER D 1 200 ? -11.204 -34.261 -92.899 1.00 10.24 199 SER D N 1
ATOM 13241 C CA . SER D 1 200 ? -12.326 -33.344 -93.109 1.00 13.18 199 SER D CA 1
ATOM 13242 C C . SER D 1 200 ? -13.310 -33.876 -94.147 1.00 18.80 199 SER D C 1
ATOM 13243 O O . SER D 1 200 ? -14.519 -33.615 -94.057 1.00 19.45 199 SER D O 1
ATOM 13246 N N . LYS D 1 201 ? -12.814 -34.590 -95.149 1.00 13.48 200 LYS D N 1
ATOM 13247 C CA . LYS D 1 201 ? -13.691 -35.178 -96.154 1.00 20.48 200 LYS D CA 1
ATOM 13248 C C . LYS D 1 201 ? -14.456 -36.388 -95.637 1.00 20.36 200 LYS D C 1
ATOM 13249 O O . LYS D 1 201 ? -15.468 -36.768 -96.239 1.00 19.33 200 LYS D O 1
ATOM 13255 N N . SER D 1 202 ? -14.003 -37.002 -94.550 1.00 13.97 201 SER D N 1
ATOM 13256 C CA . SER D 1 202 ? -14.590 -38.246 -94.073 1.00 17.10 201 SER D CA 1
ATOM 13257 C C . SER D 1 202 ? -15.804 -38.046 -93.176 1.00 21.78 201 SER D C 1
ATOM 13258 O O . SER D 1 202 ? -16.390 -39.039 -92.737 1.00 22.13 201 SER D O 1
ATOM 13261 N N . VAL D 1 203 ? -16.194 -36.805 -92.874 1.00 14.99 202 VAL D N 1
ATOM 13262 C CA . VAL D 1 203 ? -17.343 -36.545 -92.011 1.00 19.16 202 VAL D CA 1
ATOM 13263 C C . VAL D 1 203 ? -18.143 -35.364 -92.552 1.00 19.62 202 VAL D C 1
ATOM 13264 O O . VAL D 1 203 ? -17.651 -34.558 -93.345 1.00 18.16 202 VAL D O 1
ATOM 13268 N N . THR D 1 204 ? -19.402 -35.281 -92.120 1.00 14.96 203 THR D N 1
ATOM 13269 C CA . THR D 1 204 ? -20.294 -34.189 -92.487 1.00 15.29 203 THR D CA 1
ATOM 13270 C C . THR D 1 204 ? -21.063 -33.723 -91.260 1.00 14.13 203 THR D C 1
ATOM 13271 O O . THR D 1 204 ? -21.264 -34.475 -90.301 1.00 19.82 203 THR D O 1
ATOM 13275 N N . TYR D 1 205 ? -21.493 -32.462 -91.304 1.00 13.86 204 TYR D N 1
ATOM 13276 C CA . TYR D 1 205 ? -22.476 -31.929 -90.373 1.00 12.83 204 TYR D CA 1
ATOM 13277 C C . TYR D 1 205 ? -23.487 -31.109 -91.168 1.00 20.23 204 TYR D C 1
ATOM 13278 O O . TYR D 1 205 ? -23.347 -30.920 -92.376 1.00 20.62 204 TYR D O 1
ATOM 13287 N N . VAL D 1 206 ? -24.527 -30.640 -90.492 1.00 21.62 205 VAL D N 1
ATOM 13288 C CA . VAL D 1 206 ? -25.558 -29.826 -91.128 1.00 25.50 205 VAL D CA 1
ATOM 13289 C C . VAL D 1 206 ? -25.333 -28.379 -90.716 1.00 22.87 205 VAL D C 1
ATOM 13290 O O . VAL D 1 206 ? -25.266 -28.073 -89.520 1.00 19.68 205 VAL D O 1
ATOM 13294 N N . ASN D 1 207 ? -25.208 -27.486 -91.695 1.00 23.32 206 ASN D N 1
ATOM 13295 C CA . ASN D 1 207 ? -24.919 -26.103 -91.353 1.00 18.90 206 ASN D CA 1
ATOM 13296 C C . ASN D 1 207 ? -26.203 -25.366 -90.972 1.00 22.47 206 ASN D C 1
ATOM 13297 O O . ASN D 1 207 ? -27.302 -25.928 -90.978 1.00 20.54 206 ASN D O 1
ATOM 13302 N N . SER D 1 208 ? -26.060 -24.083 -90.630 1.00 21.32 207 SER D N 1
ATOM 13303 C CA . SER D 1 208 ? -27.192 -23.291 -90.161 1.00 18.69 207 SER D CA 1
ATOM 13304 C C . SER D 1 208 ? -28.272 -23.150 -91.221 1.00 28.85 207 SER D C 1
ATOM 13305 O O . SER D 1 208 ? -29.411 -22.808 -90.889 1.00 22.07 207 SER D O 1
ATOM 13308 N N . LYS D 1 209 ? -27.931 -23.381 -92.486 1.00 24.04 208 LYS D N 1
ATOM 13309 C CA . LYS D 1 209 ? -28.878 -23.297 -93.583 1.00 27.65 208 LYS D CA 1
ATOM 13310 C C . LYS D 1 209 ? -29.360 -24.667 -94.042 1.00 31.69 208 LYS D C 1
ATOM 13311 O O . LYS D 1 209 ? -29.957 -24.772 -95.115 1.00 31.13 208 LYS D O 1
ATOM 13317 N N . GLY D 1 210 ? -29.100 -25.716 -93.264 1.00 26.84 209 GLY D N 1
ATOM 13318 C CA . GLY D 1 210 ? -29.732 -27.002 -93.480 1.00 24.86 209 GLY D CA 1
ATOM 13319 C C . GLY D 1 210 ? -29.076 -27.909 -94.497 1.00 29.66 209 GLY D C 1
ATOM 13320 O O . GLY D 1 210 ? -29.660 -28.943 -94.832 1.00 34.17 209 GLY D O 1
ATOM 13321 N N . GLU D 1 211 ? -27.892 -27.570 -94.999 1.00 27.94 210 GLU D N 1
ATOM 13322 C CA . GLU D 1 211 ? -27.185 -28.404 -95.961 1.00 24.97 210 GLU D CA 1
ATOM 13323 C C . GLU D 1 211 ? -26.097 -29.214 -95.261 1.00 30.44 210 GLU D C 1
ATOM 13324 O O . GLU D 1 211 ? -25.503 -28.776 -94.271 1.00 24.56 210 GLU D O 1
ATOM 13330 N N . ALA D 1 212 ? -25.834 -30.401 -95.797 1.00 29.21 211 ALA D N 1
ATOM 13331 C CA . ALA D 1 212 ? -24.770 -31.254 -95.290 1.00 26.04 211 ALA D CA 1
ATOM 13332 C C . ALA D 1 212 ? -23.444 -30.798 -95.878 1.00 24.93 211 ALA D C 1
ATOM 13333 O O . ALA D 1 212 ? -23.303 -30.707 -97.103 1.00 21.91 211 ALA D O 1
ATOM 13335 N N . VAL D 1 213 ? -22.470 -30.509 -95.015 1.00 18.11 212 VAL D N 1
ATOM 13336 C CA . VAL D 1 213 ? -21.169 -30.026 -95.456 1.00 15.84 212 VAL D CA 1
ATOM 13337 C C . VAL D 1 213 ? -20.085 -30.805 -94.731 1.00 17.60 212 VAL D C 1
ATOM 13338 O O . VAL D 1 213 ? -20.309 -31.359 -93.651 1.00 21.02 212 VAL D O 1
ATOM 13342 N N . ASN D 1 214 ? -18.923 -30.873 -95.352 1.00 17.96 213 ASN D N 1
ATOM 13343 C CA . ASN D 1 214 ? -17.718 -31.364 -94.711 1.00 17.46 213 ASN D CA 1
ATOM 13344 C C . ASN D 1 214 ? -17.046 -30.222 -93.959 1.00 16.68 213 ASN D C 1
ATOM 13345 O O . ASN D 1 214 ? -17.110 -29.070 -94.394 1.00 12.69 213 ASN D O 1
ATOM 13350 N N . PRO D 1 215 ? -16.393 -30.522 -92.836 1.00 13.67 214 PRO D N 1
ATOM 13351 C CA . PRO D 1 215 ? -15.543 -29.518 -92.187 1.00 14.74 214 PRO D CA 1
ATOM 13352 C C . PRO D 1 215 ? -14.551 -28.924 -93.181 1.00 14.66 214 PRO D C 1
ATOM 13353 O O . PRO D 1 215 ? -14.099 -29.592 -94.116 1.00 12.76 214 PRO D O 1
ATOM 13357 N N . LEU D 1 216 ? -14.219 -27.646 -92.964 1.00 13.80 215 LEU D N 1
ATOM 13358 C CA . LEU D 1 216 ? -13.406 -26.912 -93.930 1.00 13.05 215 LEU D CA 1
ATOM 13359 C C . LEU D 1 216 ? -12.030 -27.531 -94.105 1.00 15.93 215 LEU D C 1
ATOM 13360 O O . LEU D 1 216 ? -11.524 -27.623 -95.230 1.00 14.67 215 LEU D O 1
ATOM 13365 N N . GLY D 1 217 ? -11.395 -27.936 -93.005 1.00 14.15 216 GLY D N 1
ATOM 13366 C CA . GLY D 1 217 ? -9.988 -28.278 -93.092 1.00 9.18 216 GLY D CA 1
ATOM 13367 C C . GLY D 1 217 ? -9.061 -27.085 -93.190 1.00 10.10 216 GLY D C 1
ATOM 13368 O O . GLY D 1 217 ? -7.921 -27.237 -93.637 1.00 14.83 216 GLY D O 1
ATOM 13369 N N . TYR D 1 218 ? -9.526 -25.894 -92.805 1.00 6.35 217 TYR D N 1
ATOM 13370 C CA . TYR D 1 218 ? -8.682 -24.703 -92.843 1.00 9.18 217 TYR D CA 1
ATOM 13371 C C . TYR D 1 218 ? -7.509 -24.854 -91.882 1.00 10.39 217 TYR D C 1
ATOM 13372 O O . TYR D 1 218 ? -7.649 -25.417 -90.794 1.00 13.53 217 TYR D O 1
ATOM 13381 N N . MET D 1 219 ? -6.339 -24.369 -92.295 1.00 8.76 218 MET D N 1
ATOM 13382 C CA . MET D 1 219 ? -5.152 -24.374 -91.445 1.00 8.60 218 MET D CA 1
ATOM 13383 C C . MET D 1 219 ? -4.446 -23.045 -91.631 1.00 10.08 218 MET D C 1
ATOM 13384 O O . MET D 1 219 ? -4.133 -22.677 -92.768 1.00 13.60 218 MET D O 1
ATOM 13389 N N . VAL D 1 220 ? -4.196 -22.327 -90.535 1.00 9.55 219 VAL D N 1
ATOM 13390 C CA . VAL D 1 220 ? -3.525 -21.031 -90.602 1.00 7.06 219 VAL D CA 1
ATOM 13391 C C . VAL D 1 220 ? -2.339 -21.034 -89.640 1.00 8.20 219 VAL D C 1
ATOM 13392 O O . VAL D 1 220 ? -2.510 -21.234 -88.432 1.00 7.67 219 VAL D O 1
ATOM 13396 N N . ALA D 1 221 ? -1.139 -20.813 -90.185 1.00 7.95 220 ALA D N 1
AT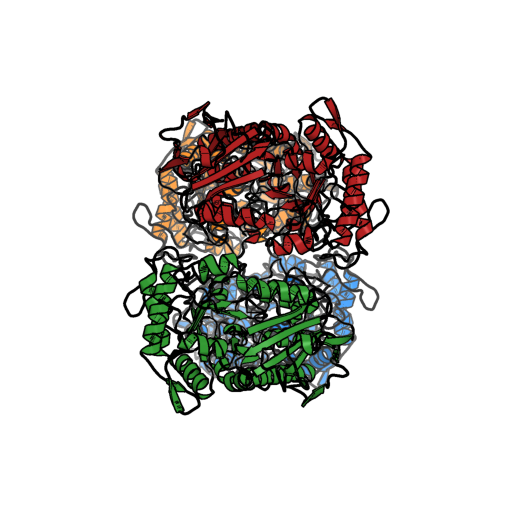OM 13397 C CA . ALA D 1 221 ? 0.101 -20.822 -89.420 1.00 6.78 220 ALA D CA 1
ATOM 13398 C C . ALA D 1 221 ? 0.310 -19.507 -88.677 1.00 9.66 220 ALA D C 1
ATOM 13399 O O . ALA D 1 221 ? 0.075 -18.429 -89.235 1.00 8.62 220 ALA D O 1
ATOM 13401 N N . GLU D 1 222 ? 0.773 -19.590 -87.421 1.00 6.35 221 GLU D N 1
ATOM 13402 C CA . GLU D 1 222 ? 1.290 -18.420 -86.700 1.00 9.57 221 GLU D CA 1
ATOM 13403 C C . GLU D 1 222 ? 2.808 -18.418 -86.818 1.00 8.23 221 GLU D C 1
ATOM 13404 O O . GLU D 1 222 ? 3.491 -19.232 -86.196 1.00 6.57 221 GLU D O 1
ATOM 13410 N N . ILE D 1 223 ? 3.332 -17.496 -87.614 1.00 6.28 222 ILE D N 1
ATOM 13411 C CA . ILE D 1 223 ? 4.762 -17.329 -87.809 1.00 7.10 222 ILE D CA 1
ATOM 13412 C C . ILE D 1 223 ? 5.016 -15.842 -87.599 1.00 10.02 222 ILE D C 1
ATOM 13413 O O . ILE D 1 223 ? 4.741 -15.023 -88.483 1.00 6.25 222 ILE D O 1
ATOM 13418 N N . TRP D 1 224 ? 5.482 -15.486 -86.403 1.00 7.15 223 TRP D N 1
ATOM 13419 C CA . TRP D 1 224 ? 5.622 -14.093 -85.985 1.00 10.58 223 TRP D CA 1
ATOM 13420 C C . TRP D 1 224 ? 6.959 -13.566 -86.499 1.00 10.62 223 TRP D C 1
ATOM 13421 O O . TRP D 1 224 ? 7.971 -13.526 -85.796 1.00 9.60 223 TRP D O 1
ATOM 13432 N N . ASN D 1 225 ? 6.950 -13.131 -87.748 1.00 8.51 224 ASN D N 1
ATOM 13433 C CA . ASN D 1 225 ? 8.176 -12.772 -88.451 1.00 10.70 224 ASN D CA 1
ATOM 13434 C C . ASN D 1 225 ? 7.767 -12.063 -89.735 1.00 10.54 224 ASN D C 1
ATOM 13435 O O . ASN D 1 225 ? 6.575 -11.895 -90.020 1.00 10.79 224 ASN D O 1
ATOM 13440 N N . ASN D 1 226 ? 8.760 -11.670 -90.526 1.00 6.26 225 ASN D N 1
ATOM 13441 C CA . ASN D 1 226 ? 8.484 -10.882 -91.718 1.00 8.60 225 ASN D CA 1
ATOM 13442 C C . ASN D 1 226 ? 8.228 -11.811 -92.906 1.00 9.52 225 ASN D C 1
ATOM 13443 O O . ASN D 1 226 ? 8.338 -13.037 -92.797 1.00 8.05 225 ASN D O 1
ATOM 13448 N N . GLU D 1 227 ? 7.893 -11.219 -94.063 1.00 11.32 226 GLU D N 1
ATOM 13449 C CA . GLU D 1 227 ? 7.432 -12.008 -95.211 1.00 9.41 226 GLU D CA 1
ATOM 13450 C C . GLU D 1 227 ? 8.433 -13.086 -95.617 1.00 9.55 226 GLU D C 1
ATOM 13451 O O . GLU D 1 227 ? 8.036 -14.167 -96.069 1.00 6.68 226 GLU D O 1
ATOM 13457 N N . ASN D 1 228 ? 9.731 -12.810 -95.504 1.00 10.16 227 ASN D N 1
ATOM 13458 C CA . ASN D 1 228 ? 10.702 -13.792 -95.986 1.00 16.51 227 ASN D CA 1
ATOM 13459 C C . ASN D 1 228 ? 10.651 -15.064 -95.155 1.00 17.52 227 ASN D C 1
ATOM 13460 O O . ASN D 1 228 ? 10.829 -16.171 -95.683 1.00 6.87 227 ASN D O 1
ATOM 13465 N N . TYR D 1 229 ? 10.407 -14.918 -93.854 1.00 8.09 228 TYR D N 1
ATOM 13466 C CA . TYR D 1 229 ? 10.356 -16.061 -92.956 1.00 5.90 228 TYR D CA 1
ATOM 13467 C C . TYR D 1 229 ? 9.013 -16.768 -93.018 1.00 10.79 228 TYR D C 1
ATOM 13468 O O . TYR D 1 229 ? 8.958 -17.993 -92.895 1.00 8.37 228 TYR D O 1
ATOM 13477 N N . ILE D 1 230 ? 7.923 -16.026 -93.224 1.00 10.88 229 ILE D N 1
ATOM 13478 C CA . ILE D 1 230 ? 6.633 -16.681 -93.401 1.00 8.02 229 ILE D CA 1
ATOM 13479 C C . ILE D 1 230 ? 6.653 -17.532 -94.662 1.00 10.23 229 ILE D C 1
ATOM 13480 O O . ILE D 1 230 ? 6.114 -18.644 -94.681 1.00 8.17 229 ILE D O 1
ATOM 13485 N N . LYS D 1 231 ? 7.329 -17.056 -95.717 1.00 7.79 230 LYS D N 1
ATOM 13486 C CA . LYS D 1 231 ? 7.455 -17.874 -96.924 1.00 10.56 230 LYS D CA 1
ATOM 13487 C C . LYS D 1 231 ? 8.318 -19.108 -96.671 1.00 10.34 230 LYS D C 1
ATOM 13488 O O . LYS D 1 231 ? 7.942 -20.232 -97.033 1.00 14.66 230 LYS D O 1
ATOM 13494 N N . GLU D 1 232 ? 9.480 -18.911 -96.048 1.00 9.38 231 GLU D N 1
ATOM 13495 C CA . GLU D 1 232 ? 10.443 -19.990 -95.860 1.00 12.01 231 GLU D CA 1
ATOM 13496 C C . GLU D 1 232 ? 9.890 -21.108 -94.983 1.00 12.11 231 GLU D C 1
ATOM 13497 O O . GLU D 1 232 ? 10.081 -22.291 -95.290 1.00 10.78 231 GLU D O 1
ATOM 13503 N N . THR D 1 233 ? 9.213 -20.756 -93.887 1.00 6.85 232 THR D N 1
ATOM 13504 C CA . THR D 1 233 ? 8.784 -21.733 -92.889 1.00 8.81 232 THR D CA 1
ATOM 13505 C C . THR D 1 233 ? 7.289 -22.040 -92.924 1.00 13.69 232 THR D C 1
ATOM 13506 O O . THR D 1 233 ? 6.844 -22.950 -92.209 1.00 10.10 232 THR D O 1
ATOM 13510 N N . GLY D 1 234 ? 6.506 -21.306 -93.710 1.00 9.44 233 GLY D N 1
ATOM 13511 C CA . GLY D 1 234 ? 5.069 -21.499 -93.713 1.00 10.15 233 GLY D CA 1
ATOM 13512 C C . GLY D 1 234 ? 4.502 -21.829 -95.079 1.00 9.52 233 GLY D C 1
ATOM 13513 O O . GLY D 1 234 ? 3.976 -22.926 -95.282 1.00 9.83 233 GLY D O 1
ATOM 13514 N N . TYR D 1 235 ? 4.604 -20.891 -96.028 1.00 10.76 234 TYR D N 1
ATOM 13515 C CA . TYR D 1 235 ? 3.994 -21.100 -97.343 1.00 9.68 234 TYR D CA 1
ATOM 13516 C C . TYR D 1 235 ? 4.748 -22.129 -98.175 1.00 10.15 234 TYR D C 1
ATOM 13517 O O . TYR D 1 235 ? 4.129 -22.858 -98.954 1.00 10.88 234 TYR D O 1
ATOM 13526 N N . GLY D 1 236 ? 6.066 -22.216 -98.018 1.00 13.50 235 GLY D N 1
ATOM 13527 C CA . GLY D 1 236 ? 6.884 -22.999 -98.921 1.00 14.89 235 GLY D CA 1
ATOM 13528 C C . GLY D 1 236 ? 7.077 -22.302 -100.259 1.00 16.09 235 GLY D C 1
ATOM 13529 O O . GLY D 1 236 ? 6.558 -21.219 -100.521 1.00 13.06 235 GLY D O 1
ATOM 13530 N N . ALA D 1 237 ? 7.837 -22.960 -101.131 1.00 20.82 236 ALA D N 1
ATOM 13531 C CA . ALA D 1 237 ? 8.221 -22.357 -102.396 1.00 19.65 236 ALA D CA 1
ATOM 13532 C C . ALA D 1 237 ? 7.074 -22.412 -103.402 1.00 17.30 236 ALA D C 1
ATOM 13533 O O . ALA D 1 237 ? 6.097 -23.150 -103.242 1.00 17.36 236 ALA D O 1
ATOM 13535 N N . GLU D 1 238 ? 7.200 -21.601 -104.450 1.00 18.72 237 GLU D N 1
ATOM 13536 C CA . GLU D 1 238 ? 6.234 -21.635 -105.538 1.00 19.88 237 GLU D CA 1
ATOM 13537 C C . GLU D 1 238 ? 6.144 -23.048 -106.106 1.00 19.47 237 GLU D C 1
ATOM 13538 O O . GLU D 1 238 ? 7.157 -23.631 -106.501 1.00 17.07 237 GLU D O 1
ATOM 13544 N N . GLY D 1 239 ? 4.939 -23.621 -106.091 1.00 15.73 238 GLY D N 1
ATOM 13545 C CA . GLY D 1 239 ? 4.749 -24.959 -106.609 1.00 17.71 238 GLY D CA 1
ATOM 13546 C C . GLY D 1 239 ? 5.074 -26.081 -105.650 1.00 21.79 238 GLY D C 1
ATOM 13547 O O . GLY D 1 239 ? 4.912 -27.251 -106.016 1.00 22.58 238 GLY D O 1
ATOM 13548 N N . GLU D 1 240 ? 5.538 -25.776 -104.442 1.00 18.39 239 GLU D N 1
ATOM 13549 C CA . GLU D 1 240 ? 5.775 -26.781 -103.404 1.00 19.86 239 GLU D CA 1
ATOM 13550 C C . GLU D 1 240 ? 5.118 -26.298 -102.116 1.00 21.48 239 GLU D C 1
ATOM 13551 O O . GLU D 1 240 ? 5.801 -25.985 -101.132 1.00 14.42 239 GLU D O 1
ATOM 13553 N N . PRO D 1 241 ? 3.790 -26.217 -102.093 1.00 14.37 240 PRO D N 1
ATOM 13554 C CA . PRO D 1 241 ? 3.112 -25.643 -100.923 1.00 11.95 240 PRO D CA 1
ATOM 13555 C C . PRO D 1 241 ? 3.348 -26.473 -99.673 1.00 12.52 240 PRO D C 1
ATOM 13556 O O . PRO D 1 241 ? 3.290 -27.704 -99.700 1.00 13.73 240 PRO D O 1
ATOM 13560 N N . ALA D 1 242 ? 3.626 -25.779 -98.569 1.00 10.31 241 ALA D N 1
ATOM 13561 C CA . ALA D 1 242 ? 3.644 -26.420 -97.266 1.00 12.80 241 ALA D CA 1
ATOM 13562 C C . ALA D 1 242 ? 2.299 -26.159 -96.614 1.00 13.64 241 ALA D C 1
ATOM 13563 O O . ALA D 1 242 ? 1.465 -27.064 -96.514 1.00 16.50 241 ALA D O 1
ATOM 13565 N N . LEU D 1 243 ? 2.081 -24.923 -96.179 1.00 8.93 242 LEU D N 1
ATOM 13566 C CA . LEU D 1 243 ? 0.793 -24.462 -95.696 1.00 10.14 242 LEU D CA 1
ATOM 13567 C C . LEU D 1 243 ? 0.235 -23.410 -96.652 1.00 15.08 242 LEU D C 1
ATOM 13568 O O . LEU D 1 243 ? 0.965 -22.788 -97.435 1.00 10.58 242 LEU D O 1
ATOM 13573 N N . CYS D 1 244 ? -1.085 -23.228 -96.596 1.00 11.96 243 CYS D N 1
ATOM 13574 C CA . CYS D 1 244 ? -1.771 -22.358 -97.544 1.00 13.86 243 CYS D CA 1
ATOM 13575 C C . CYS D 1 244 ? -2.159 -21.008 -96.961 1.00 12.71 243 CYS D C 1
ATOM 13576 O O . CYS D 1 244 ? -2.411 -20.072 -97.727 1.00 12.81 243 CYS D O 1
ATOM 13579 N N . SER D 1 245 ? -2.177 -20.877 -95.637 1.00 7.25 244 SER D N 1
ATOM 13580 C CA . SER D 1 245 ? -2.592 -19.647 -94.977 1.00 9.49 244 SER D CA 1
ATOM 13581 C C . SER D 1 245 ? -1.711 -19.411 -93.753 1.00 10.28 244 SER D C 1
ATOM 13582 O O . SER D 1 245 ? -1.419 -20.352 -93.005 1.00 9.20 244 SER D O 1
ATOM 13585 N N . ALA D 1 246 ? -1.275 -18.164 -93.564 1.00 8.22 245 ALA D N 1
ATOM 13586 C CA . ALA D 1 246 ? -0.557 -17.748 -92.361 1.00 6.51 245 ALA D CA 1
ATOM 13587 C C . ALA D 1 246 ? -0.996 -16.347 -91.952 1.00 6.15 245 ALA D C 1
ATOM 13588 O O . ALA D 1 246 ? -1.421 -15.551 -92.791 1.00 6.57 245 ALA D O 1
ATOM 13590 N N . PHE D 1 247 ? -0.877 -16.036 -90.659 1.00 4.12 246 PHE D N 1
ATOM 13591 C CA . PHE D 1 247 ? -1.282 -14.712 -90.199 1.00 4.78 246 PHE D CA 1
ATOM 13592 C C . PHE D 1 247 ? -0.378 -13.647 -90.791 1.00 6.13 246 PHE D C 1
ATOM 13593 O O . PHE D 1 247 ? 0.827 -13.856 -90.990 1.00 6.47 246 PHE D O 1
ATOM 13601 N N . ASP D 1 248 ? -0.985 -12.507 -91.104 1.00 6.51 247 ASP D N 1
ATOM 13602 C CA . ASP D 1 248 ? -0.285 -11.419 -91.774 1.00 7.77 247 ASP D CA 1
ATOM 13603 C C . ASP D 1 248 ? 0.265 -10.458 -90.717 1.00 8.83 247 ASP D C 1
ATOM 13604 O O . ASP D 1 248 ? -0.201 -9.333 -90.553 1.00 11.35 247 ASP D O 1
ATOM 13609 N N . PHE D 1 249 ? 1.270 -10.930 -89.970 1.00 5.95 248 PHE D N 1
ATOM 13610 C CA . PHE D 1 249 ? 1.963 -10.014 -89.067 1.00 5.93 248 PHE D CA 1
ATOM 13611 C C . PHE D 1 249 ? 2.524 -8.789 -89.782 1.00 7.92 248 PHE D C 1
ATOM 13612 O O . PHE D 1 249 ? 2.389 -7.684 -89.233 1.00 5.39 248 PHE D O 1
ATOM 13620 N N . PRO D 1 250 ? 3.171 -8.895 -90.952 1.00 9.79 249 PRO D N 1
ATOM 13621 C CA . PRO D 1 250 ? 3.716 -7.675 -91.577 1.00 7.56 249 PRO D CA 1
ATOM 13622 C C . PRO D 1 250 ? 2.670 -6.591 -91.783 1.00 7.76 249 PRO D C 1
ATOM 13623 O O . PRO D 1 250 ? 2.896 -5.444 -91.380 1.00 8.03 249 PRO D O 1
ATOM 13627 N N . VAL D 1 251 ? 1.507 -6.931 -92.349 1.00 6.08 250 VAL D N 1
ATOM 13628 C CA . VAL D 1 251 ? 0.492 -5.908 -92.541 1.00 7.92 250 VAL D CA 1
ATOM 13629 C C . VAL D 1 251 ? -0.169 -5.517 -91.219 1.00 6.37 250 VAL D C 1
ATOM 13630 O O . VAL D 1 251 ? -0.558 -4.357 -91.045 1.00 6.74 250 VAL D O 1
ATOM 13634 N N . ARG D 1 252 ? -0.287 -6.440 -90.256 1.00 7.93 251 ARG D N 1
ATOM 13635 C CA . ARG D 1 252 ? -0.772 -6.022 -88.938 1.00 6.62 251 ARG D CA 1
ATOM 13636 C C . ARG D 1 252 ? 0.083 -4.889 -88.393 1.00 5.03 251 ARG D C 1
ATOM 13637 O O . ARG D 1 252 ? -0.436 -3.891 -87.885 1.00 6.77 251 ARG D O 1
ATOM 13645 N N . TYR D 1 253 ? 1.407 -5.039 -88.462 1.00 9.43 252 TYR D N 1
ATOM 13646 C CA . TYR D 1 253 ? 2.276 -3.978 -87.972 1.00 6.83 252 TYR D CA 1
ATOM 13647 C C . TYR D 1 253 ? 2.070 -2.672 -88.748 1.00 7.88 252 TYR D C 1
ATOM 13648 O O . TYR D 1 253 ? 2.026 -1.594 -88.147 1.00 6.23 252 TYR D O 1
ATOM 13657 N N . ARG D 1 254 ? 1.932 -2.741 -90.076 1.00 9.64 253 ARG D N 1
ATOM 13658 C CA . ARG D 1 254 ? 1.704 -1.514 -90.851 1.00 8.37 253 ARG D CA 1
ATOM 13659 C C . ARG D 1 254 ? 0.414 -0.814 -90.433 1.00 7.16 253 ARG D C 1
ATOM 13660 O O . ARG D 1 254 ? 0.370 0.421 -90.349 1.00 7.84 253 ARG D O 1
ATOM 13668 N N . VAL D 1 255 ? -0.648 -1.589 -90.190 1.00 6.46 254 VAL D N 1
ATOM 13669 C CA . VAL D 1 255 ? -1.944 -1.023 -89.809 1.00 7.48 254 VAL D CA 1
ATOM 13670 C C . VAL D 1 255 ? -1.873 -0.353 -88.439 1.00 6.99 254 VAL D C 1
ATOM 13671 O O . VAL D 1 255 ? -2.380 0.761 -88.257 1.00 7.02 254 VAL D O 1
ATOM 13675 N N . VAL D 1 256 ? -1.264 -1.009 -87.440 1.00 4.94 255 VAL D N 1
ATOM 13676 C CA . VAL D 1 256 ? -1.203 -0.306 -86.155 1.00 6.82 255 VAL D CA 1
ATOM 13677 C C . VAL D 1 256 ? -0.206 0.845 -86.220 1.00 7.87 255 VAL D C 1
ATOM 13678 O O . VAL D 1 256 ? -0.336 1.822 -85.472 1.00 8.05 255 VAL D O 1
ATOM 13682 N N . GLU D 1 257 ? 0.820 0.755 -87.070 1.00 6.64 256 GLU D N 1
ATOM 13683 C CA . GLU D 1 257 ? 1.764 1.873 -87.139 1.00 6.81 256 GLU D CA 1
ATOM 13684 C C . GLU D 1 257 ? 1.169 3.075 -87.871 1.00 7.48 256 GLU D C 1
ATOM 13685 O O . GLU D 1 257 ? 1.661 4.203 -87.711 1.00 8.57 256 GLU D O 1
ATOM 13691 N N . THR D 1 258 ? 0.134 2.856 -88.679 1.00 6.93 257 THR D N 1
ATOM 13692 C CA . THR D 1 258 ? -0.566 3.936 -89.375 1.00 7.62 257 THR D CA 1
ATOM 13693 C C . THR D 1 258 ? -1.641 4.552 -88.484 1.00 10.10 257 THR D C 1
ATOM 13694 O O . THR D 1 258 ? -1.647 5.765 -88.258 1.00 11.25 257 THR D O 1
ATOM 13698 N N . PHE D 1 259 ? -2.526 3.728 -87.926 1.00 7.19 258 PHE D N 1
ATOM 13699 C CA . PHE D 1 259 ? -3.652 4.266 -87.176 1.00 9.08 258 PHE D CA 1
ATOM 13700 C C . PHE D 1 259 ? -3.395 4.360 -85.676 1.00 9.19 258 PHE D C 1
ATOM 13701 O O . PHE D 1 259 ? -4.148 5.045 -84.977 1.00 10.49 258 PHE D O 1
ATOM 13709 N N . ALA D 1 260 ? -2.326 3.751 -85.171 1.00 6.57 259 ALA D N 1
ATOM 13710 C CA . ALA D 1 260 ? -1.923 3.977 -83.789 1.00 5.91 259 ALA D CA 1
ATOM 13711 C C . ALA D 1 260 ? -0.408 4.099 -83.726 1.00 9.50 259 ALA D C 1
ATOM 13712 O O . ALA D 1 260 ? 0.187 4.886 -84.469 1.00 9.09 259 ALA D O 1
ATOM 13714 N N . ALA D 1 261 ? 0.214 3.307 -82.852 1.00 7.83 260 ALA D N 1
ATOM 13715 C CA . ALA D 1 261 ? 1.641 3.032 -82.892 1.00 6.76 260 ALA D CA 1
ATOM 13716 C C . ALA D 1 261 ? 1.827 1.581 -82.474 1.00 7.26 260 ALA D C 1
ATOM 13717 O O . ALA D 1 261 ? 0.983 1.034 -81.765 1.00 10.78 260 ALA D O 1
ATOM 13719 N N . ASN D 1 262 ? 2.913 0.946 -82.934 1.00 10.11 261 ASN D N 1
ATOM 13720 C CA . ASN D 1 262 ? 3.145 -0.432 -82.505 1.00 9.51 261 ASN D CA 1
ATOM 13721 C C . ASN D 1 262 ? 3.659 -0.453 -81.068 1.00 8.31 261 ASN D C 1
ATOM 13722 O O . ASN D 1 262 ? 3.885 0.588 -80.449 1.00 9.37 261 ASN D O 1
ATOM 13727 N N . GLU D 1 263 ? 3.845 -1.669 -80.532 1.00 8.54 262 GLU D N 1
ATOM 13728 C CA . GLU D 1 263 ? 4.229 -1.829 -79.132 1.00 7.72 262 GLU D CA 1
ATOM 13729 C C . GLU D 1 263 ? 5.487 -1.045 -78.780 1.00 7.87 262 GLU D C 1
ATOM 13730 O O . GLU D 1 263 ? 5.628 -0.577 -77.641 1.00 7.96 262 GLU D O 1
ATOM 13736 N N . ASN D 1 264 ? 6.405 -0.886 -79.737 1.00 7.85 263 ASN D N 1
ATOM 13737 C CA . ASN D 1 264 ? 7.653 -0.176 -79.510 1.00 9.11 263 ASN D CA 1
ATOM 13738 C C . ASN D 1 264 ? 7.536 1.333 -79.714 1.00 13.86 263 ASN D C 1
ATOM 13739 O O . ASN D 1 264 ? 8.508 2.051 -79.463 1.00 16.39 263 ASN D O 1
ATOM 13744 N N . GLY D 1 265 ? 6.397 1.838 -80.173 1.00 11.95 264 GLY D N 1
ATOM 13745 C CA . GLY D 1 265 ? 6.233 3.271 -80.322 1.00 12.28 264 GLY D CA 1
ATOM 13746 C C . GLY D 1 265 ? 6.399 3.823 -81.727 1.00 12.22 264 GLY D C 1
ATOM 13747 O O . GLY D 1 265 ? 6.259 5.040 -81.914 1.00 14.14 264 GLY D O 1
ATOM 13748 N N . ILE D 1 266 ? 6.683 2.983 -82.722 1.00 10.70 265 ILE D N 1
ATOM 13749 C CA . ILE D 1 266 ? 6.734 3.467 -84.100 1.00 10.04 265 ILE D CA 1
ATOM 13750 C C . ILE D 1 266 ? 5.307 3.703 -84.582 1.00 7.88 265 ILE D C 1
ATOM 13751 O O . ILE D 1 266 ? 4.476 2.789 -84.572 1.00 8.35 265 ILE D O 1
ATOM 13756 N N . GLY D 1 267 ? 5.011 4.927 -85.004 1.00 8.61 266 GLY D N 1
ATOM 13757 C CA . GLY D 1 267 ? 3.650 5.203 -85.403 1.00 14.23 266 GLY D CA 1
ATOM 13758 C C . GLY D 1 267 ? 3.521 6.495 -86.178 1.00 8.61 266 GLY D C 1
ATOM 13759 O O . GLY D 1 267 ? 4.509 7.059 -86.651 1.00 9.72 266 GLY D O 1
ATOM 13760 N N . ASN D 1 268 ? 2.272 6.944 -86.305 1.00 11.64 267 ASN D N 1
ATOM 13761 C CA . ASN D 1 268 ? 1.923 8.149 -87.055 1.00 12.14 267 ASN D CA 1
ATOM 13762 C C . ASN D 1 268 ? 2.264 8.026 -88.543 1.00 14.47 267 ASN D C 1
ATOM 13763 O O . ASN D 1 268 ? 2.547 9.028 -89.209 1.00 11.28 267 ASN D O 1
ATOM 13768 N N . LYS D 1 269 ? 2.242 6.808 -89.091 1.00 9.24 268 LYS D N 1
ATOM 13769 C CA . LYS D 1 269 ? 2.529 6.624 -90.510 1.00 10.47 268 LYS D CA 1
ATOM 13770 C C . LYS D 1 269 ? 1.277 6.905 -91.344 1.00 10.89 268 LYS D C 1
ATOM 13771 O O . LYS D 1 269 ? 0.196 7.178 -90.819 1.00 10.02 268 LYS D O 1
ATOM 13777 N N . GLY D 1 270 ? 1.414 6.837 -92.667 1.00 12.54 269 GLY D N 1
ATOM 13778 C CA . GLY D 1 270 ? 0.303 7.194 -93.537 1.00 11.31 269 GLY D CA 1
ATOM 13779 C C . GLY D 1 270 ? -0.079 6.146 -94.563 1.00 11.56 269 GLY D C 1
ATOM 13780 O O . GLY D 1 270 ? 0.376 5.002 -94.491 1.00 9.84 269 GLY D O 1
ATOM 13781 N N . GLY D 1 271 ? -0.914 6.536 -95.534 1.00 7.74 270 GLY D N 1
ATOM 13782 C CA . GLY D 1 271 ? -1.385 5.583 -96.527 1.00 8.13 270 GLY D CA 1
ATOM 13783 C C . GLY D 1 271 ? -0.248 4.925 -97.290 1.00 9.21 270 GLY D C 1
ATOM 13784 O O . GLY D 1 271 ? -0.321 3.742 -97.631 1.00 6.59 270 GLY D O 1
ATOM 13785 N N . LYS D 1 272 ? 0.819 5.684 -97.560 1.00 7.75 271 LYS D N 1
ATOM 13786 C CA . LYS D 1 272 ? 1.985 5.124 -98.237 1.00 11.87 271 LYS D CA 1
ATOM 13787 C C . LYS D 1 272 ? 2.535 3.920 -97.478 1.00 8.22 271 LYS D C 1
ATOM 13788 O O . LYS D 1 272 ? 2.955 2.931 -98.094 1.00 9.60 271 LYS D O 1
ATOM 13794 N N . TRP D 1 273 ? 2.526 3.989 -96.139 1.00 8.40 272 TRP D N 1
ATOM 13795 C CA . TRP D 1 273 ? 3.044 2.903 -95.304 1.00 7.85 272 TRP D CA 1
ATOM 13796 C C . TRP D 1 273 ? 2.177 1.657 -95.436 1.00 10.57 272 TRP D C 1
ATOM 13797 O O . TRP D 1 273 ? 2.697 0.542 -95.574 1.00 12.83 272 TRP D O 1
ATOM 13808 N N . LEU D 1 274 ? 0.849 1.825 -95.379 1.00 6.85 273 LEU D N 1
ATOM 13809 C CA . LEU D 1 274 ? -0.053 0.699 -95.622 1.00 7.31 273 LEU D CA 1
ATOM 13810 C C . LEU D 1 274 ? 0.214 0.065 -96.980 1.00 9.94 273 LEU D C 1
ATOM 13811 O O . LEU D 1 274 ? 0.337 -1.161 -97.091 1.00 9.49 273 LEU D O 1
ATOM 13816 N N . ASP D 1 275 ? 0.295 0.889 -98.031 1.00 6.87 274 ASP D N 1
ATOM 13817 C CA . ASP D 1 275 ? 0.442 0.348 -99.381 1.00 10.93 274 ASP D CA 1
ATOM 13818 C C . ASP D 1 275 ? 1.747 -0.416 -99.525 1.00 9.06 274 ASP D C 1
ATOM 13819 O O . ASP D 1 275 ? 1.788 -1.475 -100.168 1.00 7.30 274 ASP D O 1
ATOM 13824 N N . GLU D 1 276 ? 2.824 0.098 -98.926 1.00 9.95 275 GLU D N 1
ATOM 13825 C CA . GLU D 1 276 ? 4.099 -0.606 -99.004 1.00 12.29 275 GLU D CA 1
ATOM 13826 C C . GLU D 1 276 ? 3.992 -2.001 -98.403 1.00 14.49 275 GLU D C 1
ATOM 13827 O O . GLU D 1 276 ? 4.504 -2.973 -98.974 1.00 10.22 275 GLU D O 1
ATOM 13833 N N . GLY D 1 277 ? 3.273 -2.138 -97.289 1.00 12.13 276 GLY D N 1
ATOM 13834 C CA . GLY D 1 277 ? 3.088 -3.461 -96.712 1.00 9.43 276 GLY D CA 1
ATOM 13835 C C . GLY D 1 277 ? 2.217 -4.364 -97.568 1.00 12.30 276 GLY D C 1
ATOM 13836 O O . GLY D 1 277 ? 2.531 -5.542 -97.757 1.00 9.68 276 GLY D O 1
ATOM 13837 N N . MET D 1 278 ? 1.108 -3.832 -98.098 1.00 9.60 277 MET D N 1
ATOM 13838 C CA . MET D 1 278 ? 0.234 -4.658 -98.931 1.00 10.79 277 MET D CA 1
ATOM 13839 C C . MET D 1 278 ? 0.951 -5.137 -100.188 1.00 12.80 277 MET D C 1
ATOM 13840 O O . MET D 1 278 ? 0.729 -6.267 -100.643 1.00 8.91 277 MET D O 1
ATOM 13845 N N . ASN D 1 279 ? 1.813 -4.288 -100.766 1.00 10.13 278 ASN D N 1
ATOM 13846 C CA . ASN D 1 279 ? 2.527 -4.659 -101.987 1.00 13.87 278 ASN D CA 1
ATOM 13847 C C . ASN D 1 279 ? 3.454 -5.845 -101.767 1.00 8.84 278 ASN D C 1
ATOM 13848 O O . ASN D 1 279 ? 3.747 -6.586 -102.712 1.00 11.07 278 ASN D O 1
ATOM 13853 N N . LEU D 1 280 ? 3.937 -6.039 -100.541 1.00 10.78 279 LEU D N 1
ATOM 13854 C CA . LEU D 1 280 ? 4.873 -7.127 -100.293 1.00 8.76 279 LEU D CA 1
ATOM 13855 C C . LEU D 1 280 ? 4.205 -8.496 -100.280 1.00 9.00 279 LEU D C 1
ATOM 13856 O O . LEU D 1 280 ? 4.908 -9.507 -100.185 1.00 14.07 279 LEU D O 1
ATOM 13861 N N . HIS D 1 281 ? 2.877 -8.560 -100.378 1.00 9.29 280 HIS D N 1
ATOM 13862 C CA . HIS D 1 281 ? 2.221 -9.825 -100.685 1.00 10.33 280 HIS D CA 1
ATOM 13863 C C . HIS D 1 281 ? 2.748 -10.430 -101.980 1.00 15.78 280 HIS D C 1
ATOM 13864 O O . HIS D 1 281 ? 2.691 -11.652 -102.158 1.00 11.70 280 HIS D O 1
ATOM 13871 N N . ARG D 1 282 ? 3.265 -9.601 -102.894 1.00 13.64 281 ARG D N 1
ATOM 13872 C CA . ARG D 1 282 ? 3.859 -10.132 -104.119 1.00 10.78 281 ARG D CA 1
ATOM 13873 C C . ARG D 1 282 ? 5.075 -11.012 -103.842 1.00 15.50 281 ARG D C 1
ATOM 13874 O O . ARG D 1 282 ? 5.470 -11.794 -104.713 1.00 15.99 281 ARG D O 1
ATOM 13882 N N . LEU D 1 283 ? 5.671 -10.911 -102.650 1.00 8.04 282 LEU D N 1
ATOM 13883 C CA . LEU D 1 283 ? 6.777 -11.799 -102.304 1.00 12.21 282 LEU D CA 1
ATOM 13884 C C . LEU D 1 283 ? 6.308 -13.227 -102.044 1.00 15.90 282 LEU D C 1
ATOM 13885 O O . LEU D 1 283 ? 7.097 -14.167 -102.179 1.00 17.78 282 LEU D O 1
ATOM 13890 N N . TYR D 1 284 ? 5.052 -13.417 -101.655 1.00 11.29 283 TYR D N 1
ATOM 13891 C CA . TYR D 1 284 ? 4.573 -14.758 -101.343 1.00 10.53 283 TYR D CA 1
ATOM 13892 C C . TYR D 1 284 ? 4.388 -15.578 -102.620 1.00 9.05 283 TYR D C 1
ATOM 13893 O O . TYR D 1 284 ? 4.200 -15.020 -103.698 1.00 13.21 283 TYR D O 1
ATOM 13902 N N . PRO D 1 285 ? 4.428 -16.906 -102.523 1.00 10.07 284 PRO D N 1
ATOM 13903 C CA . PRO D 1 285 ? 4.059 -17.736 -103.678 1.00 14.23 284 PRO D CA 1
ATOM 13904 C C . PRO D 1 285 ? 2.571 -17.616 -103.969 1.00 12.07 284 PRO D C 1
ATOM 13905 O O . PRO D 1 285 ? 1.782 -17.188 -103.128 1.00 11.00 284 PRO D O 1
ATOM 13909 N N . SER D 1 286 ? 2.186 -18.025 -105.183 1.00 17.48 285 SER D N 1
ATOM 13910 C CA . SER D 1 286 ? 0.832 -17.761 -105.670 1.00 14.92 285 SER D CA 1
ATOM 13911 C C . SER D 1 286 ? -0.254 -18.397 -104.809 1.00 12.66 285 SER D C 1
ATOM 13912 O O . SER D 1 286 ? -1.397 -17.927 -104.825 1.00 14.41 285 SER D O 1
ATOM 13915 N N . HIS D 1 287 ? 0.062 -19.448 -104.062 1.00 14.27 286 HIS D N 1
ATOM 13916 C CA . HIS D 1 287 ? -0.949 -20.131 -103.268 1.00 12.45 286 HIS D CA 1
ATOM 13917 C C . HIS D 1 287 ? -1.165 -19.504 -101.897 1.00 14.89 286 HIS D C 1
ATOM 13918 O O . HIS D 1 287 ? -2.065 -19.945 -101.168 1.00 14.44 286 HIS D O 1
ATOM 13925 N N . ALA D 1 288 ? -0.370 -18.500 -101.529 1.00 12.04 287 ALA D N 1
ATOM 13926 C CA . ALA D 1 288 ? -0.412 -17.971 -100.170 1.00 13.21 287 ALA D CA 1
ATOM 13927 C C . ALA D 1 288 ? -1.690 -17.189 -99.933 1.00 12.14 287 ALA D C 1
ATOM 13928 O O . ALA D 1 288 ? -2.127 -16.406 -100.777 1.00 10.72 287 ALA D O 1
ATOM 13930 N N . GLN D 1 289 ? -2.267 -17.373 -98.750 1.00 11.73 288 GLN D N 1
ATOM 13931 C CA . GLN D 1 289 ? -3.573 -16.817 -98.406 1.00 9.94 288 GLN D CA 1
ATOM 13932 C C . GLN D 1 289 ? -3.430 -16.154 -97.041 1.00 9.96 288 GLN D C 1
ATOM 13933 O O . GLN D 1 289 ? -3.821 -16.725 -96.015 1.00 10.64 288 GLN D O 1
ATOM 13939 N N . PRO D 1 290 ? -2.830 -14.966 -96.986 1.00 12.05 289 PRO D N 1
ATOM 13940 C CA . PRO D 1 290 ? -2.562 -14.349 -95.684 1.00 10.16 289 PRO D CA 1
ATOM 13941 C C . PRO D 1 290 ? -3.845 -13.957 -94.970 1.00 10.79 289 PRO D C 1
ATOM 13942 O O . PRO D 1 290 ? -4.848 -13.579 -95.587 1.00 8.47 289 PRO D O 1
ATOM 13946 N N . ASN D 1 291 ? -3.784 -14.047 -93.641 1.00 7.92 290 ASN D N 1
ATOM 13947 C CA . ASN D 1 291 ? -4.919 -13.861 -92.746 1.00 8.76 290 ASN D CA 1
ATOM 13948 C C . ASN D 1 291 ? -4.635 -12.630 -91.882 1.00 5.73 290 ASN D C 1
ATOM 13949 O O . ASN D 1 291 ? -3.716 -12.646 -91.060 1.00 7.16 290 ASN D O 1
ATOM 13954 N N . LEU D 1 292 ? -5.415 -11.563 -92.055 1.00 5.34 291 LEU D N 1
ATOM 13955 C CA . LEU D 1 292 ? -5.120 -10.309 -91.369 1.00 5.29 291 LEU D CA 1
ATOM 13956 C C . LEU D 1 292 ? -5.824 -10.265 -90.018 1.00 8.19 291 LEU D C 1
ATOM 13957 O O . LEU D 1 292 ? -7.047 -10.431 -89.946 1.00 8.40 291 LEU D O 1
ATOM 13962 N N . MET D 1 293 ? -5.046 -10.064 -88.948 1.00 8.67 292 MET D N 1
ATOM 13963 C CA . MET D 1 293 ? -5.562 -9.663 -87.646 1.00 8.17 292 MET D CA 1
ATOM 13964 C C . MET D 1 293 ? -5.009 -8.288 -87.295 1.00 9.59 292 MET D C 1
ATOM 13965 O O . MET D 1 293 ? -4.008 -7.831 -87.859 1.00 8.17 292 MET D O 1
ATOM 13970 N N . LEU D 1 294 ? -5.675 -7.633 -86.349 1.00 9.95 293 LEU D N 1
ATOM 13971 C CA . LEU D 1 294 ? -5.166 -6.397 -85.763 1.00 12.01 293 LEU D CA 1
ATOM 13972 C C . LEU D 1 294 ? -4.496 -6.625 -84.423 1.00 10.45 293 LEU D C 1
ATOM 13973 O O . LEU D 1 294 ? -3.571 -5.887 -84.059 1.00 6.88 293 LEU D O 1
ATOM 13978 N N . GLY D 1 295 ? -4.951 -7.622 -83.673 1.00 10.43 294 GLY D N 1
ATOM 13979 C CA . GLY D 1 295 ? -4.304 -7.986 -82.435 1.00 6.13 294 GLY D CA 1
ATOM 13980 C C . GLY D 1 295 ? -4.490 -9.473 -82.215 1.00 9.69 294 GLY D C 1
ATOM 13981 O O . GLY D 1 295 ? -5.053 -10.183 -83.052 1.00 10.66 294 GLY D O 1
ATOM 13982 N N . ASN D 1 296 ? -4.000 -9.947 -81.078 1.00 8.01 295 ASN D N 1
ATOM 13983 C CA . ASN D 1 296 ? -4.279 -11.305 -80.642 1.00 5.16 295 ASN D CA 1
ATOM 13984 C C . ASN D 1 296 ? -3.895 -11.380 -79.173 1.00 6.19 295 ASN D C 1
ATOM 13985 O O . ASN D 1 296 ? -3.653 -10.352 -78.536 1.00 5.64 295 ASN D O 1
ATOM 13990 N N . HIS D 1 297 ? -3.843 -12.595 -78.627 1.00 6.50 296 HIS D N 1
ATOM 13991 C CA . HIS D 1 297 ? -3.567 -12.780 -77.202 1.00 7.26 296 HIS D CA 1
ATOM 13992 C C . HIS D 1 297 ? -2.111 -12.527 -76.827 1.00 10.69 296 HIS D C 1
ATOM 13993 O O . HIS D 1 297 ? -1.789 -12.568 -75.629 1.00 9.47 296 HIS D O 1
ATOM 14000 N N . ASP D 1 298 ? -1.227 -12.301 -77.808 1.00 6.20 297 ASP D N 1
ATOM 14001 C CA . ASP D 1 298 ? 0.183 -11.999 -77.569 1.00 6.50 297 ASP D CA 1
ATOM 14002 C C . ASP D 1 298 ? 0.558 -10.553 -77.851 1.00 9.53 297 ASP D C 1
ATOM 14003 O O . ASP D 1 298 ? 1.732 -10.197 -77.706 1.00 9.72 297 ASP D O 1
ATOM 14008 N N . LEU D 1 299 ? -0.386 -9.723 -78.280 1.00 8.00 298 LEU D N 1
ATOM 14009 C CA . LEU D 1 299 ? -0.119 -8.355 -78.699 1.00 6.98 298 LEU D CA 1
ATOM 14010 C C . LEU D 1 299 ? -0.941 -7.410 -77.835 1.00 7.71 298 LEU D C 1
ATOM 14011 O O . LEU D 1 299 ? -2.033 -7.759 -77.380 1.00 10.88 298 LEU D O 1
ATOM 14016 N N . VAL D 1 300 ? -0.406 -6.216 -77.597 1.00 6.17 299 VAL D N 1
ATOM 14017 C CA . VAL D 1 300 ? -1.115 -5.240 -76.781 1.00 5.87 299 VAL D CA 1
ATOM 14018 C C . VAL D 1 300 ? -2.399 -4.821 -77.487 1.00 10.48 299 VAL D C 1
ATOM 14019 O O . VAL D 1 300 ? -2.432 -4.683 -78.722 1.00 11.13 299 VAL D O 1
ATOM 14023 N N . ARG D 1 301 ? -3.480 -4.647 -76.711 1.00 6.61 300 ARG D N 1
ATOM 14024 C CA . ARG D 1 301 ? -4.751 -4.199 -77.289 1.00 6.23 300 ARG D CA 1
ATOM 14025 C C . ARG D 1 301 ? -4.575 -2.889 -78.049 1.00 5.87 300 ARG D C 1
ATOM 14026 O O . ARG D 1 301 ? -3.871 -1.986 -77.595 1.00 9.45 300 ARG D O 1
ATOM 14034 N N . PHE D 1 302 ? -5.253 -2.785 -79.200 1.00 7.87 301 PHE D N 1
ATOM 14035 C CA . PHE D 1 302 ? -5.186 -1.583 -80.031 1.00 9.84 301 PHE D CA 1
ATOM 14036 C C . PHE D 1 302 ? -5.449 -0.322 -79.217 1.00 7.77 301 PHE D C 1
ATOM 14037 O O . PHE D 1 302 ? -4.738 0.683 -79.359 1.00 7.25 301 PHE D O 1
ATOM 14045 N N . GLY D 1 303 ? -6.457 -0.355 -78.341 1.00 7.48 302 GLY D N 1
ATOM 14046 C CA . GLY D 1 303 ? -6.764 0.821 -77.546 1.00 9.03 302 GLY D CA 1
ATOM 14047 C C . GLY D 1 303 ? -5.666 1.177 -76.565 1.00 9.80 302 GLY D C 1
ATOM 14048 O O . GLY D 1 303 ? -5.430 2.356 -76.296 1.00 9.73 302 GLY D O 1
ATOM 14049 N N . ASP D 1 304 ? -4.975 0.172 -76.023 1.00 6.91 303 ASP D N 1
ATOM 14050 C CA . ASP D 1 304 ? -3.846 0.463 -75.155 1.00 7.20 303 ASP D CA 1
ATOM 14051 C C . ASP D 1 304 ? -2.658 0.971 -75.957 1.00 8.74 303 ASP D C 1
ATOM 14052 O O . ASP D 1 304 ? -1.881 1.782 -75.452 1.00 9.18 303 ASP D O 1
ATOM 14057 N N . LEU D 1 305 ? -2.520 0.538 -77.211 1.00 4.66 304 LEU D N 1
ATOM 14058 C CA . LEU D 1 305 ? -1.474 1.100 -78.066 1.00 7.56 304 LEU D CA 1
ATOM 14059 C C . LEU D 1 305 ? -1.726 2.577 -78.346 1.00 7.74 304 LEU D C 1
ATOM 14060 O O . LEU D 1 305 ? -0.783 3.380 -78.392 1.00 5.92 304 LEU D O 1
ATOM 14065 N N . LEU D 1 306 ? -2.993 2.951 -78.528 1.00 5.35 305 LEU D N 1
ATOM 14066 C CA . LEU D 1 306 ? -3.339 4.357 -78.721 1.00 8.56 305 LEU D CA 1
ATOM 14067 C C . LEU D 1 306 ? -2.937 5.186 -77.512 1.00 10.16 305 LEU D C 1
ATOM 14068 O O . LEU D 1 306 ? -2.371 6.277 -77.656 1.00 10.61 305 LEU D O 1
ATOM 14073 N N . GLN D 1 307 ? -3.207 4.671 -76.310 1.00 8.86 306 GLN D N 1
ATOM 14074 C CA . GLN D 1 307 ? -2.824 5.382 -75.096 1.00 9.66 306 GLN D CA 1
ATOM 14075 C C . GLN D 1 307 ? -1.314 5.357 -74.882 1.00 11.38 306 GLN D C 1
ATOM 14076 O O . GLN D 1 307 ? -0.732 6.356 -74.445 1.00 8.71 306 GLN D O 1
ATOM 14082 N N . ARG D 1 308 ? -0.663 4.222 -75.151 1.00 11.96 307 ARG D N 1
ATOM 14083 C CA . ARG D 1 308 ? 0.788 4.149 -74.970 1.00 10.92 307 ARG D CA 1
ATOM 14084 C C . ARG D 1 308 ? 1.515 5.232 -75.763 1.00 11.66 307 ARG D C 1
ATOM 14085 O O . ARG D 1 308 ? 2.467 5.850 -75.266 1.00 10.00 307 ARG D O 1
ATOM 14093 N N . GLY D 1 309 ? 1.084 5.472 -76.997 1.00 11.07 308 GLY D N 1
ATOM 14094 C CA . GLY D 1 309 ? 1.702 6.485 -77.828 1.00 14.10 308 GLY D CA 1
ATOM 14095 C C . GLY D 1 309 ? 1.233 7.903 -77.598 1.00 14.38 308 GLY D C 1
ATOM 14096 O O . GLY D 1 309 ? 1.525 8.776 -78.423 1.00 13.69 308 GLY D O 1
ATOM 14097 N N . ASN D 1 310 ? 0.507 8.155 -76.505 1.00 12.18 309 ASN D N 1
ATOM 14098 C CA . ASN D 1 310 ? -0.145 9.443 -76.254 1.00 12.93 309 ASN D CA 1
ATOM 14099 C C . ASN D 1 310 ? -0.925 9.932 -77.478 1.00 23.18 309 ASN D C 1
ATOM 14100 O O . ASN D 1 310 ? -0.931 11.123 -77.807 1.00 13.06 309 ASN D O 1
ATOM 14105 N N . ILE D 1 311 ? -1.595 9.007 -78.160 1.00 10.37 310 ILE D N 1
ATOM 14106 C CA . ILE D 1 311 ? -2.349 9.364 -79.358 1.00 9.45 310 ILE D CA 1
ATOM 14107 C C . ILE D 1 311 ? -3.804 9.661 -79.036 1.00 12.35 310 ILE D C 1
ATOM 14108 O O . ILE D 1 311 ? -4.358 10.668 -79.484 1.00 13.61 310 ILE D O 1
ATOM 14113 N N . ALA D 1 312 ? -4.455 8.783 -78.282 1.00 11.72 311 ALA D N 1
ATOM 14114 C CA . ALA D 1 312 ? -5.886 8.914 -78.055 1.00 12.98 311 ALA D CA 1
ATOM 14115 C C . ALA D 1 312 ? -6.294 8.024 -76.883 1.00 11.04 311 ALA D C 1
ATOM 14116 O O . ALA D 1 312 ? -5.638 7.026 -76.586 1.00 11.74 311 ALA D O 1
ATOM 14118 N N . SER D 1 313 ? -7.387 8.396 -76.236 1.00 13.93 312 SER D N 1
ATOM 14119 C CA . SER D 1 313 ? -7.889 7.740 -75.043 1.00 13.31 312 SER D CA 1
ATOM 14120 C C . SER D 1 313 ? -9.402 7.644 -75.167 1.00 13.17 312 SER D C 1
ATOM 14121 O O . SER D 1 313 ? -10.016 8.440 -75.888 1.00 14.01 312 SER D O 1
ATOM 14124 N N . PRO D 1 314 ? -10.034 6.681 -74.481 1.00 10.13 313 PRO D N 1
ATOM 14125 C CA . PRO D 1 314 ? -11.459 6.412 -74.748 1.00 14.12 313 PRO D CA 1
ATOM 14126 C C . PRO D 1 314 ? -12.377 7.608 -74.540 1.00 16.86 313 PRO D C 1
ATOM 14127 O O . PRO D 1 314 ? -13.475 7.623 -75.110 1.00 16.53 313 PRO D O 1
ATOM 14131 N N . GLU D 1 315 ? -11.965 8.615 -73.768 1.00 10.89 314 GLU D N 1
ATOM 14132 C CA . GLU D 1 315 ? -12.791 9.804 -73.596 1.00 13.70 314 GLU D CA 1
ATOM 14133 C C . GLU D 1 315 ? -12.753 10.733 -74.809 1.00 23.23 314 GLU D C 1
ATOM 14134 O O . GLU D 1 315 ? -13.558 11.669 -74.875 1.00 20.47 314 GLU D O 1
ATOM 14140 N N . GLN D 1 316 ? -11.880 10.480 -75.785 1.00 12.05 315 GLN D N 1
ATOM 14141 C CA . GLN D 1 316 ? -11.738 11.335 -76.956 1.00 16.71 315 GLN D CA 1
ATOM 14142 C C . GLN D 1 316 ? -12.365 10.693 -78.187 1.00 16.76 315 GLN D C 1
ATOM 14143 O O . GLN D 1 316 ? -12.279 9.474 -78.383 1.00 12.67 315 GLN D O 1
ATOM 14149 N N . ALA D 1 317 ? -12.960 11.533 -79.041 1.00 15.69 316 ALA D N 1
ATOM 14150 C CA . ALA D 1 317 ? -13.576 11.038 -80.268 1.00 14.55 316 ALA D CA 1
ATOM 14151 C C . ALA D 1 317 ? -12.564 10.330 -81.160 1.00 9.18 316 ALA D C 1
ATOM 14152 O O . ALA D 1 317 ? -12.892 9.330 -81.802 1.00 11.74 316 ALA D O 1
ATOM 14154 N N . GLU D 1 318 ? -11.326 10.822 -81.200 1.00 12.34 317 GLU D N 1
ATOM 14155 C CA . GLU D 1 318 ? -10.332 10.270 -82.122 1.00 15.44 317 GLU D CA 1
ATOM 14156 C C . GLU D 1 318 ? -9.979 8.825 -81.783 1.00 12.98 317 GLU D C 1
ATOM 14157 O O . GLU D 1 318 ? -9.560 8.068 -82.667 1.00 14.85 317 GLU D O 1
ATOM 14163 N N . TYR D 1 319 ? -10.116 8.434 -80.514 1.00 11.32 318 TYR D N 1
ATOM 14164 C CA . TYR D 1 319 ? -9.883 7.043 -80.128 1.00 10.95 318 TYR D CA 1
ATOM 14165 C C . TYR D 1 319 ? -10.791 6.106 -80.902 1.00 9.41 318 TYR D C 1
ATOM 14166 O O . TYR D 1 319 ? -10.358 5.052 -81.386 1.00 8.17 318 TYR D O 1
ATOM 14175 N N . TRP D 1 320 ? -12.058 6.478 -81.033 1.00 9.18 319 TRP D N 1
ATOM 14176 C CA . TRP D 1 320 ? -13.007 5.638 -81.739 1.00 12.55 319 TRP D CA 1
ATOM 14177 C C . TRP D 1 320 ? -12.860 5.767 -83.244 1.00 10.70 319 TRP D C 1
ATOM 14178 O O . TRP D 1 320 ? -13.033 4.774 -83.954 1.00 10.18 319 TRP D O 1
ATOM 14189 N N . GLU D 1 321 ? -12.494 6.948 -83.742 1.00 9.33 320 GLU D N 1
ATOM 14190 C CA A GLU D 1 321 ? -12.260 7.132 -85.177 0.49 11.35 320 GLU D CA 1
ATOM 14191 C CA B GLU D 1 321 ? -12.316 7.062 -85.182 0.51 11.26 320 GLU D CA 1
ATOM 14192 C C . GLU D 1 321 ? -11.102 6.267 -85.657 1.00 12.36 320 GLU D C 1
ATOM 14193 O O . GLU D 1 321 ? -11.147 5.676 -86.742 1.00 8.81 320 GLU D O 1
ATOM 14204 N N . ARG D 1 322 ? -10.031 6.208 -84.862 1.00 11.38 321 ARG D N 1
ATOM 14205 C CA . ARG D 1 322 ? -8.862 5.420 -85.247 1.00 8.46 321 ARG D CA 1
ATOM 14206 C C . ARG D 1 322 ? -9.155 3.919 -85.208 1.00 8.09 321 ARG D C 1
ATOM 14207 O O . ARG D 1 322 ? -8.644 3.164 -86.044 1.00 9.22 321 ARG D O 1
ATOM 14215 N N . HIS D 1 323 ? -9.972 3.469 -84.247 1.00 7.51 322 HIS D N 1
ATOM 14216 C CA . HIS D 1 323 ? -10.451 2.086 -84.253 1.00 7.09 322 HIS D CA 1
ATOM 14217 C C . HIS D 1 323 ? -11.255 1.797 -85.516 1.00 8.53 322 HIS D C 1
ATOM 14218 O O . HIS D 1 323 ? -11.041 0.781 -86.199 1.00 6.75 322 HIS D O 1
ATOM 14225 N N . LYS D 1 324 ? -12.210 2.675 -85.836 1.00 8.87 323 LYS D N 1
ATOM 14226 C CA . LYS D 1 324 ? -13.021 2.458 -87.030 1.00 8.90 323 LYS D CA 1
ATOM 14227 C C . LYS D 1 324 ? -12.149 2.399 -88.278 1.00 9.90 323 LYS D C 1
ATOM 14228 O O . LYS D 1 324 ? -12.411 1.608 -89.190 1.00 8.76 323 LYS D O 1
ATOM 14234 N N . ALA D 1 325 ? -11.085 3.208 -88.322 1.00 12.60 324 ALA D N 1
ATOM 14235 C CA . ALA D 1 325 ? -10.220 3.211 -89.499 1.00 9.56 324 ALA D CA 1
ATOM 14236 C C . ALA D 1 325 ? -9.507 1.876 -89.656 1.00 10.50 324 ALA D C 1
ATOM 14237 O O . ALA D 1 325 ? -9.543 1.263 -90.732 1.00 9.18 324 ALA D O 1
ATOM 14239 N N . ALA D 1 326 ? -8.842 1.419 -88.592 1.00 9.83 325 ALA D N 1
ATOM 14240 C CA . ALA D 1 326 ? -8.104 0.162 -88.660 1.00 12.85 325 ALA D CA 1
ATOM 14241 C C . ALA D 1 326 ? -9.029 -0.999 -88.989 1.00 9.46 325 ALA D C 1
ATOM 14242 O O . ALA D 1 326 ? -8.708 -1.848 -89.836 1.00 8.91 325 ALA D O 1
ATOM 14244 N N . LEU D 1 327 ? -10.195 -1.046 -88.347 1.00 8.85 326 LEU D N 1
ATOM 14245 C CA . LEU D 1 327 ? -11.137 -2.128 -88.619 1.00 9.65 326 LEU D CA 1
ATOM 14246 C C . LEU D 1 327 ? -11.678 -2.065 -90.041 1.00 13.17 326 LEU D C 1
ATOM 14247 O O . LEU D 1 327 ? -11.929 -3.113 -90.655 1.00 9.89 326 LEU D O 1
ATOM 14252 N N . SER D 1 328 ? -11.858 -0.860 -90.589 1.00 13.36 327 SER D N 1
ATOM 14253 C CA . SER D 1 328 ? -12.312 -0.771 -91.972 1.00 11.72 327 SER D CA 1
ATOM 14254 C C . SER D 1 328 ? -11.249 -1.299 -92.919 1.00 9.84 327 SER D C 1
ATOM 14255 O O . SER D 1 328 ? -11.573 -1.916 -93.941 1.00 10.73 327 SER D O 1
ATOM 14258 N N . PHE D 1 329 ? -9.974 -1.059 -92.604 1.00 8.74 328 PHE D N 1
ATOM 14259 C CA . PHE D 1 329 ? -8.917 -1.594 -93.452 1.00 10.62 328 PHE D CA 1
ATOM 14260 C C . PHE D 1 329 ? -8.988 -3.107 -93.488 1.00 11.01 328 PHE D C 1
ATOM 14261 O O . PHE D 1 329 ? -8.846 -3.723 -94.547 1.00 10.93 328 PHE D O 1
ATOM 14269 N N . GLN D 1 330 ? -9.248 -3.722 -92.340 1.00 11.25 329 GLN D N 1
ATOM 14270 C CA . GLN D 1 330 ? -9.418 -5.162 -92.314 1.00 11.11 329 GLN D CA 1
ATOM 14271 C C . GLN D 1 330 ? -10.609 -5.575 -93.163 1.00 8.67 329 GLN D C 1
ATOM 14272 O O . GLN D 1 330 ? -10.551 -6.568 -93.900 1.00 9.58 329 GLN D O 1
ATOM 14278 N N . ALA D 1 331 ? -11.696 -4.807 -93.088 1.00 10.35 330 ALA D N 1
ATOM 14279 C CA . ALA D 1 331 ? -12.915 -5.142 -93.812 1.00 8.89 330 ALA D CA 1
ATOM 14280 C C . ALA D 1 331 ? -12.721 -5.101 -95.322 1.00 11.57 330 ALA D C 1
ATOM 14281 O O . ALA D 1 331 ? -13.452 -5.782 -96.047 1.00 7.90 330 ALA D O 1
ATOM 14283 N N . ALA D 1 332 ? -11.740 -4.341 -95.798 1.00 11.27 331 ALA D N 1
ATOM 14284 C CA . ALA D 1 332 ? -11.455 -4.185 -97.217 1.00 12.86 331 ALA D CA 1
ATOM 14285 C C . ALA D 1 332 ? -10.392 -5.157 -97.719 1.00 9.72 331 ALA D C 1
ATOM 14286 O O . ALA D 1 332 ? -10.113 -5.181 -98.920 1.00 9.07 331 ALA D O 1
ATOM 14288 N N . TYR D 1 333 ? -9.822 -5.960 -96.826 1.00 11.34 332 TYR D N 1
ATOM 14289 C CA . TYR D 1 333 ? -8.664 -6.805 -97.099 1.00 10.46 332 TYR D CA 1
ATOM 14290 C C . TYR D 1 333 ? -9.118 -8.149 -97.665 1.00 12.42 332 TYR D C 1
ATOM 14291 O O . TYR D 1 333 ? -9.909 -8.852 -97.026 1.00 9.79 332 TYR D O 1
ATOM 14300 N N . SER D 1 334 ? -8.610 -8.511 -98.850 1.00 8.42 333 SER D N 1
ATOM 14301 C CA . SER D 1 334 ? -8.969 -9.786 -99.466 1.00 10.86 333 SER D CA 1
ATOM 14302 C C . SER D 1 334 ? -8.316 -10.943 -98.723 1.00 13.73 333 SER D C 1
ATOM 14303 O O . SER D 1 334 ? -7.107 -10.921 -98.461 1.00 11.46 333 SER D O 1
ATOM 14306 N N . GLY D 1 335 ? -9.121 -11.957 -98.401 1.00 11.06 334 GLY D N 1
ATOM 14307 C CA . GLY D 1 335 ? -8.646 -13.151 -97.741 1.00 10.42 334 GLY D CA 1
ATOM 14308 C C . GLY D 1 335 ? -9.234 -13.263 -96.347 1.00 9.96 334 GLY D C 1
ATOM 14309 O O . GLY D 1 335 ? -9.984 -12.389 -95.901 1.00 10.28 334 GLY D O 1
ATOM 14310 N N . PRO D 1 336 ? -8.898 -14.334 -95.631 1.00 10.96 335 PRO D N 1
ATOM 14311 C CA . PRO D 1 336 ? -9.417 -14.503 -94.264 1.00 8.51 335 PRO D CA 1
ATOM 14312 C C . PRO D 1 336 ? -8.971 -13.371 -93.350 1.00 7.77 335 PRO D C 1
ATOM 14313 O O . PRO D 1 336 ? -7.878 -12.823 -93.494 1.00 9.17 335 PRO D O 1
ATOM 14317 N N . ILE D 1 337 ? -9.839 -13.018 -92.391 1.00 5.39 336 ILE D N 1
ATOM 14318 C CA . ILE D 1 337 ? -9.522 -11.984 -91.414 1.00 7.41 336 ILE D CA 1
ATOM 14319 C C . ILE D 1 337 ? -9.914 -12.468 -90.023 1.00 8.65 336 ILE D C 1
ATOM 14320 O O . ILE D 1 337 ? -10.806 -13.309 -89.862 1.00 8.09 336 ILE D O 1
ATOM 14325 N N . THR D 1 338 ? -9.214 -11.948 -89.007 1.00 4.15 337 THR D N 1
ATOM 14326 C CA . THR D 1 338 ? -9.429 -12.381 -87.634 1.00 7.21 337 THR D CA 1
ATOM 14327 C C . THR D 1 338 ? -9.521 -11.171 -86.714 1.00 12.30 337 THR D C 1
ATOM 14328 O O . THR D 1 338 ? -8.671 -10.277 -86.766 1.00 10.18 337 THR D O 1
ATOM 14332 N N . LEU D 1 339 ? -10.542 -11.155 -85.866 1.00 7.70 338 LEU D N 1
ATOM 14333 C CA . LEU D 1 339 ? -10.756 -10.090 -84.897 1.00 6.92 338 LEU D CA 1
ATOM 14334 C C . LEU D 1 339 ? -10.551 -10.675 -83.507 1.00 11.32 338 LEU D C 1
ATOM 14335 O O . LEU D 1 339 ? -11.027 -11.778 -83.223 1.00 7.37 338 LEU D O 1
ATOM 14340 N N . TYR D 1 340 ? -9.819 -9.956 -82.660 1.00 8.41 339 TYR D N 1
ATOM 14341 C CA . TYR D 1 340 ? -9.512 -10.417 -81.312 1.00 9.50 339 TYR D CA 1
ATOM 14342 C C . TYR D 1 340 ? -10.571 -9.874 -80.362 1.00 11.47 339 TYR D C 1
ATOM 14343 O O . TYR D 1 340 ? -10.912 -8.690 -80.433 1.00 7.99 339 TYR D O 1
ATOM 14352 N N . TYR D 1 341 ? -11.094 -10.736 -79.479 1.00 9.07 340 TYR D N 1
ATOM 14353 C CA . TYR D 1 341 ? -12.257 -10.359 -78.676 1.00 8.38 340 TYR D CA 1
ATOM 14354 C C . TYR D 1 341 ? -12.005 -9.056 -77.934 1.00 10.14 340 TYR D C 1
ATOM 14355 O O . TYR D 1 341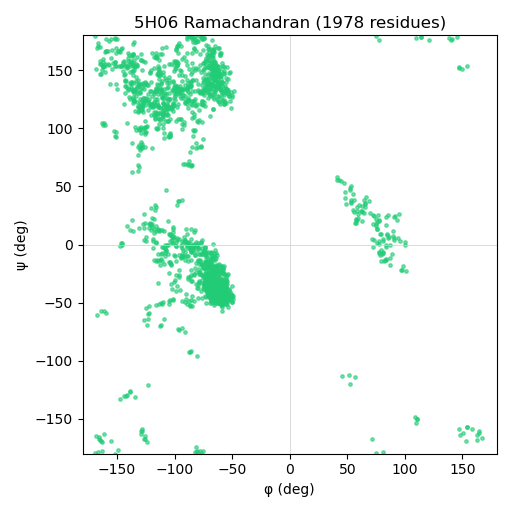 ? -10.956 -8.866 -77.314 1.00 6.04 340 TYR D O 1
ATOM 14364 N N . GLY D 1 342 ? -12.965 -8.141 -78.028 1.00 7.85 341 GLY D N 1
ATOM 14365 C CA . GLY D 1 342 ? -12.848 -6.843 -77.407 1.00 7.58 341 GLY D CA 1
ATOM 14366 C C . GLY D 1 342 ? -12.450 -5.732 -78.358 1.00 8.89 341 GLY D C 1
ATOM 14367 O O . GLY D 1 342 ? -12.730 -4.561 -78.069 1.00 7.12 341 GLY D O 1
ATOM 14368 N N . GLU D 1 343 ? -11.815 -6.066 -79.491 1.00 4.98 342 GLU D N 1
ATOM 14369 C CA . GLU D 1 343 ? -11.524 -5.038 -80.487 1.00 8.55 342 GLU D CA 1
ATOM 14370 C C . GLU D 1 343 ? -12.797 -4.362 -80.979 1.00 6.79 342 GLU D C 1
ATOM 14371 O O . GLU D 1 343 ? -12.778 -3.169 -81.292 1.00 6.24 342 GLU D O 1
ATOM 14377 N N . GLU D 1 344 ? -13.916 -5.093 -81.009 1.00 6.50 343 GLU D N 1
ATOM 14378 C CA . GLU D 1 344 ? -15.173 -4.580 -81.547 1.00 9.91 343 GLU D CA 1
ATOM 14379 C C . GLU D 1 344 ? -15.860 -3.569 -80.634 1.00 10.35 343 GLU D C 1
ATOM 14380 O O . GLU D 1 344 ? -16.793 -2.893 -81.083 1.00 10.24 343 GLU D O 1
ATOM 14386 N N . ILE D 1 345 ? -15.444 -3.460 -79.373 1.00 8.46 344 ILE D N 1
ATOM 14387 C CA . ILE D 1 345 ? -15.937 -2.441 -78.464 1.00 8.25 344 ILE D CA 1
ATOM 14388 C C . ILE D 1 345 ? -14.826 -1.513 -77.990 1.00 5.78 344 ILE D C 1
ATOM 14389 O O . ILE D 1 345 ? -15.023 -0.765 -77.032 1.00 8.18 344 ILE D O 1
ATOM 14394 N N . GLY D 1 346 ? -13.661 -1.547 -78.633 1.00 6.07 345 GLY D N 1
ATOM 14395 C CA . GLY D 1 346 ? -12.581 -0.638 -78.265 1.00 8.36 345 GLY D CA 1
ATOM 14396 C C . GLY D 1 346 ? -12.027 -0.906 -76.883 1.00 10.79 345 GLY D C 1
ATOM 14397 O O . GLY D 1 346 ? -11.733 0.040 -76.135 1.00 6.31 345 GLY D O 1
ATOM 14398 N N . ASP D 1 347 ? -11.871 -2.177 -76.529 1.00 8.65 346 ASP D N 1
ATOM 14399 C CA . ASP D 1 347 ? -11.461 -2.536 -75.179 1.00 8.90 346 ASP D CA 1
ATOM 14400 C C . ASP D 1 347 ? -10.025 -2.101 -74.893 1.00 14.75 346 ASP D C 1
ATOM 14401 O O . ASP D 1 347 ? -9.169 -2.033 -75.783 1.00 7.97 346 ASP D O 1
ATOM 14406 N N . GLU D 1 348 ? -9.765 -1.809 -73.626 1.00 10.94 347 GLU D N 1
ATOM 14407 C CA . GLU D 1 348 ? -8.444 -1.395 -73.182 1.00 10.08 347 GLU D CA 1
ATOM 14408 C C . GLU D 1 348 ? -8.377 -1.623 -71.681 1.00 17.55 347 GLU D C 1
ATOM 14409 O O . GLU D 1 348 ? -9.393 -1.519 -70.987 1.00 10.32 347 GLU D O 1
ATOM 14415 N N . LEU D 1 349 ? -7.177 -1.932 -71.192 1.00 9.65 348 LEU D N 1
ATOM 14416 C CA . LEU D 1 349 ? -6.996 -2.266 -69.785 1.00 8.30 348 LEU D CA 1
ATOM 14417 C C . LEU D 1 349 ? -6.907 -0.986 -68.957 1.00 10.74 348 LEU D C 1
ATOM 14418 O O . LEU D 1 349 ? -6.003 -0.170 -69.157 1.00 8.69 348 LEU D O 1
ATOM 14423 N N . GLU D 1 350 ? -7.836 -0.823 -68.020 1.00 8.96 349 GLU D N 1
ATOM 14424 C CA . GLU D 1 350 ? -7.885 0.376 -67.192 1.00 14.16 349 GLU D CA 1
ATOM 14425 C C . GLU D 1 350 ? -6.609 0.527 -66.372 1.00 12.90 349 GLU D C 1
ATOM 14426 O O . GLU D 1 350 ? -6.073 -0.451 -65.839 1.00 13.06 349 GLU D O 1
ATOM 14432 N N . GLY D 1 351 ? -6.115 1.763 -66.280 1.00 14.66 350 GLY D N 1
ATOM 14433 C CA . GLY D 1 351 ? -4.931 2.020 -65.481 1.00 15.37 350 GLY D CA 1
ATOM 14434 C C . GLY D 1 351 ? -3.641 1.506 -66.075 1.00 17.93 350 GLY D C 1
ATOM 14435 O O . GLY D 1 351 ? -2.644 1.390 -65.360 1.00 14.86 350 GLY D O 1
ATOM 14436 N N . TYR D 1 352 ? -3.627 1.212 -67.373 1.00 13.99 351 TYR D N 1
ATOM 14437 C CA . TYR D 1 352 ? -2.474 0.611 -68.026 1.00 13.89 351 TYR D CA 1
ATOM 14438 C C . TYR D 1 352 ? -2.340 1.191 -69.425 1.00 11.26 351 TYR D C 1
ATOM 14439 O O . TYR D 1 352 ? -3.342 1.404 -70.106 1.00 7.81 351 TYR D O 1
ATOM 14448 N N . ALA D 1 353 ? -1.105 1.436 -69.855 1.00 8.29 352 ALA D N 1
ATOM 14449 C CA . ALA D 1 353 ? -0.853 1.786 -71.253 1.00 7.88 352 ALA D CA 1
ATOM 14450 C C . ALA D 1 353 ? 0.619 1.639 -71.586 1.00 9.58 352 ALA D C 1
ATOM 14451 O O . ALA D 1 353 ? 0.990 0.913 -72.514 1.00 11.11 352 ALA D O 1
ATOM 14453 N N . GLN D 1 354 ? 1.461 2.339 -70.840 1.00 12.83 353 GLN D N 1
ATOM 14454 C CA . GLN D 1 354 ? 2.893 2.237 -71.048 1.00 12.52 353 GLN D CA 1
ATOM 14455 C C . GLN D 1 354 ? 3.356 0.805 -70.782 1.00 15.47 353 GLN D C 1
ATOM 14456 O O . GLN D 1 354 ? 2.753 0.067 -69.996 1.00 10.42 353 GLN D O 1
ATOM 14462 N N . LYS D 1 355 ? 4.417 0.406 -71.477 1.00 11.53 354 LYS D N 1
ATOM 14463 C CA . LYS D 1 355 ? 4.943 -0.943 -71.331 1.00 14.51 354 LYS D CA 1
ATOM 14464 C C . LYS D 1 355 ? 5.409 -1.158 -69.899 1.00 13.63 354 LYS D C 1
ATOM 14465 O O . LYS D 1 355 ? 5.985 -0.259 -69.278 1.00 12.29 354 LYS D O 1
ATOM 14471 N N . VAL D 1 356 ? 5.142 -2.347 -69.367 1.00 8.78 355 VAL D N 1
ATOM 14472 C CA . VAL D 1 356 ? 5.559 -2.714 -68.014 1.00 12.62 355 VAL D CA 1
ATOM 14473 C C . VAL D 1 356 ? 6.463 -3.938 -68.113 1.00 15.71 355 VAL D C 1
ATOM 14474 O O . VAL D 1 356 ? 6.045 -4.987 -68.622 1.00 10.42 355 VAL D O 1
ATOM 14478 N N . GLU D 1 357 ? 7.700 -3.807 -67.634 1.00 9.13 356 GLU D N 1
ATOM 14479 C CA . GLU D 1 357 ? 8.668 -4.890 -67.741 1.00 12.90 356 GLU D CA 1
ATOM 14480 C C . GLU D 1 357 ? 9.003 -5.547 -66.412 1.00 12.29 356 GLU D C 1
ATOM 14481 O O . GLU D 1 357 ? 8.970 -6.781 -66.317 1.00 13.91 356 GLU D O 1
ATOM 14487 N N . GLN D 1 358 ? 9.325 -4.770 -65.376 1.00 10.83 357 GLN D N 1
ATOM 14488 C CA . GLN D 1 358 ? 9.795 -5.378 -64.138 1.00 14.14 357 GLN D CA 1
ATOM 14489 C C . GLN D 1 358 ? 8.661 -6.128 -63.456 1.00 12.64 357 GLN D C 1
ATOM 14490 O O . GLN D 1 358 ? 7.558 -5.600 -63.282 1.00 11.53 357 GLN D O 1
ATOM 14496 N N . ASP D 1 359 ? 8.931 -7.378 -63.095 1.00 12.33 358 ASP D N 1
ATOM 14497 C CA . ASP D 1 359 ? 7.947 -8.218 -62.427 1.00 9.59 358 ASP D CA 1
ATOM 14498 C C . ASP D 1 359 ? 6.596 -8.194 -63.140 1.00 9.74 358 ASP D C 1
ATOM 14499 O O . ASP D 1 359 ? 5.544 -8.261 -62.499 1.00 8.14 358 ASP D O 1
ATOM 14504 N N . CYS D 1 360 ? 6.598 -8.092 -64.477 1.00 6.86 359 CYS D N 1
ATOM 14505 C CA . CYS D 1 360 ? 5.336 -7.858 -65.167 1.00 7.32 359 CYS D CA 1
ATOM 14506 C C . CYS D 1 360 ? 4.433 -9.094 -65.161 1.00 7.92 359 CYS D C 1
ATOM 14507 O O . CYS D 1 360 ? 3.206 -8.956 -65.174 1.00 8.74 359 CYS D O 1
ATOM 14510 N N . ALA D 1 361 ? 5.004 -10.302 -65.110 1.00 8.61 360 ALA D N 1
ATOM 14511 C CA . ALA D 1 361 ? 4.190 -11.501 -65.315 1.00 9.56 360 ALA D CA 1
ATOM 14512 C C . ALA D 1 361 ? 3.252 -11.767 -64.140 1.00 8.59 360 ALA D C 1
ATOM 14513 O O . ALA D 1 361 ? 2.101 -12.170 -64.342 1.00 9.58 360 ALA D O 1
ATOM 14515 N N . VAL D 1 362 ? 3.700 -11.540 -62.901 1.00 9.47 361 VAL D N 1
ATOM 14516 C CA . VAL D 1 362 ? 2.769 -11.737 -61.792 1.00 9.88 361 VAL D CA 1
ATOM 14517 C C . VAL D 1 362 ? 1.694 -10.665 -61.799 1.00 12.85 361 VAL D C 1
ATOM 14518 O O . VAL D 1 362 ? 0.619 -10.857 -61.218 1.00 11.12 361 VAL D O 1
ATOM 14522 N N . GLN D 1 363 ? 1.938 -9.551 -62.487 1.00 7.92 362 GLN D N 1
ATOM 14523 C CA . GLN D 1 363 ? 0.943 -8.498 -62.635 1.00 7.45 362 GLN D CA 1
ATOM 14524 C C . GLN D 1 363 ? -0.017 -8.731 -63.798 1.00 7.42 362 GLN D C 1
ATOM 14525 O O . GLN D 1 363 ? -1.043 -8.043 -63.881 1.00 11.45 362 GLN D O 1
ATOM 14531 N N . GLY D 1 364 ? 0.287 -9.661 -64.700 1.00 7.28 363 GLY D N 1
ATOM 14532 C CA . GLY D 1 364 ? -0.524 -9.801 -65.890 1.00 5.12 363 GLY D CA 1
ATOM 14533 C C . GLY D 1 364 ? -0.370 -8.641 -66.851 1.00 7.97 363 GLY D C 1
ATOM 14534 O O . GLY D 1 364 ? -1.296 -8.349 -67.610 1.00 9.78 363 GLY D O 1
ATOM 14535 N N . LEU D 1 365 ? 0.785 -7.973 -66.841 1.00 6.50 364 LEU D N 1
ATOM 14536 C CA . LEU D 1 365 ? 0.991 -6.750 -67.608 1.00 6.35 364 LEU D CA 1
ATOM 14537 C C . LEU D 1 365 ? 2.095 -6.828 -68.656 1.00 8.90 364 LEU D C 1
ATOM 14538 O O . LEU D 1 365 ? 2.384 -5.804 -69.290 1.00 9.64 364 LEU D O 1
ATOM 14543 N N . CYS D 1 366 ? 2.744 -7.975 -68.849 1.00 6.85 365 CYS D N 1
ATOM 14544 C CA . CYS D 1 366 ? 3.753 -8.039 -69.899 1.00 7.58 365 CYS D CA 1
ATOM 14545 C C . CYS D 1 366 ? 3.082 -7.863 -71.258 1.00 7.59 365 CYS D C 1
ATOM 14546 O O . CYS D 1 366 ? 1.942 -8.281 -71.469 1.00 7.41 365 CYS D O 1
ATOM 14549 N N . ASP D 1 367 ? 3.800 -7.232 -72.190 1.00 7.99 366 ASP D N 1
ATOM 14550 C CA . ASP D 1 367 ? 3.253 -7.039 -73.532 1.00 8.05 366 ASP D CA 1
ATOM 14551 C C . ASP D 1 367 ? 2.709 -8.333 -74.127 1.00 8.75 366 ASP D C 1
ATOM 14552 O O . ASP D 1 367 ? 1.702 -8.313 -74.841 1.00 11.32 366 ASP D O 1
ATOM 14557 N N . ASP D 1 368 ? 3.347 -9.470 -73.839 1.00 9.81 367 ASP D N 1
ATOM 14558 C CA . ASP D 1 368 ? 2.962 -10.703 -74.515 1.00 9.54 367 ASP D CA 1
ATOM 14559 C C . ASP D 1 368 ? 1.733 -11.373 -73.902 1.00 9.69 367 ASP D C 1
ATOM 14560 O O . ASP D 1 368 ? 1.317 -12.425 -74.396 1.00 9.82 367 ASP D O 1
ATOM 14565 N N . HIS D 1 369 ? 1.136 -10.816 -72.842 1.00 8.72 368 HIS D N 1
ATOM 14566 C CA . HIS D 1 369 ? -0.134 -11.352 -72.373 1.00 8.77 368 HIS D CA 1
ATOM 14567 C C . HIS D 1 369 ? -1.093 -10.308 -71.818 1.00 5.67 368 HIS D C 1
ATOM 14568 O O . HIS D 1 369 ? -2.189 -10.681 -71.392 1.00 7.50 368 HIS D O 1
ATOM 14575 N N . VAL D 1 370 ? -0.740 -9.026 -71.813 1.00 6.25 369 VAL D N 1
ATOM 14576 C CA . VAL D 1 370 ? -1.619 -8.047 -71.179 1.00 7.21 369 VAL D CA 1
ATOM 14577 C C . VAL D 1 370 ? -2.979 -7.958 -71.879 1.00 6.38 369 VAL D C 1
ATOM 14578 O O . VAL D 1 370 ? -3.952 -7.519 -71.266 1.00 7.26 369 VAL D O 1
ATOM 14582 N N . ALA D 1 371 ? -3.093 -8.414 -73.138 1.00 7.84 370 ALA D N 1
ATOM 14583 C CA . ALA D 1 371 ? -4.390 -8.369 -73.821 1.00 9.08 370 ALA D CA 1
ATOM 14584 C C . ALA D 1 371 ? -5.386 -9.422 -73.335 1.00 7.31 370 ALA D C 1
ATOM 14585 O O . ALA D 1 371 ? -6.547 -9.395 -73.764 1.00 8.02 370 ALA D O 1
ATOM 14587 N N . ARG D 1 372 ? -4.974 -10.353 -72.477 1.00 9.94 371 ARG D N 1
ATOM 14588 C CA . ARG D 1 372 ? -5.865 -11.417 -72.000 1.00 4.65 371 ARG D CA 1
ATOM 14589 C C . ARG D 1 372 ? -6.655 -10.904 -70.794 1.00 9.89 371 ARG D C 1
ATOM 14590 O O . ARG D 1 372 ? -6.452 -11.299 -69.650 1.00 8.38 371 ARG D O 1
ATOM 14598 N N . THR D 1 373 ? -7.540 -9.962 -71.084 1.00 8.74 372 THR D N 1
ATOM 14599 C CA . THR D 1 373 ? -8.375 -9.276 -70.112 1.00 8.98 372 THR D CA 1
ATOM 14600 C C . THR D 1 373 ? -9.754 -9.922 -70.090 1.00 10.92 372 THR D C 1
ATOM 14601 O O . THR D 1 373 ? -10.187 -10.515 -71.081 1.00 12.40 372 THR D O 1
ATOM 14605 N N . SER D 1 374 ? -10.450 -9.796 -68.953 1.00 8.43 373 SER D N 1
ATOM 14606 C CA . SER D 1 374 ? -11.780 -10.392 -68.834 1.00 9.78 373 SER D CA 1
ATOM 14607 C C . SER D 1 374 ? -12.685 -9.849 -69.925 1.00 12.38 373 SER D C 1
ATOM 14608 O O . SER D 1 374 ? -12.793 -8.633 -70.105 1.00 10.82 373 SER D O 1
ATOM 14611 N N . ALA D 1 375 ? -13.340 -10.751 -70.649 1.00 9.88 374 ALA D N 1
ATOM 14612 C CA . ALA D 1 375 ? -14.136 -10.323 -71.790 1.00 9.12 374 ALA D CA 1
ATOM 14613 C C . ALA D 1 375 ? -15.335 -9.495 -71.349 1.00 13.65 374 ALA D C 1
ATOM 14614 O O . ALA D 1 375 ? -15.955 -9.761 -70.317 1.00 11.17 374 ALA D O 1
ATOM 14616 N N . ASN D 1 376 ? -15.659 -8.486 -72.152 1.00 14.89 375 ASN D N 1
ATOM 14617 C CA . ASN D 1 376 ? -16.830 -7.639 -71.960 1.00 13.28 375 ASN D CA 1
ATOM 14618 C C . ASN D 1 376 ? -17.828 -7.980 -73.059 1.00 15.08 375 ASN D C 1
ATOM 14619 O O . ASN D 1 376 ? -17.727 -7.460 -74.175 1.00 8.89 375 ASN D O 1
ATOM 14624 N N . ILE D 1 377 ? -18.786 -8.851 -72.744 1.00 11.11 376 ILE D N 1
ATOM 14625 C CA . ILE D 1 377 ? -19.770 -9.328 -73.709 1.00 8.39 376 ILE D CA 1
ATOM 14626 C C . ILE D 1 377 ? -21.113 -8.694 -73.374 1.00 16.17 376 ILE D C 1
ATOM 14627 O O . ILE D 1 377 ? -21.671 -8.924 -72.292 1.00 14.65 376 ILE D O 1
ATOM 14632 N N . ASP D 1 378 ? -21.620 -7.888 -74.303 1.00 11.66 377 ASP D N 1
ATOM 14633 C CA . ASP D 1 378 ? -22.861 -7.152 -74.099 1.00 18.50 377 ASP D CA 1
ATOM 14634 C C . ASP D 1 378 ? -23.982 -8.086 -73.668 1.00 16.60 377 ASP D C 1
ATOM 14635 O O . ASP D 1 378 ? -24.238 -9.106 -74.314 1.00 20.77 377 ASP D O 1
ATOM 14640 N N . GLY D 1 379 ? -24.638 -7.738 -72.561 1.00 17.81 378 GLY D N 1
ATOM 14641 C CA . GLY D 1 379 ? -25.725 -8.527 -72.018 1.00 17.25 378 GLY D CA 1
ATOM 14642 C C . GLY D 1 379 ? -25.305 -9.764 -71.259 1.00 25.13 378 GLY D C 1
ATOM 14643 O O . GLY D 1 379 ? -26.173 -10.497 -70.773 1.00 24.30 378 GLY D O 1
ATOM 14644 N N . LEU D 1 380 ? -24.009 -10.020 -71.138 1.00 21.43 379 LEU D N 1
ATOM 14645 C CA . LEU D 1 380 ? -23.506 -11.192 -70.441 1.00 20.33 379 LEU D CA 1
ATOM 14646 C C . LEU D 1 380 ? -22.571 -10.817 -69.305 1.00 22.45 379 LEU D C 1
ATOM 14647 O O . LEU D 1 380 ? -22.788 -11.233 -68.163 1.00 21.49 379 LEU D O 1
ATOM 14652 N N . THR D 1 381 ? -21.546 -10.013 -69.581 1.00 22.26 380 THR D N 1
ATOM 14653 C CA . THR D 1 381 ? -20.602 -9.596 -68.558 1.00 16.23 380 THR D CA 1
ATOM 14654 C C . THR D 1 381 ? -20.460 -8.083 -68.459 1.00 20.76 380 THR D C 1
ATOM 14655 O O . THR D 1 381 ? -19.652 -7.609 -67.652 1.00 15.78 380 THR D O 1
ATOM 14659 N N . VAL D 1 382 ? -21.222 -7.315 -69.242 1.00 17.98 381 VAL D N 1
ATOM 14660 C CA . VAL D 1 382 ? -21.059 -5.864 -69.303 1.00 17.88 381 VAL D CA 1
ATOM 14661 C C . VAL D 1 382 ? -22.321 -5.253 -69.905 1.00 17.29 381 VAL D C 1
ATOM 14662 O O . VAL D 1 382 ? -23.078 -5.920 -70.617 1.00 21.00 381 VAL D O 1
ATOM 14666 N N . ASN D 1 383 ? -22.553 -3.976 -69.607 1.00 23.20 382 ASN D N 1
ATOM 14667 C CA . ASN D 1 383 ? -23.539 -3.141 -70.290 1.00 27.68 382 ASN D CA 1
ATOM 14668 C C . ASN D 1 383 ? -22.770 -2.055 -71.035 1.00 17.11 382 ASN D C 1
ATOM 14669 O O . ASN D 1 383 ? -22.226 -1.139 -70.412 1.00 18.15 382 ASN D O 1
ATOM 14674 N N . LEU D 1 384 ? -22.731 -2.157 -72.360 1.00 20.86 383 LEU D N 1
ATOM 14675 C CA . LEU D 1 384 ? -21.910 -1.254 -73.156 1.00 18.08 383 LEU D CA 1
ATOM 14676 C C . LEU D 1 384 ? -22.375 0.191 -73.017 1.00 16.37 383 LEU D C 1
ATOM 14677 O O . LEU D 1 384 ? -23.574 0.476 -72.992 1.00 17.13 383 LEU D O 1
ATOM 14682 N N . ASN D 1 385 ? -21.413 1.106 -72.949 1.00 15.78 384 ASN D N 1
ATOM 14683 C CA . ASN D 1 385 ? -21.723 2.525 -73.003 1.00 17.50 384 ASN D CA 1
ATOM 14684 C C . ASN D 1 385 ? -21.994 2.943 -74.453 1.00 18.19 384 ASN D C 1
ATOM 14685 O O . ASN D 1 385 ? -21.962 2.134 -75.382 1.00 12.91 384 ASN D O 1
ATOM 14690 N N . GLU D 1 386 ? -22.239 4.240 -74.647 1.00 19.06 385 GLU D N 1
ATOM 14691 C CA . GLU D 1 386 ? -22.643 4.744 -75.954 1.00 18.88 385 GLU D CA 1
ATOM 14692 C C . GLU D 1 386 ? -21.553 4.547 -77.001 1.00 18.03 385 GLU D C 1
ATOM 14693 O O . GLU D 1 386 ? -21.841 4.158 -78.140 1.00 17.58 385 GLU D O 1
ATOM 14699 N N . LYS D 1 387 ? -20.296 4.824 -76.646 1.00 13.94 386 LYS D N 1
ATOM 14700 C CA . LYS D 1 387 ? -19.234 4.740 -77.648 1.00 17.01 386 LYS D CA 1
ATOM 14701 C C . LYS D 1 387 ? -18.919 3.289 -78.002 1.00 14.45 386 LYS D C 1
ATOM 14702 O O . LYS D 1 387 ? -18.679 2.968 -79.172 1.00 14.69 386 LYS D O 1
ATOM 14708 N N . GLN D 1 388 ? -18.930 2.396 -77.007 1.00 17.36 387 GLN D N 1
ATOM 14709 C CA . GLN D 1 388 ? -18.716 0.974 -77.273 1.00 16.82 387 GLN D CA 1
ATOM 14710 C C . GLN D 1 388 ? -19.805 0.416 -78.181 1.00 14.40 387 GLN D C 1
ATOM 14711 O O . GLN D 1 388 ? -19.525 -0.337 -79.123 1.00 12.60 387 GLN D O 1
ATOM 14717 N N . ARG D 1 389 ? -21.060 0.753 -77.883 1.00 15.14 388 ARG D N 1
ATOM 14718 C CA . ARG D 1 389 ? -22.190 0.306 -78.696 1.00 16.95 388 ARG D CA 1
ATOM 14719 C C . ARG D 1 389 ? -22.055 0.793 -80.129 1.00 13.79 388 ARG D C 1
ATOM 14720 O O . ARG D 1 389 ? -22.391 0.075 -81.079 1.00 15.29 388 ARG D O 1
ATOM 14728 N N . ASP D 1 390 ? -21.606 2.034 -80.292 1.00 13.85 389 ASP D N 1
ATOM 14729 C CA . ASP D 1 390 ? -21.418 2.609 -81.617 1.00 19.09 389 ASP D CA 1
ATOM 14730 C C . ASP D 1 390 ? -20.376 1.830 -82.411 1.00 16.36 389 ASP D C 1
ATOM 14731 O O . ASP D 1 390 ? -20.596 1.490 -83.578 1.00 13.27 389 ASP D O 1
ATOM 14736 N N . LEU D 1 391 ? -19.225 1.538 -81.792 1.00 14.74 390 LEU D N 1
ATOM 14737 C CA . LEU D 1 391 ? -18.180 0.812 -82.511 1.00 12.54 390 LEU D CA 1
ATOM 14738 C C . LEU D 1 391 ? -18.623 -0.603 -82.836 1.00 14.93 390 LEU D C 1
ATOM 14739 O O . LEU D 1 391 ? -18.370 -1.093 -83.940 1.00 13.68 390 LEU D O 1
ATOM 14744 N N . LYS D 1 392 ? -19.310 -1.266 -81.900 1.00 12.94 391 LYS D N 1
ATOM 14745 C CA . LYS D 1 392 ? -19.785 -2.624 -82.155 1.00 14.81 391 LYS D CA 1
ATOM 14746 C C . LYS D 1 392 ? -20.745 -2.661 -83.332 1.00 12.88 391 LYS D C 1
ATOM 14747 O O . LYS D 1 392 ? -20.688 -3.575 -84.165 1.00 13.03 391 LYS D O 1
ATOM 14753 N N . GLN D 1 393 ? -21.648 -1.683 -83.405 1.00 12.96 392 GLN D N 1
ATOM 14754 C CA . GLN D 1 393 ? -22.560 -1.589 -84.543 1.00 12.71 392 GLN D CA 1
ATOM 14755 C C . GLN D 1 393 ? -21.809 -1.321 -85.843 1.00 9.30 392 GLN D C 1
ATOM 14756 O O . GLN D 1 393 ? -22.196 -1.814 -86.909 1.00 12.56 392 GLN D O 1
ATOM 14762 N N . TYR D 1 394 ? -20.732 -0.543 -85.776 1.00 11.39 393 TYR D N 1
ATOM 14763 C CA . TYR D 1 394 ? -19.924 -0.300 -86.963 1.00 11.36 393 TYR D CA 1
ATOM 14764 C C . TYR D 1 394 ? -19.272 -1.585 -87.455 1.00 10.67 393 TYR D C 1
ATOM 14765 O O . TYR D 1 394 ? -19.301 -1.888 -88.652 1.00 13.27 393 TYR D O 1
ATOM 14774 N N . VAL D 1 395 ? -18.695 -2.371 -86.541 1.00 9.43 394 VAL D N 1
ATOM 14775 C CA . VAL D 1 395 ? -18.105 -3.650 -86.939 1.00 10.19 394 VAL D CA 1
ATOM 14776 C C . VAL D 1 395 ? -19.161 -4.543 -87.573 1.00 10.90 394 VAL D C 1
ATOM 14777 O O . VAL D 1 395 ? -18.922 -5.171 -88.612 1.00 12.68 394 VAL D O 1
ATOM 14781 N N . SER D 1 396 ? -20.348 -4.614 -86.971 1.00 10.56 395 SER D N 1
ATOM 14782 C CA . SER D 1 396 ? -21.415 -5.402 -87.583 1.00 14.56 395 SER D CA 1
ATOM 14783 C C . SER D 1 396 ? -21.750 -4.893 -88.984 1.00 13.18 395 SER D C 1
ATOM 14784 O O . SER D 1 396 ? -21.999 -5.689 -89.899 1.00 13.74 395 SER D O 1
ATOM 14787 N N . GLN D 1 397 ? -21.761 -3.570 -89.168 1.00 13.37 396 GLN D N 1
ATOM 14788 C CA . GLN D 1 397 ? -21.962 -3.011 -90.503 1.00 18.22 396 GLN D CA 1
ATOM 14789 C C . GLN D 1 397 ? -20.873 -3.473 -91.457 1.00 18.33 396 GLN D C 1
ATOM 14790 O O . GLN D 1 397 ? -21.158 -3.928 -92.575 1.00 12.86 396 GLN D O 1
ATOM 14796 N N . LEU D 1 398 ? -19.611 -3.356 -91.026 1.00 9.45 397 LEU D N 1
ATOM 14797 C CA . LEU D 1 398 ? -18.490 -3.765 -91.863 1.00 13.54 397 LEU D CA 1
ATOM 14798 C C . LEU D 1 398 ? -18.576 -5.235 -92.230 1.00 14.10 397 LEU D C 1
ATOM 14799 O O . LEU D 1 398 ? -18.319 -5.604 -93.381 1.00 12.44 397 LEU D O 1
ATOM 14804 N N . MET D 1 399 ? -18.895 -6.096 -91.258 1.00 15.25 398 MET D N 1
ATOM 14805 C CA . MET D 1 399 ? -18.941 -7.530 -91.540 1.00 16.84 398 MET D CA 1
ATOM 14806 C C . MET D 1 399 ? -20.104 -7.878 -92.466 1.00 13.59 398 MET D C 1
ATOM 14807 O O . MET D 1 399 ? -19.962 -8.716 -93.363 1.00 15.40 398 MET D O 1
ATOM 14812 N N . THR D 1 400 ? -21.259 -7.239 -92.273 1.00 19.00 399 THR D N 1
ATOM 14813 C CA . THR D 1 400 ? -22.374 -7.449 -93.192 1.00 15.96 399 THR D CA 1
ATOM 14814 C C . THR D 1 400 ? -22.000 -7.030 -94.608 1.00 15.20 399 THR D C 1
ATOM 14815 O O . THR D 1 400 ? -22.206 -7.783 -95.567 1.00 15.71 399 THR D O 1
ATOM 14819 N N . LEU D 1 401 ? -21.460 -5.822 -94.755 1.00 14.53 400 LEU D N 1
ATOM 14820 C CA . LEU D 1 401 ? -21.026 -5.350 -96.065 1.00 13.24 400 LEU D CA 1
ATOM 14821 C C . LEU D 1 401 ? -20.040 -6.322 -96.691 1.00 16.34 400 LEU D C 1
ATOM 14822 O O . LEU D 1 401 ? -20.141 -6.655 -97.880 1.00 11.15 400 LEU D O 1
ATOM 14827 N N . ARG D 1 402 ? -19.101 -6.822 -95.892 1.00 13.63 401 ARG D N 1
ATOM 14828 C CA . ARG D 1 402 ? -18.088 -7.721 -96.424 1.00 11.09 401 ARG D CA 1
ATOM 14829 C C . ARG D 1 402 ? -18.713 -9.016 -96.924 1.00 14.64 401 ARG D C 1
ATOM 14830 O O . ARG D 1 402 ? -18.320 -9.546 -97.972 1.00 13.28 401 ARG D O 1
ATOM 14838 N N . ALA D 1 403 ? -19.709 -9.531 -96.197 1.00 15.46 402 ALA D N 1
ATOM 14839 C CA . ALA D 1 403 ? -20.385 -10.755 -96.617 1.00 16.64 402 ALA D CA 1
ATOM 14840 C C . ALA D 1 403 ? -21.166 -10.566 -97.918 1.00 20.01 402 ALA D C 1
ATOM 14841 O O . ALA D 1 403 ? -21.384 -11.533 -98.656 1.00 17.51 402 ALA D O 1
ATOM 14843 N N . ALA D 1 404 ? -21.607 -9.346 -98.212 1.00 16.67 403 ALA D N 1
ATOM 14844 C CA . ALA D 1 404 ? -22.394 -9.092 -99.412 1.00 20.00 403 ALA D CA 1
ATOM 14845 C C . ALA D 1 404 ? -21.551 -8.772 -100.641 1.00 22.50 403 ALA D C 1
ATOM 14846 O O . ALA D 1 404 ? -22.078 -8.799 -101.760 1.00 19.84 403 ALA D O 1
ATOM 14848 N N . HIS D 1 405 ? -20.267 -8.466 -100.482 1.00 16.32 404 HIS D N 1
ATOM 14849 C CA . HIS D 1 405 ? -19.467 -7.952 -101.593 1.00 13.58 404 HIS D CA 1
ATOM 14850 C C . HIS D 1 405 ? -18.212 -8.777 -101.825 1.00 19.24 404 HIS D C 1
ATOM 14851 O O . HIS D 1 405 ? -17.209 -8.606 -101.108 1.00 19.04 404 HIS D O 1
ATOM 14858 N N . PRO D 1 406 ? -18.221 -9.651 -102.831 1.00 20.58 405 PRO D N 1
ATOM 14859 C CA . PRO D 1 406 ? -17.017 -10.424 -103.160 1.00 19.55 405 PRO D CA 1
ATOM 14860 C C . PRO D 1 406 ? -15.791 -9.563 -103.417 1.00 17.01 405 PRO D C 1
ATOM 14861 O O . PRO D 1 406 ? -14.665 -10.039 -103.231 1.00 15.93 405 PRO D O 1
ATOM 14865 N N . ALA D 1 407 ? -15.973 -8.315 -103.856 1.00 12.83 406 ALA D N 1
ATOM 14866 C CA . ALA D 1 407 ? -14.827 -7.439 -104.068 1.00 14.18 406 ALA D CA 1
ATOM 14867 C C . ALA D 1 407 ? -14.058 -7.207 -102.771 1.00 11.51 406 ALA D C 1
ATOM 14868 O O . ALA D 1 407 ? -12.831 -7.052 -102.793 1.00 11.24 406 ALA D O 1
ATOM 14870 N N . LEU D 1 408 ? -14.756 -7.183 -101.637 1.00 10.76 407 LEU D N 1
ATOM 14871 C CA . LEU D 1 408 ? -14.068 -6.973 -100.368 1.00 13.36 407 LEU D CA 1
ATOM 14872 C C . LEU D 1 408 ? -13.285 -8.217 -99.945 1.00 12.50 407 LEU D C 1
ATOM 14873 O O . LEU D 1 408 ? -12.123 -8.115 -99.530 1.00 11.58 407 LEU D O 1
ATOM 14878 N N . SER D 1 409 ? -13.891 -9.401 -100.060 1.00 14.05 408 SER D N 1
ATOM 14879 C CA . SER D 1 409 ? -13.282 -10.611 -99.513 1.00 14.12 408 SER D CA 1
ATOM 14880 C C . SER D 1 409 ? -12.347 -11.311 -100.485 1.00 11.65 408 SER D C 1
ATOM 14881 O O . SER D 1 409 ? -11.403 -11.987 -100.051 1.00 12.11 408 SER D O 1
ATOM 14884 N N . ARG D 1 410 ? -12.596 -11.205 -101.791 1.00 10.20 409 ARG D N 1
ATOM 14885 C CA . ARG D 1 410 ? -11.758 -11.906 -102.755 1.00 12.77 409 ARG D CA 1
ATOM 14886 C C . ARG D 1 410 ? -11.434 -11.061 -103.976 1.00 15.02 409 ARG D C 1
ATOM 14887 O O . ARG D 1 410 ? -10.936 -11.605 -104.973 1.00 19.63 409 ARG D O 1
ATOM 14895 N N . GLY D 1 411 ? -11.702 -9.760 -103.942 1.00 12.57 410 GLY D N 1
ATOM 14896 C CA . GLY D 1 411 ? -11.425 -8.929 -105.096 1.00 15.33 410 GLY D CA 1
ATOM 14897 C C . GLY D 1 411 ? -9.939 -8.757 -105.341 1.00 19.04 410 GLY D C 1
ATOM 14898 O O . GLY D 1 411 ? -9.116 -8.823 -104.428 1.00 14.15 410 GLY D O 1
ATOM 14899 N N . GLU D 1 412 ? -9.590 -8.546 -106.607 1.00 10.04 411 GLU D N 1
ATOM 14900 C CA . GLU D 1 412 ? -8.231 -8.154 -106.931 1.00 16.57 411 GLU D CA 1
ATOM 14901 C C . GLU D 1 412 ? -8.023 -6.706 -106.516 1.00 13.65 411 GLU D C 1
ATOM 14902 O O . GLU D 1 412 ? -8.880 -5.850 -106.740 1.00 14.99 411 GLU D O 1
ATOM 14908 N N . ARG D 1 413 ? -6.891 -6.437 -105.884 1.00 13.01 412 ARG D N 1
ATOM 14909 C CA . ARG D 1 413 ? -6.608 -5.122 -105.328 1.00 14.09 412 ARG D CA 1
ATOM 14910 C C . ARG D 1 413 ? -5.714 -4.330 -106.271 1.00 10.09 412 ARG D C 1
ATOM 14911 O O . ARG D 1 413 ? -4.676 -4.832 -106.710 1.00 16.44 412 ARG D O 1
ATOM 14919 N N . THR D 1 414 ? -6.109 -3.097 -106.574 1.00 9.67 413 THR D N 1
ATOM 14920 C CA . THR D 1 414 ? -5.220 -2.151 -107.236 1.00 11.42 413 THR D CA 1
ATOM 14921 C C . THR D 1 414 ? -5.205 -0.850 -106.449 1.00 12.25 413 THR D C 1
ATOM 14922 O O . THR D 1 414 ? -6.242 -0.194 -106.293 1.00 13.08 413 THR D O 1
ATOM 14926 N N . ASN D 1 415 ? -4.038 -0.486 -105.930 1.00 10.45 414 ASN D N 1
ATOM 14927 C CA . ASN D 1 415 ? -3.943 0.768 -105.204 1.00 8.57 414 ASN D CA 1
ATOM 14928 C C . ASN D 1 415 ? -4.092 1.940 -106.160 1.00 11.26 414 ASN D C 1
ATOM 14929 O O . ASN D 1 415 ? -3.483 1.962 -107.231 1.00 10.32 414 ASN D O 1
ATOM 14934 N N . ILE D 1 416 ? -4.908 2.912 -105.774 1.00 8.92 415 ILE D N 1
ATOM 14935 C CA . ILE D 1 416 ? -5.123 4.110 -106.578 1.00 11.21 415 ILE D CA 1
ATOM 14936 C C . ILE D 1 416 ? -4.333 5.282 -106.029 1.00 10.29 415 ILE D C 1
ATOM 14937 O O . ILE D 1 416 ? -3.641 5.981 -106.772 1.00 11.24 415 ILE D O 1
ATOM 14942 N N . VAL D 1 417 ? -4.401 5.493 -104.714 1.00 14.78 416 VAL D N 1
ATOM 14943 C CA . VAL D 1 417 ? -3.661 6.549 -104.035 1.00 11.21 416 VAL D CA 1
ATOM 14944 C C . VAL D 1 417 ? -3.115 5.984 -102.729 1.00 16.36 416 VAL D C 1
ATOM 14945 O O . VAL D 1 417 ? -3.804 5.235 -102.028 1.00 10.97 416 VAL D O 1
ATOM 14949 N N . ALA D 1 418 ? -1.878 6.345 -102.399 1.00 10.65 417 ALA D N 1
ATOM 14950 C CA . ALA D 1 418 ? -1.326 6.052 -101.075 1.00 11.28 417 ALA D CA 1
ATOM 14951 C C . ALA D 1 418 ? -0.278 7.117 -100.775 1.00 12.46 417 ALA D C 1
ATOM 14952 O O . ALA D 1 418 ? 0.866 7.007 -101.227 1.00 13.15 417 ALA D O 1
ATOM 14954 N N . ASN D 1 419 ? -0.673 8.137 -100.020 1.00 10.12 418 ASN D N 1
ATOM 14955 C CA . ASN D 1 419 ? 0.232 9.216 -99.647 1.00 9.85 418 ASN D CA 1
ATOM 14956 C C . ASN D 1 419 ? 0.140 9.381 -98.133 1.00 12.01 418 ASN D C 1
ATOM 14957 O O . ASN D 1 419 ? -0.311 8.484 -97.408 1.00 18.37 418 ASN D O 1
ATOM 14962 N N . GLU D 1 420 ? 0.558 10.546 -97.632 1.00 11.29 419 GLU D N 1
ATOM 14963 C CA . GLU D 1 420 ? 0.591 10.751 -96.188 1.00 16.47 419 GLU D CA 1
ATOM 14964 C C . GLU D 1 420 ? -0.798 10.883 -95.575 1.00 11.46 419 GLU D C 1
ATOM 14965 O O . GLU D 1 420 ? -0.956 10.613 -94.384 1.00 12.82 419 GLU D O 1
ATOM 14971 N N . THR D 1 421 ? -1.810 11.279 -96.348 1.00 12.18 420 THR D N 1
ATOM 14972 C CA . THR D 1 421 ? -3.110 11.607 -95.779 1.00 14.11 420 THR D CA 1
ATOM 14973 C C . THR D 1 421 ? -4.246 10.680 -96.192 1.00 10.59 420 THR D C 1
ATOM 14974 O O . THR D 1 421 ? -5.313 10.730 -95.568 1.00 12.97 420 THR D O 1
ATOM 14978 N N . VAL D 1 422 ? -4.075 9.845 -97.211 1.00 11.21 421 VAL D N 1
ATOM 14979 C CA . VAL D 1 422 ? -5.179 9.011 -97.669 1.00 14.55 421 VAL D CA 1
ATOM 14980 C C . VAL D 1 422 ? -4.629 7.740 -98.292 1.00 12.60 421 VAL D C 1
ATOM 14981 O O . VAL D 1 422 ? -3.493 7.704 -98.782 1.00 11.15 421 VAL D O 1
ATOM 14985 N N . TYR D 1 423 ? -5.456 6.691 -98.250 1.00 12.60 422 TYR D N 1
ATOM 14986 C CA . TYR D 1 423 ? -5.190 5.383 -98.834 1.00 9.70 422 TYR D CA 1
ATOM 14987 C C . TYR D 1 423 ? -6.435 4.984 -99.618 1.00 9.65 422 TYR D C 1
ATOM 14988 O O . TYR D 1 423 ? -7.534 4.973 -99.060 1.00 9.97 422 TYR D O 1
ATOM 14997 N N . ILE D 1 424 ? -6.282 4.708 -100.912 1.00 10.96 423 ILE D N 1
ATOM 14998 C CA . ILE D 1 424 ? -7.420 4.426 -101.788 1.00 8.19 423 ILE D CA 1
ATOM 14999 C C . ILE D 1 424 ? -7.090 3.202 -102.626 1.00 8.60 423 ILE D C 1
ATOM 15000 O O . ILE D 1 424 ? -6.166 3.241 -103.452 1.00 12.52 423 ILE D O 1
ATOM 15005 N N . ASP D 1 425 ? -7.839 2.121 -102.415 1.00 11.06 424 ASP D N 1
ATOM 15006 C CA . ASP D 1 425 ? -7.725 0.889 -103.182 1.00 9.61 424 ASP D CA 1
ATOM 15007 C C . ASP D 1 425 ? -8.964 0.719 -104.052 1.00 12.37 424 ASP D C 1
ATOM 15008 O O . ASP D 1 425 ? -10.076 1.083 -103.652 1.00 12.25 424 ASP D O 1
ATOM 15013 N N . HIS D 1 426 ? -8.755 0.139 -105.231 1.00 11.60 425 HIS D N 1
ATOM 15014 C CA . HIS D 1 426 ? -9.818 -0.344 -106.107 1.00 11.94 425 HIS D CA 1
ATOM 15015 C C . HIS D 1 426 ? -9.938 -1.853 -105.915 1.00 13.59 425 HIS D C 1
ATOM 15016 O O . HIS D 1 426 ? -8.949 -2.582 -106.056 1.00 12.06 425 HIS D O 1
ATOM 15023 N N . LYS D 1 427 ? -11.133 -2.320 -105.571 1.00 12.49 426 LYS D N 1
ATOM 15024 C CA . LYS D 1 427 ? -11.385 -3.738 -105.342 1.00 12.32 426 LYS D CA 1
ATOM 15025 C C . LYS D 1 427 ? -12.378 -4.230 -106.387 1.00 12.98 426 LYS D C 1
ATOM 15026 O O . LYS D 1 427 ? -13.420 -3.600 -106.600 1.00 13.84 426 LYS D O 1
ATOM 15032 N N . GLN D 1 428 ? -12.076 -5.361 -107.014 1.00 10.68 427 GLN D N 1
ATOM 15033 C CA . GLN D 1 428 ? -12.908 -5.864 -108.100 1.00 16.68 427 GLN D CA 1
ATOM 15034 C C . GLN D 1 428 ? -12.967 -7.378 -108.056 1.00 15.79 427 GLN D C 1
ATOM 15035 O O . GLN D 1 428 ? -11.933 -8.045 -108.164 1.00 18.67 427 GLN D O 1
ATOM 15041 N N . ALA D 1 429 ? -14.174 -7.918 -107.922 1.00 17.38 428 ALA D N 1
ATOM 15042 C CA . ALA D 1 429 ? -14.423 -9.339 -108.140 1.00 22.55 428 ALA D CA 1
ATOM 15043 C C . ALA D 1 429 ? -15.537 -9.455 -109.166 1.00 27.08 428 ALA D C 1
ATOM 15044 O O . ALA D 1 429 ? -16.638 -8.943 -108.939 1.00 26.39 428 ALA D O 1
ATOM 15046 N N . ASP D 1 430 ? -15.244 -10.096 -110.299 1.00 30.19 429 ASP D N 1
ATOM 15047 C CA . ASP D 1 430 ? -16.234 -10.293 -111.356 1.00 39.32 429 ASP D CA 1
ATOM 15048 C C . ASP D 1 430 ? -16.913 -8.981 -111.749 1.00 34.44 429 ASP D C 1
ATOM 15049 O O . ASP D 1 430 ? -16.267 -8.088 -112.307 1.00 44.83 429 ASP D O 1
ATOM 15054 N N . ASP D 1 431 ? -18.208 -8.843 -111.449 1.00 39.79 430 ASP D N 1
ATOM 15055 C CA . ASP D 1 431 ? -18.966 -7.628 -111.739 1.00 41.86 430 ASP D CA 1
ATOM 15056 C C . ASP D 1 431 ? -19.173 -6.745 -110.512 1.00 34.65 430 ASP D C 1
ATOM 15057 O O . ASP D 1 431 ? -19.972 -5.804 -110.561 1.00 32.36 430 ASP D O 1
ATOM 15062 N N . ASP D 1 432 ? -18.491 -7.039 -109.415 1.00 25.67 431 ASP D N 1
ATOM 15063 C CA . ASP D 1 432 ? -18.535 -6.238 -108.201 1.00 25.10 431 ASP D CA 1
ATOM 15064 C C . ASP D 1 432 ? -17.254 -5.412 -108.196 1.00 30.25 431 ASP D C 1
ATOM 15065 O O . ASP D 1 432 ? -16.153 -5.971 -108.158 1.00 20.10 431 ASP D O 1
ATOM 15070 N N . ALA D 1 433 ? -17.387 -4.093 -108.295 1.00 18.88 432 ALA D N 1
ATOM 15071 C CA . ALA D 1 433 ? -16.230 -3.212 -108.248 1.00 22.08 432 ALA D CA 1
ATOM 15072 C C . ALA D 1 433 ? -16.531 -2.062 -107.305 1.00 22.05 432 ALA D C 1
ATOM 15073 O O . ALA D 1 433 ? -17.615 -1.471 -107.373 1.00 22.03 432 ALA D O 1
ATOM 15075 N N . LEU D 1 434 ? -15.575 -1.740 -106.434 1.00 15.87 433 LEU D N 1
ATOM 15076 C CA . LEU D 1 434 ? -15.786 -0.684 -105.460 1.00 11.66 433 LEU D CA 1
ATOM 15077 C C . LEU D 1 434 ? -14.462 -0.026 -105.101 1.00 13.32 433 LEU D C 1
ATOM 15078 O O . LEU D 1 434 ? -13.384 -0.561 -105.357 1.00 14.99 433 LEU D O 1
ATOM 15083 N N . ILE D 1 435 ? -14.574 1.137 -104.467 1.00 13.73 434 ILE D N 1
ATOM 15084 C CA . ILE D 1 435 ? -13.454 1.894 -103.927 1.00 12.30 434 ILE D CA 1
ATOM 15085 C C . ILE D 1 435 ? -13.495 1.787 -102.409 1.00 14.50 434 ILE D C 1
ATOM 15086 O O . ILE D 1 435 ? -14.543 2.038 -101.794 1.00 12.69 434 ILE D O 1
ATOM 15091 N N . TYR D 1 436 ? -12.363 1.423 -101.806 1.00 13.30 435 TYR D N 1
ATOM 15092 C CA . TYR D 1 436 ? -12.141 1.605 -100.375 1.00 12.73 435 TYR D CA 1
ATOM 15093 C C . TYR D 1 436 ? -11.186 2.770 -100.170 1.00 10.33 435 TYR D C 1
ATOM 15094 O O . TYR D 1 436 ? -10.085 2.778 -100.725 1.00 10.80 435 TYR D O 1
ATOM 15103 N N . MET D 1 437 ? -11.602 3.747 -99.377 1.00 8.43 436 MET D N 1
ATOM 15104 C CA . MET D 1 437 ? -10.740 4.880 -99.079 1.00 12.19 436 MET D CA 1
ATOM 15105 C C . MET D 1 437 ? -10.810 5.190 -97.595 1.00 9.58 436 MET D C 1
ATOM 15106 O O . MET D 1 437 ? -11.887 5.152 -96.987 1.00 10.42 436 MET D O 1
ATOM 15111 N N . VAL D 1 438 ? -9.654 5.506 -97.021 1.00 10.02 437 VAL D N 1
ATOM 15112 C CA . VAL D 1 438 ? -9.554 5.805 -95.600 1.00 9.12 437 VAL D CA 1
ATOM 15113 C C . VAL D 1 438 ? -8.539 6.918 -95.402 1.00 6.55 437 VAL D C 1
ATOM 15114 O O . VAL D 1 438 ? -7.475 6.930 -96.030 1.00 6.94 437 VAL D O 1
ATOM 15118 N N . SER D 1 439 ? -8.901 7.870 -94.554 1.00 8.08 438 SER D N 1
ATOM 15119 C CA . SER D 1 439 ? -8.023 8.963 -94.184 1.00 11.16 438 SER D CA 1
ATOM 15120 C C . SER D 1 439 ? -6.969 8.484 -93.198 1.00 10.51 438 SER D C 1
ATOM 15121 O O . SER D 1 439 ? -7.270 7.748 -92.254 1.00 10.85 438 SER D O 1
ATOM 15124 N N . THR D 1 440 ? -5.727 8.919 -93.406 1.00 7.91 439 THR D N 1
ATOM 15125 C CA . THR D 1 440 ? -4.642 8.594 -92.489 1.00 11.28 439 THR D CA 1
ATOM 15126 C C . THR D 1 440 ? -4.090 9.852 -91.831 1.00 9.59 439 THR D C 1
ATOM 15127 O O . THR D 1 440 ? -2.894 9.939 -91.554 1.00 12.36 439 THR D O 1
ATOM 15131 N N . THR D 1 441 ? -4.947 10.846 -91.597 1.00 11.78 440 THR D N 1
ATOM 15132 C CA . THR D 1 441 ? -4.513 12.103 -91.001 1.00 16.68 440 THR D CA 1
ATOM 15133 C C . THR D 1 441 ? -5.556 12.587 -90.004 1.00 15.40 440 THR D C 1
ATOM 15134 O O . THR D 1 441 ? -6.731 12.216 -90.068 1.00 15.63 440 THR D O 1
ATOM 15138 N N . ALA D 1 442 ? -5.114 13.432 -89.079 1.00 16.02 441 ALA D N 1
ATOM 15139 C CA . ALA D 1 442 ? -6.054 14.011 -88.131 1.00 19.04 441 ALA D CA 1
ATOM 15140 C C . ALA D 1 442 ? -6.808 15.204 -88.709 1.00 19.68 441 ALA D C 1
ATOM 15141 O O . ALA D 1 442 ? -7.733 15.698 -88.060 1.00 22.81 441 ALA D O 1
ATOM 15143 N N . ASP D 1 443 ? -6.466 15.651 -89.917 1.00 23.00 442 ASP D N 1
ATOM 15144 C CA . ASP D 1 443 ? -7.138 16.776 -90.555 1.00 20.54 442 ASP D CA 1
ATOM 15145 C C . ASP D 1 443 ? -8.248 16.301 -91.485 1.00 22.48 442 ASP D C 1
ATOM 15146 O O . ASP D 1 443 ? -8.180 15.224 -92.082 1.00 21.73 442 ASP D O 1
ATOM 15151 N N . GLN D 1 444 ? -9.269 17.134 -91.606 1.00 18.30 443 GLN D N 1
ATOM 15152 C CA . GLN D 1 444 ? -10.295 16.953 -92.616 1.00 22.49 443 GLN D CA 1
ATOM 15153 C C . GLN D 1 444 ? -9.716 17.236 -94.002 1.00 20.36 443 GLN D C 1
ATOM 15154 O O . GLN D 1 444 ? -8.800 18.050 -94.163 1.00 18.61 443 GLN D O 1
ATOM 15160 N N . ASP D 1 445 ? -10.225 16.533 -95.010 1.00 22.32 444 ASP D N 1
ATOM 15161 C CA . ASP D 1 445 ? -9.733 16.787 -96.357 1.00 20.07 444 ASP D CA 1
ATOM 15162 C C . ASP D 1 445 ? -10.768 16.344 -97.374 1.00 24.09 444 ASP D C 1
ATOM 15163 O O . ASP D 1 445 ? -11.589 15.457 -97.113 1.00 24.35 444 ASP D O 1
ATOM 15168 N N . THR D 1 446 ? -10.711 16.973 -98.542 1.00 28.53 445 THR D N 1
ATOM 15169 C CA . THR D 1 446 ? -11.518 16.588 -99.687 1.00 19.89 445 THR D CA 1
ATOM 15170 C C . THR D 1 446 ? -10.607 15.967 -100.730 1.00 20.84 445 THR D C 1
ATOM 15171 O O . THR D 1 446 ? -9.578 16.549 -101.087 1.00 25.72 445 THR D O 1
ATOM 15175 N N . VAL D 1 447 ? -10.972 14.790 -101.209 1.00 21.20 446 VAL D N 1
ATOM 15176 C CA . VAL D 1 447 ? -10.151 14.069 -102.166 1.00 23.75 446 VAL D CA 1
ATOM 15177 C C . VAL D 1 447 ? -10.820 14.156 -103.530 1.00 27.42 446 VAL D C 1
ATOM 15178 O O . VAL D 1 447 ? -12.052 14.100 -103.639 1.00 21.57 446 VAL D O 1
ATOM 15182 N N . GLU D 1 448 ? -10.007 14.364 -104.563 1.00 23.11 447 GLU D N 1
ATOM 15183 C CA . GLU D 1 448 ? -10.469 14.385 -105.945 1.00 24.03 447 GLU D CA 1
ATOM 15184 C C . GLU D 1 448 ? -10.018 13.090 -106.598 1.00 17.11 447 GLU D C 1
ATOM 15185 O O . GLU D 1 448 ? -8.821 12.879 -106.809 1.00 24.97 447 GLU D O 1
ATOM 15191 N N . LEU D 1 449 ? -10.970 12.233 -106.923 1.00 18.61 448 LEU D N 1
ATOM 15192 C CA . LEU D 1 449 ? -10.690 10.925 -107.497 1.00 20.44 448 LEU D CA 1
ATOM 15193 C C . LEU D 1 449 ? -11.160 10.916 -108.950 1.00 24.53 448 LEU D C 1
ATOM 15194 O O . LEU D 1 449 ? -12.369 10.912 -109.219 1.00 21.91 448 LEU D O 1
ATOM 15199 N N . LYS D 1 450 ? -10.207 10.900 -109.885 1.00 25.70 449 LYS D N 1
ATOM 15200 C CA . LYS D 1 450 ? -10.543 10.953 -111.305 1.00 23.89 449 LYS D CA 1
ATOM 15201 C C . LYS D 1 450 ? -11.248 9.675 -111.743 1.00 20.00 449 LYS D C 1
ATOM 15202 O O . LYS D 1 450 ? -10.754 8.567 -111.513 1.00 18.82 449 LYS D O 1
ATOM 15208 N N . ALA D 1 451 ? -12.399 9.835 -112.401 1.00 16.40 450 ALA D N 1
ATOM 15209 C CA . ALA D 1 451 ? -13.217 8.685 -112.765 1.00 18.14 450 ALA D CA 1
ATOM 15210 C C . ALA D 1 451 ? -12.449 7.709 -113.645 1.00 19.64 450 ALA D C 1
ATOM 15211 O O . ALA D 1 451 ? -12.528 6.489 -113.444 1.00 18.83 450 ALA D O 1
ATOM 15213 N N . SER D 1 452 ? -11.683 8.224 -114.614 1.00 18.34 451 SER D N 1
ATOM 15214 C CA . SER D 1 452 ? -10.940 7.344 -115.512 1.00 20.89 451 SER D CA 1
ATOM 15215 C C . SER D 1 452 ? -9.773 6.661 -114.815 1.00 18.13 451 SER D C 1
ATOM 15216 O O . SER D 1 452 ? -9.291 5.638 -115.310 1.00 25.35 451 SER D O 1
ATOM 15219 N N . ASP D 1 453 ? -9.311 7.197 -113.682 1.00 19.52 452 ASP D N 1
ATOM 15220 C CA . ASP D 1 453 ? -8.291 6.508 -112.901 1.00 21.53 452 ASP D CA 1
ATOM 15221 C C . ASP D 1 453 ? -8.824 5.261 -112.208 1.00 18.93 452 ASP D C 1
ATOM 15222 O O . ASP D 1 453 ? -8.021 4.434 -111.763 1.00 20.92 452 ASP D O 1
ATOM 15227 N N . ILE D 1 454 ? -10.144 5.123 -112.069 1.00 21.69 453 ILE D N 1
ATOM 15228 C CA . ILE D 1 454 ? -10.728 4.010 -111.330 1.00 19.58 453 ILE D CA 1
ATOM 15229 C C . ILE D 1 454 ? -11.674 3.185 -112.200 1.00 18.69 453 ILE D C 1
ATOM 15230 O O . ILE D 1 454 ? -12.483 2.420 -111.681 1.00 19.78 453 ILE D O 1
ATOM 15235 N N . ALA D 1 455 ? -11.565 3.322 -113.520 1.00 13.93 454 ALA D N 1
ATOM 15236 C CA . ALA D 1 455 ? -12.372 2.555 -114.458 1.00 17.63 454 ALA D CA 1
ATOM 15237 C C . ALA D 1 455 ? -13.859 2.668 -114.120 1.00 19.72 454 ALA D C 1
ATOM 15238 O O . ALA D 1 455 ? -14.586 1.673 -114.061 1.00 24.14 454 ALA D O 1
ATOM 15240 N N . SER D 1 456 ? -14.303 3.904 -113.881 1.00 24.18 455 SER D N 1
ATOM 15241 C CA . SER D 1 456 ? -15.671 4.212 -113.470 1.00 24.89 455 SER D CA 1
ATOM 15242 C C . SER D 1 456 ? -16.339 5.087 -114.529 1.00 29.52 455 SER D C 1
ATOM 15243 O O . SER D 1 456 ? -15.857 6.185 -114.834 1.00 19.13 455 SER D O 1
ATOM 15246 N N . ASP D 1 457 ? -17.456 4.614 -115.078 1.00 26.99 456 ASP D N 1
ATOM 15247 C CA . ASP D 1 457 ? -18.157 5.373 -116.107 1.00 27.46 456 ASP D CA 1
ATOM 15248 C C . ASP D 1 457 ? -19.305 6.222 -115.574 1.00 32.38 456 ASP D C 1
ATOM 15249 O O . ASP D 1 457 ? -19.678 7.197 -116.233 1.00 31.73 456 ASP D O 1
ATOM 15254 N N . GLY D 1 458 ? -19.861 5.897 -114.407 1.00 25.63 457 GLY D N 1
ATOM 15255 C CA . GLY D 1 458 ? -21.039 6.594 -113.921 1.00 25.76 457 GLY D CA 1
ATOM 15256 C C . GLY D 1 458 ? -20.902 7.243 -112.560 1.00 23.48 457 GLY D C 1
ATOM 15257 O O . GLY D 1 458 ? -20.046 8.108 -112.360 1.00 26.63 457 GLY D O 1
ATOM 15258 N N . GLN D 1 459 ? -21.758 6.841 -111.622 1.00 25.63 458 GLN D N 1
ATOM 15259 C CA . GLN D 1 459 ? -21.792 7.370 -110.266 1.00 27.32 458 GLN D CA 1
ATOM 15260 C C . GLN D 1 459 ? -21.079 6.429 -109.295 1.00 20.21 458 GLN D C 1
ATOM 15261 O O . GLN D 1 459 ? -20.932 5.231 -109.549 1.00 18.14 458 GLN D O 1
ATOM 15267 N N . LEU D 1 460 ? -20.633 6.992 -108.172 1.00 17.19 459 LEU D N 1
ATOM 15268 C CA . LEU D 1 460 ? -20.219 6.210 -107.011 1.00 22.62 459 LEU D CA 1
ATOM 15269 C C . LEU D 1 460 ? -21.306 6.295 -105.947 1.00 24.94 459 LEU D C 1
ATOM 15270 O O . LEU D 1 460 ? -21.925 7.346 -105.766 1.00 24.01 459 LEU D O 1
ATOM 15275 N N . VAL D 1 461 ? -21.549 5.188 -105.252 1.00 22.59 460 VAL D N 1
ATOM 15276 C CA . VAL D 1 461 ? -22.599 5.139 -104.241 1.00 20.23 460 VAL D CA 1
ATOM 15277 C C . VAL D 1 461 ? -21.988 4.673 -102.932 1.00 18.88 460 VAL D C 1
ATOM 15278 O O . VAL D 1 461 ? -21.360 3.610 -102.883 1.00 17.19 460 VAL D O 1
ATOM 15282 N N . ASP D 1 462 ? -22.168 5.463 -101.877 1.00 26.21 461 ASP D N 1
ATOM 15283 C CA . ASP D 1 462 ? -21.676 5.064 -100.567 1.00 23.17 461 ASP D CA 1
ATOM 15284 C C . ASP D 1 462 ? -22.468 3.854 -100.099 1.00 22.97 461 ASP D C 1
ATOM 15285 O O . ASP D 1 462 ? -23.685 3.943 -99.910 1.00 20.72 461 ASP D O 1
ATOM 15290 N N . LEU D 1 463 ? -21.783 2.717 -99.923 1.00 21.01 462 LEU D N 1
ATOM 15291 C CA . LEU D 1 463 ? -22.471 1.469 -99.599 1.00 20.00 462 LEU D CA 1
ATOM 15292 C C . LEU D 1 463 ? -22.972 1.419 -98.168 1.00 20.27 462 LEU D C 1
ATOM 15293 O O . LEU D 1 463 ? -23.594 0.420 -97.792 1.00 21.62 462 LEU D O 1
ATOM 15298 N N . LEU D 1 464 ? -22.713 2.441 -97.362 1.00 22.23 463 LEU D N 1
ATOM 15299 C CA . LEU D 1 464 ? -23.230 2.490 -96.003 1.00 24.64 463 LEU D CA 1
ATOM 15300 C C . LEU D 1 464 ? -24.223 3.618 -95.771 1.00 26.34 463 LEU D C 1
ATOM 15301 O O . LEU D 1 464 ? -25.155 3.442 -94.986 1.00 30.69 463 LEU D O 1
ATOM 15306 N N . THR D 1 465 ? -24.057 4.764 -96.433 1.00 23.59 464 THR D N 1
ATOM 15307 C CA . THR D 1 465 ? -24.998 5.869 -96.304 1.00 21.06 464 THR D CA 1
ATOM 15308 C C . THR D 1 465 ? -25.909 6.036 -97.511 1.00 27.16 464 THR D C 1
ATOM 15309 O O . THR D 1 465 ? -26.909 6.755 -97.414 1.00 25.97 464 THR D O 1
ATOM 15313 N N . GLY D 1 466 ? -25.584 5.412 -98.642 1.00 27.25 465 GLY D N 1
ATOM 15314 C CA . GLY D 1 466 ? -26.363 5.559 -99.850 1.00 25.75 465 GLY D CA 1
ATOM 15315 C C . GLY D 1 466 ? -26.097 6.813 -100.658 1.00 23.88 465 GLY D C 1
ATOM 15316 O O . GLY D 1 466 ? -26.652 6.940 -101.760 1.00 28.73 465 GLY D O 1
ATOM 15317 N N . LYS D 1 467 ? -25.282 7.743 -100.153 1.00 21.58 466 LYS D N 1
ATOM 15318 C CA . LYS D 1 467 ? -24.975 8.974 -100.876 1.00 28.68 466 LYS D CA 1
ATOM 15319 C C . LYS D 1 467 ? -24.439 8.684 -102.274 1.00 26.44 466 LYS D C 1
ATOM 15320 O O . LYS D 1 467 ? -23.575 7.824 -102.457 1.00 29.08 466 LYS D O 1
ATOM 15326 N N . VAL D 1 468 ? -24.965 9.397 -103.267 1.00 25.17 467 VAL D N 1
ATOM 15327 C CA . VAL D 1 468 ? -24.536 9.252 -104.655 1.00 29.43 467 VAL D CA 1
ATOM 15328 C C . VAL D 1 468 ? -23.533 10.356 -104.961 1.00 30.97 467 VAL D C 1
ATOM 15329 O O . VAL D 1 468 ? -23.759 11.520 -104.608 1.00 34.21 467 VAL D O 1
ATOM 15333 N N . HIS D 1 469 ? -22.416 9.996 -105.592 1.00 28.72 468 HIS D N 1
ATOM 15334 C CA . HIS D 1 469 ? -21.391 10.957 -105.983 1.00 29.10 468 HIS D CA 1
ATOM 15335 C C . HIS D 1 469 ? -21.295 10.991 -107.500 1.00 34.40 468 HIS D C 1
ATOM 15336 O O . HIS D 1 469 ? -21.235 9.939 -108.149 1.00 26.94 468 HIS D O 1
ATOM 15343 N N . SER D 1 470 ? -21.294 12.196 -108.061 1.00 31.63 469 SER D N 1
ATOM 15344 C CA . SER D 1 470 ? -21.212 12.394 -109.499 1.00 30.95 469 SER D CA 1
ATOM 15345 C C . SER D 1 470 ? -19.893 13.063 -109.854 1.00 19.83 469 SER D C 1
ATOM 15346 O O . SER D 1 470 ? -19.402 13.929 -109.120 1.00 24.44 469 SER D O 1
ATOM 15349 N N . ALA D 1 471 ? -19.322 12.655 -110.981 1.00 26.60 470 ALA D N 1
ATOM 15350 C CA . ALA D 1 471 ? -18.094 13.275 -111.448 1.00 20.71 470 ALA D CA 1
ATOM 15351 C C . ALA D 1 471 ? -18.335 14.744 -111.772 1.00 21.32 470 ALA D C 1
ATOM 15352 O O . ALA D 1 471 ? -19.354 15.108 -112.366 1.00 22.29 470 ALA D O 1
ATOM 15354 N N . ILE D 1 472 ? -17.406 15.593 -111.340 1.00 22.45 471 ILE D N 1
ATOM 15355 C CA . ILE D 1 472 ? -17.360 17.005 -111.711 1.00 22.12 471 ILE D CA 1
ATOM 15356 C C . ILE D 1 472 ? -16.041 17.222 -112.430 1.00 22.46 471 ILE D C 1
ATOM 15357 O O . ILE D 1 472 ? -14.975 17.007 -111.843 1.00 20.55 471 ILE D O 1
ATOM 15362 N N . ASN D 1 473 ? -16.106 17.635 -113.696 1.00 15.72 472 ASN D N 1
ATOM 15363 C CA . ASN D 1 473 ? -14.905 17.737 -114.521 1.00 20.94 472 ASN D CA 1
ATOM 15364 C C . ASN D 1 473 ? -14.133 16.420 -114.513 1.00 20.44 472 ASN D C 1
ATOM 15365 O O . ASN D 1 473 ? -12.901 16.392 -114.470 1.00 21.20 472 ASN D O 1
ATOM 15370 N N . GLY D 1 474 ? -14.876 15.317 -114.531 1.00 17.10 473 GLY D N 1
ATOM 15371 C CA . GLY D 1 474 ? -14.305 13.988 -114.566 1.00 18.71 473 GLY D CA 1
ATOM 15372 C C . GLY D 1 474 ? -13.780 13.467 -113.248 1.00 17.14 473 GLY D C 1
ATOM 15373 O O . GLY D 1 474 ? -13.133 12.416 -113.240 1.00 18.43 473 GLY D O 1
ATOM 15374 N N . GLU D 1 475 ? -14.036 14.155 -112.139 1.00 15.99 474 GLU D N 1
ATOM 15375 C CA . GLU D 1 475 ? -13.510 13.770 -110.835 1.00 16.91 474 GLU D CA 1
ATOM 15376 C C . GLU D 1 475 ? -14.631 13.739 -109.809 1.00 21.57 474 GLU D C 1
ATOM 15377 O O . GLU D 1 475 ? -15.400 14.695 -109.700 1.00 23.15 474 GLU D O 1
ATOM 15383 N N . TYR D 1 476 ? -14.724 12.646 -109.055 1.00 23.65 475 TYR D N 1
ATOM 15384 C CA . TYR D 1 476 ? -15.578 12.646 -107.878 1.00 24.23 475 TYR D CA 1
ATOM 15385 C C . TYR D 1 476 ? -14.870 13.403 -106.769 1.00 17.75 475 TYR D C 1
ATOM 15386 O O . TYR D 1 476 ? -13.690 13.162 -106.498 1.00 25.42 475 TYR D O 1
ATOM 15395 N N . GLN D 1 477 ? -15.578 14.326 -106.138 1.00 19.27 476 GLN D N 1
ATOM 15396 C CA . GLN D 1 477 ? -15.054 15.062 -104.997 1.00 24.54 476 GLN D CA 1
ATOM 15397 C C . GLN D 1 477 ? -15.678 14.484 -103.730 1.00 29.64 476 GLN D C 1
ATOM 15398 O O . GLN D 1 477 ? -16.901 14.523 -103.560 1.00 30.51 476 GLN D O 1
ATOM 15404 N N . ILE D 1 478 ? -14.840 13.922 -102.861 1.00 26.36 477 ILE D N 1
ATOM 15405 C CA . ILE D 1 478 ? -15.292 13.150 -101.710 1.00 22.63 477 ILE D CA 1
ATOM 15406 C C . ILE D 1 478 ? -14.618 13.712 -100.467 1.00 22.06 477 ILE D C 1
ATOM 15407 O O . ILE D 1 478 ? -13.392 13.864 -100.429 1.00 27.31 477 ILE D O 1
ATOM 15412 N N . SER D 1 479 ? -15.420 14.061 -99.470 1.00 26.04 478 SER D N 1
ATOM 15413 C CA . SER D 1 479 ? -14.895 14.593 -98.225 1.00 20.54 478 SER D CA 1
ATOM 15414 C C . SER D 1 479 ? -14.603 13.437 -97.282 1.00 18.73 478 SER D C 1
ATOM 15415 O O . SER D 1 479 ? -15.363 12.468 -97.217 1.00 20.80 478 SER D O 1
ATOM 15418 N N . LEU D 1 480 ? -13.477 13.524 -96.583 1.00 16.09 479 LEU D N 1
ATOM 15419 C CA . LEU D 1 480 ? -13.096 12.516 -95.600 1.00 18.95 479 LEU D CA 1
ATOM 15420 C C . LEU D 1 480 ? -12.784 13.228 -94.299 1.00 16.40 479 LEU D C 1
ATOM 15421 O O . LEU D 1 480 ? -11.826 14.008 -94.228 1.00 15.88 479 LEU D O 1
ATOM 15426 N N . ALA D 1 481 ? -13.608 12.970 -93.283 1.00 15.97 480 ALA D N 1
ATOM 15427 C CA . ALA D 1 481 ? -13.347 13.385 -91.915 1.00 12.40 480 ALA D CA 1
ATOM 15428 C C . ALA D 1 481 ? -12.038 12.753 -91.451 1.00 17.14 480 ALA D C 1
ATOM 15429 O O . ALA D 1 481 ? -11.557 11.812 -92.097 1.00 15.47 480 ALA D O 1
ATOM 15431 N N . PRO D 1 482 ? -11.436 13.223 -90.356 1.00 14.12 481 PRO D N 1
ATOM 15432 C CA . PRO D 1 482 ? -10.169 12.627 -89.898 1.00 15.55 481 PRO D CA 1
ATOM 15433 C C . PRO D 1 482 ? -10.325 11.138 -89.649 1.00 17.19 481 PRO D C 1
ATOM 15434 O O . PRO D 1 482 ? -11.190 10.707 -88.882 1.00 15.19 481 PRO D O 1
ATOM 15438 N N . PHE D 1 483 ? -9.476 10.350 -90.306 1.00 10.83 482 PHE D N 1
ATOM 15439 C CA . PHE D 1 483 ? -9.480 8.890 -90.211 1.00 13.22 482 PHE D CA 1
ATOM 15440 C C . PHE D 1 483 ? -10.825 8.281 -90.600 1.00 16.51 482 PHE D C 1
ATOM 15441 O O . PHE D 1 483 ? -11.139 7.149 -90.215 1.00 14.90 482 PHE D O 1
ATOM 15449 N N . GLU D 1 484 ? -11.634 9.007 -91.364 1.00 9.99 483 GLU D N 1
ATOM 15450 C CA . GLU D 1 484 ? -12.871 8.434 -91.864 1.00 10.04 483 GLU D CA 1
ATOM 15451 C C . GLU D 1 484 ? -12.572 7.439 -92.972 1.00 13.84 483 GLU D C 1
ATOM 15452 O O . GLU D 1 484 ? -11.673 7.650 -93.790 1.00 16.37 483 GLU D O 1
ATOM 15458 N N . ALA D 1 485 ? -13.334 6.351 -93.007 1.00 13.68 484 ALA D N 1
ATOM 15459 C CA . ALA D 1 485 ? -13.283 5.413 -94.118 1.00 14.60 484 ALA D CA 1
ATOM 15460 C C . ALA D 1 485 ? -14.604 5.430 -94.871 1.00 15.06 484 ALA D C 1
ATOM 15461 O O . ALA D 1 485 ? -15.674 5.587 -94.271 1.00 13.60 484 ALA D O 1
ATOM 15463 N N . LYS D 1 486 ? -14.527 5.244 -96.190 1.00 11.66 485 LYS D N 1
ATOM 15464 C CA . LYS D 1 486 ? -15.719 5.093 -97.011 1.00 13.02 485 LYS D CA 1
ATOM 15465 C C . LYS D 1 486 ? -15.580 3.892 -97.936 1.00 8.80 485 LYS D C 1
ATOM 15466 O O . LYS D 1 486 ? -14.493 3.618 -98.451 1.00 9.60 485 LYS D O 1
ATOM 15472 N N . PHE D 1 487 ? -16.683 3.171 -98.125 1.00 10.30 486 PHE D N 1
ATOM 15473 C CA . PHE D 1 487 ? -16.795 2.112 -99.123 1.00 9.08 486 PHE D CA 1
ATOM 15474 C C . PHE D 1 487 ? -17.739 2.609 -100.206 1.00 12.93 486 PHE D C 1
ATOM 15475 O O . PHE D 1 487 ? -18.911 2.873 -99.925 1.00 15.48 486 PHE D O 1
ATOM 15483 N N . LEU D 1 488 ? -17.234 2.743 -101.438 1.00 15.65 487 LEU D N 1
ATOM 15484 C CA . LEU D 1 488 ? -17.991 3.364 -102.523 1.00 14.63 487 LEU D CA 1
ATOM 15485 C C . LEU D 1 488 ? -18.167 2.387 -103.676 1.00 16.36 487 LEU D C 1
ATOM 15486 O O . LEU D 1 488 ? -17.181 1.970 -104.289 1.00 20.79 487 LEU D O 1
ATOM 15491 N N . LEU D 1 489 ? -19.418 2.047 -103.985 1.00 16.53 488 LEU D N 1
ATOM 15492 C CA . LEU D 1 489 ? -19.706 1.181 -105.123 1.00 17.65 488 LEU D CA 1
ATOM 15493 C C . LEU D 1 489 ? -19.436 1.914 -106.431 1.00 18.56 488 LEU D C 1
ATOM 15494 O O . LEU D 1 489 ? -19.911 3.033 -106.629 1.00 16.91 488 LEU D O 1
ATOM 15499 N N . ILE D 1 490 ? -18.673 1.288 -107.326 1.00 14.04 489 ILE D N 1
ATOM 15500 C CA . ILE D 1 490 ? -18.540 1.803 -108.684 1.00 20.38 489 ILE D CA 1
ATOM 15501 C C . ILE D 1 490 ? -19.736 1.282 -109.462 1.00 23.26 489 ILE D C 1
ATOM 15502 O O . ILE D 1 490 ? -19.712 0.162 -109.986 1.00 22.37 489 ILE D O 1
ATOM 15507 N N . GLU D 1 491 ? -20.801 2.089 -109.514 1.00 25.81 490 GLU D N 1
ATOM 15508 C CA . GLU D 1 491 ? -22.074 1.618 -110.053 1.00 27.27 490 GLU D CA 1
ATOM 15509 C C . GLU D 1 491 ? -21.935 1.133 -111.494 1.00 26.44 490 GLU D C 1
ATOM 15510 O O . GLU D 1 491 ? -22.554 0.133 -111.880 1.00 28.46 490 GLU D O 1
ATOM 15516 N N . THR D 1 492 ? -21.121 1.811 -112.303 1.00 24.95 491 THR D N 1
ATOM 15517 C CA . THR D 1 492 ? -20.947 1.448 -113.711 1.00 27.99 491 THR D CA 1
ATOM 15518 C C . THR D 1 492 ? -19.462 1.312 -114.036 1.00 25.91 491 THR D C 1
ATOM 15519 O O . THR D 1 492 ? -18.821 2.265 -114.502 1.00 24.65 491 THR D O 1
ATOM 15523 N N . PRO D 1 493 ? -18.882 0.136 -113.814 1.00 24.62 492 PRO D N 1
ATOM 15524 C CA . PRO D 1 493 ? -17.472 -0.066 -114.170 1.00 30.76 492 PRO D CA 1
ATOM 15525 C C . PRO D 1 493 ? -17.259 -0.016 -115.679 1.00 37.38 492 PRO D C 1
ATOM 15526 O O . PRO D 1 493 ? -18.117 -0.424 -116.466 1.00 32.45 492 PRO D O 1
ATOM 15530 N N . SER D 1 494 ? -16.088 0.485 -116.079 1.00 32.34 493 SER D N 1
ATOM 15531 C CA . SER D 1 494 ? -15.719 0.534 -117.489 1.00 31.29 493 SER D CA 1
ATOM 15532 C C . SER D 1 494 ? -15.507 -0.875 -118.040 1.00 38.38 493 SER D C 1
ATOM 15533 O O . SER D 1 494 ? -15.547 -1.874 -117.316 1.00 42.18 493 SER D O 1
ATOM 15536 N N . ALA D 1 495 ? -15.248 -0.945 -119.351 1.00 39.84 494 ALA D N 1
ATOM 15537 C CA . ALA D 1 495 ? -15.002 -2.213 -120.027 1.00 41.32 494 ALA D CA 1
ATOM 15538 C C . ALA D 1 495 ? -13.629 -2.807 -119.726 1.00 43.54 494 ALA D C 1
ATOM 15539 O O . ALA D 1 495 ? -13.366 -3.937 -120.152 1.00 43.36 494 ALA D O 1
ATOM 15541 N N . SER D 1 496 ? -12.756 -2.087 -119.019 1.00 56.10 495 SER D N 1
ATOM 15542 C CA . SER D 1 496 ? -11.493 -2.637 -118.530 1.00 45.32 495 SER D CA 1
ATOM 15543 C C . SER D 1 496 ? -10.870 -1.668 -117.531 1.00 55.06 495 SER D C 1
ATOM 15544 O O . SER D 1 496 ? -11.074 -0.453 -117.613 1.00 56.28 495 SER D O 1
ATOM 15547 N N . GLY D 1 497 ? -10.102 -2.221 -116.595 1.00 48.32 496 GLY D N 1
ATOM 15548 C CA . GLY D 1 497 ? -9.372 -1.418 -115.631 1.00 44.85 496 GLY D CA 1
ATOM 15549 C C . GLY D 1 497 ? -7.875 -1.427 -115.871 1.00 37.55 496 GLY D C 1
ATOM 15550 O O . GLY D 1 497 ? -7.253 -0.371 -115.983 1.00 42.98 496 GLY D O 1
#

Radius of gyration: 40.46 Å; Cα contacts (8 Å, |Δi|>4): 4753; chains: 4; bounding box: 87×75×127 Å

Foldseek 3Di:
DDDDVVLQVVQLLAEEEEAQQQQEFLQDVVAFLCAAQADGSRQGALNRLLVCLVVCVLLLGQAYEYEAFAAADDDPPDDVNSSRVRSRNLAHAELQWGHPSHHGPVSLLVSCQVSQLSRHAYAYEDEQQAHHPNHDADPVGDDFDDDRGGTDPPRRLVVVLCSQLNCCQPRVHQEYEYEQQLSPALVSLQVSLVSLVVSQVVAWDQGNVRDTHGRSSAYEYEHQDAPVVCARRPQDDAVRGRHQEYELNQLLQLLLQQLFHALVQRHLFWLQSNVVSVVCCVVHHPRHFYEYENDEQFAAQSQLRRVQNVNDHVVDPSLLLSLLLSLLVQLQAAGHYYYYAPSLQSDHDPPDRHADDPPCRSVSGHRGGHVSHRGARDPRRHPHDPSSVVSSVSSSVSSVVSNVACQRSHFDWDWQDGDSFKTWIWTDDDPWIKIKMWTSAQDKDKDKAFCVSRQAPFWKAFPRPRDIFGDDPRITIHIAHHGDITIITSPHGHPPD/DDDDPVLQVVQLLAEEEEDQQQQEFLQDVVAFLCAAQADGSRQGALNRLLVCLVVCVLLLGQAYEYEAFAAADDDPPDDVHSSRVRSRNLAHAELQWGHVSHHGPVSLLVSCQSSQLSRYAYAYEDEQQAHHPNHDADPVGDDFDDDRGGTDPPRRLVVVLCSQLNCCQPRVHQEYEYEQQLSPALVSLQVSLVSLVVSQVVDWDQGNVGDIHGRSSAYEYEHQDDDVSCARRPQDDAVRGRHQEYELNQLLQLLLQLLFHFLVQNHLFWQQSNVVSVVCCVVHHPRHFYEYENDEQFAAQSQLRNVQNVNDHVVDPSSLLSLLLSLLVQLQDAGHYYYYAPSQQSDHDPPDRHADDPPCRVVSGHRGGHVSHRGDRDPRNHPHDPSSVVSSVSSSLSSVVSSVACQRSHFDWDWQDGDSFKTWIWTDDDHWTKIKMWTSAQAKDKDKAFCLSNQAPFWWAFPRPRDIFTDDPRITTGIHHGGDITIITRPHGHPVGHD/DADDPVLQVVQLLAEEEEAQQQQEFQQDVVAFLCAAFADGSRQGALNRLLVQLVLCVLLLGQAYEYEAFAAADDDPPDDVHSSRVRSRNQAHAELQFGHVRHHGPVSLLVSCQSNQLSRYAYAYEDEQQAHHPNHDADPVRDDFDDDRGGTDPPRRLVVVLCSQLNCCQPRVHQEYEYEQQLSDALVSLQVSLVSLVVSQVVAWDQGNVGDTDGRSSAYEYEHQDADVVCARRPQDDAVRGRHQEYELNQLLQLLLQLLFHFLVQRHLFWQQSNVVSVVCCVVHHPSHFYEYENDEQFAAQSQLRRVQNVNDHVVDPSSLLSLLLSLLVQLQDAGHYYYYAPSLQSDHDPPDRHADDPPNRNVSRHRGGHVSHRGDRDPRNDPHDPSSVVSSVSSSVSSVVSSVACQRSHFDWDWQDGDSFKTWIWTDDDHWIKIKMWTSAQAKDKDKAFCVSRQAPFWWAFPRPRDIFTADVRITIHIHHHGRITIITSPHGHPVD/DADDVVLQVVQLLAEEEEAQQQQEFQQDVVAALCAAQADGSRQGALNRLLVCLVVCVLLLGQAYEYEAFAAADDDPPDDVHSSRVRSRNLAHAELQWGHPSHHGPVSLLVSCQVSQLSRYAYAYEDEQFAHHPNHDADPVRDDFDDDRGGTDPPRRLVVVLCSQLNCCQPRVHQEYEYEQQLSPALVSLQVSLVSLVVSQVVDWDAGNVGDTHGRSSAYEYEHQDAPVVCQRRAQDDAPSGRHQEYELNQLLQLLLQLLFNFLVQRHLFWQQSNVVSVVCCVVHHPRHFYEYENAEQFAAQSQLRRVQNVNDHPVDPSLLLSLLLSLLVQLQDAGHYYYYAPSQQSDHDPPDRHADDPVVRSVSGHRGGHVSHRGARPPRRHPHDPSSVVSSVSSSVSSVVSSVACQRSHFDWDWLDGDRFKTWIWTDDDPWIKIKMWTSAQAKDKDWAACVSRQADAWKAFPPPRDIFGDDVRTTIGIAHHGRITIITSPHGHPDD

Nearest PDB structures (foldseek):
  5h06-assembly4_D  TM=1.002E+00  e=0.000E+00  marine metagenome
  5h05-assembly2_B  TM=1.001E+00  e=0.000E+00  marine metagenome
  4e2o-assembly1_A  TM=8.490E-01  e=2.028E-36  Geobacillus thermoleovorans CCB_US3_UF5
  6wni-assembly2_B  TM=7.243E-01  e=5.686E-27  Caldanaerobacter subterraneus
  1uks-assembly2_B  TM=7.126E-01  e=3.764E-27  Bacillus sp. 1011

Sequence (1990 aa):
HMCDSALTAQANDLRIYQVMVESFVNGDDAIGHGTGYGTSHHKGDLQGIIDSLDYIESLGMNAIWLTPIFDSIPVEGQDHWADRLDATGYFTSNYFAVDPRFGTMEQAKELVEKAHEKGLYVFFDGVFGHHKDNVVPSPEGRLPVGENNPVSYPESLAFYQEVATFWIEELKIDGWRLDQAYQVPTEAWTAIRASVDEASKSVTYVNSKGEAVNPLGYMVAEIWNNENYIKETGYGAEGEPALCSAFDFPVRYRVVETFAANENGIGNKGGKWLDEGMNLHRLYPSHAQPNLMLGNHDLVRFGDLLQRGNIASPEQAEYWEERHKAALSFQAAYSGPITLYYGEEIGDELEGYAQKVEQDCAVQGLCDDHVARTSANIDGLTVNLNEKQRDLKQYVSQLMTLRAAHPALSRGERTNIVANETVYIDHKQADDDALIYMVSTTADQDTVELKASDIASDGQLVDLLTGKVHSAINGEYQISLAPFEAKFLLIETPSASGHMCDSALTAQANDLRIYQVMVESFVNGDDAIGHGTGYGTSHHKGDLQGIIDSLDYIESLGMNAIWLTPIFDSIPVEGQDHWADRLDATGYFTSNYFAVDPRFGTMEQAKELVEKAHEKGLYVFFDGVFGHHKDNVVPSPEGRLPVGENNPVSYPESLAFYQEVATFWIEELKIDGWRLDQAYQVPTEAWTAIRASVDEASKSVTYVNSKGEAVNPLGYMVAEIWNNENYIKETGYGAEGEPALCSAFDFPVRYRVVETFAANENGIGNKGGKWLDEGMNLHRLYPSHAQPNLMLGNHDLVRFGDLLQRGNIASPEQAEYWERHKAALSFQAAYSGPITLYYGEEIGDELEGYAQKVEQDCAVQGLCDDHVARTSANIDGLTVNLNEKQRDLKQYVSQLMTLRAAHPALSRGERTNIVANETVYIDHKQADDDALIYMVSTTADQDTVELKASDIASDGQLVDLLTGKVHSAINGEYQISLAPFEAKFLLIETPSASGLTHMCDSALTAQANDLRIYQVMVESFVNGDDAIGHGTGYGTSHHKGDLQGIIDSLDYIESLGMNAIWLTPIFDSIPVEGQDHWADRLDATGYFTSNYFAVDPRFGTMEQAKELVEKAHEKGLYVFFDGVFGHHKDNVVPSPEGRLPVGENNPVSYPESLAFYQEVATFWIEELKIDGWRLDQAYQVPTEAWTAIRASVDEASKSVTYVNSKGEAVNPLGYMVAEIWNNENYIKETGYGAEGEPALCSAFDFPVRYRVVETFAANENGIGNKGGKWLDEGMNLHRLYPSHAQPNLMLGNHDLVRFGDLLQRGNIASSPEQAEYWEERHKAALSFQAAYSGPITLYYGEEIGDELEGYAQKVEQDCAVQGLCDDHVARTSANIDGLTVNLNEKQRDLKQYVSQLMTLRAAHPALSRGERTNIVANETVYIDHKQADDDALIYMVSTTADQDTVELKASDIASDGQLVDLLTGKVHSAINGEYQISLAPFEAKFLLIETPSASGHMCDSALTAQANDLRIYQVMVESFVNGDDAIGHGTGYGTSHHKGDLQGIIDSLDYIESLGMNAIWLTPIFDSIPVEGQDHWADRLDATGYFTSNYFAVDPRFGTMEQAKELVEKAHEKGLYVFFDGVFGHHKDNVVPSPEGRLPVGENNPVSYPESLAFYQEVATFWIEELKIDGWRLDQAYQVPTEAWTAIRASVDEASKSVTYVNSKGEAVNPLGYMVAEIWNNENYIKETGYGAEGEPALCSAFDFPVRYRVVETFAANENGIGNKGGKWLDEGMNLHRLYPSHAQPNLMLGNHDLVRFGDLLQRGNIASPEQAEYWEERHKAALSFQAAYSGPITLYYGEEIGDELEGYAQKVEQDCAVQGLCDDHVARTSANIDGLTVNLNEKQRDLKQYVSQLMTLRAAHPALSRGERTNIVANETVYIDHKQADDDALIYMVSTTADQDTVELKASDIASDGQLVDLLTGKVHSAINGEYQISLAPFEAKFLLIETPSASG

Solvent-accessible surface area: 70742 Å² total; per-residue (Å²): 107,158,17,40,93,71,16,44,63,71,0,30,56,0,26,2,0,0,0,1,0,1,0,0,4,48,27,49,99,93,46,20,27,46,40,0,33,7,60,8,63,21,54,0,0,0,52,0,0,15,58,0,0,93,20,0,78,69,0,18,6,21,0,0,5,0,2,2,2,2,22,0,59,71,76,177,80,42,42,15,30,24,54,28,62,4,1,6,2,18,46,3,0,32,2,15,28,12,1,80,56,3,4,75,67,141,38,2,88,53,1,2,105,72,0,11,125,75,31,3,54,0,3,2,0,0,4,1,0,4,8,28,111,40,29,39,78,6,92,124,60,88,87,16,68,53,109,53,59,60,8,45,34,98,101,0,33,49,2,0,46,17,0,0,27,37,0,0,86,78,8,55,0,0,0,0,2,0,9,60,0,42,31,1,64,50,148,5,1,42,30,0,16,59,19,0,27,130,3,4,134,72,28,75,27,99,29,66,158,59,81,75,40,62,3,13,2,4,7,4,0,9,0,99,43,31,9,40,14,0,72,48,10,0,0,9,56,103,70,66,11,1,0,12,1,0,4,0,2,19,1,0,52,7,0,0,1,2,0,0,5,7,26,94,44,14,18,131,42,2,0,103,9,1,23,61,0,17,69,22,47,154,46,21,8,97,29,18,15,17,0,0,3,5,4,6,2,26,4,1,6,7,0,2,1,0,45,23,33,140,46,7,38,33,160,94,70,48,0,20,50,22,4,53,0,0,6,0,5,4,0,8,3,37,4,0,3,0,6,3,1,2,7,0,0,4,13,49,27,157,87,15,22,99,104,40,125,73,39,20,26,24,54,1,29,15,22,77,6,1,1,15,14,45,5,46,2,51,70,74,65,42,138,11,80,132,87,31,120,64,0,38,111,28,1,26,64,1,8,89,12,3,59,69,29,40,0,0,4,118,6,134,56,70,43,44,41,28,65,112,52,8,1,0,6,19,2,67,11,115,152,20,3,0,0,0,0,0,3,8,20,56,97,100,66,72,16,113,6,106,13,96,81,3,16,7,99,28,72,0,27,8,46,49,105,45,120,71,13,66,40,142,150,39,54,0,99,0,59,2,40,33,6,54,19,21,1,0,46,3,93,69,61,30,118,97,98,172,127,19,37,96,65,18,50,62,71,0,27,62,0,29,2,0,0,0,1,1,1,0,1,6,47,29,51,98,94,48,20,26,49,38,0,35,8,58,9,63,19,54,0,0,0,49,0,0,15,64,0,0,89,20,0,78,65,0,18,5,22,0,0,6,1,2,2,1,3,22,0,58,72,74,176,77,42,41,15,24,23,54,23,61,4,1,6,1,20,49,3,0,34,3,14,28,12,0,78,56,2,4,75,70,130,36,1,95,44,2,1,97,80,0,11,122,66,30,2,59,0,2,4,0,0,4,2,0,5,9,29,110,39,28,44,78,7,89,130,59,92,84,15,66,53,125,50,58,67,8,45,34,101,100,0,34,46,2,0,47,18,0,0,24,38,0,0,87,95,9,66,0,0,0,0,2,0,15,45,0,40,28,2,46,43,121,3,1,26,30,0,14,61,19,0,24,133,2,4,123,72,28,64,22,102,36,62,164,60,83,71,47,67,5,14,1,3,8,3,0,15,0,102,47,31,12,41,14,0,72,50,12,1,1,9,49,105,48,128,4,1,0,14,2,1,4,1,2,17,0,0,50,7,0,0,0,2,0,0,4,6,26,87,42,11,18,132,43,2,0,100,11,0,20,65,0,17,69,25,49,153,44,21,8,99,30,19,18,17,0,0,2,4,4,6,2,26,4,1,7,5,0,2,1,0,41,21,36,138,48,6,26,32,126,75,66,85,0,16,56,26,4,37,0,0,7,0,5,4,0,8,4,38,6,0,4,2,6,3,0,3,8,0,0,4,15,45,30,157,86,16,21,80,107,39,123,76,42,20,24,24,46,1,29,16,24,78,6,2,0,15,13,44,4,44,2,51,63,84,69,39,135,10,83,142,86,28,97,66,0,31,114,28,1,25,83,1,8,90,15,4,64,71,28,35,0,0,5,112,7,131,57,51,45,39,38,27,64,111,49,9,0,0,6,10,3,63,12,107,141,13,5,0,0,1,0,0,2,9,21,59,96,104,71,64,16,113,4,111,12,91,77,0,6,4,98,26,74,0,28,7,42,41,108,44,126,75,20,62,37,143,150,41,48,1,112,2,62,6,38,42,7,49,20,18,1,0,47,4,92,66,64,25,117,105,35,56,180,98,146,13,33,84,65,15,47,62,72,0,28,64,0,29,2,0,0,0,0,1,1,0,1,4,47,29,51,98,92,50,19,26,46,40,1,31,7,58,10,62,21,56,0,0,0,49,0,0,13,64,0,0,92,23,0,79,63,0,19,6,22,0,0,6,1,2,3,2,2,22,0,58,74,73,182,80,42,37,13,26,21,54,21,59,4,1,6,1,19,49,3,0,33,2,15,27,12,0,79,55,2,3,68,73,136,39,1,97,54,1,0,94,78,0,9,118,63,32,2,57,0,3,3,0,0,4,1,1,3,8,28,110,39,29,43,76,7,93,134,60,114,81,16,70,54,123,56,44,65,9,44,32,101,99,0,36,42,2,0,52,20,0,0,24,38,0,0,88,98,8,61,0,0,0,0,2,0,12,62,0,40,33,2,52,38,133,5,0,38,30,0,11,57,17,0,21,131,4,3,122,73,29,69,27,90,35,54,155,57,98,69,45,63,5,14,2,4,6,4,0,9,1,102,44,34,14,35,13,0,66,62,11,0,1,10,65,108,67,136,11,0,0,12,1,0,6,0,2,18,0,0,49,9,0,0,0,2,0,0,5,7,25,72,43,10,20,134,43,3,0,107,13,1,20,63,0,16,62,24,45,172,49,19,15,97,29,17,17,16,0,0,3,5,5,7,2,25,3,1,8,7,0,2,1,0,49,25,32,142,46,5,21,34,132,88,66,52,0,20,53,21,4,55,0,0,6,0,5,5,0,8,2,38,4,0,5,1,8,2,1,2,7,0,0,5,14,44,32,157,84,16,22,83,93,41,126,81,36,18,26,24,55,1,29,16,28,82,6,2,2,15,14,44,4,42,2,40,63,83,68,40,135,12,83,156,92,32,104,68,0,32,118,31,3,25,72,1,12,90,14,3,64,70,30,40,0,0,5,121,5,135,57,73,42,44,42,27,66,111,54,8,0,0,6,20,2,55,9,116,130,31,2,0,0,1,0,0,3,10,22,57,98,102,64,68,16,106,4,110,10,95,83,2,20,8,102,23,71,0,28,8,41,54,104,46,125,74,18,55,35,122,151,39,53,0,106,0,56,3,46,37,7,59,18,31,2,0,46,4,91,66,45,24,116,110,65,141,152,17,44,92,69,22,53,60,70,1,27,63,0,29,2,0,1,0,0,1,2,0,1,5,48,28,49,97,94,44,19,29,45,38,1,31,8,59,9,62,19,55,0,0,0,49,0,0,16,61,0,0,89,20,0,81,70,0,20,6,22,0,0,6,0,2,2,1,2,23,0,57,72,73,176,78,43,32,10,23,24,51,16,65,4,1,7,1,18,43,3,0,34,2,14,31,13,0,81,54,2,4,63,59,120,38,1,92,53,2,0,98,76,0,10,121,66,31,2,56,0,3,3,0,0,4,1,1,4,8,29,110,41,27,44,76,6,91,123,54,87,85,16,67,53,115,50,57,62,9,44,33,100,100,0,36,50,2,0,47,19,0,0,30,38,0,0,78,90,6,58,0,0,0,0,2,0,14,47,0,38,30,2,46,44,127,4,0,39,27,0,15,60,23,0,24,130,3,4,129,71,25,81,28,93,30,58,156,58,85,77,45,62,4,14,2,4,7,4,0,12,0,98,47,31,15,48,13,0,74,58,12,0,1,7,56,108,51,56,7,1,0,17,2,0,6,1,2,16,0,1,52,9,0,0,1,2,0,0,4,6,23,82,43,10,17,131,40,3,0,109,15,0,20,56,0,14,44,43,44,171,86,18,8,99,33,21,16,15,0,0,2,4,3,6,3,24,4,0,7,6,0,1,1,0,46,38,33,146,50,3,22,33,132,70,58,75,0,20,53,26,4,55,0,0,5,0,4,3,0,8,3,37,4,0,4,2,4,2,1,3,7,0,0,5,19,44,28,158,87,16,23,109,94,39,124,79,35,19,24,19,43,1,27,16,23,77,8,1,0,15,12,45,4,41,2,52,69,83,66,39,137,10,79,133,85,32,106,67,0,30,105,29,1,29,85,2,6,91,14,4,64,67,27,40,0,0,6,117,4,139,39,78,40,44,43,25,66,112,53,11,1,0,6,14,2,70,10,123,143,22,2,0,0,0,0,0,2,8,21,66,101,108,74,60,24,100,4,95,14,91,84,2,16,6,99,19,67,0,28,7,42,55,108,44,129,90,15,62,46,92,149,36,52,0,86,0,51,4,42,38,8,60,17,28,0,0,46,3,97,65,51,36,113,96,98